Protein 2L7Q (pdb70)

Nearest PDB structures (foldseek):
  2l7q-assembly1_A  TM=8.148E-01  e=3.764E-16  Phocaeicola vulgatus ATCC 8482
  4lba-assembly1_A  TM=8.699E-01  e=5.005E-10  Bacteroides eggerthii DSM 20697
  2l3b-assembly1_A  TM=7.603E-01  e=1.896E-10  Bacteroides thetaiotaomicron
  6gvk-assembly1_A  TM=5.162E-01  e=6.278E-02  Homo sapiens
  2ha1-assembly1_A  TM=5.042E-01  e=1.496E-01  Homo sapiens

Organism: Phocaeicola vulgatus (strain ATCC 8482 / DSM 1447 / JCM 5826 / CCUG 4940 / NBRC 14291 / NCTC 11154) (NCBI:txid435590)

InterPro domains:
  IPR024355 Conjugative transposon protein TraQ, bacteroidetes [PF12988] (9-140)
  IPR038707 Conjugal transfer protein TraQ superfamily [G3DSA:2.60.40.2410] (25-152)

Solvent-accessible surface area: 9025 Å² total; per-residue (Å²): 219,149,116,192,111,152,134,144,168,116,92,71,62,55,91,41,88,121,42,55,81,101,12,81,15,113,74,69,17,76,0,82,0,27,5,71,30,76,50,131,107,172,61,15,84,17,20,4,60,3,79,35,65,83,23,116,18,41,1,69,32,87,119,32,64,68,4,125,59,111,45,124,80,111,34,115,91,69,111,15,83,0,73,0,48,1,101,75,16,173,66,43,1,34,0,18,0,52,5,57,19,103,159,29,108,69,72,104,49,76,40,89,2,34,26,105,143,120,135,120,160,159,147,210

CATH classification: 2.60.40.2410

Secondary structure (DSSP, 8-state):
--SS------SEEEEE----S---SSEEEEEEEEEEE----S----EEEEE--SS-EEEEETTSPBPPTT-EE--S-SEEEEEEEE-S--S-EEEEEEEEETTTEEEEEEEEES-----S-S--

Structure (mmCIF, N/CA/C/O backbone):
data_2L7Q
#
_entry.id   2L7Q
#
loop_
_atom_site.group_PDB
_atom_site.id
_atom_site.type_symbol
_atom_site.label_atom_id
_atom_site.label_alt_id
_atom_site.label_comp_id
_atom_site.label_asym_id
_atom_site.label_entity_id
_atom_site.label_seq_id
_atom_site.pdbx_PDB_ins_code
_atom_site.Cartn_x
_atom_site.Cartn_y
_atom_site.Cartn_z
_atom_site.occupancy
_atom_site.B_iso_or_equiv
_atom_site.auth_seq_id
_atom_site.auth_comp_id
_atom_site.auth_asym_id
_atom_site.auth_atom_id
_atom_site.pdbx_PDB_model_num
ATOM 1 N N . MET A 1 1 ? -30.109 -17.112 12.435 1.00 0.00 1 MET A N 1
ATOM 2 C CA . MET A 1 1 ? -31.029 -17.339 11.296 1.00 0.00 1 MET A CA 1
ATOM 3 C C . MET A 1 1 ? -32.004 -16.172 11.171 1.00 0.00 1 MET A C 1
ATOM 4 O O . MET A 1 1 ? -32.251 -15.662 10.077 1.00 0.00 1 MET A O 1
ATOM 20 N N . ASN A 1 2 ? -32.553 -15.749 12.303 1.00 0.00 2 ASN A N 1
ATOM 21 C CA . ASN A 1 2 ? -33.476 -14.627 12.326 1.00 0.00 2 ASN A CA 1
ATOM 22 C C . ASN A 1 2 ? -32.870 -13.458 13.096 1.00 0.00 2 ASN A C 1
ATOM 23 O O . ASN A 1 2 ? -33.180 -13.239 14.266 1.00 0.00 2 ASN A O 1
ATOM 34 N N . GLU A 1 3 ? -31.962 -12.743 12.450 1.00 0.00 3 GLU A N 1
ATOM 35 C CA . GLU A 1 3 ? -31.372 -11.547 13.027 1.00 0.00 3 GLU A CA 1
ATOM 36 C C . GLU A 1 3 ? -31.047 -10.546 11.931 1.00 0.00 3 GLU A C 1
ATOM 37 O O . GLU A 1 3 ? -31.057 -10.893 10.744 1.00 0.00 3 GLU A O 1
ATOM 49 N N . LEU A 1 4 ? -30.752 -9.316 12.324 1.00 0.00 4 LEU A N 1
ATOM 50 C CA . LEU A 1 4 ? -30.543 -8.240 11.370 1.00 0.00 4 LEU A CA 1
ATOM 51 C C . LEU A 1 4 ? -29.131 -8.265 10.805 1.00 0.00 4 LEU A C 1
ATOM 52 O O . LEU A 1 4 ? -28.251 -7.528 11.253 1.00 0.00 4 LEU A O 1
ATOM 68 N N . ASP A 1 5 ? -28.923 -9.139 9.838 1.00 0.00 5 ASP A N 1
ATOM 69 C CA . ASP A 1 5 ? -27.675 -9.194 9.096 1.00 0.00 5 ASP A CA 1
ATOM 70 C C . ASP A 1 5 ? -27.976 -9.372 7.621 1.00 0.00 5 ASP A C 1
ATOM 71 O O . ASP A 1 5 ? -28.588 -10.366 7.221 1.00 0.00 5 ASP A O 1
ATOM 80 N N . ILE A 1 6 ? -27.567 -8.403 6.822 1.00 0.00 6 ILE A N 1
ATOM 81 C CA . ILE A 1 6 ? -27.848 -8.423 5.399 1.00 0.00 6 ILE A CA 1
ATOM 82 C C . ILE A 1 6 ? -26.607 -8.823 4.604 1.00 0.00 6 ILE A C 1
ATOM 83 O O . ILE A 1 6 ? -25.552 -8.193 4.703 1.00 0.00 6 ILE A O 1
ATOM 99 N N . GLN A 1 7 ? -26.733 -9.892 3.837 1.00 0.00 7 GLN A N 1
ATOM 100 C CA . GLN A 1 7 ? -25.657 -10.341 2.971 1.00 0.00 7 GLN A CA 1
ATOM 101 C C . GLN A 1 7 ? -26.095 -10.295 1.513 1.00 0.00 7 GLN A C 1
ATOM 102 O O . GLN A 1 7 ? -27.170 -10.788 1.162 1.00 0.00 7 GLN A O 1
ATOM 116 N N . GLN A 1 8 ? -25.277 -9.669 0.676 1.00 0.00 8 GLN A N 1
ATOM 117 C CA . GLN A 1 8 ? -25.535 -9.627 -0.757 1.00 0.00 8 GLN A CA 1
ATOM 118 C C . GLN A 1 8 ? -24.266 -9.283 -1.536 1.00 0.00 8 GLN A C 1
ATOM 119 O O . GLN A 1 8 ? -23.738 -8.176 -1.420 1.00 0.00 8 GLN A O 1
ATOM 133 N N . GLU A 1 9 ? -23.786 -10.260 -2.301 1.00 0.00 9 GLU A N 1
ATOM 134 C CA . GLU A 1 9 ? -22.659 -10.095 -3.225 1.00 0.00 9 GLU A CA 1
ATOM 135 C C . GLU A 1 9 ? -21.449 -9.389 -2.612 1.00 0.00 9 GLU A C 1
ATOM 136 O O . GLU A 1 9 ? -21.332 -8.160 -2.655 1.00 0.00 9 GLU A O 1
ATOM 148 N N . TYR A 1 10 ? -20.536 -10.178 -2.069 1.00 0.00 10 TYR A N 1
ATOM 149 C CA . TYR A 1 10 ? -19.268 -9.657 -1.584 1.00 0.00 10 TYR A CA 1
ATOM 150 C C . TYR A 1 10 ? -18.136 -10.634 -1.913 1.00 0.00 10 TYR A C 1
ATOM 151 O O . TYR A 1 10 ? -17.495 -11.196 -1.029 1.00 0.00 10 TYR A O 1
ATOM 169 N N . PRO A 1 11 ? -17.875 -10.850 -3.216 1.00 0.00 11 PRO A N 1
ATOM 170 C CA . PRO A 1 11 ? -16.886 -11.828 -3.670 1.00 0.00 11 PRO A CA 1
ATOM 171 C C . PRO A 1 11 ? -15.461 -11.368 -3.400 1.00 0.00 11 PRO A C 1
ATOM 172 O O . PRO A 1 11 ? -14.595 -12.166 -3.045 1.00 0.00 11 PRO A O 1
ATOM 183 N N . PHE A 1 12 ? -15.235 -10.071 -3.557 1.00 0.00 12 PHE A N 1
ATOM 184 C CA . PHE A 1 12 ? -13.915 -9.491 -3.379 1.00 0.00 12 PHE A CA 1
ATOM 185 C C . PHE A 1 12 ? -14.027 -7.975 -3.266 1.00 0.00 12 PHE A C 1
ATOM 186 O O . PHE A 1 12 ? -14.217 -7.283 -4.268 1.00 0.00 12 PHE A O 1
ATOM 203 N N . THR A 1 13 ? -13.954 -7.466 -2.049 1.00 0.00 13 THR A N 1
ATOM 204 C CA . THR A 1 13 ? -14.004 -6.030 -1.832 1.00 0.00 13 THR A CA 1
ATOM 205 C C . THR A 1 13 ? -12.742 -5.552 -1.126 1.00 0.00 13 THR A C 1
ATOM 206 O O . THR A 1 13 ? -12.296 -6.161 -0.152 1.00 0.00 13 THR A O 1
ATOM 217 N N . VAL A 1 14 ? -12.164 -4.473 -1.625 1.00 0.00 14 VAL A N 1
ATOM 218 C CA . VAL A 1 14 ? -10.955 -3.921 -1.040 1.00 0.00 14 VAL A CA 1
ATOM 219 C C . VAL A 1 14 ? -11.290 -2.672 -0.245 1.00 0.00 14 VAL A C 1
ATOM 220 O O . VAL A 1 14 ? -11.640 -1.636 -0.813 1.00 0.00 14 VAL A O 1
ATOM 233 N N . GLU A 1 15 ? -11.195 -2.777 1.066 1.00 0.00 15 GLU A N 1
ATOM 234 C CA . GLU A 1 15 ? -11.528 -1.674 1.944 1.00 0.00 15 GLU A CA 1
ATOM 235 C C . GLU A 1 15 ? -10.251 -1.047 2.481 1.00 0.00 15 GLU A C 1
ATOM 236 O O . GLU A 1 15 ? -9.392 -1.736 3.028 1.00 0.00 15 GLU A O 1
ATOM 248 N N . SER A 1 16 ? -10.123 0.253 2.305 1.00 0.00 16 SER A N 1
ATOM 249 C CA . SER A 1 16 ? -8.928 0.957 2.720 1.00 0.00 16 SER A CA 1
ATOM 250 C C . SER A 1 16 ? -9.271 1.996 3.775 1.00 0.00 16 SER A C 1
ATOM 251 O O . SER A 1 16 ? -10.222 2.767 3.613 1.00 0.00 16 SER A O 1
ATOM 259 N N . MET A 1 17 ? -8.513 1.998 4.862 1.00 0.00 17 MET A N 1
ATOM 260 C CA . MET A 1 17 ? -8.667 3.004 5.902 1.00 0.00 17 MET A CA 1
ATOM 261 C C . MET A 1 17 ? -8.291 4.372 5.352 1.00 0.00 17 MET A C 1
ATOM 262 O O . MET A 1 17 ? -7.189 4.544 4.830 1.00 0.00 17 MET A O 1
ATOM 276 N N . PRO A 1 18 ? -9.213 5.347 5.432 1.00 0.00 18 PRO A N 1
ATOM 277 C CA . PRO A 1 18 ? -8.988 6.710 4.941 1.00 0.00 18 PRO A CA 1
ATOM 278 C C . PRO A 1 18 ? -7.677 7.308 5.440 1.00 0.00 18 PRO A C 1
ATOM 279 O O . PRO A 1 18 ? -7.541 7.651 6.616 1.00 0.00 18 PRO A O 1
ATOM 290 N N . VAL A 1 19 ? -6.708 7.401 4.542 1.00 0.00 19 VAL A N 1
ATOM 291 C CA . VAL A 1 19 ? -5.421 7.989 4.870 1.00 0.00 19 VAL A CA 1
ATOM 292 C C . VAL A 1 19 ? -5.421 9.473 4.535 1.00 0.00 19 VAL A C 1
ATOM 293 O O . VAL A 1 19 ? -6.236 9.938 3.732 1.00 0.00 19 VAL A O 1
ATOM 306 N N . ALA A 1 20 ? -4.517 10.213 5.156 1.00 0.00 20 ALA A N 1
ATOM 307 C CA . ALA A 1 20 ? -4.385 11.633 4.890 1.00 0.00 20 ALA A CA 1
ATOM 308 C C . ALA A 1 20 ? -3.904 11.857 3.464 1.00 0.00 20 ALA A C 1
ATOM 309 O O . ALA A 1 20 ? -2.897 11.281 3.047 1.00 0.00 20 ALA A O 1
ATOM 316 N N . ASP A 1 21 ? -4.631 12.679 2.719 1.00 0.00 21 ASP A N 1
ATOM 317 C CA . ASP A 1 21 ? -4.288 12.945 1.329 1.00 0.00 21 ASP A CA 1
ATOM 318 C C . ASP A 1 21 ? -2.975 13.709 1.247 1.00 0.00 21 ASP A C 1
ATOM 319 O O . ASP A 1 21 ? -2.116 13.383 0.435 1.00 0.00 21 ASP A O 1
ATOM 328 N N . GLU A 1 22 ? -2.807 14.698 2.111 1.00 0.00 22 GLU A N 1
ATOM 329 C CA . GLU A 1 22 ? -1.590 15.492 2.127 1.00 0.00 22 GLU A CA 1
ATOM 330 C C . GLU A 1 22 ? -0.632 14.992 3.200 1.00 0.00 22 GLU A C 1
ATOM 331 O O . GLU A 1 22 ? -1.037 14.688 4.324 1.00 0.00 22 GLU A O 1
ATOM 343 N N . ILE A 1 23 ? 0.638 14.902 2.846 1.00 0.00 23 ILE A N 1
ATOM 344 C CA . ILE A 1 23 ? 1.657 14.437 3.769 1.00 0.00 23 ILE A CA 1
ATOM 345 C C . ILE A 1 23 ? 2.829 15.419 3.780 1.00 0.00 23 ILE A C 1
ATOM 346 O O . ILE A 1 23 ? 3.188 15.980 2.741 1.00 0.00 23 ILE A O 1
ATOM 362 N N . ALA A 1 24 ? 3.412 15.624 4.953 1.00 0.00 24 ALA A N 1
ATOM 363 C CA . ALA A 1 24 ? 4.412 16.672 5.161 1.00 0.00 24 ALA A CA 1
ATOM 364 C C . ALA A 1 24 ? 5.831 16.223 4.803 1.00 0.00 24 ALA A C 1
ATOM 365 O O . ALA A 1 24 ? 6.801 16.698 5.395 1.00 0.00 24 ALA A O 1
ATOM 372 N N . GLY A 1 25 ? 5.960 15.346 3.818 1.00 0.00 25 GLY A N 1
ATOM 373 C CA . GLY A 1 25 ? 7.275 14.850 3.444 1.00 0.00 25 GLY A CA 1
ATOM 374 C C . GLY A 1 25 ? 7.828 13.902 4.488 1.00 0.00 25 GLY A C 1
ATOM 375 O O . GLY A 1 25 ? 7.553 12.707 4.445 1.00 0.00 25 GLY A O 1
ATOM 379 N N . ASP A 1 26 ? 8.589 14.434 5.440 1.00 0.00 26 ASP A N 1
ATOM 380 C CA . ASP A 1 26 ? 9.104 13.626 6.544 1.00 0.00 26 ASP A CA 1
ATOM 381 C C . ASP A 1 26 ? 7.979 13.318 7.521 1.00 0.00 26 ASP A C 1
ATOM 382 O O . ASP A 1 26 ? 7.803 14.007 8.529 1.00 0.00 26 ASP A O 1
ATOM 391 N N . GLU A 1 27 ? 7.204 12.300 7.201 1.00 0.00 27 GLU A N 1
ATOM 392 C CA . GLU A 1 27 ? 6.045 11.937 7.992 1.00 0.00 27 GLU A CA 1
ATOM 393 C C . GLU A 1 27 ? 5.692 10.473 7.734 1.00 0.00 27 GLU A C 1
ATOM 394 O O . GLU A 1 27 ? 6.083 9.909 6.712 1.00 0.00 27 GLU A O 1
ATOM 406 N N . THR A 1 28 ? 4.990 9.848 8.669 1.00 0.00 28 THR A N 1
ATOM 407 C CA . THR A 1 28 ? 4.617 8.449 8.527 1.00 0.00 28 THR A CA 1
ATOM 408 C C . THR A 1 28 ? 3.103 8.278 8.578 1.00 0.00 28 THR A C 1
ATOM 409 O O . THR A 1 28 ? 2.457 8.670 9.551 1.00 0.00 28 THR A O 1
ATOM 420 N N . VAL A 1 29 ? 2.547 7.698 7.524 1.00 0.00 29 VAL A N 1
ATOM 421 C CA . VAL A 1 29 ? 1.121 7.415 7.467 1.00 0.00 29 VAL A CA 1
ATOM 422 C C . VAL A 1 29 ? 0.885 5.911 7.420 1.00 0.00 29 VAL A C 1
ATOM 423 O O . VAL A 1 29 ? 1.710 5.161 6.890 1.00 0.00 29 VAL A O 1
ATOM 436 N N . GLU A 1 30 ? -0.226 5.472 7.989 1.00 0.00 30 GLU A N 1
ATOM 437 C CA . GLU A 1 30 ? -0.550 4.057 8.016 1.00 0.00 30 GLU A CA 1
ATOM 438 C C . GLU A 1 30 ? -1.685 3.735 7.053 1.00 0.00 30 GLU A C 1
ATOM 439 O O . GLU A 1 30 ? -2.808 4.220 7.199 1.00 0.00 30 GLU A O 1
ATOM 451 N N . ILE A 1 31 ? -1.370 2.927 6.058 1.00 0.00 31 ILE A N 1
ATOM 452 C CA . ILE A 1 31 ? -2.343 2.496 5.077 1.00 0.00 31 ILE A CA 1
ATOM 453 C C . ILE A 1 31 ? -2.904 1.143 5.494 1.00 0.00 31 ILE A C 1
ATOM 454 O O . ILE A 1 31 ? -2.238 0.117 5.360 1.00 0.00 31 ILE A O 1
ATOM 470 N N . ARG A 1 32 ? -4.104 1.153 6.042 1.00 0.00 32 ARG A N 1
ATOM 471 C CA . ARG A 1 32 ? -4.733 -0.067 6.525 1.00 0.00 32 ARG A CA 1
ATOM 472 C C . ARG A 1 32 ? -5.595 -0.694 5.441 1.00 0.00 32 ARG A C 1
ATOM 473 O O . ARG A 1 32 ? -6.592 -0.113 5.012 1.00 0.00 32 ARG A O 1
ATOM 494 N N . LEU A 1 33 ? -5.199 -1.879 5.003 1.00 0.00 33 LEU A N 1
ATOM 495 C CA . LEU A 1 33 ? -5.936 -2.603 3.982 1.00 0.00 33 LEU A CA 1
ATOM 496 C C . LEU A 1 33 ? -6.770 -3.703 4.611 1.00 0.00 33 LEU A C 1
ATOM 497 O O . LEU A 1 33 ? -6.273 -4.479 5.427 1.00 0.00 33 LEU A O 1
ATOM 513 N N . GLU A 1 34 ? -8.035 -3.755 4.243 1.00 0.00 34 GLU A N 1
ATOM 514 C CA . GLU A 1 34 ? -8.890 -4.862 4.621 1.00 0.00 34 GLU A CA 1
ATOM 515 C C . GLU A 1 34 ? -9.590 -5.412 3.396 1.00 0.00 34 GLU A C 1
ATOM 516 O O . GLU A 1 34 ? -10.461 -4.764 2.818 1.00 0.00 34 GLU A O 1
ATOM 528 N N . ILE A 1 35 ? -9.207 -6.606 2.998 1.00 0.00 35 ILE A N 1
ATOM 529 C CA . ILE A 1 35 ? -9.832 -7.248 1.867 1.00 0.00 35 ILE A CA 1
ATOM 530 C C . ILE A 1 35 ? -10.918 -8.187 2.355 1.00 0.00 35 ILE A C 1
ATOM 531 O O . ILE A 1 35 ? -10.646 -9.124 3.106 1.00 0.00 35 ILE A O 1
ATOM 547 N N . LYS A 1 36 ? -12.152 -7.903 1.969 1.00 0.00 36 LYS A N 1
ATOM 548 C CA . LYS A 1 36 ? -13.284 -8.724 2.368 1.00 0.00 36 LYS A CA 1
ATOM 549 C C . LYS A 1 36 ? -13.827 -9.494 1.167 1.00 0.00 36 LYS A C 1
ATOM 550 O O . LYS A 1 36 ? -14.673 -8.992 0.423 1.00 0.00 36 LYS A O 1
ATOM 569 N N . PRO A 1 37 ? -13.296 -10.700 0.923 1.00 0.00 37 PRO A N 1
ATOM 570 C CA . PRO A 1 37 ? -13.743 -11.565 -0.151 1.00 0.00 37 PRO A CA 1
ATOM 571 C C . PRO A 1 37 ? -14.700 -12.651 0.337 1.00 0.00 37 PRO A C 1
ATOM 572 O O . PRO A 1 37 ? -15.006 -12.731 1.532 1.00 0.00 37 PRO A O 1
ATOM 583 N N . SER A 1 38 ? -15.160 -13.489 -0.582 1.00 0.00 38 SER A N 1
ATOM 584 C CA . SER A 1 38 ? -16.000 -14.618 -0.220 1.00 0.00 38 SER A CA 1
ATOM 585 C C . SER A 1 38 ? -15.174 -15.601 0.606 1.00 0.00 38 SER A C 1
ATOM 586 O O . SER A 1 38 ? -15.608 -16.071 1.658 1.00 0.00 38 SER A O 1
ATOM 594 N N . GLY A 1 39 ? -13.968 -15.889 0.127 1.00 0.00 39 GLY A N 1
ATOM 595 C CA . GLY A 1 39 ? -13.017 -16.642 0.916 1.00 0.00 39 GLY A CA 1
ATOM 596 C C . GLY A 1 39 ? -13.204 -18.140 0.819 1.00 0.00 39 GLY A C 1
ATOM 597 O O . GLY A 1 39 ? -13.083 -18.849 1.818 1.00 0.00 39 GLY A O 1
ATOM 601 N N . ASN A 1 40 ? -13.496 -18.629 -0.379 1.00 0.00 40 ASN A N 1
ATOM 602 C CA . ASN A 1 40 ? -13.610 -20.069 -0.598 1.00 0.00 40 ASN A CA 1
ATOM 603 C C . ASN A 1 40 ? -12.240 -20.728 -0.534 1.00 0.00 40 ASN A C 1
ATOM 604 O O . ASN A 1 40 ? -12.109 -21.883 -0.134 1.00 0.00 40 ASN A O 1
ATOM 615 N N . PHE A 1 41 ? -11.223 -19.979 -0.923 1.00 0.00 41 PHE A N 1
ATOM 616 C CA . PHE A 1 41 ? -9.866 -20.497 -0.955 1.00 0.00 41 PHE A CA 1
ATOM 617 C C . PHE A 1 41 ? -9.190 -20.313 0.393 1.00 0.00 41 PHE A C 1
ATOM 618 O O . PHE A 1 41 ? -9.015 -19.186 0.860 1.00 0.00 41 PHE A O 1
ATOM 635 N N . ILE A 1 42 ? -8.825 -21.422 1.020 1.00 0.00 42 ILE A N 1
ATOM 636 C CA . ILE A 1 42 ? -8.121 -21.378 2.292 1.00 0.00 42 ILE A CA 1
ATOM 637 C C . ILE A 1 42 ? -6.634 -21.102 2.066 1.00 0.00 42 ILE A C 1
ATOM 638 O O . ILE A 1 42 ? -5.982 -20.434 2.869 1.00 0.00 42 ILE A O 1
ATOM 654 N N . GLY A 1 43 ? -6.108 -21.600 0.953 1.00 0.00 43 GLY A N 1
ATOM 655 C CA . GLY A 1 43 ? -4.706 -21.420 0.648 1.00 0.00 43 GLY A CA 1
ATOM 656 C C . GLY A 1 43 ? -4.481 -21.019 -0.790 1.00 0.00 43 GLY A C 1
ATOM 657 O O . GLY A 1 43 ? -4.534 -21.855 -1.692 1.00 0.00 43 GLY A O 1
ATOM 661 N N . THR A 1 44 ? -4.251 -19.738 -1.010 1.00 0.00 44 THR A N 1
ATOM 662 C CA . THR A 1 44 ? -3.965 -19.234 -2.342 1.00 0.00 44 THR A CA 1
ATOM 663 C C . THR A 1 44 ? -2.588 -18.573 -2.368 1.00 0.00 44 THR A C 1
ATOM 664 O O . THR A 1 44 ? -2.039 -18.295 -3.436 1.00 0.00 44 THR A O 1
ATOM 675 N N . VAL A 1 45 ? -2.043 -18.326 -1.172 1.00 0.00 45 VAL A N 1
ATOM 676 C CA . VAL A 1 45 ? -0.709 -17.746 -1.000 1.00 0.00 45 VAL A CA 1
ATOM 677 C C . VAL A 1 45 ? -0.700 -16.245 -1.302 1.00 0.00 45 VAL A C 1
ATOM 678 O O . VAL A 1 45 ? -0.102 -15.465 -0.560 1.00 0.00 45 VAL A O 1
ATOM 691 N N . TYR A 1 46 ? -1.356 -15.859 -2.392 1.00 0.00 46 TYR A N 1
ATOM 692 C CA . TYR A 1 46 ? -1.488 -14.454 -2.784 1.00 0.00 46 TYR A CA 1
ATOM 693 C C . TYR A 1 46 ? -0.111 -13.861 -3.103 1.00 0.00 46 TYR A C 1
ATOM 694 O O . TYR A 1 46 ? 0.905 -14.554 -3.034 1.00 0.00 46 TYR A O 1
ATOM 712 N N . THR A 1 47 ? -0.078 -12.602 -3.499 1.00 0.00 47 THR A N 1
ATOM 713 C CA . THR A 1 47 ? 1.175 -11.909 -3.747 1.00 0.00 47 THR A CA 1
ATOM 714 C C . THR A 1 47 ? 0.990 -10.400 -3.592 1.00 0.00 47 THR A C 1
ATOM 715 O O . THR A 1 47 ? 0.034 -9.825 -4.115 1.00 0.00 47 THR A O 1
ATOM 726 N N . LEU A 1 48 ? 1.896 -9.766 -2.866 1.00 0.00 48 LEU A N 1
ATOM 727 C CA . LEU A 1 48 ? 1.886 -8.319 -2.732 1.00 0.00 48 LEU A CA 1
ATOM 728 C C . LEU A 1 48 ? 3.144 -7.742 -3.360 1.00 0.00 48 LEU A C 1
ATOM 729 O O . LEU A 1 48 ? 4.252 -7.985 -2.880 1.00 0.00 48 LEU A O 1
ATOM 745 N N . ARG A 1 49 ? 2.975 -7.002 -4.445 1.00 0.00 49 ARG A N 1
ATOM 746 C CA . ARG A 1 49 ? 4.105 -6.413 -5.149 1.00 0.00 49 ARG A CA 1
ATOM 747 C C . ARG A 1 49 ? 4.038 -4.892 -5.069 1.00 0.00 49 ARG A C 1
ATOM 748 O O . ARG A 1 49 ? 3.112 -4.274 -5.583 1.00 0.00 49 ARG A O 1
ATOM 769 N N . TYR A 1 50 ? 5.023 -4.301 -4.417 1.00 0.00 50 TYR A N 1
ATOM 770 C CA . TYR A 1 50 ? 5.061 -2.859 -4.225 1.00 0.00 50 TYR A CA 1
ATOM 771 C C . TYR A 1 50 ? 6.089 -2.226 -5.150 1.00 0.00 50 TYR A C 1
ATOM 772 O O . TYR A 1 50 ? 7.178 -2.757 -5.327 1.00 0.00 50 TYR A O 1
ATOM 790 N N . PHE A 1 51 ? 5.733 -1.101 -5.753 1.00 0.00 51 PHE A N 1
ATOM 791 C CA . PHE A 1 51 ? 6.660 -0.372 -6.603 1.00 0.00 51 PHE A CA 1
ATOM 792 C C . PHE A 1 51 ? 6.696 1.102 -6.209 1.00 0.00 51 PHE A C 1
ATOM 793 O O . PHE A 1 51 ? 5.663 1.697 -5.899 1.00 0.00 51 PHE A O 1
ATOM 810 N N . GLN A 1 52 ? 7.892 1.675 -6.204 1.00 0.00 52 GLN A N 1
ATOM 811 C CA . GLN A 1 52 ? 8.072 3.079 -5.859 1.00 0.00 52 GLN A CA 1
ATOM 812 C C . GLN A 1 52 ? 8.595 3.859 -7.063 1.00 0.00 52 GLN A C 1
ATOM 813 O O . GLN A 1 52 ? 9.791 3.830 -7.362 1.00 0.00 52 GLN A O 1
ATOM 827 N N . PRO A 1 53 ? 7.690 4.526 -7.790 1.00 0.00 53 PRO A N 1
ATOM 828 C CA . PRO A 1 53 ? 8.032 5.334 -8.959 1.00 0.00 53 PRO A CA 1
ATOM 829 C C . PRO A 1 53 ? 8.634 6.687 -8.579 1.00 0.00 53 PRO A C 1
ATOM 830 O O . PRO A 1 53 ? 9.844 6.885 -8.674 1.00 0.00 53 PRO A O 1
ATOM 841 N N . ASP A 1 54 ? 7.789 7.608 -8.128 1.00 0.00 54 ASP A N 1
ATOM 842 C CA . ASP A 1 54 ? 8.248 8.941 -7.753 1.00 0.00 54 ASP A CA 1
ATOM 843 C C . ASP A 1 54 ? 8.073 9.149 -6.257 1.00 0.00 54 ASP A C 1
ATOM 844 O O . ASP A 1 54 ? 7.214 8.520 -5.638 1.00 0.00 54 ASP A O 1
ATOM 853 N N . GLY A 1 55 ? 8.875 10.034 -5.687 1.00 0.00 55 GLY A N 1
ATOM 854 C CA . GLY A 1 55 ? 8.901 10.192 -4.249 1.00 0.00 55 GLY A CA 1
ATOM 855 C C . GLY A 1 55 ? 10.038 9.400 -3.662 1.00 0.00 55 GLY A C 1
ATOM 856 O O . GLY A 1 55 ? 10.910 8.942 -4.407 1.00 0.00 55 GLY A O 1
ATOM 860 N N . LYS A 1 56 ? 10.056 9.228 -2.348 1.00 0.00 56 LYS A N 1
ATOM 861 C CA . LYS A 1 56 ? 11.078 8.398 -1.728 1.00 0.00 56 LYS A CA 1
ATOM 862 C C . LYS A 1 56 ? 10.765 8.119 -0.267 1.00 0.00 56 LYS A C 1
ATOM 863 O O . LYS A 1 56 ? 10.500 9.029 0.515 1.00 0.00 56 LYS A O 1
ATOM 882 N N . GLY A 1 57 ? 10.859 6.854 0.097 1.00 0.00 57 GLY A N 1
ATOM 883 C CA . GLY A 1 57 ? 10.603 6.446 1.455 1.00 0.00 57 GLY A CA 1
ATOM 884 C C . GLY A 1 57 ? 10.521 4.944 1.563 1.00 0.00 57 GLY A C 1
ATOM 885 O O . GLY A 1 57 ? 10.695 4.240 0.568 1.00 0.00 57 GLY A O 1
ATOM 889 N N . SER A 1 58 ? 10.255 4.445 2.754 1.00 0.00 58 SER A N 1
ATOM 890 C CA . SER A 1 58 ? 10.175 3.013 2.961 1.00 0.00 58 SER A CA 1
ATOM 891 C C . SER A 1 58 ? 8.774 2.611 3.401 1.00 0.00 58 SER A C 1
ATOM 892 O O . SER A 1 58 ? 8.222 3.170 4.352 1.00 0.00 58 SER A O 1
ATOM 900 N N . LEU A 1 59 ? 8.192 1.663 2.682 1.00 0.00 59 LEU A N 1
ATOM 901 C CA . LEU A 1 59 ? 6.898 1.116 3.050 1.00 0.00 59 LEU A CA 1
ATOM 902 C C . LEU A 1 59 ? 7.111 -0.136 3.886 1.00 0.00 59 LEU A C 1
ATOM 903 O O . LEU A 1 59 ? 7.525 -1.177 3.377 1.00 0.00 59 LEU A O 1
ATOM 919 N N . LYS A 1 60 ? 6.860 -0.017 5.173 1.00 0.00 60 LYS A N 1
ATOM 920 C CA . LYS A 1 60 ? 7.136 -1.094 6.100 1.00 0.00 60 LYS A CA 1
ATOM 921 C C . LYS A 1 60 ? 5.847 -1.790 6.510 1.00 0.00 60 LYS A C 1
ATOM 922 O O . LYS A 1 60 ? 4.815 -1.144 6.689 1.00 0.00 60 LYS A O 1
ATOM 941 N N . MET A 1 61 ? 5.914 -3.103 6.640 1.00 0.00 61 MET A N 1
ATOM 942 C CA . MET A 1 61 ? 4.778 -3.888 7.098 1.00 0.00 61 MET A CA 1
ATOM 943 C C . MET A 1 61 ? 4.508 -3.609 8.569 1.00 0.00 61 MET A C 1
ATOM 944 O O . MET A 1 61 ? 5.382 -3.112 9.282 1.00 0.00 61 MET A O 1
ATOM 958 N N . GLU A 1 62 ? 3.303 -3.942 9.016 1.00 0.00 62 GLU A N 1
ATOM 959 C CA . GLU A 1 62 ? 2.947 -3.861 10.430 1.00 0.00 62 GLU A CA 1
ATOM 960 C C . GLU A 1 62 ? 3.867 -4.769 11.247 1.00 0.00 62 GLU A C 1
ATOM 961 O O . GLU A 1 62 ? 4.087 -4.558 12.440 1.00 0.00 62 GLU A O 1
ATOM 973 N N . ASP A 1 63 ? 4.391 -5.785 10.576 1.00 0.00 63 ASP A N 1
ATOM 974 C CA . ASP A 1 63 ? 5.344 -6.715 11.164 1.00 0.00 63 ASP A CA 1
ATOM 975 C C . ASP A 1 63 ? 6.702 -6.051 11.382 1.00 0.00 63 ASP A C 1
ATOM 976 O O . ASP A 1 63 ? 7.402 -6.338 12.351 1.00 0.00 63 ASP A O 1
ATOM 985 N N . GLY A 1 64 ? 7.060 -5.146 10.487 1.00 0.00 64 GLY A N 1
ATOM 986 C CA . GLY A 1 64 ? 8.338 -4.477 10.584 1.00 0.00 64 GLY A CA 1
ATOM 987 C C . GLY A 1 64 ? 9.123 -4.582 9.296 1.00 0.00 64 GLY A C 1
ATOM 988 O O . GLY A 1 64 ? 9.798 -3.630 8.895 1.00 0.00 64 GLY A O 1
ATOM 992 N N . THR A 1 65 ? 9.017 -5.743 8.653 1.00 0.00 65 THR A N 1
ATOM 993 C CA . THR A 1 65 ? 9.690 -6.009 7.383 1.00 0.00 65 THR A CA 1
ATOM 994 C C . THR A 1 65 ? 9.362 -4.931 6.345 1.00 0.00 65 THR A C 1
ATOM 995 O O . THR A 1 65 ? 8.214 -4.500 6.226 1.00 0.00 65 THR A O 1
ATOM 1006 N N . VAL A 1 66 ? 10.372 -4.489 5.611 1.00 0.00 66 VAL A N 1
ATOM 1007 C CA . VAL A 1 66 ? 10.199 -3.441 4.614 1.00 0.00 66 VAL A CA 1
ATOM 1008 C C . VAL A 1 66 ? 9.874 -4.045 3.250 1.00 0.00 66 VAL A C 1
ATOM 1009 O O . VAL A 1 66 ? 10.470 -5.046 2.845 1.00 0.00 66 VAL A O 1
ATOM 1022 N N . LEU A 1 67 ? 8.926 -3.443 2.548 1.00 0.00 67 LEU A N 1
ATOM 1023 C CA . LEU A 1 67 ? 8.544 -3.913 1.224 1.00 0.00 67 LEU A CA 1
ATOM 1024 C C . LEU A 1 67 ? 9.520 -3.394 0.174 1.00 0.00 67 LEU A C 1
ATOM 1025 O O . LEU A 1 67 ? 9.764 -2.191 0.078 1.00 0.00 67 LEU A O 1
ATOM 1041 N N . LYS A 1 68 ? 10.079 -4.310 -0.602 1.00 0.00 68 LYS A N 1
ATOM 1042 C CA . LYS A 1 68 ? 11.058 -3.962 -1.619 1.00 0.00 68 LYS A CA 1
ATOM 1043 C C . LYS A 1 68 ? 10.375 -3.623 -2.941 1.00 0.00 68 LYS A C 1
ATOM 1044 O O . LYS A 1 68 ? 9.601 -4.422 -3.468 1.00 0.00 68 LYS A O 1
ATOM 1063 N N . PRO A 1 69 ? 10.650 -2.425 -3.487 1.00 0.00 69 PRO A N 1
ATOM 1064 C CA . PRO A 1 69 ? 10.088 -1.989 -4.769 1.00 0.00 69 PRO A CA 1
ATOM 1065 C C . PRO A 1 69 ? 10.424 -2.951 -5.904 1.00 0.00 69 PRO A C 1
ATOM 1066 O O . PRO A 1 69 ? 11.553 -3.441 -5.996 1.00 0.00 69 PRO A O 1
ATOM 1077 N N . ASN A 1 70 ? 9.416 -3.232 -6.734 1.00 0.00 70 ASN A N 1
ATOM 1078 C CA . ASN A 1 70 ? 9.531 -4.124 -7.894 1.00 0.00 70 ASN A CA 1
ATOM 1079 C C . ASN A 1 70 ? 9.464 -5.591 -7.464 1.00 0.00 70 ASN A C 1
ATOM 1080 O O . ASN A 1 70 ? 9.067 -6.456 -8.242 1.00 0.00 70 ASN A O 1
ATOM 1091 N N . ASP A 1 71 ? 9.804 -5.855 -6.209 1.00 0.00 71 ASP A N 1
ATOM 1092 C CA . ASP A 1 71 ? 9.782 -7.210 -5.682 1.00 0.00 71 ASP A CA 1
ATOM 1093 C C . ASP A 1 71 ? 8.424 -7.490 -5.037 1.00 0.00 71 ASP A C 1
ATOM 1094 O O . ASP A 1 71 ? 7.503 -6.678 -5.148 1.00 0.00 71 ASP A O 1
ATOM 1103 N N . ARG A 1 72 ? 8.300 -8.614 -4.343 1.00 0.00 72 ARG A N 1
ATOM 1104 C CA . ARG A 1 72 ? 7.008 -9.035 -3.819 1.00 0.00 72 ARG A CA 1
ATOM 1105 C C . ARG A 1 72 ? 7.140 -9.927 -2.588 1.00 0.00 72 ARG A C 1
ATOM 1106 O O . ARG A 1 72 ? 8.213 -10.452 -2.293 1.00 0.00 72 ARG A O 1
ATOM 1127 N N . TYR A 1 73 ? 6.035 -10.069 -1.867 1.00 0.00 73 TYR A N 1
ATOM 1128 C CA . TYR A 1 73 ? 5.967 -10.926 -0.687 1.00 0.00 73 TYR A CA 1
ATOM 1129 C C . TYR A 1 73 ? 4.716 -11.796 -0.740 1.00 0.00 73 TYR A C 1
ATOM 1130 O O . TYR A 1 73 ? 3.752 -11.468 -1.437 1.00 0.00 73 TYR A O 1
ATOM 1148 N N . LEU A 1 74 ? 4.735 -12.898 -0.000 1.00 0.00 74 LEU A N 1
ATOM 1149 C CA . LEU A 1 74 ? 3.596 -13.807 0.069 1.00 0.00 74 LEU A CA 1
ATOM 1150 C C . LEU A 1 74 ? 3.041 -13.820 1.495 1.00 0.00 74 LEU A C 1
ATOM 1151 O O . LEU A 1 74 ? 3.809 -13.846 2.459 1.00 0.00 74 LEU A O 1
ATOM 1167 N N . LEU A 1 75 ? 1.720 -13.820 1.633 1.00 0.00 75 LEU A N 1
ATOM 1168 C CA . LEU A 1 75 ? 1.098 -13.658 2.945 1.00 0.00 75 LEU A CA 1
ATOM 1169 C C . LEU A 1 75 ? -0.193 -14.470 3.059 1.00 0.00 75 LEU A C 1
ATOM 1170 O O . LEU A 1 75 ? -0.597 -15.150 2.120 1.00 0.00 75 LEU A O 1
ATOM 1186 N N . ASN A 1 76 ? -0.827 -14.404 4.224 1.00 0.00 76 ASN A N 1
ATOM 1187 C CA . ASN A 1 76 ? -2.067 -15.139 4.465 1.00 0.00 76 ASN A CA 1
ATOM 1188 C C . ASN A 1 76 ? -3.158 -14.179 4.935 1.00 0.00 76 ASN A C 1
ATOM 1189 O O . ASN A 1 76 ? -4.344 -14.405 4.702 1.00 0.00 76 ASN A O 1
ATOM 1200 N N . GLU A 1 77 ? -2.749 -13.097 5.583 1.00 0.00 77 GLU A N 1
ATOM 1201 C CA . GLU A 1 77 ? -3.689 -12.119 6.109 1.00 0.00 77 GLU A CA 1
ATOM 1202 C C . GLU A 1 77 ? -4.280 -11.265 4.990 1.00 0.00 77 GLU A C 1
ATOM 1203 O O . GLU A 1 77 ? -3.566 -10.790 4.109 1.00 0.00 77 GLU A O 1
ATOM 1215 N N . TRP A 1 78 ? -5.591 -11.088 5.032 1.00 0.00 78 TRP A N 1
ATOM 1216 C CA . TRP A 1 78 ? -6.292 -10.254 4.063 1.00 0.00 78 TRP A CA 1
ATOM 1217 C C . TRP A 1 78 ? -6.445 -8.840 4.615 1.00 0.00 78 TRP A C 1
ATOM 1218 O O . TRP A 1 78 ? -6.768 -7.899 3.887 1.00 0.00 78 TRP A O 1
ATOM 1239 N N . LYS A 1 79 ? -6.229 -8.708 5.915 1.00 0.00 79 LYS A N 1
ATOM 1240 C CA . LYS A 1 79 ? -6.305 -7.419 6.582 1.00 0.00 79 LYS A CA 1
ATOM 1241 C C . LYS A 1 79 ? -4.977 -7.123 7.262 1.00 0.00 79 LYS A C 1
ATOM 1242 O O . LYS A 1 79 ? -4.494 -7.929 8.059 1.00 0.00 79 LYS A O 1
ATOM 1261 N N . PHE A 1 80 ? -4.396 -5.972 6.958 1.00 0.00 80 PHE A N 1
ATOM 1262 C CA . PHE A 1 80 ? -3.088 -5.614 7.493 1.00 0.00 80 PHE A CA 1
ATOM 1263 C C . PHE A 1 80 ? -2.854 -4.112 7.403 1.00 0.00 80 PHE A C 1
ATOM 1264 O O . PHE A 1 80 ? -3.539 -3.407 6.658 1.00 0.00 80 PHE A O 1
ATOM 1281 N N . ARG A 1 81 ? -1.888 -3.628 8.167 1.00 0.00 81 ARG A N 1
ATOM 1282 C CA . ARG A 1 81 ? -1.540 -2.217 8.171 1.00 0.00 81 ARG A CA 1
ATOM 1283 C C . ARG A 1 81 ? -0.158 -2.000 7.572 1.00 0.00 81 ARG A C 1
ATOM 1284 O O . ARG A 1 81 ? 0.774 -2.753 7.856 1.00 0.00 81 ARG A O 1
ATOM 1305 N N . LEU A 1 82 ? -0.037 -0.985 6.730 1.00 0.00 82 LEU A N 1
ATOM 1306 C CA . LEU A 1 82 ? 1.246 -0.617 6.144 1.00 0.00 82 LEU A CA 1
ATOM 1307 C C . LEU A 1 82 ? 1.690 0.738 6.672 1.00 0.00 82 LEU A C 1
ATOM 1308 O O . LEU A 1 82 ? 0.884 1.654 6.795 1.00 0.00 82 LEU A O 1
ATOM 1324 N N . TYR A 1 83 ? 2.966 0.873 6.979 1.00 0.00 83 TYR A N 1
ATOM 1325 C CA . TYR A 1 83 ? 3.495 2.136 7.462 1.00 0.00 83 TYR A CA 1
ATOM 1326 C C . TYR A 1 83 ? 4.503 2.704 6.479 1.00 0.00 83 TYR A C 1
ATOM 1327 O O . TYR A 1 83 ? 5.611 2.187 6.332 1.00 0.00 83 TYR A O 1
ATOM 1345 N N . TYR A 1 84 ? 4.098 3.756 5.787 1.00 0.00 84 TYR A N 1
ATOM 1346 C CA . TYR A 1 84 ? 4.949 4.394 4.800 1.00 0.00 84 TYR A CA 1
ATOM 1347 C C . TYR A 1 84 ? 5.666 5.580 5.420 1.00 0.00 84 TYR A C 1
ATOM 1348 O O . TYR A 1 84 ? 5.034 6.559 5.829 1.00 0.00 84 TYR A O 1
ATOM 1366 N N . THR A 1 85 ? 6.980 5.477 5.521 1.00 0.00 85 THR A N 1
ATOM 1367 C CA . THR A 1 85 ? 7.781 6.582 6.002 1.00 0.00 85 THR A CA 1
ATOM 1368 C C . THR A 1 85 ? 8.437 7.287 4.828 1.00 0.00 85 THR A C 1
ATOM 1369 O O . THR A 1 85 ? 9.359 6.755 4.209 1.00 0.00 85 THR A O 1
ATOM 1380 N N . SER A 1 86 ? 7.942 8.467 4.518 1.00 0.00 86 SER A N 1
ATOM 1381 C CA . SER A 1 86 ? 8.471 9.263 3.431 1.00 0.00 86 SER A CA 1
ATOM 1382 C C . SER A 1 86 ? 9.453 10.298 3.972 1.00 0.00 86 SER A C 1
ATOM 1383 O O . SER A 1 86 ? 9.541 10.493 5.191 1.00 0.00 86 SER A O 1
ATOM 1391 N N . GLN A 1 87 ? 10.185 10.963 3.084 1.00 0.00 87 GLN A N 1
ATOM 1392 C CA . GLN A 1 87 ? 11.179 11.936 3.521 1.00 0.00 87 GLN A CA 1
ATOM 1393 C C . GLN A 1 87 ? 11.657 12.842 2.383 1.00 0.00 87 GLN A C 1
ATOM 1394 O O . GLN A 1 87 ? 11.703 14.063 2.534 1.00 0.00 87 GLN A O 1
ATOM 1408 N N . SER A 1 88 ? 12.007 12.253 1.244 1.00 0.00 88 SER A N 1
ATOM 1409 C CA . SER A 1 88 ? 12.598 13.017 0.147 1.00 0.00 88 SER A CA 1
ATOM 1410 C C . SER A 1 88 ? 11.572 13.254 -0.958 1.00 0.00 88 SER A C 1
ATOM 1411 O O . SER A 1 88 ? 11.918 13.545 -2.106 1.00 0.00 88 SER A O 1
ATOM 1419 N N . ASP A 1 89 ? 10.313 13.134 -0.595 1.00 0.00 89 ASP A N 1
ATOM 1420 C CA . ASP A 1 89 ? 9.217 13.349 -1.521 1.00 0.00 89 ASP A CA 1
ATOM 1421 C C . ASP A 1 89 ? 9.058 14.835 -1.790 1.00 0.00 89 ASP A C 1
ATOM 1422 O O . ASP A 1 89 ? 9.081 15.646 -0.861 1.00 0.00 89 ASP A O 1
ATOM 1431 N N . LYS A 1 90 ? 8.916 15.192 -3.060 1.00 0.00 90 LYS A N 1
ATOM 1432 C CA . LYS A 1 90 ? 8.848 16.593 -3.443 1.00 0.00 90 LYS A CA 1
ATOM 1433 C C . LYS A 1 90 ? 7.526 17.202 -2.992 1.00 0.00 90 LYS A C 1
ATOM 1434 O O . LYS A 1 90 ? 7.501 18.078 -2.122 1.00 0.00 90 LYS A O 1
ATOM 1453 N N . GLU A 1 91 ? 6.434 16.735 -3.575 1.00 0.00 91 GLU A N 1
ATOM 1454 C CA . GLU A 1 91 ? 5.115 17.218 -3.208 1.00 0.00 91 GLU A CA 1
ATOM 1455 C C . GLU A 1 91 ? 4.049 16.172 -3.517 1.00 0.00 91 GLU A C 1
ATOM 1456 O O . GLU A 1 91 ? 3.312 15.753 -2.638 1.00 0.00 91 GLU A O 1
ATOM 1468 N N . ALA A 1 92 ? 3.995 15.728 -4.760 1.00 0.00 92 ALA A N 1
ATOM 1469 C CA . ALA A 1 92 ? 2.984 14.782 -5.185 1.00 0.00 92 ALA A CA 1
ATOM 1470 C C . ALA A 1 92 ? 3.646 13.481 -5.587 1.00 0.00 92 ALA A C 1
ATOM 1471 O O . ALA A 1 92 ? 4.236 13.386 -6.664 1.00 0.00 92 ALA A O 1
ATOM 1478 N N . GLN A 1 93 ? 3.576 12.491 -4.721 1.00 0.00 93 GLN A N 1
ATOM 1479 C CA . GLN A 1 93 ? 4.258 11.234 -4.980 1.00 0.00 93 GLN A CA 1
ATOM 1480 C C . GLN A 1 93 ? 3.259 10.094 -5.080 1.00 0.00 93 GLN A C 1
ATOM 1481 O O . GLN A 1 93 ? 2.199 10.128 -4.454 1.00 0.00 93 GLN A O 1
ATOM 1495 N N . THR A 1 94 ? 3.597 9.099 -5.876 1.00 0.00 94 THR A N 1
ATOM 1496 C CA . THR A 1 94 ? 2.703 7.990 -6.135 1.00 0.00 94 THR A CA 1
ATOM 1497 C C . THR A 1 94 ? 3.352 6.679 -5.723 1.00 0.00 94 THR A C 1
ATOM 1498 O O . THR A 1 94 ? 4.508 6.428 -6.053 1.00 0.00 94 THR A O 1
ATOM 1509 N N . ILE A 1 95 ? 2.621 5.854 -4.995 1.00 0.00 95 ILE A N 1
ATOM 1510 C CA . ILE A 1 95 ? 3.093 4.517 -4.680 1.00 0.00 95 ILE A CA 1
ATOM 1511 C C . ILE A 1 95 ? 2.191 3.480 -5.340 1.00 0.00 95 ILE A C 1
ATOM 1512 O O . ILE A 1 95 ? 0.966 3.640 -5.384 1.00 0.00 95 ILE A O 1
ATOM 1528 N N . ASP A 1 96 ? 2.805 2.434 -5.872 1.00 0.00 96 ASP A N 1
ATOM 1529 C CA . ASP A 1 96 ? 2.081 1.416 -6.623 1.00 0.00 96 ASP A CA 1
ATOM 1530 C C . ASP A 1 96 ? 1.967 0.127 -5.823 1.00 0.00 96 ASP A C 1
ATOM 1531 O O . ASP A 1 96 ? 2.975 -0.511 -5.505 1.00 0.00 96 ASP A O 1
ATOM 1540 N N . LEU A 1 97 ? 0.740 -0.245 -5.490 1.00 0.00 97 LEU A N 1
ATOM 1541 C CA . LEU A 1 97 ? 0.480 -1.491 -4.785 1.00 0.00 97 LEU A CA 1
ATOM 1542 C C . LEU A 1 97 ? -0.190 -2.488 -5.716 1.00 0.00 97 LEU A C 1
ATOM 1543 O O . LEU A 1 97 ? -1.364 -2.342 -6.062 1.00 0.00 97 LEU A O 1
ATOM 1559 N N . TYR A 1 98 ? 0.564 -3.486 -6.138 1.00 0.00 98 TYR A N 1
ATOM 1560 C CA . TYR A 1 98 ? 0.039 -4.514 -7.018 1.00 0.00 98 TYR A CA 1
ATOM 1561 C C . TYR A 1 98 ? -0.366 -5.742 -6.218 1.00 0.00 98 TYR A C 1
ATOM 1562 O O . TYR A 1 98 ? 0.484 -6.532 -5.802 1.00 0.00 98 TYR A O 1
ATOM 1580 N N . PHE A 1 99 ? -1.658 -5.883 -5.977 1.00 0.00 99 PHE A N 1
ATOM 1581 C CA . PHE A 1 99 ? -2.175 -7.073 -5.328 1.00 0.00 99 PHE A CA 1
ATOM 1582 C C . PHE A 1 99 ? -2.370 -8.156 -6.373 1.00 0.00 99 PHE A C 1
ATOM 1583 O O . PHE A 1 99 ? -3.212 -8.032 -7.259 1.00 0.00 99 PHE A O 1
ATOM 1600 N N . GLU A 1 100 ? -1.594 -9.211 -6.268 1.00 0.00 100 GLU A N 1
ATOM 1601 C CA . GLU A 1 100 ? -1.584 -10.249 -7.280 1.00 0.00 100 GLU A CA 1
ATOM 1602 C C . GLU A 1 100 ? -2.013 -11.573 -6.663 1.00 0.00 100 GLU A C 1
ATOM 1603 O O . GLU A 1 100 ? -1.750 -11.826 -5.489 1.00 0.00 100 GLU A O 1
ATOM 1615 N N . ASP A 1 101 ? -2.695 -12.398 -7.438 1.00 0.00 101 ASP A N 1
ATOM 1616 C CA . ASP A 1 101 ? -3.193 -13.668 -6.934 1.00 0.00 101 ASP A CA 1
ATOM 1617 C C . ASP A 1 101 ? -3.397 -14.652 -8.078 1.00 0.00 101 ASP A C 1
ATOM 1618 O O . ASP A 1 101 ? -3.512 -14.250 -9.233 1.00 0.00 101 ASP A O 1
ATOM 1627 N N . ASN A 1 102 ? -3.447 -15.936 -7.752 1.00 0.00 102 ASN A N 1
ATOM 1628 C CA . ASN A 1 102 ? -3.611 -16.978 -8.759 1.00 0.00 102 ASN A CA 1
ATOM 1629 C C . ASN A 1 102 ? -5.010 -16.938 -9.356 1.00 0.00 102 ASN A C 1
ATOM 1630 O O . ASN A 1 102 ? -5.201 -17.236 -10.534 1.00 0.00 102 ASN A O 1
ATOM 1641 N N . TRP A 1 103 ? -5.985 -16.566 -8.540 1.00 0.00 103 TRP A N 1
ATOM 1642 C CA . TRP A 1 103 ? -7.371 -16.555 -8.976 1.00 0.00 103 TRP A CA 1
ATOM 1643 C C . TRP A 1 103 ? -7.867 -15.125 -9.168 1.00 0.00 103 TRP A C 1
ATOM 1644 O O . TRP A 1 103 ? -8.652 -14.843 -10.074 1.00 0.00 103 TRP A O 1
ATOM 1665 N N . GLY A 1 104 ? -7.399 -14.223 -8.315 1.00 0.00 104 GLY A N 1
ATOM 1666 C CA . GLY A 1 104 ? -7.788 -12.827 -8.406 1.00 0.00 104 GLY A CA 1
ATOM 1667 C C . GLY A 1 104 ? -6.996 -12.070 -9.454 1.00 0.00 104 GLY A C 1
ATOM 1668 O O . GLY A 1 104 ? -7.267 -10.894 -9.718 1.00 0.00 104 GLY A O 1
ATOM 1672 N N . ASN A 1 105 ? -6.015 -12.754 -10.043 1.00 0.00 105 ASN A N 1
ATOM 1673 C CA . ASN A 1 105 ? -5.175 -12.191 -11.101 1.00 0.00 105 ASN A CA 1
ATOM 1674 C C . ASN A 1 105 ? -4.345 -11.018 -10.588 1.00 0.00 105 ASN A C 1
ATOM 1675 O O . ASN A 1 105 ? -3.318 -11.219 -9.942 1.00 0.00 105 ASN A O 1
ATOM 1686 N N . LEU A 1 106 ? -4.800 -9.801 -10.848 1.00 0.00 106 LEU A N 1
ATOM 1687 C CA . LEU A 1 106 ? -4.051 -8.615 -10.461 1.00 0.00 106 LEU A CA 1
ATOM 1688 C C . LEU A 1 106 ? -4.982 -7.439 -10.194 1.00 0.00 106 LEU A C 1
ATOM 1689 O O . LEU A 1 106 ? -5.827 -7.101 -11.024 1.00 0.00 106 LEU A O 1
ATOM 1705 N N . GLN A 1 107 ? -4.822 -6.826 -9.033 1.00 0.00 107 GLN A N 1
ATOM 1706 C CA . GLN A 1 107 ? -5.547 -5.615 -8.691 1.00 0.00 107 GLN A CA 1
ATOM 1707 C C . GLN A 1 107 ? -4.544 -4.539 -8.290 1.00 0.00 107 GLN A C 1
ATOM 1708 O O . GLN A 1 107 ? -3.882 -4.652 -7.259 1.00 0.00 107 GLN A O 1
ATOM 1722 N N . GLN A 1 108 ? -4.415 -3.513 -9.113 1.00 0.00 108 GLN A N 1
ATOM 1723 C CA . GLN A 1 108 ? -3.432 -2.466 -8.870 1.00 0.00 108 GLN A CA 1
ATOM 1724 C C . GLN A 1 108 ? -4.076 -1.259 -8.196 1.00 0.00 108 GLN A C 1
ATOM 1725 O O . GLN A 1 108 ? -5.098 -0.743 -8.657 1.00 0.00 108 GLN A O 1
ATOM 1739 N N . LEU A 1 109 ? -3.485 -0.827 -7.096 1.00 0.00 109 LEU A N 1
ATOM 1740 C CA . LEU A 1 109 ? -3.965 0.339 -6.372 1.00 0.00 109 LEU A CA 1
ATOM 1741 C C . LEU A 1 109 ? -2.865 1.386 -6.286 1.00 0.00 109 LEU A C 1
ATOM 1742 O O . LEU A 1 109 ? -1.783 1.121 -5.761 1.00 0.00 109 LEU A O 1
ATOM 1758 N N . THR A 1 110 ? -3.134 2.563 -6.817 1.00 0.00 110 THR A N 1
ATOM 1759 C CA . THR A 1 110 ? -2.172 3.646 -6.774 1.00 0.00 110 THR A CA 1
ATOM 1760 C C . THR A 1 110 ? -2.599 4.703 -5.768 1.00 0.00 110 THR A C 1
ATOM 1761 O O . THR A 1 110 ? -3.697 5.255 -5.860 1.00 0.00 110 THR A O 1
ATOM 1772 N N . TYR A 1 111 ? -1.740 4.970 -4.801 1.00 0.00 111 TYR A N 1
ATOM 1773 C CA . TYR A 1 111 ? -2.011 5.998 -3.813 1.00 0.00 111 TYR A CA 1
ATOM 1774 C C . TYR A 1 111 ? -1.126 7.207 -4.059 1.00 0.00 111 TYR A C 1
ATOM 1775 O O . TYR A 1 111 ? 0.095 7.143 -3.894 1.00 0.00 111 TYR A O 1
ATOM 1793 N N . ASP A 1 112 ? -1.746 8.292 -4.493 1.00 0.00 112 ASP A N 1
ATOM 1794 C CA . ASP A 1 112 ? -1.040 9.541 -4.730 1.00 0.00 112 ASP A CA 1
ATOM 1795 C C . ASP A 1 112 ? -1.125 10.417 -3.493 1.00 0.00 112 ASP A C 1
ATOM 1796 O O . ASP A 1 112 ? -2.216 10.656 -2.967 1.00 0.00 112 ASP A O 1
ATOM 1805 N N . PHE A 1 113 ? 0.013 10.889 -3.023 1.00 0.00 113 PHE A N 1
ATOM 1806 C CA . PHE A 1 113 ? 0.041 11.748 -1.855 1.00 0.00 113 PHE A CA 1
ATOM 1807 C C . PHE A 1 113 ? 0.151 13.207 -2.268 1.00 0.00 113 PHE A C 1
ATOM 1808 O O . PHE A 1 113 ? 0.968 13.562 -3.129 1.00 0.00 113 PHE A O 1
ATOM 1825 N N . ASN A 1 114 ? -0.675 14.027 -1.615 1.00 0.00 114 ASN A N 1
ATOM 1826 C CA . ASN A 1 114 ? -0.856 15.445 -1.919 1.00 0.00 114 ASN A CA 1
ATOM 1827 C C . ASN A 1 114 ? -1.581 15.613 -3.247 1.00 0.00 114 ASN A C 1
ATOM 1828 O O . ASN A 1 114 ? -2.783 15.890 -3.271 1.00 0.00 114 ASN A O 1
ATOM 1839 N N . GLY A 1 115 ? -0.859 15.432 -4.344 1.00 0.00 115 GLY A N 1
ATOM 1840 C CA . GLY A 1 115 ? -1.474 15.470 -5.662 1.00 0.00 115 GLY A CA 1
ATOM 1841 C C . GLY A 1 115 ? -1.804 16.874 -6.134 1.00 0.00 115 GLY A C 1
ATOM 1842 O O . GLY A 1 115 ? -1.385 17.275 -7.217 1.00 0.00 115 GLY A O 1
ATOM 1846 N N . LYS A 1 116 ? -2.555 17.609 -5.317 1.00 0.00 116 LYS A N 1
ATOM 1847 C CA . LYS A 1 116 ? -2.996 18.965 -5.644 1.00 0.00 116 LYS A CA 1
ATOM 1848 C C . LYS A 1 116 ? -1.824 19.862 -6.052 1.00 0.00 116 LYS A C 1
ATOM 1849 O O . LYS A 1 116 ? -0.794 19.918 -5.379 1.00 0.00 116 LYS A O 1
ATOM 1868 N N . LEU A 1 117 ? -2.010 20.574 -7.158 1.00 0.00 117 LEU A N 1
ATOM 1869 C CA . LEU A 1 117 ? -0.921 21.282 -7.818 1.00 0.00 117 LEU A CA 1
ATOM 1870 C C . LEU A 1 117 ? -0.917 22.772 -7.486 1.00 0.00 117 LEU A C 1
ATOM 1871 O O . LEU A 1 117 ? -0.252 23.558 -8.167 1.00 0.00 117 LEU A O 1
ATOM 1887 N N . GLU A 1 118 ? -1.648 23.169 -6.453 1.00 0.00 118 GLU A N 1
ATOM 1888 C CA . GLU A 1 118 ? -1.662 24.567 -6.044 1.00 0.00 118 GLU A CA 1
ATOM 1889 C C . GLU A 1 118 ? -0.356 24.942 -5.358 1.00 0.00 118 GLU A C 1
ATOM 1890 O O . GLU A 1 118 ? -0.173 24.710 -4.163 1.00 0.00 118 GLU A O 1
ATOM 1902 N N . HIS A 1 119 ? 0.553 25.515 -6.134 1.00 0.00 119 HIS A N 1
ATOM 1903 C CA . HIS A 1 119 ? 1.851 25.936 -5.626 1.00 0.00 119 HIS A CA 1
ATOM 1904 C C . HIS A 1 119 ? 1.766 27.348 -5.078 1.00 0.00 119 HIS A C 1
ATOM 1905 O O . HIS A 1 119 ? 2.614 27.779 -4.297 1.00 0.00 119 HIS A O 1
ATOM 1920 N N . HIS A 1 120 ? 0.735 28.063 -5.495 1.00 0.00 120 HIS A N 1
ATOM 1921 C CA . HIS A 1 120 ? 0.551 29.441 -5.083 1.00 0.00 120 HIS A CA 1
ATOM 1922 C C . HIS A 1 120 ? -0.830 29.631 -4.482 1.00 0.00 120 HIS A C 1
ATOM 1923 O O . HIS A 1 120 ? -1.698 28.773 -4.619 1.00 0.00 120 HIS A O 1
ATOM 1938 N N . HIS A 1 121 ? -1.023 30.754 -3.815 1.00 0.00 121 HIS A N 1
ATOM 1939 C CA . HIS A 1 121 ? -2.333 31.125 -3.311 1.00 0.00 121 HIS A CA 1
ATOM 1940 C C . HIS A 1 121 ? -2.780 32.402 -4.002 1.00 0.00 121 HIS A C 1
ATOM 1941 O O . HIS A 1 121 ? -2.275 33.484 -3.703 1.00 0.00 121 HIS A O 1
ATOM 1956 N N . HIS A 1 122 ? -3.702 32.262 -4.950 1.00 0.00 122 HIS A N 1
ATOM 1957 C CA . HIS A 1 122 ? -4.112 33.383 -5.799 1.00 0.00 122 HIS A CA 1
ATOM 1958 C C . HIS A 1 122 ? -4.710 34.521 -4.973 1.00 0.00 122 HIS A C 1
ATOM 1959 O O . HIS A 1 122 ? -4.583 35.689 -5.336 1.00 0.00 122 HIS A O 1
ATOM 1974 N N . HIS A 1 123 ? -5.348 34.170 -3.864 1.00 0.00 123 HIS A N 1
ATOM 1975 C CA . HIS A 1 123 ? -5.905 35.155 -2.949 1.00 0.00 123 HIS A CA 1
ATOM 1976 C C . HIS A 1 123 ? -6.451 34.453 -1.717 1.00 0.00 123 HIS A C 1
ATOM 1977 O O . HIS A 1 123 ? -7.083 33.402 -1.827 1.00 0.00 123 H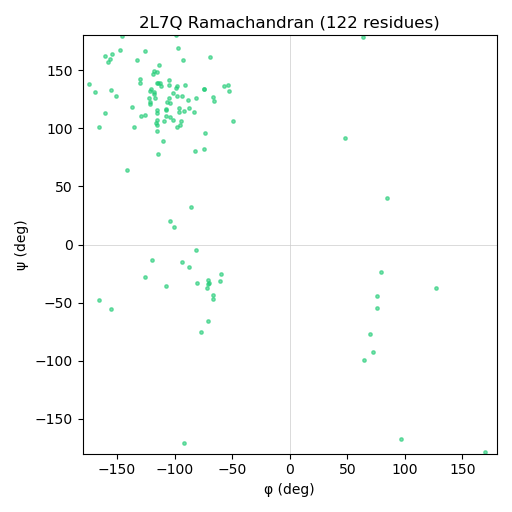IS A O 1
ATOM 1992 N N . HIS A 1 124 ? -6.198 35.025 -0.554 1.00 0.00 124 HIS A N 1
ATOM 1993 C CA . HIS A 1 124 ? -6.700 34.465 0.691 1.00 0.00 124 HIS A CA 1
ATOM 1994 C C . HIS A 1 124 ? -7.567 35.486 1.423 1.00 0.00 124 HIS A C 1
ATOM 1995 O O . HIS A 1 124 ? -8.803 35.331 1.398 1.00 0.00 124 HIS A O 1
ATOM 2011 N N . MET A 1 1 ? -6.392 -8.442 -25.274 1.00 0.00 1 MET A N 2
ATOM 2012 C CA . MET A 1 1 ? -5.988 -7.504 -24.203 1.00 0.00 1 MET A CA 2
ATOM 2013 C C . MET A 1 1 ? -7.070 -6.453 -24.002 1.00 0.00 1 MET A C 2
ATOM 2014 O O . MET A 1 1 ? -7.494 -5.796 -24.954 1.00 0.00 1 MET A O 2
ATOM 2030 N N . ASN A 1 2 ? -7.518 -6.316 -22.759 1.00 0.00 2 ASN A N 2
ATOM 2031 C CA . ASN A 1 2 ? -8.616 -5.414 -22.408 1.00 0.00 2 ASN A CA 2
ATOM 2032 C C . ASN A 1 2 ? -9.894 -5.850 -23.110 1.00 0.00 2 ASN A C 2
ATOM 2033 O O . ASN A 1 2 ? -10.414 -5.145 -23.978 1.00 0.00 2 ASN A O 2
ATOM 2044 N N . GLU A 1 3 ? -10.387 -7.028 -22.744 1.00 0.00 3 GLU A N 2
ATOM 2045 C CA . GLU A 1 3 ? -11.602 -7.578 -23.345 1.00 0.00 3 GLU A CA 2
ATOM 2046 C C . GLU A 1 3 ? -12.808 -6.736 -22.952 1.00 0.00 3 GLU A C 2
ATOM 2047 O O . GLU A 1 3 ? -13.776 -6.625 -23.708 1.00 0.00 3 GLU A O 2
ATOM 2059 N N . LEU A 1 4 ? -12.725 -6.148 -21.758 1.00 0.00 4 LEU A N 2
ATOM 2060 C CA . LEU A 1 4 ? -13.718 -5.193 -21.258 1.00 0.00 4 LEU A CA 2
ATOM 2061 C C . LEU A 1 4 ? -15.044 -5.865 -20.909 1.00 0.00 4 LEU A C 2
ATOM 2062 O O . LEU A 1 4 ? -16.088 -5.212 -20.891 1.00 0.00 4 LEU A O 2
ATOM 2078 N N . ASP A 1 5 ? -15.015 -7.159 -20.614 1.00 0.00 5 ASP A N 2
ATOM 2079 C CA . ASP A 1 5 ? -16.207 -7.832 -20.115 1.00 0.00 5 ASP A CA 2
ATOM 2080 C C . ASP A 1 5 ? -16.281 -7.679 -18.601 1.00 0.00 5 ASP A C 2
ATOM 2081 O O . ASP A 1 5 ? -15.426 -8.167 -17.862 1.00 0.00 5 ASP A O 2
ATOM 2090 N N . ILE A 1 6 ? -17.307 -6.971 -18.159 1.00 0.00 6 ILE A N 2
ATOM 2091 C CA . ILE A 1 6 ? -17.441 -6.571 -16.761 1.00 0.00 6 ILE A CA 2
ATOM 2092 C C . ILE A 1 6 ? -18.052 -7.673 -15.892 1.00 0.00 6 ILE A C 2
ATOM 2093 O O . ILE A 1 6 ? -18.840 -7.394 -14.990 1.00 0.00 6 ILE A O 2
ATOM 2109 N N . GLN A 1 7 ? -17.645 -8.912 -16.145 1.00 0.00 7 GLN A N 2
ATOM 2110 C CA . GLN A 1 7 ? -18.157 -10.072 -15.414 1.00 0.00 7 GLN A CA 2
ATOM 2111 C C . GLN A 1 7 ? -17.905 -9.940 -13.906 1.00 0.00 7 GLN A C 2
ATOM 2112 O O . GLN A 1 7 ? -16.827 -10.278 -13.414 1.00 0.00 7 GLN A O 2
ATOM 2126 N N . GLN A 1 8 ? -18.910 -9.426 -13.191 1.00 0.00 8 GLN A N 2
ATOM 2127 C CA . GLN A 1 8 ? -18.830 -9.200 -11.745 1.00 0.00 8 GLN A CA 2
ATOM 2128 C C . GLN A 1 8 ? -17.807 -8.114 -11.402 1.00 0.00 8 GLN A C 2
ATOM 2129 O O . GLN A 1 8 ? -18.181 -7.008 -10.999 1.00 0.00 8 GLN A O 2
ATOM 2143 N N . GLU A 1 9 ? -16.523 -8.451 -11.568 1.00 0.00 9 GLU A N 2
ATOM 2144 C CA . GLU A 1 9 ? -15.391 -7.577 -11.234 1.00 0.00 9 GLU A CA 2
ATOM 2145 C C . GLU A 1 9 ? -15.232 -7.406 -9.720 1.00 0.00 9 GLU A C 2
ATOM 2146 O O . GLU A 1 9 ? -14.115 -7.367 -9.206 1.00 0.00 9 GLU A O 2
ATOM 2158 N N . TYR A 1 10 ? -16.351 -7.301 -9.018 1.00 0.00 10 TYR A N 2
ATOM 2159 C CA . TYR A 1 10 ? -16.347 -7.125 -7.575 1.00 0.00 10 TYR A CA 2
ATOM 2160 C C . TYR A 1 10 ? -16.876 -8.381 -6.877 1.00 0.00 10 TYR A C 2
ATOM 2161 O O . TYR A 1 10 ? -18.085 -8.532 -6.678 1.00 0.00 10 TYR A O 2
ATOM 2179 N N . PRO A 1 11 ? -15.984 -9.332 -6.563 1.00 0.00 11 PRO A N 2
ATOM 2180 C CA . PRO A 1 11 ? -16.318 -10.512 -5.781 1.00 0.00 11 PRO A CA 2
ATOM 2181 C C . PRO A 1 11 ? -16.070 -10.289 -4.290 1.00 0.00 11 PRO A C 2
ATOM 2182 O O . PRO A 1 11 ? -16.989 -10.345 -3.472 1.00 0.00 11 PRO A O 2
ATOM 2193 N N . PHE A 1 12 ? -14.815 -10.026 -3.952 1.00 0.00 12 PHE A N 2
ATOM 2194 C CA . PHE A 1 12 ? -14.424 -9.741 -2.583 1.00 0.00 12 PHE A CA 2
ATOM 2195 C C . PHE A 1 12 ? -14.620 -8.263 -2.273 1.00 0.00 12 PHE A C 2
ATOM 2196 O O . PHE A 1 12 ? -14.742 -7.444 -3.184 1.00 0.00 12 PHE A O 2
ATOM 2213 N N . THR A 1 13 ? -14.645 -7.923 -0.995 1.00 0.00 13 THR A N 2
ATOM 2214 C CA . THR A 1 13 ? -14.856 -6.546 -0.580 1.00 0.00 13 THR A CA 2
ATOM 2215 C C . THR A 1 13 ? -13.546 -5.900 -0.148 1.00 0.00 13 THR A C 2
ATOM 2216 O O . THR A 1 13 ? -12.808 -6.446 0.671 1.00 0.00 13 THR A O 2
ATOM 2227 N N . VAL A 1 14 ? -13.262 -4.737 -0.714 1.00 0.00 14 VAL A N 2
ATOM 2228 C CA . VAL A 1 14 ? -12.056 -4.000 -0.380 1.00 0.00 14 VAL A CA 2
ATOM 2229 C C . VAL A 1 14 ? -12.396 -2.826 0.528 1.00 0.00 14 VAL A C 2
ATOM 2230 O O . VAL A 1 14 ? -13.123 -1.915 0.131 1.00 0.00 14 VAL A O 2
ATOM 2243 N N . GLU A 1 15 ? -11.887 -2.866 1.747 1.00 0.00 15 GLU A N 2
ATOM 2244 C CA . GLU A 1 15 ? -12.101 -1.788 2.699 1.00 0.00 15 GLU A CA 2
ATOM 2245 C C . GLU A 1 15 ? -10.819 -0.971 2.820 1.00 0.00 15 GLU A C 2
ATOM 2246 O O . GLU A 1 15 ? -9.741 -1.515 3.073 1.00 0.00 15 GLU A O 2
ATOM 2258 N N . SER A 1 16 ? -10.932 0.327 2.616 1.00 0.00 16 SER A N 2
ATOM 2259 C CA . SER A 1 16 ? -9.777 1.205 2.634 1.00 0.00 16 SER A CA 2
ATOM 2260 C C . SER A 1 16 ? -10.183 2.594 3.109 1.00 0.00 16 SER A C 2
ATOM 2261 O O . SER A 1 16 ? -11.170 3.155 2.631 1.00 0.00 16 SER A O 2
ATOM 2269 N N . MET A 1 17 ? -9.433 3.137 4.052 1.00 0.00 17 MET A N 2
ATOM 2270 C CA . MET A 1 17 ? -9.670 4.494 4.522 1.00 0.00 17 MET A CA 2
ATOM 2271 C C . MET A 1 17 ? -9.018 5.491 3.574 1.00 0.00 17 MET A C 2
ATOM 2272 O O . MET A 1 17 ? -7.909 5.255 3.092 1.00 0.00 17 MET A O 2
ATOM 2286 N N . PRO A 1 18 ? -9.702 6.605 3.271 1.00 0.00 18 PRO A N 2
ATOM 2287 C CA . PRO A 1 18 ? -9.133 7.669 2.445 1.00 0.00 18 PRO A CA 2
ATOM 2288 C C . PRO A 1 18 ? -7.910 8.304 3.103 1.00 0.00 18 PRO A C 2
ATOM 2289 O O . PRO A 1 18 ? -8.030 9.139 3.999 1.00 0.00 18 PRO A O 2
ATOM 2300 N N . VAL A 1 19 ? -6.734 7.887 2.660 1.00 0.00 19 VAL A N 2
ATOM 2301 C CA . VAL A 1 19 ? -5.473 8.345 3.239 1.00 0.00 19 VAL A CA 2
ATOM 2302 C C . VAL A 1 19 ? -5.009 9.663 2.623 1.00 0.00 19 VAL A C 2
ATOM 2303 O O . VAL A 1 19 ? -3.858 10.068 2.786 1.00 0.00 19 VAL A O 2
ATOM 2316 N N . ALA A 1 20 ? -5.914 10.338 1.931 1.00 0.00 20 ALA A N 2
ATOM 2317 C CA . ALA A 1 20 ? -5.589 11.594 1.276 1.00 0.00 20 ALA A CA 2
ATOM 2318 C C . ALA A 1 20 ? -6.083 12.782 2.091 1.00 0.00 20 ALA A C 2
ATOM 2319 O O . ALA A 1 20 ? -7.280 12.905 2.367 1.00 0.00 20 ALA A O 2
ATOM 2326 N N . ASP A 1 21 ? -5.150 13.633 2.492 1.00 0.00 21 ASP A N 2
ATOM 2327 C CA . ASP A 1 21 ? -5.472 14.871 3.197 1.00 0.00 21 ASP A CA 2
ATOM 2328 C C . ASP A 1 21 ? -4.293 15.827 3.110 1.00 0.00 21 ASP A C 2
ATOM 2329 O O . ASP A 1 21 ? -4.420 16.936 2.590 1.00 0.00 21 ASP A O 2
ATOM 2338 N N . GLU A 1 22 ? -3.140 15.368 3.601 1.00 0.00 22 GLU A N 2
ATOM 2339 C CA . GLU A 1 22 ? -1.883 16.108 3.494 1.00 0.00 22 GLU A CA 2
ATOM 2340 C C . GLU A 1 22 ? -0.784 15.364 4.235 1.00 0.00 22 GLU A C 2
ATOM 2341 O O . GLU A 1 22 ? -1.050 14.372 4.915 1.00 0.00 22 GLU A O 2
ATOM 2353 N N . ILE A 1 23 ? 0.444 15.843 4.099 1.00 0.00 23 ILE A N 2
ATOM 2354 C CA . ILE A 1 23 ? 1.570 15.277 4.821 1.00 0.00 23 ILE A CA 2
ATOM 2355 C C . ILE A 1 23 ? 2.673 16.326 4.953 1.00 0.00 23 ILE A C 2
ATOM 2356 O O . ILE A 1 23 ? 2.718 17.279 4.175 1.00 0.00 23 ILE A O 2
ATOM 2372 N N . ALA A 1 24 ? 3.541 16.163 5.946 1.00 0.00 24 ALA A N 2
ATOM 2373 C CA . ALA A 1 24 ? 4.622 17.115 6.183 1.00 0.00 24 ALA A CA 2
ATOM 2374 C C . ALA A 1 24 ? 5.861 16.777 5.355 1.00 0.00 24 ALA A C 2
ATOM 2375 O O . ALA A 1 24 ? 6.914 17.394 5.518 1.00 0.00 24 ALA A O 2
ATOM 2382 N N . GLY A 1 25 ? 5.727 15.796 4.475 1.00 0.00 25 GLY A N 2
ATOM 2383 C CA . GLY A 1 25 ? 6.851 15.345 3.682 1.00 0.00 25 GLY A CA 2
ATOM 2384 C C . GLY A 1 25 ? 7.484 14.113 4.286 1.00 0.00 25 GLY A C 2
ATOM 2385 O O . GLY A 1 25 ? 7.072 12.995 3.992 1.00 0.00 25 GLY A O 2
ATOM 2389 N N . ASP A 1 26 ? 8.469 14.321 5.150 1.00 0.00 26 ASP A N 2
ATOM 2390 C CA . ASP A 1 26 ? 9.091 13.222 5.877 1.00 0.00 26 ASP A CA 2
ATOM 2391 C C . ASP A 1 26 ? 8.198 12.832 7.051 1.00 0.00 26 ASP A C 2
ATOM 2392 O O . ASP A 1 26 ? 8.338 13.346 8.162 1.00 0.00 26 ASP A O 2
ATOM 2401 N N . GLU A 1 27 ? 7.238 11.965 6.777 1.00 0.00 27 GLU A N 2
ATOM 2402 C CA . GLU A 1 27 ? 6.256 11.558 7.774 1.00 0.00 27 GLU A CA 2
ATOM 2403 C C . GLU A 1 27 ? 5.779 10.136 7.488 1.00 0.00 27 GLU A C 2
ATOM 2404 O O . GLU A 1 27 ? 5.648 9.742 6.326 1.00 0.00 27 GLU A O 2
ATOM 2416 N N . THR A 1 28 ? 5.533 9.370 8.540 1.00 0.00 28 THR A N 2
ATOM 2417 C CA . THR A 1 28 ? 5.056 8.004 8.392 1.00 0.00 28 THR A CA 2
ATOM 2418 C C . THR A 1 28 ? 3.538 7.946 8.520 1.00 0.00 28 THR A C 2
ATOM 2419 O O . THR A 1 28 ? 2.974 8.368 9.531 1.00 0.00 28 THR A O 2
ATOM 2430 N N . VAL A 1 29 ? 2.884 7.438 7.489 1.00 0.00 29 VAL A N 2
ATOM 2431 C CA . VAL A 1 29 ? 1.442 7.270 7.503 1.00 0.00 29 VAL A CA 2
ATOM 2432 C C . VAL A 1 29 ? 1.085 5.791 7.624 1.00 0.00 29 VAL A C 2
ATOM 2433 O O . VAL A 1 29 ? 1.819 4.923 7.139 1.00 0.00 29 VAL A O 2
ATOM 2446 N N . GLU A 1 30 ? -0.019 5.506 8.294 1.00 0.00 30 GLU A N 2
ATOM 2447 C CA . GLU A 1 30 ? -0.454 4.134 8.508 1.00 0.00 30 GLU A CA 2
ATOM 2448 C C . GLU A 1 30 ? -1.648 3.803 7.624 1.00 0.00 30 GLU A C 2
ATOM 2449 O O . GLU A 1 30 ? -2.743 4.330 7.813 1.00 0.00 30 GLU A O 2
ATOM 2461 N N . ILE A 1 31 ? -1.426 2.929 6.658 1.00 0.00 31 ILE A N 2
ATOM 2462 C CA . ILE A 1 31 ? -2.465 2.544 5.721 1.00 0.00 31 ILE A CA 2
ATOM 2463 C C . ILE A 1 31 ? -3.267 1.372 6.273 1.00 0.00 31 ILE A C 2
ATOM 2464 O O . ILE A 1 31 ? -2.763 0.251 6.363 1.00 0.00 31 ILE A O 2
ATOM 2480 N N . ARG A 1 32 ? -4.500 1.651 6.667 1.00 0.00 32 ARG A N 2
ATOM 2481 C CA . ARG A 1 32 ? -5.413 0.620 7.134 1.00 0.00 32 ARG A CA 2
ATOM 2482 C C . ARG A 1 32 ? -6.131 -0.002 5.943 1.00 0.00 32 ARG A C 2
ATOM 2483 O O . ARG A 1 32 ? -7.027 0.611 5.355 1.00 0.00 32 ARG A O 2
ATOM 2504 N N . LEU A 1 33 ? -5.713 -1.206 5.577 1.00 0.00 33 LEU A N 2
ATOM 2505 C CA . LEU A 1 33 ? -6.227 -1.865 4.386 1.00 0.00 33 LEU A CA 2
ATOM 2506 C C . LEU A 1 33 ? -6.786 -3.242 4.720 1.00 0.00 33 LEU A C 2
ATOM 2507 O O . LEU A 1 33 ? -6.139 -4.043 5.393 1.00 0.00 33 LEU A O 2
ATOM 2523 N N . GLU A 1 34 ? -7.989 -3.511 4.249 1.00 0.00 34 GLU A N 2
ATOM 2524 C CA . GLU A 1 34 ? -8.613 -4.798 4.478 1.00 0.00 34 GLU A CA 2
ATOM 2525 C C . GLU A 1 34 ? -9.211 -5.328 3.179 1.00 0.00 34 GLU A C 2
ATOM 2526 O O . GLU A 1 34 ? -10.175 -4.773 2.653 1.00 0.00 34 GLU A O 2
ATOM 2538 N N . ILE A 1 35 ? -8.621 -6.391 2.657 1.00 0.00 35 ILE A N 2
ATOM 2539 C CA . ILE A 1 35 ? -9.143 -7.057 1.477 1.00 0.00 35 ILE A CA 2
ATOM 2540 C C . ILE A 1 35 ? -9.878 -8.312 1.911 1.00 0.00 35 ILE A C 2
ATOM 2541 O O . ILE A 1 35 ? -9.281 -9.372 2.078 1.00 0.00 35 ILE A O 2
ATOM 2557 N N . LYS A 1 36 ? -11.171 -8.175 2.130 1.00 0.00 36 LYS A N 2
ATOM 2558 C CA . LYS A 1 36 ? -11.948 -9.235 2.739 1.00 0.00 36 LYS A CA 2
ATOM 2559 C C . LYS A 1 36 ? -12.763 -9.990 1.695 1.00 0.00 36 LYS A C 2
ATOM 2560 O O . LYS A 1 36 ? -13.735 -9.469 1.143 1.00 0.00 36 LYS A O 2
ATOM 2579 N N . PRO A 1 37 ? -12.350 -11.227 1.394 1.00 0.00 37 PRO A N 2
ATOM 2580 C CA . PRO A 1 37 ? -13.029 -12.078 0.430 1.00 0.00 37 PRO A CA 2
ATOM 2581 C C . PRO A 1 37 ? -14.184 -12.842 1.065 1.00 0.00 37 PRO A C 2
ATOM 2582 O O . PRO A 1 37 ? -14.474 -12.675 2.250 1.00 0.00 37 PRO A O 2
ATOM 2593 N N . SER A 1 38 ? -14.832 -13.685 0.282 1.00 0.00 38 SER A N 2
ATOM 2594 C CA . SER A 1 38 ? -15.918 -14.506 0.791 1.00 0.00 38 SER A CA 2
ATOM 2595 C C . SER A 1 38 ? -15.413 -15.928 1.012 1.00 0.00 38 SER A C 2
ATOM 2596 O O . SER A 1 38 ? -16.190 -16.879 1.113 1.00 0.00 38 SER A O 2
ATOM 2604 N N . GLY A 1 39 ? -14.096 -16.057 1.102 1.00 0.00 39 GLY A N 2
ATOM 2605 C CA . GLY A 1 39 ? -13.484 -17.357 1.245 1.00 0.00 39 GLY A CA 2
ATOM 2606 C C . GLY A 1 39 ? -13.377 -18.054 -0.089 1.00 0.00 39 GLY A C 2
ATOM 2607 O O . GLY A 1 39 ? -13.071 -17.417 -1.097 1.00 0.00 39 GLY A O 2
ATOM 2611 N N . ASN A 1 40 ? -13.635 -19.358 -0.096 1.00 0.00 40 ASN A N 2
ATOM 2612 C CA . ASN A 1 40 ? -13.655 -20.146 -1.331 1.00 0.00 40 ASN A CA 2
ATOM 2613 C C . ASN A 1 40 ? -12.303 -20.113 -2.041 1.00 0.00 40 ASN A C 2
ATOM 2614 O O . ASN A 1 40 ? -12.226 -20.312 -3.256 1.00 0.00 40 ASN A O 2
ATOM 2625 N N . PHE A 1 41 ? -11.235 -19.878 -1.288 1.00 0.00 41 PHE A N 2
ATOM 2626 C CA . PHE A 1 41 ? -9.905 -19.852 -1.869 1.00 0.00 41 PHE A CA 2
ATOM 2627 C C . PHE A 1 41 ? -9.160 -21.144 -1.550 1.00 0.00 41 PHE A C 2
ATOM 2628 O O . PHE A 1 41 ? -8.700 -21.366 -0.428 1.00 0.00 41 PHE A O 2
ATOM 2645 N N . ILE A 1 42 ? -9.091 -22.018 -2.543 1.00 0.00 42 ILE A N 2
ATOM 2646 C CA . ILE A 1 42 ? -8.387 -23.284 -2.407 1.00 0.00 42 ILE A CA 2
ATOM 2647 C C . ILE A 1 42 ? -6.889 -23.053 -2.554 1.00 0.00 42 ILE A C 2
ATOM 2648 O O . ILE A 1 42 ? -6.153 -23.001 -1.568 1.00 0.00 42 ILE A O 2
ATOM 2664 N N . GLY A 1 43 ? -6.446 -22.888 -3.792 1.00 0.00 43 GLY A N 2
ATOM 2665 C CA . GLY A 1 43 ? -5.060 -22.574 -4.049 1.00 0.00 43 GLY A CA 2
ATOM 2666 C C . GLY A 1 43 ? -4.897 -21.111 -4.381 1.00 0.00 43 GLY A C 2
ATOM 2667 O O . GLY A 1 43 ? -5.543 -20.603 -5.296 1.00 0.00 43 GLY A O 2
ATOM 2671 N N . THR A 1 44 ? -4.072 -20.417 -3.621 1.00 0.00 44 THR A N 2
ATOM 2672 C CA . THR A 1 44 ? -3.853 -19.001 -3.847 1.00 0.00 44 THR A CA 2
ATOM 2673 C C . THR A 1 44 ? -2.464 -18.587 -3.382 1.00 0.00 44 THR A C 2
ATOM 2674 O O . THR A 1 44 ? -2.186 -18.556 -2.185 1.00 0.00 44 THR A O 2
ATOM 2685 N N . VAL A 1 45 ? -1.586 -18.311 -4.337 1.00 0.00 45 VAL A N 2
ATOM 2686 C CA . VAL A 1 45 ? -0.266 -17.786 -4.025 1.00 0.00 45 VAL A CA 2
ATOM 2687 C C . VAL A 1 45 ? -0.393 -16.359 -3.507 1.00 0.00 45 VAL A C 2
ATOM 2688 O O . VAL A 1 45 ? 0.019 -16.057 -2.390 1.00 0.00 45 VAL A O 2
ATOM 2701 N N . TYR A 1 46 ? -1.000 -15.509 -4.335 1.00 0.00 46 TYR A N 2
ATOM 2702 C CA . TYR A 1 46 ? -1.237 -14.102 -4.010 1.00 0.00 46 TYR A CA 2
ATOM 2703 C C . TYR A 1 46 ? 0.073 -13.380 -3.703 1.00 0.00 46 TYR A C 2
ATOM 2704 O O . TYR A 1 46 ? 0.553 -13.370 -2.567 1.00 0.00 46 TYR A O 2
ATOM 2722 N N . THR A 1 47 ? 0.652 -12.784 -4.725 1.00 0.00 47 THR A N 2
ATOM 2723 C CA . THR A 1 47 ? 1.935 -12.122 -4.581 1.00 0.00 47 THR A CA 2
ATOM 2724 C C . THR A 1 47 ? 1.752 -10.616 -4.432 1.00 0.00 47 THR A C 2
ATOM 2725 O O . THR A 1 47 ? 0.980 -9.993 -5.167 1.00 0.00 47 THR A O 2
ATOM 2736 N N . LEU A 1 48 ? 2.449 -10.045 -3.460 1.00 0.00 48 LEU A N 2
ATOM 2737 C CA . LEU A 1 48 ? 2.401 -8.616 -3.217 1.00 0.00 48 LEU A CA 2
ATOM 2738 C C . LEU A 1 48 ? 3.702 -7.971 -3.657 1.00 0.00 48 LEU A C 2
ATOM 2739 O O . LEU A 1 48 ? 4.778 -8.323 -3.170 1.00 0.00 48 LEU A O 2
ATOM 2755 N N . ARG A 1 49 ? 3.601 -7.047 -4.594 1.00 0.00 49 ARG A N 2
ATOM 2756 C CA . ARG A 1 49 ? 4.755 -6.302 -5.056 1.00 0.00 49 ARG A CA 2
ATOM 2757 C C . ARG A 1 49 ? 4.427 -4.816 -5.077 1.00 0.00 49 ARG A C 2
ATOM 2758 O O . ARG A 1 49 ? 3.384 -4.406 -5.585 1.00 0.00 49 ARG A O 2
ATOM 2779 N N . TYR A 1 50 ? 5.302 -4.011 -4.506 1.00 0.00 50 TYR A N 2
ATOM 2780 C CA . TYR A 1 50 ? 5.071 -2.581 -4.445 1.00 0.00 50 TYR A CA 2
ATOM 2781 C C . TYR A 1 50 ? 6.174 -1.844 -5.193 1.00 0.00 50 TYR A C 2
ATOM 2782 O O . TYR A 1 50 ? 7.355 -2.155 -5.049 1.00 0.00 50 TYR A O 2
ATOM 2800 N N . PHE A 1 51 ? 5.782 -0.889 -6.016 1.00 0.00 51 PHE A N 2
ATOM 2801 C CA . PHE A 1 51 ? 6.737 -0.107 -6.782 1.00 0.00 51 PHE A CA 2
ATOM 2802 C C . PHE A 1 51 ? 6.399 1.369 -6.673 1.00 0.00 51 PHE A C 2
ATOM 2803 O O . PHE A 1 51 ? 5.236 1.736 -6.516 1.00 0.00 51 PHE A O 2
ATOM 2820 N N . GLN A 1 52 ? 7.418 2.210 -6.728 1.00 0.00 52 GLN A N 2
ATOM 2821 C CA . GLN A 1 52 ? 7.226 3.649 -6.654 1.00 0.00 52 GLN A CA 2
ATOM 2822 C C . GLN A 1 52 ? 7.550 4.288 -7.995 1.00 0.00 52 GLN A C 2
ATOM 2823 O O . GLN A 1 52 ? 8.709 4.599 -8.274 1.00 0.00 52 GLN A O 2
ATOM 2837 N N . PRO A 1 53 ? 6.536 4.471 -8.854 1.00 0.00 53 PRO A N 2
ATOM 2838 C CA . PRO A 1 53 ? 6.714 5.102 -10.162 1.00 0.00 53 PRO A CA 2
ATOM 2839 C C . PRO A 1 53 ? 7.021 6.587 -10.020 1.00 0.00 53 PRO A C 2
ATOM 2840 O O . PRO A 1 53 ? 7.501 7.234 -10.952 1.00 0.00 53 PRO A O 2
ATOM 2851 N N . ASP A 1 54 ? 6.741 7.112 -8.837 1.00 0.00 54 ASP A N 2
ATOM 2852 C CA . ASP A 1 54 ? 6.944 8.519 -8.547 1.00 0.00 54 ASP A CA 2
ATOM 2853 C C . ASP A 1 54 ? 7.238 8.709 -7.065 1.00 0.00 54 ASP A C 2
ATOM 2854 O O . ASP A 1 54 ? 6.706 7.987 -6.224 1.00 0.00 54 ASP A O 2
ATOM 2863 N N . GLY A 1 55 ? 8.097 9.664 -6.750 1.00 0.00 55 GLY A N 2
ATOM 2864 C CA . GLY A 1 55 ? 8.404 9.965 -5.368 1.00 0.00 55 GLY A CA 2
ATOM 2865 C C . GLY A 1 55 ? 9.377 8.983 -4.746 1.00 0.00 55 GLY A C 2
ATOM 2866 O O . GLY A 1 55 ? 10.091 8.267 -5.457 1.00 0.00 55 GLY A O 2
ATOM 2870 N N . LYS A 1 56 ? 9.385 8.942 -3.418 1.00 0.00 56 LYS A N 2
ATOM 2871 C CA . LYS A 1 56 ? 10.328 8.122 -2.670 1.00 0.00 56 LYS A CA 2
ATOM 2872 C C . LYS A 1 56 ? 9.838 7.929 -1.235 1.00 0.00 56 LYS A C 2
ATOM 2873 O O . LYS A 1 56 ? 9.404 8.884 -0.591 1.00 0.00 56 LYS A O 2
ATOM 2892 N N . GLY A 1 57 ? 9.888 6.695 -0.748 1.00 0.00 57 GLY A N 2
ATOM 2893 C CA . GLY A 1 57 ? 9.487 6.415 0.615 1.00 0.00 57 GLY A CA 2
ATOM 2894 C C . GLY A 1 57 ? 9.909 5.033 1.069 1.00 0.00 57 GLY A C 2
ATOM 2895 O O . GLY A 1 57 ? 10.514 4.278 0.306 1.00 0.00 57 GLY A O 2
ATOM 2899 N N . SER A 1 58 ? 9.607 4.711 2.315 1.00 0.00 58 SER A N 2
ATOM 2900 C CA . SER A 1 58 ? 9.901 3.395 2.865 1.00 0.00 58 SER A CA 2
ATOM 2901 C C . SER A 1 58 ? 8.627 2.747 3.395 1.00 0.00 58 SER A C 2
ATOM 2902 O O . SER A 1 58 ? 7.915 3.339 4.208 1.00 0.00 58 SER A O 2
ATOM 2910 N N . LEU A 1 59 ? 8.343 1.542 2.938 1.00 0.00 59 LEU A N 2
ATOM 2911 C CA . LEU A 1 59 ? 7.141 0.834 3.343 1.00 0.00 59 LEU A CA 2
ATOM 2912 C C . LEU A 1 59 ? 7.507 -0.416 4.140 1.00 0.00 59 LEU A C 2
ATOM 2913 O O . LEU A 1 59 ? 8.429 -1.138 3.775 1.00 0.00 59 LEU A O 2
ATOM 2929 N N . LYS A 1 60 ? 6.804 -0.655 5.238 1.00 0.00 60 LYS A N 2
ATOM 2930 C CA . LYS A 1 60 ? 7.038 -1.844 6.049 1.00 0.00 60 LYS A CA 2
ATOM 2931 C C . LYS A 1 60 ? 5.717 -2.394 6.571 1.00 0.00 60 LYS A C 2
ATOM 2932 O O . LYS A 1 60 ? 4.732 -1.660 6.681 1.00 0.00 60 LYS A O 2
ATOM 2951 N N . MET A 1 61 ? 5.702 -3.678 6.898 1.00 0.00 61 MET A N 2
ATOM 2952 C CA . MET A 1 61 ? 4.486 -4.334 7.360 1.00 0.00 61 MET A CA 2
ATOM 2953 C C . MET A 1 61 ? 4.383 -4.294 8.880 1.00 0.00 61 MET A C 2
ATOM 2954 O O . MET A 1 61 ? 5.316 -3.856 9.560 1.00 0.00 61 MET A O 2
ATOM 2968 N N . GLU A 1 62 ? 3.244 -4.766 9.390 1.00 0.00 62 GLU A N 2
ATOM 2969 C CA . GLU A 1 62 ? 2.956 -4.789 10.827 1.00 0.00 62 GLU A CA 2
ATOM 2970 C C . GLU A 1 62 ? 4.126 -5.309 11.654 1.00 0.00 62 GLU A C 2
ATOM 2971 O O . GLU A 1 62 ? 4.621 -4.623 12.544 1.00 0.00 62 GLU A O 2
ATOM 2983 N N . ASP A 1 63 ? 4.552 -6.527 11.362 1.00 0.00 63 ASP A N 2
ATOM 2984 C CA . ASP A 1 63 ? 5.621 -7.167 12.124 1.00 0.00 63 ASP A CA 2
ATOM 2985 C C . ASP A 1 63 ? 6.978 -6.545 11.810 1.00 0.00 63 ASP A C 2
ATOM 2986 O O . ASP A 1 63 ? 7.869 -6.511 12.656 1.00 0.00 63 ASP A O 2
ATOM 2995 N N . GLY A 1 64 ? 7.110 -6.010 10.609 1.00 0.00 64 GLY A N 2
ATOM 2996 C CA . GLY A 1 64 ? 8.389 -5.519 10.155 1.00 0.00 64 GLY A CA 2
ATOM 2997 C C . GLY A 1 64 ? 8.572 -5.755 8.676 1.00 0.00 64 GLY A C 2
ATOM 2998 O O . GLY A 1 64 ? 7.614 -5.616 7.912 1.00 0.00 64 GLY A O 2
ATOM 3002 N N . THR A 1 65 ? 9.781 -6.143 8.284 1.00 0.00 65 THR A N 2
ATOM 3003 C CA . THR A 1 65 ? 10.117 -6.354 6.882 1.00 0.00 65 THR A CA 2
ATOM 3004 C C . THR A 1 65 ? 9.974 -5.061 6.078 1.00 0.00 65 THR A C 2
ATOM 3005 O O . THR A 1 65 ? 8.864 -4.608 5.783 1.00 0.00 65 THR A O 2
ATOM 3016 N N . VAL A 1 66 ? 11.103 -4.463 5.738 1.00 0.00 66 VAL A N 2
ATOM 3017 C CA . VAL A 1 66 ? 11.101 -3.251 4.939 1.00 0.00 66 VAL A CA 2
ATOM 3018 C C . VAL A 1 66 ? 10.961 -3.615 3.464 1.00 0.00 66 VAL A C 2
ATOM 3019 O O . VAL A 1 66 ? 11.876 -4.186 2.865 1.00 0.00 66 VAL A O 2
ATOM 3032 N N . LEU A 1 67 ? 9.810 -3.289 2.898 1.00 0.00 67 LEU A N 2
ATOM 3033 C CA . LEU A 1 67 ? 9.479 -3.689 1.541 1.00 0.00 67 LEU A CA 2
ATOM 3034 C C . LEU A 1 67 ? 10.293 -2.892 0.528 1.00 0.00 67 LEU A C 2
ATOM 3035 O O . LEU A 1 67 ? 10.411 -1.668 0.629 1.00 0.00 67 LEU A O 2
ATOM 3051 N N . LYS A 1 68 ? 10.860 -3.600 -0.435 1.00 0.00 68 LYS A N 2
ATOM 3052 C CA . LYS A 1 68 ? 11.678 -2.983 -1.469 1.00 0.00 68 LYS A CA 2
ATOM 3053 C C . LYS A 1 68 ? 10.859 -2.751 -2.735 1.00 0.00 68 LYS A C 2
ATOM 3054 O O . LYS A 1 68 ? 9.952 -3.525 -3.045 1.00 0.00 68 LYS A O 2
ATOM 3073 N N . PRO A 1 69 ? 11.148 -1.668 -3.472 1.00 0.00 69 PRO A N 2
ATOM 3074 C CA . PRO A 1 69 ? 10.476 -1.376 -4.738 1.00 0.00 69 PRO A CA 2
ATOM 3075 C C . PRO A 1 69 ? 10.654 -2.506 -5.743 1.00 0.00 69 PRO A C 2
ATOM 3076 O O . PRO A 1 69 ? 11.714 -3.127 -5.802 1.00 0.00 69 PRO A O 2
ATOM 3087 N N . ASN A 1 70 ? 9.582 -2.777 -6.493 1.00 0.00 70 ASN A N 2
ATOM 3088 C CA . ASN A 1 70 ? 9.523 -3.837 -7.516 1.00 0.00 70 ASN A CA 2
ATOM 3089 C C . ASN A 1 70 ? 9.941 -5.203 -6.966 1.00 0.00 70 ASN A C 2
ATOM 3090 O O . ASN A 1 70 ? 10.237 -6.128 -7.727 1.00 0.00 70 ASN A O 2
ATOM 3101 N N . ASP A 1 71 ? 9.916 -5.348 -5.648 1.00 0.00 71 ASP A N 2
ATOM 3102 C CA . ASP A 1 71 ? 10.195 -6.630 -5.026 1.00 0.00 71 ASP A CA 2
ATOM 3103 C C . ASP A 1 71 ? 8.879 -7.316 -4.690 1.00 0.00 71 ASP A C 2
ATOM 3104 O O . ASP A 1 71 ? 7.847 -6.656 -4.565 1.00 0.00 71 ASP A O 2
ATOM 3113 N N . ARG A 1 72 ? 8.908 -8.627 -4.548 1.00 0.00 72 ARG A N 2
ATOM 3114 C CA . ARG A 1 72 ? 7.682 -9.396 -4.391 1.00 0.00 72 ARG A CA 2
ATOM 3115 C C . ARG A 1 72 ? 7.732 -10.269 -3.148 1.00 0.00 72 ARG A C 2
ATOM 3116 O O . ARG A 1 72 ? 8.716 -10.967 -2.899 1.00 0.00 72 ARG A O 2
ATOM 3137 N N . TYR A 1 73 ? 6.667 -10.208 -2.368 1.00 0.00 73 TYR A N 2
ATOM 3138 C CA . TYR A 1 73 ? 6.575 -10.959 -1.130 1.00 0.00 73 TYR A CA 2
ATOM 3139 C C . TYR A 1 73 ? 5.336 -11.849 -1.150 1.00 0.00 73 TYR A C 2
ATOM 3140 O O . TYR A 1 73 ? 4.399 -11.611 -1.922 1.00 0.00 73 TYR A O 2
ATOM 3158 N N . LEU A 1 74 ? 5.338 -12.879 -0.320 1.00 0.00 74 LEU A N 2
ATOM 3159 C CA . LEU A 1 74 ? 4.195 -13.774 -0.217 1.00 0.00 74 LEU A CA 2
ATOM 3160 C C . LEU A 1 74 ? 3.170 -13.189 0.751 1.00 0.00 74 LEU A C 2
ATOM 3161 O O . LEU A 1 74 ? 3.411 -13.115 1.957 1.00 0.00 74 LEU A O 2
ATOM 3177 N N . LEU A 1 75 ? 2.035 -12.763 0.219 1.00 0.00 75 LEU A N 2
ATOM 3178 C CA . LEU A 1 75 ? 1.027 -12.113 1.035 1.00 0.00 75 LEU A CA 2
ATOM 3179 C C . LEU A 1 75 ? -0.050 -13.105 1.451 1.00 0.00 75 LEU A C 2
ATOM 3180 O O . LEU A 1 75 ? -0.875 -13.523 0.640 1.00 0.00 75 LEU A O 2
ATOM 3196 N N . ASN A 1 76 ? -0.012 -13.497 2.713 1.00 0.00 76 ASN A N 2
ATOM 3197 C CA . ASN A 1 76 ? -1.017 -14.391 3.272 1.00 0.00 76 ASN A CA 2
ATOM 3198 C C . ASN A 1 76 ? -2.086 -13.552 3.963 1.00 0.00 76 ASN A C 2
ATOM 3199 O O . ASN A 1 76 ? -3.231 -13.971 4.125 1.00 0.00 76 ASN A O 2
ATOM 3210 N N . GLU A 1 77 ? -1.686 -12.358 4.369 1.00 0.00 77 GLU A N 2
ATOM 3211 C CA . GLU A 1 77 ? -2.575 -11.425 5.031 1.00 0.00 77 GLU A CA 2
ATOM 3212 C C . GLU A 1 77 ? -3.552 -10.807 4.037 1.00 0.00 77 GLU A C 2
ATOM 3213 O O . GLU A 1 77 ? -3.165 -10.374 2.952 1.00 0.00 77 GLU A O 2
ATOM 3225 N N . TRP A 1 78 ? -4.814 -10.777 4.420 1.00 0.00 78 TRP A N 2
ATOM 3226 C CA . TRP A 1 78 ? -5.840 -10.108 3.635 1.00 0.00 78 TRP A CA 2
ATOM 3227 C C . TRP A 1 78 ? -6.232 -8.815 4.333 1.00 0.00 78 TRP A C 2
ATOM 3228 O O . TRP A 1 78 ? -6.553 -7.808 3.701 1.00 0.00 78 TRP A O 2
ATOM 3249 N N . LYS A 1 79 ? -6.176 -8.858 5.651 1.00 0.00 79 LYS A N 2
ATOM 3250 C CA . LYS A 1 79 ? -6.472 -7.711 6.488 1.00 0.00 79 LYS A CA 2
ATOM 3251 C C . LYS A 1 79 ? -5.208 -7.305 7.233 1.00 0.00 79 LYS A C 2
ATOM 3252 O O . LYS A 1 79 ? -4.597 -8.135 7.910 1.00 0.00 79 LYS A O 2
ATOM 3271 N N . PHE A 1 80 ? -4.811 -6.042 7.113 1.00 0.00 80 PHE A N 2
ATOM 3272 C CA . PHE A 1 80 ? -3.558 -5.592 7.718 1.00 0.00 80 PHE A CA 2
ATOM 3273 C C . PHE A 1 80 ? -3.433 -4.068 7.723 1.00 0.00 80 PHE A C 2
ATOM 3274 O O . PHE A 1 80 ? -4.357 -3.344 7.351 1.00 0.00 80 PHE A O 2
ATOM 3291 N N . ARG A 1 81 ? -2.273 -3.605 8.163 1.00 0.00 81 ARG A N 2
ATOM 3292 C CA . ARG A 1 81 ? -1.941 -2.191 8.174 1.00 0.00 81 ARG A CA 2
ATOM 3293 C C . ARG A 1 81 ? -0.499 -2.024 7.717 1.00 0.00 81 ARG A C 2
ATOM 3294 O O . ARG A 1 81 ? 0.364 -2.832 8.066 1.00 0.00 81 ARG A O 2
ATOM 3315 N N . LEU A 1 82 ? -0.239 -1.007 6.917 1.00 0.00 82 LEU A N 2
ATOM 3316 C CA . LEU A 1 82 ? 1.102 -0.777 6.408 1.00 0.00 82 LEU A CA 2
ATOM 3317 C C . LEU A 1 82 ? 1.652 0.555 6.897 1.00 0.00 82 LEU A C 2
ATOM 3318 O O . LEU A 1 82 ? 0.933 1.552 6.949 1.00 0.00 82 LEU A O 2
ATOM 3334 N N . TYR A 1 83 ? 2.926 0.560 7.255 1.00 0.00 83 TYR A N 2
ATOM 3335 C CA . TYR A 1 83 ? 3.601 1.777 7.673 1.00 0.00 83 TYR A CA 2
ATOM 3336 C C . TYR A 1 83 ? 4.400 2.349 6.514 1.00 0.00 83 TYR A C 2
ATOM 3337 O O . TYR A 1 83 ? 5.412 1.774 6.108 1.00 0.00 83 TYR A O 2
ATOM 3355 N N . TYR A 1 84 ? 3.946 3.465 5.970 1.00 0.00 84 TYR A N 2
ATOM 3356 C CA . TYR A 1 84 ? 4.648 4.101 4.870 1.00 0.00 84 TYR A CA 2
ATOM 3357 C C . TYR A 1 84 ? 5.283 5.407 5.322 1.00 0.00 84 TYR A C 2
ATOM 3358 O O . TYR A 1 84 ? 4.592 6.386 5.608 1.00 0.00 84 TYR A O 2
ATOM 3376 N N . THR A 1 85 ? 6.597 5.413 5.393 1.00 0.00 85 THR A N 2
ATOM 3377 C CA . THR A 1 85 ? 7.332 6.617 5.718 1.00 0.00 85 THR A CA 2
ATOM 3378 C C . THR A 1 85 ? 7.665 7.370 4.439 1.00 0.00 85 THR A C 2
ATOM 3379 O O . THR A 1 85 ? 8.490 6.917 3.644 1.00 0.00 85 THR A O 2
ATOM 3390 N N . SER A 1 86 ? 6.998 8.491 4.229 1.00 0.00 86 SER A N 2
ATOM 3391 C CA . SER A 1 86 ? 7.226 9.299 3.045 1.00 0.00 86 SER A CA 2
ATOM 3392 C C . SER A 1 86 ? 8.552 10.036 3.169 1.00 0.00 86 SER A C 2
ATOM 3393 O O . SER A 1 86 ? 8.882 10.551 4.237 1.00 0.00 86 SER A O 2
ATOM 3401 N N . GLN A 1 87 ? 9.323 10.058 2.092 1.00 0.00 87 GLN A N 2
ATOM 3402 C CA . GLN A 1 87 ? 10.651 10.655 2.128 1.00 0.00 87 GLN A CA 2
ATOM 3403 C C . GLN A 1 87 ? 10.809 11.692 1.025 1.00 0.00 87 GLN A C 2
ATOM 3404 O O . GLN A 1 87 ? 11.898 12.220 0.806 1.00 0.00 87 GLN A O 2
ATOM 3418 N N . SER A 1 88 ? 9.717 11.979 0.331 1.00 0.00 88 SER A N 2
ATOM 3419 C CA . SER A 1 88 ? 9.725 12.964 -0.736 1.00 0.00 88 SER A CA 2
ATOM 3420 C C . SER A 1 88 ? 8.896 14.178 -0.323 1.00 0.00 88 SER A C 2
ATOM 3421 O O . SER A 1 88 ? 7.678 14.083 -0.143 1.00 0.00 88 SER A O 2
ATOM 3429 N N . ASP A 1 89 ? 9.563 15.311 -0.160 1.00 0.00 89 ASP A N 2
ATOM 3430 C CA . ASP A 1 89 ? 8.907 16.529 0.308 1.00 0.00 89 ASP A CA 2
ATOM 3431 C C . ASP A 1 89 ? 8.268 17.278 -0.853 1.00 0.00 89 ASP A C 2
ATOM 3432 O O . ASP A 1 89 ? 7.195 17.873 -0.717 1.00 0.00 89 ASP A O 2
ATOM 3441 N N . LYS A 1 90 ? 8.922 17.224 -2.002 1.00 0.00 90 LYS A N 2
ATOM 3442 C CA . LYS A 1 90 ? 8.494 17.990 -3.160 1.00 0.00 90 LYS A CA 2
ATOM 3443 C C . LYS A 1 90 ? 8.190 17.074 -4.336 1.00 0.00 90 LYS A C 2
ATOM 3444 O O . LYS A 1 90 ? 8.844 16.045 -4.515 1.00 0.00 90 LYS A O 2
ATOM 3463 N N . GLU A 1 91 ? 7.175 17.461 -5.116 1.00 0.00 91 GLU A N 2
ATOM 3464 C CA . GLU A 1 91 ? 6.682 16.670 -6.248 1.00 0.00 91 GLU A CA 2
ATOM 3465 C C . GLU A 1 91 ? 5.944 15.426 -5.760 1.00 0.00 91 GLU A C 2
ATOM 3466 O O . GLU A 1 91 ? 5.583 14.555 -6.553 1.00 0.00 91 GLU A O 2
ATOM 3478 N N . ALA A 1 92 ? 5.716 15.370 -4.445 1.00 0.00 92 ALA A N 2
ATOM 3479 C CA . ALA A 1 92 ? 4.953 14.294 -3.813 1.00 0.00 92 ALA A CA 2
ATOM 3480 C C . ALA A 1 92 ? 5.604 12.932 -4.033 1.00 0.00 92 ALA A C 2
ATOM 3481 O O . ALA A 1 92 ? 6.764 12.838 -4.442 1.00 0.00 92 ALA A O 2
ATOM 3488 N N . GLN A 1 93 ? 4.860 11.878 -3.723 1.00 0.00 93 GLN A N 2
ATOM 3489 C CA . GLN A 1 93 ? 5.293 10.518 -4.005 1.00 0.00 93 GLN A CA 2
ATOM 3490 C C . GLN A 1 93 ? 4.089 9.645 -4.305 1.00 0.00 93 GLN A C 2
ATOM 3491 O O . GLN A 1 93 ? 3.027 9.837 -3.726 1.00 0.00 93 GLN A O 2
ATOM 3505 N N . THR A 1 94 ? 4.257 8.693 -5.208 1.00 0.00 94 THR A N 2
ATOM 3506 C CA . THR A 1 94 ? 3.162 7.827 -5.617 1.00 0.00 94 THR A CA 2
ATOM 3507 C C . THR A 1 94 ? 3.586 6.366 -5.537 1.00 0.00 94 THR A C 2
ATOM 3508 O O . THR A 1 94 ? 4.604 5.978 -6.115 1.00 0.00 94 THR A O 2
ATOM 3519 N N . ILE A 1 95 ? 2.815 5.560 -4.825 1.00 0.00 95 ILE A N 2
ATOM 3520 C CA . ILE A 1 95 ? 3.149 4.155 -4.665 1.00 0.00 95 ILE A CA 2
ATOM 3521 C C . ILE A 1 95 ? 2.112 3.265 -5.341 1.00 0.00 95 ILE A C 2
ATOM 3522 O O . ILE A 1 95 ? 0.907 3.487 -5.222 1.00 0.00 95 ILE A O 2
ATOM 3538 N N . ASP A 1 96 ? 2.598 2.268 -6.059 1.00 0.00 96 ASP A N 2
ATOM 3539 C CA . ASP A 1 96 ? 1.739 1.313 -6.740 1.00 0.00 96 ASP A CA 2
ATOM 3540 C C . ASP A 1 96 ? 1.779 -0.026 -6.023 1.00 0.00 96 ASP A C 2
ATOM 3541 O O . ASP A 1 96 ? 2.792 -0.730 -6.056 1.00 0.00 96 ASP A O 2
ATOM 3550 N N . LEU A 1 97 ? 0.689 -0.359 -5.356 1.00 0.00 97 LEU A N 2
ATOM 3551 C CA . LEU A 1 97 ? 0.573 -1.633 -4.672 1.00 0.00 97 LEU A CA 2
ATOM 3552 C C . LEU A 1 97 ? -0.070 -2.650 -5.601 1.00 0.00 97 LEU A C 2
ATOM 3553 O O . LEU A 1 97 ? -1.271 -2.586 -5.871 1.00 0.00 97 LEU A O 2
ATOM 3569 N N . TYR A 1 98 ? 0.732 -3.567 -6.113 1.00 0.00 98 TYR A N 2
ATOM 3570 C CA . TYR A 1 98 ? 0.234 -4.563 -7.041 1.00 0.00 98 TYR A CA 2
ATOM 3571 C C . TYR A 1 98 ? -0.116 -5.851 -6.317 1.00 0.00 98 TYR A C 2
ATOM 3572 O O . TYR A 1 98 ? 0.766 -6.595 -5.884 1.00 0.00 98 TYR A O 2
ATOM 3590 N N . PHE A 1 99 ? -1.405 -6.097 -6.175 1.00 0.00 99 PHE A N 2
ATOM 3591 C CA . PHE A 1 99 ? -1.885 -7.346 -5.619 1.00 0.00 99 PHE A CA 2
ATOM 3592 C C . PHE A 1 99 ? -2.218 -8.294 -6.758 1.00 0.00 99 PHE A C 2
ATOM 3593 O O . PHE A 1 99 ? -3.131 -8.032 -7.546 1.00 0.00 99 PHE A O 2
ATOM 3610 N N . GLU A 1 100 ? -1.478 -9.383 -6.858 1.00 0.00 100 GLU A N 2
ATOM 3611 C CA . GLU A 1 100 ? -1.691 -10.327 -7.939 1.00 0.00 100 GLU A CA 2
ATOM 3612 C C . GLU A 1 100 ? -2.372 -11.583 -7.417 1.00 0.00 100 GLU A C 2
ATOM 3613 O O . GLU A 1 100 ? -1.870 -12.255 -6.509 1.00 0.00 100 GLU A O 2
ATOM 3625 N N . ASP A 1 101 ? -3.520 -11.885 -8.004 1.00 0.00 101 ASP A N 2
ATOM 3626 C CA . ASP A 1 101 ? -4.337 -13.015 -7.593 1.00 0.00 101 ASP A CA 2
ATOM 3627 C C . ASP A 1 101 ? -3.855 -14.307 -8.252 1.00 0.00 101 ASP A C 2
ATOM 3628 O O . ASP A 1 101 ? -3.193 -14.280 -9.290 1.00 0.00 101 ASP A O 2
ATOM 3637 N N . ASN A 1 102 ? -4.190 -15.433 -7.636 1.00 0.00 102 ASN A N 2
ATOM 3638 C CA . ASN A 1 102 ? -3.762 -16.739 -8.112 1.00 0.00 102 ASN A CA 2
ATOM 3639 C C . ASN A 1 102 ? -4.533 -17.144 -9.360 1.00 0.00 102 ASN A C 2
ATOM 3640 O O . ASN A 1 102 ? -3.946 -17.613 -10.333 1.00 0.00 102 ASN A O 2
ATOM 3651 N N . TRP A 1 103 ? -5.845 -16.942 -9.328 1.00 0.00 103 TRP A N 2
ATOM 3652 C CA . TRP A 1 103 ? -6.721 -17.406 -10.398 1.00 0.00 103 TRP A CA 2
ATOM 3653 C C . TRP A 1 103 ? -6.415 -16.683 -11.707 1.00 0.00 103 TRP A C 2
ATOM 3654 O O . TRP A 1 103 ? -6.292 -17.309 -12.760 1.00 0.00 103 TRP A O 2
ATOM 3675 N N . GLY A 1 104 ? -6.285 -15.369 -11.639 1.00 0.00 104 GLY A N 2
ATOM 3676 C CA . GLY A 1 104 ? -5.917 -14.611 -12.819 1.00 0.00 104 GLY A CA 2
ATOM 3677 C C . GLY A 1 104 ? -6.334 -13.158 -12.760 1.00 0.00 104 GLY A C 2
ATOM 3678 O O . GLY A 1 104 ? -6.377 -12.481 -13.790 1.00 0.00 104 GLY A O 2
ATOM 3682 N N . ASN A 1 105 ? -6.643 -12.665 -11.569 1.00 0.00 105 ASN A N 2
ATOM 3683 C CA . ASN A 1 105 ? -7.020 -11.271 -11.407 1.00 0.00 105 ASN A CA 2
ATOM 3684 C C . ASN A 1 105 ? -5.814 -10.451 -10.952 1.00 0.00 105 ASN A C 2
ATOM 3685 O O . ASN A 1 105 ? -4.884 -10.979 -10.340 1.00 0.00 105 ASN A O 2
ATOM 3696 N N . LEU A 1 106 ? -5.829 -9.167 -11.267 1.00 0.00 106 LEU A N 2
ATOM 3697 C CA . LEU A 1 106 ? -4.759 -8.265 -10.872 1.00 0.00 106 LEU A CA 2
ATOM 3698 C C . LEU A 1 106 ? -5.351 -6.964 -10.350 1.00 0.00 106 LEU A C 2
ATOM 3699 O O . LEU A 1 106 ? -6.107 -6.296 -11.053 1.00 0.00 106 LEU A O 2
ATOM 3715 N N . GLN A 1 107 ? -5.004 -6.606 -9.124 1.00 0.00 107 GLN A N 2
ATOM 3716 C CA . GLN A 1 107 ? -5.521 -5.393 -8.514 1.00 0.00 107 GLN A CA 2
ATOM 3717 C C . GLN A 1 107 ? -4.376 -4.461 -8.168 1.00 0.00 107 GLN A C 2
ATOM 3718 O O . GLN A 1 107 ? -3.565 -4.752 -7.291 1.00 0.00 107 GLN A O 2
ATOM 3732 N N . GLN A 1 108 ? -4.306 -3.348 -8.873 1.00 0.00 108 GLN A N 2
ATOM 3733 C CA . GLN A 1 108 ? -3.252 -2.377 -8.649 1.00 0.00 108 GLN A CA 2
ATOM 3734 C C . GLN A 1 108 ? -3.800 -1.159 -7.920 1.00 0.00 108 GLN A C 2
ATOM 3735 O O . GLN A 1 108 ? -4.569 -0.374 -8.475 1.00 0.00 108 GLN A O 2
ATOM 3749 N N . LEU A 1 109 ? -3.426 -1.022 -6.664 1.00 0.00 109 LEU A N 2
ATOM 3750 C CA . LEU A 1 109 ? -3.865 0.107 -5.866 1.00 0.00 109 LEU A CA 2
ATOM 3751 C C . LEU A 1 109 ? -2.762 1.149 -5.805 1.00 0.00 109 LEU A C 2
ATOM 3752 O O . LEU A 1 109 ? -1.732 0.945 -5.164 1.00 0.00 109 LEU A O 2
ATOM 3768 N N . THR A 1 110 ? -2.971 2.257 -6.486 1.00 0.00 110 THR A N 2
ATOM 3769 C CA . THR A 1 110 ? -1.983 3.317 -6.508 1.00 0.00 110 THR A CA 2
ATOM 3770 C C . THR A 1 110 ? -2.410 4.453 -5.588 1.00 0.00 110 THR A C 2
ATOM 3771 O O . THR A 1 110 ? -3.562 4.891 -5.610 1.00 0.00 110 THR A O 2
ATOM 3782 N N . TYR A 1 111 ? -1.489 4.897 -4.750 1.00 0.00 111 TYR A N 2
ATOM 3783 C CA . TYR A 1 111 ? -1.772 5.957 -3.799 1.00 0.00 111 TYR A CA 2
ATOM 3784 C C . TYR A 1 111 ? -0.653 6.985 -3.797 1.00 0.00 111 TYR A C 2
ATOM 3785 O O . TYR A 1 111 ? 0.503 6.654 -3.536 1.00 0.00 111 TYR A O 2
ATOM 3803 N N . ASP A 1 112 ? -0.996 8.219 -4.109 1.00 0.00 112 ASP A N 2
ATOM 3804 C CA . ASP A 1 112 ? -0.049 9.313 -4.006 1.00 0.00 112 ASP A CA 2
ATOM 3805 C C . ASP A 1 112 ? -0.144 9.924 -2.618 1.00 0.00 112 ASP A C 2
ATOM 3806 O O . ASP A 1 112 ? -1.236 10.022 -2.046 1.00 0.00 112 ASP A O 2
ATOM 3815 N N . PHE A 1 113 ? 0.991 10.301 -2.061 1.00 0.00 113 PHE A N 2
ATOM 3816 C CA . PHE A 1 113 ? 1.010 10.934 -0.761 1.00 0.00 113 PHE A CA 2
ATOM 3817 C C . PHE A 1 113 ? 1.622 12.319 -0.828 1.00 0.00 113 PHE A C 2
ATOM 3818 O O . PHE A 1 113 ? 2.687 12.529 -1.425 1.00 0.00 113 PHE A O 2
ATOM 3835 N N . ASN A 1 114 ? 0.912 13.231 -0.183 1.00 0.00 114 ASN A N 2
ATOM 3836 C CA . ASN A 1 114 ? 1.245 14.647 -0.099 1.00 0.00 114 ASN A CA 2
ATOM 3837 C C . ASN A 1 114 ? -0.001 15.371 0.367 1.00 0.00 114 ASN A C 2
ATOM 3838 O O . ASN A 1 114 ? 0.060 16.373 1.076 1.00 0.00 114 ASN A O 2
ATOM 3849 N N . GLY A 1 115 ? -1.140 14.814 -0.029 1.00 0.00 115 GLY A N 2
ATOM 3850 C CA . GLY A 1 115 ? -2.418 15.361 0.354 1.00 0.00 115 GLY A CA 2
ATOM 3851 C C . GLY A 1 115 ? -3.210 15.822 -0.842 1.00 0.00 115 GLY A C 2
ATOM 3852 O O . GLY A 1 115 ? -4.348 16.274 -0.699 1.00 0.00 115 GLY A O 2
ATOM 3856 N N . LYS A 1 116 ? -2.602 15.688 -2.022 1.00 0.00 116 LYS A N 2
ATOM 3857 C CA . LYS A 1 116 ? -3.177 16.182 -3.268 1.00 0.00 116 LYS A CA 2
ATOM 3858 C C . LYS A 1 116 ? -3.251 17.705 -3.253 1.00 0.00 116 LYS A C 2
ATOM 3859 O O . LYS A 1 116 ? -3.323 18.332 -2.194 1.00 0.00 116 LYS A O 2
ATOM 3878 N N . LEU A 1 117 ? -3.204 18.309 -4.424 1.00 0.00 117 LEU A N 2
ATOM 3879 C CA . LEU A 1 117 ? -3.252 19.755 -4.520 1.00 0.00 117 LEU A CA 2
ATOM 3880 C C . LEU A 1 117 ? -4.697 20.239 -4.492 1.00 0.00 117 LEU A C 2
ATOM 3881 O O . LEU A 1 117 ? -5.268 20.608 -5.521 1.00 0.00 117 LEU A O 2
ATOM 3897 N N . GLU A 1 118 ? -5.284 20.192 -3.307 1.00 0.00 118 GLU A N 2
ATOM 3898 C CA . GLU A 1 118 ? -6.645 20.643 -3.087 1.00 0.00 118 GLU A CA 2
ATOM 3899 C C . GLU A 1 118 ? -6.651 21.567 -1.874 1.00 0.00 118 GLU A C 2
ATOM 3900 O O . GLU A 1 118 ? -5.741 21.509 -1.045 1.00 0.00 118 GLU A O 2
ATOM 3912 N N . HIS A 1 119 ? -7.660 22.412 -1.765 1.00 0.00 119 HIS A N 2
ATOM 3913 C CA . HIS A 1 119 ? -7.753 23.342 -0.648 1.00 0.00 119 HIS A CA 2
ATOM 3914 C C . HIS A 1 119 ? -8.136 22.606 0.631 1.00 0.00 119 HIS A C 2
ATOM 3915 O O . HIS A 1 119 ? -7.814 23.062 1.728 1.00 0.00 119 HIS A O 2
ATOM 3930 N N . HIS A 1 120 ? -8.806 21.457 0.458 1.00 0.00 120 HIS A N 2
ATOM 3931 C CA . HIS A 1 120 ? -9.370 20.660 1.555 1.00 0.00 120 HIS A CA 2
ATOM 3932 C C . HIS A 1 120 ? -9.834 21.547 2.709 1.00 0.00 120 HIS A C 2
ATOM 3933 O O . HIS A 1 120 ? -9.279 21.529 3.808 1.00 0.00 120 HIS A O 2
ATOM 3948 N N . HIS A 1 121 ? -10.850 22.356 2.412 1.00 0.00 121 HIS A N 2
ATOM 3949 C CA . HIS A 1 121 ? -11.420 23.300 3.369 1.00 0.00 121 HIS A CA 2
ATOM 3950 C C . HIS A 1 121 ? -11.884 22.557 4.616 1.00 0.00 121 HIS A C 2
ATOM 3951 O O . HIS A 1 121 ? -11.805 23.069 5.731 1.00 0.00 121 HIS A O 2
ATOM 3966 N N . HIS A 1 122 ? -12.369 21.346 4.407 1.00 0.00 122 HIS A N 2
ATOM 3967 C CA . HIS A 1 122 ? -12.692 20.444 5.496 1.00 0.00 122 HIS A CA 2
ATOM 3968 C C . HIS A 1 122 ? -12.236 19.043 5.113 1.00 0.00 122 HIS A C 2
ATOM 3969 O O . HIS A 1 122 ? -12.048 18.759 3.927 1.00 0.00 122 HIS A O 2
ATOM 3984 N N . HIS A 1 123 ? -12.037 18.180 6.096 1.00 0.00 123 HIS A N 2
ATOM 3985 C CA . HIS A 1 123 ? -11.574 16.826 5.826 1.00 0.00 123 HIS A CA 2
ATOM 3986 C C . HIS A 1 123 ? -12.624 16.054 5.033 1.00 0.00 123 HIS A C 2
ATOM 3987 O O . HIS A 1 123 ? -13.716 15.791 5.535 1.00 0.00 123 HIS A O 2
ATOM 4002 N N . HIS A 1 124 ? -12.271 15.722 3.790 1.00 0.00 124 HIS A N 2
ATOM 4003 C CA . HIS A 1 124 ? -13.162 15.024 2.864 1.00 0.00 124 HIS A CA 2
ATOM 4004 C C . HIS A 1 124 ? -14.333 15.925 2.474 1.00 0.00 124 HIS A C 2
ATOM 4005 O O . HIS A 1 124 ? -14.140 16.796 1.602 1.00 0.00 124 HIS A O 2
ATOM 4021 N N . MET A 1 1 ? -29.454 11.210 -19.688 1.00 0.00 1 MET A N 3
ATOM 4022 C CA . MET A 1 1 ? -29.881 9.800 -19.570 1.00 0.00 1 MET A CA 3
ATOM 4023 C C . MET A 1 1 ? -28.986 9.062 -18.585 1.00 0.00 1 MET A C 3
ATOM 4024 O O . MET A 1 1 ? -27.763 9.227 -18.600 1.00 0.00 1 MET A O 3
ATOM 4040 N N . ASN A 1 2 ? -29.601 8.253 -17.730 1.00 0.00 2 ASN A N 3
ATOM 4041 C CA . ASN A 1 2 ? -28.871 7.519 -16.703 1.00 0.00 2 ASN A CA 3
ATOM 4042 C C . ASN A 1 2 ? -27.983 6.451 -17.325 1.00 0.00 2 ASN A C 3
ATOM 4043 O O . ASN A 1 2 ? -28.215 6.004 -18.450 1.00 0.00 2 ASN A O 3
ATOM 4054 N N . GLU A 1 3 ? -26.963 6.055 -16.585 1.00 0.00 3 GLU A N 3
ATOM 4055 C CA . GLU A 1 3 ? -26.062 5.000 -17.015 1.00 0.00 3 GLU A CA 3
ATOM 4056 C C . GLU A 1 3 ? -26.574 3.651 -16.522 1.00 0.00 3 GLU A C 3
ATOM 4057 O O . GLU A 1 3 ? -27.419 3.595 -15.625 1.00 0.00 3 GLU A O 3
ATOM 4069 N N . LEU A 1 4 ? -26.073 2.576 -17.104 1.00 0.00 4 LEU A N 3
ATOM 4070 C CA . LEU A 1 4 ? -26.525 1.239 -16.749 1.00 0.00 4 LEU A CA 3
ATOM 4071 C C . LEU A 1 4 ? -25.552 0.577 -15.776 1.00 0.00 4 LEU A C 3
ATOM 4072 O O . LEU A 1 4 ? -24.485 0.105 -16.163 1.00 0.00 4 LEU A O 3
ATOM 4088 N N . ASP A 1 5 ? -25.944 0.536 -14.515 1.00 0.00 5 ASP A N 3
ATOM 4089 C CA . ASP A 1 5 ? -25.112 -0.027 -13.455 1.00 0.00 5 ASP A CA 3
ATOM 4090 C C . ASP A 1 5 ? -25.558 -1.447 -13.130 1.00 0.00 5 ASP A C 3
ATOM 4091 O O . ASP A 1 5 ? -25.245 -1.991 -12.071 1.00 0.00 5 ASP A O 3
ATOM 4100 N N . ILE A 1 6 ? -26.266 -2.052 -14.072 1.00 0.00 6 ILE A N 3
ATOM 4101 C CA . ILE A 1 6 ? -26.848 -3.375 -13.881 1.00 0.00 6 ILE A CA 3
ATOM 4102 C C . ILE A 1 6 ? -25.780 -4.478 -13.962 1.00 0.00 6 ILE A C 3
ATOM 4103 O O . ILE A 1 6 ? -26.070 -5.662 -13.799 1.00 0.00 6 ILE A O 3
ATOM 4119 N N . GLN A 1 7 ? -24.537 -4.084 -14.200 1.00 0.00 7 GLN A N 3
ATOM 4120 C CA . GLN A 1 7 ? -23.433 -5.033 -14.238 1.00 0.00 7 GLN A CA 3
ATOM 4121 C C . GLN A 1 7 ? -22.167 -4.388 -13.689 1.00 0.00 7 GLN A C 3
ATOM 4122 O O . GLN A 1 7 ? -21.768 -3.310 -14.133 1.00 0.00 7 GLN A O 3
ATOM 4136 N N . GLN A 1 8 ? -21.550 -5.047 -12.716 1.00 0.00 8 GLN A N 3
ATOM 4137 C CA . GLN A 1 8 ? -20.367 -4.505 -12.054 1.00 0.00 8 GLN A CA 3
ATOM 4138 C C . GLN A 1 8 ? -19.272 -5.563 -11.890 1.00 0.00 8 GLN A C 3
ATOM 4139 O O . GLN A 1 8 ? -18.107 -5.304 -12.203 1.00 0.00 8 GLN A O 3
ATOM 4153 N N . GLU A 1 9 ? -19.669 -6.750 -11.409 1.00 0.00 9 GLU A N 3
ATOM 4154 C CA . GLU A 1 9 ? -18.741 -7.846 -11.093 1.00 0.00 9 GLU A CA 3
ATOM 4155 C C . GLU A 1 9 ? -17.911 -7.516 -9.852 1.00 0.00 9 GLU A C 3
ATOM 4156 O O . GLU A 1 9 ? -17.465 -6.381 -9.672 1.00 0.00 9 GLU A O 3
ATOM 4168 N N . TYR A 1 10 ? -17.717 -8.503 -8.987 1.00 0.00 10 TYR A N 3
ATOM 4169 C CA . TYR A 1 10 ? -16.938 -8.304 -7.773 1.00 0.00 10 TYR A CA 3
ATOM 4170 C C . TYR A 1 10 ? -16.460 -9.636 -7.192 1.00 0.00 10 TYR A C 3
ATOM 4171 O O . TYR A 1 10 ? -17.251 -10.431 -6.688 1.00 0.00 10 TYR A O 3
ATOM 4189 N N . PRO A 1 11 ? -15.155 -9.914 -7.302 1.00 0.00 11 PRO A N 3
ATOM 4190 C CA . PRO A 1 11 ? -14.540 -11.083 -6.676 1.00 0.00 11 PRO A CA 3
ATOM 4191 C C . PRO A 1 11 ? -14.292 -10.850 -5.188 1.00 0.00 11 PRO A C 3
ATOM 4192 O O . PRO A 1 11 ? -14.370 -11.771 -4.371 1.00 0.00 11 PRO A O 3
ATOM 4203 N N . PHE A 1 12 ? -13.998 -9.604 -4.846 1.00 0.00 12 PHE A N 3
ATOM 4204 C CA . PHE A 1 12 ? -13.724 -9.222 -3.474 1.00 0.00 12 PHE A CA 3
ATOM 4205 C C . PHE A 1 12 ? -14.015 -7.743 -3.280 1.00 0.00 12 PHE A C 3
ATOM 4206 O O . PHE A 1 12 ? -14.115 -6.995 -4.250 1.00 0.00 12 PHE A O 3
ATOM 4223 N N . THR A 1 13 ? -14.169 -7.334 -2.035 1.00 0.00 13 THR A N 3
ATOM 4224 C CA . THR A 1 13 ? -14.404 -5.938 -1.713 1.00 0.00 13 THR A CA 3
ATOM 4225 C C . THR A 1 13 ? -13.215 -5.377 -0.940 1.00 0.00 13 THR A C 3
ATOM 4226 O O . THR A 1 13 ? -12.717 -6.011 -0.007 1.00 0.00 13 THR A O 3
ATOM 4237 N N . VAL A 1 14 ? -12.749 -4.205 -1.347 1.00 0.00 14 VAL A N 3
ATOM 4238 C CA . VAL A 1 14 ? -11.591 -3.584 -0.720 1.00 0.00 14 VAL A CA 3
ATOM 4239 C C . VAL A 1 14 ? -12.022 -2.547 0.314 1.00 0.00 14 VAL A C 3
ATOM 4240 O O . VAL A 1 14 ? -12.643 -1.535 -0.024 1.00 0.00 14 VAL A O 3
ATOM 4253 N N . GLU A 1 15 ? -11.701 -2.812 1.569 1.00 0.00 15 GLU A N 3
ATOM 4254 C CA . GLU A 1 15 ? -11.977 -1.881 2.649 1.00 0.00 15 GLU A CA 3
ATOM 4255 C C . GLU A 1 15 ? -10.673 -1.217 3.075 1.00 0.00 15 GLU A C 3
ATOM 4256 O O . GLU A 1 15 ? -9.617 -1.845 3.046 1.00 0.00 15 GLU A O 3
ATOM 4268 N N . SER A 1 16 ? -10.738 0.051 3.441 1.00 0.00 16 SER A N 3
ATOM 4269 C CA . SER A 1 16 ? -9.540 0.778 3.824 1.00 0.00 16 SER A CA 3
ATOM 4270 C C . SER A 1 16 ? -9.887 1.988 4.681 1.00 0.00 16 SER A C 3
ATOM 4271 O O . SER A 1 16 ? -10.975 2.557 4.564 1.00 0.00 16 SER A O 3
ATOM 4279 N N . MET A 1 17 ? -8.961 2.359 5.553 1.00 0.00 17 MET A N 3
ATOM 4280 C CA . MET A 1 17 ? -9.108 3.549 6.374 1.00 0.00 17 MET A CA 3
ATOM 4281 C C . MET A 1 17 ? -8.538 4.747 5.625 1.00 0.00 17 MET A C 3
ATOM 4282 O O . MET A 1 17 ? -7.373 4.724 5.229 1.00 0.00 17 MET A O 3
ATOM 4296 N N . PRO A 1 18 ? -9.363 5.793 5.409 1.00 0.00 18 PRO A N 3
ATOM 4297 C CA . PRO A 1 18 ? -8.973 6.996 4.662 1.00 0.00 18 PRO A CA 3
ATOM 4298 C C . PRO A 1 18 ? -7.567 7.481 5.001 1.00 0.00 18 PRO A C 3
ATOM 4299 O O . PRO A 1 18 ? -7.250 7.753 6.163 1.00 0.00 18 PRO A O 3
ATOM 4310 N N . VAL A 1 19 ? -6.731 7.587 3.978 1.00 0.00 19 VAL A N 3
ATOM 4311 C CA . VAL A 1 19 ? -5.337 7.954 4.168 1.00 0.00 19 VAL A CA 3
ATOM 4312 C C . VAL A 1 19 ? -5.151 9.464 4.114 1.00 0.00 19 VAL A C 3
ATOM 4313 O O . VAL A 1 19 ? -6.101 10.215 3.874 1.00 0.00 19 VAL A O 3
ATOM 4326 N N . ALA A 1 20 ? -3.923 9.903 4.340 1.00 0.00 20 ALA A N 3
ATOM 4327 C CA . ALA A 1 20 ? -3.614 11.318 4.331 1.00 0.00 20 ALA A CA 3
ATOM 4328 C C . ALA A 1 20 ? -3.146 11.762 2.953 1.00 0.00 20 ALA A C 3
ATOM 4329 O O . ALA A 1 20 ? -2.030 11.455 2.536 1.00 0.00 20 ALA A O 3
ATOM 4336 N N . ASP A 1 21 ? -4.022 12.465 2.245 1.00 0.00 21 ASP A N 3
ATOM 4337 C CA . ASP A 1 21 ? -3.685 13.057 0.949 1.00 0.00 21 ASP A CA 3
ATOM 4338 C C . ASP A 1 21 ? -2.559 14.071 1.115 1.00 0.00 21 ASP A C 3
ATOM 4339 O O . ASP A 1 21 ? -1.700 14.222 0.248 1.00 0.00 21 ASP A O 3
ATOM 4348 N N . GLU A 1 22 ? -2.567 14.732 2.262 1.00 0.00 22 GLU A N 3
ATOM 4349 C CA . GLU A 1 22 ? -1.591 15.762 2.575 1.00 0.00 22 GLU A CA 3
ATOM 4350 C C . GLU A 1 22 ? -0.344 15.169 3.241 1.00 0.00 22 GLU A C 3
ATOM 4351 O O . GLU A 1 22 ? -0.344 14.857 4.434 1.00 0.00 22 GLU A O 3
ATOM 4363 N N . ILE A 1 23 ? 0.710 14.999 2.462 1.00 0.00 23 ILE A N 3
ATOM 4364 C CA . ILE A 1 23 ? 1.980 14.529 2.998 1.00 0.00 23 ILE A CA 3
ATOM 4365 C C . ILE A 1 23 ? 3.105 15.480 2.611 1.00 0.00 23 ILE A C 3
ATOM 4366 O O . ILE A 1 23 ? 3.449 15.615 1.439 1.00 0.00 23 ILE A O 3
ATOM 4382 N N . ALA A 1 24 ? 3.670 16.136 3.616 1.00 0.00 24 ALA A N 3
ATOM 4383 C CA . ALA A 1 24 ? 4.724 17.123 3.416 1.00 0.00 24 ALA A CA 3
ATOM 4384 C C . ALA A 1 24 ? 6.105 16.474 3.385 1.00 0.00 24 ALA A C 3
ATOM 4385 O O . ALA A 1 24 ? 7.125 17.163 3.412 1.00 0.00 24 ALA A O 3
ATOM 4392 N N . GLY A 1 25 ? 6.136 15.152 3.319 1.00 0.00 25 GLY A N 3
ATOM 4393 C CA . GLY A 1 25 ? 7.395 14.440 3.390 1.00 0.00 25 GLY A CA 3
ATOM 4394 C C . GLY A 1 25 ? 7.836 14.259 4.826 1.00 0.00 25 GLY A C 3
ATOM 4395 O O . GLY A 1 25 ? 7.306 14.926 5.717 1.00 0.00 25 GLY A O 3
ATOM 4399 N N . ASP A 1 26 ? 8.792 13.354 5.048 1.00 0.00 26 ASP A N 3
ATOM 4400 C CA . ASP A 1 26 ? 9.295 13.027 6.394 1.00 0.00 26 ASP A CA 3
ATOM 4401 C C . ASP A 1 26 ? 8.255 12.260 7.211 1.00 0.00 26 ASP A C 3
ATOM 4402 O O . ASP A 1 26 ? 8.562 11.231 7.814 1.00 0.00 26 ASP A O 3
ATOM 4411 N N . GLU A 1 27 ? 7.034 12.778 7.223 1.00 0.00 27 GLU A N 3
ATOM 4412 C CA . GLU A 1 27 ? 5.923 12.201 7.966 1.00 0.00 27 GLU A CA 3
ATOM 4413 C C . GLU A 1 27 ? 5.652 10.752 7.552 1.00 0.00 27 GLU A C 3
ATOM 4414 O O . GLU A 1 27 ? 5.824 10.375 6.387 1.00 0.00 27 GLU A O 3
ATOM 4426 N N . THR A 1 28 ? 5.228 9.952 8.525 1.00 0.00 28 THR A N 3
ATOM 4427 C CA . THR A 1 28 ? 4.885 8.558 8.297 1.00 0.00 28 THR A CA 3
ATOM 4428 C C . THR A 1 28 ? 3.383 8.348 8.484 1.00 0.00 28 THR A C 3
ATOM 4429 O O . THR A 1 28 ? 2.814 8.740 9.506 1.00 0.00 28 THR A O 3
ATOM 4440 N N . VAL A 1 29 ? 2.741 7.748 7.497 1.00 0.00 29 VAL A N 3
ATOM 4441 C CA . VAL A 1 29 ? 1.319 7.459 7.584 1.00 0.00 29 VAL A CA 3
ATOM 4442 C C . VAL A 1 29 ? 1.086 5.957 7.617 1.00 0.00 29 VAL A C 3
ATOM 4443 O O . VAL A 1 29 ? 1.865 5.189 7.050 1.00 0.00 29 VAL A O 3
ATOM 4456 N N . GLU A 1 30 ? 0.026 5.540 8.291 1.00 0.00 30 GLU A N 3
ATOM 4457 C CA . GLU A 1 30 ? -0.299 4.127 8.392 1.00 0.00 30 GLU A CA 3
ATOM 4458 C C . GLU A 1 30 ? -1.546 3.806 7.576 1.00 0.00 30 GLU A C 3
ATOM 4459 O O . GLU A 1 30 ? -2.636 4.318 7.834 1.00 0.00 30 GLU A O 3
ATOM 4471 N N . ILE A 1 31 ? -1.369 2.963 6.577 1.00 0.00 31 ILE A N 3
ATOM 4472 C CA . ILE A 1 31 ? -2.448 2.600 5.681 1.00 0.00 31 ILE A CA 3
ATOM 4473 C C . ILE A 1 31 ? -3.105 1.302 6.137 1.00 0.00 31 ILE A C 3
ATOM 4474 O O . ILE A 1 31 ? -2.504 0.231 6.061 1.00 0.00 31 ILE A O 3
ATOM 4490 N N . ARG A 1 32 ? -4.325 1.408 6.640 1.00 0.00 32 ARG A N 3
ATOM 4491 C CA . ARG A 1 32 ? -5.099 0.234 7.006 1.00 0.00 32 ARG A CA 3
ATOM 4492 C C . ARG A 1 32 ? -5.839 -0.290 5.784 1.00 0.00 32 ARG A C 3
ATOM 4493 O O . ARG A 1 32 ? -6.758 0.360 5.280 1.00 0.00 32 ARG A O 3
ATOM 4514 N N . LEU A 1 33 ? -5.425 -1.450 5.305 1.00 0.00 33 LEU A N 3
ATOM 4515 C CA . LEU A 1 33 ? -6.028 -2.040 4.126 1.00 0.00 33 LEU A CA 3
ATOM 4516 C C . LEU A 1 33 ? -6.598 -3.415 4.458 1.00 0.00 33 LEU A C 3
ATOM 4517 O O . LEU A 1 33 ? -5.928 -4.245 5.077 1.00 0.00 33 LEU A O 3
ATOM 4533 N N . GLU A 1 34 ? -7.841 -3.641 4.061 1.00 0.00 34 GLU A N 3
ATOM 4534 C CA . GLU A 1 34 ? -8.526 -4.888 4.363 1.00 0.00 34 GLU A CA 3
ATOM 4535 C C . GLU A 1 34 ? -9.214 -5.423 3.114 1.00 0.00 34 GLU A C 3
ATOM 4536 O O . GLU A 1 34 ? -10.163 -4.821 2.609 1.00 0.00 34 GLU A O 3
ATOM 4548 N N . ILE A 1 35 ? -8.732 -6.540 2.603 1.00 0.00 35 ILE A N 3
ATOM 4549 C CA . ILE A 1 35 ? -9.341 -7.151 1.434 1.00 0.00 35 ILE A CA 3
ATOM 4550 C C . ILE A 1 35 ? -10.307 -8.241 1.876 1.00 0.00 35 ILE A C 3
ATOM 4551 O O . ILE A 1 35 ? -9.930 -9.160 2.602 1.00 0.00 35 ILE A O 3
ATOM 4567 N N . LYS A 1 36 ? -11.559 -8.130 1.461 1.00 0.00 36 LYS A N 3
ATOM 4568 C CA . LYS A 1 36 ? -12.568 -9.101 1.848 1.00 0.00 36 LYS A CA 3
ATOM 4569 C C . LYS A 1 36 ? -13.094 -9.847 0.625 1.00 0.00 36 LYS A C 3
ATOM 4570 O O . LYS A 1 36 ? -13.891 -9.313 -0.147 1.00 0.00 36 LYS A O 3
ATOM 4589 N N . PRO A 1 37 ? -12.621 -11.086 0.420 1.00 0.00 37 PRO A N 3
ATOM 4590 C CA . PRO A 1 37 ? -13.034 -11.922 -0.707 1.00 0.00 37 PRO A CA 3
ATOM 4591 C C . PRO A 1 37 ? -14.475 -12.402 -0.566 1.00 0.00 37 PRO A C 3
ATOM 4592 O O . PRO A 1 37 ? -14.882 -12.871 0.497 1.00 0.00 37 PRO A O 3
ATOM 4603 N N . SER A 1 38 ? -15.242 -12.294 -1.643 1.00 0.00 38 SER A N 3
ATOM 4604 C CA . SER A 1 38 ? -16.644 -12.698 -1.623 1.00 0.00 38 SER A CA 3
ATOM 4605 C C . SER A 1 38 ? -16.802 -14.138 -2.110 1.00 0.00 38 SER A C 3
ATOM 4606 O O . SER A 1 38 ? -17.916 -14.652 -2.227 1.00 0.00 38 SER A O 3
ATOM 4614 N N . GLY A 1 39 ? -15.677 -14.781 -2.385 1.00 0.00 39 GLY A N 3
ATOM 4615 C CA . GLY A 1 39 ? -15.692 -16.158 -2.833 1.00 0.00 39 GLY A CA 3
ATOM 4616 C C . GLY A 1 39 ? -14.685 -17.001 -2.081 1.00 0.00 39 GLY A C 3
ATOM 4617 O O . GLY A 1 39 ? -13.916 -16.473 -1.271 1.00 0.00 39 GLY A O 3
ATOM 4621 N N . ASN A 1 40 ? -14.691 -18.303 -2.337 1.00 0.00 40 ASN A N 3
ATOM 4622 C CA . ASN A 1 40 ? -13.742 -19.211 -1.703 1.00 0.00 40 ASN A CA 3
ATOM 4623 C C . ASN A 1 40 ? -12.391 -19.146 -2.403 1.00 0.00 40 ASN A C 3
ATOM 4624 O O . ASN A 1 40 ? -12.208 -18.381 -3.351 1.00 0.00 40 ASN A O 3
ATOM 4635 N N . PHE A 1 41 ? -11.447 -19.955 -1.945 1.00 0.00 41 PHE A N 3
ATOM 4636 C CA . PHE A 1 41 ? -10.093 -19.909 -2.472 1.00 0.00 41 PHE A CA 3
ATOM 4637 C C . PHE A 1 41 ? -9.794 -21.148 -3.310 1.00 0.00 41 PHE A C 3
ATOM 4638 O O . PHE A 1 41 ? -10.309 -22.233 -3.033 1.00 0.00 41 PHE A O 3
ATOM 4655 N N . ILE A 1 42 ? -8.963 -20.978 -4.329 1.00 0.00 42 ILE A N 3
ATOM 4656 C CA . ILE A 1 42 ? -8.597 -22.070 -5.228 1.00 0.00 42 ILE A CA 3
ATOM 4657 C C . ILE A 1 42 ? -7.087 -22.306 -5.178 1.00 0.00 42 ILE A C 3
ATOM 4658 O O . ILE A 1 42 ? -6.433 -21.920 -4.206 1.00 0.00 42 ILE A O 3
ATOM 4674 N N . GLY A 1 43 ? -6.539 -22.942 -6.214 1.00 0.00 43 GLY A N 3
ATOM 4675 C CA . GLY A 1 43 ? -5.098 -23.144 -6.300 1.00 0.00 43 GLY A CA 3
ATOM 4676 C C . GLY A 1 43 ? -4.358 -21.864 -6.652 1.00 0.00 43 GLY A C 3
ATOM 4677 O O . GLY A 1 43 ? -3.649 -21.794 -7.656 1.00 0.00 43 GLY A O 3
ATOM 4681 N N . THR A 1 44 ? -4.538 -20.852 -5.823 1.00 0.00 44 THR A N 3
ATOM 4682 C CA . THR A 1 44 ? -3.922 -19.556 -6.021 1.00 0.00 44 THR A CA 3
ATOM 4683 C C . THR A 1 44 ? -2.744 -19.358 -5.066 1.00 0.00 44 THR A C 3
ATOM 4684 O O . THR A 1 44 ? -2.665 -20.010 -4.021 1.00 0.00 44 THR A O 3
ATOM 4695 N N . VAL A 1 45 ? -1.828 -18.469 -5.427 1.00 0.00 45 VAL A N 3
ATOM 4696 C CA . VAL A 1 45 ? -0.639 -18.229 -4.617 1.00 0.00 45 VAL A CA 3
ATOM 4697 C C . VAL A 1 45 ? -0.800 -16.970 -3.774 1.00 0.00 45 VAL A C 3
ATOM 4698 O O . VAL A 1 45 ? -0.475 -16.967 -2.586 1.00 0.00 45 VAL A O 3
ATOM 4711 N N . TYR A 1 46 ? -1.328 -15.921 -4.407 1.00 0.00 46 TYR A N 3
ATOM 4712 C CA . TYR A 1 46 ? -1.516 -14.611 -3.775 1.00 0.00 46 TYR A CA 3
ATOM 4713 C C . TYR A 1 46 ? -0.175 -13.926 -3.527 1.00 0.00 46 TYR A C 3
ATOM 4714 O O . TYR A 1 46 ? 0.634 -14.365 -2.710 1.00 0.00 46 TYR A O 3
ATOM 4732 N N . THR A 1 47 ? 0.060 -12.852 -4.256 1.00 0.00 47 THR A N 3
ATOM 4733 C CA . THR A 1 47 ? 1.315 -12.132 -4.176 1.00 0.00 47 THR A CA 3
ATOM 4734 C C . THR A 1 47 ? 1.063 -10.630 -4.258 1.00 0.00 47 THR A C 3
ATOM 4735 O O . THR A 1 47 ? 0.179 -10.184 -4.988 1.00 0.00 47 THR A O 3
ATOM 4746 N N . LEU A 1 48 ? 1.809 -9.863 -3.483 1.00 0.00 48 LEU A N 3
ATOM 4747 C CA . LEU A 1 48 ? 1.710 -8.414 -3.528 1.00 0.00 48 LEU A CA 3
ATOM 4748 C C . LEU A 1 48 ? 3.087 -7.813 -3.761 1.00 0.00 48 LEU A C 3
ATOM 4749 O O . LEU A 1 48 ? 3.985 -7.953 -2.928 1.00 0.00 48 LEU A O 3
ATOM 4765 N N . ARG A 1 49 ? 3.257 -7.162 -4.902 1.00 0.00 49 ARG A N 3
ATOM 4766 C CA . ARG A 1 49 ? 4.529 -6.548 -5.232 1.00 0.00 49 ARG A CA 3
ATOM 4767 C C . ARG A 1 49 ? 4.422 -5.034 -5.114 1.00 0.00 49 ARG A C 3
ATOM 4768 O O . ARG A 1 49 ? 3.408 -4.437 -5.488 1.00 0.00 49 ARG A O 3
ATOM 4789 N N . TYR A 1 50 ? 5.465 -4.423 -4.577 1.00 0.00 50 TYR A N 3
ATOM 4790 C CA . TYR A 1 50 ? 5.465 -2.989 -4.332 1.00 0.00 50 TYR A CA 3
ATOM 4791 C C . TYR A 1 50 ? 6.399 -2.279 -5.297 1.00 0.00 50 TYR A C 3
ATOM 4792 O O . TYR A 1 50 ? 7.560 -2.662 -5.436 1.00 0.00 50 TYR A O 3
ATOM 4810 N N . PHE A 1 51 ? 5.887 -1.255 -5.958 1.00 0.00 51 PHE A N 3
ATOM 4811 C CA . PHE A 1 51 ? 6.706 -0.420 -6.819 1.00 0.00 51 PHE A CA 3
ATOM 4812 C C . PHE A 1 51 ? 6.487 1.046 -6.491 1.00 0.00 51 PHE A C 3
ATOM 4813 O O . PHE A 1 51 ? 5.351 1.504 -6.355 1.00 0.00 51 PHE A O 3
ATOM 4830 N N . GLN A 1 52 ? 7.581 1.771 -6.349 1.00 0.00 52 GLN A N 3
ATOM 4831 C CA . GLN A 1 52 ? 7.528 3.183 -6.014 1.00 0.00 52 GLN A CA 3
ATOM 4832 C C . GLN A 1 52 ? 8.280 3.991 -7.065 1.00 0.00 52 GLN A C 3
ATOM 4833 O O . GLN A 1 52 ? 9.476 4.239 -6.928 1.00 0.00 52 GLN A O 3
ATOM 4847 N N . PRO A 1 53 ? 7.597 4.372 -8.151 1.00 0.00 53 PRO A N 3
ATOM 4848 C CA . PRO A 1 53 ? 8.210 5.091 -9.264 1.00 0.00 53 PRO A CA 3
ATOM 4849 C C . PRO A 1 53 ? 8.390 6.580 -8.976 1.00 0.00 53 PRO A C 3
ATOM 4850 O O . PRO A 1 53 ? 9.514 7.087 -8.943 1.00 0.00 53 PRO A O 3
ATOM 4861 N N . ASP A 1 54 ? 7.280 7.272 -8.759 1.00 0.00 54 ASP A N 3
ATOM 4862 C CA . ASP A 1 54 ? 7.295 8.717 -8.565 1.00 0.00 54 ASP A CA 3
ATOM 4863 C C . ASP A 1 54 ? 7.705 9.075 -7.147 1.00 0.00 54 ASP A C 3
ATOM 4864 O O . ASP A 1 54 ? 8.554 9.941 -6.937 1.00 0.00 54 ASP A O 3
ATOM 4873 N N . GLY A 1 55 ? 7.105 8.408 -6.178 1.00 0.00 55 GLY A N 3
ATOM 4874 C CA . GLY A 1 55 ? 7.412 8.686 -4.794 1.00 0.00 55 GLY A CA 3
ATOM 4875 C C . GLY A 1 55 ? 8.348 7.653 -4.215 1.00 0.00 55 GLY A C 3
ATOM 4876 O O . GLY A 1 55 ? 8.368 6.512 -4.671 1.00 0.00 55 GLY A O 3
ATOM 4880 N N . LYS A 1 56 ? 9.125 8.043 -3.218 1.00 0.00 56 LYS A N 3
ATOM 4881 C CA . LYS A 1 56 ? 10.052 7.128 -2.576 1.00 0.00 56 LYS A CA 3
ATOM 4882 C C . LYS A 1 56 ? 9.829 7.147 -1.074 1.00 0.00 56 LYS A C 3
ATOM 4883 O O . LYS A 1 56 ? 9.731 8.213 -0.467 1.00 0.00 56 LYS A O 3
ATOM 4902 N N . GLY A 1 57 ? 9.746 5.978 -0.474 1.00 0.00 57 GLY A N 3
ATOM 4903 C CA . GLY A 1 57 ? 9.546 5.906 0.950 1.00 0.00 57 GLY A CA 3
ATOM 4904 C C . GLY A 1 57 ? 9.921 4.560 1.515 1.00 0.00 57 GLY A C 3
ATOM 4905 O O . GLY A 1 57 ? 10.176 3.612 0.769 1.00 0.00 57 GLY A O 3
ATOM 4909 N N . SER A 1 58 ? 9.971 4.481 2.830 1.00 0.00 58 SER A N 3
ATOM 4910 C CA . SER A 1 58 ? 10.237 3.235 3.510 1.00 0.00 58 SER A CA 3
ATOM 4911 C C . SER A 1 58 ? 8.931 2.656 4.037 1.00 0.00 58 SER A C 3
ATOM 4912 O O . SER A 1 58 ? 8.327 3.190 4.968 1.00 0.00 58 SER A O 3
ATOM 4920 N N . LEU A 1 59 ? 8.483 1.578 3.415 1.00 0.00 59 LEU A N 3
ATOM 4921 C CA . LEU A 1 59 ? 7.215 0.970 3.770 1.00 0.00 59 LEU A CA 3
ATOM 4922 C C . LEU A 1 59 ? 7.444 -0.146 4.774 1.00 0.00 59 LEU A C 3
ATOM 4923 O O . LEU A 1 59 ? 8.001 -1.188 4.445 1.00 0.00 59 LEU A O 3
ATOM 4939 N N . LYS A 1 60 ? 7.032 0.090 6.002 1.00 0.00 60 LYS A N 3
ATOM 4940 C CA . LYS A 1 60 ? 7.278 -0.847 7.079 1.00 0.00 60 LYS A CA 3
ATOM 4941 C C . LYS A 1 60 ? 6.012 -1.612 7.426 1.00 0.00 60 LYS A C 3
ATOM 4942 O O . LYS A 1 60 ? 4.909 -1.068 7.375 1.00 0.00 60 LYS A O 3
ATOM 4961 N N . MET A 1 61 ? 6.174 -2.880 7.760 1.00 0.00 61 MET A N 3
ATOM 4962 C CA . MET A 1 61 ? 5.066 -3.695 8.229 1.00 0.00 61 MET A CA 3
ATOM 4963 C C . MET A 1 61 ? 4.849 -3.451 9.715 1.00 0.00 61 MET A C 3
ATOM 4964 O O . MET A 1 61 ? 5.691 -2.837 10.371 1.00 0.00 61 MET A O 3
ATOM 4978 N N . GLU A 1 62 ? 3.743 -3.959 10.248 1.00 0.00 62 GLU A N 3
ATOM 4979 C CA . GLU A 1 62 ? 3.424 -3.810 11.670 1.00 0.00 62 GLU A CA 3
ATOM 4980 C C . GLU A 1 62 ? 4.423 -4.560 12.552 1.00 0.00 62 GLU A C 3
ATOM 4981 O O . GLU A 1 62 ? 4.381 -4.459 13.775 1.00 0.00 62 GLU A O 3
ATOM 4993 N N . ASP A 1 63 ? 5.304 -5.329 11.925 1.00 0.00 63 ASP A N 3
ATOM 4994 C CA . ASP A 1 63 ? 6.349 -6.043 12.649 1.00 0.00 63 ASP A CA 3
ATOM 4995 C C . ASP A 1 63 ? 7.653 -5.252 12.639 1.00 0.00 63 ASP A C 3
ATOM 4996 O O . ASP A 1 63 ? 8.451 -5.323 13.575 1.00 0.00 63 ASP A O 3
ATOM 5005 N N . GLY A 1 64 ? 7.855 -4.481 11.580 1.00 0.00 64 GLY A N 3
ATOM 5006 C CA . GLY A 1 64 ? 9.090 -3.739 11.424 1.00 0.00 64 GLY A CA 3
ATOM 5007 C C . GLY A 1 64 ? 9.814 -4.110 10.151 1.00 0.00 64 GLY A C 3
ATOM 5008 O O . GLY A 1 64 ? 10.762 -3.436 9.749 1.00 0.00 64 GLY A O 3
ATOM 5012 N N . THR A 1 65 ? 9.371 -5.195 9.524 1.00 0.00 65 THR A N 3
ATOM 5013 C CA . THR A 1 65 ? 9.915 -5.623 8.244 1.00 0.00 65 THR A CA 3
ATOM 5014 C C . THR A 1 65 ? 9.774 -4.511 7.204 1.00 0.00 65 THR A C 3
ATOM 5015 O O . THR A 1 65 ? 8.685 -3.955 7.024 1.00 0.00 65 THR A O 3
ATOM 5026 N N . VAL A 1 66 ? 10.875 -4.175 6.546 1.00 0.00 66 VAL A N 3
ATOM 5027 C CA . VAL A 1 66 ? 10.874 -3.116 5.549 1.00 0.00 66 VAL A CA 3
ATOM 5028 C C . VAL A 1 66 ? 10.604 -3.688 4.163 1.00 0.00 66 VAL A C 3
ATOM 5029 O O . VAL A 1 66 ? 11.340 -4.553 3.677 1.00 0.00 66 VAL A O 3
ATOM 5042 N N . LEU A 1 67 ? 9.540 -3.205 3.543 1.00 0.00 67 LEU A N 3
ATOM 5043 C CA . LEU A 1 67 ? 9.150 -3.646 2.217 1.00 0.00 67 LEU A CA 3
ATOM 5044 C C . LEU A 1 67 ? 9.843 -2.791 1.165 1.00 0.00 67 LEU A C 3
ATOM 5045 O O . LEU A 1 67 ? 9.673 -1.571 1.131 1.00 0.00 67 LEU A O 3
ATOM 5061 N N . LYS A 1 68 ? 10.624 -3.432 0.314 1.00 0.00 68 LYS A N 3
ATOM 5062 C CA . LYS A 1 68 ? 11.422 -2.716 -0.669 1.00 0.00 68 LYS A CA 3
ATOM 5063 C C . LYS A 1 68 ? 10.715 -2.679 -2.019 1.00 0.00 68 LYS A C 3
ATOM 5064 O O . LYS A 1 68 ? 10.247 -3.710 -2.510 1.00 0.00 68 LYS A O 3
ATOM 5083 N N . PRO A 1 69 ? 10.618 -1.485 -2.628 1.00 0.00 69 PRO A N 3
ATOM 5084 C CA . PRO A 1 69 ? 10.023 -1.313 -3.959 1.00 0.00 69 PRO A CA 3
ATOM 5085 C C . PRO A 1 69 ? 10.798 -2.084 -5.019 1.00 0.00 69 PRO A C 3
ATOM 5086 O O . PRO A 1 69 ? 11.782 -1.581 -5.572 1.00 0.00 69 PRO A O 3
ATOM 5097 N N . ASN A 1 70 ? 10.346 -3.311 -5.275 1.00 0.00 70 ASN A N 3
ATOM 5098 C CA . ASN A 1 70 ? 11.059 -4.275 -6.111 1.00 0.00 70 ASN A CA 3
ATOM 5099 C C . ASN A 1 70 ? 10.492 -5.662 -5.878 1.00 0.00 70 ASN A C 3
ATOM 5100 O O . ASN A 1 70 ? 10.247 -6.426 -6.816 1.00 0.00 70 ASN A O 3
ATOM 5111 N N . ASP A 1 71 ? 10.275 -5.969 -4.607 1.00 0.00 71 ASP A N 3
ATOM 5112 C CA . ASP A 1 71 ? 9.921 -7.316 -4.197 1.00 0.00 71 ASP A CA 3
ATOM 5113 C C . ASP A 1 71 ? 8.432 -7.576 -4.345 1.00 0.00 71 ASP A C 3
ATOM 5114 O O . ASP A 1 71 ? 7.627 -6.654 -4.485 1.00 0.00 71 ASP A O 3
ATOM 5123 N N . ARG A 1 72 ? 8.093 -8.852 -4.298 1.00 0.00 72 ARG A N 3
ATOM 5124 C CA . ARG A 1 72 ? 6.720 -9.311 -4.328 1.00 0.00 72 ARG A CA 3
ATOM 5125 C C . ARG A 1 72 ? 6.533 -10.336 -3.222 1.00 0.00 72 ARG A C 3
ATOM 5126 O O . ARG A 1 72 ? 6.982 -11.478 -3.332 1.00 0.00 72 ARG A O 3
ATOM 5147 N N . TYR A 1 73 ? 5.908 -9.908 -2.141 1.00 0.00 73 TYR A N 3
ATOM 5148 C CA . TYR A 1 73 ? 5.829 -10.716 -0.935 1.00 0.00 73 TYR A CA 3
ATOM 5149 C C . TYR A 1 73 ? 4.583 -11.589 -0.941 1.00 0.00 73 TYR A C 3
ATOM 5150 O O . TYR A 1 73 ? 3.530 -11.192 -1.448 1.00 0.00 73 TYR A O 3
ATOM 5168 N N . LEU A 1 74 ? 4.717 -12.783 -0.386 1.00 0.00 74 LEU A N 3
ATOM 5169 C CA . LEU A 1 74 ? 3.610 -13.717 -0.309 1.00 0.00 74 LEU A CA 3
ATOM 5170 C C . LEU A 1 74 ? 2.766 -13.410 0.918 1.00 0.00 74 LEU A C 3
ATOM 5171 O O . LEU A 1 74 ? 3.099 -13.816 2.034 1.00 0.00 74 LEU A O 3
ATOM 5187 N N . LEU A 1 75 ? 1.696 -12.664 0.716 1.00 0.00 75 LEU A N 3
ATOM 5188 C CA . LEU A 1 75 ? 0.831 -12.279 1.815 1.00 0.00 75 LEU A CA 3
ATOM 5189 C C . LEU A 1 75 ? -0.351 -13.224 1.932 1.00 0.00 75 LEU A C 3
ATOM 5190 O O . LEU A 1 75 ? -1.298 -13.162 1.154 1.00 0.00 75 LEU A O 3
ATOM 5206 N N . ASN A 1 76 ? -0.277 -14.103 2.916 1.00 0.00 76 ASN A N 3
ATOM 5207 C CA . ASN A 1 76 ? -1.353 -15.043 3.198 1.00 0.00 76 ASN A CA 3
ATOM 5208 C C . ASN A 1 76 ? -2.358 -14.422 4.158 1.00 0.00 76 ASN A C 3
ATOM 5209 O O . ASN A 1 76 ? -3.186 -15.112 4.752 1.00 0.00 76 ASN A O 3
ATOM 5220 N N . GLU A 1 77 ? -2.267 -13.116 4.302 1.00 0.00 77 GLU A N 3
ATOM 5221 C CA . GLU A 1 77 ? -3.162 -12.366 5.164 1.00 0.00 77 GLU A CA 3
ATOM 5222 C C . GLU A 1 77 ? -3.874 -11.290 4.350 1.00 0.00 77 GLU A C 3
ATOM 5223 O O . GLU A 1 77 ? -3.244 -10.587 3.562 1.00 0.00 77 GLU A O 3
ATOM 5235 N N . TRP A 1 78 ? -5.180 -11.167 4.546 1.00 0.00 78 TRP A N 3
ATOM 5236 C CA . TRP A 1 78 ? -5.996 -10.273 3.730 1.00 0.00 78 TRP A CA 3
ATOM 5237 C C . TRP A 1 78 ? -6.204 -8.917 4.406 1.00 0.00 78 TRP A C 3
ATOM 5238 O O . TRP A 1 78 ? -6.704 -7.977 3.789 1.00 0.00 78 TRP A O 3
ATOM 5259 N N . LYS A 1 79 ? -5.822 -8.822 5.668 1.00 0.00 79 LYS A N 3
ATOM 5260 C CA . LYS A 1 79 ? -5.965 -7.581 6.415 1.00 0.00 79 LYS A CA 3
ATOM 5261 C C . LYS A 1 79 ? -4.645 -7.230 7.097 1.00 0.00 79 LYS A C 3
ATOM 5262 O O . LYS A 1 79 ? -4.089 -8.045 7.832 1.00 0.00 79 LYS A O 3
ATOM 5281 N N . PHE A 1 80 ? -4.149 -6.021 6.854 1.00 0.00 80 PHE A N 3
ATOM 5282 C CA . PHE A 1 80 ? -2.872 -5.600 7.418 1.00 0.00 80 PHE A CA 3
ATOM 5283 C C . PHE A 1 80 ? -2.721 -4.080 7.322 1.00 0.00 80 PHE A C 3
ATOM 5284 O O . PHE A 1 80 ? -3.405 -3.427 6.530 1.00 0.00 80 PHE A O 3
ATOM 5301 N N . ARG A 1 81 ? -1.848 -3.516 8.147 1.00 0.00 81 ARG A N 3
ATOM 5302 C CA . ARG A 1 81 ? -1.561 -2.088 8.093 1.00 0.00 81 ARG A CA 3
ATOM 5303 C C . ARG A 1 81 ? -0.118 -1.854 7.667 1.00 0.00 81 ARG A C 3
ATOM 5304 O O . ARG A 1 81 ? 0.799 -2.508 8.162 1.00 0.00 81 ARG A O 3
ATOM 5325 N N . LEU A 1 82 ? 0.083 -0.926 6.750 1.00 0.00 82 LEU A N 3
ATOM 5326 C CA . LEU A 1 82 ? 1.422 -0.611 6.278 1.00 0.00 82 LEU A CA 3
ATOM 5327 C C . LEU A 1 82 ? 1.819 0.792 6.718 1.00 0.00 82 LEU A C 3
ATOM 5328 O O . LEU A 1 82 ? 1.011 1.717 6.670 1.00 0.00 82 LEU A O 3
ATOM 5344 N N . TYR A 1 83 ? 3.058 0.946 7.149 1.00 0.00 83 TYR A N 3
ATOM 5345 C CA . TYR A 1 83 ? 3.550 2.236 7.614 1.00 0.00 83 TYR A CA 3
ATOM 5346 C C . TYR A 1 83 ? 4.487 2.849 6.581 1.00 0.00 83 TYR A C 3
ATOM 5347 O O . TYR A 1 83 ? 5.579 2.342 6.339 1.00 0.00 83 TYR A O 3
ATOM 5365 N N . TYR A 1 84 ? 4.052 3.935 5.969 1.00 0.00 84 TYR A N 3
ATOM 5366 C CA . TYR A 1 84 ? 4.811 4.563 4.904 1.00 0.00 84 TYR A CA 3
ATOM 5367 C C . TYR A 1 84 ? 5.576 5.774 5.426 1.00 0.00 84 TYR A C 3
ATOM 5368 O O . TYR A 1 84 ? 4.992 6.831 5.671 1.00 0.00 84 TYR A O 3
ATOM 5386 N N . THR A 1 85 ? 6.875 5.603 5.619 1.00 0.00 85 THR A N 3
ATOM 5387 C CA . THR A 1 85 ? 7.739 6.708 5.991 1.00 0.00 85 THR A CA 3
ATOM 5388 C C . THR A 1 85 ? 8.263 7.390 4.735 1.00 0.00 85 THR A C 3
ATOM 5389 O O . THR A 1 85 ? 9.054 6.817 3.981 1.00 0.00 85 THR A O 3
ATOM 5400 N N . SER A 1 86 ? 7.795 8.604 4.510 1.00 0.00 86 SER A N 3
ATOM 5401 C CA . SER A 1 86 ? 8.121 9.345 3.304 1.00 0.00 86 SER A CA 3
ATOM 5402 C C . SER A 1 86 ? 9.609 9.681 3.244 1.00 0.00 86 SER A C 3
ATOM 5403 O O . SER A 1 86 ? 10.122 10.424 4.080 1.00 0.00 86 SER A O 3
ATOM 5411 N N . GLN A 1 87 ? 10.301 9.115 2.256 1.00 0.00 87 GLN A N 3
ATOM 5412 C CA . GLN A 1 87 ? 11.707 9.429 2.027 1.00 0.00 87 GLN A CA 3
ATOM 5413 C C . GLN A 1 87 ? 11.813 10.613 1.080 1.00 0.00 87 GLN A C 3
ATOM 5414 O O . GLN A 1 87 ? 12.673 11.478 1.238 1.00 0.00 87 GLN A O 3
ATOM 5428 N N . SER A 1 88 ? 10.933 10.638 0.091 1.00 0.00 88 SER A N 3
ATOM 5429 C CA . SER A 1 88 ? 10.828 11.773 -0.796 1.00 0.00 88 SER A CA 3
ATOM 5430 C C . SER A 1 88 ? 10.118 12.912 -0.072 1.00 0.00 88 SER A C 3
ATOM 5431 O O . SER A 1 88 ? 9.384 12.682 0.895 1.00 0.00 88 SER A O 3
ATOM 5439 N N . ASP A 1 89 ? 10.348 14.129 -0.523 1.00 0.00 89 ASP A N 3
ATOM 5440 C CA . ASP A 1 89 ? 9.912 15.312 0.211 1.00 0.00 89 ASP A CA 3
ATOM 5441 C C . ASP A 1 89 ? 9.032 16.218 -0.635 1.00 0.00 89 ASP A C 3
ATOM 5442 O O . ASP A 1 89 ? 8.417 17.152 -0.119 1.00 0.00 89 ASP A O 3
ATOM 5451 N N . LYS A 1 90 ? 8.974 15.952 -1.928 1.00 0.00 90 LYS A N 3
ATOM 5452 C CA . LYS A 1 90 ? 8.212 16.792 -2.837 1.00 0.00 90 LYS A CA 3
ATOM 5453 C C . LYS A 1 90 ? 6.728 16.447 -2.804 1.00 0.00 90 LYS A C 3
ATOM 5454 O O . LYS A 1 90 ? 6.290 15.596 -2.035 1.00 0.00 90 LYS A O 3
ATOM 5473 N N . GLU A 1 91 ? 5.956 17.105 -3.649 1.00 0.00 91 GLU A N 3
ATOM 5474 C CA . GLU A 1 91 ? 4.508 16.999 -3.593 1.00 0.00 91 GLU A CA 3
ATOM 5475 C C . GLU A 1 91 ? 3.978 15.971 -4.588 1.00 0.00 91 GLU A C 3
ATOM 5476 O O . GLU A 1 91 ? 2.853 16.082 -5.070 1.00 0.00 91 GLU A O 3
ATOM 5488 N N . ALA A 1 92 ? 4.780 14.950 -4.866 1.00 0.00 92 ALA A N 3
ATOM 5489 C CA . ALA A 1 92 ? 4.368 13.890 -5.776 1.00 0.00 92 ALA A CA 3
ATOM 5490 C C . ALA A 1 92 ? 4.874 12.535 -5.302 1.00 0.00 92 ALA A C 3
ATOM 5491 O O . ALA A 1 92 ? 5.976 12.112 -5.650 1.00 0.00 92 ALA A O 3
ATOM 5498 N N . GLN A 1 93 ? 4.082 11.878 -4.470 1.00 0.00 93 GLN A N 3
ATOM 5499 C CA . GLN A 1 93 ? 4.399 10.534 -4.010 1.00 0.00 93 GLN A CA 3
ATOM 5500 C C . GLN A 1 93 ? 3.398 9.539 -4.571 1.00 0.00 93 GLN A C 3
ATOM 5501 O O . GLN A 1 93 ? 2.345 9.308 -3.981 1.00 0.00 93 GLN A O 3
ATOM 5515 N N . THR A 1 94 ? 3.719 8.968 -5.717 1.00 0.00 94 THR A N 3
ATOM 5516 C CA . THR A 1 94 ? 2.847 7.998 -6.352 1.00 0.00 94 THR A CA 3
ATOM 5517 C C . THR A 1 94 ? 3.414 6.592 -6.186 1.00 0.00 94 THR A C 3
ATOM 5518 O O . THR A 1 94 ? 4.510 6.294 -6.670 1.00 0.00 94 THR A O 3
ATOM 5529 N N . ILE A 1 95 ? 2.678 5.744 -5.481 1.00 0.00 95 ILE A N 3
ATOM 5530 C CA . ILE A 1 95 ? 3.094 4.366 -5.250 1.00 0.00 95 ILE A CA 3
ATOM 5531 C C . ILE A 1 95 ? 2.061 3.399 -5.818 1.00 0.00 95 ILE A C 3
ATOM 5532 O O . ILE A 1 95 ? 0.862 3.692 -5.813 1.00 0.00 95 ILE A O 3
ATOM 5548 N N . ASP A 1 96 ? 2.522 2.257 -6.309 1.00 0.00 96 ASP A N 3
ATOM 5549 C CA . ASP A 1 96 ? 1.637 1.283 -6.935 1.00 0.00 96 ASP A CA 3
ATOM 5550 C C . ASP A 1 96 ? 1.647 -0.035 -6.178 1.00 0.00 96 ASP A C 3
ATOM 5551 O O . ASP A 1 96 ? 2.706 -0.624 -5.942 1.00 0.00 96 ASP A O 3
ATOM 5560 N N . LEU A 1 97 ? 0.461 -0.486 -5.796 1.00 0.00 97 LEU A N 3
ATOM 5561 C CA . LEU A 1 97 ? 0.296 -1.769 -5.133 1.00 0.00 97 LEU A CA 3
ATOM 5562 C C . LEU A 1 97 ? -0.344 -2.765 -6.093 1.00 0.00 97 LEU A C 3
ATOM 5563 O O . LEU A 1 97 ? -1.480 -2.569 -6.527 1.00 0.00 97 LEU A O 3
ATOM 5579 N N . TYR A 1 98 ? 0.384 -3.821 -6.432 1.00 0.00 98 TYR A N 3
ATOM 5580 C CA . TYR A 1 98 ? -0.115 -4.815 -7.378 1.00 0.00 98 TYR A CA 3
ATOM 5581 C C . TYR A 1 98 ? -0.529 -6.092 -6.658 1.00 0.00 98 TYR A C 3
ATOM 5582 O O . TYR A 1 98 ? 0.319 -6.871 -6.220 1.00 0.00 98 TYR A O 3
ATOM 5600 N N . PHE A 1 99 ? -1.834 -6.287 -6.529 1.00 0.00 99 PHE A N 3
ATOM 5601 C CA . PHE A 1 99 ? -2.384 -7.466 -5.871 1.00 0.00 99 PHE A CA 3
ATOM 5602 C C . PHE A 1 99 ? -2.602 -8.576 -6.888 1.00 0.00 99 PHE A C 3
ATOM 5603 O O . PHE A 1 99 ? -3.420 -8.438 -7.799 1.00 0.00 99 PHE A O 3
ATOM 5620 N N . GLU A 1 100 ? -1.870 -9.664 -6.730 1.00 0.00 100 GLU A N 3
ATOM 5621 C CA . GLU A 1 100 ? -1.923 -10.765 -7.675 1.00 0.00 100 GLU A CA 3
ATOM 5622 C C . GLU A 1 100 ? -2.502 -12.013 -7.032 1.00 0.00 100 GLU A C 3
ATOM 5623 O O . GLU A 1 100 ? -2.139 -12.366 -5.912 1.00 0.00 100 GLU A O 3
ATOM 5635 N N . ASP A 1 101 ? -3.390 -12.688 -7.745 1.00 0.00 101 ASP A N 3
ATOM 5636 C CA . ASP A 1 101 ? -3.755 -14.050 -7.374 1.00 0.00 101 ASP A CA 3
ATOM 5637 C C . ASP A 1 101 ? -2.595 -14.969 -7.727 1.00 0.00 101 ASP A C 3
ATOM 5638 O O . ASP A 1 101 ? -2.460 -16.071 -7.187 1.00 0.00 101 ASP A O 3
ATOM 5647 N N . ASN A 1 102 ? -1.764 -14.476 -8.657 1.00 0.00 102 ASN A N 3
ATOM 5648 C CA . ASN A 1 102 ? -0.667 -15.238 -9.259 1.00 0.00 102 ASN A CA 3
ATOM 5649 C C . ASN A 1 102 ? -1.238 -16.347 -10.140 1.00 0.00 102 ASN A C 3
ATOM 5650 O O . ASN A 1 102 ? -0.525 -17.224 -10.618 1.00 0.00 102 ASN A O 3
ATOM 5661 N N . TRP A 1 103 ? -2.540 -16.279 -10.371 1.00 0.00 103 TRP A N 3
ATOM 5662 C CA . TRP A 1 103 ? -3.229 -17.273 -11.161 1.00 0.00 103 TRP A CA 3
ATOM 5663 C C . TRP A 1 103 ? -4.244 -16.612 -12.086 1.00 0.00 103 TRP A C 3
ATOM 5664 O O . TRP A 1 103 ? -4.345 -16.966 -13.260 1.00 0.00 103 TRP A O 3
ATOM 5685 N N . GLY A 1 104 ? -4.992 -15.647 -11.559 1.00 0.00 104 GLY A N 3
ATOM 5686 C CA . GLY A 1 104 ? -6.049 -15.041 -12.343 1.00 0.00 104 GLY A CA 3
ATOM 5687 C C . GLY A 1 104 ? -5.970 -13.527 -12.428 1.00 0.00 104 GLY A C 3
ATOM 5688 O O . GLY A 1 104 ? -5.398 -12.980 -13.370 1.00 0.00 104 GLY A O 3
ATOM 5692 N N . ASN A 1 105 ? -6.532 -12.853 -11.439 1.00 0.00 105 ASN A N 3
ATOM 5693 C CA . ASN A 1 105 ? -6.742 -11.413 -11.511 1.00 0.00 105 ASN A CA 3
ATOM 5694 C C . ASN A 1 105 ? -5.591 -10.628 -10.884 1.00 0.00 105 ASN A C 3
ATOM 5695 O O . ASN A 1 105 ? -4.900 -11.114 -9.983 1.00 0.00 105 ASN A O 3
ATOM 5706 N N . LEU A 1 106 ? -5.378 -9.423 -11.402 1.00 0.00 106 LEU A N 3
ATOM 5707 C CA . LEU A 1 106 ? -4.409 -8.489 -10.854 1.00 0.00 106 LEU A CA 3
ATOM 5708 C C . LEU A 1 106 ? -5.094 -7.152 -10.575 1.00 0.00 106 LEU A C 3
ATOM 5709 O O . LEU A 1 106 ? -5.848 -6.646 -11.410 1.00 0.00 106 LEU A O 3
ATOM 5725 N N . GLN A 1 107 ? -4.845 -6.595 -9.403 1.00 0.00 107 GLN A N 3
ATOM 5726 C CA . GLN A 1 107 ? -5.412 -5.305 -9.041 1.00 0.00 107 GLN A CA 3
ATOM 5727 C C . GLN A 1 107 ? -4.306 -4.303 -8.743 1.00 0.00 107 GLN A C 3
ATOM 5728 O O . GLN A 1 107 ? -3.472 -4.528 -7.867 1.00 0.00 107 GLN A O 3
ATOM 5742 N N . GLN A 1 108 ? -4.309 -3.205 -9.479 1.00 0.00 108 GLN A N 3
ATOM 5743 C CA . GLN A 1 108 ? -3.329 -2.146 -9.292 1.00 0.00 108 GLN A CA 3
ATOM 5744 C C . GLN A 1 108 ? -3.947 -0.971 -8.545 1.00 0.00 108 GLN A C 3
ATOM 5745 O O . GLN A 1 108 ? -4.823 -0.281 -9.066 1.00 0.00 108 GLN A O 3
ATOM 5759 N N . LEU A 1 109 ? -3.505 -0.766 -7.314 1.00 0.00 109 LEU A N 3
ATOM 5760 C CA . LEU A 1 109 ? -3.945 0.376 -6.530 1.00 0.00 109 LEU A CA 3
ATOM 5761 C C . LEU A 1 109 ? -2.850 1.429 -6.497 1.00 0.00 109 LEU A C 3
ATOM 5762 O O . LEU A 1 109 ? -1.766 1.195 -5.963 1.00 0.00 109 LEU A O 3
ATOM 5778 N N . THR A 1 110 ? -3.133 2.574 -7.092 1.00 0.00 110 THR A N 3
ATOM 5779 C CA . THR A 1 110 ? -2.164 3.651 -7.178 1.00 0.00 110 THR A CA 3
ATOM 5780 C C . THR A 1 110 ? -2.521 4.764 -6.198 1.00 0.00 110 THR A C 3
ATOM 5781 O O . THR A 1 110 ? -3.605 5.346 -6.272 1.00 0.00 110 THR A O 3
ATOM 5792 N N . TYR A 1 111 ? -1.624 5.040 -5.268 1.00 0.00 111 TYR A N 3
ATOM 5793 C CA . TYR A 1 111 ? -1.861 6.060 -4.258 1.00 0.00 111 TYR A CA 3
ATOM 5794 C C . TYR A 1 111 ? -0.994 7.285 -4.516 1.00 0.00 111 TYR A C 3
ATOM 5795 O O . TYR A 1 111 ? 0.220 7.169 -4.685 1.00 0.00 111 TYR A O 3
ATOM 5813 N N . ASP A 1 112 ? -1.628 8.451 -4.556 1.00 0.00 112 ASP A N 3
ATOM 5814 C CA . ASP A 1 112 ? -0.918 9.708 -4.758 1.00 0.00 112 ASP A CA 3
ATOM 5815 C C . ASP A 1 112 ? -0.908 10.540 -3.486 1.00 0.00 112 ASP A C 3
ATOM 5816 O O . ASP A 1 112 ? -1.949 11.030 -3.045 1.00 0.00 112 ASP A O 3
ATOM 5825 N N . PHE A 1 113 ? 0.264 10.689 -2.898 1.00 0.00 113 PHE A N 3
ATOM 5826 C CA . PHE A 1 113 ? 0.431 11.528 -1.722 1.00 0.00 113 PHE A CA 3
ATOM 5827 C C . PHE A 1 113 ? 1.118 12.828 -2.122 1.00 0.00 113 PHE A C 3
ATOM 5828 O O . PHE A 1 113 ? 2.095 12.814 -2.872 1.00 0.00 113 PHE A O 3
ATOM 5845 N N . ASN A 1 114 ? 0.612 13.945 -1.632 1.00 0.00 114 ASN A N 3
ATOM 5846 C CA . ASN A 1 114 ? 1.089 15.250 -2.066 1.00 0.00 114 ASN A CA 3
ATOM 5847 C C . ASN A 1 114 ? 1.148 16.226 -0.906 1.00 0.00 114 ASN A C 3
ATOM 5848 O O . ASN A 1 114 ? 0.351 16.143 0.024 1.00 0.00 114 ASN A O 3
ATOM 5859 N N . GLY A 1 115 ? 2.107 17.138 -0.957 1.00 0.00 115 GLY A N 3
ATOM 5860 C CA . GLY A 1 115 ? 2.203 18.165 0.054 1.00 0.00 115 GLY A CA 3
ATOM 5861 C C . GLY A 1 115 ? 1.069 19.154 -0.059 1.00 0.00 115 GLY A C 3
ATOM 5862 O O . GLY A 1 115 ? 0.334 19.379 0.906 1.00 0.00 115 GLY A O 3
ATOM 5866 N N . LYS A 1 116 ? 0.933 19.742 -1.247 1.00 0.00 116 LYS A N 3
ATOM 5867 C CA . LYS A 1 116 ? -0.158 20.657 -1.545 1.00 0.00 116 LYS A CA 3
ATOM 5868 C C . LYS A 1 116 ? -0.099 21.857 -0.605 1.00 0.00 116 LYS A C 3
ATOM 5869 O O . LYS A 1 116 ? -1.100 22.269 -0.012 1.00 0.00 116 LYS A O 3
ATOM 5888 N N . LEU A 1 117 ? 1.093 22.420 -0.481 1.00 0.00 117 LEU A N 3
ATOM 5889 C CA . LEU A 1 117 ? 1.314 23.551 0.408 1.00 0.00 117 LEU A CA 3
ATOM 5890 C C . LEU A 1 117 ? 0.787 24.833 -0.221 1.00 0.00 117 LEU A C 3
ATOM 5891 O O . LEU A 1 117 ? 1.526 25.555 -0.887 1.00 0.00 117 LEU A O 3
ATOM 5907 N N . GLU A 1 118 ? -0.503 25.089 -0.045 1.00 0.00 118 GLU A N 3
ATOM 5908 C CA . GLU A 1 118 ? -1.108 26.317 -0.546 1.00 0.00 118 GLU A CA 3
ATOM 5909 C C . GLU A 1 118 ? -0.769 27.498 0.369 1.00 0.00 118 GLU A C 3
ATOM 5910 O O . GLU A 1 118 ? 0.274 28.132 0.199 1.00 0.00 118 GLU A O 3
ATOM 5922 N N . HIS A 1 119 ? -1.645 27.775 1.334 1.00 0.00 119 HIS A N 3
ATOM 5923 C CA . HIS A 1 119 ? -1.428 28.789 2.368 1.00 0.00 119 HIS A CA 3
ATOM 5924 C C . HIS A 1 119 ? -1.274 30.192 1.776 1.00 0.00 119 HIS A C 3
ATOM 5925 O O . HIS A 1 119 ? -2.224 30.974 1.771 1.00 0.00 119 HIS A O 3
ATOM 5940 N N . HIS A 1 120 ? -0.091 30.505 1.257 1.00 0.00 120 HIS A N 3
ATOM 5941 C CA . HIS A 1 120 ? 0.160 31.824 0.684 1.00 0.00 120 HIS A CA 3
ATOM 5942 C C . HIS A 1 120 ? -0.067 31.810 -0.823 1.00 0.00 120 HIS A C 3
ATOM 5943 O O . HIS A 1 120 ? 0.257 32.768 -1.522 1.00 0.00 120 HIS A O 3
ATOM 5958 N N . HIS A 1 121 ? -0.630 30.717 -1.317 1.00 0.00 121 HIS A N 3
ATOM 5959 C CA . HIS A 1 121 ? -1.020 30.608 -2.714 1.00 0.00 121 HIS A CA 3
ATOM 5960 C C . HIS A 1 121 ? -2.367 29.915 -2.822 1.00 0.00 121 HIS A C 3
ATOM 5961 O O . HIS A 1 121 ? -2.668 29.007 -2.051 1.00 0.00 121 HIS A O 3
ATOM 5976 N N . HIS A 1 122 ? -3.179 30.360 -3.761 1.00 0.00 122 HIS A N 3
ATOM 5977 C CA . HIS A 1 122 ? -4.453 29.720 -4.046 1.00 0.00 122 HIS A CA 3
ATOM 5978 C C . HIS A 1 122 ? -4.611 29.546 -5.549 1.00 0.00 122 HIS A C 3
ATOM 5979 O O . HIS A 1 122 ? -4.994 28.476 -6.018 1.00 0.00 122 HIS A O 3
ATOM 5994 N N . HIS A 1 123 ? -4.319 30.620 -6.284 1.00 0.00 123 HIS A N 3
ATOM 5995 C CA . HIS A 1 123 ? -4.284 30.621 -7.754 1.00 0.00 123 HIS A CA 3
ATOM 5996 C C . HIS A 1 123 ? -5.682 30.508 -8.375 1.00 0.00 123 HIS A C 3
ATOM 5997 O O . HIS A 1 123 ? -5.923 31.020 -9.467 1.00 0.00 123 HIS A O 3
ATOM 6012 N N . HIS A 1 124 ? -6.589 29.834 -7.690 1.00 0.00 124 HIS A N 3
ATOM 6013 C CA . HIS A 1 124 ? -7.945 29.650 -8.176 1.00 0.00 124 HIS A CA 3
ATOM 6014 C C . HIS A 1 124 ? -8.924 29.685 -7.014 1.00 0.00 124 HIS A C 3
ATOM 6015 O O . HIS A 1 124 ? -9.512 30.752 -6.761 1.00 0.00 124 HIS A O 3
ATOM 6031 N N . MET A 1 1 ? -28.844 8.148 -10.019 1.00 0.00 1 MET A N 4
ATOM 6032 C CA . MET A 1 1 ? -28.189 7.188 -10.934 1.00 0.00 1 MET A CA 4
ATOM 6033 C C . MET A 1 1 ? -27.186 6.324 -10.178 1.00 0.00 1 MET A C 4
ATOM 6034 O O . MET A 1 1 ? -26.955 6.523 -8.988 1.00 0.00 1 MET A O 4
ATOM 6050 N N . ASN A 1 2 ? -26.565 5.390 -10.891 1.00 0.00 2 ASN A N 4
ATOM 6051 C CA . ASN A 1 2 ? -25.667 4.400 -10.285 1.00 0.00 2 ASN A CA 4
ATOM 6052 C C . ASN A 1 2 ? -24.291 4.990 -9.957 1.00 0.00 2 ASN A C 4
ATOM 6053 O O . ASN A 1 2 ? -23.302 4.261 -9.857 1.00 0.00 2 ASN A O 4
ATOM 6064 N N . GLU A 1 3 ? -24.231 6.296 -9.750 1.00 0.00 3 GLU A N 4
ATOM 6065 C CA . GLU A 1 3 ? -22.959 6.970 -9.537 1.00 0.00 3 GLU A CA 4
ATOM 6066 C C . GLU A 1 3 ? -22.626 7.071 -8.052 1.00 0.00 3 GLU A C 4
ATOM 6067 O O . GLU A 1 3 ? -21.523 6.725 -7.631 1.00 0.00 3 GLU A O 4
ATOM 6079 N N . LEU A 1 4 ? -23.577 7.545 -7.259 1.00 0.00 4 LEU A N 4
ATOM 6080 C CA . LEU A 1 4 ? -23.339 7.766 -5.838 1.00 0.00 4 LEU A CA 4
ATOM 6081 C C . LEU A 1 4 ? -23.373 6.453 -5.066 1.00 0.00 4 LEU A C 4
ATOM 6082 O O . LEU A 1 4 ? -24.450 5.938 -4.765 1.00 0.00 4 LEU A O 4
ATOM 6098 N N . ASP A 1 5 ? -22.181 5.927 -4.775 1.00 0.00 5 ASP A N 4
ATOM 6099 C CA . ASP A 1 5 ? -22.010 4.701 -3.989 1.00 0.00 5 ASP A CA 4
ATOM 6100 C C . ASP A 1 5 ? -22.494 3.466 -4.754 1.00 0.00 5 ASP A C 4
ATOM 6101 O O . ASP A 1 5 ? -23.660 3.366 -5.138 1.00 0.00 5 ASP A O 4
ATOM 6110 N N . ILE A 1 6 ? -21.584 2.526 -4.975 1.00 0.00 6 ILE A N 4
ATOM 6111 C CA . ILE A 1 6 ? -21.890 1.333 -5.751 1.00 0.00 6 ILE A CA 4
ATOM 6112 C C . ILE A 1 6 ? -22.594 0.290 -4.886 1.00 0.00 6 ILE A C 4
ATOM 6113 O O . ILE A 1 6 ? -21.977 -0.345 -4.029 1.00 0.00 6 ILE A O 4
ATOM 6129 N N . GLN A 1 7 ? -23.890 0.129 -5.107 1.00 0.00 7 GLN A N 4
ATOM 6130 C CA . GLN A 1 7 ? -24.680 -0.836 -4.360 1.00 0.00 7 GLN A CA 4
ATOM 6131 C C . GLN A 1 7 ? -25.098 -2.002 -5.243 1.00 0.00 7 GLN A C 4
ATOM 6132 O O . GLN A 1 7 ? -26.103 -1.923 -5.951 1.00 0.00 7 GLN A O 4
ATOM 6146 N N . GLN A 1 8 ? -24.309 -3.071 -5.209 1.00 0.00 8 GLN A N 4
ATOM 6147 C CA . GLN A 1 8 ? -24.607 -4.280 -5.967 1.00 0.00 8 GLN A CA 4
ATOM 6148 C C . GLN A 1 8 ? -23.620 -5.388 -5.584 1.00 0.00 8 GLN A C 4
ATOM 6149 O O . GLN A 1 8 ? -22.811 -5.207 -4.672 1.00 0.00 8 GLN A O 4
ATOM 6163 N N . GLU A 1 9 ? -23.697 -6.526 -6.268 1.00 0.00 9 GLU A N 4
ATOM 6164 C CA . GLU A 1 9 ? -22.855 -7.675 -5.961 1.00 0.00 9 GLU A CA 4
ATOM 6165 C C . GLU A 1 9 ? -21.533 -7.608 -6.712 1.00 0.00 9 GLU A C 4
ATOM 6166 O O . GLU A 1 9 ? -21.506 -7.342 -7.916 1.00 0.00 9 GLU A O 4
ATOM 6178 N N . TYR A 1 10 ? -20.446 -7.851 -5.994 1.00 0.00 10 TYR A N 4
ATOM 6179 C CA . TYR A 1 10 ? -19.124 -7.931 -6.595 1.00 0.00 10 TYR A CA 4
ATOM 6180 C C . TYR A 1 10 ? -18.159 -8.661 -5.664 1.00 0.00 10 TYR A C 4
ATOM 6181 O O . TYR A 1 10 ? -17.790 -8.147 -4.605 1.00 0.00 10 TYR A O 4
ATOM 6199 N N . PRO A 1 11 ? -17.759 -9.886 -6.038 1.00 0.00 11 PRO A N 4
ATOM 6200 C CA . PRO A 1 11 ? -16.790 -10.673 -5.275 1.00 0.00 11 PRO A CA 4
ATOM 6201 C C . PRO A 1 11 ? -15.404 -10.039 -5.300 1.00 0.00 11 PRO A C 4
ATOM 6202 O O . PRO A 1 11 ? -14.999 -9.466 -6.315 1.00 0.00 11 PRO A O 4
ATOM 6213 N N . PHE A 1 12 ? -14.696 -10.154 -4.179 1.00 0.00 12 PHE A N 4
ATOM 6214 C CA . PHE A 1 12 ? -13.356 -9.592 -4.018 1.00 0.00 12 PHE A CA 4
ATOM 6215 C C . PHE A 1 12 ? -13.423 -8.072 -3.937 1.00 0.00 12 PHE A C 4
ATOM 6216 O O . PHE A 1 12 ? -13.390 -7.371 -4.947 1.00 0.00 12 PHE A O 4
ATOM 6233 N N . THR A 1 13 ? -13.537 -7.571 -2.721 1.00 0.00 13 THR A N 4
ATOM 6234 C CA . THR A 1 13 ? -13.625 -6.142 -2.492 1.00 0.00 13 THR A CA 4
ATOM 6235 C C . THR A 1 13 ? -12.405 -5.656 -1.718 1.00 0.00 13 THR A C 4
ATOM 6236 O O . THR A 1 13 ? -12.060 -6.212 -0.680 1.00 0.00 13 THR A O 4
ATOM 6247 N N . VAL A 1 14 ? -11.751 -4.628 -2.226 1.00 0.00 14 VAL A N 4
ATOM 6248 C CA . VAL A 1 14 ? -10.568 -4.091 -1.573 1.00 0.00 14 VAL A CA 4
ATOM 6249 C C . VAL A 1 14 ? -10.868 -2.714 -0.996 1.00 0.00 14 VAL A C 4
ATOM 6250 O O . VAL A 1 14 ? -11.134 -1.765 -1.738 1.00 0.00 14 VAL A O 4
ATOM 6263 N N . GLU A 1 15 ? -10.842 -2.608 0.323 1.00 0.00 15 GLU A N 4
ATOM 6264 C CA . GLU A 1 15 ? -11.127 -1.342 0.976 1.00 0.00 15 GLU A CA 4
ATOM 6265 C C . GLU A 1 15 ? -10.019 -0.993 1.962 1.00 0.00 15 GLU A C 4
ATOM 6266 O O . GLU A 1 15 ? -9.253 -1.856 2.392 1.00 0.00 15 GLU A O 4
ATOM 6278 N N . SER A 1 16 ? -9.929 0.277 2.298 1.00 0.00 16 SER A N 4
ATOM 6279 C CA . SER A 1 16 ? -8.963 0.745 3.271 1.00 0.00 16 SER A CA 4
ATOM 6280 C C . SER A 1 16 ? -9.535 1.942 4.009 1.00 0.00 16 SER A C 4
ATOM 6281 O O . SER A 1 16 ? -10.412 2.635 3.486 1.00 0.00 16 SER A O 4
ATOM 6289 N N . MET A 1 17 ? -9.062 2.177 5.225 1.00 0.00 17 MET A N 4
ATOM 6290 C CA . MET A 1 17 ? -9.495 3.339 5.988 1.00 0.00 17 MET A CA 4
ATOM 6291 C C . MET A 1 17 ? -9.032 4.605 5.281 1.00 0.00 17 MET A C 4
ATOM 6292 O O . MET A 1 17 ? -7.836 4.777 5.050 1.00 0.00 17 MET A O 4
ATOM 6306 N N . PRO A 1 18 ? -9.980 5.481 4.907 1.00 0.00 18 PRO A N 4
ATOM 6307 C CA . PRO A 1 18 ? -9.695 6.713 4.159 1.00 0.00 18 PRO A CA 4
ATOM 6308 C C . PRO A 1 18 ? -8.525 7.502 4.740 1.00 0.00 18 PRO A C 4
ATOM 6309 O O . PRO A 1 18 ? -8.590 7.996 5.869 1.00 0.00 18 PRO A O 4
ATOM 6320 N N . VAL A 1 19 ? -7.456 7.601 3.964 1.00 0.00 19 VAL A N 4
ATOM 6321 C CA . VAL A 1 19 ? -6.244 8.282 4.397 1.00 0.00 19 VAL A CA 4
ATOM 6322 C C . VAL A 1 19 ? -6.266 9.752 3.993 1.00 0.00 19 VAL A C 4
ATOM 6323 O O . VAL A 1 19 ? -7.207 10.213 3.343 1.00 0.00 19 VAL A O 4
ATOM 6336 N N . ALA A 1 20 ? -5.230 10.481 4.380 1.00 0.00 20 ALA A N 4
ATOM 6337 C CA . ALA A 1 20 ? -5.130 11.893 4.059 1.00 0.00 20 ALA A CA 4
ATOM 6338 C C . ALA A 1 20 ? -4.602 12.092 2.644 1.00 0.00 20 ALA A C 4
ATOM 6339 O O . ALA A 1 20 ? -3.869 11.254 2.120 1.00 0.00 20 ALA A O 4
ATOM 6346 N N . ASP A 1 21 ? -4.987 13.207 2.037 1.00 0.00 21 ASP A N 4
ATOM 6347 C CA . ASP A 1 21 ? -4.552 13.554 0.683 1.00 0.00 21 ASP A CA 4
ATOM 6348 C C . ASP A 1 21 ? -3.070 13.886 0.679 1.00 0.00 21 ASP A C 4
ATOM 6349 O O . ASP A 1 21 ? -2.371 13.709 -0.318 1.00 0.00 21 ASP A O 4
ATOM 6358 N N . GLU A 1 22 ? -2.604 14.376 1.813 1.00 0.00 22 GLU A N 4
ATOM 6359 C CA . GLU A 1 22 ? -1.284 14.963 1.903 1.00 0.00 22 GLU A CA 4
ATOM 6360 C C . GLU A 1 22 ? -0.421 14.268 2.944 1.00 0.00 22 GLU A C 4
ATOM 6361 O O . GLU A 1 22 ? -0.912 13.512 3.783 1.00 0.00 22 GLU A O 4
ATOM 6373 N N . ILE A 1 23 ? 0.872 14.547 2.874 1.00 0.00 23 ILE A N 4
ATOM 6374 C CA . ILE A 1 23 ? 1.840 14.017 3.814 1.00 0.00 23 ILE A CA 4
ATOM 6375 C C . ILE A 1 23 ? 2.994 15.012 3.955 1.00 0.00 23 ILE A C 4
ATOM 6376 O O . ILE A 1 23 ? 3.378 15.655 2.977 1.00 0.00 23 ILE A O 4
ATOM 6392 N N . ALA A 1 24 ? 3.516 15.161 5.166 1.00 0.00 24 ALA A N 4
ATOM 6393 C CA . ALA A 1 24 ? 4.553 16.156 5.448 1.00 0.00 24 ALA A CA 4
ATOM 6394 C C . ALA A 1 24 ? 5.771 16.013 4.534 1.00 0.00 24 ALA A C 4
ATOM 6395 O O . ALA A 1 24 ? 6.335 17.008 4.080 1.00 0.00 24 ALA A O 4
ATOM 6402 N N . GLY A 1 25 ? 6.169 14.778 4.258 1.00 0.00 25 GLY A N 4
ATOM 6403 C CA . GLY A 1 25 ? 7.346 14.541 3.439 1.00 0.00 25 GLY A CA 4
ATOM 6404 C C . GLY A 1 25 ? 8.352 13.656 4.143 1.00 0.00 25 GLY A C 4
ATOM 6405 O O . GLY A 1 25 ? 9.076 12.898 3.510 1.00 0.00 25 GLY A O 4
ATOM 6409 N N . ASP A 1 26 ? 8.398 13.772 5.462 1.00 0.00 26 ASP A N 4
ATOM 6410 C CA . ASP A 1 26 ? 9.209 12.885 6.294 1.00 0.00 26 ASP A CA 4
ATOM 6411 C C . ASP A 1 26 ? 8.292 12.107 7.227 1.00 0.00 26 ASP A C 4
ATOM 6412 O O . ASP A 1 26 ? 8.736 11.388 8.124 1.00 0.00 26 ASP A O 4
ATOM 6421 N N . GLU A 1 27 ? 7.006 12.250 6.964 1.00 0.00 27 GLU A N 4
ATOM 6422 C CA . GLU A 1 27 ? 5.956 11.721 7.821 1.00 0.00 27 GLU A CA 4
ATOM 6423 C C . GLU A 1 27 ? 5.741 10.231 7.572 1.00 0.00 27 GLU A C 4
ATOM 6424 O O . GLU A 1 27 ? 5.952 9.741 6.458 1.00 0.00 27 GLU A O 4
ATOM 6436 N N . THR A 1 28 ? 5.349 9.516 8.614 1.00 0.00 28 THR A N 4
ATOM 6437 C CA . THR A 1 28 ? 4.959 8.127 8.479 1.00 0.00 28 THR A CA 4
ATOM 6438 C C . THR A 1 28 ? 3.440 8.006 8.565 1.00 0.00 28 THR A C 4
ATOM 6439 O O . THR A 1 28 ? 2.839 8.309 9.599 1.00 0.00 28 THR A O 4
ATOM 6450 N N . VAL A 1 29 ? 2.819 7.595 7.472 1.00 0.00 29 VAL A N 4
ATOM 6451 C CA . VAL A 1 29 ? 1.382 7.379 7.450 1.00 0.00 29 VAL A CA 4
ATOM 6452 C C . VAL A 1 29 ? 1.084 5.888 7.471 1.00 0.00 29 VAL A C 4
ATOM 6453 O O . VAL A 1 29 ? 1.761 5.108 6.799 1.00 0.00 29 VAL A O 4
ATOM 6466 N N . GLU A 1 30 ? 0.098 5.481 8.254 1.00 0.00 30 GLU A N 4
ATOM 6467 C CA . GLU A 1 30 ? -0.240 4.072 8.340 1.00 0.00 30 GLU A CA 4
ATOM 6468 C C . GLU A 1 30 ? -1.538 3.783 7.595 1.00 0.00 30 GLU A C 4
ATOM 6469 O O . GLU A 1 30 ? -2.629 4.156 8.029 1.00 0.00 30 GLU A O 4
ATOM 6481 N N . ILE A 1 31 ? -1.408 3.135 6.450 1.00 0.00 31 ILE A N 4
ATOM 6482 C CA . ILE A 1 31 ? -2.557 2.767 5.645 1.00 0.00 31 ILE A CA 4
ATOM 6483 C C . ILE A 1 31 ? -3.148 1.472 6.175 1.00 0.00 31 ILE A C 4
ATOM 6484 O O . ILE A 1 31 ? -2.489 0.432 6.187 1.00 0.00 31 ILE A O 4
ATOM 6500 N N . ARG A 1 32 ? -4.382 1.546 6.644 1.00 0.00 32 ARG A N 4
ATOM 6501 C CA . ARG A 1 32 ? -5.055 0.384 7.189 1.00 0.00 32 ARG A CA 4
ATOM 6502 C C . ARG A 1 32 ? -5.843 -0.298 6.089 1.00 0.00 32 ARG A C 4
ATOM 6503 O O . ARG A 1 32 ? -6.906 0.173 5.683 1.00 0.00 32 ARG A O 4
ATOM 6524 N N . LEU A 1 33 ? -5.292 -1.388 5.596 1.00 0.00 33 LEU A N 4
ATOM 6525 C CA . LEU A 1 33 ? -5.854 -2.079 4.448 1.00 0.00 33 LEU A CA 4
ATOM 6526 C C . LEU A 1 33 ? -6.607 -3.325 4.880 1.00 0.00 33 LEU A C 4
ATOM 6527 O O . LEU A 1 33 ? -6.097 -4.136 5.656 1.00 0.00 33 LEU A O 4
ATOM 6543 N N . GLU A 1 34 ? -7.824 -3.472 4.381 1.00 0.00 34 GLU A N 4
ATOM 6544 C CA . GLU A 1 34 ? -8.636 -4.639 4.679 1.00 0.00 34 GLU A CA 4
ATOM 6545 C C . GLU A 1 34 ? -9.286 -5.160 3.401 1.00 0.00 34 GLU A C 4
ATOM 6546 O O . GLU A 1 34 ? -10.174 -4.520 2.837 1.00 0.00 34 GLU A O 4
ATOM 6558 N N . ILE A 1 35 ? -8.850 -6.319 2.947 1.00 0.00 35 ILE A N 4
ATOM 6559 C CA . ILE A 1 35 ? -9.370 -6.893 1.715 1.00 0.00 35 ILE A CA 4
ATOM 6560 C C . ILE A 1 35 ? -10.398 -7.979 2.016 1.00 0.00 35 ILE A C 4
ATOM 6561 O O . ILE A 1 35 ? -10.256 -8.735 2.978 1.00 0.00 35 ILE A O 4
ATOM 6577 N N . LYS A 1 36 ? -11.441 -8.021 1.204 1.00 0.00 36 LYS A N 4
ATOM 6578 C CA . LYS A 1 36 ? -12.444 -9.072 1.276 1.00 0.00 36 LYS A CA 4
ATOM 6579 C C . LYS A 1 36 ? -12.244 -10.040 0.116 1.00 0.00 36 LYS A C 4
ATOM 6580 O O . LYS A 1 36 ? -12.665 -9.765 -1.011 1.00 0.00 36 LYS A O 4
ATOM 6599 N N . PRO A 1 37 ? -11.566 -11.166 0.366 1.00 0.00 37 PRO A N 4
ATOM 6600 C CA . PRO A 1 37 ? -11.199 -12.120 -0.684 1.00 0.00 37 PRO A CA 4
ATOM 6601 C C . PRO A 1 37 ? -12.369 -12.959 -1.192 1.00 0.00 37 PRO A C 4
ATOM 6602 O O . PRO A 1 37 ? -13.434 -13.019 -0.572 1.00 0.00 37 PRO A O 4
ATOM 6613 N N . SER A 1 38 ? -12.149 -13.602 -2.330 1.00 0.00 38 SER A N 4
ATOM 6614 C CA . SER A 1 38 ? -13.109 -14.530 -2.902 1.00 0.00 38 SER A CA 4
ATOM 6615 C C . SER A 1 38 ? -12.367 -15.640 -3.639 1.00 0.00 38 SER A C 4
ATOM 6616 O O . SER A 1 38 ? -11.769 -15.405 -4.691 1.00 0.00 38 SER A O 4
ATOM 6624 N N . GLY A 1 39 ? -12.379 -16.831 -3.064 1.00 0.00 39 GLY A N 4
ATOM 6625 C CA . GLY A 1 39 ? -11.670 -17.956 -3.641 1.00 0.00 39 GLY A CA 4
ATOM 6626 C C . GLY A 1 39 ? -11.521 -19.061 -2.625 1.00 0.00 39 GLY A C 4
ATOM 6627 O O . GLY A 1 39 ? -11.808 -20.226 -2.909 1.00 0.00 39 GLY A O 4
ATOM 6631 N N . ASN A 1 40 ? -11.065 -18.669 -1.437 1.00 0.00 40 ASN A N 4
ATOM 6632 C CA . ASN A 1 40 ? -11.048 -19.533 -0.254 1.00 0.00 40 ASN A CA 4
ATOM 6633 C C . ASN A 1 40 ? -10.000 -20.644 -0.357 1.00 0.00 40 ASN A C 4
ATOM 6634 O O . ASN A 1 40 ? -9.674 -21.118 -1.450 1.00 0.00 40 ASN A O 4
ATOM 6645 N N . PHE A 1 41 ? -9.480 -21.046 0.802 1.00 0.00 41 PHE A N 4
ATOM 6646 C CA . PHE A 1 41 ? -8.423 -22.056 0.903 1.00 0.00 41 PHE A CA 4
ATOM 6647 C C . PHE A 1 41 ? -7.129 -21.573 0.254 1.00 0.00 41 PHE A C 4
ATOM 6648 O O . PHE A 1 41 ? -6.298 -20.932 0.902 1.00 0.00 41 PHE A O 4
ATOM 6665 N N . ILE A 1 42 ? -6.977 -21.866 -1.032 1.00 0.00 42 ILE A N 4
ATOM 6666 C CA . ILE A 1 42 ? -5.758 -21.546 -1.760 1.00 0.00 42 ILE A CA 4
ATOM 6667 C C . ILE A 1 42 ? -6.097 -20.987 -3.135 1.00 0.00 42 ILE A C 4
ATOM 6668 O O . ILE A 1 42 ? -6.919 -21.553 -3.858 1.00 0.00 42 ILE A O 4
ATOM 6684 N N . GLY A 1 43 ? -5.482 -19.872 -3.478 1.00 0.00 43 GLY A N 4
ATOM 6685 C CA . GLY A 1 43 ? -5.641 -19.316 -4.804 1.00 0.00 43 GLY A CA 4
ATOM 6686 C C . GLY A 1 43 ? -4.316 -19.243 -5.525 1.00 0.00 43 GLY A C 4
ATOM 6687 O O . GLY A 1 43 ? -3.723 -18.171 -5.629 1.00 0.00 43 GLY A O 4
ATOM 6691 N N . THR A 1 44 ? -3.850 -20.394 -5.997 1.00 0.00 44 THR A N 4
ATOM 6692 C CA . THR A 1 44 ? -2.546 -20.511 -6.633 1.00 0.00 44 THR A CA 4
ATOM 6693 C C . THR A 1 44 ? -1.449 -20.021 -5.686 1.00 0.00 44 THR A C 4
ATOM 6694 O O . THR A 1 44 ? -1.103 -20.705 -4.718 1.00 0.00 44 THR A O 4
ATOM 6705 N N . VAL A 1 45 ? -0.932 -18.828 -5.956 1.00 0.00 45 VAL A N 4
ATOM 6706 C CA . VAL A 1 45 ? 0.059 -18.189 -5.107 1.00 0.00 45 VAL A CA 4
ATOM 6707 C C . VAL A 1 45 ? -0.163 -16.688 -5.148 1.00 0.00 45 VAL A C 4
ATOM 6708 O O . VAL A 1 45 ? 0.332 -16.004 -6.051 1.00 0.00 45 VAL A O 4
ATOM 6721 N N . TYR A 1 46 ? -0.949 -16.186 -4.206 1.00 0.00 46 TYR A N 4
ATOM 6722 C CA . TYR A 1 46 ? -1.220 -14.761 -4.126 1.00 0.00 46 TYR A CA 4
ATOM 6723 C C . TYR A 1 46 ? 0.072 -14.000 -3.889 1.00 0.00 46 TYR A C 4
ATOM 6724 O O . TYR A 1 46 ? 0.680 -14.089 -2.822 1.00 0.00 46 TYR A O 4
ATOM 6742 N N . THR A 1 47 ? 0.493 -13.271 -4.899 1.00 0.00 47 THR A N 4
ATOM 6743 C CA . THR A 1 47 ? 1.733 -12.534 -4.849 1.00 0.00 47 THR A CA 4
ATOM 6744 C C . THR A 1 47 ? 1.456 -11.063 -4.565 1.00 0.00 47 THR A C 4
ATOM 6745 O O . THR A 1 47 ? 0.551 -10.464 -5.144 1.00 0.00 47 THR A O 4
ATOM 6756 N N . LEU A 1 48 ? 2.224 -10.494 -3.657 1.00 0.00 48 LEU A N 4
ATOM 6757 C CA . LEU A 1 48 ? 2.059 -9.100 -3.290 1.00 0.00 48 LEU A CA 4
ATOM 6758 C C . LEU A 1 48 ? 3.334 -8.335 -3.617 1.00 0.00 48 LEU A C 4
ATOM 6759 O O . LEU A 1 48 ? 4.368 -8.551 -2.994 1.00 0.00 48 LEU A O 4
ATOM 6775 N N . ARG A 1 49 ? 3.266 -7.446 -4.590 1.00 0.00 49 ARG A N 4
ATOM 6776 C CA . ARG A 1 49 ? 4.446 -6.698 -4.996 1.00 0.00 49 ARG A CA 4
ATOM 6777 C C . ARG A 1 49 ? 4.177 -5.205 -4.960 1.00 0.00 49 ARG A C 4
ATOM 6778 O O . ARG A 1 49 ? 3.107 -4.740 -5.358 1.00 0.00 49 ARG A O 4
ATOM 6799 N N . TYR A 1 50 ? 5.148 -4.466 -4.462 1.00 0.00 50 TYR A N 4
ATOM 6800 C CA . TYR A 1 50 ? 5.027 -3.026 -4.330 1.00 0.00 50 TYR A CA 4
ATOM 6801 C C . TYR A 1 50 ? 5.905 -2.337 -5.351 1.00 0.00 50 TYR A C 4
ATOM 6802 O O . TYR A 1 50 ? 6.930 -2.880 -5.755 1.00 0.00 50 TYR A O 4
ATOM 6820 N N . PHE A 1 51 ? 5.495 -1.158 -5.778 1.00 0.00 51 PHE A N 4
ATOM 6821 C CA . PHE A 1 51 ? 6.287 -0.373 -6.703 1.00 0.00 51 PHE A CA 4
ATOM 6822 C C . PHE A 1 51 ? 5.964 1.107 -6.542 1.00 0.00 51 PHE A C 4
ATOM 6823 O O . PHE A 1 51 ? 4.803 1.498 -6.505 1.00 0.00 51 PHE A O 4
ATOM 6840 N N . GLN A 1 52 ? 6.994 1.921 -6.399 1.00 0.00 52 GLN A N 4
ATOM 6841 C CA . GLN A 1 52 ? 6.819 3.363 -6.335 1.00 0.00 52 GLN A CA 4
ATOM 6842 C C . GLN A 1 52 ? 7.557 4.023 -7.489 1.00 0.00 52 GLN A C 4
ATOM 6843 O O . GLN A 1 52 ? 8.778 4.170 -7.445 1.00 0.00 52 GLN A O 4
ATOM 6857 N N . PRO A 1 53 ? 6.829 4.402 -8.552 1.00 0.00 53 PRO A N 4
ATOM 6858 C CA . PRO A 1 53 ? 7.418 5.078 -9.710 1.00 0.00 53 PRO A CA 4
ATOM 6859 C C . PRO A 1 53 ? 8.129 6.360 -9.298 1.00 0.00 53 PRO A C 4
ATOM 6860 O O . PRO A 1 53 ? 9.330 6.520 -9.522 1.00 0.00 53 PRO A O 4
ATOM 6871 N N . ASP A 1 54 ? 7.386 7.254 -8.664 1.00 0.00 54 ASP A N 4
ATOM 6872 C CA . ASP A 1 54 ? 7.951 8.492 -8.164 1.00 0.00 54 ASP A CA 4
ATOM 6873 C C . ASP A 1 54 ? 7.670 8.625 -6.677 1.00 0.00 54 ASP A C 4
ATOM 6874 O O . ASP A 1 54 ? 6.561 8.973 -6.271 1.00 0.00 54 ASP A O 4
ATOM 6883 N N . GLY A 1 55 ? 8.673 8.311 -5.875 1.00 0.00 55 GLY A N 4
ATOM 6884 C CA . GLY A 1 55 ? 8.531 8.351 -4.435 1.00 0.00 55 GLY A CA 4
ATOM 6885 C C . GLY A 1 55 ? 9.545 7.453 -3.768 1.00 0.00 55 GLY A C 4
ATOM 6886 O O . GLY A 1 55 ? 9.724 6.305 -4.177 1.00 0.00 55 GLY A O 4
ATOM 6890 N N . LYS A 1 56 ? 10.223 7.970 -2.756 1.00 0.00 56 LYS A N 4
ATOM 6891 C CA . LYS A 1 56 ? 11.276 7.220 -2.094 1.00 0.00 56 LYS A CA 4
ATOM 6892 C C . LYS A 1 56 ? 11.115 7.299 -0.584 1.00 0.00 56 LYS A C 4
ATOM 6893 O O . LYS A 1 56 ? 10.779 8.349 -0.039 1.00 0.00 56 LYS A O 4
ATOM 6912 N N . GLY A 1 57 ? 11.354 6.187 0.084 1.00 0.00 57 GLY A N 4
ATOM 6913 C CA . GLY A 1 57 ? 11.196 6.139 1.516 1.00 0.00 57 GLY A CA 4
ATOM 6914 C C . GLY A 1 57 ? 11.283 4.727 2.042 1.00 0.00 57 GLY A C 4
ATOM 6915 O O . GLY A 1 57 ? 12.119 3.941 1.595 1.00 0.00 57 GLY A O 4
ATOM 6919 N N . SER A 1 58 ? 10.439 4.412 3.004 1.00 0.00 58 SER A N 4
ATOM 6920 C CA . SER A 1 58 ? 10.399 3.083 3.582 1.00 0.00 58 SER A CA 4
ATOM 6921 C C . SER A 1 58 ? 8.967 2.693 3.927 1.00 0.00 58 SER A C 4
ATOM 6922 O O . SER A 1 58 ? 8.347 3.295 4.805 1.00 0.00 58 SER A O 4
ATOM 6930 N N . LEU A 1 59 ? 8.443 1.703 3.220 1.00 0.00 59 LEU A N 4
ATOM 6931 C CA . LEU A 1 59 ? 7.126 1.169 3.522 1.00 0.00 59 LEU A CA 4
ATOM 6932 C C . LEU A 1 59 ? 7.286 -0.022 4.450 1.00 0.00 59 LEU A C 4
ATOM 6933 O O . LEU A 1 59 ? 7.793 -1.067 4.053 1.00 0.00 59 LEU A O 4
ATOM 6949 N N . LYS A 1 60 ? 6.875 0.156 5.688 1.00 0.00 60 LYS A N 4
ATOM 6950 C CA . LYS A 1 60 ? 7.093 -0.837 6.718 1.00 0.00 60 LYS A CA 4
ATOM 6951 C C . LYS A 1 60 ? 5.808 -1.595 7.004 1.00 0.00 60 LYS A C 4
ATOM 6952 O O . LYS A 1 60 ? 4.714 -1.052 6.854 1.00 0.00 60 LYS A O 4
ATOM 6971 N N . MET A 1 61 ? 5.939 -2.849 7.402 1.00 0.00 61 MET A N 4
ATOM 6972 C CA . MET A 1 61 ? 4.791 -3.620 7.842 1.00 0.00 61 MET A CA 4
ATOM 6973 C C . MET A 1 61 ? 4.502 -3.323 9.308 1.00 0.00 61 MET A C 4
ATOM 6974 O O . MET A 1 61 ? 5.129 -2.446 9.904 1.00 0.00 61 MET A O 4
ATOM 6988 N N . GLU A 1 62 ? 3.576 -4.070 9.888 1.00 0.00 62 GLU A N 4
ATOM 6989 C CA . GLU A 1 62 ? 3.145 -3.843 11.264 1.00 0.00 62 GLU A CA 4
ATOM 6990 C C . GLU A 1 62 ? 4.268 -4.116 12.265 1.00 0.00 62 GLU A C 4
ATOM 6991 O O . GLU A 1 62 ? 4.188 -3.709 13.423 1.00 0.00 62 GLU A O 4
ATOM 7003 N N . ASP A 1 63 ? 5.308 -4.815 11.825 1.00 0.00 63 ASP A N 4
ATOM 7004 C CA . ASP A 1 63 ? 6.439 -5.121 12.693 1.00 0.00 63 ASP A CA 4
ATOM 7005 C C . ASP A 1 63 ? 7.628 -4.225 12.359 1.00 0.00 63 ASP A C 4
ATOM 7006 O O . ASP A 1 63 ? 8.631 -4.214 13.073 1.00 0.00 63 ASP A O 4
ATOM 7015 N N . GLY A 1 64 ? 7.511 -3.477 11.267 1.00 0.00 64 GLY A N 4
ATOM 7016 C CA . GLY A 1 64 ? 8.570 -2.568 10.877 1.00 0.00 64 GLY A CA 4
ATOM 7017 C C . GLY A 1 64 ? 9.368 -3.052 9.679 1.00 0.00 64 GLY A C 4
ATOM 7018 O O . GLY A 1 64 ? 10.269 -2.353 9.215 1.00 0.00 64 GLY A O 4
ATOM 7022 N N . THR A 1 65 ? 9.047 -4.238 9.174 1.00 0.00 65 THR A N 4
ATOM 7023 C CA . THR A 1 65 ? 9.755 -4.784 8.020 1.00 0.00 65 THR A CA 4
ATOM 7024 C C . THR A 1 65 ? 9.526 -3.926 6.777 1.00 0.00 65 THR A C 4
ATOM 7025 O O . THR A 1 65 ? 8.389 -3.739 6.339 1.00 0.00 65 THR A O 4
ATOM 7036 N N . VAL A 1 66 ? 10.617 -3.388 6.241 1.00 0.00 66 VAL A N 4
ATOM 7037 C CA . VAL A 1 66 ? 10.566 -2.530 5.066 1.00 0.00 66 VAL A CA 4
ATOM 7038 C C . VAL A 1 66 ? 10.375 -3.357 3.800 1.00 0.00 66 VAL A C 4
ATOM 7039 O O . VAL A 1 66 ? 11.068 -4.351 3.581 1.00 0.00 66 VAL A O 4
ATOM 7052 N N . LEU A 1 67 ? 9.425 -2.942 2.982 1.00 0.00 67 LEU A N 4
ATOM 7053 C CA . LEU A 1 67 ? 9.094 -3.643 1.753 1.00 0.00 67 LEU A CA 4
ATOM 7054 C C . LEU A 1 67 ? 9.808 -3.010 0.558 1.00 0.00 67 LEU A C 4
ATOM 7055 O O . LEU A 1 67 ? 9.915 -1.784 0.462 1.00 0.00 67 LEU A O 4
ATOM 7071 N N . LYS A 1 68 ? 10.297 -3.854 -0.343 1.00 0.00 68 LYS A N 4
ATOM 7072 C CA . LYS A 1 68 ? 11.034 -3.402 -1.515 1.00 0.00 68 LYS A CA 4
ATOM 7073 C C . LYS A 1 68 ? 10.099 -3.085 -2.677 1.00 0.00 68 LYS A C 4
ATOM 7074 O O . LYS A 1 68 ? 9.327 -3.943 -3.117 1.00 0.00 68 LYS A O 4
ATOM 7093 N N . PRO A 1 69 ? 10.172 -1.851 -3.199 1.00 0.00 69 PRO A N 4
ATOM 7094 C CA . PRO A 1 69 ? 9.384 -1.413 -4.353 1.00 0.00 69 PRO A CA 4
ATOM 7095 C C . PRO A 1 69 ? 9.904 -2.014 -5.656 1.00 0.00 69 PRO A C 4
ATOM 7096 O O . PRO A 1 69 ? 10.521 -1.314 -6.466 1.00 0.00 69 PRO A O 4
ATOM 7107 N N . ASN A 1 70 ? 9.636 -3.304 -5.851 1.00 0.00 70 ASN A N 4
ATOM 7108 C CA . ASN A 1 70 ? 10.184 -4.064 -6.970 1.00 0.00 70 ASN A CA 4
ATOM 7109 C C . ASN A 1 70 ? 9.947 -5.551 -6.762 1.00 0.00 70 ASN A C 4
ATOM 7110 O O . ASN A 1 70 ? 9.623 -6.281 -7.700 1.00 0.00 70 ASN A O 4
ATOM 7121 N N . ASP A 1 71 ? 10.087 -5.987 -5.513 1.00 0.00 71 ASP A N 4
ATOM 7122 C CA . ASP A 1 71 ? 10.137 -7.411 -5.194 1.00 0.00 71 ASP A CA 4
ATOM 7123 C C . ASP A 1 71 ? 8.742 -8.004 -5.012 1.00 0.00 71 ASP A C 4
ATOM 7124 O O . ASP A 1 71 ? 7.788 -7.299 -4.678 1.00 0.00 71 ASP A O 4
ATOM 7133 N N . ARG A 1 72 ? 8.638 -9.308 -5.242 1.00 0.00 72 ARG A N 4
ATOM 7134 C CA . ARG A 1 72 ? 7.371 -10.019 -5.154 1.00 0.00 72 ARG A CA 4
ATOM 7135 C C . ARG A 1 72 ? 7.268 -10.776 -3.832 1.00 0.00 72 ARG A C 4
ATOM 7136 O O . ARG A 1 72 ? 7.954 -11.779 -3.627 1.00 0.00 72 ARG A O 4
ATOM 7157 N N . TYR A 1 73 ? 6.417 -10.293 -2.942 1.00 0.00 73 TYR A N 4
ATOM 7158 C CA . TYR A 1 73 ? 6.175 -10.955 -1.668 1.00 0.00 73 TYR A CA 4
ATOM 7159 C C . TYR A 1 73 ? 4.979 -11.893 -1.796 1.00 0.00 73 TYR A C 4
ATOM 7160 O O . TYR A 1 73 ? 4.457 -12.088 -2.894 1.00 0.00 73 TYR A O 4
ATOM 7178 N N . LEU A 1 74 ? 4.543 -12.471 -0.687 1.00 0.00 74 LEU A N 4
ATOM 7179 C CA . LEU A 1 74 ? 3.420 -13.396 -0.705 1.00 0.00 74 LEU A CA 4
ATOM 7180 C C . LEU A 1 74 ? 2.273 -12.850 0.135 1.00 0.00 74 LEU A C 4
ATOM 7181 O O . LEU A 1 74 ? 2.475 -12.394 1.260 1.00 0.00 74 LEU A O 4
ATOM 7197 N N . LEU A 1 75 ? 1.073 -12.890 -0.424 1.00 0.00 75 LEU A N 4
ATOM 7198 C CA . LEU A 1 75 ? -0.105 -12.363 0.243 1.00 0.00 75 LEU A CA 4
ATOM 7199 C C . LEU A 1 75 ? -0.970 -13.502 0.775 1.00 0.00 75 LEU A C 4
ATOM 7200 O O . LEU A 1 75 ? -1.654 -14.180 0.014 1.00 0.00 75 LEU A O 4
ATOM 7216 N N . ASN A 1 76 ? -0.909 -13.728 2.079 1.00 0.00 76 ASN A N 4
ATOM 7217 C CA . ASN A 1 76 ? -1.717 -14.771 2.705 1.00 0.00 76 ASN A CA 4
ATOM 7218 C C . ASN A 1 76 ? -2.840 -14.153 3.527 1.00 0.00 76 ASN A C 4
ATOM 7219 O O . ASN A 1 76 ? -3.971 -14.637 3.522 1.00 0.00 76 ASN A O 4
ATOM 7230 N N . GLU A 1 77 ? -2.517 -13.080 4.236 1.00 0.00 77 GLU A N 4
ATOM 7231 C CA . GLU A 1 77 ? -3.496 -12.379 5.053 1.00 0.00 77 GLU A CA 4
ATOM 7232 C C . GLU A 1 77 ? -3.992 -11.145 4.315 1.00 0.00 77 GLU A C 4
ATOM 7233 O O . GLU A 1 77 ? -3.249 -10.529 3.554 1.00 0.00 77 GLU A O 4
ATOM 7245 N N . TRP A 1 78 ? -5.245 -10.784 4.548 1.00 0.00 78 TRP A N 4
ATOM 7246 C CA . TRP A 1 78 ? -5.917 -9.794 3.721 1.00 0.00 78 TRP A CA 4
ATOM 7247 C C . TRP A 1 78 ? -6.184 -8.498 4.482 1.00 0.00 78 TRP A C 4
ATOM 7248 O O . TRP A 1 78 ? -6.543 -7.483 3.887 1.00 0.00 78 TRP A O 4
ATOM 7269 N N . LYS A 1 79 ? -6.028 -8.529 5.794 1.00 0.00 79 LYS A N 4
ATOM 7270 C CA . LYS A 1 79 ? -6.187 -7.328 6.601 1.00 0.00 79 LYS A CA 4
ATOM 7271 C C . LYS A 1 79 ? -4.888 -7.037 7.345 1.00 0.00 79 LYS A C 4
ATOM 7272 O O . LYS A 1 79 ? -4.378 -7.898 8.064 1.00 0.00 79 LYS A O 4
ATOM 7291 N N . PHE A 1 80 ? -4.362 -5.826 7.174 1.00 0.00 80 PHE A N 4
ATOM 7292 C CA . PHE A 1 80 ? -3.092 -5.440 7.786 1.00 0.00 80 PHE A CA 4
ATOM 7293 C C . PHE A 1 80 ? -2.835 -3.941 7.613 1.00 0.00 80 PHE A C 4
ATOM 7294 O O . PHE A 1 80 ? -3.477 -3.279 6.795 1.00 0.00 80 PHE A O 4
ATOM 7311 N N . ARG A 1 81 ? -1.902 -3.411 8.394 1.00 0.00 81 ARG A N 4
ATOM 7312 C CA . ARG A 1 81 ? -1.552 -1.996 8.316 1.00 0.00 81 ARG A CA 4
ATOM 7313 C C . ARG A 1 81 ? -0.151 -1.811 7.741 1.00 0.00 81 ARG A C 4
ATOM 7314 O O . ARG A 1 81 ? 0.779 -2.536 8.098 1.00 0.00 81 ARG A O 4
ATOM 7335 N N . LEU A 1 82 ? -0.004 -0.847 6.844 1.00 0.00 82 LEU A N 4
ATOM 7336 C CA . LEU A 1 82 ? 1.296 -0.520 6.280 1.00 0.00 82 LEU A CA 4
ATOM 7337 C C . LEU A 1 82 ? 1.724 0.874 6.721 1.00 0.00 82 LEU A C 4
ATOM 7338 O O . LEU A 1 82 ? 0.914 1.796 6.743 1.00 0.00 82 LEU A O 4
ATOM 7354 N N . TYR A 1 83 ? 2.994 1.025 7.061 1.00 0.00 83 TYR A N 4
ATOM 7355 C CA . TYR A 1 83 ? 3.515 2.294 7.554 1.00 0.00 83 TYR A CA 4
ATOM 7356 C C . TYR A 1 83 ? 4.489 2.894 6.549 1.00 0.00 83 TYR A C 4
ATOM 7357 O O . TYR A 1 83 ? 5.606 2.411 6.396 1.00 0.00 83 TYR A O 4
ATOM 7375 N N . TYR A 1 84 ? 4.070 3.946 5.868 1.00 0.00 84 TYR A N 4
ATOM 7376 C CA . TYR A 1 84 ? 4.893 4.537 4.829 1.00 0.00 84 TYR A CA 4
ATOM 7377 C C . TYR A 1 84 ? 5.643 5.758 5.346 1.00 0.00 84 TYR A C 4
ATOM 7378 O O . TYR A 1 84 ? 5.054 6.815 5.576 1.00 0.00 84 TYR A O 4
ATOM 7396 N N . THR A 1 85 ? 6.941 5.589 5.554 1.00 0.00 85 THR A N 4
ATOM 7397 C CA . THR A 1 85 ? 7.810 6.685 5.937 1.00 0.00 85 THR A CA 4
ATOM 7398 C C . THR A 1 85 ? 8.463 7.280 4.695 1.00 0.00 85 THR A C 4
ATOM 7399 O O . THR A 1 85 ? 9.199 6.594 3.988 1.00 0.00 85 THR A O 4
ATOM 7410 N N . SER A 1 86 ? 8.181 8.541 4.421 1.00 0.00 86 SER A N 4
ATOM 7411 C CA . SER A 1 86 ? 8.718 9.196 3.239 1.00 0.00 86 SER A CA 4
ATOM 7412 C C . SER A 1 86 ? 10.101 9.783 3.520 1.00 0.00 86 SER A C 4
ATOM 7413 O O . SER A 1 86 ? 10.398 10.192 4.648 1.00 0.00 86 SER A O 4
ATOM 7421 N N . GLN A 1 87 ? 10.947 9.796 2.493 1.00 0.00 87 GLN A N 4
ATOM 7422 C CA . GLN A 1 87 ? 12.290 10.355 2.600 1.00 0.00 87 GLN A CA 4
ATOM 7423 C C . GLN A 1 87 ? 12.652 11.097 1.317 1.00 0.00 87 GLN A C 4
ATOM 7424 O O . GLN A 1 87 ? 11.827 11.209 0.408 1.00 0.00 87 GLN A O 4
ATOM 7438 N N . SER A 1 88 ? 13.879 11.617 1.266 1.00 0.00 88 SER A N 4
ATOM 7439 C CA . SER A 1 88 ? 14.405 12.280 0.073 1.00 0.00 88 SER A CA 4
ATOM 7440 C C . SER A 1 88 ? 13.600 13.544 -0.242 1.00 0.00 88 SER A C 4
ATOM 7441 O O . SER A 1 88 ? 13.625 14.049 -1.369 1.00 0.00 88 SER A O 4
ATOM 7449 N N . ASP A 1 89 ? 12.902 14.052 0.775 1.00 0.00 89 ASP A N 4
ATOM 7450 C CA . ASP A 1 89 ? 12.057 15.229 0.654 1.00 0.00 89 ASP A CA 4
ATOM 7451 C C . ASP A 1 89 ? 11.026 15.081 -0.455 1.00 0.00 89 ASP A C 4
ATOM 7452 O O . ASP A 1 89 ? 10.555 16.069 -1.014 1.00 0.00 89 ASP A O 4
ATOM 7461 N N . LYS A 1 90 ? 10.664 13.848 -0.764 1.00 0.00 90 LYS A N 4
ATOM 7462 C CA . LYS A 1 90 ? 9.639 13.607 -1.758 1.00 0.00 90 LYS A CA 4
ATOM 7463 C C . LYS A 1 90 ? 8.265 13.811 -1.148 1.00 0.00 90 LYS A C 4
ATOM 7464 O O . LYS A 1 90 ? 7.820 13.034 -0.306 1.00 0.00 90 LYS A O 4
ATOM 7483 N N . GLU A 1 91 ? 7.614 14.879 -1.561 1.00 0.00 91 GLU A N 4
ATOM 7484 C CA . GLU A 1 91 ? 6.280 15.190 -1.093 1.00 0.00 91 GLU A CA 4
ATOM 7485 C C . GLU A 1 91 ? 5.253 14.545 -2.010 1.00 0.00 91 GLU A C 4
ATOM 7486 O O . GLU A 1 91 ? 4.391 13.796 -1.554 1.00 0.00 91 GLU A O 4
ATOM 7498 N N . ALA A 1 92 ? 5.362 14.828 -3.300 1.00 0.00 92 ALA A N 4
ATOM 7499 C CA . ALA A 1 92 ? 4.474 14.231 -4.286 1.00 0.00 92 ALA A CA 4
ATOM 7500 C C . ALA A 1 92 ? 4.934 12.819 -4.607 1.00 0.00 92 ALA A C 4
ATOM 7501 O O . ALA A 1 92 ? 5.947 12.622 -5.282 1.00 0.00 92 ALA A O 4
ATOM 7508 N N . GLN A 1 93 ? 4.201 11.839 -4.109 1.00 0.00 93 GLN A N 4
ATOM 7509 C CA . GLN A 1 93 ? 4.606 10.449 -4.247 1.00 0.00 93 GLN A CA 4
ATOM 7510 C C . GLN A 1 93 ? 3.461 9.591 -4.757 1.00 0.00 93 GLN A C 4
ATOM 7511 O O . GLN A 1 93 ? 2.332 9.694 -4.278 1.00 0.00 93 GLN A O 4
ATOM 7525 N N . THR A 1 94 ? 3.766 8.744 -5.722 1.00 0.00 94 THR A N 4
ATOM 7526 C CA . THR A 1 94 ? 2.799 7.801 -6.243 1.00 0.00 94 THR A CA 4
ATOM 7527 C C . THR A 1 94 ? 3.190 6.388 -5.832 1.00 0.00 94 THR A C 4
ATOM 7528 O O . THR A 1 94 ? 4.301 5.942 -6.125 1.00 0.00 94 THR A O 4
ATOM 7539 N N . ILE A 1 95 ? 2.299 5.690 -5.146 1.00 0.00 95 ILE A N 4
ATOM 7540 C CA . ILE A 1 95 ? 2.578 4.325 -4.737 1.00 0.00 95 ILE A CA 4
ATOM 7541 C C . ILE A 1 95 ? 1.647 3.352 -5.449 1.00 0.00 95 ILE A C 4
ATOM 7542 O O . ILE A 1 95 ? 0.432 3.561 -5.515 1.00 0.00 95 ILE A O 4
ATOM 7558 N N . ASP A 1 96 ? 2.234 2.303 -6.001 1.00 0.00 96 ASP A N 4
ATOM 7559 C CA . ASP A 1 96 ? 1.485 1.279 -6.714 1.00 0.00 96 ASP A CA 4
ATOM 7560 C C . ASP A 1 96 ? 1.413 0.008 -5.879 1.00 0.00 96 ASP A C 4
ATOM 7561 O O . ASP A 1 96 ? 2.423 -0.664 -5.664 1.00 0.00 96 ASP A O 4
ATOM 7570 N N . LEU A 1 97 ? 0.223 -0.305 -5.388 1.00 0.00 97 LEU A N 4
ATOM 7571 C CA . LEU A 1 97 ? 0.013 -1.528 -4.624 1.00 0.00 97 LEU A CA 4
ATOM 7572 C C . LEU A 1 97 ? -0.589 -2.594 -5.531 1.00 0.00 97 LEU A C 4
ATOM 7573 O O . LEU A 1 97 ? -1.744 -2.478 -5.951 1.00 0.00 97 LEU A O 4
ATOM 7589 N N . TYR A 1 98 ? 0.195 -3.615 -5.851 1.00 0.00 98 TYR A N 4
ATOM 7590 C CA . TYR A 1 98 ? -0.254 -4.662 -6.759 1.00 0.00 98 TYR A CA 4
ATOM 7591 C C . TYR A 1 98 ? -0.637 -5.927 -6.001 1.00 0.00 98 TYR A C 4
ATOM 7592 O O . TYR A 1 98 ? 0.221 -6.613 -5.438 1.00 0.00 98 TYR A O 4
ATOM 7610 N N . PHE A 1 99 ? -1.928 -6.218 -5.984 1.00 0.00 99 PHE A N 4
ATOM 7611 C CA . PHE A 1 99 ? -2.420 -7.480 -5.459 1.00 0.00 99 PHE A CA 4
ATOM 7612 C C . PHE A 1 99 ? -2.623 -8.417 -6.635 1.00 0.00 99 PHE A C 4
ATOM 7613 O O . PHE A 1 99 ? -3.479 -8.177 -7.481 1.00 0.00 99 PHE A O 4
ATOM 7630 N N . GLU A 1 100 ? -1.839 -9.474 -6.701 1.00 0.00 100 GLU A N 4
ATOM 7631 C CA . GLU A 1 100 ? -1.743 -10.230 -7.933 1.00 0.00 100 GLU A CA 4
ATOM 7632 C C . GLU A 1 100 ? -1.657 -11.730 -7.701 1.00 0.00 100 GLU A C 4
ATOM 7633 O O . GLU A 1 100 ? -0.763 -12.215 -7.017 1.00 0.00 100 GLU A O 4
ATOM 7645 N N . ASP A 1 101 ? -2.595 -12.459 -8.276 1.00 0.00 101 ASP A N 4
ATOM 7646 C CA . ASP A 1 101 ? -2.435 -13.893 -8.429 1.00 0.00 101 ASP A CA 4
ATOM 7647 C C . ASP A 1 101 ? -1.985 -14.155 -9.853 1.00 0.00 101 ASP A C 4
ATOM 7648 O O . ASP A 1 101 ? -2.643 -13.731 -10.808 1.00 0.00 101 ASP A O 4
ATOM 7657 N N . ASN A 1 102 ? -0.860 -14.833 -9.989 1.00 0.00 102 ASN A N 4
ATOM 7658 C CA . ASN A 1 102 ? -0.218 -15.015 -11.284 1.00 0.00 102 ASN A CA 4
ATOM 7659 C C . ASN A 1 102 ? -1.142 -15.733 -12.260 1.00 0.00 102 ASN A C 4
ATOM 7660 O O . ASN A 1 102 ? -1.083 -15.502 -13.471 1.00 0.00 102 ASN A O 4
ATOM 7671 N N . TRP A 1 103 ? -2.007 -16.588 -11.733 1.00 0.00 103 TRP A N 4
ATOM 7672 C CA . TRP A 1 103 ? -2.973 -17.301 -12.559 1.00 0.00 103 TRP A CA 4
ATOM 7673 C C . TRP A 1 103 ? -4.392 -16.864 -12.213 1.00 0.00 103 TRP A C 4
ATOM 7674 O O . TRP A 1 103 ? -5.362 -17.524 -12.591 1.00 0.00 103 TRP A O 4
ATOM 7695 N N . GLY A 1 104 ? -4.515 -15.738 -11.521 1.00 0.00 104 GLY A N 4
ATOM 7696 C CA . GLY A 1 104 ? -5.814 -15.316 -11.038 1.00 0.00 104 GLY A CA 4
ATOM 7697 C C . GLY A 1 104 ? -6.110 -13.855 -11.294 1.00 0.00 104 GLY A C 4
ATOM 7698 O O . GLY A 1 104 ? -6.127 -13.409 -12.438 1.00 0.00 104 GLY A O 4
ATOM 7702 N N . ASN A 1 105 ? -6.344 -13.109 -10.223 1.00 0.00 105 ASN A N 4
ATOM 7703 C CA . ASN A 1 105 ? -6.785 -11.723 -10.332 1.00 0.00 105 ASN A CA 4
ATOM 7704 C C . ASN A 1 105 ? -5.654 -10.750 -10.014 1.00 0.00 105 ASN A C 4
ATOM 7705 O O . ASN A 1 105 ? -4.821 -11.008 -9.145 1.00 0.00 105 ASN A O 4
ATOM 7716 N N . LEU A 1 106 ? -5.625 -9.646 -10.750 1.00 0.00 106 LEU A N 4
ATOM 7717 C CA . LEU A 1 106 ? -4.678 -8.569 -10.510 1.00 0.00 106 LEU A CA 4
ATOM 7718 C C . LEU A 1 106 ? -5.430 -7.280 -10.195 1.00 0.00 106 LEU A C 4
ATOM 7719 O O . LEU A 1 106 ? -6.199 -6.785 -11.020 1.00 0.00 106 LEU A O 4
ATOM 7735 N N . GLN A 1 107 ? -5.217 -6.752 -9.001 1.00 0.00 107 GLN A N 4
ATOM 7736 C CA . GLN A 1 107 ? -5.878 -5.527 -8.577 1.00 0.00 107 GLN A CA 4
ATOM 7737 C C . GLN A 1 107 ? -4.827 -4.476 -8.229 1.00 0.00 107 GLN A C 4
ATOM 7738 O O . GLN A 1 107 ? -3.817 -4.785 -7.590 1.00 0.00 107 GLN A O 4
ATOM 7752 N N . GLN A 1 108 ? -5.052 -3.247 -8.670 1.00 0.00 108 GLN A N 4
ATOM 7753 C CA . GLN A 1 108 ? -4.089 -2.177 -8.469 1.00 0.00 108 GLN A CA 4
ATOM 7754 C C . GLN A 1 108 ? -4.673 -1.051 -7.624 1.00 0.00 108 GLN A C 4
ATOM 7755 O O . GLN A 1 108 ? -5.693 -0.456 -7.977 1.00 0.00 108 GLN A O 4
ATOM 7769 N N . LEU A 1 109 ? -4.023 -0.765 -6.506 1.00 0.00 109 LEU A N 4
ATOM 7770 C CA . LEU A 1 109 ? -4.357 0.404 -5.712 1.00 0.00 109 LEU A CA 4
ATOM 7771 C C . LEU A 1 109 ? -3.235 1.423 -5.798 1.00 0.00 109 LEU A C 4
ATOM 7772 O O . LEU A 1 109 ? -2.146 1.208 -5.270 1.00 0.00 109 LEU A O 4
ATOM 7788 N N . THR A 1 110 ? -3.494 2.520 -6.480 1.00 0.00 110 THR A N 4
ATOM 7789 C CA . THR A 1 110 ? -2.514 3.577 -6.609 1.00 0.00 110 THR A CA 4
ATOM 7790 C C . THR A 1 110 ? -2.880 4.771 -5.742 1.00 0.00 110 THR A C 4
ATOM 7791 O O . THR A 1 110 ? -3.943 5.375 -5.903 1.00 0.00 110 THR A O 4
ATOM 7802 N N . TYR A 1 111 ? -2.008 5.093 -4.805 1.00 0.00 111 TYR A N 4
ATOM 7803 C CA . TYR A 1 111 ? -2.219 6.233 -3.931 1.00 0.00 111 TYR A CA 4
ATOM 7804 C C . TYR A 1 111 ? -1.191 7.312 -4.234 1.00 0.00 111 TYR A C 4
ATOM 7805 O O . TYR A 1 111 ? 0.014 7.082 -4.135 1.00 0.00 111 TYR A O 4
ATOM 7823 N N . ASP A 1 112 ? -1.676 8.472 -4.631 1.00 0.00 112 ASP A N 4
ATOM 7824 C CA . ASP A 1 112 ? -0.814 9.604 -4.927 1.00 0.00 112 ASP A CA 4
ATOM 7825 C C . ASP A 1 112 ? -0.981 10.654 -3.842 1.00 0.00 112 ASP A C 4
ATOM 7826 O O . ASP A 1 112 ? -2.065 11.216 -3.674 1.00 0.00 112 ASP A O 4
ATOM 7835 N N . PHE A 1 113 ? 0.084 10.889 -3.092 1.00 0.00 113 PHE A N 4
ATOM 7836 C CA . PHE A 1 113 ? 0.035 11.806 -1.964 1.00 0.00 113 PHE A CA 4
ATOM 7837 C C . PHE A 1 113 ? 0.594 13.163 -2.354 1.00 0.00 113 PHE A C 4
ATOM 7838 O O . PHE A 1 113 ? 1.563 13.244 -3.113 1.00 0.00 113 PHE A O 4
ATOM 7855 N N . ASN A 1 114 ? -0.028 14.218 -1.823 1.00 0.00 114 ASN A N 4
ATOM 7856 C CA . ASN A 1 114 ? 0.369 15.593 -2.123 1.00 0.00 114 ASN A CA 4
ATOM 7857 C C . ASN A 1 114 ? 0.186 15.880 -3.605 1.00 0.00 114 ASN A C 4
ATOM 7858 O O . ASN A 1 114 ? 1.031 16.524 -4.230 1.00 0.00 114 ASN A O 4
ATOM 7869 N N . GLY A 1 115 ? -0.934 15.410 -4.148 1.00 0.00 115 GLY A N 4
ATOM 7870 C CA . GLY A 1 115 ? -1.231 15.584 -5.559 1.00 0.00 115 GLY A CA 4
ATOM 7871 C C . GLY A 1 115 ? -1.166 17.032 -5.998 1.00 0.00 115 GLY A C 4
ATOM 7872 O O . GLY A 1 115 ? -2.036 17.836 -5.653 1.00 0.00 115 GLY A O 4
ATOM 7876 N N . LYS A 1 116 ? -0.131 17.366 -6.752 1.00 0.00 116 LYS A N 4
ATOM 7877 C CA . LYS A 1 116 ? 0.069 18.731 -7.214 1.00 0.00 116 LYS A CA 4
ATOM 7878 C C . LYS A 1 116 ? -0.848 19.025 -8.389 1.00 0.00 116 LYS A C 4
ATOM 7879 O O . LYS A 1 116 ? -0.751 18.377 -9.436 1.00 0.00 116 LYS A O 4
ATOM 7898 N N . LEU A 1 117 ? -1.752 19.986 -8.191 1.00 0.00 117 LEU A N 4
ATOM 7899 C CA . LEU A 1 117 ? -2.754 20.361 -9.194 1.00 0.00 117 LEU A CA 4
ATOM 7900 C C . LEU A 1 117 ? -3.789 19.254 -9.360 1.00 0.00 117 LEU A C 4
ATOM 7901 O O . LEU A 1 117 ? -4.594 19.269 -10.288 1.00 0.00 117 LEU A O 4
ATOM 7917 N N . GLU A 1 118 ? -3.788 18.314 -8.427 1.00 0.00 118 GLU A N 4
ATOM 7918 C CA . GLU A 1 118 ? -4.713 17.193 -8.468 1.00 0.00 118 GLU A CA 4
ATOM 7919 C C . GLU A 1 118 ? -5.853 17.396 -7.481 1.00 0.00 118 GLU A C 4
ATOM 7920 O O . GLU A 1 118 ? -6.393 16.438 -6.931 1.00 0.00 118 GLU A O 4
ATOM 7932 N N . HIS A 1 119 ? -6.243 18.647 -7.289 1.00 0.00 119 HIS A N 4
ATOM 7933 C CA . HIS A 1 119 ? -7.367 18.976 -6.418 1.00 0.00 119 HIS A CA 4
ATOM 7934 C C . HIS A 1 119 ? -8.677 18.833 -7.195 1.00 0.00 119 HIS A C 4
ATOM 7935 O O . HIS A 1 119 ? -9.660 19.523 -6.927 1.00 0.00 119 HIS A O 4
ATOM 7950 N N . HIS A 1 120 ? -8.682 17.905 -8.145 1.00 0.00 120 HIS A N 4
ATOM 7951 C CA . HIS A 1 120 ? -9.844 17.669 -8.986 1.00 0.00 120 HIS A CA 4
ATOM 7952 C C . HIS A 1 120 ? -10.984 17.100 -8.149 1.00 0.00 120 HIS A C 4
ATOM 7953 O O . HIS A 1 120 ? -12.158 17.286 -8.467 1.00 0.00 120 HIS A O 4
ATOM 7968 N N . HIS A 1 121 ? -10.634 16.404 -7.075 1.00 0.00 121 HIS A N 4
ATOM 7969 C CA . HIS A 1 121 ? -11.606 16.107 -6.034 1.00 0.00 121 HIS A CA 4
ATOM 7970 C C . HIS A 1 121 ? -11.725 17.322 -5.130 1.00 0.00 121 HIS A C 4
ATOM 7971 O O . HIS A 1 121 ? -10.828 17.618 -4.340 1.00 0.00 121 HIS A O 4
ATOM 7986 N N . HIS A 1 122 ? -12.825 18.042 -5.280 1.00 0.00 122 HIS A N 4
ATOM 7987 C CA . HIS A 1 122 ? -12.979 19.339 -4.640 1.00 0.00 122 HIS A CA 4
ATOM 7988 C C . HIS A 1 122 ? -13.355 19.175 -3.179 1.00 0.00 122 HIS A C 4
ATOM 7989 O O . HIS A 1 122 ? -13.079 20.043 -2.356 1.00 0.00 122 HIS A O 4
ATOM 8004 N N . HIS A 1 123 ? -13.982 18.056 -2.857 1.00 0.00 123 HIS A N 4
ATOM 8005 C CA . HIS A 1 123 ? -14.377 17.786 -1.483 1.00 0.00 123 HIS A CA 4
ATOM 8006 C C . HIS A 1 123 ? -13.419 16.790 -0.854 1.00 0.00 123 HIS A C 4
ATOM 8007 O O . HIS A 1 123 ? -12.612 17.155 0.003 1.00 0.00 123 HIS A O 4
ATOM 8022 N N . HIS A 1 124 ? -13.481 15.543 -1.302 1.00 0.00 124 HIS A N 4
ATOM 8023 C CA . HIS A 1 124 ? -12.579 14.511 -0.819 1.00 0.00 124 HIS A CA 4
ATOM 8024 C C . HIS A 1 124 ? -12.788 13.222 -1.604 1.00 0.00 124 HIS A C 4
ATOM 8025 O O . HIS A 1 124 ? -13.623 12.397 -1.179 1.00 0.00 124 HIS A O 4
ATOM 8041 N N . MET A 1 1 ? -17.665 11.152 -10.786 1.00 0.00 1 MET A N 5
ATOM 8042 C CA . MET A 1 1 ? -16.744 10.092 -10.313 1.00 0.00 1 MET A CA 5
ATOM 8043 C C . MET A 1 1 ? -17.005 8.809 -11.084 1.00 0.00 1 MET A C 5
ATOM 8044 O O . MET A 1 1 ? -18.058 8.195 -10.924 1.00 0.00 1 MET A O 5
ATOM 8060 N N . ASN A 1 2 ? -16.036 8.407 -11.909 1.00 0.00 2 ASN A N 5
ATOM 8061 C CA . ASN A 1 2 ? -16.231 7.307 -12.855 1.00 0.00 2 ASN A CA 5
ATOM 8062 C C . ASN A 1 2 ? -17.331 7.687 -13.835 1.00 0.00 2 ASN A C 5
ATOM 8063 O O . ASN A 1 2 ? -18.511 7.434 -13.597 1.00 0.00 2 ASN A O 5
ATOM 8074 N N . GLU A 1 3 ? -16.935 8.311 -14.931 1.00 0.00 3 GLU A N 5
ATOM 8075 C CA . GLU A 1 3 ? -17.887 8.950 -15.833 1.00 0.00 3 GLU A CA 5
ATOM 8076 C C . GLU A 1 3 ? -18.505 7.950 -16.812 1.00 0.00 3 GLU A C 5
ATOM 8077 O O . GLU A 1 3 ? -19.296 8.326 -17.677 1.00 0.00 3 GLU A O 5
ATOM 8089 N N . LEU A 1 4 ? -18.141 6.684 -16.677 1.00 0.00 4 LEU A N 5
ATOM 8090 C CA . LEU A 1 4 ? -18.690 5.641 -17.531 1.00 0.00 4 LEU A CA 5
ATOM 8091 C C . LEU A 1 4 ? -19.621 4.740 -16.728 1.00 0.00 4 LEU A C 5
ATOM 8092 O O . LEU A 1 4 ? -19.840 4.965 -15.534 1.00 0.00 4 LEU A O 5
ATOM 8108 N N . ASP A 1 5 ? -20.183 3.731 -17.380 1.00 0.00 5 ASP A N 5
ATOM 8109 C CA . ASP A 1 5 ? -21.042 2.774 -16.697 1.00 0.00 5 ASP A CA 5
ATOM 8110 C C . ASP A 1 5 ? -20.198 1.730 -15.986 1.00 0.00 5 ASP A C 5
ATOM 8111 O O . ASP A 1 5 ? -19.568 0.886 -16.625 1.00 0.00 5 ASP A O 5
ATOM 8120 N N . ILE A 1 6 ? -20.169 1.817 -14.665 1.00 0.00 6 ILE A N 5
ATOM 8121 C CA . ILE A 1 6 ? -19.397 0.895 -13.847 1.00 0.00 6 ILE A CA 5
ATOM 8122 C C . ILE A 1 6 ? -19.943 -0.521 -13.982 1.00 0.00 6 ILE A C 5
ATOM 8123 O O . ILE A 1 6 ? -21.082 -0.793 -13.595 1.00 0.00 6 ILE A O 5
ATOM 8139 N N . GLN A 1 7 ? -19.131 -1.407 -14.547 1.00 0.00 7 GLN A N 5
ATOM 8140 C CA . GLN A 1 7 ? -19.526 -2.794 -14.734 1.00 0.00 7 GLN A CA 5
ATOM 8141 C C . GLN A 1 7 ? -19.289 -3.593 -13.454 1.00 0.00 7 GLN A C 5
ATOM 8142 O O . GLN A 1 7 ? -18.247 -3.465 -12.806 1.00 0.00 7 GLN A O 5
ATOM 8156 N N . GLN A 1 8 ? -20.276 -4.394 -13.084 1.00 0.00 8 GLN A N 5
ATOM 8157 C CA . GLN A 1 8 ? -20.244 -5.140 -11.834 1.00 0.00 8 GLN A CA 5
ATOM 8158 C C . GLN A 1 8 ? -19.364 -6.383 -11.972 1.00 0.00 8 GLN A C 5
ATOM 8159 O O . GLN A 1 8 ? -19.767 -7.383 -12.575 1.00 0.00 8 GLN A O 5
ATOM 8173 N N . GLU A 1 9 ? -18.155 -6.302 -11.428 1.00 0.00 9 GLU A N 5
ATOM 8174 C CA . GLU A 1 9 ? -17.217 -7.420 -11.451 1.00 0.00 9 GLU A CA 5
ATOM 8175 C C . GLU A 1 9 ? -16.663 -7.686 -10.056 1.00 0.00 9 GLU A C 5
ATOM 8176 O O . GLU A 1 9 ? -15.651 -8.376 -9.905 1.00 0.00 9 GLU A O 5
ATOM 8188 N N . TYR A 1 10 ? -17.329 -7.164 -9.039 1.00 0.00 10 TYR A N 5
ATOM 8189 C CA . TYR A 1 10 ? -16.808 -7.234 -7.684 1.00 0.00 10 TYR A CA 5
ATOM 8190 C C . TYR A 1 10 ? -17.771 -7.963 -6.742 1.00 0.00 10 TYR A C 5
ATOM 8191 O O . TYR A 1 10 ? -18.706 -7.380 -6.198 1.00 0.00 10 TYR A O 5
ATOM 8209 N N . PRO A 1 11 ? -17.562 -9.272 -6.556 1.00 0.00 11 PRO A N 5
ATOM 8210 C CA . PRO A 1 11 ? -18.335 -10.068 -5.615 1.00 0.00 11 PRO A CA 5
ATOM 8211 C C . PRO A 1 11 ? -17.771 -9.970 -4.198 1.00 0.00 11 PRO A C 5
ATOM 8212 O O . PRO A 1 11 ? -18.240 -10.647 -3.282 1.00 0.00 11 PRO A O 5
ATOM 8223 N N . PHE A 1 12 ? -16.765 -9.122 -4.029 1.00 0.00 12 PHE A N 5
ATOM 8224 C CA . PHE A 1 12 ? -16.107 -8.944 -2.742 1.00 0.00 12 PHE A CA 5
ATOM 8225 C C . PHE A 1 12 ? -15.894 -7.459 -2.460 1.00 0.00 12 PHE A C 5
ATOM 8226 O O . PHE A 1 12 ? -16.233 -6.613 -3.287 1.00 0.00 12 PHE A O 5
ATOM 8243 N N . THR A 1 13 ? -15.328 -7.146 -1.305 1.00 0.00 13 THR A N 5
ATOM 8244 C CA . THR A 1 13 ? -15.154 -5.760 -0.900 1.00 0.00 13 THR A CA 5
ATOM 8245 C C . THR A 1 13 ? -13.724 -5.492 -0.428 1.00 0.00 13 THR A C 5
ATOM 8246 O O . THR A 1 13 ? -13.182 -6.234 0.391 1.00 0.00 13 THR A O 5
ATOM 8257 N N . VAL A 1 14 ? -13.112 -4.442 -0.957 1.00 0.00 14 VAL A N 5
ATOM 8258 C CA . VAL A 1 14 ? -11.789 -4.025 -0.519 1.00 0.00 14 VAL A CA 5
ATOM 8259 C C . VAL A 1 14 ? -11.903 -2.778 0.353 1.00 0.00 14 VAL A C 5
ATOM 8260 O O . VAL A 1 14 ? -12.521 -1.789 -0.039 1.00 0.00 14 VAL A O 5
ATOM 8273 N N . GLU A 1 15 ? -11.314 -2.832 1.537 1.00 0.00 15 GLU A N 5
ATOM 8274 C CA . GLU A 1 15 ? -11.375 -1.721 2.474 1.00 0.00 15 GLU A CA 5
ATOM 8275 C C . GLU A 1 15 ? -10.049 -0.980 2.503 1.00 0.00 15 GLU A C 5
ATOM 8276 O O . GLU A 1 15 ? -8.983 -1.597 2.465 1.00 0.00 15 GLU A O 5
ATOM 8288 N N . SER A 1 16 ? -10.118 0.339 2.571 1.00 0.00 16 SER A N 5
ATOM 8289 C CA . SER A 1 16 ? -8.928 1.165 2.603 1.00 0.00 16 SER A CA 5
ATOM 8290 C C . SER A 1 16 ? -9.183 2.422 3.433 1.00 0.00 16 SER A C 5
ATOM 8291 O O . SER A 1 16 ? -10.076 3.215 3.123 1.00 0.00 16 SER A O 5
ATOM 8299 N N . MET A 1 17 ? -8.422 2.568 4.509 1.00 0.00 17 MET A N 5
ATOM 8300 C CA . MET A 1 17 ? -8.490 3.751 5.356 1.00 0.00 17 MET A CA 5
ATOM 8301 C C . MET A 1 17 ? -8.012 4.982 4.594 1.00 0.00 17 MET A C 5
ATOM 8302 O O . MET A 1 17 ? -7.034 4.911 3.848 1.00 0.00 17 MET A O 5
ATOM 8316 N N . PRO A 1 18 ? -8.711 6.119 4.755 1.00 0.00 18 PRO A N 5
ATOM 8317 C CA . PRO A 1 18 ? -8.324 7.380 4.124 1.00 0.00 18 PRO A CA 5
ATOM 8318 C C . PRO A 1 18 ? -6.914 7.816 4.520 1.00 0.00 18 PRO A C 5
ATOM 8319 O O . PRO A 1 18 ? -6.701 8.410 5.579 1.00 0.00 18 PRO A O 5
ATOM 8330 N N . VAL A 1 19 ? -5.951 7.489 3.670 1.00 0.00 19 VAL A N 5
ATOM 8331 C CA . VAL A 1 19 ? -4.563 7.867 3.895 1.00 0.00 19 VAL A CA 5
ATOM 8332 C C . VAL A 1 19 ? -4.321 9.310 3.476 1.00 0.00 19 VAL A C 5
ATOM 8333 O O . VAL A 1 19 ? -3.248 9.862 3.720 1.00 0.00 19 VAL A O 5
ATOM 8346 N N . ALA A 1 20 ? -5.348 9.900 2.860 1.00 0.00 20 ALA A N 5
ATOM 8347 C CA . ALA A 1 20 ? -5.324 11.286 2.401 1.00 0.00 20 ALA A CA 5
ATOM 8348 C C . ALA A 1 20 ? -4.431 11.459 1.178 1.00 0.00 20 ALA A C 5
ATOM 8349 O O . ALA A 1 20 ? -3.714 10.544 0.774 1.00 0.00 20 ALA A O 5
ATOM 8356 N N . ASP A 1 21 ? -4.504 12.637 0.585 1.00 0.00 21 ASP A N 5
ATOM 8357 C CA . ASP A 1 21 ? -3.725 12.965 -0.600 1.00 0.00 21 ASP A CA 5
ATOM 8358 C C . ASP A 1 21 ? -2.621 13.965 -0.268 1.00 0.00 21 ASP A C 5
ATOM 8359 O O . ASP A 1 21 ? -2.033 14.578 -1.156 1.00 0.00 21 ASP A O 5
ATOM 8368 N N . GLU A 1 22 ? -2.320 14.094 1.014 1.00 0.00 22 GLU A N 5
ATOM 8369 C CA . GLU A 1 22 ? -1.281 15.003 1.477 1.00 0.00 22 GLU A CA 5
ATOM 8370 C C . GLU A 1 22 ? -0.338 14.265 2.423 1.00 0.00 22 GLU A C 5
ATOM 8371 O O . GLU A 1 22 ? -0.758 13.360 3.146 1.00 0.00 22 GLU A O 5
ATOM 8383 N N . ILE A 1 23 ? 0.931 14.646 2.406 1.00 0.00 23 ILE A N 5
ATOM 8384 C CA . ILE A 1 23 ? 1.936 14.017 3.251 1.00 0.00 23 ILE A CA 5
ATOM 8385 C C . ILE A 1 23 ? 3.138 14.945 3.398 1.00 0.00 23 ILE A C 5
ATOM 8386 O O . ILE A 1 23 ? 3.466 15.693 2.473 1.00 0.00 23 ILE A O 5
ATOM 8402 N N . ALA A 1 24 ? 3.769 14.919 4.560 1.00 0.00 24 ALA A N 5
ATOM 8403 C CA . ALA A 1 24 ? 4.930 15.759 4.814 1.00 0.00 24 ALA A CA 5
ATOM 8404 C C . ALA A 1 24 ? 6.188 14.917 4.976 1.00 0.00 24 ALA A C 5
ATOM 8405 O O . ALA A 1 24 ? 6.111 13.708 5.190 1.00 0.00 24 ALA A O 5
ATOM 8412 N N . GLY A 1 25 ? 7.343 15.560 4.872 1.00 0.00 25 GLY A N 5
ATOM 8413 C CA . GLY A 1 25 ? 8.600 14.864 5.062 1.00 0.00 25 GLY A CA 5
ATOM 8414 C C . GLY A 1 25 ? 8.736 14.305 6.464 1.00 0.00 25 GLY A C 5
ATOM 8415 O O . GLY A 1 25 ? 8.272 14.926 7.425 1.00 0.00 25 GLY A O 5
ATOM 8419 N N . ASP A 1 26 ? 9.336 13.115 6.561 1.00 0.00 26 ASP A N 5
ATOM 8420 C CA . ASP A 1 26 ? 9.610 12.442 7.844 1.00 0.00 26 ASP A CA 5
ATOM 8421 C C . ASP A 1 26 ? 8.345 11.808 8.433 1.00 0.00 26 ASP A C 5
ATOM 8422 O O . ASP A 1 26 ? 8.421 10.943 9.307 1.00 0.00 26 ASP A O 5
ATOM 8431 N N . GLU A 1 27 ? 7.188 12.215 7.923 1.00 0.00 27 GLU A N 5
ATOM 8432 C CA . GLU A 1 27 ? 5.907 11.732 8.422 1.00 0.00 27 GLU A CA 5
ATOM 8433 C C . GLU A 1 27 ? 5.693 10.263 8.058 1.00 0.00 27 GLU A C 5
ATOM 8434 O O . GLU A 1 27 ? 6.246 9.762 7.079 1.00 0.00 27 GLU A O 5
ATOM 8446 N N . THR A 1 28 ? 4.915 9.572 8.874 1.00 0.00 28 THR A N 5
ATOM 8447 C CA . THR A 1 28 ? 4.573 8.186 8.619 1.00 0.00 28 THR A CA 5
ATOM 8448 C C . THR A 1 28 ? 3.061 7.997 8.693 1.00 0.00 28 THR A C 5
ATOM 8449 O O . THR A 1 28 ? 2.449 8.226 9.738 1.00 0.00 28 THR A O 5
ATOM 8460 N N . VAL A 1 29 ? 2.463 7.602 7.580 1.00 0.00 29 VAL A N 5
ATOM 8461 C CA . VAL A 1 29 ? 1.024 7.392 7.521 1.00 0.00 29 VAL A CA 5
ATOM 8462 C C . VAL A 1 29 ? 0.693 5.908 7.614 1.00 0.00 29 VAL A C 5
ATOM 8463 O O . VAL A 1 29 ? 1.463 5.061 7.150 1.00 0.00 29 VAL A O 5
ATOM 8476 N N . GLU A 1 30 ? -0.447 5.598 8.217 1.00 0.00 30 GLU A N 5
ATOM 8477 C CA . GLU A 1 30 ? -0.867 4.219 8.403 1.00 0.00 30 GLU A CA 5
ATOM 8478 C C . GLU A 1 30 ? -1.844 3.811 7.311 1.00 0.00 30 GLU A C 5
ATOM 8479 O O . GLU A 1 30 ? -2.963 4.324 7.234 1.00 0.00 30 GLU A O 5
ATOM 8491 N N . ILE A 1 31 ? -1.407 2.902 6.457 1.00 0.00 31 ILE A N 5
ATOM 8492 C CA . ILE A 1 31 ? -2.250 2.375 5.402 1.00 0.00 31 ILE A CA 5
ATOM 8493 C C . ILE A 1 31 ? -2.997 1.149 5.911 1.00 0.00 31 ILE A C 5
ATOM 8494 O O . ILE A 1 31 ? -2.437 0.057 6.014 1.00 0.00 31 ILE A O 5
ATOM 8510 N N . ARG A 1 32 ? -4.252 1.353 6.273 1.00 0.00 32 ARG A N 5
ATOM 8511 C CA . ARG A 1 32 ? -5.097 0.281 6.771 1.00 0.00 32 ARG A CA 5
ATOM 8512 C C . ARG A 1 32 ? -5.896 -0.312 5.623 1.00 0.00 32 ARG A C 5
ATOM 8513 O O . ARG A 1 32 ? -6.879 0.279 5.169 1.00 0.00 32 ARG A O 5
ATOM 8534 N N . LEU A 1 33 ? -5.465 -1.467 5.143 1.00 0.00 33 LEU A N 5
ATOM 8535 C CA . LEU A 1 33 ? -6.096 -2.087 3.994 1.00 0.00 33 LEU A CA 5
ATOM 8536 C C . LEU A 1 33 ? -6.602 -3.481 4.356 1.00 0.00 33 LEU A C 5
ATOM 8537 O O . LEU A 1 33 ? -5.872 -4.288 4.932 1.00 0.00 33 LEU A O 5
ATOM 8553 N N . GLU A 1 34 ? -7.855 -3.750 4.015 1.00 0.00 34 GLU A N 5
ATOM 8554 C CA . GLU A 1 34 ? -8.491 -5.020 4.343 1.00 0.00 34 GLU A CA 5
ATOM 8555 C C . GLU A 1 34 ? -9.211 -5.586 3.128 1.00 0.00 34 GLU A C 5
ATOM 8556 O O . GLU A 1 34 ? -10.184 -5.005 2.654 1.00 0.00 34 GLU A O 5
ATOM 8568 N N . ILE A 1 35 ? -8.734 -6.704 2.614 1.00 0.00 35 ILE A N 5
ATOM 8569 C CA . ILE A 1 35 ? -9.420 -7.374 1.525 1.00 0.00 35 ILE A CA 5
ATOM 8570 C C . ILE A 1 35 ? -10.421 -8.370 2.088 1.00 0.00 35 ILE A C 5
ATOM 8571 O O . ILE A 1 35 ? -10.057 -9.282 2.829 1.00 0.00 35 ILE A O 5
ATOM 8587 N N . LYS A 1 36 ? -11.682 -8.171 1.749 1.00 0.00 36 LYS A N 5
ATOM 8588 C CA . LYS A 1 36 ? -12.754 -9.026 2.228 1.00 0.00 36 LYS A CA 5
ATOM 8589 C C . LYS A 1 36 ? -13.348 -9.835 1.076 1.00 0.00 36 LYS A C 5
ATOM 8590 O O . LYS A 1 36 ? -14.227 -9.356 0.358 1.00 0.00 36 LYS A O 5
ATOM 8609 N N . PRO A 1 37 ? -12.838 -11.056 0.860 1.00 0.00 37 PRO A N 5
ATOM 8610 C CA . PRO A 1 37 ? -13.317 -11.943 -0.188 1.00 0.00 37 PRO A CA 5
ATOM 8611 C C . PRO A 1 37 ? -14.498 -12.790 0.269 1.00 0.00 37 PRO A C 5
ATOM 8612 O O . PRO A 1 37 ? -14.473 -13.383 1.347 1.00 0.00 37 PRO A O 5
ATOM 8623 N N . SER A 1 38 ? -15.532 -12.842 -0.551 1.00 0.00 38 SER A N 5
ATOM 8624 C CA . SER A 1 38 ? -16.707 -13.639 -0.245 1.00 0.00 38 SER A CA 5
ATOM 8625 C C . SER A 1 38 ? -16.417 -15.127 -0.447 1.00 0.00 38 SER A C 5
ATOM 8626 O O . SER A 1 38 ? -16.827 -15.967 0.353 1.00 0.00 38 SER A O 5
ATOM 8634 N N . GLY A 1 39 ? -15.706 -15.441 -1.521 1.00 0.00 39 GLY A N 5
ATOM 8635 C CA . GLY A 1 39 ? -15.318 -16.807 -1.781 1.00 0.00 39 GLY A CA 5
ATOM 8636 C C . GLY A 1 39 ? -14.758 -16.978 -3.175 1.00 0.00 39 GLY A C 5
ATOM 8637 O O . GLY A 1 39 ? -15.277 -16.399 -4.131 1.00 0.00 39 GLY A O 5
ATOM 8641 N N . ASN A 1 40 ? -13.690 -17.754 -3.288 1.00 0.00 40 ASN A N 5
ATOM 8642 C CA . ASN A 1 40 ? -13.075 -18.039 -4.576 1.00 0.00 40 ASN A CA 5
ATOM 8643 C C . ASN A 1 40 ? -12.204 -19.282 -4.446 1.00 0.00 40 ASN A C 5
ATOM 8644 O O . ASN A 1 40 ? -11.893 -19.709 -3.333 1.00 0.00 40 ASN A O 5
ATOM 8655 N N . PHE A 1 41 ? -11.824 -19.865 -5.575 1.00 0.00 41 PHE A N 5
ATOM 8656 C CA . PHE A 1 41 ? -10.984 -21.053 -5.570 1.00 0.00 41 PHE A CA 5
ATOM 8657 C C . PHE A 1 41 ? -9.563 -20.696 -5.145 1.00 0.00 41 PHE A C 5
ATOM 8658 O O . PHE A 1 41 ? -8.822 -20.055 -5.887 1.00 0.00 41 PHE A O 5
ATOM 8675 N N . ILE A 1 42 ? -9.192 -21.121 -3.944 1.00 0.00 42 ILE A N 5
ATOM 8676 C CA . ILE A 1 42 ? -7.880 -20.817 -3.376 1.00 0.00 42 ILE A CA 5
ATOM 8677 C C . ILE A 1 42 ? -6.796 -21.734 -3.938 1.00 0.00 42 ILE A C 5
ATOM 8678 O O . ILE A 1 42 ? -5.763 -21.956 -3.312 1.00 0.00 42 ILE A O 5
ATOM 8694 N N . GLY A 1 43 ? -7.033 -22.245 -5.134 1.00 0.00 43 GLY A N 5
ATOM 8695 C CA . GLY A 1 43 ? -6.074 -23.123 -5.773 1.00 0.00 43 GLY A CA 5
ATOM 8696 C C . GLY A 1 43 ? -4.870 -22.368 -6.304 1.00 0.00 43 GLY A C 5
ATOM 8697 O O . GLY A 1 43 ? -3.814 -22.953 -6.537 1.00 0.00 43 GLY A O 5
ATOM 8701 N N . THR A 1 44 ? -5.030 -21.069 -6.494 1.00 0.00 44 THR A N 5
ATOM 8702 C CA . THR A 1 44 ? -3.953 -20.231 -6.990 1.00 0.00 44 THR A CA 5
ATOM 8703 C C . THR A 1 44 ? -3.254 -19.527 -5.824 1.00 0.00 44 THR A C 5
ATOM 8704 O O . THR A 1 44 ? -3.692 -19.628 -4.677 1.00 0.00 44 THR A O 5
ATOM 8715 N N . VAL A 1 45 ? -2.172 -18.822 -6.120 1.00 0.00 45 VAL A N 5
ATOM 8716 C CA . VAL A 1 45 ? -1.384 -18.151 -5.098 1.00 0.00 45 VAL A CA 5
ATOM 8717 C C . VAL A 1 45 ? -1.472 -16.638 -5.266 1.00 0.00 45 VAL A C 5
ATOM 8718 O O . VAL A 1 45 ? -1.416 -16.129 -6.385 1.00 0.00 45 VAL A O 5
ATOM 8731 N N . TYR A 1 46 ? -1.623 -15.927 -4.157 1.00 0.00 46 TYR A N 5
ATOM 8732 C CA . TYR A 1 46 ? -1.684 -14.474 -4.182 1.00 0.00 46 TYR A CA 5
ATOM 8733 C C . TYR A 1 46 ? -0.473 -13.876 -3.477 1.00 0.00 46 TYR A C 5
ATOM 8734 O O . TYR A 1 46 ? -0.212 -14.172 -2.309 1.00 0.00 46 TYR A O 5
ATOM 8752 N N . THR A 1 47 ? 0.271 -13.047 -4.192 1.00 0.00 47 THR A N 5
ATOM 8753 C CA . THR A 1 47 ? 1.451 -12.410 -3.637 1.00 0.00 47 THR A CA 5
ATOM 8754 C C . THR A 1 47 ? 1.351 -10.892 -3.736 1.00 0.00 47 THR A C 5
ATOM 8755 O O . THR A 1 47 ? 0.790 -10.355 -4.694 1.00 0.00 47 THR A O 5
ATOM 8766 N N . LEU A 1 48 ? 1.889 -10.203 -2.740 1.00 0.00 48 LEU A N 5
ATOM 8767 C CA . LEU A 1 48 ? 1.843 -8.751 -2.708 1.00 0.00 48 LEU A CA 5
ATOM 8768 C C . LEU A 1 48 ? 3.218 -8.161 -2.996 1.00 0.00 48 LEU A C 5
ATOM 8769 O O . LEU A 1 48 ? 4.222 -8.588 -2.425 1.00 0.00 48 LEU A O 5
ATOM 8785 N N . ARG A 1 49 ? 3.247 -7.199 -3.907 1.00 0.00 49 ARG A N 5
ATOM 8786 C CA . ARG A 1 49 ? 4.455 -6.451 -4.221 1.00 0.00 49 ARG A CA 5
ATOM 8787 C C . ARG A 1 49 ? 4.072 -5.050 -4.684 1.00 0.00 49 ARG A C 5
ATOM 8788 O O . ARG A 1 49 ? 2.961 -4.843 -5.160 1.00 0.00 49 ARG A O 5
ATOM 8809 N N . TYR A 1 50 ? 4.970 -4.086 -4.539 1.00 0.00 50 TYR A N 5
ATOM 8810 C CA . TYR A 1 50 ? 4.663 -2.725 -4.954 1.00 0.00 50 TYR A CA 5
ATOM 8811 C C . TYR A 1 50 ? 5.820 -2.106 -5.723 1.00 0.00 50 TYR A C 5
ATOM 8812 O O . TYR A 1 50 ? 6.919 -2.665 -5.775 1.00 0.00 50 TYR A O 5
ATOM 8830 N N . PHE A 1 51 ? 5.550 -0.957 -6.323 1.00 0.00 51 PHE A N 5
ATOM 8831 C CA . PHE A 1 51 ? 6.546 -0.212 -7.077 1.00 0.00 51 PHE A CA 5
ATOM 8832 C C . PHE A 1 51 ? 6.558 1.249 -6.654 1.00 0.00 51 PHE A C 5
ATOM 8833 O O . PHE A 1 51 ? 5.528 1.792 -6.229 1.00 0.00 51 PHE A O 5
ATOM 8850 N N . GLN A 1 52 ? 7.731 1.867 -6.764 1.00 0.00 52 GLN A N 5
ATOM 8851 C CA . GLN A 1 52 ? 7.912 3.280 -6.444 1.00 0.00 52 GLN A CA 5
ATOM 8852 C C . GLN A 1 52 ? 8.203 4.079 -7.714 1.00 0.00 52 GLN A C 5
ATOM 8853 O O . GLN A 1 52 ? 9.364 4.326 -8.049 1.00 0.00 52 GLN A O 5
ATOM 8867 N N . PRO A 1 53 ? 7.153 4.472 -8.453 1.00 0.00 53 PRO A N 5
ATOM 8868 C CA . PRO A 1 53 ? 7.294 5.226 -9.696 1.00 0.00 53 PRO A CA 5
ATOM 8869 C C . PRO A 1 53 ? 7.642 6.688 -9.451 1.00 0.00 53 PRO A C 5
ATOM 8870 O O . PRO A 1 53 ? 8.657 7.186 -9.945 1.00 0.00 53 PRO A O 5
ATOM 8881 N N . ASP A 1 54 ? 6.807 7.372 -8.675 1.00 0.00 54 ASP A N 5
ATOM 8882 C CA . ASP A 1 54 ? 6.998 8.794 -8.421 1.00 0.00 54 ASP A CA 5
ATOM 8883 C C . ASP A 1 54 ? 7.315 9.040 -6.953 1.00 0.00 54 ASP A C 5
ATOM 8884 O O . ASP A 1 54 ? 6.428 8.993 -6.103 1.00 0.00 54 ASP A O 5
ATOM 8893 N N . GLY A 1 55 ? 8.579 9.285 -6.653 1.00 0.00 55 GLY A N 5
ATOM 8894 C CA . GLY A 1 55 ? 8.963 9.574 -5.286 1.00 0.00 55 GLY A CA 5
ATOM 8895 C C . GLY A 1 55 ? 9.793 8.467 -4.674 1.00 0.00 55 GLY A C 5
ATOM 8896 O O . GLY A 1 55 ? 10.285 7.588 -5.384 1.00 0.00 55 GLY A O 5
ATOM 8900 N N . LYS A 1 56 ? 9.943 8.509 -3.356 1.00 0.00 56 LYS A N 5
ATOM 8901 C CA . LYS A 1 56 ? 10.744 7.525 -2.645 1.00 0.00 56 LYS A CA 5
ATOM 8902 C C . LYS A 1 56 ? 10.426 7.553 -1.152 1.00 0.00 56 LYS A C 5
ATOM 8903 O O . LYS A 1 56 ? 10.375 8.617 -0.530 1.00 0.00 56 LYS A O 5
ATOM 8922 N N . GLY A 1 57 ? 10.216 6.375 -0.587 1.00 0.00 57 GLY A N 5
ATOM 8923 C CA . GLY A 1 57 ? 9.908 6.259 0.819 1.00 0.00 57 GLY A CA 5
ATOM 8924 C C . GLY A 1 57 ? 9.963 4.818 1.270 1.00 0.00 57 GLY A C 5
ATOM 8925 O O . GLY A 1 57 ? 10.001 3.913 0.437 1.00 0.00 57 GLY A O 5
ATOM 8929 N N . SER A 1 58 ? 9.962 4.598 2.573 1.00 0.00 58 SER A N 5
ATOM 8930 C CA . SER A 1 58 ? 10.070 3.252 3.112 1.00 0.00 58 SER A CA 5
ATOM 8931 C C . SER A 1 58 ? 8.705 2.733 3.556 1.00 0.00 58 SER A C 5
ATOM 8932 O O . SER A 1 58 ? 8.092 3.275 4.478 1.00 0.00 58 SER A O 5
ATOM 8940 N N . LEU A 1 59 ? 8.225 1.698 2.878 1.00 0.00 59 LEU A N 5
ATOM 8941 C CA . LEU A 1 59 ? 6.961 1.071 3.233 1.00 0.00 59 LEU A CA 5
ATOM 8942 C C . LEU A 1 59 ? 7.212 -0.150 4.109 1.00 0.00 59 LEU A C 5
ATOM 8943 O O . LEU A 1 59 ? 7.703 -1.178 3.642 1.00 0.00 59 LEU A O 5
ATOM 8959 N N . LYS A 1 60 ? 6.889 -0.024 5.380 1.00 0.00 60 LYS A N 5
ATOM 8960 C CA . LYS A 1 60 ? 7.136 -1.082 6.341 1.00 0.00 60 LYS A CA 5
ATOM 8961 C C . LYS A 1 60 ? 5.813 -1.622 6.880 1.00 0.00 60 LYS A C 5
ATOM 8962 O O . LYS A 1 60 ? 4.818 -0.912 6.889 1.00 0.00 60 LYS A O 5
ATOM 8981 N N . MET A 1 61 ? 5.794 -2.881 7.295 1.00 0.00 61 MET A N 5
ATOM 8982 C CA . MET A 1 61 ? 4.617 -3.448 7.949 1.00 0.00 61 MET A CA 5
ATOM 8983 C C . MET A 1 61 ? 4.600 -3.022 9.412 1.00 0.00 61 MET A C 5
ATOM 8984 O O . MET A 1 61 ? 5.418 -2.194 9.814 1.00 0.00 61 MET A O 5
ATOM 8998 N N . GLU A 1 62 ? 3.690 -3.592 10.206 1.00 0.00 62 GLU A N 5
ATOM 8999 C CA . GLU A 1 62 ? 3.504 -3.177 11.600 1.00 0.00 62 GLU A CA 5
ATOM 9000 C C . GLU A 1 62 ? 4.822 -3.170 12.373 1.00 0.00 62 GLU A C 5
ATOM 9001 O O . GLU A 1 62 ? 5.263 -4.205 12.874 1.00 0.00 62 GLU A O 5
ATOM 9013 N N . ASP A 1 63 ? 5.452 -1.993 12.417 1.00 0.00 63 ASP A N 5
ATOM 9014 C CA . ASP A 1 63 ? 6.704 -1.756 13.149 1.00 0.00 63 ASP A CA 5
ATOM 9015 C C . ASP A 1 63 ? 7.900 -2.505 12.540 1.00 0.00 63 ASP A C 5
ATOM 9016 O O . ASP A 1 63 ? 9.050 -2.199 12.855 1.00 0.00 63 ASP A O 5
ATOM 9025 N N . GLY A 1 64 ? 7.645 -3.431 11.628 1.00 0.00 64 GLY A N 5
ATOM 9026 C CA . GLY A 1 64 ? 8.711 -4.288 11.139 1.00 0.00 64 GLY A CA 5
ATOM 9027 C C . GLY A 1 64 ? 8.453 -4.800 9.744 1.00 0.00 64 GLY A C 5
ATOM 9028 O O . GLY A 1 64 ? 7.337 -4.698 9.243 1.00 0.00 64 GLY A O 5
ATOM 9032 N N . THR A 1 65 ? 9.492 -5.352 9.120 1.00 0.00 65 THR A N 5
ATOM 9033 C CA . THR A 1 65 ? 9.406 -5.873 7.760 1.00 0.00 65 THR A CA 5
ATOM 9034 C C . THR A 1 65 ? 9.205 -4.749 6.743 1.00 0.00 65 THR A C 5
ATOM 9035 O O . THR A 1 65 ? 8.083 -4.296 6.501 1.00 0.00 65 THR A O 5
ATOM 9046 N N . VAL A 1 66 ? 10.303 -4.281 6.166 1.00 0.00 66 VAL A N 5
ATOM 9047 C CA . VAL A 1 66 ? 10.240 -3.270 5.125 1.00 0.00 66 VAL A CA 5
ATOM 9048 C C . VAL A 1 66 ? 10.068 -3.938 3.768 1.00 0.00 66 VAL A C 5
ATOM 9049 O O . VAL A 1 66 ? 10.908 -4.737 3.346 1.00 0.00 66 VAL A O 5
ATOM 9062 N N . LEU A 1 67 ? 8.976 -3.622 3.093 1.00 0.00 67 LEU A N 5
ATOM 9063 C CA . LEU A 1 67 ? 8.680 -4.220 1.802 1.00 0.00 67 LEU A CA 5
ATOM 9064 C C . LEU A 1 67 ? 9.561 -3.599 0.723 1.00 0.00 67 LEU A C 5
ATOM 9065 O O . LEU A 1 67 ? 9.888 -2.411 0.781 1.00 0.00 67 LEU A O 5
ATOM 9081 N N . LYS A 1 68 ? 9.948 -4.402 -0.252 1.00 0.00 68 LYS A N 5
ATOM 9082 C CA . LYS A 1 68 ? 10.876 -3.954 -1.277 1.00 0.00 68 LYS A CA 5
ATOM 9083 C C . LYS A 1 68 ? 10.197 -3.937 -2.640 1.00 0.00 68 LYS A C 5
ATOM 9084 O O . LYS A 1 68 ? 9.209 -4.641 -2.857 1.00 0.00 68 LYS A O 5
ATOM 9103 N N . PRO A 1 69 ? 10.705 -3.112 -3.569 1.00 0.00 69 PRO A N 5
ATOM 9104 C CA . PRO A 1 69 ? 10.197 -3.063 -4.939 1.00 0.00 69 PRO A CA 5
ATOM 9105 C C . PRO A 1 69 ? 10.055 -4.460 -5.536 1.00 0.00 69 PRO A C 5
ATOM 9106 O O . PRO A 1 69 ? 11.039 -5.182 -5.663 1.00 0.00 69 PRO A O 5
ATOM 9117 N N . ASN A 1 70 ? 8.811 -4.813 -5.867 1.00 0.00 70 ASN A N 5
ATOM 9118 C CA . ASN A 1 70 ? 8.417 -6.132 -6.402 1.00 0.00 70 ASN A CA 5
ATOM 9119 C C . ASN A 1 70 ? 9.256 -7.306 -5.870 1.00 0.00 70 ASN A C 5
ATOM 9120 O O . ASN A 1 70 ? 9.732 -8.143 -6.634 1.00 0.00 70 ASN A O 5
ATOM 9131 N N . ASP A 1 71 ? 9.400 -7.391 -4.548 1.00 0.00 71 ASP A N 5
ATOM 9132 C CA . ASP A 1 71 ? 10.117 -8.515 -3.946 1.00 0.00 71 ASP A CA 5
ATOM 9133 C C . ASP A 1 71 ? 9.175 -9.693 -3.699 1.00 0.00 71 ASP A C 5
ATOM 9134 O O . ASP A 1 71 ? 9.616 -10.838 -3.581 1.00 0.00 71 ASP A O 5
ATOM 9143 N N . ARG A 1 72 ? 7.880 -9.388 -3.637 1.00 0.00 72 ARG A N 5
ATOM 9144 C CA . ARG A 1 72 ? 6.811 -10.391 -3.525 1.00 0.00 72 ARG A CA 5
ATOM 9145 C C . ARG A 1 72 ? 6.770 -11.070 -2.155 1.00 0.00 72 ARG A C 5
ATOM 9146 O O . ARG A 1 72 ? 7.687 -11.798 -1.771 1.00 0.00 72 ARG A O 5
ATOM 9167 N N . TYR A 1 73 ? 5.691 -10.834 -1.429 1.00 0.00 73 TYR A N 5
ATOM 9168 C CA . TYR A 1 73 ? 5.422 -11.562 -0.196 1.00 0.00 73 TYR A CA 5
ATOM 9169 C C . TYR A 1 73 ? 4.158 -12.392 -0.337 1.00 0.00 73 TYR A C 5
ATOM 9170 O O . TYR A 1 73 ? 3.131 -11.898 -0.806 1.00 0.00 73 TYR A O 5
ATOM 9188 N N . LEU A 1 74 ? 4.245 -13.656 0.054 1.00 0.00 74 LEU A N 5
ATOM 9189 C CA . LEU A 1 74 ? 3.095 -14.544 0.028 1.00 0.00 74 LEU A CA 5
ATOM 9190 C C . LEU A 1 74 ? 2.296 -14.339 1.307 1.00 0.00 74 LEU A C 5
ATOM 9191 O O . LEU A 1 74 ? 2.729 -14.734 2.394 1.00 0.00 74 LEU A O 5
ATOM 9207 N N . LEU A 1 75 ? 1.145 -13.700 1.182 1.00 0.00 75 LEU A N 5
ATOM 9208 C CA . LEU A 1 75 ? 0.339 -13.365 2.344 1.00 0.00 75 LEU A CA 5
ATOM 9209 C C . LEU A 1 75 ? -0.908 -14.228 2.420 1.00 0.00 75 LEU A C 5
ATOM 9210 O O . LEU A 1 75 ? -1.739 -14.222 1.514 1.00 0.00 75 LEU A O 5
ATOM 9226 N N . ASN A 1 76 ? -1.022 -14.982 3.507 1.00 0.00 76 ASN A N 5
ATOM 9227 C CA . ASN A 1 76 ? -2.219 -15.768 3.780 1.00 0.00 76 ASN A CA 5
ATOM 9228 C C . ASN A 1 76 ? -3.265 -14.895 4.460 1.00 0.00 76 ASN A C 5
ATOM 9229 O O . ASN A 1 76 ? -4.432 -15.268 4.584 1.00 0.00 76 ASN A O 5
ATOM 9240 N N . GLU A 1 77 ? -2.829 -13.722 4.892 1.00 0.00 77 GLU A N 5
ATOM 9241 C CA . GLU A 1 77 ? -3.712 -12.747 5.507 1.00 0.00 77 GLU A CA 5
ATOM 9242 C C . GLU A 1 77 ? -4.127 -11.714 4.462 1.00 0.00 77 GLU A C 5
ATOM 9243 O O . GLU A 1 77 ? -3.293 -11.234 3.696 1.00 0.00 77 GLU A O 5
ATOM 9255 N N . TRP A 1 78 ? -5.410 -11.380 4.434 1.00 0.00 78 TRP A N 5
ATOM 9256 C CA . TRP A 1 78 ? -5.953 -10.516 3.393 1.00 0.00 78 TRP A CA 5
ATOM 9257 C C . TRP A 1 78 ? -6.036 -9.065 3.850 1.00 0.00 78 TRP A C 5
ATOM 9258 O O . TRP A 1 78 ? -6.424 -8.183 3.087 1.00 0.00 78 TRP A O 5
ATOM 9279 N N . LYS A 1 79 ? -5.673 -8.821 5.096 1.00 0.00 79 LYS A N 5
ATOM 9280 C CA . LYS A 1 79 ? -5.670 -7.469 5.629 1.00 0.00 79 LYS A CA 5
ATOM 9281 C C . LYS A 1 79 ? -4.351 -7.193 6.330 1.00 0.00 79 LYS A C 5
ATOM 9282 O O . LYS A 1 79 ? -3.752 -8.088 6.920 1.00 0.00 79 LYS A O 5
ATOM 9301 N N . PHE A 1 80 ? -3.903 -5.958 6.260 1.00 0.00 80 PHE A N 5
ATOM 9302 C CA . PHE A 1 80 ? -2.606 -5.593 6.799 1.00 0.00 80 PHE A CA 5
ATOM 9303 C C . PHE A 1 80 ? -2.533 -4.102 7.092 1.00 0.00 80 PHE A C 5
ATOM 9304 O O . PHE A 1 80 ? -3.327 -3.311 6.574 1.00 0.00 80 PHE A O 5
ATOM 9321 N N . ARG A 1 81 ? -1.586 -3.733 7.940 1.00 0.00 81 ARG A N 5
ATOM 9322 C CA . ARG A 1 81 ? -1.347 -2.343 8.273 1.00 0.00 81 ARG A CA 5
ATOM 9323 C C . ARG A 1 81 ? 0.013 -1.944 7.732 1.00 0.00 81 ARG A C 5
ATOM 9324 O O . ARG A 1 81 ? 1.012 -2.613 7.998 1.00 0.00 81 ARG A O 5
ATOM 9345 N N . LEU A 1 82 ? 0.059 -0.864 6.975 1.00 0.00 82 LEU A N 5
ATOM 9346 C CA . LEU A 1 82 ? 1.309 -0.416 6.391 1.00 0.00 82 LEU A CA 5
ATOM 9347 C C . LEU A 1 82 ? 1.742 0.907 6.986 1.00 0.00 82 LEU A C 5
ATOM 9348 O O . LEU A 1 82 ? 0.927 1.798 7.213 1.00 0.00 82 LEU A O 5
ATOM 9364 N N . TYR A 1 83 ? 3.025 1.020 7.237 1.00 0.00 83 TYR A N 5
ATOM 9365 C CA . TYR A 1 83 ? 3.609 2.243 7.732 1.00 0.00 83 TYR A CA 5
ATOM 9366 C C . TYR A 1 83 ? 4.532 2.824 6.681 1.00 0.00 83 TYR A C 5
ATOM 9367 O O . TYR A 1 83 ? 5.617 2.297 6.430 1.00 0.00 83 TYR A O 5
ATOM 9385 N N . TYR A 1 84 ? 4.082 3.892 6.050 1.00 0.00 84 TYR A N 5
ATOM 9386 C CA . TYR A 1 84 ? 4.843 4.517 4.987 1.00 0.00 84 TYR A CA 5
ATOM 9387 C C . TYR A 1 84 ? 5.547 5.759 5.504 1.00 0.00 84 TYR A C 5
ATOM 9388 O O . TYR A 1 84 ? 4.909 6.773 5.796 1.00 0.00 84 TYR A O 5
ATOM 9406 N N . THR A 1 85 ? 6.857 5.663 5.639 1.00 0.00 85 THR A N 5
ATOM 9407 C CA . THR A 1 85 ? 7.656 6.779 6.103 1.00 0.00 85 THR A CA 5
ATOM 9408 C C . THR A 1 85 ? 8.274 7.521 4.921 1.00 0.00 85 THR A C 5
ATOM 9409 O O . THR A 1 85 ? 9.067 6.956 4.162 1.00 0.00 85 THR A O 5
ATOM 9420 N N . SER A 1 86 ? 7.888 8.774 4.750 1.00 0.00 86 SER A N 5
ATOM 9421 C CA . SER A 1 86 ? 8.425 9.598 3.688 1.00 0.00 86 SER A CA 5
ATOM 9422 C C . SER A 1 86 ? 9.810 10.111 4.061 1.00 0.00 86 SER A C 5
ATOM 9423 O O . SER A 1 86 ? 9.957 11.045 4.841 1.00 0.00 86 SER A O 5
ATOM 9431 N N . GLN A 1 87 ? 10.817 9.457 3.516 1.00 0.00 87 GLN A N 5
ATOM 9432 C CA . GLN A 1 87 ? 12.202 9.797 3.802 1.00 0.00 87 GLN A CA 5
ATOM 9433 C C . GLN A 1 87 ? 12.783 10.682 2.706 1.00 0.00 87 GLN A C 5
ATOM 9434 O O . GLN A 1 87 ? 13.754 11.403 2.927 1.00 0.00 87 GLN A O 5
ATOM 9448 N N . SER A 1 88 ? 12.185 10.619 1.525 1.00 0.00 88 SER A N 5
ATOM 9449 C CA . SER A 1 88 ? 12.654 11.394 0.388 1.00 0.00 88 SER A CA 5
ATOM 9450 C C . SER A 1 88 ? 11.514 12.250 -0.161 1.00 0.00 88 SER A C 5
ATOM 9451 O O . SER A 1 88 ? 11.371 12.424 -1.374 1.00 0.00 88 SER A O 5
ATOM 9459 N N . ASP A 1 89 ? 10.714 12.789 0.751 1.00 0.00 89 ASP A N 5
ATOM 9460 C CA . ASP A 1 89 ? 9.558 13.594 0.382 1.00 0.00 89 ASP A CA 5
ATOM 9461 C C . ASP A 1 89 ? 9.993 14.987 -0.052 1.00 0.00 89 ASP A C 5
ATOM 9462 O O . ASP A 1 89 ? 10.420 15.803 0.765 1.00 0.00 89 ASP A O 5
ATOM 9471 N N . LYS A 1 90 ? 9.932 15.227 -1.348 1.00 0.00 90 LYS A N 5
ATOM 9472 C CA . LYS A 1 90 ? 10.183 16.546 -1.902 1.00 0.00 90 LYS A CA 5
ATOM 9473 C C . LYS A 1 90 ? 9.043 16.910 -2.835 1.00 0.00 90 LYS A C 5
ATOM 9474 O O . LYS A 1 90 ? 8.436 17.973 -2.724 1.00 0.00 90 LYS A O 5
ATOM 9493 N N . GLU A 1 91 ? 8.760 16.000 -3.753 1.00 0.00 91 GLU A N 5
ATOM 9494 C CA . GLU A 1 91 ? 7.690 16.181 -4.716 1.00 0.00 91 GLU A CA 5
ATOM 9495 C C . GLU A 1 91 ? 6.531 15.246 -4.393 1.00 0.00 91 GLU A C 5
ATOM 9496 O O . GLU A 1 91 ? 6.500 14.631 -3.325 1.00 0.00 91 GLU A O 5
ATOM 9508 N N . ALA A 1 92 ? 5.592 15.136 -5.321 1.00 0.00 92 ALA A N 5
ATOM 9509 C CA . ALA A 1 92 ? 4.443 14.261 -5.150 1.00 0.00 92 ALA A CA 5
ATOM 9510 C C . ALA A 1 92 ? 4.876 12.802 -5.066 1.00 0.00 92 ALA A C 5
ATOM 9511 O O . ALA A 1 92 ? 5.668 12.329 -5.882 1.00 0.00 92 ALA A O 5
ATOM 9518 N N . GLN A 1 93 ? 4.374 12.105 -4.064 1.00 0.00 93 GLN A N 5
ATOM 9519 C CA . GLN A 1 93 ? 4.674 10.693 -3.895 1.00 0.00 93 GLN A CA 5
ATOM 9520 C C . GLN A 1 93 ? 3.522 9.851 -4.416 1.00 0.00 93 GLN A C 5
ATOM 9521 O O . GLN A 1 93 ? 2.371 10.046 -4.035 1.00 0.00 93 GLN A O 5
ATOM 9535 N N . THR A 1 94 ? 3.834 8.936 -5.307 1.00 0.00 94 THR A N 5
ATOM 9536 C CA . THR A 1 94 ? 2.835 8.071 -5.895 1.00 0.00 94 THR A CA 5
ATOM 9537 C C . THR A 1 94 ? 3.286 6.626 -5.807 1.00 0.00 94 THR A C 5
ATOM 9538 O O . THR A 1 94 ? 4.283 6.244 -6.416 1.00 0.00 94 THR A O 5
ATOM 9549 N N . ILE A 1 95 ? 2.560 5.836 -5.034 1.00 0.00 95 ILE A N 5
ATOM 9550 C CA . ILE A 1 95 ? 2.909 4.439 -4.841 1.00 0.00 95 ILE A CA 5
ATOM 9551 C C . ILE A 1 95 ? 1.842 3.536 -5.437 1.00 0.00 95 ILE A C 5
ATOM 9552 O O . ILE A 1 95 ? 0.646 3.844 -5.377 1.00 0.00 95 ILE A O 5
ATOM 9568 N N . ASP A 1 96 ? 2.270 2.431 -6.027 1.00 0.00 96 ASP A N 5
ATOM 9569 C CA . ASP A 1 96 ? 1.337 1.489 -6.623 1.00 0.00 96 ASP A CA 5
ATOM 9570 C C . ASP A 1 96 ? 1.426 0.134 -5.935 1.00 0.00 96 ASP A C 5
ATOM 9571 O O . ASP A 1 96 ? 2.460 -0.536 -5.987 1.00 0.00 96 ASP A O 5
ATOM 9580 N N . LEU A 1 97 ? 0.343 -0.254 -5.274 1.00 0.00 97 LEU A N 5
ATOM 9581 C CA . LEU A 1 97 ? 0.273 -1.547 -4.604 1.00 0.00 97 LEU A CA 5
ATOM 9582 C C . LEU A 1 97 ? -0.306 -2.592 -5.549 1.00 0.00 97 LEU A C 5
ATOM 9583 O O . LEU A 1 97 ? -1.460 -2.492 -5.961 1.00 0.00 97 LEU A O 5
ATOM 9599 N N . TYR A 1 98 ? 0.497 -3.587 -5.893 1.00 0.00 98 TYR A N 5
ATOM 9600 C CA . TYR A 1 98 ? 0.079 -4.614 -6.835 1.00 0.00 98 TYR A CA 5
ATOM 9601 C C . TYR A 1 98 ? -0.307 -5.897 -6.110 1.00 0.00 98 TYR A C 5
ATOM 9602 O O . TYR A 1 98 ? 0.555 -6.611 -5.589 1.00 0.00 98 TYR A O 5
ATOM 9620 N N . PHE A 1 99 ? -1.600 -6.175 -6.064 1.00 0.00 99 PHE A N 5
ATOM 9621 C CA . PHE A 1 99 ? -2.076 -7.456 -5.573 1.00 0.00 99 PHE A CA 5
ATOM 9622 C C . PHE A 1 99 ? -2.076 -8.429 -6.735 1.00 0.00 99 PHE A C 5
ATOM 9623 O O . PHE A 1 99 ? -2.841 -8.273 -7.693 1.00 0.00 99 PHE A O 5
ATOM 9640 N N . GLU A 1 100 ? -1.222 -9.430 -6.655 1.00 0.00 100 GLU A N 5
ATOM 9641 C CA . GLU A 1 100 ? -0.917 -10.249 -7.808 1.00 0.00 100 GLU A CA 5
ATOM 9642 C C . GLU A 1 100 ? -1.334 -11.698 -7.610 1.00 0.00 100 GLU A C 5
ATOM 9643 O O . GLU A 1 100 ? -0.975 -12.335 -6.618 1.00 0.00 100 GLU A O 5
ATOM 9655 N N . ASP A 1 101 ? -2.109 -12.196 -8.560 1.00 0.00 101 ASP A N 5
ATOM 9656 C CA . ASP A 1 101 ? -2.424 -13.609 -8.639 1.00 0.00 101 ASP A CA 5
ATOM 9657 C C . ASP A 1 101 ? -1.310 -14.305 -9.408 1.00 0.00 101 ASP A C 5
ATOM 9658 O O . ASP A 1 101 ? -0.687 -13.692 -10.278 1.00 0.00 101 ASP A O 5
ATOM 9667 N N . ASN A 1 102 ? -1.062 -15.566 -9.083 1.00 0.00 102 ASN A N 5
ATOM 9668 C CA . ASN A 1 102 ? -0.012 -16.351 -9.730 1.00 0.00 102 ASN A CA 5
ATOM 9669 C C . ASN A 1 102 ? -0.124 -16.286 -11.253 1.00 0.00 102 ASN A C 5
ATOM 9670 O O . ASN A 1 102 ? 0.886 -16.205 -11.955 1.00 0.00 102 ASN A O 5
ATOM 9681 N N . TRP A 1 103 ? -1.354 -16.324 -11.760 1.00 0.00 103 TRP A N 5
ATOM 9682 C CA . TRP A 1 103 ? -1.575 -16.305 -13.205 1.00 0.00 103 TRP A CA 5
ATOM 9683 C C . TRP A 1 103 ? -2.893 -15.628 -13.593 1.00 0.00 103 TRP A C 5
ATOM 9684 O O . TRP A 1 103 ? -3.093 -15.291 -14.758 1.00 0.00 103 TRP A O 5
ATOM 9705 N N . GLY A 1 104 ? -3.787 -15.433 -12.633 1.00 0.00 104 GLY A N 5
ATOM 9706 C CA . GLY A 1 104 ? -5.110 -14.926 -12.943 1.00 0.00 104 GLY A CA 5
ATOM 9707 C C . GLY A 1 104 ? -5.153 -13.424 -13.153 1.00 0.00 104 GLY A C 5
ATOM 9708 O O . GLY A 1 104 ? -4.830 -12.926 -14.235 1.00 0.00 104 GLY A O 5
ATOM 9712 N N . ASN A 1 105 ? -5.550 -12.697 -12.118 1.00 0.00 105 ASN A N 5
ATOM 9713 C CA . ASN A 1 105 ? -5.805 -11.266 -12.245 1.00 0.00 105 ASN A CA 5
ATOM 9714 C C . ASN A 1 105 ? -4.822 -10.433 -11.435 1.00 0.00 105 ASN A C 5
ATOM 9715 O O . ASN A 1 105 ? -4.331 -10.862 -10.389 1.00 0.00 105 ASN A O 5
ATOM 9726 N N . LEU A 1 106 ? -4.538 -9.240 -11.933 1.00 0.00 106 LEU A N 5
ATOM 9727 C CA . LEU A 1 106 ? -3.699 -8.287 -11.228 1.00 0.00 106 LEU A CA 5
ATOM 9728 C C . LEU A 1 106 ? -4.539 -7.081 -10.815 1.00 0.00 106 LEU A C 5
ATOM 9729 O O . LEU A 1 106 ? -5.122 -6.404 -11.662 1.00 0.00 106 LEU A O 5
ATOM 9745 N N . GLN A 1 107 ? -4.600 -6.814 -9.520 1.00 0.00 107 GLN A N 5
ATOM 9746 C CA . GLN A 1 107 ? -5.400 -5.709 -9.012 1.00 0.00 107 GLN A CA 5
ATOM 9747 C C . GLN A 1 107 ? -4.482 -4.727 -8.307 1.00 0.00 107 GLN A C 5
ATOM 9748 O O . GLN A 1 107 ? -3.910 -5.034 -7.261 1.00 0.00 107 GLN A O 5
ATOM 9762 N N . GLN A 1 108 ? -4.332 -3.554 -8.890 1.00 0.00 108 GLN A N 5
ATOM 9763 C CA . GLN A 1 108 ? -3.374 -2.587 -8.401 1.00 0.00 108 GLN A CA 5
ATOM 9764 C C . GLN A 1 108 ? -4.075 -1.354 -7.840 1.00 0.00 108 GLN A C 5
ATOM 9765 O O . GLN A 1 108 ? -5.008 -0.821 -8.441 1.00 0.00 108 GLN A O 5
ATOM 9779 N N . LEU A 1 109 ? -3.630 -0.920 -6.675 1.00 0.00 109 LEU A N 5
ATOM 9780 C CA . LEU A 1 109 ? -4.180 0.264 -6.038 1.00 0.00 109 LEU A CA 5
ATOM 9781 C C . LEU A 1 109 ? -3.123 1.351 -5.961 1.00 0.00 109 LEU A C 5
ATOM 9782 O O . LEU A 1 109 ? -2.116 1.202 -5.268 1.00 0.00 109 LEU A O 5
ATOM 9798 N N . THR A 1 110 ? -3.342 2.429 -6.696 1.00 0.00 110 THR A N 5
ATOM 9799 C CA . THR A 1 110 ? -2.422 3.549 -6.685 1.00 0.00 110 THR A CA 5
ATOM 9800 C C . THR A 1 110 ? -2.848 4.558 -5.623 1.00 0.00 110 THR A C 5
ATOM 9801 O O . THR A 1 110 ? -4.040 4.801 -5.424 1.00 0.00 110 THR A O 5
ATOM 9812 N N . TYR A 1 111 ? -1.877 5.108 -4.913 1.00 0.00 111 TYR A N 5
ATOM 9813 C CA . TYR A 1 111 ? -2.157 6.097 -3.885 1.00 0.00 111 TYR A CA 5
ATOM 9814 C C . TYR A 1 111 ? -1.329 7.349 -4.107 1.00 0.00 111 TYR A C 5
ATOM 9815 O O . TYR A 1 111 ? -0.097 7.297 -4.151 1.00 0.00 111 TYR A O 5
ATOM 9833 N N . ASP A 1 112 ? -2.022 8.470 -4.260 1.00 0.00 112 ASP A N 5
ATOM 9834 C CA . ASP A 1 112 ? -1.378 9.751 -4.502 1.00 0.00 112 ASP A CA 5
ATOM 9835 C C . ASP A 1 112 ? -1.191 10.513 -3.204 1.00 0.00 112 ASP A C 5
ATOM 9836 O O . ASP A 1 112 ? -2.151 10.752 -2.470 1.00 0.00 112 ASP A O 5
ATOM 9845 N N . PHE A 1 113 ? 0.044 10.885 -2.928 1.00 0.00 113 PHE A N 5
ATOM 9846 C CA . PHE A 1 113 ? 0.356 11.697 -1.770 1.00 0.00 113 PHE A CA 5
ATOM 9847 C C . PHE A 1 113 ? 1.045 12.981 -2.206 1.00 0.00 113 PHE A C 5
ATOM 9848 O O . PHE A 1 113 ? 1.933 12.952 -3.057 1.00 0.00 113 PHE A O 5
ATOM 9865 N N . ASN A 1 114 ? 0.600 14.102 -1.639 1.00 0.00 114 ASN A N 5
ATOM 9866 C CA . ASN A 1 114 ? 1.263 15.402 -1.797 1.00 0.00 114 ASN A CA 5
ATOM 9867 C C . ASN A 1 114 ? 0.981 16.042 -3.164 1.00 0.00 114 ASN A C 5
ATOM 9868 O O . ASN A 1 114 ? 1.145 17.250 -3.336 1.00 0.00 114 ASN A O 5
ATOM 9879 N N . GLY A 1 115 ? 0.533 15.246 -4.125 1.00 0.00 115 GLY A N 5
ATOM 9880 C CA . GLY A 1 115 ? 0.310 15.756 -5.466 1.00 0.00 115 GLY A CA 5
ATOM 9881 C C . GLY A 1 115 ? -1.152 15.748 -5.858 1.00 0.00 115 GLY A C 5
ATOM 9882 O O . GLY A 1 115 ? -1.946 15.004 -5.278 1.00 0.00 115 GLY A O 5
ATOM 9886 N N . LYS A 1 116 ? -1.496 16.573 -6.853 1.00 0.00 116 LYS A N 5
ATOM 9887 C CA . LYS A 1 116 ? -2.871 16.704 -7.339 1.00 0.00 116 LYS A CA 5
ATOM 9888 C C . LYS A 1 116 ? -3.827 17.061 -6.206 1.00 0.00 116 LYS A C 5
ATOM 9889 O O . LYS A 1 116 ? -4.584 16.221 -5.713 1.00 0.00 116 LYS A O 5
ATOM 9908 N N . LEU A 1 117 ? -3.773 18.318 -5.792 1.00 0.00 117 LEU A N 5
ATOM 9909 C CA . LEU A 1 117 ? -4.536 18.769 -4.643 1.00 0.00 117 LEU A CA 5
ATOM 9910 C C . LEU A 1 117 ? -5.470 19.917 -4.986 1.00 0.00 117 LEU A C 5
ATOM 9911 O O . LEU A 1 117 ? -5.062 21.081 -5.034 1.00 0.00 117 LEU A O 5
ATOM 9927 N N . GLU A 1 118 ? -6.722 19.575 -5.249 1.00 0.00 118 GLU A N 5
ATOM 9928 C CA . GLU A 1 118 ? -7.790 20.556 -5.334 1.00 0.00 118 GLU A CA 5
ATOM 9929 C C . GLU A 1 118 ? -8.839 20.196 -4.291 1.00 0.00 118 GLU A C 5
ATOM 9930 O O . GLU A 1 118 ? -8.771 19.119 -3.701 1.00 0.00 118 GLU A O 5
ATOM 9942 N N . HIS A 1 119 ? -9.796 21.079 -4.056 1.00 0.00 119 HIS A N 5
ATOM 9943 C CA . HIS A 1 119 ? -10.749 20.887 -2.964 1.00 0.00 119 HIS A CA 5
ATOM 9944 C C . HIS A 1 119 ? -11.775 19.809 -3.294 1.00 0.00 119 HIS A C 5
ATOM 9945 O O . HIS A 1 119 ? -12.826 20.089 -3.875 1.00 0.00 119 HIS A O 5
ATOM 9960 N N . HIS A 1 120 ? -11.433 18.567 -2.937 1.00 0.00 120 HIS A N 5
ATOM 9961 C CA . HIS A 1 120 ? -12.310 17.403 -3.109 1.00 0.00 120 HIS A CA 5
ATOM 9962 C C . HIS A 1 120 ? -12.637 17.179 -4.584 1.00 0.00 120 HIS A C 5
ATOM 9963 O O . HIS A 1 120 ? -13.635 16.545 -4.929 1.00 0.00 120 HIS A O 5
ATOM 9978 N N . HIS A 1 121 ? -11.779 17.692 -5.451 1.00 0.00 121 HIS A N 5
ATOM 9979 C CA . HIS A 1 121 ? -11.965 17.578 -6.890 1.00 0.00 121 HIS A CA 5
ATOM 9980 C C . HIS A 1 121 ? -10.616 17.628 -7.589 1.00 0.00 121 HIS A C 5
ATOM 9981 O O . HIS A 1 121 ? -9.589 17.849 -6.954 1.00 0.00 121 HIS A O 5
ATOM 9996 N N . HIS A 1 122 ? -10.635 17.405 -8.891 1.00 0.00 122 HIS A N 5
ATOM 9997 C CA . HIS A 1 122 ? -9.491 17.686 -9.742 1.00 0.00 122 HIS A CA 5
ATOM 9998 C C . HIS A 1 122 ? -9.989 17.936 -11.159 1.00 0.00 122 HIS A C 5
ATOM 9999 O O . HIS A 1 122 ? -10.821 17.185 -11.671 1.00 0.00 122 HIS A O 5
ATOM 10014 N N . HIS A 1 123 ? -9.526 19.008 -11.772 1.00 0.00 123 HIS A N 5
ATOM 10015 C CA . HIS A 1 123 ? -9.983 19.363 -13.108 1.00 0.00 123 HIS A CA 5
ATOM 10016 C C . HIS A 1 123 ? -8.794 19.551 -14.042 1.00 0.00 123 HIS A C 5
ATOM 10017 O O . HIS A 1 123 ? -7.644 19.405 -13.629 1.00 0.00 123 HIS A O 5
ATOM 10032 N N . HIS A 1 124 ? -9.070 19.866 -15.298 1.00 0.00 124 HIS A N 5
ATOM 10033 C CA . HIS A 1 124 ? -8.017 20.068 -16.279 1.00 0.00 124 HIS A CA 5
ATOM 10034 C C . HIS A 1 124 ? -8.007 21.519 -16.729 1.00 0.00 124 HIS A C 5
ATOM 10035 O O . HIS A 1 124 ? -7.307 22.333 -16.096 1.00 0.00 124 HIS A O 5
ATOM 10051 N N . MET A 1 1 ? -12.892 -18.992 17.581 1.00 0.00 1 MET A N 6
ATOM 10052 C CA . MET A 1 1 ? -12.054 -19.762 16.632 1.00 0.00 1 MET A CA 6
ATOM 10053 C C . MET A 1 1 ? -11.526 -18.838 15.538 1.00 0.00 1 MET A C 6
ATOM 10054 O O . MET A 1 1 ? -12.062 -17.749 15.331 1.00 0.00 1 MET A O 6
ATOM 10070 N N . ASN A 1 2 ? -10.479 -19.268 14.843 1.00 0.00 2 ASN A N 6
ATOM 10071 C CA . ASN A 1 2 ? -9.848 -18.437 13.820 1.00 0.00 2 ASN A CA 6
ATOM 10072 C C . ASN A 1 2 ? -10.671 -18.437 12.532 1.00 0.00 2 ASN A C 6
ATOM 10073 O O . ASN A 1 2 ? -11.410 -19.381 12.257 1.00 0.00 2 ASN A O 6
ATOM 10084 N N . GLU A 1 3 ? -10.532 -17.373 11.755 1.00 0.00 3 GLU A N 6
ATOM 10085 C CA . GLU A 1 3 ? -11.245 -17.238 10.493 1.00 0.00 3 GLU A CA 6
ATOM 10086 C C . GLU A 1 3 ? -10.251 -17.108 9.344 1.00 0.00 3 GLU A C 6
ATOM 10087 O O . GLU A 1 3 ? -9.045 -17.244 9.548 1.00 0.00 3 GLU A O 6
ATOM 10099 N N . LEU A 1 4 ? -10.768 -16.835 8.145 1.00 0.00 4 LEU A N 6
ATOM 10100 C CA . LEU A 1 4 ? -9.937 -16.635 6.954 1.00 0.00 4 LEU A CA 6
ATOM 10101 C C . LEU A 1 4 ? -9.073 -17.859 6.646 1.00 0.00 4 LEU A C 6
ATOM 10102 O O . LEU A 1 4 ? -7.959 -17.733 6.145 1.00 0.00 4 LEU A O 6
ATOM 10118 N N . ASP A 1 5 ? -9.600 -19.044 6.931 1.00 0.00 5 ASP A N 6
ATOM 10119 C CA . ASP A 1 5 ? -8.893 -20.279 6.615 1.00 0.00 5 ASP A CA 6
ATOM 10120 C C . ASP A 1 5 ? -9.127 -20.669 5.159 1.00 0.00 5 ASP A C 6
ATOM 10121 O O . ASP A 1 5 ? -8.253 -21.242 4.504 1.00 0.00 5 ASP A O 6
ATOM 10130 N N . ILE A 1 6 ? -10.310 -20.342 4.655 1.00 0.00 6 ILE A N 6
ATOM 10131 C CA . ILE A 1 6 ? -10.651 -20.605 3.262 1.00 0.00 6 ILE A CA 6
ATOM 10132 C C . ILE A 1 6 ? -10.032 -19.558 2.339 1.00 0.00 6 ILE A C 6
ATOM 10133 O O . ILE A 1 6 ? -9.473 -18.564 2.806 1.00 0.00 6 ILE A O 6
ATOM 10149 N N . GLN A 1 7 ? -10.145 -19.772 1.037 1.00 0.00 7 GLN A N 6
ATOM 10150 C CA . GLN A 1 7 ? -9.553 -18.858 0.073 1.00 0.00 7 GLN A CA 6
ATOM 10151 C C . GLN A 1 7 ? -10.632 -18.132 -0.716 1.00 0.00 7 GLN A C 6
ATOM 10152 O O . GLN A 1 7 ? -11.805 -18.512 -0.695 1.00 0.00 7 GLN A O 6
ATOM 10166 N N . GLN A 1 8 ? -10.224 -17.088 -1.411 1.00 0.00 8 GLN A N 6
ATOM 10167 C CA . GLN A 1 8 ? -11.142 -16.241 -2.145 1.00 0.00 8 GLN A CA 6
ATOM 10168 C C . GLN A 1 8 ? -11.031 -16.501 -3.641 1.00 0.00 8 GLN A C 6
ATOM 10169 O O . GLN A 1 8 ? -9.931 -16.522 -4.197 1.00 0.00 8 GLN A O 6
ATOM 10183 N N . GLU A 1 9 ? -12.172 -16.717 -4.276 1.00 0.00 9 GLU A N 6
ATOM 10184 C CA . GLU A 1 9 ? -12.227 -16.891 -5.721 1.00 0.00 9 GLU A CA 6
ATOM 10185 C C . GLU A 1 9 ? -13.340 -16.021 -6.304 1.00 0.00 9 GLU A C 6
ATOM 10186 O O . GLU A 1 9 ? -13.325 -15.663 -7.481 1.00 0.00 9 GLU A O 6
ATOM 10198 N N . TYR A 1 10 ? -14.293 -15.672 -5.450 1.00 0.00 10 TYR A N 6
ATOM 10199 C CA . TYR A 1 10 ? -15.426 -14.847 -5.841 1.00 0.00 10 TYR A CA 6
ATOM 10200 C C . TYR A 1 10 ? -15.267 -13.434 -5.272 1.00 0.00 10 TYR A C 6
ATOM 10201 O O . TYR A 1 10 ? -14.355 -13.204 -4.477 1.00 0.00 10 TYR A O 6
ATOM 10219 N N . PRO A 1 11 ? -16.131 -12.475 -5.700 1.00 0.00 11 PRO A N 6
ATOM 10220 C CA . PRO A 1 11 ? -16.134 -11.086 -5.234 1.00 0.00 11 PRO A CA 6
ATOM 10221 C C . PRO A 1 11 ? -15.597 -10.875 -3.817 1.00 0.00 11 PRO A C 6
ATOM 10222 O O . PRO A 1 11 ? -15.974 -11.571 -2.866 1.00 0.00 11 PRO A O 6
ATOM 10233 N N . PHE A 1 12 ? -14.717 -9.899 -3.692 1.00 0.00 12 PHE A N 6
ATOM 10234 C CA . PHE A 1 12 ? -14.092 -9.575 -2.426 1.00 0.00 12 PHE A CA 6
ATOM 10235 C C . PHE A 1 12 ? -14.118 -8.072 -2.211 1.00 0.00 12 PHE A C 6
ATOM 10236 O O . PHE A 1 12 ? -13.998 -7.297 -3.162 1.00 0.00 12 PHE A O 6
ATOM 10253 N N . THR A 1 13 ? -14.288 -7.660 -0.971 1.00 0.00 13 THR A N 6
ATOM 10254 C CA . THR A 1 13 ? -14.341 -6.249 -0.651 1.00 0.00 13 THR A CA 6
ATOM 10255 C C . THR A 1 13 ? -12.965 -5.745 -0.246 1.00 0.00 13 THR A C 6
ATOM 10256 O O . THR A 1 13 ? -12.310 -6.323 0.619 1.00 0.00 13 THR A O 6
ATOM 10267 N N . VAL A 1 14 ? -12.534 -4.674 -0.885 1.00 0.00 14 VAL A N 6
ATOM 10268 C CA . VAL A 1 14 ? -11.274 -4.041 -0.552 1.00 0.00 14 VAL A CA 6
ATOM 10269 C C . VAL A 1 14 ? -11.541 -2.732 0.165 1.00 0.00 14 VAL A C 6
ATOM 10270 O O . VAL A 1 14 ? -12.123 -1.813 -0.408 1.00 0.00 14 VAL A O 6
ATOM 10283 N N . GLU A 1 15 ? -11.120 -2.651 1.414 1.00 0.00 15 GLU A N 6
ATOM 10284 C CA . GLU A 1 15 ? -11.340 -1.460 2.205 1.00 0.00 15 GLU A CA 6
ATOM 10285 C C . GLU A 1 15 ? -10.052 -0.660 2.300 1.00 0.00 15 GLU A C 6
ATOM 10286 O O . GLU A 1 15 ? -9.011 -1.183 2.699 1.00 0.00 15 GLU A O 6
ATOM 10298 N N . SER A 1 16 ? -10.130 0.601 1.911 1.00 0.00 16 SER A N 6
ATOM 10299 C CA . SER A 1 16 ? -8.976 1.480 1.923 1.00 0.00 16 SER A CA 6
ATOM 10300 C C . SER A 1 16 ? -9.275 2.738 2.724 1.00 0.00 16 SER A C 6
ATOM 10301 O O . SER A 1 16 ? -10.250 3.444 2.457 1.00 0.00 16 SER A O 6
ATOM 10309 N N . MET A 1 17 ? -8.446 2.997 3.720 1.00 0.00 17 MET A N 6
ATOM 10310 C CA . MET A 1 17 ? -8.609 4.168 4.568 1.00 0.00 17 MET A CA 6
ATOM 10311 C C . MET A 1 17 ? -7.915 5.377 3.956 1.00 0.00 17 MET A C 6
ATOM 10312 O O . MET A 1 17 ? -6.874 5.234 3.315 1.00 0.00 17 MET A O 6
ATOM 10326 N N . PRO A 1 18 ? -8.500 6.577 4.115 1.00 0.00 18 PRO A N 6
ATOM 10327 C CA . PRO A 1 18 ? -7.848 7.828 3.726 1.00 0.00 18 PRO A CA 6
ATOM 10328 C C . PRO A 1 18 ? -6.614 8.069 4.586 1.00 0.00 18 PRO A C 6
ATOM 10329 O O . PRO A 1 18 ? -6.708 8.549 5.714 1.00 0.00 18 PRO A O 6
ATOM 10340 N N . VAL A 1 19 ? -5.464 7.698 4.051 1.00 0.00 19 VAL A N 6
ATOM 10341 C CA . VAL A 1 19 ? -4.238 7.663 4.826 1.00 0.00 19 VAL A CA 6
ATOM 10342 C C . VAL A 1 19 ? -3.604 9.042 4.966 1.00 0.00 19 VAL A C 6
ATOM 10343 O O . VAL A 1 19 ? -3.088 9.386 6.030 1.00 0.00 19 VAL A O 6
ATOM 10356 N N . ALA A 1 20 ? -3.651 9.829 3.899 1.00 0.00 20 ALA A N 6
ATOM 10357 C CA . ALA A 1 20 ? -3.038 11.147 3.899 1.00 0.00 20 ALA A CA 6
ATOM 10358 C C . ALA A 1 20 ? -3.422 11.932 2.659 1.00 0.00 20 ALA A C 6
ATOM 10359 O O . ALA A 1 20 ? -3.118 11.524 1.538 1.00 0.00 20 ALA A O 6
ATOM 10366 N N . ASP A 1 21 ? -4.096 13.053 2.861 1.00 0.00 21 ASP A N 6
ATOM 10367 C CA . ASP A 1 21 ? -4.378 13.973 1.771 1.00 0.00 21 ASP A CA 6
ATOM 10368 C C . ASP A 1 21 ? -3.099 14.722 1.414 1.00 0.00 21 ASP A C 6
ATOM 10369 O O . ASP A 1 21 ? -2.906 15.145 0.274 1.00 0.00 21 ASP A O 6
ATOM 10378 N N . GLU A 1 22 ? -2.230 14.861 2.407 1.00 0.00 22 GLU A N 6
ATOM 10379 C CA . GLU A 1 22 ? -0.870 15.332 2.203 1.00 0.00 22 GLU A CA 6
ATOM 10380 C C . GLU A 1 22 ? -0.007 14.779 3.325 1.00 0.00 22 GLU A C 6
ATOM 10381 O O . GLU A 1 22 ? -0.530 14.393 4.376 1.00 0.00 22 GLU A O 6
ATOM 10393 N N . ILE A 1 23 ? 1.295 14.713 3.108 1.00 0.00 23 ILE A N 6
ATOM 10394 C CA . ILE A 1 23 ? 2.197 14.156 4.097 1.00 0.00 23 ILE A CA 6
ATOM 10395 C C . ILE A 1 23 ? 3.344 15.125 4.390 1.00 0.00 23 ILE A C 6
ATOM 10396 O O . ILE A 1 23 ? 3.933 15.708 3.480 1.00 0.00 23 ILE A O 6
ATOM 10412 N N . ALA A 1 24 ? 3.651 15.291 5.672 1.00 0.00 24 ALA A N 6
ATOM 10413 C CA . ALA A 1 24 ? 4.640 16.271 6.117 1.00 0.00 24 ALA A CA 6
ATOM 10414 C C . ALA A 1 24 ? 6.065 15.727 6.040 1.00 0.00 24 ALA A C 6
ATOM 10415 O O . ALA A 1 24 ? 6.923 16.111 6.835 1.00 0.00 24 ALA A O 6
ATOM 10422 N N . GLY A 1 25 ? 6.319 14.855 5.075 1.00 0.00 25 GLY A N 6
ATOM 10423 C CA . GLY A 1 25 ? 7.641 14.282 4.917 1.00 0.00 25 GLY A CA 6
ATOM 10424 C C . GLY A 1 25 ? 7.965 13.269 5.997 1.00 0.00 25 GLY A C 6
ATOM 10425 O O . GLY A 1 25 ? 7.833 12.067 5.781 1.00 0.00 25 GLY A O 6
ATOM 10429 N N . ASP A 1 26 ? 8.351 13.763 7.171 1.00 0.00 26 ASP A N 6
ATOM 10430 C CA . ASP A 1 26 ? 8.747 12.903 8.291 1.00 0.00 26 ASP A CA 6
ATOM 10431 C C . ASP A 1 26 ? 7.573 12.082 8.806 1.00 0.00 26 ASP A C 6
ATOM 10432 O O . ASP A 1 26 ? 7.753 11.146 9.588 1.00 0.00 26 ASP A O 6
ATOM 10441 N N . GLU A 1 27 ? 6.374 12.449 8.380 1.00 0.00 27 GLU A N 6
ATOM 10442 C CA . GLU A 1 27 ? 5.172 11.760 8.808 1.00 0.00 27 GLU A CA 6
ATOM 10443 C C . GLU A 1 27 ? 5.153 10.309 8.359 1.00 0.00 27 GLU A C 6
ATOM 10444 O O . GLU A 1 27 ? 5.748 9.933 7.345 1.00 0.00 27 GLU A O 6
ATOM 10456 N N . THR A 1 28 ? 4.464 9.507 9.139 1.00 0.00 28 THR A N 6
ATOM 10457 C CA . THR A 1 28 ? 4.269 8.109 8.832 1.00 0.00 28 THR A CA 6
ATOM 10458 C C . THR A 1 28 ? 2.783 7.796 8.853 1.00 0.00 28 THR A C 6
ATOM 10459 O O . THR A 1 28 ? 2.127 7.889 9.894 1.00 0.00 28 THR A O 6
ATOM 10470 N N . VAL A 1 29 ? 2.258 7.440 7.700 1.00 0.00 29 VAL A N 6
ATOM 10471 C CA . VAL A 1 29 ? 0.830 7.247 7.552 1.00 0.00 29 VAL A CA 6
ATOM 10472 C C . VAL A 1 29 ? 0.463 5.774 7.597 1.00 0.00 29 VAL A C 6
ATOM 10473 O O . VAL A 1 29 ? 1.151 4.926 7.020 1.00 0.00 29 VAL A O 6
ATOM 10486 N N . GLU A 1 30 ? -0.613 5.484 8.316 1.00 0.00 30 GLU A N 6
ATOM 10487 C CA . GLU A 1 30 ? -1.092 4.125 8.472 1.00 0.00 30 GLU A CA 6
ATOM 10488 C C . GLU A 1 30 ? -1.899 3.710 7.254 1.00 0.00 30 GLU A C 6
ATOM 10489 O O . GLU A 1 30 ? -3.078 4.050 7.133 1.00 0.00 30 GLU A O 6
ATOM 10501 N N . ILE A 1 31 ? -1.261 2.994 6.349 1.00 0.00 31 ILE A N 6
ATOM 10502 C CA . ILE A 1 31 ? -1.949 2.464 5.193 1.00 0.00 31 ILE A CA 6
ATOM 10503 C C . ILE A 1 31 ? -2.651 1.190 5.605 1.00 0.00 31 ILE A C 6
ATOM 10504 O O . ILE A 1 31 ? -2.038 0.130 5.716 1.00 0.00 31 ILE A O 6
ATOM 10520 N N . ARG A 1 32 ? -3.933 1.314 5.872 1.00 0.00 32 ARG A N 6
ATOM 10521 C CA . ARG A 1 32 ? -4.701 0.211 6.403 1.00 0.00 32 ARG A CA 6
ATOM 10522 C C . ARG A 1 32 ? -5.555 -0.415 5.319 1.00 0.00 32 ARG A C 6
ATOM 10523 O O . ARG A 1 32 ? -6.484 0.216 4.807 1.00 0.00 32 ARG A O 6
ATOM 10544 N N . LEU A 1 33 ? -5.226 -1.642 4.963 1.00 0.00 33 LEU A N 6
ATOM 10545 C CA . LEU A 1 33 ? -6.022 -2.384 4.012 1.00 0.00 33 LEU A CA 6
ATOM 10546 C C . LEU A 1 33 ? -6.708 -3.535 4.706 1.00 0.00 33 LEU A C 6
ATOM 10547 O O . LEU A 1 33 ? -6.081 -4.303 5.440 1.00 0.00 33 LEU A O 6
ATOM 10563 N N . GLU A 1 34 ? -7.996 -3.646 4.474 1.00 0.00 34 GLU A N 6
ATOM 10564 C CA . GLU A 1 34 ? -8.767 -4.750 4.998 1.00 0.00 34 GLU A CA 6
ATOM 10565 C C . GLU A 1 34 ? -9.624 -5.326 3.891 1.00 0.00 34 GLU A C 6
ATOM 10566 O O . GLU A 1 34 ? -10.517 -4.670 3.365 1.00 0.00 34 GLU A O 6
ATOM 10578 N N . ILE A 1 35 ? -9.303 -6.539 3.503 1.00 0.00 35 ILE A N 6
ATOM 10579 C CA . ILE A 1 35 ? -9.977 -7.193 2.404 1.00 0.00 35 ILE A CA 6
ATOM 10580 C C . ILE A 1 35 ? -10.861 -8.322 2.915 1.00 0.00 35 ILE A C 6
ATOM 10581 O O . ILE A 1 35 ? -10.375 -9.313 3.461 1.00 0.00 35 ILE A O 6
ATOM 10597 N N . LYS A 1 36 ? -12.163 -8.145 2.766 1.00 0.00 36 LYS A N 6
ATOM 10598 C CA . LYS A 1 36 ? -13.127 -9.136 3.207 1.00 0.00 36 LYS A CA 6
ATOM 10599 C C . LYS A 1 36 ? -13.697 -9.884 2.006 1.00 0.00 36 LYS A C 6
ATOM 10600 O O . LYS A 1 36 ? -14.463 -9.321 1.223 1.00 0.00 36 LYS A O 6
ATOM 10619 N N . PRO A 1 37 ? -13.307 -11.154 1.827 1.00 0.00 37 PRO A N 6
ATOM 10620 C CA . PRO A 1 37 ? -13.815 -11.988 0.737 1.00 0.00 37 PRO A CA 6
ATOM 10621 C C . PRO A 1 37 ? -15.269 -12.402 0.960 1.00 0.00 37 PRO A C 6
ATOM 10622 O O . PRO A 1 37 ? -15.618 -12.941 2.011 1.00 0.00 37 PRO A O 6
ATOM 10633 N N . SER A 1 38 ? -16.114 -12.140 -0.028 1.00 0.00 38 SER A N 6
ATOM 10634 C CA . SER A 1 38 ? -17.524 -12.480 0.069 1.00 0.00 38 SER A CA 6
ATOM 10635 C C . SER A 1 38 ? -17.766 -13.908 -0.414 1.00 0.00 38 SER A C 6
ATOM 10636 O O . SER A 1 38 ? -18.689 -14.585 0.049 1.00 0.00 38 SER A O 6
ATOM 10644 N N . GLY A 1 39 ? -16.932 -14.361 -1.342 1.00 0.00 39 GLY A N 6
ATOM 10645 C CA . GLY A 1 39 ? -17.027 -15.725 -1.826 1.00 0.00 39 GLY A CA 6
ATOM 10646 C C . GLY A 1 39 ? -15.869 -16.573 -1.342 1.00 0.00 39 GLY A C 6
ATOM 10647 O O . GLY A 1 39 ? -14.730 -16.102 -1.290 1.00 0.00 39 GLY A O 6
ATOM 10651 N N . ASN A 1 40 ? -16.148 -17.824 -1.003 1.00 0.00 40 ASN A N 6
ATOM 10652 C CA . ASN A 1 40 ? -15.127 -18.709 -0.453 1.00 0.00 40 ASN A CA 6
ATOM 10653 C C . ASN A 1 40 ? -14.991 -19.979 -1.290 1.00 0.00 40 ASN A C 6
ATOM 10654 O O . ASN A 1 40 ? -15.939 -20.751 -1.443 1.00 0.00 40 ASN A O 6
ATOM 10665 N N . PHE A 1 41 ? -13.798 -20.175 -1.842 1.00 0.00 41 PHE A N 6
ATOM 10666 C CA . PHE A 1 41 ? -13.504 -21.310 -2.714 1.00 0.00 41 PHE A CA 6
ATOM 10667 C C . PHE A 1 41 ? -12.030 -21.694 -2.579 1.00 0.00 41 PHE A C 6
ATOM 10668 O O . PHE A 1 41 ? -11.381 -21.334 -1.594 1.00 0.00 41 PHE A O 6
ATOM 10685 N N . ILE A 1 42 ? -11.511 -22.435 -3.555 1.00 0.00 42 ILE A N 6
ATOM 10686 C CA . ILE A 1 42 ? -10.095 -22.771 -3.589 1.00 0.00 42 ILE A CA 6
ATOM 10687 C C . ILE A 1 42 ? -9.287 -21.559 -4.041 1.00 0.00 42 ILE A C 6
ATOM 10688 O O . ILE A 1 42 ? -8.245 -21.243 -3.473 1.00 0.00 42 ILE A O 6
ATOM 10704 N N . GLY A 1 43 ? -9.786 -20.876 -5.060 1.00 0.00 43 GLY A N 6
ATOM 10705 C CA . GLY A 1 43 ? -9.173 -19.641 -5.493 1.00 0.00 43 GLY A CA 6
ATOM 10706 C C . GLY A 1 43 ? -7.860 -19.846 -6.219 1.00 0.00 43 GLY A C 6
ATOM 10707 O O . GLY A 1 43 ? -7.781 -20.626 -7.169 1.00 0.00 43 GLY A O 6
ATOM 10711 N N . THR A 1 44 ? -6.835 -19.149 -5.755 1.00 0.00 44 THR A N 6
ATOM 10712 C CA . THR A 1 44 ? -5.549 -19.106 -6.429 1.00 0.00 44 THR A CA 6
ATOM 10713 C C . THR A 1 44 ? -4.538 -18.382 -5.538 1.00 0.00 44 THR A C 6
ATOM 10714 O O . THR A 1 44 ? -4.924 -17.753 -4.551 1.00 0.00 44 THR A O 6
ATOM 10725 N N . VAL A 1 45 ? -3.255 -18.473 -5.870 1.00 0.00 45 VAL A N 6
ATOM 10726 C CA . VAL A 1 45 ? -2.215 -17.873 -5.041 1.00 0.00 45 VAL A CA 6
ATOM 10727 C C . VAL A 1 45 ? -2.088 -16.380 -5.322 1.00 0.00 45 VAL A C 6
ATOM 10728 O O . VAL A 1 45 ? -1.582 -15.975 -6.374 1.00 0.00 45 VAL A O 6
ATOM 10741 N N . TYR A 1 46 ? -2.546 -15.570 -4.380 1.00 0.00 46 TYR A N 6
ATOM 10742 C CA . TYR A 1 46 ? -2.467 -14.124 -4.510 1.00 0.00 46 TYR A CA 6
ATOM 10743 C C . TYR A 1 46 ? -1.154 -13.610 -3.934 1.00 0.00 46 TYR A C 6
ATOM 10744 O O . TYR A 1 46 ? -0.816 -13.883 -2.782 1.00 0.00 46 TYR A O 6
ATOM 10762 N N . THR A 1 47 ? -0.415 -12.877 -4.748 1.00 0.00 47 THR A N 6
ATOM 10763 C CA . THR A 1 47 ? 0.862 -12.320 -4.344 1.00 0.00 47 THR A CA 6
ATOM 10764 C C . THR A 1 47 ? 0.794 -10.795 -4.384 1.00 0.00 47 THR A C 6
ATOM 10765 O O . THR A 1 47 ? 0.049 -10.225 -5.182 1.00 0.00 47 THR A O 6
ATOM 10776 N N . LEU A 1 48 ? 1.551 -10.144 -3.515 1.00 0.00 48 LEU A N 6
ATOM 10777 C CA . LEU A 1 48 ? 1.525 -8.693 -3.422 1.00 0.00 48 LEU A CA 6
ATOM 10778 C C . LEU A 1 48 ? 2.858 -8.099 -3.860 1.00 0.00 48 LEU A C 6
ATOM 10779 O O . LEU A 1 48 ? 3.893 -8.341 -3.243 1.00 0.00 48 LEU A O 6
ATOM 10795 N N . ARG A 1 49 ? 2.824 -7.326 -4.931 1.00 0.00 49 ARG A N 6
ATOM 10796 C CA . ARG A 1 49 ? 4.024 -6.693 -5.454 1.00 0.00 49 ARG A CA 6
ATOM 10797 C C . ARG A 1 49 ? 3.991 -5.198 -5.158 1.00 0.00 49 ARG A C 6
ATOM 10798 O O . ARG A 1 49 ? 2.975 -4.538 -5.376 1.00 0.00 49 ARG A O 6
ATOM 10819 N N . TYR A 1 50 ? 5.093 -4.672 -4.640 1.00 0.00 50 TYR A N 6
ATOM 10820 C CA . TYR A 1 50 ? 5.171 -3.263 -4.276 1.00 0.00 50 TYR A CA 6
ATOM 10821 C C . TYR A 1 50 ? 6.006 -2.510 -5.297 1.00 0.00 50 TYR A C 6
ATOM 10822 O O . TYR A 1 50 ? 6.993 -3.043 -5.788 1.00 0.00 50 TYR A O 6
ATOM 10840 N N . PHE A 1 51 ? 5.610 -1.288 -5.616 1.00 0.00 51 PHE A N 6
ATOM 10841 C CA . PHE A 1 51 ? 6.398 -0.437 -6.501 1.00 0.00 51 PHE A CA 6
ATOM 10842 C C . PHE A 1 51 ? 6.106 1.033 -6.221 1.00 0.00 51 PHE A C 6
ATOM 10843 O O . PHE A 1 51 ? 4.973 1.399 -5.910 1.00 0.00 51 PHE A O 6
ATOM 10860 N N . GLN A 1 52 ? 7.135 1.868 -6.308 1.00 0.00 52 GLN A N 6
ATOM 10861 C CA . GLN A 1 52 ? 6.974 3.304 -6.123 1.00 0.00 52 GLN A CA 6
ATOM 10862 C C . GLN A 1 52 ? 7.533 4.053 -7.333 1.00 0.00 52 GLN A C 6
ATOM 10863 O O . GLN A 1 52 ? 8.738 4.291 -7.423 1.00 0.00 52 GLN A O 6
ATOM 10877 N N . PRO A 1 53 ? 6.659 4.390 -8.297 1.00 0.00 53 PRO A N 6
ATOM 10878 C CA . PRO A 1 53 ? 7.054 5.095 -9.526 1.00 0.00 53 PRO A CA 6
ATOM 10879 C C . PRO A 1 53 ? 7.655 6.472 -9.252 1.00 0.00 53 PRO A C 6
ATOM 10880 O O . PRO A 1 53 ? 8.706 6.819 -9.792 1.00 0.00 53 PRO A O 6
ATOM 10891 N N . ASP A 1 54 ? 6.994 7.241 -8.403 1.00 0.00 54 ASP A N 6
ATOM 10892 C CA . ASP A 1 54 ? 7.419 8.605 -8.118 1.00 0.00 54 ASP A CA 6
ATOM 10893 C C . ASP A 1 54 ? 7.473 8.854 -6.623 1.00 0.00 54 ASP A C 6
ATOM 10894 O O . ASP A 1 54 ? 6.707 8.266 -5.861 1.00 0.00 54 ASP A O 6
ATOM 10903 N N . GLY A 1 55 ? 8.375 9.729 -6.212 1.00 0.00 55 GLY A N 6
ATOM 10904 C CA . GLY A 1 55 ? 8.507 10.058 -4.807 1.00 0.00 55 GLY A CA 6
ATOM 10905 C C . GLY A 1 55 ? 9.579 9.237 -4.124 1.00 0.00 55 GLY A C 6
ATOM 10906 O O . GLY A 1 55 ? 10.357 8.544 -4.783 1.00 0.00 55 GLY A O 6
ATOM 10910 N N . LYS A 1 56 ? 9.626 9.315 -2.803 1.00 0.00 56 LYS A N 6
ATOM 10911 C CA . LYS A 1 56 ? 10.602 8.567 -2.029 1.00 0.00 56 LYS A CA 6
ATOM 10912 C C . LYS A 1 56 ? 10.079 8.332 -0.618 1.00 0.00 56 LYS A C 6
ATOM 10913 O O . LYS A 1 56 ? 9.549 9.248 0.016 1.00 0.00 56 LYS A O 6
ATOM 10932 N N . GLY A 1 57 ? 10.213 7.110 -0.133 1.00 0.00 57 GLY A N 6
ATOM 10933 C CA . GLY A 1 57 ? 9.761 6.798 1.200 1.00 0.00 57 GLY A CA 6
ATOM 10934 C C . GLY A 1 57 ? 10.068 5.370 1.581 1.00 0.00 57 GLY A C 6
ATOM 10935 O O . GLY A 1 57 ? 10.700 4.640 0.817 1.00 0.00 57 GLY A O 6
ATOM 10939 N N . SER A 1 58 ? 9.624 4.975 2.757 1.00 0.00 58 SER A N 6
ATOM 10940 C CA . SER A 1 58 ? 9.813 3.617 3.224 1.00 0.00 58 SER A CA 6
ATOM 10941 C C . SER A 1 58 ? 8.475 2.992 3.598 1.00 0.00 58 SER A C 6
ATOM 10942 O O . SER A 1 58 ? 7.798 3.450 4.521 1.00 0.00 58 SER A O 6
ATOM 10950 N N . LEU A 1 59 ? 8.087 1.966 2.855 1.00 0.00 59 LEU A N 6
ATOM 10951 C CA . LEU A 1 59 ? 6.865 1.236 3.146 1.00 0.00 59 LEU A CA 6
ATOM 10952 C C . LEU A 1 59 ? 7.199 0.040 4.019 1.00 0.00 59 LEU A C 6
ATOM 10953 O O . LEU A 1 59 ? 7.980 -0.829 3.628 1.00 0.00 59 LEU A O 6
ATOM 10969 N N . LYS A 1 60 ? 6.636 0.016 5.210 1.00 0.00 60 LYS A N 6
ATOM 10970 C CA . LYS A 1 60 ? 6.993 -0.985 6.192 1.00 0.00 60 LYS A CA 6
ATOM 10971 C C . LYS A 1 60 ? 5.806 -1.864 6.550 1.00 0.00 60 LYS A C 6
ATOM 10972 O O . LYS A 1 60 ? 4.686 -1.373 6.714 1.00 0.00 60 LYS A O 6
ATOM 10991 N N . MET A 1 61 ? 6.064 -3.158 6.682 1.00 0.00 61 MET A N 6
ATOM 10992 C CA . MET A 1 61 ? 5.071 -4.101 7.184 1.00 0.00 61 MET A CA 6
ATOM 10993 C C . MET A 1 61 ? 4.849 -3.855 8.674 1.00 0.00 61 MET A C 6
ATOM 10994 O O . MET A 1 61 ? 5.603 -4.359 9.505 1.00 0.00 61 MET A O 6
ATOM 11008 N N . GLU A 1 62 ? 3.842 -3.038 8.994 1.00 0.00 62 GLU A N 6
ATOM 11009 C CA . GLU A 1 62 ? 3.572 -2.610 10.371 1.00 0.00 62 GLU A CA 6
ATOM 11010 C C . GLU A 1 62 ? 4.838 -2.079 11.053 1.00 0.00 62 GLU A C 6
ATOM 11011 O O . GLU A 1 62 ? 5.028 -2.253 12.257 1.00 0.00 62 GLU A O 6
ATOM 11023 N N . ASP A 1 63 ? 5.687 -1.412 10.258 1.00 0.00 63 ASP A N 6
ATOM 11024 C CA . ASP A 1 63 ? 6.936 -0.798 10.742 1.00 0.00 63 ASP A CA 6
ATOM 11025 C C . ASP A 1 63 ? 7.896 -1.860 11.290 1.00 0.00 63 ASP A C 6
ATOM 11026 O O . ASP A 1 63 ? 8.810 -1.565 12.054 1.00 0.00 63 ASP A O 6
ATOM 11035 N N . GLY A 1 64 ? 7.694 -3.105 10.873 1.00 0.00 64 GLY A N 6
ATOM 11036 C CA . GLY A 1 64 ? 8.549 -4.179 11.334 1.00 0.00 64 GLY A CA 6
ATOM 11037 C C . GLY A 1 64 ? 9.382 -4.798 10.228 1.00 0.00 64 GLY A C 6
ATOM 11038 O O . GLY A 1 64 ? 10.204 -5.678 10.486 1.00 0.00 64 GLY A O 6
ATOM 11042 N N . THR A 1 65 ? 9.164 -4.354 8.997 1.00 0.00 65 THR A N 6
ATOM 11043 C CA . THR A 1 65 ? 9.899 -4.875 7.848 1.00 0.00 65 THR A CA 6
ATOM 11044 C C . THR A 1 65 ? 9.875 -3.865 6.703 1.00 0.00 65 THR A C 6
ATOM 11045 O O . THR A 1 65 ? 8.813 -3.356 6.348 1.00 0.00 65 THR A O 6
ATOM 11056 N N . VAL A 1 66 ? 11.044 -3.566 6.147 1.00 0.00 66 VAL A N 6
ATOM 11057 C CA . VAL A 1 66 ? 11.145 -2.646 5.022 1.00 0.00 66 VAL A CA 6
ATOM 11058 C C . VAL A 1 66 ? 10.975 -3.404 3.709 1.00 0.00 66 VAL A C 6
ATOM 11059 O O . VAL A 1 66 ? 11.600 -4.442 3.495 1.00 0.00 66 VAL A O 6
ATOM 11072 N N . LEU A 1 67 ? 10.120 -2.891 2.841 1.00 0.00 67 LEU A N 6
ATOM 11073 C CA . LEU A 1 67 ? 9.784 -3.569 1.595 1.00 0.00 67 LEU A CA 6
ATOM 11074 C C . LEU A 1 67 ? 10.561 -2.996 0.413 1.00 0.00 67 LEU A C 6
ATOM 11075 O O . LEU A 1 67 ? 10.843 -1.796 0.363 1.00 0.00 67 LEU A O 6
ATOM 11091 N N . LYS A 1 68 ? 10.913 -3.865 -0.529 1.00 0.00 68 LYS A N 6
ATOM 11092 C CA . LYS A 1 68 ? 11.640 -3.457 -1.724 1.00 0.00 68 LYS A CA 6
ATOM 11093 C C . LYS A 1 68 ? 10.674 -3.253 -2.896 1.00 0.00 68 LYS A C 6
ATOM 11094 O O . LYS A 1 68 ? 9.992 -4.189 -3.320 1.00 0.00 68 LYS A O 6
ATOM 11113 N N . PRO A 1 69 ? 10.604 -2.023 -3.431 1.00 0.00 69 PRO A N 6
ATOM 11114 C CA . PRO A 1 69 ? 9.669 -1.664 -4.500 1.00 0.00 69 PRO A CA 6
ATOM 11115 C C . PRO A 1 69 ? 10.059 -2.233 -5.865 1.00 0.00 69 PRO A C 6
ATOM 11116 O O . PRO A 1 69 ? 10.741 -1.571 -6.650 1.00 0.00 69 PRO A O 6
ATOM 11127 N N . ASN A 1 70 ? 9.619 -3.471 -6.111 1.00 0.00 70 ASN A N 6
ATOM 11128 C CA . ASN A 1 70 ? 9.793 -4.179 -7.389 1.00 0.00 70 ASN A CA 6
ATOM 11129 C C . ASN A 1 70 ? 9.558 -5.673 -7.187 1.00 0.00 70 ASN A C 6
ATOM 11130 O O . ASN A 1 70 ? 9.221 -6.391 -8.125 1.00 0.00 70 ASN A O 6
ATOM 11141 N N . ASP A 1 71 ? 9.740 -6.130 -5.951 1.00 0.00 71 ASP A N 6
ATOM 11142 C CA . ASP A 1 71 ? 9.690 -7.556 -5.648 1.00 0.00 71 ASP A CA 6
ATOM 11143 C C . ASP A 1 71 ? 8.267 -8.001 -5.320 1.00 0.00 71 ASP A C 6
ATOM 11144 O O . ASP A 1 71 ? 7.456 -7.212 -4.825 1.00 0.00 71 ASP A O 6
ATOM 11153 N N . ARG A 1 72 ? 7.965 -9.259 -5.619 1.00 0.00 72 ARG A N 6
ATOM 11154 C CA . ARG A 1 72 ? 6.652 -9.825 -5.335 1.00 0.00 72 ARG A CA 6
ATOM 11155 C C . ARG A 1 72 ? 6.681 -10.577 -4.010 1.00 0.00 72 ARG A C 6
ATOM 11156 O O . ARG A 1 72 ? 7.321 -11.623 -3.894 1.00 0.00 72 ARG A O 6
ATOM 11177 N N . TYR A 1 73 ? 5.976 -10.056 -3.019 1.00 0.00 73 TYR A N 6
ATOM 11178 C CA . TYR A 1 73 ? 5.994 -10.629 -1.682 1.00 0.00 73 TYR A CA 6
ATOM 11179 C C . TYR A 1 73 ? 4.760 -11.490 -1.426 1.00 0.00 73 TYR A C 6
ATOM 11180 O O . TYR A 1 73 ? 3.627 -11.056 -1.638 1.00 0.00 73 TYR A O 6
ATOM 11198 N N . LEU A 1 74 ? 4.993 -12.721 -0.986 1.00 0.00 74 LEU A N 6
ATOM 11199 C CA . LEU A 1 74 ? 3.917 -13.601 -0.546 1.00 0.00 74 LEU A CA 6
ATOM 11200 C C . LEU A 1 74 ? 3.849 -13.573 0.980 1.00 0.00 74 LEU A C 6
ATOM 11201 O O . LEU A 1 74 ? 4.483 -14.384 1.659 1.00 0.00 74 LEU A O 6
ATOM 11217 N N . LEU A 1 75 ? 3.101 -12.618 1.512 1.00 0.00 75 LEU A N 6
ATOM 11218 C CA . LEU A 1 75 ? 3.095 -12.359 2.949 1.00 0.00 75 LEU A CA 6
ATOM 11219 C C . LEU A 1 75 ? 1.694 -12.500 3.532 1.00 0.00 75 LEU A C 6
ATOM 11220 O O . LEU A 1 75 ? 0.790 -13.001 2.865 1.00 0.00 75 LEU A O 6
ATOM 11236 N N . ASN A 1 76 ? 1.534 -12.075 4.786 1.00 0.00 76 ASN A N 6
ATOM 11237 C CA . ASN A 1 76 ? 0.230 -12.063 5.441 1.00 0.00 76 ASN A CA 6
ATOM 11238 C C . ASN A 1 76 ? -0.755 -11.251 4.613 1.00 0.00 76 ASN A C 6
ATOM 11239 O O . ASN A 1 76 ? -0.508 -10.086 4.302 1.00 0.00 76 ASN A O 6
ATOM 11250 N N . GLU A 1 77 ? -1.865 -11.873 4.263 1.00 0.00 77 GLU A N 6
ATOM 11251 C CA . GLU A 1 77 ? -2.772 -11.319 3.272 1.00 0.00 77 GLU A CA 6
ATOM 11252 C C . GLU A 1 77 ? -4.133 -10.960 3.869 1.00 0.00 77 GLU A C 6
ATOM 11253 O O . GLU A 1 77 ? -4.388 -11.194 5.054 1.00 0.00 77 GLU A O 6
ATOM 11265 N N . TRP A 1 78 ? -4.981 -10.370 3.021 1.00 0.00 78 TRP A N 6
ATOM 11266 C CA . TRP A 1 78 ? -6.354 -9.978 3.358 1.00 0.00 78 TRP A CA 6
ATOM 11267 C C . TRP A 1 78 ? -6.400 -8.767 4.295 1.00 0.00 78 TRP A C 6
ATOM 11268 O O . TRP A 1 78 ? -6.908 -7.712 3.925 1.00 0.00 78 TRP A O 6
ATOM 11289 N N . LYS A 1 79 ? -5.864 -8.913 5.496 1.00 0.00 79 LYS A N 6
ATOM 11290 C CA . LYS A 1 79 ? -5.913 -7.841 6.486 1.00 0.00 79 LYS A CA 6
ATOM 11291 C C . LYS A 1 79 ? -4.512 -7.532 7.001 1.00 0.00 79 LYS A C 6
ATOM 11292 O O . LYS A 1 79 ? -3.817 -8.429 7.489 1.00 0.00 79 LYS A O 6
ATOM 11311 N N . PHE A 1 80 ? -4.104 -6.266 6.912 1.00 0.00 80 PHE A N 6
ATOM 11312 C CA . PHE A 1 80 ? -2.782 -5.856 7.373 1.00 0.00 80 PHE A CA 6
ATOM 11313 C C . PHE A 1 80 ? -2.663 -4.329 7.389 1.00 0.00 80 PHE A C 6
ATOM 11314 O O . PHE A 1 80 ? -3.431 -3.630 6.729 1.00 0.00 80 PHE A O 6
ATOM 11331 N N . ARG A 1 81 ? -1.704 -3.815 8.156 1.00 0.00 81 ARG A N 6
ATOM 11332 C CA . ARG A 1 81 ? -1.476 -2.377 8.236 1.00 0.00 81 ARG A CA 6
ATOM 11333 C C . ARG A 1 81 ? -0.066 -2.051 7.764 1.00 0.00 81 ARG A C 6
ATOM 11334 O O . ARG A 1 81 ? 0.899 -2.690 8.172 1.00 0.00 81 ARG A O 6
ATOM 11355 N N . LEU A 1 82 ? 0.055 -1.055 6.918 1.00 0.00 82 LEU A N 6
ATOM 11356 C CA . LEU A 1 82 ? 1.355 -0.659 6.406 1.00 0.00 82 LEU A CA 6
ATOM 11357 C C . LEU A 1 82 ? 1.739 0.702 6.959 1.00 0.00 82 LEU A C 6
ATOM 11358 O O . LEU A 1 82 ? 0.905 1.593 7.070 1.00 0.00 82 LEU A O 6
ATOM 11374 N N . TYR A 1 83 ? 2.993 0.855 7.325 1.00 0.00 83 TYR A N 6
ATOM 11375 C CA . TYR A 1 83 ? 3.474 2.122 7.842 1.00 0.00 83 TYR A CA 6
ATOM 11376 C C . TYR A 1 83 ? 4.394 2.774 6.833 1.00 0.00 83 TYR A C 6
ATOM 11377 O O . TYR A 1 83 ? 5.506 2.305 6.597 1.00 0.00 83 TYR A O 6
ATOM 11395 N N . TYR A 1 84 ? 3.908 3.834 6.212 1.00 0.00 84 TYR A N 6
ATOM 11396 C CA . TYR A 1 84 ? 4.685 4.542 5.218 1.00 0.00 84 TYR A CA 6
ATOM 11397 C C . TYR A 1 84 ? 5.363 5.757 5.831 1.00 0.00 84 TYR A C 6
ATOM 11398 O O . TYR A 1 84 ? 4.727 6.787 6.067 1.00 0.00 84 TYR A O 6
ATOM 11416 N N . THR A 1 85 ? 6.644 5.614 6.123 1.00 0.00 85 THR A N 6
ATOM 11417 C CA . THR A 1 85 ? 7.456 6.735 6.552 1.00 0.00 85 THR A CA 6
ATOM 11418 C C . THR A 1 85 ? 8.066 7.382 5.321 1.00 0.00 85 THR A C 6
ATOM 11419 O O . THR A 1 85 ? 8.928 6.793 4.665 1.00 0.00 85 THR A O 6
ATOM 11430 N N . SER A 1 86 ? 7.596 8.569 4.978 1.00 0.00 86 SER A N 6
ATOM 11431 C CA . SER A 1 86 ? 8.012 9.200 3.741 1.00 0.00 86 SER A CA 6
ATOM 11432 C C . SER A 1 86 ? 9.392 9.828 3.893 1.00 0.00 86 SER A C 6
ATOM 11433 O O . SER A 1 86 ? 9.784 10.240 4.984 1.00 0.00 86 SER A O 6
ATOM 11441 N N . GLN A 1 87 ? 10.131 9.871 2.796 1.00 0.00 87 GLN A N 6
ATOM 11442 C CA . GLN A 1 87 ? 11.446 10.489 2.777 1.00 0.00 87 GLN A CA 6
ATOM 11443 C C . GLN A 1 87 ? 11.435 11.671 1.823 1.00 0.00 87 GLN A C 6
ATOM 11444 O O . GLN A 1 87 ? 12.469 12.282 1.550 1.00 0.00 87 GLN A O 6
ATOM 11458 N N . SER A 1 88 ? 10.248 11.993 1.329 1.00 0.00 88 SER A N 6
ATOM 11459 C CA . SER A 1 88 ? 10.093 13.031 0.329 1.00 0.00 88 SER A CA 6
ATOM 11460 C C . SER A 1 88 ? 8.829 13.844 0.586 1.00 0.00 88 SER A C 6
ATOM 11461 O O . SER A 1 88 ? 7.805 13.305 1.017 1.00 0.00 88 SER A O 6
ATOM 11469 N N . ASP A 1 89 ? 8.922 15.142 0.343 1.00 0.00 89 ASP A N 6
ATOM 11470 C CA . ASP A 1 89 ? 7.773 16.035 0.420 1.00 0.00 89 ASP A CA 6
ATOM 11471 C C . ASP A 1 89 ? 7.476 16.607 -0.965 1.00 0.00 89 ASP A C 6
ATOM 11472 O O . ASP A 1 89 ? 6.438 16.299 -1.548 1.00 0.00 89 ASP A O 6
ATOM 11481 N N . LYS A 1 90 ? 8.395 17.437 -1.462 1.00 0.00 90 LYS A N 6
ATOM 11482 C CA . LYS A 1 90 ? 8.409 17.923 -2.846 1.00 0.00 90 LYS A CA 6
ATOM 11483 C C . LYS A 1 90 ? 7.013 18.248 -3.388 1.00 0.00 90 LYS A C 6
ATOM 11484 O O . LYS A 1 90 ? 6.439 19.282 -3.044 1.00 0.00 90 LYS A O 6
ATOM 11503 N N . GLU A 1 91 ? 6.469 17.376 -4.230 1.00 0.00 91 GLU A N 6
ATOM 11504 C CA . GLU A 1 91 ? 5.150 17.611 -4.798 1.00 0.00 91 GLU A CA 6
ATOM 11505 C C . GLU A 1 91 ? 4.318 16.334 -4.886 1.00 0.00 91 GLU A C 6
ATOM 11506 O O . GLU A 1 91 ? 3.094 16.396 -4.788 1.00 0.00 91 GLU A O 6
ATOM 11518 N N . ALA A 1 92 ? 4.954 15.181 -5.087 1.00 0.00 92 ALA A N 6
ATOM 11519 C CA . ALA A 1 92 ? 4.200 13.947 -5.269 1.00 0.00 92 ALA A CA 6
ATOM 11520 C C . ALA A 1 92 ? 4.964 12.705 -4.815 1.00 0.00 92 ALA A C 6
ATOM 11521 O O . ALA A 1 92 ? 6.161 12.563 -5.068 1.00 0.00 92 ALA A O 6
ATOM 11528 N N . GLN A 1 93 ? 4.253 11.815 -4.131 1.00 0.00 93 GLN A N 6
ATOM 11529 C CA . GLN A 1 93 ? 4.770 10.496 -3.786 1.00 0.00 93 GLN A CA 6
ATOM 11530 C C . GLN A 1 93 ? 3.763 9.445 -4.227 1.00 0.00 93 GLN A C 6
ATOM 11531 O O . GLN A 1 93 ? 2.693 9.323 -3.640 1.00 0.00 93 GLN A O 6
ATOM 11545 N N . THR A 1 94 ? 4.089 8.700 -5.261 1.00 0.00 94 THR A N 6
ATOM 11546 C CA . THR A 1 94 ? 3.148 7.746 -5.822 1.00 0.00 94 THR A CA 6
ATOM 11547 C C . THR A 1 94 ? 3.586 6.314 -5.539 1.00 0.00 94 THR A C 6
ATOM 11548 O O . THR A 1 94 ? 4.689 5.915 -5.907 1.00 0.00 94 THR A O 6
ATOM 11559 N N . ILE A 1 95 ? 2.724 5.548 -4.888 1.00 0.00 95 ILE A N 6
ATOM 11560 C CA . ILE A 1 95 ? 2.983 4.134 -4.660 1.00 0.00 95 ILE A CA 6
ATOM 11561 C C . ILE A 1 95 ? 1.905 3.295 -5.333 1.00 0.00 95 ILE A C 6
ATOM 11562 O O . ILE A 1 95 ? 0.741 3.698 -5.383 1.00 0.00 95 ILE A O 6
ATOM 11578 N N . ASP A 1 96 ? 2.290 2.141 -5.853 1.00 0.00 96 ASP A N 6
ATOM 11579 C CA . ASP A 1 96 ? 1.364 1.290 -6.586 1.00 0.00 96 ASP A CA 6
ATOM 11580 C C . ASP A 1 96 ? 1.443 -0.139 -6.053 1.00 0.00 96 ASP A C 6
ATOM 11581 O O . ASP A 1 96 ? 2.496 -0.781 -6.123 1.00 0.00 96 ASP A O 6
ATOM 11590 N N . LEU A 1 97 ? 0.344 -0.617 -5.484 1.00 0.00 97 LEU A N 6
ATOM 11591 C CA . LEU A 1 97 ? 0.300 -1.946 -4.877 1.00 0.00 97 LEU A CA 6
ATOM 11592 C C . LEU A 1 97 ? -0.367 -2.945 -5.813 1.00 0.00 97 LEU A C 6
ATOM 11593 O O . LEU A 1 97 ? -1.527 -2.779 -6.180 1.00 0.00 97 LEU A O 6
ATOM 11609 N N . TYR A 1 98 ? 0.361 -3.986 -6.190 1.00 0.00 98 TYR A N 6
ATOM 11610 C CA . TYR A 1 98 ? -0.144 -4.957 -7.148 1.00 0.00 98 TYR A CA 6
ATOM 11611 C C . TYR A 1 98 ? -0.539 -6.258 -6.465 1.00 0.00 98 TYR A C 6
ATOM 11612 O O . TYR A 1 98 ? 0.317 -7.007 -5.997 1.00 0.00 98 TYR A O 6
ATOM 11630 N N . PHE A 1 99 ? -1.836 -6.514 -6.398 1.00 0.00 99 PHE A N 6
ATOM 11631 C CA . PHE A 1 99 ? -2.338 -7.801 -5.939 1.00 0.00 99 PHE A CA 6
ATOM 11632 C C . PHE A 1 99 ? -2.605 -8.689 -7.146 1.00 0.00 99 PHE A C 6
ATOM 11633 O O . PHE A 1 99 ? -3.488 -8.396 -7.948 1.00 0.00 99 PHE A O 6
ATOM 11650 N N . GLU A 1 100 ? -1.855 -9.768 -7.274 1.00 0.00 100 GLU A N 6
ATOM 11651 C CA . GLU A 1 100 ? -1.940 -10.604 -8.464 1.00 0.00 100 GLU A CA 6
ATOM 11652 C C . GLU A 1 100 ? -2.188 -12.068 -8.116 1.00 0.00 100 GLU A C 6
ATOM 11653 O O . GLU A 1 100 ? -1.798 -12.545 -7.052 1.00 0.00 100 GLU A O 6
ATOM 11665 N N . ASP A 1 101 ? -2.847 -12.766 -9.029 1.00 0.00 101 ASP A N 6
ATOM 11666 C CA . ASP A 1 101 ? -3.042 -14.203 -8.930 1.00 0.00 101 ASP A CA 6
ATOM 11667 C C . ASP A 1 101 ? -2.142 -14.897 -9.954 1.00 0.00 101 ASP A C 6
ATOM 11668 O O . ASP A 1 101 ? -1.371 -14.234 -10.649 1.00 0.00 101 ASP A O 6
ATOM 11677 N N . ASN A 1 102 ? -2.234 -16.214 -10.049 1.00 0.00 102 ASN A N 6
ATOM 11678 C CA . ASN A 1 102 ? -1.362 -16.986 -10.922 1.00 0.00 102 ASN A CA 6
ATOM 11679 C C . ASN A 1 102 ? -1.553 -16.666 -12.410 1.00 0.00 102 ASN A C 6
ATOM 11680 O O . ASN A 1 102 ? -0.567 -16.570 -13.142 1.00 0.00 102 ASN A O 6
ATOM 11691 N N . TRP A 1 103 ? -2.791 -16.486 -12.877 1.00 0.00 103 TRP A N 6
ATOM 11692 C CA . TRP A 1 103 ? -3.011 -16.427 -14.324 1.00 0.00 103 TRP A CA 6
ATOM 11693 C C . TRP A 1 103 ? -3.668 -15.139 -14.846 1.00 0.00 103 TRP A C 6
ATOM 11694 O O . TRP A 1 103 ? -3.355 -14.712 -15.959 1.00 0.00 103 TRP A O 6
ATOM 11715 N N . GLY A 1 104 ? -4.553 -14.508 -14.090 1.00 0.00 104 GLY A N 6
ATOM 11716 C CA . GLY A 1 104 ? -5.339 -13.437 -14.680 1.00 0.00 104 GLY A CA 6
ATOM 11717 C C . GLY A 1 104 ? -5.532 -12.226 -13.788 1.00 0.00 104 GLY A C 6
ATOM 11718 O O . GLY A 1 104 ? -5.455 -11.091 -14.253 1.00 0.00 104 GLY A O 6
ATOM 11722 N N . ASN A 1 105 ? -5.783 -12.457 -12.514 1.00 0.00 105 ASN A N 6
ATOM 11723 C CA . ASN A 1 105 ? -6.136 -11.380 -11.602 1.00 0.00 105 ASN A CA 6
ATOM 11724 C C . ASN A 1 105 ? -4.902 -10.559 -11.242 1.00 0.00 105 ASN A C 6
ATOM 11725 O O . ASN A 1 105 ? -3.889 -11.101 -10.817 1.00 0.00 105 ASN A O 6
ATOM 11736 N N . LEU A 1 106 ? -4.975 -9.265 -11.479 1.00 0.00 106 LEU A N 6
ATOM 11737 C CA . LEU A 1 106 ? -3.948 -8.337 -11.031 1.00 0.00 106 LEU A CA 6
ATOM 11738 C C . LEU A 1 106 ? -4.576 -6.967 -10.804 1.00 0.00 106 LEU A C 6
ATOM 11739 O O . LEU A 1 106 ? -5.063 -6.330 -11.742 1.00 0.00 106 LEU A O 6
ATOM 11755 N N . GLN A 1 107 ? -4.570 -6.527 -9.562 1.00 0.00 107 GLN A N 6
ATOM 11756 C CA . GLN A 1 107 ? -5.204 -5.275 -9.185 1.00 0.00 107 GLN A CA 6
ATOM 11757 C C . GLN A 1 107 ? -4.179 -4.322 -8.599 1.00 0.00 107 GLN A C 6
ATOM 11758 O O . GLN A 1 107 ? -3.543 -4.624 -7.589 1.00 0.00 107 GLN A O 6
ATOM 11772 N N . GLN A 1 108 ? -4.012 -3.184 -9.252 1.00 0.00 108 GLN A N 6
ATOM 11773 C CA . GLN A 1 108 ? -3.065 -2.176 -8.808 1.00 0.00 108 GLN A CA 6
ATOM 11774 C C . GLN A 1 108 ? -3.771 -1.063 -8.042 1.00 0.00 108 GLN A C 6
ATOM 11775 O O . GLN A 1 108 ? -4.624 -0.358 -8.583 1.00 0.00 108 GLN A O 6
ATOM 11789 N N . LEU A 1 109 ? -3.432 -0.935 -6.772 1.00 0.00 109 LEU A N 6
ATOM 11790 C CA . LEU A 1 109 ? -3.946 0.146 -5.953 1.00 0.00 109 LEU A CA 6
ATOM 11791 C C . LEU A 1 109 ? -2.934 1.279 -5.919 1.00 0.00 109 LEU A C 6
ATOM 11792 O O . LEU A 1 109 ? -1.872 1.158 -5.304 1.00 0.00 109 LEU A O 6
ATOM 11808 N N . THR A 1 110 ? -3.263 2.371 -6.582 1.00 0.00 110 THR A N 6
ATOM 11809 C CA . THR A 1 110 ? -2.345 3.487 -6.710 1.00 0.00 110 THR A CA 6
ATOM 11810 C C . THR A 1 110 ? -2.676 4.594 -5.715 1.00 0.00 110 THR A C 6
ATOM 11811 O O . THR A 1 110 ? -3.755 5.188 -5.763 1.00 0.00 110 THR A O 6
ATOM 11822 N N . TYR A 1 111 ? -1.746 4.858 -4.812 1.00 0.00 111 TYR A N 6
ATOM 11823 C CA . TYR A 1 111 ? -1.904 5.924 -3.835 1.00 0.00 111 TYR A CA 6
ATOM 11824 C C . TYR A 1 111 ? -0.919 7.043 -4.142 1.00 0.00 111 TYR A C 6
ATOM 11825 O O . TYR A 1 111 ? 0.283 6.807 -4.255 1.00 0.00 111 TYR A O 6
ATOM 11843 N N . ASP A 1 112 ? -1.435 8.251 -4.289 1.00 0.00 112 ASP A N 6
ATOM 11844 C CA . ASP A 1 112 ? -0.611 9.393 -4.675 1.00 0.00 112 ASP A CA 6
ATOM 11845 C C . ASP A 1 112 ? -0.650 10.473 -3.598 1.00 0.00 112 ASP A C 6
ATOM 11846 O O . ASP A 1 112 ? -1.698 11.071 -3.339 1.00 0.00 112 ASP A O 6
ATOM 11855 N N . PHE A 1 113 ? 0.491 10.704 -2.969 1.00 0.00 113 PHE A N 6
ATOM 11856 C CA . PHE A 1 113 ? 0.597 11.670 -1.886 1.00 0.00 113 PHE A CA 6
ATOM 11857 C C . PHE A 1 113 ? 1.223 12.969 -2.381 1.00 0.00 113 PHE A C 6
ATOM 11858 O O . PHE A 1 113 ? 1.659 13.064 -3.529 1.00 0.00 113 PHE A O 6
ATOM 11875 N N . ASN A 1 114 ? 1.265 13.960 -1.503 1.00 0.00 114 ASN A N 6
ATOM 11876 C CA . ASN A 1 114 ? 1.957 15.215 -1.769 1.00 0.00 114 ASN A CA 6
ATOM 11877 C C . ASN A 1 114 ? 2.330 15.846 -0.439 1.00 0.00 114 ASN A C 6
ATOM 11878 O O . ASN A 1 114 ? 1.832 15.420 0.597 1.00 0.00 114 ASN A O 6
ATOM 11889 N N . GLY A 1 115 ? 3.197 16.843 -0.457 1.00 0.00 115 GLY A N 6
ATOM 11890 C CA . GLY A 1 115 ? 3.573 17.499 0.779 1.00 0.00 115 GLY A CA 6
ATOM 11891 C C . GLY A 1 115 ? 3.790 18.981 0.596 1.00 0.00 115 GLY A C 6
ATOM 11892 O O . GLY A 1 115 ? 4.710 19.557 1.180 1.00 0.00 115 GLY A O 6
ATOM 11896 N N . LYS A 1 116 ? 2.947 19.606 -0.215 1.00 0.00 116 LYS A N 6
ATOM 11897 C CA . LYS A 1 116 ? 3.111 21.021 -0.519 1.00 0.00 116 LYS A CA 6
ATOM 11898 C C . LYS A 1 116 ? 1.773 21.762 -0.539 1.00 0.00 116 LYS A C 6
ATOM 11899 O O . LYS A 1 116 ? 1.728 22.964 -0.277 1.00 0.00 116 LYS A O 6
ATOM 11918 N N . LEU A 1 117 ? 0.693 21.055 -0.859 1.00 0.00 117 LEU A N 6
ATOM 11919 C CA . LEU A 1 117 ? -0.620 21.680 -0.985 1.00 0.00 117 LEU A CA 6
ATOM 11920 C C . LEU A 1 117 ? -1.119 22.180 0.368 1.00 0.00 117 LEU A C 6
ATOM 11921 O O . LEU A 1 117 ? -1.604 21.397 1.186 1.00 0.00 117 LEU A O 6
ATOM 11937 N N . GLU A 1 118 ? -0.974 23.490 0.583 1.00 0.00 118 GLU A N 6
ATOM 11938 C CA . GLU A 1 118 ? -1.312 24.147 1.849 1.00 0.00 118 GLU A CA 6
ATOM 11939 C C . GLU A 1 118 ? -0.352 23.714 2.961 1.00 0.00 118 GLU A C 6
ATOM 11940 O O . GLU A 1 118 ? 0.401 24.532 3.499 1.00 0.00 118 GLU A O 6
ATOM 11952 N N . HIS A 1 119 ? -0.388 22.423 3.281 1.00 0.00 119 HIS A N 6
ATOM 11953 C CA . HIS A 1 119 ? 0.462 21.820 4.303 1.00 0.00 119 HIS A CA 6
ATOM 11954 C C . HIS A 1 119 ? 0.109 22.328 5.703 1.00 0.00 119 HIS A C 6
ATOM 11955 O O . HIS A 1 119 ? -0.761 21.760 6.363 1.00 0.00 119 HIS A O 6
ATOM 11970 N N . HIS A 1 120 ? 0.753 23.419 6.125 1.00 0.00 120 HIS A N 6
ATOM 11971 C CA . HIS A 1 120 ? 0.640 23.923 7.497 1.00 0.00 120 HIS A CA 6
ATOM 11972 C C . HIS A 1 120 ? 0.825 22.771 8.492 1.00 0.00 120 HIS A C 6
ATOM 11973 O O . HIS A 1 120 ? 1.915 22.215 8.596 1.00 0.00 120 HIS A O 6
ATOM 11988 N N . HIS A 1 121 ? -0.243 22.406 9.195 1.00 0.00 121 HIS A N 6
ATOM 11989 C CA . HIS A 1 121 ? -0.241 21.262 10.101 1.00 0.00 121 HIS A CA 6
ATOM 11990 C C . HIS A 1 121 ? -1.664 20.755 10.268 1.00 0.00 121 HIS A C 6
ATOM 11991 O O . HIS A 1 121 ? -2.456 21.359 10.992 1.00 0.00 121 HIS A O 6
ATOM 12006 N N . HIS A 1 122 ? -2.000 19.674 9.588 1.00 0.00 122 HIS A N 6
ATOM 12007 C CA . HIS A 1 122 ? -3.346 19.125 9.692 1.00 0.00 122 HIS A CA 6
ATOM 12008 C C . HIS A 1 122 ? -3.399 18.046 10.762 1.00 0.00 122 HIS A C 6
ATOM 12009 O O . HIS A 1 122 ? -2.739 17.015 10.660 1.00 0.00 122 HIS A O 6
ATOM 12024 N N . HIS A 1 123 ? -4.190 18.302 11.793 1.00 0.00 123 HIS A N 6
ATOM 12025 C CA . HIS A 1 123 ? -4.345 17.364 12.901 1.00 0.00 123 HIS A CA 6
ATOM 12026 C C . HIS A 1 123 ? -5.396 16.320 12.527 1.00 0.00 123 HIS A C 6
ATOM 12027 O O . HIS A 1 123 ? -6.292 15.996 13.308 1.00 0.00 123 HIS A O 6
ATOM 12042 N N . HIS A 1 124 ? -5.260 15.797 11.322 1.00 0.00 124 HIS A N 6
ATOM 12043 C CA . HIS A 1 124 ? -6.234 14.894 10.742 1.00 0.00 124 HIS A CA 6
ATOM 12044 C C . HIS A 1 124 ? -5.535 13.967 9.760 1.00 0.00 124 HIS A C 6
ATOM 12045 O O . HIS A 1 124 ? -4.720 14.473 8.964 1.00 0.00 124 HIS A O 6
ATOM 12061 N N . MET A 1 1 ? -15.708 -6.659 -15.149 1.00 0.00 1 MET A N 7
ATOM 12062 C CA . MET A 1 1 ? -15.363 -7.286 -16.446 1.00 0.00 1 MET A CA 7
ATOM 12063 C C . MET A 1 1 ? -16.619 -7.723 -17.191 1.00 0.00 1 MET A C 7
ATOM 12064 O O . MET A 1 1 ? -16.703 -7.561 -18.410 1.00 0.00 1 MET A O 7
ATOM 12080 N N . ASN A 1 2 ? -17.586 -8.267 -16.450 1.00 0.00 2 ASN A N 7
ATOM 12081 C CA . ASN A 1 2 ? -18.802 -8.838 -17.033 1.00 0.00 2 ASN A CA 7
ATOM 12082 C C . ASN A 1 2 ? -18.430 -9.984 -17.966 1.00 0.00 2 ASN A C 7
ATOM 12083 O O . ASN A 1 2 ? -18.252 -9.801 -19.172 1.00 0.00 2 ASN A O 7
ATOM 12094 N N . GLU A 1 3 ? -18.280 -11.159 -17.390 1.00 0.00 3 GLU A N 7
ATOM 12095 C CA . GLU A 1 3 ? -17.845 -12.322 -18.139 1.00 0.00 3 GLU A CA 7
ATOM 12096 C C . GLU A 1 3 ? -18.969 -13.350 -18.215 1.00 0.00 3 GLU A C 7
ATOM 12097 O O . GLU A 1 3 ? -18.958 -14.355 -17.503 1.00 0.00 3 GLU A O 7
ATOM 12109 N N . LEU A 1 4 ? -19.955 -13.048 -19.061 1.00 0.00 4 LEU A N 7
ATOM 12110 C CA . LEU A 1 4 ? -21.117 -13.909 -19.294 1.00 0.00 4 LEU A CA 7
ATOM 12111 C C . LEU A 1 4 ? -22.089 -13.880 -18.117 1.00 0.00 4 LEU A C 7
ATOM 12112 O O . LEU A 1 4 ? -23.167 -13.295 -18.217 1.00 0.00 4 LEU A O 7
ATOM 12128 N N . ASP A 1 5 ? -21.711 -14.495 -17.003 1.00 0.00 5 ASP A N 7
ATOM 12129 C CA . ASP A 1 5 ? -22.587 -14.557 -15.841 1.00 0.00 5 ASP A CA 7
ATOM 12130 C C . ASP A 1 5 ? -22.404 -13.319 -14.971 1.00 0.00 5 ASP A C 7
ATOM 12131 O O . ASP A 1 5 ? -21.304 -12.780 -14.855 1.00 0.00 5 ASP A O 7
ATOM 12140 N N . ILE A 1 6 ? -23.497 -12.868 -14.375 1.00 0.00 6 ILE A N 7
ATOM 12141 C CA . ILE A 1 6 ? -23.519 -11.605 -13.653 1.00 0.00 6 ILE A CA 7
ATOM 12142 C C . ILE A 1 6 ? -24.013 -11.806 -12.221 1.00 0.00 6 ILE A C 7
ATOM 12143 O O . ILE A 1 6 ? -23.982 -12.928 -11.713 1.00 0.00 6 ILE A O 7
ATOM 12159 N N . GLN A 1 7 ? -24.448 -10.717 -11.579 1.00 0.00 7 GLN A N 7
ATOM 12160 C CA . GLN A 1 7 ? -24.928 -10.749 -10.196 1.00 0.00 7 GLN A CA 7
ATOM 12161 C C . GLN A 1 7 ? -23.790 -11.058 -9.228 1.00 0.00 7 GLN A C 7
ATOM 12162 O O . GLN A 1 7 ? -23.479 -12.222 -8.973 1.00 0.00 7 GLN A O 7
ATOM 12176 N N . GLN A 1 8 ? -23.179 -9.993 -8.709 1.00 0.00 8 GLN A N 7
ATOM 12177 C CA . GLN A 1 8 ? -22.019 -10.091 -7.820 1.00 0.00 8 GLN A CA 7
ATOM 12178 C C . GLN A 1 8 ? -20.798 -10.619 -8.565 1.00 0.00 8 GLN A C 7
ATOM 12179 O O . GLN A 1 8 ? -20.595 -11.828 -8.690 1.00 0.00 8 GLN A O 7
ATOM 12193 N N . GLU A 1 9 ? -20.005 -9.695 -9.082 1.00 0.00 9 GLU A N 7
ATOM 12194 C CA . GLU A 1 9 ? -18.768 -10.033 -9.764 1.00 0.00 9 GLU A CA 7
ATOM 12195 C C . GLU A 1 9 ? -17.616 -10.075 -8.766 1.00 0.00 9 GLU A C 7
ATOM 12196 O O . GLU A 1 9 ? -16.658 -10.829 -8.930 1.00 0.00 9 GLU A O 7
ATOM 12208 N N . TYR A 1 10 ? -17.732 -9.270 -7.719 1.00 0.00 10 TYR A N 7
ATOM 12209 C CA . TYR A 1 10 ? -16.675 -9.146 -6.729 1.00 0.00 10 TYR A CA 7
ATOM 12210 C C . TYR A 1 10 ? -16.699 -10.311 -5.749 1.00 0.00 10 TYR A C 7
ATOM 12211 O O . TYR A 1 10 ? -17.659 -10.481 -4.998 1.00 0.00 10 TYR A O 7
ATOM 12229 N N . PRO A 1 11 ? -15.638 -11.135 -5.743 1.00 0.00 11 PRO A N 7
ATOM 12230 C CA . PRO A 1 11 ? -15.472 -12.195 -4.760 1.00 0.00 11 PRO A CA 7
ATOM 12231 C C . PRO A 1 11 ? -14.821 -11.668 -3.483 1.00 0.00 11 PRO A C 7
ATOM 12232 O O . PRO A 1 11 ? -14.544 -12.418 -2.546 1.00 0.00 11 PRO A O 7
ATOM 12243 N N . PHE A 1 12 ? -14.588 -10.360 -3.463 1.00 0.00 12 PHE A N 7
ATOM 12244 C CA . PHE A 1 12 ? -13.972 -9.697 -2.328 1.00 0.00 12 PHE A CA 7
ATOM 12245 C C . PHE A 1 12 ? -14.399 -8.233 -2.279 1.00 0.00 12 PHE A C 7
ATOM 12246 O O . PHE A 1 12 ? -14.936 -7.702 -3.253 1.00 0.00 12 PHE A O 7
ATOM 12263 N N . THR A 1 13 ? -14.169 -7.597 -1.145 1.00 0.00 13 THR A N 7
ATOM 12264 C CA . THR A 1 13 ? -14.432 -6.177 -0.986 1.00 0.00 13 THR A CA 7
ATOM 12265 C C . THR A 1 13 ? -13.158 -5.458 -0.557 1.00 0.00 13 THR A C 7
ATOM 12266 O O . THR A 1 13 ? -12.504 -5.865 0.403 1.00 0.00 13 THR A O 7
ATOM 12277 N N . VAL A 1 14 ? -12.804 -4.395 -1.268 1.00 0.00 14 VAL A N 7
ATOM 12278 C CA . VAL A 1 14 ? -11.605 -3.635 -0.942 1.00 0.00 14 VAL A CA 7
ATOM 12279 C C . VAL A 1 14 ? -11.940 -2.495 0.007 1.00 0.00 14 VAL A C 7
ATOM 12280 O O . VAL A 1 14 ? -12.465 -1.458 -0.402 1.00 0.00 14 VAL A O 7
ATOM 12293 N N . GLU A 1 15 ? -11.655 -2.705 1.277 1.00 0.00 15 GLU A N 7
ATOM 12294 C CA . GLU A 1 15 ? -11.891 -1.695 2.291 1.00 0.00 15 GLU A CA 7
ATOM 12295 C C . GLU A 1 15 ? -10.568 -1.164 2.819 1.00 0.00 15 GLU A C 7
ATOM 12296 O O . GLU A 1 15 ? -9.706 -1.928 3.249 1.00 0.00 15 GLU A O 7
ATOM 12308 N N . SER A 1 16 ? -10.403 0.141 2.773 1.00 0.00 16 SER A N 7
ATOM 12309 C CA . SER A 1 16 ? -9.165 0.760 3.201 1.00 0.00 16 SER A CA 7
ATOM 12310 C C . SER A 1 16 ? -9.410 2.201 3.613 1.00 0.00 16 SER A C 7
ATOM 12311 O O . SER A 1 16 ? -10.472 2.762 3.339 1.00 0.00 16 SER A O 7
ATOM 12319 N N . MET A 1 17 ? -8.438 2.789 4.287 1.00 0.00 17 MET A N 7
ATOM 12320 C CA . MET A 1 17 ? -8.527 4.184 4.663 1.00 0.00 17 MET A CA 7
ATOM 12321 C C . MET A 1 17 ? -7.970 5.048 3.548 1.00 0.00 17 MET A C 7
ATOM 12322 O O . MET A 1 17 ? -6.870 4.791 3.057 1.00 0.00 17 MET A O 7
ATOM 12336 N N . PRO A 1 18 ? -8.734 6.053 3.104 1.00 0.00 18 PRO A N 7
ATOM 12337 C CA . PRO A 1 18 ? -8.265 7.007 2.105 1.00 0.00 18 PRO A CA 7
ATOM 12338 C C . PRO A 1 18 ? -7.072 7.798 2.627 1.00 0.00 18 PRO A C 7
ATOM 12339 O O . PRO A 1 18 ? -7.230 8.775 3.361 1.00 0.00 18 PRO A O 7
ATOM 12350 N N . VAL A 1 19 ? -5.879 7.341 2.274 1.00 0.00 19 VAL A N 7
ATOM 12351 C CA . VAL A 1 19 ? -4.652 7.958 2.755 1.00 0.00 19 VAL A CA 7
ATOM 12352 C C . VAL A 1 19 ? -4.158 9.038 1.807 1.00 0.00 19 VAL A C 7
ATOM 12353 O O . VAL A 1 19 ? -3.073 9.582 1.990 1.00 0.00 19 VAL A O 7
ATOM 12366 N N . ALA A 1 20 ? -4.957 9.349 0.795 1.00 0.00 20 ALA A N 7
ATOM 12367 C CA . ALA A 1 20 ? -4.644 10.457 -0.090 1.00 0.00 20 ALA A CA 7
ATOM 12368 C C . ALA A 1 20 ? -4.896 11.769 0.641 1.00 0.00 20 ALA A C 7
ATOM 12369 O O . ALA A 1 20 ? -5.951 12.395 0.491 1.00 0.00 20 ALA A O 7
ATOM 12376 N N . ASP A 1 21 ? -3.932 12.148 1.465 1.00 0.00 21 ASP A N 7
ATOM 12377 C CA . ASP A 1 21 ? -4.069 13.291 2.350 1.00 0.00 21 ASP A CA 7
ATOM 12378 C C . ASP A 1 21 ? -2.765 14.081 2.369 1.00 0.00 21 ASP A C 7
ATOM 12379 O O . ASP A 1 21 ? -1.924 13.924 1.480 1.00 0.00 21 ASP A O 7
ATOM 12388 N N . GLU A 1 22 ? -2.595 14.908 3.383 1.00 0.00 22 GLU A N 7
ATOM 12389 C CA . GLU A 1 22 ? -1.422 15.757 3.497 1.00 0.00 22 GLU A CA 7
ATOM 12390 C C . GLU A 1 22 ? -0.306 15.028 4.234 1.00 0.00 22 GLU A C 7
ATOM 12391 O O . GLU A 1 22 ? -0.559 14.265 5.169 1.00 0.00 22 GLU A O 7
ATOM 12403 N N . ILE A 1 23 ? 0.922 15.268 3.812 1.00 0.00 23 ILE A N 7
ATOM 12404 C CA . ILE A 1 23 ? 2.079 14.638 4.421 1.00 0.00 23 ILE A CA 7
ATOM 12405 C C . ILE A 1 23 ? 3.311 15.511 4.195 1.00 0.00 23 ILE A C 7
ATOM 12406 O O . ILE A 1 23 ? 3.298 16.395 3.338 1.00 0.00 23 ILE A O 7
ATOM 12422 N N . ALA A 1 24 ? 4.360 15.277 4.966 1.00 0.00 24 ALA A N 7
ATOM 12423 C CA . ALA A 1 24 ? 5.582 16.049 4.835 1.00 0.00 24 ALA A CA 7
ATOM 12424 C C . ALA A 1 24 ? 6.790 15.129 4.749 1.00 0.00 24 ALA A C 7
ATOM 12425 O O . ALA A 1 24 ? 6.665 13.908 4.899 1.00 0.00 24 ALA A O 7
ATOM 12432 N N . GLY A 1 25 ? 7.953 15.713 4.501 1.00 0.00 25 GLY A N 7
ATOM 12433 C CA . GLY A 1 25 ? 9.173 14.938 4.426 1.00 0.00 25 GLY A CA 7
ATOM 12434 C C . GLY A 1 25 ? 9.476 14.217 5.728 1.00 0.00 25 GLY A C 7
ATOM 12435 O O . GLY A 1 25 ? 9.438 14.828 6.799 1.00 0.00 25 GLY A O 7
ATOM 12439 N N . ASP A 1 26 ? 9.735 12.913 5.620 1.00 0.00 26 ASP A N 7
ATOM 12440 C CA . ASP A 1 26 ? 10.108 12.063 6.758 1.00 0.00 26 ASP A CA 7
ATOM 12441 C C . ASP A 1 26 ? 8.904 11.749 7.653 1.00 0.00 26 ASP A C 7
ATOM 12442 O O . ASP A 1 26 ? 9.040 11.124 8.706 1.00 0.00 26 ASP A O 7
ATOM 12451 N N . GLU A 1 27 ? 7.717 12.151 7.223 1.00 0.00 27 GLU A N 7
ATOM 12452 C CA . GLU A 1 27 ? 6.506 11.861 7.978 1.00 0.00 27 GLU A CA 7
ATOM 12453 C C . GLU A 1 27 ? 6.018 10.451 7.643 1.00 0.00 27 GLU A C 7
ATOM 12454 O O . GLU A 1 27 ? 6.283 9.936 6.554 1.00 0.00 27 GLU A O 7
ATOM 12466 N N . THR A 1 28 ? 5.331 9.829 8.588 1.00 0.00 28 THR A N 7
ATOM 12467 C CA . THR A 1 28 ? 4.864 8.464 8.429 1.00 0.00 28 THR A CA 7
ATOM 12468 C C . THR A 1 28 ? 3.339 8.393 8.521 1.00 0.00 28 THR A C 7
ATOM 12469 O O . THR A 1 28 ? 2.728 9.014 9.397 1.00 0.00 28 THR A O 7
ATOM 12480 N N . VAL A 1 29 ? 2.732 7.651 7.607 1.00 0.00 29 VAL A N 7
ATOM 12481 C CA . VAL A 1 29 ? 1.292 7.452 7.610 1.00 0.00 29 VAL A CA 7
ATOM 12482 C C . VAL A 1 29 ? 0.966 5.963 7.663 1.00 0.00 29 VAL A C 7
ATOM 12483 O O . VAL A 1 29 ? 1.588 5.159 6.963 1.00 0.00 29 VAL A O 7
ATOM 12496 N N . GLU A 1 30 ? 0.012 5.597 8.510 1.00 0.00 30 GLU A N 7
ATOM 12497 C CA . GLU A 1 30 ? -0.433 4.216 8.602 1.00 0.00 30 GLU A CA 7
ATOM 12498 C C . GLU A 1 30 ? -1.537 3.963 7.584 1.00 0.00 30 GLU A C 7
ATOM 12499 O O . GLU A 1 30 ? -2.602 4.575 7.644 1.00 0.00 30 GLU A O 7
ATOM 12511 N N . ILE A 1 31 ? -1.269 3.073 6.648 1.00 0.00 31 ILE A N 7
ATOM 12512 C CA . ILE A 1 31 ? -2.223 2.733 5.610 1.00 0.00 31 ILE A CA 7
ATOM 12513 C C . ILE A 1 31 ? -2.782 1.338 5.861 1.00 0.00 31 ILE A C 7
ATOM 12514 O O . ILE A 1 31 ? -2.089 0.344 5.655 1.00 0.00 31 ILE A O 7
ATOM 12530 N N . ARG A 1 32 ? -4.015 1.252 6.335 1.00 0.00 32 ARG A N 7
ATOM 12531 C CA . ARG A 1 32 ? -4.619 -0.050 6.583 1.00 0.00 32 ARG A CA 7
ATOM 12532 C C . ARG A 1 32 ? -5.318 -0.566 5.333 1.00 0.00 32 ARG A C 7
ATOM 12533 O O . ARG A 1 32 ? -6.049 0.168 4.661 1.00 0.00 32 ARG A O 7
ATOM 12554 N N . LEU A 1 33 ? -5.063 -1.821 5.018 1.00 0.00 33 LEU A N 7
ATOM 12555 C CA . LEU A 1 33 ? -5.681 -2.476 3.880 1.00 0.00 33 LEU A CA 7
ATOM 12556 C C . LEU A 1 33 ? -6.463 -3.685 4.354 1.00 0.00 33 LEU A C 7
ATOM 12557 O O . LEU A 1 33 ? -5.955 -4.500 5.127 1.00 0.00 33 LEU A O 7
ATOM 12573 N N . GLU A 1 34 ? -7.696 -3.797 3.907 1.00 0.00 34 GLU A N 7
ATOM 12574 C CA . GLU A 1 34 ? -8.498 -4.961 4.218 1.00 0.00 34 GLU A CA 7
ATOM 12575 C C . GLU A 1 34 ? -9.233 -5.428 2.976 1.00 0.00 34 GLU A C 7
ATOM 12576 O O . GLU A 1 34 ? -10.121 -4.741 2.467 1.00 0.00 34 GLU A O 7
ATOM 12588 N N . ILE A 1 35 ? -8.862 -6.590 2.481 1.00 0.00 35 ILE A N 7
ATOM 12589 C CA . ILE A 1 35 ? -9.549 -7.167 1.348 1.00 0.00 35 ILE A CA 7
ATOM 12590 C C . ILE A 1 35 ? -10.491 -8.247 1.847 1.00 0.00 35 ILE A C 7
ATOM 12591 O O . ILE A 1 35 ? -10.132 -9.416 1.902 1.00 0.00 35 ILE A O 7
ATOM 12607 N N . LYS A 1 36 ? -11.675 -7.826 2.261 1.00 0.00 36 LYS A N 7
ATOM 12608 C CA . LYS A 1 36 ? -12.650 -8.729 2.858 1.00 0.00 36 LYS A CA 7
ATOM 12609 C C . LYS A 1 36 ? -13.125 -9.752 1.829 1.00 0.00 36 LYS A C 7
ATOM 12610 O O . LYS A 1 36 ? -13.829 -9.407 0.879 1.00 0.00 36 LYS A O 7
ATOM 12629 N N . PRO A 1 37 ? -12.734 -11.021 2.001 1.00 0.00 37 PRO A N 7
ATOM 12630 C CA . PRO A 1 37 ? -13.054 -12.075 1.048 1.00 0.00 37 PRO A CA 7
ATOM 12631 C C . PRO A 1 37 ? -14.467 -12.622 1.220 1.00 0.00 37 PRO A C 7
ATOM 12632 O O . PRO A 1 37 ? -14.866 -13.023 2.315 1.00 0.00 37 PRO A O 7
ATOM 12643 N N . SER A 1 38 ? -15.221 -12.623 0.135 1.00 0.00 38 SER A N 7
ATOM 12644 C CA . SER A 1 38 ? -16.544 -13.220 0.128 1.00 0.00 38 SER A CA 7
ATOM 12645 C C . SER A 1 38 ? -16.397 -14.729 -0.035 1.00 0.00 38 SER A C 7
ATOM 12646 O O . SER A 1 38 ? -17.134 -15.515 0.565 1.00 0.00 38 SER A O 7
ATOM 12654 N N . GLY A 1 39 ? -15.409 -15.120 -0.828 1.00 0.00 39 GLY A N 7
ATOM 12655 C CA . GLY A 1 39 ? -15.101 -16.521 -1.013 1.00 0.00 39 GLY A CA 7
ATOM 12656 C C . GLY A 1 39 ? -13.609 -16.753 -1.097 1.00 0.00 39 GLY A C 7
ATOM 12657 O O . GLY A 1 39 ? -12.975 -16.379 -2.082 1.00 0.00 39 GLY A O 7
ATOM 12661 N N . ASN A 1 40 ? -13.042 -17.348 -0.058 1.00 0.00 40 ASN A N 7
ATOM 12662 C CA . ASN A 1 40 ? -11.611 -17.616 -0.018 1.00 0.00 40 ASN A CA 7
ATOM 12663 C C . ASN A 1 40 ? -11.354 -19.097 -0.282 1.00 0.00 40 ASN A C 7
ATOM 12664 O O . ASN A 1 40 ? -11.661 -19.950 0.553 1.00 0.00 40 ASN A O 7
ATOM 12675 N N . PHE A 1 41 ? -10.805 -19.396 -1.448 1.00 0.00 41 PHE A N 7
ATOM 12676 C CA . PHE A 1 41 ? -10.607 -20.777 -1.868 1.00 0.00 41 PHE A CA 7
ATOM 12677 C C . PHE A 1 41 ? -9.165 -21.216 -1.644 1.00 0.00 41 PHE A C 7
ATOM 12678 O O . PHE A 1 41 ? -8.305 -20.411 -1.282 1.00 0.00 41 PHE A O 7
ATOM 12695 N N . ILE A 1 42 ? -8.906 -22.501 -1.850 1.00 0.00 42 ILE A N 7
ATOM 12696 C CA . ILE A 1 42 ? -7.557 -23.030 -1.733 1.00 0.00 42 ILE A CA 7
ATOM 12697 C C . ILE A 1 42 ? -6.765 -22.693 -2.995 1.00 0.00 42 ILE A C 7
ATOM 12698 O O . ILE A 1 42 ? -7.263 -22.840 -4.111 1.00 0.00 42 ILE A O 7
ATOM 12714 N N . GLY A 1 43 ? -5.546 -22.212 -2.810 1.00 0.00 43 GLY A N 7
ATOM 12715 C CA . GLY A 1 43 ? -4.756 -21.748 -3.933 1.00 0.00 43 GLY A CA 7
ATOM 12716 C C . GLY A 1 43 ? -4.767 -20.239 -4.017 1.00 0.00 43 GLY A C 7
ATOM 12717 O O . GLY A 1 43 ? -3.891 -19.626 -4.631 1.00 0.00 43 GLY A O 7
ATOM 12721 N N . THR A 1 44 ? -5.778 -19.648 -3.394 1.00 0.00 44 THR A N 7
ATOM 12722 C CA . THR A 1 44 ? -5.897 -18.207 -3.300 1.00 0.00 44 THR A CA 7
ATOM 12723 C C . THR A 1 44 ? -5.026 -17.707 -2.152 1.00 0.00 44 THR A C 7
ATOM 12724 O O . THR A 1 44 ? -5.472 -17.613 -1.010 1.00 0.00 44 THR A O 7
ATOM 12735 N N . VAL A 1 45 ? -3.766 -17.433 -2.452 1.00 0.00 45 VAL A N 7
ATOM 12736 C CA . VAL A 1 45 ? -2.805 -17.073 -1.421 1.00 0.00 45 VAL A CA 7
ATOM 12737 C C . VAL A 1 45 ? -2.524 -15.574 -1.432 1.00 0.00 45 VAL A C 7
ATOM 12738 O O . VAL A 1 45 ? -2.217 -14.995 -0.394 1.00 0.00 45 VAL A O 7
ATOM 12751 N N . TYR A 1 46 ? -2.649 -14.968 -2.615 1.00 0.00 46 TYR A N 7
ATOM 12752 C CA . TYR A 1 46 ? -2.416 -13.536 -2.811 1.00 0.00 46 TYR A CA 7
ATOM 12753 C C . TYR A 1 46 ? -0.947 -13.154 -2.634 1.00 0.00 46 TYR A C 7
ATOM 12754 O O . TYR A 1 46 ? -0.220 -13.719 -1.816 1.00 0.00 46 TYR A O 7
ATOM 12772 N N . THR A 1 47 ? -0.510 -12.207 -3.436 1.00 0.00 47 THR A N 7
ATOM 12773 C CA . THR A 1 47 ? 0.854 -11.729 -3.386 1.00 0.00 47 THR A CA 7
ATOM 12774 C C . THR A 1 47 ? 0.887 -10.217 -3.571 1.00 0.00 47 THR A C 7
ATOM 12775 O O . THR A 1 47 ? 0.226 -9.675 -4.457 1.00 0.00 47 THR A O 7
ATOM 12786 N N . LEU A 1 48 ? 1.643 -9.544 -2.722 1.00 0.00 48 LEU A N 7
ATOM 12787 C CA . LEU A 1 48 ? 1.741 -8.097 -2.753 1.00 0.00 48 LEU A CA 7
ATOM 12788 C C . LEU A 1 48 ? 3.096 -7.682 -3.303 1.00 0.00 48 LEU A C 7
ATOM 12789 O O . LEU A 1 48 ? 4.136 -8.040 -2.755 1.00 0.00 48 LEU A O 7
ATOM 12805 N N . ARG A 1 49 ? 3.084 -6.945 -4.396 1.00 0.00 49 ARG A N 7
ATOM 12806 C CA . ARG A 1 49 ? 4.311 -6.389 -4.937 1.00 0.00 49 ARG A CA 7
ATOM 12807 C C . ARG A 1 49 ? 4.270 -4.876 -4.826 1.00 0.00 49 ARG A C 7
ATOM 12808 O O . ARG A 1 49 ? 3.295 -4.240 -5.230 1.00 0.00 49 ARG A O 7
ATOM 12829 N N . TYR A 1 50 ? 5.319 -4.307 -4.264 1.00 0.00 50 TYR A N 7
ATOM 12830 C CA . TYR A 1 50 ? 5.380 -2.873 -4.057 1.00 0.00 50 TYR A CA 7
ATOM 12831 C C . TYR A 1 50 ? 6.304 -2.230 -5.082 1.00 0.00 50 TYR A C 7
ATOM 12832 O O . TYR A 1 50 ? 7.374 -2.759 -5.384 1.00 0.00 50 TYR A O 7
ATOM 12850 N N . PHE A 1 51 ? 5.869 -1.097 -5.618 1.00 0.00 51 PHE A N 7
ATOM 12851 C CA . PHE A 1 51 ? 6.650 -0.340 -6.579 1.00 0.00 51 PHE A CA 7
ATOM 12852 C C . PHE A 1 51 ? 6.508 1.152 -6.293 1.00 0.00 51 PHE A C 7
ATOM 12853 O O . PHE A 1 51 ? 5.441 1.608 -5.876 1.00 0.00 51 PHE A O 7
ATOM 12870 N N . GLN A 1 52 ? 7.579 1.904 -6.491 1.00 0.00 52 GLN A N 7
ATOM 12871 C CA . GLN A 1 52 ? 7.548 3.340 -6.248 1.00 0.00 52 GLN A CA 7
ATOM 12872 C C . GLN A 1 52 ? 8.201 4.099 -7.406 1.00 0.00 52 GLN A C 7
ATOM 12873 O O . GLN A 1 52 ? 9.421 4.073 -7.579 1.00 0.00 52 GLN A O 7
ATOM 12887 N N . PRO A 1 53 ? 7.387 4.745 -8.250 1.00 0.00 53 PRO A N 7
ATOM 12888 C CA . PRO A 1 53 ? 7.879 5.572 -9.343 1.00 0.00 53 PRO A CA 7
ATOM 12889 C C . PRO A 1 53 ? 8.261 6.967 -8.854 1.00 0.00 53 PRO A C 7
ATOM 12890 O O . PRO A 1 53 ? 9.423 7.229 -8.531 1.00 0.00 53 PRO A O 7
ATOM 12901 N N . ASP A 1 54 ? 7.279 7.855 -8.774 1.00 0.00 54 ASP A N 7
ATOM 12902 C CA . ASP A 1 54 ? 7.500 9.183 -8.224 1.00 0.00 54 ASP A CA 7
ATOM 12903 C C . ASP A 1 54 ? 6.915 9.255 -6.824 1.00 0.00 54 ASP A C 7
ATOM 12904 O O . ASP A 1 54 ? 5.739 9.575 -6.637 1.00 0.00 54 ASP A O 7
ATOM 12913 N N . GLY A 1 55 ? 7.746 8.917 -5.855 1.00 0.00 55 GLY A N 7
ATOM 12914 C CA . GLY A 1 55 ? 7.323 8.856 -4.477 1.00 0.00 55 GLY A CA 7
ATOM 12915 C C . GLY A 1 55 ? 8.194 7.895 -3.705 1.00 0.00 55 GLY A C 7
ATOM 12916 O O . GLY A 1 55 ? 7.960 6.690 -3.713 1.00 0.00 55 GLY A O 7
ATOM 12920 N N . LYS A 1 56 ? 9.217 8.427 -3.061 1.00 0.00 56 LYS A N 7
ATOM 12921 C CA . LYS A 1 56 ? 10.192 7.595 -2.384 1.00 0.00 56 LYS A CA 7
ATOM 12922 C C . LYS A 1 56 ? 9.902 7.548 -0.894 1.00 0.00 56 LYS A C 7
ATOM 12923 O O . LYS A 1 56 ? 9.672 8.583 -0.258 1.00 0.00 56 LYS A O 7
ATOM 12942 N N . GLY A 1 57 ? 9.923 6.354 -0.338 1.00 0.00 57 GLY A N 7
ATOM 12943 C CA . GLY A 1 57 ? 9.684 6.195 1.071 1.00 0.00 57 GLY A CA 7
ATOM 12944 C C . GLY A 1 57 ? 9.864 4.766 1.512 1.00 0.00 57 GLY A C 7
ATOM 12945 O O . GLY A 1 57 ? 9.980 3.864 0.681 1.00 0.00 57 GLY A O 7
ATOM 12949 N N . SER A 1 58 ? 9.885 4.558 2.815 1.00 0.00 58 SER A N 7
ATOM 12950 C CA . SER A 1 58 ? 10.033 3.227 3.369 1.00 0.00 58 SER A CA 7
ATOM 12951 C C . SER A 1 58 ? 8.676 2.698 3.817 1.00 0.00 58 SER A C 7
ATOM 12952 O O . SER A 1 58 ? 8.092 3.196 4.778 1.00 0.00 58 SER A O 7
ATOM 12960 N N . LEU A 1 59 ? 8.168 1.720 3.085 1.00 0.00 59 LEU A N 7
ATOM 12961 C CA . LEU A 1 59 ? 6.883 1.116 3.398 1.00 0.00 59 LEU A CA 7
ATOM 12962 C C . LEU A 1 59 ? 7.099 -0.207 4.123 1.00 0.00 59 LEU A C 7
ATOM 12963 O O . LEU A 1 59 ? 7.504 -1.198 3.520 1.00 0.00 59 LEU A O 7
ATOM 12979 N N . LYS A 1 60 ? 6.861 -0.211 5.423 1.00 0.00 60 LYS A N 7
ATOM 12980 C CA . LYS A 1 60 ? 7.085 -1.399 6.233 1.00 0.00 60 LYS A CA 7
ATOM 12981 C C . LYS A 1 60 ? 5.767 -1.948 6.767 1.00 0.00 60 LYS A C 7
ATOM 12982 O O . LYS A 1 60 ? 4.822 -1.198 7.004 1.00 0.00 60 LYS A O 7
ATOM 13001 N N . MET A 1 61 ? 5.705 -3.260 6.935 1.00 0.00 61 MET A N 7
ATOM 13002 C CA . MET A 1 61 ? 4.519 -3.903 7.488 1.00 0.00 61 MET A CA 7
ATOM 13003 C C . MET A 1 61 ? 4.656 -4.072 9.000 1.00 0.00 61 MET A C 7
ATOM 13004 O O . MET A 1 61 ? 5.679 -3.703 9.584 1.00 0.00 61 MET A O 7
ATOM 13018 N N . GLU A 1 62 ? 3.638 -4.650 9.629 1.00 0.00 62 GLU A N 7
ATOM 13019 C CA . GLU A 1 62 ? 3.631 -4.827 11.080 1.00 0.00 62 GLU A CA 7
ATOM 13020 C C . GLU A 1 62 ? 4.658 -5.870 11.505 1.00 0.00 62 GLU A C 7
ATOM 13021 O O . GLU A 1 62 ? 5.110 -5.880 12.650 1.00 0.00 62 GLU A O 7
ATOM 13033 N N . ASP A 1 63 ? 5.026 -6.745 10.574 1.00 0.00 63 ASP A N 7
ATOM 13034 C CA . ASP A 1 63 ? 6.088 -7.725 10.811 1.00 0.00 63 ASP A CA 7
ATOM 13035 C C . ASP A 1 63 ? 7.440 -7.038 10.952 1.00 0.00 63 ASP A C 7
ATOM 13036 O O . ASP A 1 63 ? 8.413 -7.641 11.401 1.00 0.00 63 ASP A O 7
ATOM 13045 N N . GLY A 1 64 ? 7.495 -5.779 10.548 1.00 0.00 64 GLY A N 7
ATOM 13046 C CA . GLY A 1 64 ? 8.745 -5.047 10.546 1.00 0.00 64 GLY A CA 7
ATOM 13047 C C . GLY A 1 64 ? 9.441 -5.167 9.210 1.00 0.00 64 GLY A C 7
ATOM 13048 O O . GLY A 1 64 ? 10.423 -4.478 8.938 1.00 0.00 64 GLY A O 7
ATOM 13052 N N . THR A 1 65 ? 8.912 -6.050 8.378 1.00 0.00 65 THR A N 7
ATOM 13053 C CA . THR A 1 65 ? 9.444 -6.298 7.054 1.00 0.00 65 THR A CA 7
ATOM 13054 C C . THR A 1 65 ? 9.194 -5.099 6.143 1.00 0.00 65 THR A C 7
ATOM 13055 O O . THR A 1 65 ? 8.044 -4.774 5.833 1.00 0.00 65 THR A O 7
ATOM 13066 N N . VAL A 1 66 ? 10.264 -4.425 5.744 1.00 0.00 66 VAL A N 7
ATOM 13067 C CA . VAL A 1 66 ? 10.154 -3.308 4.820 1.00 0.00 66 VAL A CA 7
ATOM 13068 C C . VAL A 1 66 ? 9.993 -3.831 3.397 1.00 0.00 66 VAL A C 7
ATOM 13069 O O . VAL A 1 66 ? 10.747 -4.705 2.955 1.00 0.00 66 VAL A O 7
ATOM 13082 N N . LEU A 1 67 ? 8.997 -3.313 2.695 1.00 0.00 67 LEU A N 7
ATOM 13083 C CA . LEU A 1 67 ? 8.688 -3.760 1.349 1.00 0.00 67 LEU A CA 7
ATOM 13084 C C . LEU A 1 67 ? 9.705 -3.221 0.351 1.00 0.00 67 LEU A C 7
ATOM 13085 O O . LEU A 1 67 ? 10.227 -2.117 0.510 1.00 0.00 67 LEU A O 7
ATOM 13101 N N . LYS A 1 68 ? 9.979 -4.011 -0.668 1.00 0.00 68 LYS A N 7
ATOM 13102 C CA . LYS A 1 68 ? 10.971 -3.666 -1.670 1.00 0.00 68 LYS A CA 7
ATOM 13103 C C . LYS A 1 68 ? 10.280 -3.322 -2.986 1.00 0.00 68 LYS A C 7
ATOM 13104 O O . LYS A 1 68 ? 9.459 -4.100 -3.470 1.00 0.00 68 LYS A O 7
ATOM 13123 N N . PRO A 1 69 ? 10.582 -2.139 -3.560 1.00 0.00 69 PRO A N 7
ATOM 13124 C CA . PRO A 1 69 ? 9.977 -1.677 -4.822 1.00 0.00 69 PRO A CA 7
ATOM 13125 C C . PRO A 1 69 ? 10.390 -2.506 -6.042 1.00 0.00 69 PRO A C 7
ATOM 13126 O O . PRO A 1 69 ? 11.067 -2.004 -6.940 1.00 0.00 69 PRO A O 7
ATOM 13137 N N . ASN A 1 70 ? 9.940 -3.763 -6.061 1.00 0.00 70 ASN A N 7
ATOM 13138 C CA . ASN A 1 70 ? 10.233 -4.725 -7.136 1.00 0.00 70 ASN A CA 7
ATOM 13139 C C . ASN A 1 70 ? 9.976 -6.150 -6.655 1.00 0.00 70 ASN A C 7
ATOM 13140 O O . ASN A 1 70 ? 9.748 -7.058 -7.458 1.00 0.00 70 ASN A O 7
ATOM 13151 N N . ASP A 1 71 ? 10.012 -6.342 -5.340 1.00 0.00 71 ASP A N 7
ATOM 13152 C CA . ASP A 1 71 ? 9.938 -7.680 -4.760 1.00 0.00 71 ASP A CA 7
ATOM 13153 C C . ASP A 1 71 ? 8.494 -8.052 -4.443 1.00 0.00 71 ASP A C 7
ATOM 13154 O O . ASP A 1 71 ? 7.643 -7.179 -4.260 1.00 0.00 71 ASP A O 7
ATOM 13163 N N . ARG A 1 72 ? 8.223 -9.347 -4.381 1.00 0.00 72 ARG A N 7
ATOM 13164 C CA . ARG A 1 72 ? 6.873 -9.837 -4.159 1.00 0.00 72 ARG A CA 7
ATOM 13165 C C . ARG A 1 72 ? 6.753 -10.463 -2.773 1.00 0.00 72 ARG A C 7
ATOM 13166 O O . ARG A 1 72 ? 7.580 -11.284 -2.373 1.00 0.00 72 ARG A O 7
ATOM 13187 N N . TYR A 1 73 ? 5.724 -10.067 -2.049 1.00 0.00 73 TYR A N 7
ATOM 13188 C CA . TYR A 1 73 ? 5.469 -10.570 -0.705 1.00 0.00 73 TYR A CA 7
ATOM 13189 C C . TYR A 1 73 ? 4.103 -11.240 -0.645 1.00 0.00 73 TYR A C 7
ATOM 13190 O O . TYR A 1 73 ? 3.082 -10.565 -0.739 1.00 0.00 73 TYR A O 7
ATOM 13208 N N . LEU A 1 74 ? 4.070 -12.556 -0.505 1.00 0.00 74 LEU A N 7
ATOM 13209 C CA . LEU A 1 74 ? 2.792 -13.248 -0.447 1.00 0.00 74 LEU A CA 7
ATOM 13210 C C . LEU A 1 74 ? 2.143 -13.051 0.921 1.00 0.00 74 LEU A C 7
ATOM 13211 O O . LEU A 1 74 ? 2.782 -13.223 1.964 1.00 0.00 74 LEU A O 7
ATOM 13227 N N . LEU A 1 75 ? 0.876 -12.671 0.904 1.00 0.00 75 LEU A N 7
ATOM 13228 C CA . LEU A 1 75 ? 0.143 -12.371 2.123 1.00 0.00 75 LEU A CA 7
ATOM 13229 C C . LEU A 1 75 ? -1.140 -13.187 2.162 1.00 0.00 75 LEU A C 7
ATOM 13230 O O . LEU A 1 75 ? -2.107 -12.866 1.476 1.00 0.00 75 LEU A O 7
ATOM 13246 N N . ASN A 1 76 ? -1.140 -14.241 2.967 1.00 0.00 76 ASN A N 7
ATOM 13247 C CA . ASN A 1 76 ? -2.266 -15.166 3.008 1.00 0.00 76 ASN A CA 7
ATOM 13248 C C . ASN A 1 76 ? -3.431 -14.563 3.785 1.00 0.00 76 ASN A C 7
ATOM 13249 O O . ASN A 1 76 ? -4.592 -14.900 3.544 1.00 0.00 76 ASN A O 7
ATOM 13260 N N . GLU A 1 77 ? -3.120 -13.677 4.721 1.00 0.00 77 GLU A N 7
ATOM 13261 C CA . GLU A 1 77 ? -4.153 -12.987 5.476 1.00 0.00 77 GLU A CA 7
ATOM 13262 C C . GLU A 1 77 ? -4.619 -11.763 4.696 1.00 0.00 77 GLU A C 7
ATOM 13263 O O . GLU A 1 77 ? -3.805 -10.985 4.201 1.00 0.00 77 GLU A O 7
ATOM 13275 N N . TRP A 1 78 ? -5.931 -11.598 4.605 1.00 0.00 78 TRP A N 7
ATOM 13276 C CA . TRP A 1 78 ? -6.526 -10.572 3.755 1.00 0.00 78 TRP A CA 7
ATOM 13277 C C . TRP A 1 78 ? -6.586 -9.216 4.461 1.00 0.00 78 TRP A C 7
ATOM 13278 O O . TRP A 1 78 ? -7.074 -8.233 3.899 1.00 0.00 78 TRP A O 7
ATOM 13299 N N . LYS A 1 79 ? -6.085 -9.163 5.688 1.00 0.00 79 LYS A N 7
ATOM 13300 C CA . LYS A 1 79 ? -6.071 -7.923 6.456 1.00 0.00 79 LYS A CA 7
ATOM 13301 C C . LYS A 1 79 ? -4.641 -7.584 6.856 1.00 0.00 79 LYS A C 7
ATOM 13302 O O . LYS A 1 79 ? -3.919 -8.453 7.341 1.00 0.00 79 LYS A O 7
ATOM 13321 N N . PHE A 1 80 ? -4.223 -6.337 6.655 1.00 0.00 80 PHE A N 7
ATOM 13322 C CA . PHE A 1 80 ? -2.871 -5.928 7.041 1.00 0.00 80 PHE A CA 7
ATOM 13323 C C . PHE A 1 80 ? -2.721 -4.408 7.098 1.00 0.00 80 PHE A C 7
ATOM 13324 O O . PHE A 1 80 ? -3.530 -3.662 6.544 1.00 0.00 80 PHE A O 7
ATOM 13341 N N . ARG A 1 81 ? -1.675 -3.965 7.788 1.00 0.00 81 ARG A N 7
ATOM 13342 C CA . ARG A 1 81 ? -1.342 -2.547 7.882 1.00 0.00 81 ARG A CA 7
ATOM 13343 C C . ARG A 1 81 ? -0.027 -2.264 7.173 1.00 0.00 81 ARG A C 7
ATOM 13344 O O . ARG A 1 81 ? 0.880 -3.098 7.172 1.00 0.00 81 ARG A O 7
ATOM 13365 N N . LEU A 1 82 ? 0.067 -1.090 6.575 1.00 0.00 82 LEU A N 7
ATOM 13366 C CA . LEU A 1 82 ? 1.305 -0.631 5.965 1.00 0.00 82 LEU A CA 7
ATOM 13367 C C . LEU A 1 82 ? 1.737 0.681 6.610 1.00 0.00 82 LEU A C 7
ATOM 13368 O O . LEU A 1 82 ? 0.905 1.535 6.902 1.00 0.00 82 LEU A O 7
ATOM 13384 N N . TYR A 1 83 ? 3.025 0.835 6.851 1.00 0.00 83 TYR A N 7
ATOM 13385 C CA . TYR A 1 83 ? 3.551 2.066 7.424 1.00 0.00 83 TYR A CA 7
ATOM 13386 C C . TYR A 1 83 ? 4.483 2.742 6.433 1.00 0.00 83 TYR A C 7
ATOM 13387 O O . TYR A 1 83 ? 5.556 2.222 6.132 1.00 0.00 83 TYR A O 7
ATOM 13405 N N . TYR A 1 84 ? 4.064 3.889 5.916 1.00 0.00 84 TYR A N 7
ATOM 13406 C CA . TYR A 1 84 ? 4.818 4.580 4.881 1.00 0.00 84 TYR A CA 7
ATOM 13407 C C . TYR A 1 84 ? 5.516 5.820 5.427 1.00 0.00 84 TYR A C 7
ATOM 13408 O O . TYR A 1 84 ? 4.865 6.783 5.832 1.00 0.00 84 TYR A O 7
ATOM 13426 N N . THR A 1 85 ? 6.839 5.779 5.451 1.00 0.00 85 THR A N 7
ATOM 13427 C CA . THR A 1 85 ? 7.639 6.930 5.837 1.00 0.00 85 THR A CA 7
ATOM 13428 C C . THR A 1 85 ? 8.263 7.568 4.597 1.00 0.00 85 THR A C 7
ATOM 13429 O O . THR A 1 85 ? 9.166 6.997 3.989 1.00 0.00 85 THR A O 7
ATOM 13440 N N . SER A 1 86 ? 7.767 8.739 4.217 1.00 0.00 86 SER A N 7
ATOM 13441 C CA . SER A 1 86 ? 8.256 9.429 3.029 1.00 0.00 86 SER A CA 7
ATOM 13442 C C . SER A 1 86 ? 9.719 9.837 3.181 1.00 0.00 86 SER A C 7
ATOM 13443 O O . SER A 1 86 ? 10.101 10.475 4.161 1.00 0.00 86 SER A O 7
ATOM 13451 N N . GLN A 1 87 ? 10.531 9.451 2.212 1.00 0.00 87 GLN A N 7
ATOM 13452 C CA . GLN A 1 87 ? 11.932 9.837 2.189 1.00 0.00 87 GLN A CA 7
ATOM 13453 C C . GLN A 1 87 ? 12.149 10.958 1.180 1.00 0.00 87 GLN A C 7
ATOM 13454 O O . GLN A 1 87 ? 13.091 11.739 1.291 1.00 0.00 87 GLN A O 7
ATOM 13468 N N . SER A 1 88 ? 11.271 11.034 0.186 1.00 0.00 88 SER A N 7
ATOM 13469 C CA . SER A 1 88 ? 11.331 12.105 -0.795 1.00 0.00 88 SER A CA 7
ATOM 13470 C C . SER A 1 88 ? 10.518 13.301 -0.315 1.00 0.00 88 SER A C 7
ATOM 13471 O O . SER A 1 88 ? 9.310 13.190 -0.084 1.00 0.00 88 SER A O 7
ATOM 13479 N N . ASP A 1 89 ? 11.190 14.436 -0.157 1.00 0.00 89 ASP A N 7
ATOM 13480 C CA . ASP A 1 89 ? 10.548 15.673 0.286 1.00 0.00 89 ASP A CA 7
ATOM 13481 C C . ASP A 1 89 ? 9.685 16.249 -0.828 1.00 0.00 89 ASP A C 7
ATOM 13482 O O . ASP A 1 89 ? 8.815 17.089 -0.589 1.00 0.00 89 ASP A O 7
ATOM 13491 N N . LYS A 1 90 ? 9.962 15.799 -2.046 1.00 0.00 90 LYS A N 7
ATOM 13492 C CA . LYS A 1 90 ? 9.220 16.205 -3.230 1.00 0.00 90 LYS A CA 7
ATOM 13493 C C . LYS A 1 90 ? 7.729 15.957 -3.030 1.00 0.00 90 LYS A C 7
ATOM 13494 O O . LYS A 1 90 ? 7.310 14.818 -2.823 1.00 0.00 90 LYS A O 7
ATOM 13513 N N . GLU A 1 91 ? 6.945 17.030 -3.081 1.00 0.00 91 GLU A N 7
ATOM 13514 C CA . GLU A 1 91 ? 5.517 16.960 -2.786 1.00 0.00 91 GLU A CA 7
ATOM 13515 C C . GLU A 1 91 ? 4.737 16.233 -3.878 1.00 0.00 91 GLU A C 7
ATOM 13516 O O . GLU A 1 91 ? 4.116 16.866 -4.740 1.00 0.00 91 GLU A O 7
ATOM 13528 N N . ALA A 1 92 ? 4.810 14.905 -3.834 1.00 0.00 92 ALA A N 7
ATOM 13529 C CA . ALA A 1 92 ? 4.069 14.024 -4.732 1.00 0.00 92 ALA A CA 7
ATOM 13530 C C . ALA A 1 92 ? 4.505 12.583 -4.516 1.00 0.00 92 ALA A C 7
ATOM 13531 O O . ALA A 1 92 ? 5.385 12.084 -5.217 1.00 0.00 92 ALA A O 7
ATOM 13538 N N . GLN A 1 93 ? 3.927 11.925 -3.524 1.00 0.00 93 GLN A N 7
ATOM 13539 C CA . GLN A 1 93 ? 4.258 10.530 -3.262 1.00 0.00 93 GLN A CA 7
ATOM 13540 C C . GLN A 1 93 ? 3.196 9.619 -3.856 1.00 0.00 93 GLN A C 7
ATOM 13541 O O . GLN A 1 93 ? 2.126 9.446 -3.280 1.00 0.00 93 GLN A O 7
ATOM 13555 N N . THR A 1 94 ? 3.483 9.064 -5.017 1.00 0.00 94 THR A N 7
ATOM 13556 C CA . THR A 1 94 ? 2.584 8.113 -5.644 1.00 0.00 94 THR A CA 7
ATOM 13557 C C . THR A 1 94 ? 3.187 6.715 -5.581 1.00 0.00 94 THR A C 7
ATOM 13558 O O . THR A 1 94 ? 4.264 6.470 -6.128 1.00 0.00 94 THR A O 7
ATOM 13569 N N . ILE A 1 95 ? 2.507 5.812 -4.892 1.00 0.00 95 ILE A N 7
ATOM 13570 C CA . ILE A 1 95 ? 3.001 4.455 -4.727 1.00 0.00 95 ILE A CA 7
ATOM 13571 C C . ILE A 1 95 ? 2.090 3.455 -5.427 1.00 0.00 95 ILE A C 7
ATOM 13572 O O . ILE A 1 95 ? 0.866 3.622 -5.453 1.00 0.00 95 ILE A O 7
ATOM 13588 N N . ASP A 1 96 ? 2.696 2.418 -5.988 1.00 0.00 96 ASP A N 7
ATOM 13589 C CA . ASP A 1 96 ? 1.963 1.394 -6.717 1.00 0.00 96 ASP A CA 7
ATOM 13590 C C . ASP A 1 96 ? 1.905 0.105 -5.913 1.00 0.00 96 ASP A C 7
ATOM 13591 O O . ASP A 1 96 ? 2.933 -0.532 -5.665 1.00 0.00 96 ASP A O 7
ATOM 13600 N N . LEU A 1 97 ? 0.709 -0.259 -5.479 1.00 0.00 97 LEU A N 7
ATOM 13601 C CA . LEU A 1 97 ? 0.501 -1.519 -4.786 1.00 0.00 97 LEU A CA 7
ATOM 13602 C C . LEU A 1 97 ? -0.110 -2.532 -5.738 1.00 0.00 97 LEU A C 7
ATOM 13603 O O . LEU A 1 97 ? -1.264 -2.391 -6.151 1.00 0.00 97 LEU A O 7
ATOM 13619 N N . TYR A 1 98 ? 0.671 -3.529 -6.108 1.00 0.00 98 TYR A N 7
ATOM 13620 C CA . TYR A 1 98 ? 0.205 -4.554 -7.027 1.00 0.00 98 TYR A CA 7
ATOM 13621 C C . TYR A 1 98 ? -0.213 -5.802 -6.267 1.00 0.00 98 TYR A C 7
ATOM 13622 O O . TYR A 1 98 ? 0.623 -6.495 -5.685 1.00 0.00 98 TYR A O 7
ATOM 13640 N N . PHE A 1 99 ? -1.507 -6.073 -6.261 1.00 0.00 99 PHE A N 7
ATOM 13641 C CA . PHE A 1 99 ? -2.030 -7.266 -5.622 1.00 0.00 99 PHE A CA 7
ATOM 13642 C C . PHE A 1 99 ? -2.270 -8.339 -6.668 1.00 0.00 99 PHE A C 7
ATOM 13643 O O . PHE A 1 99 ? -3.134 -8.196 -7.533 1.00 0.00 99 PHE A O 7
ATOM 13660 N N . GLU A 1 100 ? -1.504 -9.407 -6.584 1.00 0.00 100 GLU A N 7
ATOM 13661 C CA . GLU A 1 100 ? -1.632 -10.515 -7.513 1.00 0.00 100 GLU A CA 7
ATOM 13662 C C . GLU A 1 100 ? -2.133 -11.733 -6.768 1.00 0.00 100 GLU A C 7
ATOM 13663 O O . GLU A 1 100 ? -2.095 -11.764 -5.542 1.00 0.00 100 GLU A O 7
ATOM 13675 N N . ASP A 1 101 ? -2.619 -12.723 -7.489 1.00 0.00 101 ASP A N 7
ATOM 13676 C CA . ASP A 1 101 ? -2.910 -14.009 -6.879 1.00 0.00 101 ASP A CA 7
ATOM 13677 C C . ASP A 1 101 ? -2.644 -15.142 -7.858 1.00 0.00 101 ASP A C 7
ATOM 13678 O O . ASP A 1 101 ? -2.730 -14.963 -9.072 1.00 0.00 101 ASP A O 7
ATOM 13687 N N . ASN A 1 102 ? -2.321 -16.304 -7.315 1.00 0.00 102 ASN A N 7
ATOM 13688 C CA . ASN A 1 102 ? -1.993 -17.475 -8.116 1.00 0.00 102 ASN A CA 7
ATOM 13689 C C . ASN A 1 102 ? -3.268 -18.127 -8.648 1.00 0.00 102 ASN A C 7
ATOM 13690 O O . ASN A 1 102 ? -3.251 -18.832 -9.660 1.00 0.00 102 ASN A O 7
ATOM 13701 N N . TRP A 1 103 ? -4.371 -17.877 -7.959 1.00 0.00 103 TRP A N 7
ATOM 13702 C CA . TRP A 1 103 ? -5.648 -18.486 -8.294 1.00 0.00 103 TRP A CA 7
ATOM 13703 C C . TRP A 1 103 ? -6.570 -17.486 -8.995 1.00 0.00 103 TRP A C 7
ATOM 13704 O O . TRP A 1 103 ? -7.182 -17.799 -10.019 1.00 0.00 103 TRP A O 7
ATOM 13725 N N . GLY A 1 104 ? -6.662 -16.286 -8.438 1.00 0.00 104 GLY A N 7
ATOM 13726 C CA . GLY A 1 104 ? -7.602 -15.301 -8.938 1.00 0.00 104 GLY A CA 7
ATOM 13727 C C . GLY A 1 104 ? -7.036 -14.378 -10.001 1.00 0.00 104 GLY A C 7
ATOM 13728 O O . GLY A 1 104 ? -6.745 -14.807 -11.123 1.00 0.00 104 GLY A O 7
ATOM 13732 N N . ASN A 1 105 ? -6.876 -13.107 -9.649 1.00 0.00 105 ASN A N 7
ATOM 13733 C CA . ASN A 1 105 ? -6.590 -12.072 -10.636 1.00 0.00 105 ASN A CA 7
ATOM 13734 C C . ASN A 1 105 ? -5.463 -11.135 -10.190 1.00 0.00 105 ASN A C 7
ATOM 13735 O O . ASN A 1 105 ? -4.681 -11.457 -9.289 1.00 0.00 105 ASN A O 7
ATOM 13746 N N . LEU A 1 106 ? -5.378 -9.989 -10.867 1.00 0.00 106 LEU A N 7
ATOM 13747 C CA . LEU A 1 106 ? -4.413 -8.945 -10.544 1.00 0.00 106 LEU A CA 7
ATOM 13748 C C . LEU A 1 106 ? -5.126 -7.603 -10.375 1.00 0.00 106 LEU A C 7
ATOM 13749 O O . LEU A 1 106 ? -5.907 -7.193 -11.236 1.00 0.00 106 LEU A O 7
ATOM 13765 N N . GLN A 1 107 ? -4.867 -6.932 -9.262 1.00 0.00 107 GLN A N 7
ATOM 13766 C CA . GLN A 1 107 ? -5.423 -5.608 -9.021 1.00 0.00 107 GLN A CA 7
ATOM 13767 C C . GLN A 1 107 ? -4.332 -4.645 -8.558 1.00 0.00 107 GLN A C 7
ATOM 13768 O O . GLN A 1 107 ? -3.582 -4.939 -7.632 1.00 0.00 107 GLN A O 7
ATOM 13782 N N . GLN A 1 108 ? -4.235 -3.508 -9.222 1.00 0.00 108 GLN A N 7
ATOM 13783 C CA . GLN A 1 108 ? -3.254 -2.496 -8.864 1.00 0.00 108 GLN A CA 7
ATOM 13784 C C . GLN A 1 108 ? -3.939 -1.281 -8.241 1.00 0.00 108 GLN A C 7
ATOM 13785 O O . GLN A 1 108 ? -4.962 -0.808 -8.743 1.00 0.00 108 GLN A O 7
ATOM 13799 N N . LEU A 1 109 ? -3.385 -0.798 -7.138 1.00 0.00 109 LEU A N 7
ATOM 13800 C CA . LEU A 1 109 ? -3.913 0.380 -6.463 1.00 0.00 109 LEU A CA 7
ATOM 13801 C C . LEU A 1 109 ? -2.807 1.404 -6.241 1.00 0.00 109 LEU A C 7
ATOM 13802 O O . LEU A 1 109 ? -1.826 1.133 -5.550 1.00 0.00 109 LEU A O 7
ATOM 13818 N N . THR A 1 110 ? -2.962 2.568 -6.847 1.00 0.00 110 THR A N 7
ATOM 13819 C CA . THR A 1 110 ? -2.004 3.650 -6.683 1.00 0.00 110 THR A CA 7
ATOM 13820 C C . THR A 1 110 ? -2.510 4.676 -5.676 1.00 0.00 110 THR A C 7
ATOM 13821 O O . THR A 1 110 ? -3.612 5.210 -5.823 1.00 0.00 110 THR A O 7
ATOM 13832 N N . TYR A 1 111 ? -1.712 4.946 -4.657 1.00 0.00 111 TYR A N 7
ATOM 13833 C CA . TYR A 1 111 ? -2.077 5.937 -3.653 1.00 0.00 111 TYR A CA 7
ATOM 13834 C C . TYR A 1 111 ? -1.177 7.164 -3.751 1.00 0.00 111 TYR A C 7
ATOM 13835 O O . TYR A 1 111 ? 0.038 7.040 -3.916 1.00 0.00 111 TYR A O 7
ATOM 13853 N N . ASP A 1 112 ? -1.788 8.340 -3.669 1.00 0.00 112 ASP A N 7
ATOM 13854 C CA . ASP A 1 112 ? -1.063 9.603 -3.788 1.00 0.00 112 ASP A CA 7
ATOM 13855 C C . ASP A 1 112 ? -1.022 10.316 -2.443 1.00 0.00 112 ASP A C 7
ATOM 13856 O O . ASP A 1 112 ? -1.987 10.272 -1.682 1.00 0.00 112 ASP A O 7
ATOM 13865 N N . PHE A 1 113 ? 0.097 10.962 -2.154 1.00 0.00 113 PHE A N 7
ATOM 13866 C CA . PHE A 1 113 ? 0.253 11.723 -0.922 1.00 0.00 113 PHE A CA 7
ATOM 13867 C C . PHE A 1 113 ? 0.663 13.162 -1.208 1.00 0.00 113 PHE A C 7
ATOM 13868 O O . PHE A 1 113 ? 1.320 13.442 -2.219 1.00 0.00 113 PHE A O 7
ATOM 13885 N N . ASN A 1 114 ? 0.247 14.062 -0.307 1.00 0.00 114 ASN A N 7
ATOM 13886 C CA . ASN A 1 114 ? 0.641 15.478 -0.316 1.00 0.00 114 ASN A CA 7
ATOM 13887 C C . ASN A 1 114 ? -0.105 16.258 -1.391 1.00 0.00 114 ASN A C 7
ATOM 13888 O O . ASN A 1 114 ? -0.902 17.142 -1.079 1.00 0.00 114 ASN A O 7
ATOM 13899 N N . GLY A 1 115 ? 0.155 15.939 -2.644 1.00 0.00 115 GLY A N 7
ATOM 13900 C CA . GLY A 1 115 ? -0.464 16.666 -3.734 1.00 0.00 115 GLY A CA 7
ATOM 13901 C C . GLY A 1 115 ? 0.355 17.873 -4.153 1.00 0.00 115 GLY A C 7
ATOM 13902 O O . GLY A 1 115 ? 0.892 18.596 -3.308 1.00 0.00 115 GLY A O 7
ATOM 13906 N N . LYS A 1 116 ? 0.456 18.091 -5.456 1.00 0.00 116 LYS A N 7
ATOM 13907 C CA . LYS A 1 116 ? 1.247 19.189 -5.990 1.00 0.00 116 LYS A CA 7
ATOM 13908 C C . LYS A 1 116 ? 0.487 20.508 -5.886 1.00 0.00 116 LYS A C 7
ATOM 13909 O O . LYS A 1 116 ? -0.175 20.924 -6.835 1.00 0.00 116 LYS A O 7
ATOM 13928 N N . LEU A 1 117 ? 0.564 21.137 -4.715 1.00 0.00 117 LEU A N 7
ATOM 13929 C CA . LEU A 1 117 ? -0.035 22.456 -4.495 1.00 0.00 117 LEU A CA 7
ATOM 13930 C C . LEU A 1 117 ? -1.535 22.443 -4.787 1.00 0.00 117 LEU A C 7
ATOM 13931 O O . LEU A 1 117 ? -2.081 23.403 -5.333 1.00 0.00 117 LEU A O 7
ATOM 13947 N N . GLU A 1 118 ? -2.198 21.364 -4.406 1.00 0.00 118 GLU A N 7
ATOM 13948 C CA . GLU A 1 118 ? -3.630 21.229 -4.621 1.00 0.00 118 GLU A CA 7
ATOM 13949 C C . GLU A 1 118 ? -4.319 20.893 -3.302 1.00 0.00 118 GLU A C 7
ATOM 13950 O O . GLU A 1 118 ? -3.741 20.205 -2.462 1.00 0.00 118 GLU A O 7
ATOM 13962 N N . HIS A 1 119 ? -5.538 21.408 -3.125 1.00 0.00 119 HIS A N 7
ATOM 13963 C CA . HIS A 1 119 ? -6.313 21.202 -1.896 1.00 0.00 119 HIS A CA 7
ATOM 13964 C C . HIS A 1 119 ? -5.631 21.862 -0.704 1.00 0.00 119 HIS A C 7
ATOM 13965 O O . HIS A 1 119 ? -5.747 21.391 0.428 1.00 0.00 119 HIS A O 7
ATOM 13980 N N . HIS A 1 120 ? -4.950 22.974 -0.945 1.00 0.00 120 HIS A N 7
ATOM 13981 C CA . HIS A 1 120 ? -4.216 23.640 0.121 1.00 0.00 120 HIS A CA 7
ATOM 13982 C C . HIS A 1 120 ? -4.725 25.065 0.339 1.00 0.00 120 HIS A C 7
ATOM 13983 O O . HIS A 1 120 ? -4.418 25.986 -0.418 1.00 0.00 120 HIS A O 7
ATOM 13998 N N . HIS A 1 121 ? -5.547 25.228 1.361 1.00 0.00 121 HIS A N 7
ATOM 13999 C CA . HIS A 1 121 ? -6.033 26.541 1.756 1.00 0.00 121 HIS A CA 7
ATOM 14000 C C . HIS A 1 121 ? -5.515 26.868 3.148 1.00 0.00 121 HIS A C 7
ATOM 14001 O O . HIS A 1 121 ? -4.940 27.934 3.372 1.00 0.00 121 HIS A O 7
ATOM 14016 N N . HIS A 1 122 ? -5.721 25.927 4.071 1.00 0.00 122 HIS A N 7
ATOM 14017 C CA . HIS A 1 122 ? -5.175 26.015 5.426 1.00 0.00 122 HIS A CA 7
ATOM 14018 C C . HIS A 1 122 ? -5.668 27.250 6.184 1.00 0.00 122 HIS A C 7
ATOM 14019 O O . HIS A 1 122 ? -6.560 27.977 5.732 1.00 0.00 122 HIS A O 7
ATOM 14034 N N . HIS A 1 123 ? -5.099 27.438 7.364 1.00 0.00 123 HIS A N 7
ATOM 14035 C CA . HIS A 1 123 ? -5.314 28.624 8.177 1.00 0.00 123 HIS A CA 7
ATOM 14036 C C . HIS A 1 123 ? -4.106 28.821 9.081 1.00 0.00 123 HIS A C 7
ATOM 14037 O O . HIS A 1 123 ? -3.177 28.011 9.056 1.00 0.00 123 HIS A O 7
ATOM 14052 N N . HIS A 1 124 ? -4.105 29.888 9.861 1.00 0.00 124 HIS A N 7
ATOM 14053 C CA . HIS A 1 124 ? -3.014 30.147 10.785 1.00 0.00 124 HIS A CA 7
ATOM 14054 C C . HIS A 1 124 ? -3.467 31.132 11.854 1.00 0.00 124 HIS A C 7
ATOM 14055 O O . HIS A 1 124 ? -3.493 32.350 11.572 1.00 0.00 124 HIS A O 7
ATOM 14071 N N . MET A 1 1 ? -33.506 -14.197 11.445 1.00 0.00 1 MET A N 8
ATOM 14072 C CA . MET A 1 1 ? -32.404 -13.330 11.910 1.00 0.00 1 MET A CA 8
ATOM 14073 C C . MET A 1 1 ? -31.102 -14.117 11.942 1.00 0.00 1 MET A C 8
ATOM 14074 O O . MET A 1 1 ? -31.060 -15.219 12.493 1.00 0.00 1 MET A O 8
ATOM 14090 N N . ASN A 1 2 ? -30.053 -13.553 11.337 1.00 0.00 2 ASN A N 8
ATOM 14091 C CA . ASN A 1 2 ? -28.728 -14.176 11.309 1.00 0.00 2 ASN A CA 8
ATOM 14092 C C . ASN A 1 2 ? -28.746 -15.437 10.434 1.00 0.00 2 ASN A C 8
ATOM 14093 O O . ASN A 1 2 ? -29.764 -15.739 9.802 1.00 0.00 2 ASN A O 8
ATOM 14104 N N . GLU A 1 3 ? -27.608 -16.137 10.367 1.00 0.00 3 GLU A N 8
ATOM 14105 C CA . GLU A 1 3 ? -27.461 -17.360 9.563 1.00 0.00 3 GLU A CA 8
ATOM 14106 C C . GLU A 1 3 ? -27.526 -17.061 8.066 1.00 0.00 3 GLU A C 8
ATOM 14107 O O . GLU A 1 3 ? -27.507 -17.974 7.240 1.00 0.00 3 GLU A O 8
ATOM 14119 N N . LEU A 1 4 ? -27.570 -15.785 7.716 1.00 0.00 4 LEU A N 8
ATOM 14120 C CA . LEU A 1 4 ? -27.676 -15.384 6.324 1.00 0.00 4 LEU A CA 8
ATOM 14121 C C . LEU A 1 4 ? -26.302 -15.286 5.680 1.00 0.00 4 LEU A C 8
ATOM 14122 O O . LEU A 1 4 ? -25.984 -14.308 5.000 1.00 0.00 4 LEU A O 8
ATOM 14138 N N . ASP A 1 5 ? -25.491 -16.312 5.893 1.00 0.00 5 ASP A N 8
ATOM 14139 C CA . ASP A 1 5 ? -24.195 -16.405 5.241 1.00 0.00 5 ASP A CA 8
ATOM 14140 C C . ASP A 1 5 ? -24.384 -17.025 3.866 1.00 0.00 5 ASP A C 8
ATOM 14141 O O . ASP A 1 5 ? -24.167 -18.221 3.661 1.00 0.00 5 ASP A O 8
ATOM 14150 N N . ILE A 1 6 ? -24.855 -16.209 2.942 1.00 0.00 6 ILE A N 8
ATOM 14151 C CA . ILE A 1 6 ? -25.192 -16.671 1.611 1.00 0.00 6 ILE A CA 8
ATOM 14152 C C . ILE A 1 6 ? -24.699 -15.692 0.561 1.00 0.00 6 ILE A C 8
ATOM 14153 O O . ILE A 1 6 ? -24.381 -14.543 0.868 1.00 0.00 6 ILE A O 8
ATOM 14169 N N . GLN A 1 7 ? -24.634 -16.147 -0.673 1.00 0.00 7 GLN A N 8
ATOM 14170 C CA . GLN A 1 7 ? -24.171 -15.312 -1.760 1.00 0.00 7 GLN A CA 8
ATOM 14171 C C . GLN A 1 7 ? -25.130 -15.373 -2.943 1.00 0.00 7 GLN A C 8
ATOM 14172 O O . GLN A 1 7 ? -25.370 -16.437 -3.515 1.00 0.00 7 GLN A O 8
ATOM 14186 N N . GLN A 1 8 ? -25.706 -14.229 -3.274 1.00 0.00 8 GLN A N 8
ATOM 14187 C CA . GLN A 1 8 ? -26.496 -14.093 -4.489 1.00 0.00 8 GLN A CA 8
ATOM 14188 C C . GLN A 1 8 ? -25.542 -13.780 -5.629 1.00 0.00 8 GLN A C 8
ATOM 14189 O O . GLN A 1 8 ? -25.487 -14.482 -6.637 1.00 0.00 8 GLN A O 8
ATOM 14203 N N . GLU A 1 9 ? -24.793 -12.709 -5.437 1.00 0.00 9 GLU A N 8
ATOM 14204 C CA . GLU A 1 9 ? -23.641 -12.387 -6.262 1.00 0.00 9 GLU A CA 8
ATOM 14205 C C . GLU A 1 9 ? -22.468 -12.112 -5.336 1.00 0.00 9 GLU A C 8
ATOM 14206 O O . GLU A 1 9 ? -21.332 -12.492 -5.614 1.00 0.00 9 GLU A O 8
ATOM 14218 N N . TYR A 1 10 ? -22.794 -11.462 -4.217 1.00 0.00 10 TYR A N 8
ATOM 14219 C CA . TYR A 1 10 ? -21.837 -11.088 -3.179 1.00 0.00 10 TYR A CA 8
ATOM 14220 C C . TYR A 1 10 ? -20.746 -10.173 -3.729 1.00 0.00 10 TYR A C 8
ATOM 14221 O O . TYR A 1 10 ? -19.771 -10.631 -4.323 1.00 0.00 10 TYR A O 8
ATOM 14239 N N . PRO A 1 11 ? -20.904 -8.860 -3.541 1.00 0.00 11 PRO A N 8
ATOM 14240 C CA . PRO A 1 11 ? -19.909 -7.890 -3.977 1.00 0.00 11 PRO A CA 8
ATOM 14241 C C . PRO A 1 11 ? -18.665 -7.912 -3.093 1.00 0.00 11 PRO A C 8
ATOM 14242 O O . PRO A 1 11 ? -18.754 -8.099 -1.875 1.00 0.00 11 PRO A O 8
ATOM 14253 N N . PHE A 1 12 ? -17.508 -7.731 -3.707 1.00 0.00 12 PHE A N 8
ATOM 14254 C CA . PHE A 1 12 ? -16.266 -7.669 -2.961 1.00 0.00 12 PHE A CA 8
ATOM 14255 C C . PHE A 1 12 ? -16.006 -6.228 -2.554 1.00 0.00 12 PHE A C 8
ATOM 14256 O O . PHE A 1 12 ? -16.645 -5.308 -3.072 1.00 0.00 12 PHE A O 8
ATOM 14273 N N . THR A 1 13 ? -15.099 -6.024 -1.619 1.00 0.00 13 THR A N 8
ATOM 14274 C CA . THR A 1 13 ? -14.789 -4.680 -1.165 1.00 0.00 13 THR A CA 8
ATOM 14275 C C . THR A 1 13 ? -13.325 -4.555 -0.755 1.00 0.00 13 THR A C 8
ATOM 14276 O O . THR A 1 13 ? -12.812 -5.360 0.027 1.00 0.00 13 THR A O 8
ATOM 14287 N N . VAL A 1 14 ? -12.656 -3.552 -1.302 1.00 0.00 14 VAL A N 8
ATOM 14288 C CA . VAL A 1 14 ? -11.329 -3.187 -0.845 1.00 0.00 14 VAL A CA 8
ATOM 14289 C C . VAL A 1 14 ? -11.463 -2.151 0.262 1.00 0.00 14 VAL A C 8
ATOM 14290 O O . VAL A 1 14 ? -11.914 -1.028 0.024 1.00 0.00 14 VAL A O 8
ATOM 14303 N N . GLU A 1 15 ? -11.097 -2.534 1.467 1.00 0.00 15 GLU A N 8
ATOM 14304 C CA . GLU A 1 15 ? -11.300 -1.689 2.626 1.00 0.00 15 GLU A CA 8
ATOM 14305 C C . GLU A 1 15 ? -9.984 -1.056 3.049 1.00 0.00 15 GLU A C 8
ATOM 14306 O O . GLU A 1 15 ? -8.987 -1.748 3.260 1.00 0.00 15 GLU A O 8
ATOM 14318 N N . SER A 1 16 ? -9.985 0.260 3.154 1.00 0.00 16 SER A N 8
ATOM 14319 C CA . SER A 1 16 ? -8.798 1.004 3.519 1.00 0.00 16 SER A CA 8
ATOM 14320 C C . SER A 1 16 ? -9.209 2.333 4.142 1.00 0.00 16 SER A C 8
ATOM 14321 O O . SER A 1 16 ? -10.386 2.698 4.115 1.00 0.00 16 SER A O 8
ATOM 14329 N N . MET A 1 17 ? -8.249 3.042 4.706 1.00 0.00 17 MET A N 8
ATOM 14330 C CA . MET A 1 17 ? -8.525 4.319 5.345 1.00 0.00 17 MET A CA 8
ATOM 14331 C C . MET A 1 17 ? -8.150 5.468 4.422 1.00 0.00 17 MET A C 8
ATOM 14332 O O . MET A 1 17 ? -7.195 5.363 3.653 1.00 0.00 17 MET A O 8
ATOM 14346 N N . PRO A 1 18 ? -8.912 6.571 4.469 1.00 0.00 18 PRO A N 8
ATOM 14347 C CA . PRO A 1 18 ? -8.624 7.766 3.674 1.00 0.00 18 PRO A CA 8
ATOM 14348 C C . PRO A 1 18 ? -7.259 8.353 4.021 1.00 0.00 18 PRO A C 8
ATOM 14349 O O . PRO A 1 18 ? -7.068 8.923 5.098 1.00 0.00 18 PRO A O 8
ATOM 14360 N N . VAL A 1 19 ? -6.304 8.171 3.120 1.00 0.00 19 VAL A N 8
ATOM 14361 C CA . VAL A 1 19 ? -4.944 8.655 3.326 1.00 0.00 19 VAL A CA 8
ATOM 14362 C C . VAL A 1 19 ? -4.487 9.523 2.158 1.00 0.00 19 VAL A C 8
ATOM 14363 O O . VAL A 1 19 ? -3.343 9.977 2.115 1.00 0.00 19 VAL A O 8
ATOM 14376 N N . ALA A 1 20 ? -5.390 9.764 1.219 1.00 0.00 20 ALA A N 8
ATOM 14377 C CA . ALA A 1 20 ? -5.036 10.466 -0.003 1.00 0.00 20 ALA A CA 8
ATOM 14378 C C . ALA A 1 20 ? -5.451 11.932 0.045 1.00 0.00 20 ALA A C 8
ATOM 14379 O O . ALA A 1 20 ? -6.553 12.294 -0.373 1.00 0.00 20 ALA A O 8
ATOM 14386 N N . ASP A 1 21 ? -4.576 12.765 0.592 1.00 0.00 21 ASP A N 8
ATOM 14387 C CA . ASP A 1 21 ? -4.752 14.210 0.546 1.00 0.00 21 ASP A CA 8
ATOM 14388 C C . ASP A 1 21 ? -3.394 14.909 0.469 1.00 0.00 21 ASP A C 8
ATOM 14389 O O . ASP A 1 21 ? -2.961 15.302 -0.614 1.00 0.00 21 ASP A O 8
ATOM 14398 N N . GLU A 1 22 ? -2.716 15.041 1.598 1.00 0.00 22 GLU A N 8
ATOM 14399 C CA . GLU A 1 22 ? -1.392 15.645 1.636 1.00 0.00 22 GLU A CA 8
ATOM 14400 C C . GLU A 1 22 ? -0.521 14.950 2.671 1.00 0.00 22 GLU A C 8
ATOM 14401 O O . GLU A 1 22 ? -1.029 14.334 3.609 1.00 0.00 22 GLU A O 8
ATOM 14413 N N . ILE A 1 23 ? 0.788 15.046 2.497 1.00 0.00 23 ILE A N 8
ATOM 14414 C CA . ILE A 1 23 ? 1.730 14.442 3.426 1.00 0.00 23 ILE A CA 8
ATOM 14415 C C . ILE A 1 23 ? 2.994 15.291 3.513 1.00 0.00 23 ILE A C 8
ATOM 14416 O O . ILE A 1 23 ? 3.440 15.862 2.512 1.00 0.00 23 ILE A O 8
ATOM 14432 N N . ALA A 1 24 ? 3.548 15.398 4.712 1.00 0.00 24 ALA A N 8
ATOM 14433 C CA . ALA A 1 24 ? 4.749 16.192 4.933 1.00 0.00 24 ALA A CA 8
ATOM 14434 C C . ALA A 1 24 ? 5.997 15.325 4.823 1.00 0.00 24 ALA A C 8
ATOM 14435 O O . ALA A 1 24 ? 5.904 14.112 4.642 1.00 0.00 24 ALA A O 8
ATOM 14442 N N . GLY A 1 25 ? 7.164 15.949 4.930 1.00 0.00 25 GLY A N 8
ATOM 14443 C CA . GLY A 1 25 ? 8.409 15.210 4.855 1.00 0.00 25 GLY A CA 8
ATOM 14444 C C . GLY A 1 25 ? 8.727 14.499 6.153 1.00 0.00 25 GLY A C 8
ATOM 14445 O O . GLY A 1 25 ? 8.603 15.085 7.234 1.00 0.00 25 GLY A O 8
ATOM 14449 N N . ASP A 1 26 ? 9.133 13.235 6.043 1.00 0.00 26 ASP A N 8
ATOM 14450 C CA . ASP A 1 26 ? 9.444 12.406 7.206 1.00 0.00 26 ASP A CA 8
ATOM 14451 C C . ASP A 1 26 ? 8.195 12.225 8.069 1.00 0.00 26 ASP A C 8
ATOM 14452 O O . ASP A 1 26 ? 8.214 12.387 9.291 1.00 0.00 26 ASP A O 8
ATOM 14461 N N . GLU A 1 27 ? 7.096 11.900 7.410 1.00 0.00 27 GLU A N 8
ATOM 14462 C CA . GLU A 1 27 ? 5.838 11.642 8.084 1.00 0.00 27 GLU A CA 8
ATOM 14463 C C . GLU A 1 27 ? 5.385 10.214 7.804 1.00 0.00 27 GLU A C 8
ATOM 14464 O O . GLU A 1 27 ? 5.316 9.786 6.653 1.00 0.00 27 GLU A O 8
ATOM 14476 N N . THR A 1 28 ? 5.110 9.476 8.865 1.00 0.00 28 THR A N 8
ATOM 14477 C CA . THR A 1 28 ? 4.672 8.099 8.742 1.00 0.00 28 THR A CA 8
ATOM 14478 C C . THR A 1 28 ? 3.148 8.017 8.773 1.00 0.00 28 THR A C 8
ATOM 14479 O O . THR A 1 28 ? 2.515 8.360 9.773 1.00 0.00 28 THR A O 8
ATOM 14490 N N . VAL A 1 29 ? 2.568 7.590 7.664 1.00 0.00 29 VAL A N 8
ATOM 14491 C CA . VAL A 1 29 ? 1.125 7.453 7.552 1.00 0.00 29 VAL A CA 8
ATOM 14492 C C . VAL A 1 29 ? 0.718 5.988 7.683 1.00 0.00 29 VAL A C 8
ATOM 14493 O O . VAL A 1 29 ? 1.377 5.104 7.135 1.00 0.00 29 VAL A O 8
ATOM 14506 N N . GLU A 1 30 ? -0.353 5.738 8.423 1.00 0.00 30 GLU A N 8
ATOM 14507 C CA . GLU A 1 30 ? -0.870 4.388 8.589 1.00 0.00 30 GLU A CA 8
ATOM 14508 C C . GLU A 1 30 ? -1.839 4.046 7.463 1.00 0.00 30 GLU A C 8
ATOM 14509 O O . GLU A 1 30 ? -2.808 4.766 7.223 1.00 0.00 30 GLU A O 8
ATOM 14521 N N . ILE A 1 31 ? -1.568 2.952 6.773 1.00 0.00 31 ILE A N 8
ATOM 14522 C CA . ILE A 1 31 ? -2.480 2.436 5.771 1.00 0.00 31 ILE A CA 8
ATOM 14523 C C . ILE A 1 31 ? -3.117 1.148 6.284 1.00 0.00 31 ILE A C 8
ATOM 14524 O O . ILE A 1 31 ? -2.490 0.087 6.299 1.00 0.00 31 ILE A O 8
ATOM 14540 N N . ARG A 1 32 ? -4.348 1.263 6.749 1.00 0.00 32 ARG A N 8
ATOM 14541 C CA . ARG A 1 32 ? -5.098 0.113 7.219 1.00 0.00 32 ARG A CA 8
ATOM 14542 C C . ARG A 1 32 ? -5.789 -0.556 6.040 1.00 0.00 32 ARG A C 8
ATOM 14543 O O . ARG A 1 32 ? -6.806 -0.064 5.555 1.00 0.00 32 ARG A O 8
ATOM 14564 N N . LEU A 1 33 ? -5.232 -1.662 5.574 1.00 0.00 33 LEU A N 8
ATOM 14565 C CA . LEU A 1 33 ? -5.740 -2.320 4.381 1.00 0.00 33 LEU A CA 8
ATOM 14566 C C . LEU A 1 33 ? -6.351 -3.672 4.736 1.00 0.00 33 LEU A C 8
ATOM 14567 O O . LEU A 1 33 ? -5.740 -4.480 5.437 1.00 0.00 33 LEU A O 8
ATOM 14583 N N . GLU A 1 34 ? -7.561 -3.906 4.255 1.00 0.00 34 GLU A N 8
ATOM 14584 C CA . GLU A 1 34 ? -8.232 -5.179 4.444 1.00 0.00 34 GLU A CA 8
ATOM 14585 C C . GLU A 1 34 ? -9.114 -5.475 3.233 1.00 0.00 34 GLU A C 8
ATOM 14586 O O . GLU A 1 34 ? -9.973 -4.673 2.869 1.00 0.00 34 GLU A O 8
ATOM 14598 N N . ILE A 1 35 ? -8.902 -6.611 2.600 1.00 0.00 35 ILE A N 8
ATOM 14599 C CA . ILE A 1 35 ? -9.674 -6.976 1.427 1.00 0.00 35 ILE A CA 8
ATOM 14600 C C . ILE A 1 35 ? -10.664 -8.081 1.763 1.00 0.00 35 ILE A C 8
ATOM 14601 O O . ILE A 1 35 ? -10.283 -9.144 2.248 1.00 0.00 35 ILE A O 8
ATOM 14617 N N . LYS A 1 36 ? -11.936 -7.817 1.525 1.00 0.00 36 LYS A N 8
ATOM 14618 C CA . LYS A 1 36 ? -12.967 -8.827 1.705 1.00 0.00 36 LYS A CA 8
ATOM 14619 C C . LYS A 1 36 ? -13.431 -9.336 0.343 1.00 0.00 36 LYS A C 8
ATOM 14620 O O . LYS A 1 36 ? -14.145 -8.641 -0.386 1.00 0.00 36 LYS A O 8
ATOM 14639 N N . PRO A 1 37 ? -12.988 -10.551 -0.027 1.00 0.00 37 PRO A N 8
ATOM 14640 C CA . PRO A 1 37 ? -13.257 -11.132 -1.340 1.00 0.00 37 PRO A CA 8
ATOM 14641 C C . PRO A 1 37 ? -14.631 -11.792 -1.440 1.00 0.00 37 PRO A C 8
ATOM 14642 O O . PRO A 1 37 ? -15.277 -12.076 -0.428 1.00 0.00 37 PRO A O 8
ATOM 14653 N N . SER A 1 38 ? -15.057 -12.048 -2.668 1.00 0.00 38 SER A N 8
ATOM 14654 C CA . SER A 1 38 ? -16.353 -12.655 -2.924 1.00 0.00 38 SER A CA 8
ATOM 14655 C C . SER A 1 38 ? -16.256 -14.177 -2.838 1.00 0.00 38 SER A C 8
ATOM 14656 O O . SER A 1 38 ? -17.137 -14.834 -2.283 1.00 0.00 38 SER A O 8
ATOM 14664 N N . GLY A 1 39 ? -15.161 -14.725 -3.363 1.00 0.00 39 GLY A N 8
ATOM 14665 C CA . GLY A 1 39 ? -14.985 -16.167 -3.407 1.00 0.00 39 GLY A CA 8
ATOM 14666 C C . GLY A 1 39 ? -14.568 -16.767 -2.077 1.00 0.00 39 GLY A C 8
ATOM 14667 O O . GLY A 1 39 ? -13.528 -17.422 -1.989 1.00 0.00 39 GLY A O 8
ATOM 14671 N N . ASN A 1 40 ? -15.384 -16.532 -1.051 1.00 0.00 40 ASN A N 8
ATOM 14672 C CA . ASN A 1 40 ? -15.197 -17.112 0.283 1.00 0.00 40 ASN A CA 8
ATOM 14673 C C . ASN A 1 40 ? -13.961 -16.551 0.986 1.00 0.00 40 ASN A C 8
ATOM 14674 O O . ASN A 1 40 ? -14.077 -15.741 1.909 1.00 0.00 40 ASN A O 8
ATOM 14685 N N . PHE A 1 41 ? -12.784 -16.968 0.532 1.00 0.00 41 PHE A N 8
ATOM 14686 C CA . PHE A 1 41 ? -11.533 -16.660 1.214 1.00 0.00 41 PHE A CA 8
ATOM 14687 C C . PHE A 1 41 ? -10.346 -17.212 0.429 1.00 0.00 41 PHE A C 8
ATOM 14688 O O . PHE A 1 41 ? -9.270 -16.614 0.399 1.00 0.00 41 PHE A O 8
ATOM 14705 N N . ILE A 1 42 ? -10.558 -18.352 -0.209 1.00 0.00 42 ILE A N 8
ATOM 14706 C CA . ILE A 1 42 ? -9.490 -19.055 -0.905 1.00 0.00 42 ILE A CA 8
ATOM 14707 C C . ILE A 1 42 ? -9.155 -18.404 -2.250 1.00 0.00 42 ILE A C 8
ATOM 14708 O O . ILE A 1 42 ? -10.009 -18.271 -3.126 1.00 0.00 42 ILE A O 8
ATOM 14724 N N . GLY A 1 43 ? -7.908 -17.976 -2.380 1.00 0.00 43 GLY A N 8
ATOM 14725 C CA . GLY A 1 43 ? -7.393 -17.529 -3.659 1.00 0.00 43 GLY A CA 8
ATOM 14726 C C . GLY A 1 43 ? -6.368 -18.512 -4.179 1.00 0.00 43 GLY A C 8
ATOM 14727 O O . GLY A 1 43 ? -6.284 -19.634 -3.675 1.00 0.00 43 GLY A O 8
ATOM 14731 N N . THR A 1 44 ? -5.570 -18.118 -5.157 1.00 0.00 44 THR A N 8
ATOM 14732 C CA . THR A 1 44 ? -4.534 -19.008 -5.651 1.00 0.00 44 THR A CA 8
ATOM 14733 C C . THR A 1 44 ? -3.227 -18.760 -4.907 1.00 0.00 44 THR A C 8
ATOM 14734 O O . THR A 1 44 ? -2.966 -19.374 -3.868 1.00 0.00 44 THR A O 8
ATOM 14745 N N . VAL A 1 45 ? -2.431 -17.839 -5.417 1.00 0.00 45 VAL A N 8
ATOM 14746 C CA . VAL A 1 45 ? -1.196 -17.436 -4.767 1.00 0.00 45 VAL A CA 8
ATOM 14747 C C . VAL A 1 45 ? -1.128 -15.918 -4.751 1.00 0.00 45 VAL A C 8
ATOM 14748 O O . VAL A 1 45 ? -0.657 -15.295 -5.700 1.00 0.00 45 VAL A O 8
ATOM 14761 N N . TYR A 1 46 ? -1.646 -15.333 -3.687 1.00 0.00 46 TYR A N 8
ATOM 14762 C CA . TYR A 1 46 ? -1.754 -13.890 -3.591 1.00 0.00 46 TYR A CA 8
ATOM 14763 C C . TYR A 1 46 ? -0.423 -13.283 -3.170 1.00 0.00 46 TYR A C 8
ATOM 14764 O O . TYR A 1 46 ? -0.041 -13.331 -1.999 1.00 0.00 46 TYR A O 8
ATOM 14782 N N . THR A 1 47 ? 0.294 -12.744 -4.138 1.00 0.00 47 THR A N 8
ATOM 14783 C CA . THR A 1 47 ? 1.574 -12.123 -3.870 1.00 0.00 47 THR A CA 8
ATOM 14784 C C . THR A 1 47 ? 1.482 -10.617 -4.055 1.00 0.00 47 THR A C 8
ATOM 14785 O O . THR A 1 47 ? 0.786 -10.136 -4.952 1.00 0.00 47 THR A O 8
ATOM 14796 N N . LEU A 1 48 ? 2.160 -9.881 -3.191 1.00 0.00 48 LEU A N 8
ATOM 14797 C CA . LEU A 1 48 ? 2.137 -8.429 -3.244 1.00 0.00 48 LEU A CA 8
ATOM 14798 C C . LEU A 1 48 ? 3.461 -7.882 -3.761 1.00 0.00 48 LEU A C 8
ATOM 14799 O O . LEU A 1 48 ? 4.532 -8.282 -3.294 1.00 0.00 48 LEU A O 8
ATOM 14815 N N . ARG A 1 49 ? 3.373 -6.991 -4.739 1.00 0.00 49 ARG A N 8
ATOM 14816 C CA . ARG A 1 49 ? 4.529 -6.252 -5.220 1.00 0.00 49 ARG A CA 8
ATOM 14817 C C . ARG A 1 49 ? 4.396 -4.784 -4.863 1.00 0.00 49 ARG A C 8
ATOM 14818 O O . ARG A 1 49 ? 3.345 -4.175 -5.074 1.00 0.00 49 ARG A O 8
ATOM 14839 N N . TYR A 1 50 ? 5.461 -4.225 -4.320 1.00 0.00 50 TYR A N 8
ATOM 14840 C CA . TYR A 1 50 ? 5.498 -2.814 -3.990 1.00 0.00 50 TYR A CA 8
ATOM 14841 C C . TYR A 1 50 ? 6.350 -2.076 -5.016 1.00 0.00 50 TYR A C 8
ATOM 14842 O O . TYR A 1 50 ? 7.506 -2.426 -5.231 1.00 0.00 50 TYR A O 8
ATOM 14860 N N . PHE A 1 51 ? 5.774 -1.080 -5.663 1.00 0.00 51 PHE A N 8
ATOM 14861 C CA . PHE A 1 51 ? 6.471 -0.357 -6.716 1.00 0.00 51 PHE A CA 8
ATOM 14862 C C . PHE A 1 51 ? 6.309 1.146 -6.521 1.00 0.00 51 PHE A C 8
ATOM 14863 O O . PHE A 1 51 ? 5.246 1.613 -6.116 1.00 0.00 51 PHE A O 8
ATOM 14880 N N . GLN A 1 52 ? 7.367 1.898 -6.792 1.00 0.00 52 GLN A N 8
ATOM 14881 C CA . GLN A 1 52 ? 7.316 3.348 -6.678 1.00 0.00 52 GLN A CA 8
ATOM 14882 C C . GLN A 1 52 ? 7.768 4.002 -7.977 1.00 0.00 52 GLN A C 8
ATOM 14883 O O . GLN A 1 52 ? 8.963 4.171 -8.216 1.00 0.00 52 GLN A O 8
ATOM 14897 N N . PRO A 1 53 ? 6.814 4.355 -8.848 1.00 0.00 53 PRO A N 8
ATOM 14898 C CA . PRO A 1 53 ? 7.112 5.004 -10.122 1.00 0.00 53 PRO A CA 8
ATOM 14899 C C . PRO A 1 53 ? 7.288 6.512 -9.985 1.00 0.00 53 PRO A C 8
ATOM 14900 O O . PRO A 1 53 ? 7.566 7.206 -10.964 1.00 0.00 53 PRO A O 8
ATOM 14911 N N . ASP A 1 54 ? 7.122 7.017 -8.767 1.00 0.00 54 ASP A N 8
ATOM 14912 C CA . ASP A 1 54 ? 7.218 8.447 -8.513 1.00 0.00 54 ASP A CA 8
ATOM 14913 C C . ASP A 1 54 ? 7.420 8.726 -7.030 1.00 0.00 54 ASP A C 8
ATOM 14914 O O . ASP A 1 54 ? 6.658 8.242 -6.197 1.00 0.00 54 ASP A O 8
ATOM 14923 N N . GLY A 1 55 ? 8.459 9.487 -6.709 1.00 0.00 55 GLY A N 8
ATOM 14924 C CA . GLY A 1 55 ? 8.698 9.868 -5.333 1.00 0.00 55 GLY A CA 8
ATOM 14925 C C . GLY A 1 55 ? 9.625 8.909 -4.618 1.00 0.00 55 GLY A C 8
ATOM 14926 O O . GLY A 1 55 ? 10.113 7.942 -5.207 1.00 0.00 55 GLY A O 8
ATOM 14930 N N . LYS A 1 56 ? 9.874 9.183 -3.346 1.00 0.00 56 LYS A N 8
ATOM 14931 C CA . LYS A 1 56 ? 10.737 8.341 -2.535 1.00 0.00 56 LYS A CA 8
ATOM 14932 C C . LYS A 1 56 ? 10.098 8.099 -1.173 1.00 0.00 56 LYS A C 8
ATOM 14933 O O . LYS A 1 56 ? 9.644 9.042 -0.521 1.00 0.00 56 LYS A O 8
ATOM 14952 N N . GLY A 1 57 ? 10.079 6.852 -0.735 1.00 0.00 57 GLY A N 8
ATOM 14953 C CA . GLY A 1 57 ? 9.486 6.527 0.542 1.00 0.00 57 GLY A CA 8
ATOM 14954 C C . GLY A 1 57 ? 9.666 5.072 0.901 1.00 0.00 57 GLY A C 8
ATOM 14955 O O . GLY A 1 57 ? 10.158 4.280 0.093 1.00 0.00 57 GLY A O 8
ATOM 14959 N N . SER A 1 58 ? 9.268 4.718 2.109 1.00 0.00 58 SER A N 8
ATOM 14960 C CA . SER A 1 58 ? 9.396 3.353 2.581 1.00 0.00 58 SER A CA 8
ATOM 14961 C C . SER A 1 58 ? 8.081 2.869 3.183 1.00 0.00 58 SER A C 8
ATOM 14962 O O . SER A 1 58 ? 7.614 3.399 4.195 1.00 0.00 58 SER A O 8
ATOM 14970 N N . LEU A 1 59 ? 7.468 1.884 2.539 1.00 0.00 59 LEU A N 8
ATOM 14971 C CA . LEU A 1 59 ? 6.257 1.269 3.060 1.00 0.00 59 LEU A CA 8
ATOM 14972 C C . LEU A 1 59 ? 6.626 0.038 3.868 1.00 0.00 59 LEU A C 8
ATOM 14973 O O . LEU A 1 59 ? 7.145 -0.944 3.330 1.00 0.00 59 LEU A O 8
ATOM 14989 N N . LYS A 1 60 ? 6.375 0.099 5.161 1.00 0.00 60 LYS A N 8
ATOM 14990 C CA . LYS A 1 60 ? 6.801 -0.953 6.064 1.00 0.00 60 LYS A CA 8
ATOM 14991 C C . LYS A 1 60 ? 5.616 -1.791 6.520 1.00 0.00 60 LYS A C 8
ATOM 14992 O O . LYS A 1 60 ? 4.572 -1.254 6.889 1.00 0.00 60 LYS A O 8
ATOM 15011 N N . MET A 1 61 ? 5.783 -3.106 6.473 1.00 0.00 61 MET A N 8
ATOM 15012 C CA . MET A 1 61 ? 4.805 -4.026 7.031 1.00 0.00 61 MET A CA 8
ATOM 15013 C C . MET A 1 61 ? 4.828 -3.892 8.544 1.00 0.00 61 MET A C 8
ATOM 15014 O O . MET A 1 61 ? 5.698 -4.467 9.204 1.00 0.00 61 MET A O 8
ATOM 15028 N N . GLU A 1 62 ? 3.891 -3.111 9.072 1.00 0.00 62 GLU A N 8
ATOM 15029 C CA . GLU A 1 62 ? 3.915 -2.699 10.466 1.00 0.00 62 GLU A CA 8
ATOM 15030 C C . GLU A 1 62 ? 5.264 -2.059 10.794 1.00 0.00 62 GLU A C 8
ATOM 15031 O O . GLU A 1 62 ? 5.545 -0.926 10.394 1.00 0.00 62 GLU A O 8
ATOM 15043 N N . ASP A 1 63 ? 6.115 -2.808 11.461 1.00 0.00 63 ASP A N 8
ATOM 15044 C CA . ASP A 1 63 ? 7.449 -2.338 11.802 1.00 0.00 63 ASP A CA 8
ATOM 15045 C C . ASP A 1 63 ? 8.434 -3.494 11.681 1.00 0.00 63 ASP A C 8
ATOM 15046 O O . ASP A 1 63 ? 9.537 -3.463 12.223 1.00 0.00 63 ASP A O 8
ATOM 15055 N N . GLY A 1 64 ? 8.033 -4.513 10.930 1.00 0.00 64 GLY A N 8
ATOM 15056 C CA . GLY A 1 64 ? 8.841 -5.709 10.816 1.00 0.00 64 GLY A CA 8
ATOM 15057 C C . GLY A 1 64 ? 9.618 -5.792 9.518 1.00 0.00 64 GLY A C 8
ATOM 15058 O O . GLY A 1 64 ? 10.805 -6.104 9.524 1.00 0.00 64 GLY A O 8
ATOM 15062 N N . THR A 1 65 ? 8.956 -5.513 8.400 1.00 0.00 65 THR A N 8
ATOM 15063 C CA . THR A 1 65 ? 9.588 -5.672 7.097 1.00 0.00 65 THR A CA 8
ATOM 15064 C C . THR A 1 65 ? 9.270 -4.500 6.171 1.00 0.00 65 THR A C 8
ATOM 15065 O O . THR A 1 65 ? 8.106 -4.211 5.901 1.00 0.00 65 THR A O 8
ATOM 15076 N N . VAL A 1 66 ? 10.303 -3.821 5.692 1.00 0.00 66 VAL A N 8
ATOM 15077 C CA . VAL A 1 66 ? 10.127 -2.745 4.726 1.00 0.00 66 VAL A CA 8
ATOM 15078 C C . VAL A 1 66 ? 10.039 -3.328 3.320 1.00 0.00 66 VAL A C 8
ATOM 15079 O O . VAL A 1 66 ? 10.911 -4.094 2.903 1.00 0.00 66 VAL A O 8
ATOM 15092 N N . LEU A 1 67 ? 8.983 -2.975 2.601 1.00 0.00 67 LEU A N 8
ATOM 15093 C CA . LEU A 1 67 ? 8.759 -3.507 1.265 1.00 0.00 67 LEU A CA 8
ATOM 15094 C C . LEU A 1 67 ? 9.708 -2.872 0.254 1.00 0.00 67 LEU A C 8
ATOM 15095 O O . LEU A 1 67 ? 9.986 -1.671 0.307 1.00 0.00 67 LEU A O 8
ATOM 15111 N N . LYS A 1 68 ? 10.196 -3.692 -0.665 1.00 0.00 68 LYS A N 8
ATOM 15112 C CA . LYS A 1 68 ? 11.133 -3.238 -1.680 1.00 0.00 68 LYS A CA 8
ATOM 15113 C C . LYS A 1 68 ? 10.474 -3.232 -3.054 1.00 0.00 68 LYS A C 8
ATOM 15114 O O . LYS A 1 68 ? 9.513 -3.970 -3.290 1.00 0.00 68 LYS A O 8
ATOM 15133 N N . PRO A 1 69 ? 10.978 -2.390 -3.971 1.00 0.00 69 PRO A N 8
ATOM 15134 C CA . PRO A 1 69 ? 10.468 -2.303 -5.344 1.00 0.00 69 PRO A CA 8
ATOM 15135 C C . PRO A 1 69 ? 10.462 -3.653 -6.056 1.00 0.00 69 PRO A C 8
ATOM 15136 O O . PRO A 1 69 ? 11.513 -4.273 -6.247 1.00 0.00 69 PRO A O 8
ATOM 15147 N N . ASN A 1 70 ? 9.259 -4.103 -6.416 1.00 0.00 70 ASN A N 8
ATOM 15148 C CA . ASN A 1 70 ? 9.055 -5.345 -7.169 1.00 0.00 70 ASN A CA 8
ATOM 15149 C C . ASN A 1 70 ? 9.455 -6.581 -6.373 1.00 0.00 70 ASN A C 8
ATOM 15150 O O . ASN A 1 70 ? 9.651 -7.657 -6.941 1.00 0.00 70 ASN A O 8
ATOM 15161 N N . ASP A 1 71 ? 9.547 -6.443 -5.061 1.00 0.00 71 ASP A N 8
ATOM 15162 C CA . ASP A 1 71 ? 9.832 -7.583 -4.207 1.00 0.00 71 ASP A CA 8
ATOM 15163 C C . ASP A 1 71 ? 8.517 -8.200 -3.751 1.00 0.00 71 ASP A C 8
ATOM 15164 O O . ASP A 1 71 ? 7.628 -7.495 -3.271 1.00 0.00 71 ASP A O 8
ATOM 15173 N N . ARG A 1 72 ? 8.380 -9.507 -3.924 1.00 0.00 72 ARG A N 8
ATOM 15174 C CA . ARG A 1 72 ? 7.109 -10.170 -3.671 1.00 0.00 72 ARG A CA 8
ATOM 15175 C C . ARG A 1 72 ? 7.077 -10.855 -2.318 1.00 0.00 72 ARG A C 8
ATOM 15176 O O . ARG A 1 72 ? 8.009 -11.568 -1.940 1.00 0.00 72 ARG A O 8
ATOM 15197 N N . TYR A 1 73 ? 5.988 -10.642 -1.603 1.00 0.00 73 TYR A N 8
ATOM 15198 C CA . TYR A 1 73 ? 5.718 -11.384 -0.384 1.00 0.00 73 TYR A CA 8
ATOM 15199 C C . TYR A 1 73 ? 4.380 -12.099 -0.500 1.00 0.00 73 TYR A C 8
ATOM 15200 O O . TYR A 1 73 ? 3.405 -11.535 -1.002 1.00 0.00 73 TYR A O 8
ATOM 15218 N N . LEU A 1 74 ? 4.352 -13.353 -0.074 1.00 0.00 74 LEU A N 8
ATOM 15219 C CA . LEU A 1 74 ? 3.147 -14.166 -0.147 1.00 0.00 74 LEU A CA 8
ATOM 15220 C C . LEU A 1 74 ? 2.207 -13.830 1.002 1.00 0.00 74 LEU A C 8
ATOM 15221 O O . LEU A 1 74 ? 2.574 -13.945 2.174 1.00 0.00 74 LEU A O 8
ATOM 15237 N N . LEU A 1 75 ? 0.997 -13.417 0.666 1.00 0.00 75 LEU A N 8
ATOM 15238 C CA . LEU A 1 75 ? 0.018 -13.049 1.668 1.00 0.00 75 LEU A CA 8
ATOM 15239 C C . LEU A 1 75 ? -1.242 -13.893 1.530 1.00 0.00 75 LEU A C 8
ATOM 15240 O O . LEU A 1 75 ? -2.055 -13.675 0.636 1.00 0.00 75 LEU A O 8
ATOM 15256 N N . ASN A 1 76 ? -1.378 -14.875 2.408 1.00 0.00 76 ASN A N 8
ATOM 15257 C CA . ASN A 1 76 ? -2.599 -15.668 2.489 1.00 0.00 76 ASN A CA 8
ATOM 15258 C C . ASN A 1 76 ? -3.587 -14.967 3.404 1.00 0.00 76 ASN A C 8
ATOM 15259 O O . ASN A 1 76 ? -4.688 -15.457 3.665 1.00 0.00 76 ASN A O 8
ATOM 15270 N N . GLU A 1 77 ? -3.165 -13.813 3.893 1.00 0.00 77 GLU A N 8
ATOM 15271 C CA . GLU A 1 77 ? -3.982 -12.980 4.746 1.00 0.00 77 GLU A CA 8
ATOM 15272 C C . GLU A 1 77 ? -4.489 -11.793 3.939 1.00 0.00 77 GLU A C 8
ATOM 15273 O O . GLU A 1 77 ? -3.718 -11.142 3.236 1.00 0.00 77 GLU A O 8
ATOM 15285 N N . TRP A 1 78 ? -5.778 -11.514 4.041 1.00 0.00 78 TRP A N 8
ATOM 15286 C CA . TRP A 1 78 ? -6.386 -10.427 3.287 1.00 0.00 78 TRP A CA 8
ATOM 15287 C C . TRP A 1 78 ? -6.446 -9.156 4.129 1.00 0.00 78 TRP A C 8
ATOM 15288 O O . TRP A 1 78 ? -7.090 -8.180 3.755 1.00 0.00 78 TRP A O 8
ATOM 15309 N N . LYS A 1 79 ? -5.761 -9.173 5.260 1.00 0.00 79 LYS A N 8
ATOM 15310 C CA . LYS A 1 79 ? -5.795 -8.062 6.199 1.00 0.00 79 LYS A CA 8
ATOM 15311 C C . LYS A 1 79 ? -4.390 -7.760 6.697 1.00 0.00 79 LYS A C 8
ATOM 15312 O O . LYS A 1 79 ? -3.681 -8.664 7.135 1.00 0.00 79 LYS A O 8
ATOM 15331 N N . PHE A 1 80 ? -3.985 -6.498 6.632 1.00 0.00 80 PHE A N 8
ATOM 15332 C CA . PHE A 1 80 ? -2.670 -6.116 7.138 1.00 0.00 80 PHE A CA 8
ATOM 15333 C C . PHE A 1 80 ? -2.574 -4.611 7.376 1.00 0.00 80 PHE A C 8
ATOM 15334 O O . PHE A 1 80 ? -3.294 -3.822 6.762 1.00 0.00 80 PHE A O 8
ATOM 15351 N N . ARG A 1 81 ? -1.685 -4.224 8.282 1.00 0.00 81 ARG A N 8
ATOM 15352 C CA . ARG A 1 81 ? -1.451 -2.820 8.577 1.00 0.00 81 ARG A CA 8
ATOM 15353 C C . ARG A 1 81 ? -0.085 -2.395 8.052 1.00 0.00 81 ARG A C 8
ATOM 15354 O O . ARG A 1 81 ? 0.926 -3.045 8.318 1.00 0.00 81 ARG A O 8
ATOM 15375 N N . LEU A 1 82 ? -0.061 -1.309 7.300 1.00 0.00 82 LEU A N 8
ATOM 15376 C CA . LEU A 1 82 ? 1.175 -0.828 6.702 1.00 0.00 82 LEU A CA 8
ATOM 15377 C C . LEU A 1 82 ? 1.481 0.595 7.157 1.00 0.00 82 LEU A C 8
ATOM 15378 O O . LEU A 1 82 ? 0.582 1.422 7.284 1.00 0.00 82 LEU A O 8
ATOM 15394 N N . TYR A 1 83 ? 2.749 0.872 7.410 1.00 0.00 83 TYR A N 8
ATOM 15395 C CA . TYR A 1 83 ? 3.185 2.221 7.747 1.00 0.00 83 TYR A CA 8
ATOM 15396 C C . TYR A 1 83 ? 4.070 2.774 6.640 1.00 0.00 83 TYR A C 8
ATOM 15397 O O . TYR A 1 83 ? 5.116 2.204 6.332 1.00 0.00 83 TYR A O 8
ATOM 15415 N N . TYR A 1 84 ? 3.647 3.872 6.037 1.00 0.00 84 TYR A N 8
ATOM 15416 C CA . TYR A 1 84 ? 4.418 4.492 4.972 1.00 0.00 84 TYR A CA 8
ATOM 15417 C C . TYR A 1 84 ? 5.088 5.764 5.466 1.00 0.00 84 TYR A C 8
ATOM 15418 O O . TYR A 1 84 ? 4.419 6.754 5.760 1.00 0.00 84 TYR A O 8
ATOM 15436 N N . THR A 1 85 ? 6.401 5.727 5.570 1.00 0.00 85 THR A N 8
ATOM 15437 C CA . THR A 1 85 ? 7.162 6.903 5.940 1.00 0.00 85 THR A CA 8
ATOM 15438 C C . THR A 1 85 ? 7.611 7.646 4.689 1.00 0.00 85 THR A C 8
ATOM 15439 O O . THR A 1 85 ? 8.255 7.064 3.807 1.00 0.00 85 THR A O 8
ATOM 15450 N N . SER A 1 86 ? 7.249 8.914 4.603 1.00 0.00 86 SER A N 8
ATOM 15451 C CA . SER A 1 86 ? 7.636 9.741 3.476 1.00 0.00 86 SER A CA 8
ATOM 15452 C C . SER A 1 86 ? 9.114 10.097 3.551 1.00 0.00 86 SER A C 8
ATOM 15453 O O . SER A 1 86 ? 9.574 10.691 4.527 1.00 0.00 86 SER A O 8
ATOM 15461 N N . GLN A 1 87 ? 9.859 9.728 2.524 1.00 0.00 87 GLN A N 8
ATOM 15462 C CA . GLN A 1 87 ? 11.272 10.058 2.461 1.00 0.00 87 GLN A CA 8
ATOM 15463 C C . GLN A 1 87 ? 11.493 11.217 1.501 1.00 0.00 87 GLN A C 8
ATOM 15464 O O . GLN A 1 87 ? 12.629 11.605 1.217 1.00 0.00 87 GLN A O 8
ATOM 15478 N N . SER A 1 88 ? 10.390 11.762 1.007 1.00 0.00 88 SER A N 8
ATOM 15479 C CA . SER A 1 88 ? 10.417 12.979 0.217 1.00 0.00 88 SER A CA 8
ATOM 15480 C C . SER A 1 88 ? 9.909 14.132 1.080 1.00 0.00 88 SER A C 8
ATOM 15481 O O . SER A 1 88 ? 8.927 13.983 1.809 1.00 0.00 88 SER A O 8
ATOM 15489 N N . ASP A 1 89 ? 10.586 15.265 1.013 1.00 0.00 89 ASP A N 8
ATOM 15490 C CA . ASP A 1 89 ? 10.296 16.380 1.910 1.00 0.00 89 ASP A CA 8
ATOM 15491 C C . ASP A 1 89 ? 9.275 17.345 1.316 1.00 0.00 89 ASP A C 8
ATOM 15492 O O . ASP A 1 89 ? 8.523 17.983 2.054 1.00 0.00 89 ASP A O 8
ATOM 15501 N N . LYS A 1 90 ? 9.246 17.456 -0.007 1.00 0.00 90 LYS A N 8
ATOM 15502 C CA . LYS A 1 90 ? 8.333 18.390 -0.661 1.00 0.00 90 LYS A CA 8
ATOM 15503 C C . LYS A 1 90 ? 7.850 17.854 -2.003 1.00 0.00 90 LYS A C 8
ATOM 15504 O O . LYS A 1 90 ? 7.130 18.540 -2.729 1.00 0.00 90 LYS A O 8
ATOM 15523 N N . GLU A 1 91 ? 8.238 16.633 -2.326 1.00 0.00 91 GLU A N 8
ATOM 15524 C CA . GLU A 1 91 ? 7.946 16.074 -3.632 1.00 0.00 91 GLU A CA 8
ATOM 15525 C C . GLU A 1 91 ? 6.882 14.987 -3.522 1.00 0.00 91 GLU A C 8
ATOM 15526 O O . GLU A 1 91 ? 6.759 14.333 -2.484 1.00 0.00 91 GLU A O 8
ATOM 15538 N N . ALA A 1 92 ? 6.109 14.819 -4.592 1.00 0.00 92 ALA A N 8
ATOM 15539 C CA . ALA A 1 92 ? 5.009 13.863 -4.621 1.00 0.00 92 ALA A CA 8
ATOM 15540 C C . ALA A 1 92 ? 5.507 12.432 -4.472 1.00 0.00 92 ALA A C 8
ATOM 15541 O O . ALA A 1 92 ? 6.635 12.112 -4.850 1.00 0.00 92 ALA A O 8
ATOM 15548 N N . GLN A 1 93 ? 4.658 11.579 -3.916 1.00 0.00 93 GLN A N 8
ATOM 15549 C CA . GLN A 1 93 ? 5.006 10.188 -3.681 1.00 0.00 93 GLN A CA 8
ATOM 15550 C C . GLN A 1 93 ? 3.892 9.270 -4.163 1.00 0.00 93 GLN A C 8
ATOM 15551 O O . GLN A 1 93 ? 2.879 9.098 -3.485 1.00 0.00 93 GLN A O 8
ATOM 15565 N N . THR A 1 94 ? 4.075 8.684 -5.328 1.00 0.00 94 THR A N 8
ATOM 15566 C CA . THR A 1 94 ? 3.076 7.800 -5.899 1.00 0.00 94 THR A CA 8
ATOM 15567 C C . THR A 1 94 ? 3.534 6.348 -5.783 1.00 0.00 94 THR A C 8
ATOM 15568 O O . THR A 1 94 ? 4.530 5.956 -6.389 1.00 0.00 94 THR A O 8
ATOM 15579 N N . ILE A 1 95 ? 2.823 5.558 -4.988 1.00 0.00 95 ILE A N 8
ATOM 15580 C CA . ILE A 1 95 ? 3.200 4.165 -4.780 1.00 0.00 95 ILE A CA 8
ATOM 15581 C C . ILE A 1 95 ? 2.128 3.224 -5.328 1.00 0.00 95 ILE A C 8
ATOM 15582 O O . ILE A 1 95 ? 0.932 3.500 -5.220 1.00 0.00 95 ILE A O 8
ATOM 15598 N N . ASP A 1 96 ? 2.563 2.125 -5.924 1.00 0.00 96 ASP A N 8
ATOM 15599 C CA . ASP A 1 96 ? 1.646 1.133 -6.470 1.00 0.00 96 ASP A CA 8
ATOM 15600 C C . ASP A 1 96 ? 1.744 -0.176 -5.705 1.00 0.00 96 ASP A C 8
ATOM 15601 O O . ASP A 1 96 ? 2.839 -0.701 -5.488 1.00 0.00 96 ASP A O 8
ATOM 15610 N N . LEU A 1 97 ? 0.599 -0.687 -5.285 1.00 0.00 97 LEU A N 8
ATOM 15611 C CA . LEU A 1 97 ? 0.526 -1.990 -4.644 1.00 0.00 97 LEU A CA 8
ATOM 15612 C C . LEU A 1 97 ? -0.102 -2.998 -5.595 1.00 0.00 97 LEU A C 8
ATOM 15613 O O . LEU A 1 97 ? -1.293 -2.915 -5.897 1.00 0.00 97 LEU A O 8
ATOM 15629 N N . TYR A 1 98 ? 0.700 -3.929 -6.082 1.00 0.00 98 TYR A N 8
ATOM 15630 C CA . TYR A 1 98 ? 0.212 -4.932 -7.014 1.00 0.00 98 TYR A CA 8
ATOM 15631 C C . TYR A 1 98 ? -0.145 -6.223 -6.290 1.00 0.00 98 TYR A C 8
ATOM 15632 O O . TYR A 1 98 ? 0.732 -6.929 -5.793 1.00 0.00 98 TYR A O 8
ATOM 15650 N N . PHE A 1 99 ? -1.432 -6.508 -6.222 1.00 0.00 99 PHE A N 8
ATOM 15651 C CA . PHE A 1 99 ? -1.910 -7.771 -5.689 1.00 0.00 99 PHE A CA 8
ATOM 15652 C C . PHE A 1 99 ? -2.227 -8.702 -6.848 1.00 0.00 99 PHE A C 8
ATOM 15653 O O . PHE A 1 99 ? -3.129 -8.426 -7.644 1.00 0.00 99 PHE A O 8
ATOM 15670 N N . GLU A 1 100 ? -1.486 -9.791 -6.953 1.00 0.00 100 GLU A N 8
ATOM 15671 C CA . GLU A 1 100 ? -1.601 -10.662 -8.112 1.00 0.00 100 GLU A CA 8
ATOM 15672 C C . GLU A 1 100 ? -1.888 -12.104 -7.719 1.00 0.00 100 GLU A C 8
ATOM 15673 O O . GLU A 1 100 ? -1.229 -12.666 -6.842 1.00 0.00 100 GLU A O 8
ATOM 15685 N N . ASP A 1 101 ? -2.887 -12.681 -8.374 1.00 0.00 101 ASP A N 8
ATOM 15686 C CA . ASP A 1 101 ? -3.179 -14.105 -8.259 1.00 0.00 101 ASP A CA 8
ATOM 15687 C C . ASP A 1 101 ? -2.471 -14.861 -9.371 1.00 0.00 101 ASP A C 8
ATOM 15688 O O . ASP A 1 101 ? -2.253 -14.316 -10.455 1.00 0.00 101 ASP A O 8
ATOM 15697 N N . ASN A 1 102 ? -2.143 -16.116 -9.119 1.00 0.00 102 ASN A N 8
ATOM 15698 C CA . ASN A 1 102 ? -1.625 -16.988 -10.166 1.00 0.00 102 ASN A CA 8
ATOM 15699 C C . ASN A 1 102 ? -2.737 -17.311 -11.153 1.00 0.00 102 ASN A C 8
ATOM 15700 O O . ASN A 1 102 ? -2.483 -17.646 -12.311 1.00 0.00 102 ASN A O 8
ATOM 15711 N N . TRP A 1 103 ? -3.975 -17.185 -10.677 1.00 0.00 103 TRP A N 8
ATOM 15712 C CA . TRP A 1 103 ? -5.162 -17.352 -11.507 1.00 0.00 103 TRP A CA 8
ATOM 15713 C C . TRP A 1 103 ? -5.168 -16.338 -12.651 1.00 0.00 103 TRP A C 8
ATOM 15714 O O . TRP A 1 103 ? -5.652 -16.621 -13.746 1.00 0.00 103 TRP A O 8
ATOM 15735 N N . GLY A 1 104 ? -4.614 -15.160 -12.387 1.00 0.00 104 GLY A N 8
ATOM 15736 C CA . GLY A 1 104 ? -4.621 -14.100 -13.375 1.00 0.00 104 GLY A CA 8
ATOM 15737 C C . GLY A 1 104 ? -5.327 -12.854 -12.878 1.00 0.00 104 GLY A C 8
ATOM 15738 O O . GLY A 1 104 ? -5.701 -11.990 -13.667 1.00 0.00 104 GLY A O 8
ATOM 15742 N N . ASN A 1 105 ? -5.513 -12.762 -11.567 1.00 0.00 105 ASN A N 8
ATOM 15743 C CA . ASN A 1 105 ? -6.150 -11.592 -10.965 1.00 0.00 105 ASN A CA 8
ATOM 15744 C C . ASN A 1 105 ? -5.119 -10.516 -10.679 1.00 0.00 105 ASN A C 8
ATOM 15745 O O . ASN A 1 105 ? -4.210 -10.720 -9.875 1.00 0.00 105 ASN A O 8
ATOM 15756 N N . LEU A 1 106 ? -5.252 -9.382 -11.344 1.00 0.00 106 LEU A N 8
ATOM 15757 C CA . LEU A 1 106 ? -4.373 -8.250 -11.110 1.00 0.00 106 LEU A CA 8
ATOM 15758 C C . LEU A 1 106 ? -5.144 -7.119 -10.446 1.00 0.00 106 LEU A C 8
ATOM 15759 O O . LEU A 1 106 ? -6.085 -6.572 -11.024 1.00 0.00 106 LEU A O 8
ATOM 15775 N N . GLN A 1 107 ? -4.761 -6.797 -9.221 1.00 0.00 107 GLN A N 8
ATOM 15776 C CA . GLN A 1 107 ? -5.339 -5.673 -8.506 1.00 0.00 107 GLN A CA 8
ATOM 15777 C C . GLN A 1 107 ? -4.239 -4.682 -8.157 1.00 0.00 107 GLN A C 8
ATOM 15778 O O . GLN A 1 107 ? -3.361 -4.980 -7.353 1.00 0.00 107 GLN A O 8
ATOM 15792 N N . GLN A 1 108 ? -4.281 -3.514 -8.771 1.00 0.00 108 GLN A N 8
ATOM 15793 C CA . GLN A 1 108 ? -3.245 -2.517 -8.564 1.00 0.00 108 GLN A CA 8
ATOM 15794 C C . GLN A 1 108 ? -3.805 -1.305 -7.834 1.00 0.00 108 GLN A C 8
ATOM 15795 O O . GLN A 1 108 ? -4.641 -0.570 -8.362 1.00 0.00 108 GLN A O 8
ATOM 15809 N N . LEU A 1 109 ? -3.367 -1.123 -6.602 1.00 0.00 109 LEU A N 8
ATOM 15810 C CA . LEU A 1 109 ? -3.803 0.007 -5.804 1.00 0.00 109 LEU A CA 8
ATOM 15811 C C . LEU A 1 109 ? -2.765 1.117 -5.865 1.00 0.00 109 LEU A C 8
ATOM 15812 O O . LEU A 1 109 ? -1.675 0.993 -5.305 1.00 0.00 109 LEU A O 8
ATOM 15828 N N . THR A 1 110 ? -3.105 2.189 -6.558 1.00 0.00 110 THR A N 8
ATOM 15829 C CA . THR A 1 110 ? -2.216 3.328 -6.678 1.00 0.00 110 THR A CA 8
ATOM 15830 C C . THR A 1 110 ? -2.507 4.348 -5.583 1.00 0.00 110 THR A C 8
ATOM 15831 O O . THR A 1 110 ? -3.576 4.959 -5.554 1.00 0.00 110 THR A O 8
ATOM 15842 N N . TYR A 1 111 ? -1.562 4.515 -4.674 1.00 0.00 111 TYR A N 8
ATOM 15843 C CA . TYR A 1 111 ? -1.692 5.489 -3.604 1.00 0.00 111 TYR A CA 8
ATOM 15844 C C . TYR A 1 111 ? -0.757 6.665 -3.848 1.00 0.00 111 TYR A C 8
ATOM 15845 O O . TYR A 1 111 ? 0.461 6.540 -3.718 1.00 0.00 111 TYR A O 8
ATOM 15863 N N . ASP A 1 112 ? -1.327 7.795 -4.227 1.00 0.00 112 ASP A N 8
ATOM 15864 C CA . ASP A 1 112 ? -0.541 8.989 -4.484 1.00 0.00 112 ASP A CA 8
ATOM 15865 C C . ASP A 1 112 ? -0.608 9.941 -3.297 1.00 0.00 112 ASP A C 8
ATOM 15866 O O . ASP A 1 112 ? -1.669 10.458 -2.938 1.00 0.00 112 ASP A O 8
ATOM 15875 N N . PHE A 1 113 ? 0.536 10.138 -2.670 1.00 0.00 113 PHE A N 8
ATOM 15876 C CA . PHE A 1 113 ? 0.649 11.009 -1.517 1.00 0.00 113 PHE A CA 8
ATOM 15877 C C . PHE A 1 113 ? 1.349 12.301 -1.903 1.00 0.00 113 PHE A C 8
ATOM 15878 O O . PHE A 1 113 ? 2.231 12.294 -2.762 1.00 0.00 113 PHE A O 8
ATOM 15895 N N . ASN A 1 114 ? 0.947 13.392 -1.255 1.00 0.00 114 ASN A N 8
ATOM 15896 C CA . ASN A 1 114 ? 1.520 14.717 -1.492 1.00 0.00 114 ASN A CA 8
ATOM 15897 C C . ASN A 1 114 ? 1.116 15.254 -2.856 1.00 0.00 114 ASN A C 8
ATOM 15898 O O . ASN A 1 114 ? 1.564 14.773 -3.894 1.00 0.00 114 ASN A O 8
ATOM 15909 N N . GLY A 1 115 ? 0.251 16.247 -2.840 1.00 0.00 115 GLY A N 8
ATOM 15910 C CA . GLY A 1 115 ? -0.134 16.897 -4.065 1.00 0.00 115 GLY A CA 8
ATOM 15911 C C . GLY A 1 115 ? 0.777 18.064 -4.361 1.00 0.00 115 GLY A C 8
ATOM 15912 O O . GLY A 1 115 ? 1.140 18.302 -5.515 1.00 0.00 115 GLY A O 8
ATOM 15916 N N . LYS A 1 116 ? 1.142 18.784 -3.303 1.00 0.00 116 LYS A N 8
ATOM 15917 C CA . LYS A 1 116 ? 2.033 19.934 -3.398 1.00 0.00 116 LYS A CA 8
ATOM 15918 C C . LYS A 1 116 ? 2.234 20.576 -2.024 1.00 0.00 116 LYS A C 8
ATOM 15919 O O . LYS A 1 116 ? 3.278 21.181 -1.766 1.00 0.00 116 LYS A O 8
ATOM 15938 N N . LEU A 1 117 ? 1.223 20.430 -1.154 1.00 0.00 117 LEU A N 8
ATOM 15939 C CA . LEU A 1 117 ? 1.192 21.060 0.171 1.00 0.00 117 LEU A CA 8
ATOM 15940 C C . LEU A 1 117 ? 0.831 22.537 0.056 1.00 0.00 117 LEU A C 8
ATOM 15941 O O . LEU A 1 117 ? 1.116 23.189 -0.951 1.00 0.00 117 LEU A O 8
ATOM 15957 N N . GLU A 1 118 ? 0.177 23.051 1.082 1.00 0.00 118 GLU A N 8
ATOM 15958 C CA . GLU A 1 118 ? -0.219 24.449 1.115 1.00 0.00 118 GLU A CA 8
ATOM 15959 C C . GLU A 1 118 ? 0.830 25.265 1.860 1.00 0.00 118 GLU A C 8
ATOM 15960 O O . GLU A 1 118 ? 1.488 24.760 2.771 1.00 0.00 118 GLU A O 8
ATOM 15972 N N . HIS A 1 119 ? 0.984 26.522 1.466 1.00 0.00 119 HIS A N 8
ATOM 15973 C CA . HIS A 1 119 ? 1.951 27.410 2.098 1.00 0.00 119 HIS A CA 8
ATOM 15974 C C . HIS A 1 119 ? 1.472 27.784 3.495 1.00 0.00 119 HIS A C 8
ATOM 15975 O O . HIS A 1 119 ? 2.233 27.732 4.460 1.00 0.00 119 HIS A O 8
ATOM 15990 N N . HIS A 1 120 ? 0.209 28.172 3.581 1.00 0.00 120 HIS A N 8
ATOM 15991 C CA . HIS A 1 120 ? -0.438 28.467 4.849 1.00 0.00 120 HIS A CA 8
ATOM 15992 C C . HIS A 1 120 ? -1.945 28.260 4.710 1.00 0.00 120 HIS A C 8
ATOM 15993 O O . HIS A 1 120 ? -2.593 28.904 3.890 1.00 0.00 120 HIS A O 8
ATOM 16008 N N . HIS A 1 121 ? -2.499 27.354 5.500 1.00 0.00 121 HIS A N 8
ATOM 16009 C CA . HIS A 1 121 ? -3.901 26.992 5.351 1.00 0.00 121 HIS A CA 8
ATOM 16010 C C . HIS A 1 121 ? -4.703 27.318 6.603 1.00 0.00 121 HIS A C 8
ATOM 16011 O O . HIS A 1 121 ? -4.796 26.519 7.533 1.00 0.00 121 HIS A O 8
ATOM 16026 N N . HIS A 1 122 ? -5.258 28.518 6.623 1.00 0.00 122 HIS A N 8
ATOM 16027 C CA . HIS A 1 122 ? -6.163 28.936 7.686 1.00 0.00 122 HIS A CA 8
ATOM 16028 C C . HIS A 1 122 ? -7.540 29.210 7.098 1.00 0.00 122 HIS A C 8
ATOM 16029 O O . HIS A 1 122 ? -8.330 29.982 7.642 1.00 0.00 122 HIS A O 8
ATOM 16044 N N . HIS A 1 123 ? -7.810 28.561 5.973 1.00 0.00 123 HIS A N 8
ATOM 16045 C CA . HIS A 1 123 ? -9.084 28.680 5.285 1.00 0.00 123 HIS A CA 8
ATOM 16046 C C . HIS A 1 123 ? -9.696 27.294 5.116 1.00 0.00 123 HIS A C 8
ATOM 16047 O O . HIS A 1 123 ? -9.041 26.387 4.605 1.00 0.00 123 HIS A O 8
ATOM 16062 N N . HIS A 1 124 ? -10.935 27.134 5.546 1.00 0.00 124 HIS A N 8
ATOM 16063 C CA . HIS A 1 124 ? -11.606 25.847 5.452 1.00 0.00 124 HIS A CA 8
ATOM 16064 C C . HIS A 1 124 ? -12.587 25.866 4.288 1.00 0.00 124 HIS A C 8
ATOM 16065 O O . HIS A 1 124 ? -13.712 26.374 4.470 1.00 0.00 124 HIS A O 8
ATOM 16081 N N . MET A 1 1 ? -28.318 12.738 -11.283 1.00 0.00 1 MET A N 9
ATOM 16082 C CA . MET A 1 1 ? -26.841 12.663 -11.195 1.00 0.00 1 MET A CA 9
ATOM 16083 C C . MET A 1 1 ? -26.439 11.804 -10.007 1.00 0.00 1 MET A C 9
ATOM 16084 O O . MET A 1 1 ? -27.269 11.522 -9.142 1.00 0.00 1 MET A O 9
ATOM 16100 N N . ASN A 1 2 ? -25.170 11.396 -9.970 1.00 0.00 2 ASN A N 9
ATOM 16101 C CA . ASN A 1 2 ? -24.668 10.505 -8.923 1.00 0.00 2 ASN A CA 9
ATOM 16102 C C . ASN A 1 2 ? -25.433 9.191 -8.967 1.00 0.00 2 ASN A C 9
ATOM 16103 O O . ASN A 1 2 ? -26.421 9.000 -8.253 1.00 0.00 2 ASN A O 9
ATOM 16114 N N . GLU A 1 3 ? -24.989 8.301 -9.832 1.00 0.00 3 GLU A N 9
ATOM 16115 C CA . GLU A 1 3 ? -25.718 7.076 -10.093 1.00 0.00 3 GLU A CA 9
ATOM 16116 C C . GLU A 1 3 ? -25.344 6.002 -9.085 1.00 0.00 3 GLU A C 9
ATOM 16117 O O . GLU A 1 3 ? -24.202 5.933 -8.628 1.00 0.00 3 GLU A O 9
ATOM 16129 N N . LEU A 1 4 ? -26.311 5.169 -8.736 1.00 0.00 4 LEU A N 9
ATOM 16130 C CA . LEU A 1 4 ? -26.101 4.150 -7.728 1.00 0.00 4 LEU A CA 9
ATOM 16131 C C . LEU A 1 4 ? -25.629 2.842 -8.351 1.00 0.00 4 LEU A C 9
ATOM 16132 O O . LEU A 1 4 ? -26.436 2.020 -8.791 1.00 0.00 4 LEU A O 9
ATOM 16148 N N . ASP A 1 5 ? -24.318 2.672 -8.412 1.00 0.00 5 ASP A N 9
ATOM 16149 C CA . ASP A 1 5 ? -23.726 1.421 -8.855 1.00 0.00 5 ASP A CA 9
ATOM 16150 C C . ASP A 1 5 ? -23.436 0.546 -7.648 1.00 0.00 5 ASP A C 9
ATOM 16151 O O . ASP A 1 5 ? -22.285 0.396 -7.235 1.00 0.00 5 ASP A O 9
ATOM 16160 N N . ILE A 1 6 ? -24.489 0.008 -7.054 1.00 0.00 6 ILE A N 9
ATOM 16161 C CA . ILE A 1 6 ? -24.356 -0.789 -5.850 1.00 0.00 6 ILE A CA 9
ATOM 16162 C C . ILE A 1 6 ? -24.693 -2.253 -6.111 1.00 0.00 6 ILE A C 9
ATOM 16163 O O . ILE A 1 6 ? -25.845 -2.611 -6.362 1.00 0.00 6 ILE A O 9
ATOM 16179 N N . GLN A 1 7 ? -23.671 -3.093 -6.085 1.00 0.00 7 GLN A N 9
ATOM 16180 C CA . GLN A 1 7 ? -23.862 -4.525 -6.221 1.00 0.00 7 GLN A CA 9
ATOM 16181 C C . GLN A 1 7 ? -24.530 -5.077 -4.966 1.00 0.00 7 GLN A C 9
ATOM 16182 O O . GLN A 1 7 ? -24.013 -4.915 -3.860 1.00 0.00 7 GLN A O 9
ATOM 16196 N N . GLN A 1 8 ? -25.679 -5.716 -5.152 1.00 0.00 8 GLN A N 9
ATOM 16197 C CA . GLN A 1 8 ? -26.500 -6.212 -4.047 1.00 0.00 8 GLN A CA 9
ATOM 16198 C C . GLN A 1 8 ? -25.690 -7.107 -3.114 1.00 0.00 8 GLN A C 9
ATOM 16199 O O . GLN A 1 8 ? -25.744 -6.962 -1.891 1.00 0.00 8 GLN A O 9
ATOM 16213 N N . GLU A 1 9 ? -24.950 -8.029 -3.698 1.00 0.00 9 GLU A N 9
ATOM 16214 C CA . GLU A 1 9 ? -24.110 -8.934 -2.936 1.00 0.00 9 GLU A CA 9
ATOM 16215 C C . GLU A 1 9 ? -22.647 -8.724 -3.298 1.00 0.00 9 GLU A C 9
ATOM 16216 O O . GLU A 1 9 ? -22.250 -8.919 -4.442 1.00 0.00 9 GLU A O 9
ATOM 16228 N N . TYR A 1 10 ? -21.846 -8.314 -2.332 1.00 0.00 10 TYR A N 9
ATOM 16229 C CA . TYR A 1 10 ? -20.424 -8.146 -2.571 1.00 0.00 10 TYR A CA 9
ATOM 16230 C C . TYR A 1 10 ? -19.648 -9.303 -1.946 1.00 0.00 10 TYR A C 9
ATOM 16231 O O . TYR A 1 10 ? -19.521 -9.400 -0.727 1.00 0.00 10 TYR A O 9
ATOM 16249 N N . PRO A 1 11 ? -19.152 -10.225 -2.789 1.00 0.00 11 PRO A N 9
ATOM 16250 C CA . PRO A 1 11 ? -18.416 -11.401 -2.340 1.00 0.00 11 PRO A CA 9
ATOM 16251 C C . PRO A 1 11 ? -16.911 -11.152 -2.250 1.00 0.00 11 PRO A C 9
ATOM 16252 O O . PRO A 1 11 ? -16.148 -12.018 -1.819 1.00 0.00 11 PRO A O 9
ATOM 16263 N N . PHE A 1 12 ? -16.495 -9.965 -2.665 1.00 0.00 12 PHE A N 9
ATOM 16264 C CA . PHE A 1 12 ? -15.099 -9.579 -2.614 1.00 0.00 12 PHE A CA 9
ATOM 16265 C C . PHE A 1 12 ? -15.007 -8.095 -2.288 1.00 0.00 12 PHE A C 9
ATOM 16266 O O . PHE A 1 12 ? -15.239 -7.242 -3.147 1.00 0.00 12 PHE A O 9
ATOM 16283 N N . THR A 1 13 ? -14.697 -7.798 -1.039 1.00 0.00 13 THR A N 9
ATOM 16284 C CA . THR A 1 13 ? -14.686 -6.428 -0.562 1.00 0.00 13 THR A CA 9
ATOM 16285 C C . THR A 1 13 ? -13.262 -5.888 -0.469 1.00 0.00 13 THR A C 9
ATOM 16286 O O . THR A 1 13 ? -12.363 -6.570 0.015 1.00 0.00 13 THR A O 9
ATOM 16297 N N . VAL A 1 14 ? -13.060 -4.673 -0.954 1.00 0.00 14 VAL A N 9
ATOM 16298 C CA . VAL A 1 14 ? -11.780 -3.992 -0.816 1.00 0.00 14 VAL A CA 9
ATOM 16299 C C . VAL A 1 14 ? -12.000 -2.631 -0.171 1.00 0.00 14 VAL A C 9
ATOM 16300 O O . VAL A 1 14 ? -12.517 -1.712 -0.809 1.00 0.00 14 VAL A O 9
ATOM 16313 N N . GLU A 1 15 ? -11.642 -2.510 1.097 1.00 0.00 15 GLU A N 9
ATOM 16314 C CA . GLU A 1 15 ? -11.833 -1.264 1.821 1.00 0.00 15 GLU A CA 9
ATOM 16315 C C . GLU A 1 15 ? -10.496 -0.682 2.240 1.00 0.00 15 GLU A C 9
ATOM 16316 O O . GLU A 1 15 ? -9.542 -1.419 2.496 1.00 0.00 15 GLU A O 9
ATOM 16328 N N . SER A 1 16 ? -10.430 0.636 2.306 1.00 0.00 16 SER A N 9
ATOM 16329 C CA . SER A 1 16 ? -9.207 1.321 2.675 1.00 0.00 16 SER A CA 9
ATOM 16330 C C . SER A 1 16 ? -9.532 2.526 3.546 1.00 0.00 16 SER A C 9
ATOM 16331 O O . SER A 1 16 ? -10.549 3.191 3.345 1.00 0.00 16 SER A O 9
ATOM 16339 N N . MET A 1 17 ? -8.686 2.783 4.533 1.00 0.00 17 MET A N 9
ATOM 16340 C CA . MET A 1 17 ? -8.835 3.963 5.371 1.00 0.00 17 MET A CA 9
ATOM 16341 C C . MET A 1 17 ? -8.391 5.200 4.598 1.00 0.00 17 MET A C 9
ATOM 16342 O O . MET A 1 17 ? -7.408 5.151 3.858 1.00 0.00 17 MET A O 9
ATOM 16356 N N . PRO A 1 18 ? -9.124 6.315 4.729 1.00 0.00 18 PRO A N 9
ATOM 16357 C CA . PRO A 1 18 ? -8.802 7.558 4.025 1.00 0.00 18 PRO A CA 9
ATOM 16358 C C . PRO A 1 18 ? -7.427 8.095 4.412 1.00 0.00 18 PRO A C 9
ATOM 16359 O O . PRO A 1 18 ? -7.232 8.610 5.517 1.00 0.00 18 PRO A O 9
ATOM 16370 N N . VAL A 1 19 ? -6.466 7.945 3.508 1.00 0.00 19 VAL A N 9
ATOM 16371 C CA . VAL A 1 19 ? -5.114 8.421 3.751 1.00 0.00 19 VAL A CA 9
ATOM 16372 C C . VAL A 1 19 ? -5.030 9.920 3.498 1.00 0.00 19 VAL A C 9
ATOM 16373 O O . VAL A 1 19 ? -5.922 10.500 2.879 1.00 0.00 19 VAL A O 9
ATOM 16386 N N . ALA A 1 20 ? -3.958 10.534 3.977 1.00 0.00 20 ALA A N 9
ATOM 16387 C CA . ALA A 1 20 ? -3.782 11.977 3.870 1.00 0.00 20 ALA A CA 9
ATOM 16388 C C . ALA A 1 20 ? -3.612 12.414 2.418 1.00 0.00 20 ALA A C 9
ATOM 16389 O O . ALA A 1 20 ? -2.795 11.852 1.686 1.00 0.00 20 ALA A O 9
ATOM 16396 N N . ASP A 1 21 ? -4.399 13.408 2.013 1.00 0.00 21 ASP A N 9
ATOM 16397 C CA . ASP A 1 21 ? -4.278 14.002 0.684 1.00 0.00 21 ASP A CA 9
ATOM 16398 C C . ASP A 1 21 ? -2.866 14.515 0.464 1.00 0.00 21 ASP A C 9
ATOM 16399 O O . ASP A 1 21 ? -2.250 14.262 -0.570 1.00 0.00 21 ASP A O 9
ATOM 16408 N N . GLU A 1 22 ? -2.352 15.241 1.445 1.00 0.00 22 GLU A N 9
ATOM 16409 C CA . GLU A 1 22 ? -0.993 15.744 1.393 1.00 0.00 22 GLU A CA 9
ATOM 16410 C C . GLU A 1 22 ? -0.182 15.235 2.575 1.00 0.00 22 GLU A C 9
ATOM 16411 O O . GLU A 1 22 ? -0.639 15.246 3.715 1.00 0.00 22 GLU A O 9
ATOM 16423 N N . ILE A 1 23 ? 1.022 14.783 2.281 1.00 0.00 23 ILE A N 9
ATOM 16424 C CA . ILE A 1 23 ? 1.907 14.231 3.290 1.00 0.00 23 ILE A CA 9
ATOM 16425 C C . ILE A 1 23 ? 3.165 15.085 3.392 1.00 0.00 23 ILE A C 9
ATOM 16426 O O . ILE A 1 23 ? 3.611 15.667 2.399 1.00 0.00 23 ILE A O 9
ATOM 16442 N N . ALA A 1 24 ? 3.715 15.185 4.587 1.00 0.00 24 ALA A N 9
ATOM 16443 C CA . ALA A 1 24 ? 4.934 15.946 4.794 1.00 0.00 24 ALA A CA 9
ATOM 16444 C C . ALA A 1 24 ? 6.143 15.022 4.753 1.00 0.00 24 ALA A C 9
ATOM 16445 O O . ALA A 1 24 ? 5.996 13.799 4.777 1.00 0.00 24 ALA A O 9
ATOM 16452 N N . GLY A 1 25 ? 7.333 15.600 4.667 1.00 0.00 25 GLY A N 9
ATOM 16453 C CA . GLY A 1 25 ? 8.548 14.811 4.721 1.00 0.00 25 GLY A CA 9
ATOM 16454 C C . GLY A 1 25 ? 8.840 14.351 6.134 1.00 0.00 25 GLY A C 9
ATOM 16455 O O . GLY A 1 25 ? 8.484 15.044 7.091 1.00 0.00 25 GLY A O 9
ATOM 16459 N N . ASP A 1 26 ? 9.474 13.184 6.267 1.00 0.00 26 ASP A N 9
ATOM 16460 C CA . ASP A 1 26 ? 9.782 12.602 7.580 1.00 0.00 26 ASP A CA 9
ATOM 16461 C C . ASP A 1 26 ? 8.501 12.223 8.307 1.00 0.00 26 ASP A C 9
ATOM 16462 O O . ASP A 1 26 ? 8.465 12.135 9.535 1.00 0.00 26 ASP A O 9
ATOM 16471 N N . GLU A 1 27 ? 7.458 11.970 7.539 1.00 0.00 27 GLU A N 9
ATOM 16472 C CA . GLU A 1 27 ? 6.156 11.675 8.097 1.00 0.00 27 GLU A CA 9
ATOM 16473 C C . GLU A 1 27 ? 5.764 10.241 7.769 1.00 0.00 27 GLU A C 9
ATOM 16474 O O . GLU A 1 27 ? 6.045 9.746 6.676 1.00 0.00 27 GLU A O 9
ATOM 16486 N N . THR A 1 28 ? 5.148 9.575 8.726 1.00 0.00 28 THR A N 9
ATOM 16487 C CA . THR A 1 28 ? 4.739 8.197 8.550 1.00 0.00 28 THR A CA 9
ATOM 16488 C C . THR A 1 28 ? 3.227 8.072 8.664 1.00 0.00 28 THR A C 9
ATOM 16489 O O . THR A 1 28 ? 2.635 8.454 9.676 1.00 0.00 28 THR A O 9
ATOM 16500 N N . VAL A 1 29 ? 2.608 7.558 7.616 1.00 0.00 29 VAL A N 9
ATOM 16501 C CA . VAL A 1 29 ? 1.179 7.322 7.618 1.00 0.00 29 VAL A CA 9
ATOM 16502 C C . VAL A 1 29 ? 0.904 5.826 7.590 1.00 0.00 29 VAL A C 9
ATOM 16503 O O . VAL A 1 29 ? 1.614 5.070 6.924 1.00 0.00 29 VAL A O 9
ATOM 16516 N N . GLU A 1 30 ? -0.099 5.395 8.337 1.00 0.00 30 GLU A N 9
ATOM 16517 C CA . GLU A 1 30 ? -0.460 3.992 8.363 1.00 0.00 30 GLU A CA 9
ATOM 16518 C C . GLU A 1 30 ? -1.578 3.717 7.365 1.00 0.00 30 GLU A C 9
ATOM 16519 O O . GLU A 1 30 ? -2.663 4.293 7.446 1.00 0.00 30 GLU A O 9
ATOM 16531 N N . ILE A 1 31 ? -1.295 2.858 6.408 1.00 0.00 31 ILE A N 9
ATOM 16532 C CA . ILE A 1 31 ? -2.280 2.471 5.423 1.00 0.00 31 ILE A CA 9
ATOM 16533 C C . ILE A 1 31 ? -2.943 1.174 5.855 1.00 0.00 31 ILE A C 9
ATOM 16534 O O . ILE A 1 31 ? -2.345 0.099 5.772 1.00 0.00 31 ILE A O 9
ATOM 16550 N N . ARG A 1 32 ? -4.151 1.282 6.377 1.00 0.00 32 ARG A N 9
ATOM 16551 C CA . ARG A 1 32 ? -4.903 0.107 6.773 1.00 0.00 32 ARG A CA 9
ATOM 16552 C C . ARG A 1 32 ? -5.762 -0.359 5.613 1.00 0.00 32 ARG A C 9
ATOM 16553 O O . ARG A 1 32 ? -6.757 0.282 5.259 1.00 0.00 32 ARG A O 9
ATOM 16574 N N . LEU A 1 33 ? -5.355 -1.462 5.012 1.00 0.00 33 LEU A N 9
ATOM 16575 C CA . LEU A 1 33 ? -6.041 -1.997 3.853 1.00 0.00 33 LEU A CA 9
ATOM 16576 C C . LEU A 1 33 ? -6.750 -3.282 4.260 1.00 0.00 33 LEU A C 9
ATOM 16577 O O . LEU A 1 33 ? -6.147 -4.164 4.875 1.00 0.00 33 LEU A O 9
ATOM 16593 N N . GLU A 1 34 ? -8.026 -3.379 3.927 1.00 0.00 34 GLU A N 9
ATOM 16594 C CA . GLU A 1 34 ? -8.816 -4.532 4.313 1.00 0.00 34 GLU A CA 9
ATOM 16595 C C . GLU A 1 34 ? -9.459 -5.190 3.102 1.00 0.00 34 GLU 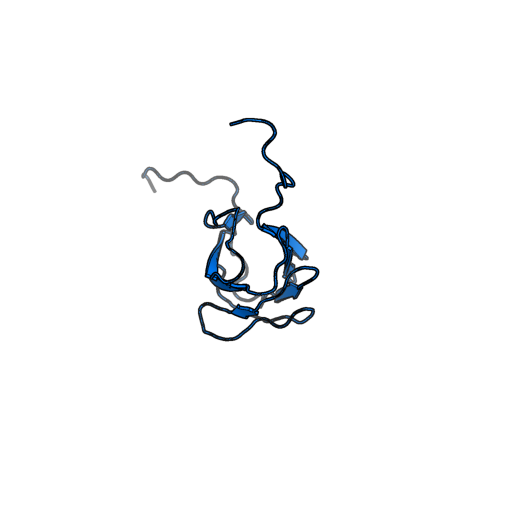A C 9
ATOM 16596 O O . GLU A 1 34 ? -10.346 -4.619 2.465 1.00 0.00 34 GLU A O 9
ATOM 16608 N N . ILE A 1 35 ? -9.004 -6.388 2.786 1.00 0.00 35 ILE A N 9
ATOM 16609 C CA . ILE A 1 35 ? -9.637 -7.188 1.756 1.00 0.00 35 ILE A CA 9
ATOM 16610 C C . ILE A 1 35 ? -10.529 -8.231 2.413 1.00 0.00 35 ILE A C 9
ATOM 16611 O O . ILE A 1 35 ? -10.069 -9.033 3.226 1.00 0.00 35 ILE A O 9
ATOM 16627 N N . LYS A 1 36 ? -11.803 -8.198 2.080 1.00 0.00 36 LYS A N 9
ATOM 16628 C CA . LYS A 1 36 ? -12.772 -9.105 2.671 1.00 0.00 36 LYS A CA 9
ATOM 16629 C C . LYS A 1 36 ? -13.387 -9.975 1.581 1.00 0.00 36 LYS A C 9
ATOM 16630 O O . LYS A 1 36 ? -14.413 -9.619 1.005 1.00 0.00 36 LYS A O 9
ATOM 16649 N N . PRO A 1 37 ? -12.732 -11.093 1.236 1.00 0.00 37 PRO A N 9
ATOM 16650 C CA . PRO A 1 37 ? -13.213 -12.008 0.215 1.00 0.00 37 PRO A CA 9
ATOM 16651 C C . PRO A 1 37 ? -14.026 -13.166 0.792 1.00 0.00 37 PRO A C 9
ATOM 16652 O O . PRO A 1 37 ? -13.939 -13.470 1.985 1.00 0.00 37 PRO A O 9
ATOM 16663 N N . SER A 1 38 ? -14.809 -13.808 -0.062 1.00 0.00 38 SER A N 9
ATOM 16664 C CA . SER A 1 38 ? -15.561 -14.987 0.332 1.00 0.00 38 SER A CA 9
ATOM 16665 C C . SER A 1 38 ? -14.667 -16.215 0.273 1.00 0.00 38 SER A C 9
ATOM 16666 O O . SER A 1 38 ? -14.871 -17.186 1.005 1.00 0.00 38 SER A O 9
ATOM 16674 N N . GLY A 1 39 ? -13.667 -16.159 -0.598 1.00 0.00 39 GLY A N 9
ATOM 16675 C CA . GLY A 1 39 ? -12.712 -17.240 -0.712 1.00 0.00 39 GLY A CA 9
ATOM 16676 C C . GLY A 1 39 ? -11.683 -17.197 0.393 1.00 0.00 39 GLY A C 9
ATOM 16677 O O . GLY A 1 39 ? -10.496 -16.996 0.140 1.00 0.00 39 GLY A O 9
ATOM 16681 N N . ASN A 1 40 ? -12.147 -17.380 1.624 1.00 0.00 40 ASN A N 9
ATOM 16682 C CA . ASN A 1 40 ? -11.266 -17.370 2.788 1.00 0.00 40 ASN A CA 9
ATOM 16683 C C . ASN A 1 40 ? -10.428 -18.642 2.823 1.00 0.00 40 ASN A C 9
ATOM 16684 O O . ASN A 1 40 ? -9.407 -18.704 3.504 1.00 0.00 40 ASN A O 9
ATOM 16695 N N . PHE A 1 41 ? -10.872 -19.651 2.085 1.00 0.00 41 PHE A N 9
ATOM 16696 C CA . PHE A 1 41 ? -10.085 -20.855 1.885 1.00 0.00 41 PHE A CA 9
ATOM 16697 C C . PHE A 1 41 ? -9.060 -20.586 0.795 1.00 0.00 41 PHE A C 9
ATOM 16698 O O . PHE A 1 41 ? -9.380 -20.631 -0.394 1.00 0.00 41 PHE A O 9
ATOM 16715 N N . ILE A 1 42 ? -7.839 -20.277 1.194 1.00 0.00 42 ILE A N 9
ATOM 16716 C CA . ILE A 1 42 ? -6.845 -19.813 0.245 1.00 0.00 42 ILE A CA 9
ATOM 16717 C C . ILE A 1 42 ? -6.100 -20.963 -0.416 1.00 0.00 42 ILE A C 9
ATOM 16718 O O . ILE A 1 42 ? -5.537 -21.834 0.247 1.00 0.00 42 ILE A O 9
ATOM 16734 N N . GLY A 1 43 ? -6.154 -20.970 -1.734 1.00 0.00 43 GLY A N 9
ATOM 16735 C CA . GLY A 1 43 ? -5.373 -21.890 -2.526 1.00 0.00 43 GLY A CA 9
ATOM 16736 C C . GLY A 1 43 ? -4.710 -21.150 -3.662 1.00 0.00 43 GLY A C 9
ATOM 16737 O O . GLY A 1 43 ? -4.913 -21.469 -4.831 1.00 0.00 43 GLY A O 9
ATOM 16741 N N . THR A 1 44 ? -3.938 -20.137 -3.301 1.00 0.00 44 THR A N 9
ATOM 16742 C CA . THR A 1 44 ? -3.356 -19.224 -4.269 1.00 0.00 44 THR A CA 9
ATOM 16743 C C . THR A 1 44 ? -2.097 -18.584 -3.689 1.00 0.00 44 THR A C 9
ATOM 16744 O O . THR A 1 44 ? -1.959 -18.470 -2.468 1.00 0.00 44 THR A O 9
ATOM 16755 N N . VAL A 1 45 ? -1.171 -18.195 -4.557 1.00 0.00 45 VAL A N 9
ATOM 16756 C CA . VAL A 1 45 ? 0.046 -17.521 -4.125 1.00 0.00 45 VAL A CA 9
ATOM 16757 C C . VAL A 1 45 ? -0.135 -16.015 -4.256 1.00 0.00 45 VAL A C 9
ATOM 16758 O O . VAL A 1 45 ? 0.226 -15.414 -5.271 1.00 0.00 45 VAL A O 9
ATOM 16771 N N . TYR A 1 46 ? -0.738 -15.421 -3.242 1.00 0.00 46 TYR A N 9
ATOM 16772 C CA . TYR A 1 46 ? -1.040 -14.002 -3.266 1.00 0.00 46 TYR A CA 9
ATOM 16773 C C . TYR A 1 46 ? 0.244 -13.195 -3.092 1.00 0.00 46 TYR A C 9
ATOM 16774 O O . TYR A 1 46 ? 0.806 -13.117 -1.995 1.00 0.00 46 TYR A O 9
ATOM 16792 N N . THR A 1 47 ? 0.698 -12.608 -4.186 1.00 0.00 47 THR A N 9
ATOM 16793 C CA . THR A 1 47 ? 1.982 -11.934 -4.226 1.00 0.00 47 THR A CA 9
ATOM 16794 C C . THR A 1 47 ? 1.815 -10.434 -4.002 1.00 0.00 47 THR A C 9
ATOM 16795 O O . THR A 1 47 ? 0.945 -9.804 -4.606 1.00 0.00 47 THR A O 9
ATOM 16806 N N . LEU A 1 48 ? 2.647 -9.874 -3.133 1.00 0.00 48 LEU A N 9
ATOM 16807 C CA . LEU A 1 48 ? 2.594 -8.455 -2.816 1.00 0.00 48 LEU A CA 9
ATOM 16808 C C . LEU A 1 48 ? 3.877 -7.747 -3.236 1.00 0.00 48 LEU A C 9
ATOM 16809 O O . LEU A 1 48 ? 4.980 -8.183 -2.899 1.00 0.00 48 LEU A O 9
ATOM 16825 N N . ARG A 1 49 ? 3.723 -6.664 -3.984 1.00 0.00 49 ARG A N 9
ATOM 16826 C CA . ARG A 1 49 ? 4.834 -5.788 -4.322 1.00 0.00 49 ARG A CA 9
ATOM 16827 C C . ARG A 1 49 ? 4.317 -4.369 -4.489 1.00 0.00 49 ARG A C 9
ATOM 16828 O O . ARG A 1 49 ? 3.135 -4.163 -4.769 1.00 0.00 49 ARG A O 9
ATOM 16849 N N . TYR A 1 50 ? 5.185 -3.391 -4.314 1.00 0.00 50 TYR A N 9
ATOM 16850 C CA . TYR A 1 50 ? 4.826 -2.019 -4.618 1.00 0.00 50 TYR A CA 9
ATOM 16851 C C . TYR A 1 50 ? 5.926 -1.366 -5.435 1.00 0.00 50 TYR A C 9
ATOM 16852 O O . TYR A 1 50 ? 7.096 -1.719 -5.305 1.00 0.00 50 TYR A O 9
ATOM 16870 N N . PHE A 1 51 ? 5.542 -0.448 -6.298 1.00 0.00 51 PHE A N 9
ATOM 16871 C CA . PHE A 1 51 ? 6.493 0.259 -7.134 1.00 0.00 51 PHE A CA 9
ATOM 16872 C C . PHE A 1 51 ? 6.238 1.755 -7.036 1.00 0.00 51 PHE A C 9
ATOM 16873 O O . PHE A 1 51 ? 5.090 2.184 -6.971 1.00 0.00 51 PHE A O 9
ATOM 16890 N N . GLN A 1 52 ? 7.301 2.541 -7.002 1.00 0.00 52 GLN A N 9
ATOM 16891 C CA . GLN A 1 52 ? 7.162 3.983 -6.902 1.00 0.00 52 GLN A CA 9
ATOM 16892 C C . GLN A 1 52 ? 7.718 4.658 -8.151 1.00 0.00 52 GLN A C 9
ATOM 16893 O O . GLN A 1 52 ? 8.932 4.711 -8.347 1.00 0.00 52 GLN A O 9
ATOM 16907 N N . PRO A 1 53 ? 6.830 5.137 -9.035 1.00 0.00 53 PRO A N 9
ATOM 16908 C CA . PRO A 1 53 ? 7.229 5.868 -10.241 1.00 0.00 53 PRO A CA 9
ATOM 16909 C C . PRO A 1 53 ? 7.932 7.180 -9.904 1.00 0.00 53 PRO A C 9
ATOM 16910 O O . PRO A 1 53 ? 8.885 7.577 -10.580 1.00 0.00 53 PRO A O 9
ATOM 16921 N N . ASP A 1 54 ? 7.460 7.841 -8.854 1.00 0.00 54 ASP A N 9
ATOM 16922 C CA . ASP A 1 54 ? 8.047 9.099 -8.406 1.00 0.00 54 ASP A CA 9
ATOM 16923 C C . ASP A 1 54 ? 7.831 9.280 -6.911 1.00 0.00 54 ASP A C 9
ATOM 16924 O O . ASP A 1 54 ? 6.703 9.179 -6.419 1.00 0.00 54 ASP A O 9
ATOM 16933 N N . GLY A 1 55 ? 8.917 9.526 -6.197 1.00 0.00 55 GLY A N 9
ATOM 16934 C CA . GLY A 1 55 ? 8.856 9.684 -4.757 1.00 0.00 55 GLY A CA 9
ATOM 16935 C C . GLY A 1 55 ? 9.750 8.679 -4.061 1.00 0.00 55 GLY A C 9
ATOM 16936 O O . GLY A 1 55 ? 10.169 7.698 -4.679 1.00 0.00 55 GLY A O 9
ATOM 16940 N N . LYS A 1 56 ? 10.063 8.909 -2.794 1.00 0.00 56 LYS A N 9
ATOM 16941 C CA . LYS A 1 56 ? 10.915 7.985 -2.062 1.00 0.00 56 LYS A CA 9
ATOM 16942 C C . LYS A 1 56 ? 10.400 7.760 -0.649 1.00 0.00 56 LYS A C 9
ATOM 16943 O O . LYS A 1 56 ? 10.073 8.710 0.070 1.00 0.00 56 LYS A O 9
ATOM 16962 N N . GLY A 1 57 ? 10.349 6.501 -0.262 1.00 0.00 57 GLY A N 9
ATOM 16963 C CA . GLY A 1 57 ? 9.952 6.132 1.073 1.00 0.00 57 GLY A CA 9
ATOM 16964 C C . GLY A 1 57 ? 10.243 4.676 1.329 1.00 0.00 57 GLY A C 9
ATOM 16965 O O . GLY A 1 57 ? 11.009 4.059 0.591 1.00 0.00 57 GLY A O 9
ATOM 16969 N N . SER A 1 58 ? 9.659 4.129 2.376 1.00 0.00 58 SER A N 9
ATOM 16970 C CA . SER A 1 58 ? 9.775 2.706 2.645 1.00 0.00 58 SER A CA 9
ATOM 16971 C C . SER A 1 58 ? 8.525 2.194 3.338 1.00 0.00 58 SER A C 9
ATOM 16972 O O . SER A 1 58 ? 8.040 2.793 4.305 1.00 0.00 58 SER A O 9
ATOM 16980 N N . LEU A 1 59 ? 7.998 1.098 2.818 1.00 0.00 59 LEU A N 9
ATOM 16981 C CA . LEU A 1 59 ? 6.786 0.499 3.347 1.00 0.00 59 LEU A CA 9
ATOM 16982 C C . LEU A 1 59 ? 7.135 -0.677 4.255 1.00 0.00 59 LEU A C 9
ATOM 16983 O O . LEU A 1 59 ? 7.849 -1.596 3.848 1.00 0.00 59 LEU A O 9
ATOM 16999 N N . LYS A 1 60 ? 6.658 -0.636 5.490 1.00 0.00 60 LYS A N 9
ATOM 17000 C CA . LYS A 1 60 ? 6.914 -1.709 6.441 1.00 0.00 60 LYS A CA 9
ATOM 17001 C C . LYS A 1 60 ? 5.607 -2.254 6.994 1.00 0.00 60 LYS A C 9
ATOM 17002 O O . LYS A 1 60 ? 4.551 -1.643 6.825 1.00 0.00 60 LYS A O 9
ATOM 17021 N N . MET A 1 61 ? 5.683 -3.396 7.654 1.00 0.00 61 MET A N 9
ATOM 17022 C CA . MET A 1 61 ? 4.512 -4.010 8.268 1.00 0.00 61 MET A CA 9
ATOM 17023 C C . MET A 1 61 ? 4.611 -3.923 9.790 1.00 0.00 61 MET A C 9
ATOM 17024 O O . MET A 1 61 ? 5.475 -3.220 10.327 1.00 0.00 61 MET A O 9
ATOM 17038 N N . GLU A 1 62 ? 3.735 -4.647 10.482 1.00 0.00 62 GLU A N 9
ATOM 17039 C CA . GLU A 1 62 ? 3.718 -4.645 11.945 1.00 0.00 62 GLU A CA 9
ATOM 17040 C C . GLU A 1 62 ? 4.879 -5.469 12.500 1.00 0.00 62 GLU A C 9
ATOM 17041 O O . GLU A 1 62 ? 5.219 -5.375 13.678 1.00 0.00 62 GLU A O 9
ATOM 17053 N N . ASP A 1 63 ? 5.478 -6.287 11.643 1.00 0.00 63 ASP A N 9
ATOM 17054 C CA . ASP A 1 63 ? 6.656 -7.069 12.013 1.00 0.00 63 ASP A CA 9
ATOM 17055 C C . ASP A 1 63 ? 7.904 -6.446 11.417 1.00 0.00 63 ASP A C 9
ATOM 17056 O O . ASP A 1 63 ? 8.942 -7.097 11.295 1.00 0.00 63 ASP A O 9
ATOM 17065 N N . GLY A 1 64 ? 7.803 -5.178 11.056 1.00 0.00 64 GLY A N 9
ATOM 17066 C CA . GLY A 1 64 ? 8.881 -4.532 10.348 1.00 0.00 64 GLY A CA 9
ATOM 17067 C C . GLY A 1 64 ? 8.927 -5.003 8.914 1.00 0.00 64 GLY A C 9
ATOM 17068 O O . GLY A 1 64 ? 7.965 -4.812 8.176 1.00 0.00 64 GLY A O 9
ATOM 17072 N N . THR A 1 65 ? 10.028 -5.644 8.538 1.00 0.00 65 THR A N 9
ATOM 17073 C CA . THR A 1 65 ? 10.183 -6.220 7.208 1.00 0.00 65 THR A CA 9
ATOM 17074 C C . THR A 1 65 ? 10.041 -5.156 6.121 1.00 0.00 65 THR A C 9
ATOM 17075 O O . THR A 1 65 ? 8.938 -4.853 5.661 1.00 0.00 65 THR A O 9
ATOM 17086 N N . VAL A 1 66 ? 11.164 -4.578 5.732 1.00 0.00 66 VAL A N 9
ATOM 17087 C CA . VAL A 1 66 ? 11.171 -3.542 4.715 1.00 0.00 66 VAL A CA 9
ATOM 17088 C C . VAL A 1 66 ? 10.812 -4.127 3.356 1.00 0.00 66 VAL A C 9
ATOM 17089 O O . VAL A 1 66 ? 11.577 -4.900 2.771 1.00 0.00 66 VAL A O 9
ATOM 17102 N N . LEU A 1 67 ? 9.631 -3.783 2.872 1.00 0.00 67 LEU A N 9
ATOM 17103 C CA . LEU A 1 67 ? 9.196 -4.212 1.558 1.00 0.00 67 LEU A CA 9
ATOM 17104 C C . LEU A 1 67 ? 9.960 -3.414 0.505 1.00 0.00 67 LEU A C 9
ATOM 17105 O O . LEU A 1 67 ? 10.204 -2.222 0.684 1.00 0.00 67 LEU A O 9
ATOM 17121 N N . LYS A 1 68 ? 10.351 -4.060 -0.579 1.00 0.00 68 LYS A N 9
ATOM 17122 C CA . LYS A 1 68 ? 11.165 -3.398 -1.585 1.00 0.00 68 LYS A CA 9
ATOM 17123 C C . LYS A 1 68 ? 10.379 -3.227 -2.881 1.00 0.00 68 LYS A C 9
ATOM 17124 O O . LYS A 1 68 ? 9.491 -4.025 -3.185 1.00 0.00 68 LYS A O 9
ATOM 17143 N N . PRO A 1 69 ? 10.677 -2.164 -3.644 1.00 0.00 69 PRO A N 9
ATOM 17144 C CA . PRO A 1 69 ? 10.015 -1.893 -4.924 1.00 0.00 69 PRO A CA 9
ATOM 17145 C C . PRO A 1 69 ? 10.149 -3.051 -5.912 1.00 0.00 69 PRO A C 9
ATOM 17146 O O . PRO A 1 69 ? 11.256 -3.525 -6.173 1.00 0.00 69 PRO A O 9
ATOM 17157 N N . ASN A 1 70 ? 9.002 -3.510 -6.425 1.00 0.00 70 ASN A N 9
ATOM 17158 C CA . ASN A 1 70 ? 8.932 -4.590 -7.425 1.00 0.00 70 ASN A CA 9
ATOM 17159 C C . ASN A 1 70 ? 9.250 -5.961 -6.809 1.00 0.00 70 ASN A C 9
ATOM 17160 O O . ASN A 1 70 ? 8.984 -7.005 -7.410 1.00 0.00 70 ASN A O 9
ATOM 17171 N N . ASP A 1 71 ? 9.781 -5.949 -5.597 1.00 0.00 71 ASP A N 9
ATOM 17172 C CA . ASP A 1 71 ? 10.163 -7.174 -4.910 1.00 0.00 71 ASP A CA 9
ATOM 17173 C C . ASP A 1 71 ? 8.927 -7.947 -4.470 1.00 0.00 71 ASP A C 9
ATOM 17174 O O . ASP A 1 71 ? 7.944 -7.362 -4.021 1.00 0.00 71 ASP A O 9
ATOM 17183 N N . ARG A 1 72 ? 8.984 -9.262 -4.609 1.00 0.00 72 ARG A N 9
ATOM 17184 C CA . ARG A 1 72 ? 7.825 -10.110 -4.379 1.00 0.00 72 ARG A CA 9
ATOM 17185 C C . ARG A 1 72 ? 7.813 -10.694 -2.976 1.00 0.00 72 ARG A C 9
ATOM 17186 O O . ARG A 1 72 ? 8.645 -11.537 -2.629 1.00 0.00 72 ARG A O 9
ATOM 17207 N N . TYR A 1 73 ? 6.868 -10.229 -2.173 1.00 0.00 73 TYR A N 9
ATOM 17208 C CA . TYR A 1 73 ? 6.621 -10.798 -0.859 1.00 0.00 73 TYR A CA 9
ATOM 17209 C C . TYR A 1 73 ? 5.320 -11.585 -0.875 1.00 0.00 73 TYR A C 9
ATOM 17210 O O . TYR A 1 73 ? 4.463 -11.362 -1.730 1.00 0.00 73 TYR A O 9
ATOM 17228 N N . LEU A 1 74 ? 5.181 -12.508 0.059 1.00 0.00 74 LEU A N 9
ATOM 17229 C CA . LEU A 1 74 ? 3.947 -13.265 0.201 1.00 0.00 74 LEU A CA 9
ATOM 17230 C C . LEU A 1 74 ? 3.077 -12.623 1.275 1.00 0.00 74 LEU A C 9
ATOM 17231 O O . LEU A 1 74 ? 3.540 -12.384 2.391 1.00 0.00 74 LEU A O 9
ATOM 17247 N N . LEU A 1 75 ? 1.830 -12.329 0.936 1.00 0.00 75 LEU A N 9
ATOM 17248 C CA . LEU A 1 75 ? 0.924 -11.690 1.880 1.00 0.00 75 LEU A CA 9
ATOM 17249 C C . LEU A 1 75 ? 0.368 -12.723 2.855 1.00 0.00 75 LEU A C 9
ATOM 17250 O O . LEU A 1 75 ? 0.043 -13.843 2.463 1.00 0.00 75 LEU A O 9
ATOM 17266 N N . ASN A 1 76 ? 0.268 -12.347 4.124 1.00 0.00 76 ASN A N 9
ATOM 17267 C CA . ASN A 1 76 ? -0.181 -13.270 5.158 1.00 0.00 76 ASN A CA 9
ATOM 17268 C C . ASN A 1 76 ? -1.701 -13.234 5.290 1.00 0.00 76 ASN A C 9
ATOM 17269 O O . ASN A 1 76 ? -2.377 -14.244 5.097 1.00 0.00 76 ASN A O 9
ATOM 17280 N N . GLU A 1 77 ? -2.227 -12.062 5.619 1.00 0.00 77 GLU A N 9
ATOM 17281 C CA . GLU A 1 77 ? -3.660 -11.894 5.807 1.00 0.00 77 GLU A CA 9
ATOM 17282 C C . GLU A 1 77 ? -4.215 -10.862 4.836 1.00 0.00 77 GLU A C 9
ATOM 17283 O O . GLU A 1 77 ? -3.470 -10.046 4.292 1.00 0.00 77 GLU A O 9
ATOM 17295 N N . TRP A 1 78 ? -5.527 -10.895 4.649 1.00 0.00 78 TRP A N 9
ATOM 17296 C CA . TRP A 1 78 ? -6.198 -10.012 3.706 1.00 0.00 78 TRP A CA 9
ATOM 17297 C C . TRP A 1 78 ? -6.539 -8.685 4.371 1.00 0.00 78 TRP A C 9
ATOM 17298 O O . TRP A 1 78 ? -6.683 -7.658 3.710 1.00 0.00 78 TRP A O 9
ATOM 17319 N N . LYS A 1 79 ? -6.685 -8.724 5.687 1.00 0.00 79 LYS A N 9
ATOM 17320 C CA . LYS A 1 79 ? -6.840 -7.513 6.481 1.00 0.00 79 LYS A CA 9
ATOM 17321 C C . LYS A 1 79 ? -5.495 -7.202 7.124 1.00 0.00 79 LYS A C 9
ATOM 17322 O O . LYS A 1 79 ? -4.949 -8.047 7.836 1.00 0.00 79 LYS A O 9
ATOM 17341 N N . PHE A 1 80 ? -4.958 -6.008 6.899 1.00 0.00 80 PHE A N 9
ATOM 17342 C CA . PHE A 1 80 ? -3.609 -5.702 7.375 1.00 0.00 80 PHE A CA 9
ATOM 17343 C C . PHE A 1 80 ? -3.352 -4.203 7.513 1.00 0.00 80 PHE A C 9
ATOM 17344 O O . PHE A 1 80 ? -4.188 -3.367 7.163 1.00 0.00 80 PHE A O 9
ATOM 17361 N N . ARG A 1 81 ? -2.166 -3.886 8.021 1.00 0.00 81 ARG A N 9
ATOM 17362 C CA . ARG A 1 81 ? -1.757 -2.516 8.289 1.00 0.00 81 ARG A CA 9
ATOM 17363 C C . ARG A 1 81 ? -0.343 -2.296 7.765 1.00 0.00 81 ARG A C 9
ATOM 17364 O O . ARG A 1 81 ? 0.537 -3.127 7.987 1.00 0.00 81 ARG A O 9
ATOM 17385 N N . LEU A 1 82 ? -0.125 -1.193 7.065 1.00 0.00 82 LEU A N 9
ATOM 17386 C CA . LEU A 1 82 ? 1.180 -0.903 6.489 1.00 0.00 82 LEU A CA 9
ATOM 17387 C C . LEU A 1 82 ? 1.691 0.462 6.939 1.00 0.00 82 LEU A C 9
ATOM 17388 O O . LEU A 1 82 ? 0.930 1.424 7.018 1.00 0.00 82 LEU A O 9
ATOM 17404 N N . TYR A 1 83 ? 2.981 0.536 7.232 1.00 0.00 83 TYR A N 9
ATOM 17405 C CA . TYR A 1 83 ? 3.621 1.790 7.618 1.00 0.00 83 TYR A CA 9
ATOM 17406 C C . TYR A 1 83 ? 4.374 2.399 6.445 1.00 0.00 83 TYR A C 9
ATOM 17407 O O . TYR A 1 83 ? 5.390 1.858 6.007 1.00 0.00 83 TYR A O 9
ATOM 17425 N N . TYR A 1 84 ? 3.883 3.521 5.938 1.00 0.00 84 TYR A N 9
ATOM 17426 C CA . TYR A 1 84 ? 4.558 4.215 4.853 1.00 0.00 84 TYR A CA 9
ATOM 17427 C C . TYR A 1 84 ? 5.217 5.490 5.368 1.00 0.00 84 TYR A C 9
ATOM 17428 O O . TYR A 1 84 ? 4.541 6.401 5.849 1.00 0.00 84 TYR A O 9
ATOM 17446 N N . THR A 1 85 ? 6.536 5.544 5.266 1.00 0.00 85 THR A N 9
ATOM 17447 C CA . THR A 1 85 ? 7.294 6.706 5.705 1.00 0.00 85 THR A CA 9
ATOM 17448 C C . THR A 1 85 ? 7.873 7.452 4.509 1.00 0.00 85 THR A C 9
ATOM 17449 O O . THR A 1 85 ? 8.451 6.839 3.607 1.00 0.00 85 THR A O 9
ATOM 17460 N N . SER A 1 86 ? 7.698 8.768 4.499 1.00 0.00 86 SER A N 9
ATOM 17461 C CA . SER A 1 86 ? 8.243 9.607 3.446 1.00 0.00 86 SER A CA 9
ATOM 17462 C C . SER A 1 86 ? 9.705 9.933 3.730 1.00 0.00 86 SER A C 9
ATOM 17463 O O . SER A 1 86 ? 10.050 10.385 4.824 1.00 0.00 86 SER A O 9
ATOM 17471 N N . GLN A 1 87 ? 10.558 9.686 2.749 1.00 0.00 87 GLN A N 9
ATOM 17472 C CA . GLN A 1 87 ? 11.985 9.940 2.903 1.00 0.00 87 GLN A CA 9
ATOM 17473 C C . GLN A 1 87 ? 12.448 11.032 1.949 1.00 0.00 87 GLN A C 9
ATOM 17474 O O . GLN A 1 87 ? 13.463 11.687 2.181 1.00 0.00 87 GLN A O 9
ATOM 17488 N N . SER A 1 88 ? 11.709 11.216 0.865 1.00 0.00 88 SER A N 9
ATOM 17489 C CA . SER A 1 88 ? 11.974 12.297 -0.070 1.00 0.00 88 SER A CA 9
ATOM 17490 C C . SER A 1 88 ? 10.689 12.699 -0.783 1.00 0.00 88 SER A C 9
ATOM 17491 O O . SER A 1 88 ? 10.229 12.015 -1.702 1.00 0.00 88 SER A O 9
ATOM 17499 N N . ASP A 1 89 ? 10.103 13.796 -0.329 1.00 0.00 89 ASP A N 9
ATOM 17500 C CA . ASP A 1 89 ? 8.879 14.310 -0.918 1.00 0.00 89 ASP A CA 9
ATOM 17501 C C . ASP A 1 89 ? 9.196 15.343 -1.985 1.00 0.00 89 ASP A C 9
ATOM 17502 O O . ASP A 1 89 ? 10.004 16.248 -1.774 1.00 0.00 89 ASP A O 9
ATOM 17511 N N . LYS A 1 90 ? 8.570 15.188 -3.136 1.00 0.00 90 LYS A N 9
ATOM 17512 C CA . LYS A 1 90 ? 8.760 16.113 -4.240 1.00 0.00 90 LYS A CA 9
ATOM 17513 C C . LYS A 1 90 ? 7.471 16.883 -4.475 1.00 0.00 90 LYS A C 9
ATOM 17514 O O . LYS A 1 90 ? 7.165 17.272 -5.603 1.00 0.00 90 LYS A O 9
ATOM 17533 N N . GLU A 1 91 ? 6.730 17.094 -3.387 1.00 0.00 91 GLU A N 9
ATOM 17534 C CA . GLU A 1 91 ? 5.376 17.635 -3.441 1.00 0.00 91 GLU A CA 9
ATOM 17535 C C . GLU A 1 91 ? 4.470 16.666 -4.193 1.00 0.00 91 GLU A C 9
ATOM 17536 O O . GLU A 1 91 ? 3.426 17.047 -4.723 1.00 0.00 91 GLU A O 9
ATOM 17548 N N . ALA A 1 92 ? 4.884 15.402 -4.198 1.00 0.00 92 ALA A N 9
ATOM 17549 C CA . ALA A 1 92 ? 4.179 14.333 -4.890 1.00 0.00 92 ALA A CA 9
ATOM 17550 C C . ALA A 1 92 ? 4.878 12.999 -4.646 1.00 0.00 92 ALA A C 9
ATOM 17551 O O . ALA A 1 92 ? 6.086 12.875 -4.858 1.00 0.00 92 ALA A O 9
ATOM 17558 N N . GLN A 1 93 ? 4.120 12.022 -4.175 1.00 0.00 93 GLN A N 9
ATOM 17559 C CA . GLN A 1 93 ? 4.625 10.671 -3.977 1.00 0.00 93 GLN A CA 9
ATOM 17560 C C . GLN A 1 93 ? 3.608 9.661 -4.485 1.00 0.00 93 GLN A C 9
ATOM 17561 O O . GLN A 1 93 ? 2.502 9.565 -3.952 1.00 0.00 93 GLN A O 9
ATOM 17575 N N . THR A 1 94 ? 3.974 8.922 -5.519 1.00 0.00 94 THR A N 9
ATOM 17576 C CA . THR A 1 94 ? 3.087 7.923 -6.090 1.00 0.00 94 THR A CA 9
ATOM 17577 C C . THR A 1 94 ? 3.566 6.517 -5.754 1.00 0.00 94 THR A C 9
ATOM 17578 O O . THR A 1 94 ? 4.686 6.137 -6.098 1.00 0.00 94 THR A O 9
ATOM 17589 N N . ILE A 1 95 ? 2.728 5.754 -5.067 1.00 0.00 95 ILE A N 9
ATOM 17590 C CA . ILE A 1 95 ? 3.047 4.369 -4.761 1.00 0.00 95 ILE A CA 9
ATOM 17591 C C . ILE A 1 95 ? 2.012 3.432 -5.376 1.00 0.00 95 ILE A C 9
ATOM 17592 O O . ILE A 1 95 ? 0.805 3.612 -5.201 1.00 0.00 95 ILE A O 9
ATOM 17608 N N . ASP A 1 96 ? 2.494 2.450 -6.112 1.00 0.00 96 ASP A N 9
ATOM 17609 C CA . ASP A 1 96 ? 1.631 1.489 -6.782 1.00 0.00 96 ASP A CA 9
ATOM 17610 C C . ASP A 1 96 ? 1.690 0.136 -6.093 1.00 0.00 96 ASP A C 9
ATOM 17611 O O . ASP A 1 96 ? 2.700 -0.564 -6.169 1.00 0.00 96 ASP A O 9
ATOM 17620 N N . LEU A 1 97 ? 0.613 -0.218 -5.412 1.00 0.00 97 LEU A N 9
ATOM 17621 C CA . LEU A 1 97 ? 0.507 -1.514 -4.757 1.00 0.00 97 LEU A CA 9
ATOM 17622 C C . LEU A 1 97 ? -0.020 -2.552 -5.740 1.00 0.00 97 LEU A C 9
ATOM 17623 O O . LEU A 1 97 ? -1.150 -2.445 -6.219 1.00 0.00 97 LEU A O 9
ATOM 17639 N N . TYR A 1 98 ? 0.800 -3.545 -6.046 1.00 0.00 98 TYR A N 9
ATOM 17640 C CA . TYR A 1 98 ? 0.414 -4.585 -6.989 1.00 0.00 98 TYR A CA 9
ATOM 17641 C C . TYR A 1 98 ? 0.161 -5.901 -6.268 1.00 0.00 98 TYR A C 9
ATOM 17642 O O . TYR A 1 98 ? 1.081 -6.501 -5.706 1.00 0.00 98 TYR A O 9
ATOM 17660 N N . PHE A 1 99 ? -1.086 -6.335 -6.282 1.00 0.00 99 PHE A N 9
ATOM 17661 C CA . PHE A 1 99 ? -1.467 -7.607 -5.695 1.00 0.00 99 PHE A CA 9
ATOM 17662 C C . PHE A 1 99 ? -1.701 -8.635 -6.795 1.00 0.00 99 PHE A C 9
ATOM 17663 O O . PHE A 1 99 ? -2.562 -8.446 -7.660 1.00 0.00 99 PHE A O 9
ATOM 17680 N N . GLU A 1 100 ? -0.930 -9.711 -6.766 1.00 0.00 100 GLU A N 9
ATOM 17681 C CA . GLU A 1 100 ? -1.076 -10.774 -7.750 1.00 0.00 100 GLU A CA 9
ATOM 17682 C C . GLU A 1 100 ? -1.746 -11.994 -7.139 1.00 0.00 100 GLU A C 9
ATOM 17683 O O . GLU A 1 100 ? -1.325 -12.486 -6.093 1.00 0.00 100 GLU A O 9
ATOM 17695 N N . ASP A 1 101 ? -2.789 -12.470 -7.798 1.00 0.00 101 ASP A N 9
ATOM 17696 C CA . ASP A 1 101 ? -3.481 -13.677 -7.380 1.00 0.00 101 ASP A CA 9
ATOM 17697 C C . ASP A 1 101 ? -3.396 -14.743 -8.468 1.00 0.00 101 ASP A C 9
ATOM 17698 O O . ASP A 1 101 ? -3.515 -14.435 -9.657 1.00 0.00 101 ASP A O 9
ATOM 17707 N N . ASN A 1 102 ? -3.197 -15.992 -8.059 1.00 0.00 102 ASN A N 9
ATOM 17708 C CA . ASN A 1 102 ? -2.997 -17.094 -8.995 1.00 0.00 102 ASN A CA 9
ATOM 17709 C C . ASN A 1 102 ? -4.305 -17.589 -9.601 1.00 0.00 102 ASN A C 9
ATOM 17710 O O . ASN A 1 102 ? -4.289 -18.298 -10.608 1.00 0.00 102 ASN A O 9
ATOM 17721 N N . TRP A 1 103 ? -5.437 -17.227 -9.003 1.00 0.00 103 TRP A N 9
ATOM 17722 C CA . TRP A 1 103 ? -6.733 -17.607 -9.557 1.00 0.00 103 TRP A CA 9
ATOM 17723 C C . TRP A 1 103 ? -7.015 -16.817 -10.829 1.00 0.00 103 TRP A C 9
ATOM 17724 O O . TRP A 1 103 ? -7.843 -17.213 -11.649 1.00 0.00 103 TRP A O 9
ATOM 17745 N N . GLY A 1 104 ? -6.325 -15.696 -10.983 1.00 0.00 104 GLY A N 9
ATOM 17746 C CA . GLY A 1 104 ? -6.443 -14.912 -12.195 1.00 0.00 104 GLY A CA 9
ATOM 17747 C C . GLY A 1 104 ? -6.910 -13.496 -11.940 1.00 0.00 104 GLY A C 9
ATOM 17748 O O . GLY A 1 104 ? -7.515 -12.870 -12.809 1.00 0.00 104 GLY A O 9
ATOM 17752 N N . ASN A 1 105 ? -6.634 -12.986 -10.750 1.00 0.00 105 ASN A N 9
ATOM 17753 C CA . ASN A 1 105 ? -7.032 -11.632 -10.394 1.00 0.00 105 ASN A CA 9
ATOM 17754 C C . ASN A 1 105 ? -5.808 -10.737 -10.220 1.00 0.00 105 ASN A C 9
ATOM 17755 O O . ASN A 1 105 ? -4.776 -11.174 -9.704 1.00 0.00 105 ASN A O 9
ATOM 17766 N N . LEU A 1 106 ? -5.927 -9.494 -10.663 1.00 0.00 106 LEU A N 9
ATOM 17767 C CA . LEU A 1 106 ? -4.857 -8.521 -10.526 1.00 0.00 106 LEU A CA 9
ATOM 17768 C C . LEU A 1 106 ? -5.395 -7.251 -9.881 1.00 0.00 106 LEU A C 9
ATOM 17769 O O . LEU A 1 106 ? -6.332 -6.637 -10.391 1.00 0.00 106 LEU A O 9
ATOM 17785 N N . GLN A 1 107 ? -4.801 -6.854 -8.770 1.00 0.00 107 GLN A N 9
ATOM 17786 C CA . GLN A 1 107 ? -5.264 -5.681 -8.046 1.00 0.00 107 GLN A CA 9
ATOM 17787 C C . GLN A 1 107 ? -4.156 -4.649 -7.959 1.00 0.00 107 GLN A C 9
ATOM 17788 O O . GLN A 1 107 ? -3.144 -4.869 -7.297 1.00 0.00 107 GLN A O 9
ATOM 17802 N N . GLN A 1 108 ? -4.342 -3.536 -8.643 1.00 0.00 108 GLN A N 9
ATOM 17803 C CA . GLN A 1 108 ? -3.367 -2.459 -8.618 1.00 0.00 108 GLN A CA 9
ATOM 17804 C C . GLN A 1 108 ? -3.946 -1.227 -7.932 1.00 0.00 108 GLN A C 9
ATOM 17805 O O . GLN A 1 108 ? -4.869 -0.586 -8.435 1.00 0.00 108 GLN A O 9
ATOM 17819 N N . LEU A 1 109 ? -3.423 -0.932 -6.754 1.00 0.00 109 LEU A N 9
ATOM 17820 C CA . LEU A 1 109 ? -3.877 0.211 -5.982 1.00 0.00 109 LEU A CA 9
ATOM 17821 C C . LEU A 1 109 ? -2.796 1.276 -5.945 1.00 0.00 109 LEU A C 9
ATOM 17822 O O . LEU A 1 109 ? -1.766 1.104 -5.297 1.00 0.00 109 LEU A O 9
ATOM 17838 N N . THR A 1 110 ? -3.025 2.370 -6.645 1.00 0.00 110 THR A N 9
ATOM 17839 C CA . THR A 1 110 ? -2.060 3.446 -6.685 1.00 0.00 110 THR A CA 9
ATOM 17840 C C . THR A 1 110 ? -2.488 4.566 -5.742 1.00 0.00 110 THR A C 9
ATOM 17841 O O . THR A 1 110 ? -3.633 5.028 -5.771 1.00 0.00 110 THR A O 9
ATOM 17852 N N . TYR A 1 111 ? -1.582 4.967 -4.871 1.00 0.00 111 TYR A N 9
ATOM 17853 C CA . TYR A 1 111 ? -1.865 6.018 -3.915 1.00 0.00 111 TYR A CA 9
ATOM 17854 C C . TYR A 1 111 ? -1.013 7.244 -4.201 1.00 0.00 111 TYR A C 9
ATOM 17855 O O . TYR A 1 111 ? 0.218 7.184 -4.178 1.00 0.00 111 TYR A O 9
ATOM 17873 N N . ASP A 1 112 ? -1.685 8.347 -4.485 1.00 0.00 112 ASP A N 9
ATOM 17874 C CA . ASP A 1 112 ? -1.021 9.604 -4.792 1.00 0.00 112 ASP A CA 9
ATOM 17875 C C . ASP A 1 112 ? -1.012 10.494 -3.556 1.00 0.00 112 ASP A C 9
ATOM 17876 O O . ASP A 1 112 ? -2.063 10.947 -3.098 1.00 0.00 112 ASP A O 9
ATOM 17885 N N . PHE A 1 113 ? 0.167 10.718 -2.999 1.00 0.00 113 PHE A N 9
ATOM 17886 C CA . PHE A 1 113 ? 0.292 11.546 -1.808 1.00 0.00 113 PHE A CA 9
ATOM 17887 C C . PHE A 1 113 ? 0.878 12.907 -2.142 1.00 0.00 113 PHE A C 9
ATOM 17888 O O . PHE A 1 113 ? 1.862 13.006 -2.878 1.00 0.00 113 PHE A O 9
ATOM 17905 N N . ASN A 1 114 ? 0.251 13.948 -1.600 1.00 0.00 114 ASN A N 9
ATOM 17906 C CA . ASN A 1 114 ? 0.760 15.324 -1.650 1.00 0.00 114 ASN A CA 9
ATOM 17907 C C . ASN A 1 114 ? 0.643 15.936 -3.052 1.00 0.00 114 ASN A C 9
ATOM 17908 O O . ASN A 1 114 ? 0.630 17.159 -3.202 1.00 0.00 114 ASN A O 9
ATOM 17919 N N . GLY A 1 115 ? 0.546 15.095 -4.072 1.00 0.00 115 GLY A N 9
ATOM 17920 C CA . GLY A 1 115 ? 0.396 15.586 -5.426 1.00 0.00 115 GLY A CA 9
ATOM 17921 C C . GLY A 1 115 ? -0.983 16.166 -5.662 1.00 0.00 115 GLY A C 9
ATOM 17922 O O . GLY A 1 115 ? -1.989 15.489 -5.469 1.00 0.00 115 GLY A O 9
ATOM 17926 N N . LYS A 1 116 ? -1.037 17.427 -6.055 1.00 0.00 116 LYS A N 9
ATOM 17927 C CA . LYS A 1 116 ? -2.308 18.088 -6.287 1.00 0.00 116 LYS A CA 9
ATOM 17928 C C . LYS A 1 116 ? -2.168 19.123 -7.390 1.00 0.00 116 LYS A C 9
ATOM 17929 O O . LYS A 1 116 ? -1.136 19.786 -7.500 1.00 0.00 116 LYS A O 9
ATOM 17948 N N . LEU A 1 117 ? -3.197 19.236 -8.220 1.00 0.00 117 LEU A N 9
ATOM 17949 C CA . LEU A 1 117 ? -3.222 20.243 -9.270 1.00 0.00 117 LEU A CA 9
ATOM 17950 C C . LEU A 1 117 ? -3.256 21.637 -8.656 1.00 0.00 117 LEU A C 9
ATOM 17951 O O . LEU A 1 117 ? -3.698 21.819 -7.517 1.00 0.00 117 LEU A O 9
ATOM 17967 N N . GLU A 1 118 ? -2.789 22.613 -9.408 1.00 0.00 118 GLU A N 9
ATOM 17968 C CA . GLU A 1 118 ? -2.720 23.978 -8.918 1.00 0.00 118 GLU A CA 9
ATOM 17969 C C . GLU A 1 118 ? -3.602 24.885 -9.758 1.00 0.00 118 GLU A C 9
ATOM 17970 O O . GLU A 1 118 ? -4.191 24.455 -10.751 1.00 0.00 118 GLU A O 9
ATOM 17982 N N . HIS A 1 119 ? -3.682 26.143 -9.359 1.00 0.00 119 HIS A N 9
ATOM 17983 C CA . HIS A 1 119 ? -4.244 27.175 -10.215 1.00 0.00 119 HIS A CA 9
ATOM 17984 C C . HIS A 1 119 ? -3.106 28.079 -10.673 1.00 0.00 119 HIS A C 9
ATOM 17985 O O . HIS A 1 119 ? -3.321 29.147 -11.236 1.00 0.00 119 HIS A O 9
ATOM 18000 N N . HIS A 1 120 ? -1.888 27.601 -10.432 1.00 0.00 120 HIS A N 9
ATOM 18001 C CA . HIS A 1 120 ? -0.668 28.325 -10.775 1.00 0.00 120 HIS A CA 9
ATOM 18002 C C . HIS A 1 120 ? -0.489 28.406 -12.291 1.00 0.00 120 HIS A C 9
ATOM 18003 O O . HIS A 1 120 ? -0.734 29.442 -12.901 1.00 0.00 120 HIS A O 9
ATOM 18018 N N . HIS A 1 121 ? -0.066 27.303 -12.901 1.00 0.00 121 HIS A N 9
ATOM 18019 C CA . HIS A 1 121 ? 0.124 27.268 -14.348 1.00 0.00 121 HIS A CA 9
ATOM 18020 C C . HIS A 1 121 ? -1.030 26.525 -15.003 1.00 0.00 121 HIS A C 9
ATOM 18021 O O . HIS A 1 121 ? -0.914 26.003 -16.108 1.00 0.00 121 HIS A O 9
ATOM 18036 N N . HIS A 1 122 ? -2.154 26.506 -14.306 1.00 0.00 122 HIS A N 9
ATOM 18037 C CA . HIS A 1 122 ? -3.337 25.822 -14.789 1.00 0.00 122 HIS A CA 9
ATOM 18038 C C . HIS A 1 122 ? -4.459 26.826 -15.052 1.00 0.00 122 HIS A C 9
ATOM 18039 O O . HIS A 1 122 ? -5.523 26.778 -14.439 1.00 0.00 122 HIS A O 9
ATOM 18054 N N . HIS A 1 123 ? -4.186 27.767 -15.944 1.00 0.00 123 HIS A N 9
ATOM 18055 C CA . HIS A 1 123 ? -5.213 28.684 -16.420 1.00 0.00 123 HIS A CA 9
ATOM 18056 C C . HIS A 1 123 ? -5.647 28.261 -17.815 1.00 0.00 123 HIS A C 9
ATOM 18057 O O . HIS A 1 123 ? -6.566 28.830 -18.406 1.00 0.00 123 HIS A O 9
ATOM 18072 N N . HIS A 1 124 ? -4.963 27.248 -18.327 1.00 0.00 124 HIS A N 9
ATOM 18073 C CA . HIS A 1 124 ? -5.318 26.627 -19.592 1.00 0.00 124 HIS A CA 9
ATOM 18074 C C . HIS A 1 124 ? -5.753 25.194 -19.348 1.00 0.00 124 HIS A C 9
ATOM 18075 O O . HIS A 1 124 ? -4.871 24.324 -19.190 1.00 0.00 124 HIS A O 9
ATOM 18091 N N . MET A 1 1 ? -14.493 -16.387 21.211 1.00 0.00 1 MET A N 10
ATOM 18092 C CA . MET A 1 1 ? -14.782 -16.335 19.761 1.00 0.00 1 MET A CA 10
ATOM 18093 C C . MET A 1 1 ? -14.471 -14.954 19.209 1.00 0.00 1 MET A C 10
ATOM 18094 O O . MET A 1 1 ? -14.967 -13.945 19.710 1.00 0.00 1 MET A O 10
ATOM 18110 N N . ASN A 1 2 ? -13.655 -14.916 18.168 1.00 0.00 2 ASN A N 10
ATOM 18111 C CA . ASN A 1 2 ? -13.286 -13.659 17.530 1.00 0.00 2 ASN A CA 10
ATOM 18112 C C . ASN A 1 2 ? -13.582 -13.719 16.038 1.00 0.00 2 ASN A C 10
ATOM 18113 O O . ASN A 1 2 ? -13.353 -12.758 15.305 1.00 0.00 2 ASN A O 10
ATOM 18124 N N . GLU A 1 3 ? -14.089 -14.863 15.604 1.00 0.00 3 GLU A N 10
ATOM 18125 C CA . GLU A 1 3 ? -14.436 -15.070 14.208 1.00 0.00 3 GLU A CA 10
ATOM 18126 C C . GLU A 1 3 ? -15.727 -14.325 13.893 1.00 0.00 3 GLU A C 10
ATOM 18127 O O . GLU A 1 3 ? -15.724 -13.350 13.139 1.00 0.00 3 GLU A O 10
ATOM 18139 N N . LEU A 1 4 ? -16.826 -14.802 14.484 1.00 0.00 4 LEU A N 10
ATOM 18140 C CA . LEU A 1 4 ? -18.129 -14.141 14.395 1.00 0.00 4 LEU A CA 10
ATOM 18141 C C . LEU A 1 4 ? -18.620 -14.040 12.954 1.00 0.00 4 LEU A C 10
ATOM 18142 O O . LEU A 1 4 ? -19.417 -13.158 12.618 1.00 0.00 4 LEU A O 10
ATOM 18158 N N . ASP A 1 5 ? -18.159 -14.949 12.105 1.00 0.00 5 ASP A N 10
ATOM 18159 C CA . ASP A 1 5 ? -18.600 -14.986 10.719 1.00 0.00 5 ASP A CA 10
ATOM 18160 C C . ASP A 1 5 ? -19.944 -15.699 10.607 1.00 0.00 5 ASP A C 10
ATOM 18161 O O . ASP A 1 5 ? -20.030 -16.879 10.266 1.00 0.00 5 ASP A O 10
ATOM 18170 N N . ILE A 1 6 ? -20.997 -14.965 10.932 1.00 0.00 6 ILE A N 10
ATOM 18171 C CA . ILE A 1 6 ? -22.349 -15.502 10.907 1.00 0.00 6 ILE A CA 10
ATOM 18172 C C . ILE A 1 6 ? -22.932 -15.377 9.506 1.00 0.00 6 ILE A C 10
ATOM 18173 O O . ILE A 1 6 ? -23.726 -16.211 9.070 1.00 0.00 6 ILE A O 10
ATOM 18189 N N . GLN A 1 7 ? -22.523 -14.324 8.810 1.00 0.00 7 GLN A N 10
ATOM 18190 C CA . GLN A 1 7 ? -22.927 -14.105 7.429 1.00 0.00 7 GLN A CA 10
ATOM 18191 C C . GLN A 1 7 ? -22.509 -15.293 6.569 1.00 0.00 7 GLN A C 10
ATOM 18192 O O . GLN A 1 7 ? -21.352 -15.714 6.595 1.00 0.00 7 GLN A O 10
ATOM 18206 N N . GLN A 1 8 ? -23.459 -15.837 5.825 1.00 0.00 8 GLN A N 10
ATOM 18207 C CA . GLN A 1 8 ? -23.219 -17.042 5.044 1.00 0.00 8 GLN A CA 10
ATOM 18208 C C . GLN A 1 8 ? -22.482 -16.716 3.754 1.00 0.00 8 GLN A C 10
ATOM 18209 O O . GLN A 1 8 ? -21.748 -17.545 3.216 1.00 0.00 8 GLN A O 10
ATOM 18223 N N . GLU A 1 9 ? -22.679 -15.507 3.259 1.00 0.00 9 GLU A N 10
ATOM 18224 C CA . GLU A 1 9 ? -21.999 -15.064 2.055 1.00 0.00 9 GLU A CA 10
ATOM 18225 C C . GLU A 1 9 ? -20.658 -14.436 2.402 1.00 0.00 9 GLU A C 10
ATOM 18226 O O . GLU A 1 9 ? -20.548 -13.682 3.368 1.00 0.00 9 GLU A O 10
ATOM 18238 N N . TYR A 1 10 ? -19.645 -14.749 1.615 1.00 0.00 10 TYR A N 10
ATOM 18239 C CA . TYR A 1 10 ? -18.336 -14.145 1.792 1.00 0.00 10 TYR A CA 10
ATOM 18240 C C . TYR A 1 10 ? -17.771 -13.772 0.427 1.00 0.00 10 TYR A C 10
ATOM 18241 O O . TYR A 1 10 ? -17.071 -14.563 -0.209 1.00 0.00 10 TYR A O 10
ATOM 18259 N N . PRO A 1 11 ? -18.118 -12.578 -0.064 1.00 0.00 11 PRO A N 10
ATOM 18260 C CA . PRO A 1 11 ? -17.731 -12.114 -1.384 1.00 0.00 11 PRO A CA 10
ATOM 18261 C C . PRO A 1 11 ? -16.453 -11.277 -1.372 1.00 0.00 11 PRO A C 10
ATOM 18262 O O . PRO A 1 11 ? -15.645 -11.365 -0.445 1.00 0.00 11 PRO A O 10
ATOM 18273 N N . PHE A 1 12 ? -16.278 -10.478 -2.415 1.00 0.00 12 PHE A N 10
ATOM 18274 C CA . PHE A 1 12 ? -15.118 -9.606 -2.535 1.00 0.00 12 PHE A CA 10
ATOM 18275 C C . PHE A 1 12 ? -15.398 -8.266 -1.859 1.00 0.00 12 PHE A C 10
ATOM 18276 O O . PHE A 1 12 ? -16.461 -7.675 -2.051 1.00 0.00 12 PHE A O 10
ATOM 18293 N N . THR A 1 13 ? -14.464 -7.807 -1.040 1.00 0.00 13 THR A N 10
ATOM 18294 C CA . THR A 1 13 ? -14.608 -6.528 -0.359 1.00 0.00 13 THR A CA 10
ATOM 18295 C C . THR A 1 13 ? -13.250 -5.866 -0.135 1.00 0.00 13 THR A C 10
ATOM 18296 O O . THR A 1 13 ? -12.298 -6.510 0.312 1.00 0.00 13 THR A O 10
ATOM 18307 N N . VAL A 1 14 ? -13.167 -4.582 -0.460 1.00 0.00 14 VAL A N 10
ATOM 18308 C CA . VAL A 1 14 ? -11.969 -3.800 -0.214 1.00 0.00 14 VAL A CA 10
ATOM 18309 C C . VAL A 1 14 ? -12.277 -2.679 0.773 1.00 0.00 14 VAL A C 10
ATOM 18310 O O . VAL A 1 14 ? -12.991 -1.724 0.457 1.00 0.00 14 VAL A O 10
ATOM 18323 N N . GLU A 1 15 ? -11.751 -2.819 1.975 1.00 0.00 15 GLU A N 10
ATOM 18324 C CA . GLU A 1 15 ? -11.920 -1.825 3.017 1.00 0.00 15 GLU A CA 10
ATOM 18325 C C . GLU A 1 15 ? -10.623 -1.048 3.177 1.00 0.00 15 GLU A C 10
ATOM 18326 O O . GLU A 1 15 ? -9.547 -1.638 3.261 1.00 0.00 15 GLU A O 10
ATOM 18338 N N . SER A 1 16 ? -10.721 0.266 3.210 1.00 0.00 16 SER A N 10
ATOM 18339 C CA . SER A 1 16 ? -9.542 1.103 3.276 1.00 0.00 16 SER A CA 10
ATOM 18340 C C . SER A 1 16 ? -9.826 2.373 4.071 1.00 0.00 16 SER A C 10
ATOM 18341 O O . SER A 1 16 ? -10.854 3.026 3.882 1.00 0.00 16 SER A O 10
ATOM 18349 N N . MET A 1 17 ? -8.916 2.701 4.974 1.00 0.00 17 MET A N 10
ATOM 18350 C CA . MET A 1 17 ? -9.026 3.912 5.774 1.00 0.00 17 MET A CA 10
ATOM 18351 C C . MET A 1 17 ? -8.429 5.084 5.000 1.00 0.00 17 MET A C 10
ATOM 18352 O O . MET A 1 17 ? -7.278 5.017 4.569 1.00 0.00 17 MET A O 10
ATOM 18366 N N . PRO A 1 18 ? -9.217 6.154 4.791 1.00 0.00 18 PRO A N 10
ATOM 18367 C CA . PRO A 1 18 ? -8.783 7.340 4.038 1.00 0.00 18 PRO A CA 10
ATOM 18368 C C . PRO A 1 18 ? -7.519 7.978 4.613 1.00 0.00 18 PRO A C 10
ATOM 18369 O O . PRO A 1 18 ? -7.547 8.613 5.668 1.00 0.00 18 PRO A O 10
ATOM 18380 N N . VAL A 1 19 ? -6.413 7.800 3.908 1.00 0.00 19 VAL A N 10
ATOM 18381 C CA . VAL A 1 19 ? -5.127 8.318 4.353 1.00 0.00 19 VAL A CA 10
ATOM 18382 C C . VAL A 1 19 ? -4.943 9.773 3.931 1.00 0.00 19 VAL A C 10
ATOM 18383 O O . VAL A 1 19 ? -5.668 10.276 3.070 1.00 0.00 19 VAL A O 10
ATOM 18396 N N . ALA A 1 20 ? -3.978 10.439 4.546 1.00 0.00 20 ALA A N 10
ATOM 18397 C CA . ALA A 1 20 ? -3.678 11.825 4.216 1.00 0.00 20 ALA A CA 10
ATOM 18398 C C . ALA A 1 20 ? -2.800 11.897 2.973 1.00 0.00 20 ALA A C 10
ATOM 18399 O O . ALA A 1 20 ? -1.715 11.320 2.936 1.00 0.00 20 ALA A O 10
ATOM 18406 N N . ASP A 1 21 ? -3.279 12.605 1.960 1.00 0.00 21 ASP A N 10
ATOM 18407 C CA . ASP A 1 21 ? -2.552 12.731 0.700 1.00 0.00 21 ASP A CA 10
ATOM 18408 C C . ASP A 1 21 ? -1.360 13.675 0.848 1.00 0.00 21 ASP A C 10
ATOM 18409 O O . ASP A 1 21 ? -0.339 13.515 0.175 1.00 0.00 21 ASP A O 10
ATOM 18418 N N . GLU A 1 22 ? -1.486 14.653 1.726 1.00 0.00 22 GLU A N 10
ATOM 18419 C CA . GLU A 1 22 ? -0.405 15.592 1.962 1.00 0.00 22 GLU A CA 10
ATOM 18420 C C . GLU A 1 22 ? 0.455 15.137 3.133 1.00 0.00 22 GLU A C 10
ATOM 18421 O O . GLU A 1 22 ? 0.184 15.462 4.289 1.00 0.00 22 GLU A O 10
ATOM 18433 N N . ILE A 1 23 ? 1.468 14.349 2.821 1.00 0.00 23 ILE A N 10
ATOM 18434 C CA . ILE A 1 23 ? 2.402 13.863 3.827 1.00 0.00 23 ILE A CA 10
ATOM 18435 C C . ILE A 1 23 ? 3.744 14.582 3.678 1.00 0.00 23 ILE A C 10
ATOM 18436 O O . ILE A 1 23 ? 4.171 14.890 2.563 1.00 0.00 23 ILE A O 10
ATOM 18452 N N . ALA A 1 24 ? 4.387 14.873 4.801 1.00 0.00 24 ALA A N 10
ATOM 18453 C CA . ALA A 1 24 ? 5.631 15.629 4.794 1.00 0.00 24 ALA A CA 10
ATOM 18454 C C . ALA A 1 24 ? 6.842 14.712 4.933 1.00 0.00 24 ALA A C 10
ATOM 18455 O O . ALA A 1 24 ? 6.706 13.490 4.995 1.00 0.00 24 ALA A O 10
ATOM 18462 N N . GLY A 1 25 ? 8.024 15.312 4.975 1.00 0.00 25 GLY A N 10
ATOM 18463 C CA . GLY A 1 25 ? 9.235 14.546 5.174 1.00 0.00 25 GLY A CA 10
ATOM 18464 C C . GLY A 1 25 ? 9.354 14.070 6.607 1.00 0.00 25 GLY A C 10
ATOM 18465 O O . GLY A 1 25 ? 8.723 14.640 7.500 1.00 0.00 25 GLY A O 10
ATOM 18469 N N . ASP A 1 26 ? 10.154 13.017 6.811 1.00 0.00 26 ASP A N 10
ATOM 18470 C CA . ASP A 1 26 ? 10.363 12.383 8.125 1.00 0.00 26 ASP A CA 10
ATOM 18471 C C . ASP A 1 26 ? 9.046 12.159 8.877 1.00 0.00 26 ASP A C 10
ATOM 18472 O O . ASP A 1 26 ? 8.997 12.210 10.107 1.00 0.00 26 ASP A O 10
ATOM 18481 N N . GLU A 1 27 ? 7.998 11.848 8.120 1.00 0.00 27 GLU A N 10
ATOM 18482 C CA . GLU A 1 27 ? 6.671 11.617 8.676 1.00 0.00 27 GLU A CA 10
ATOM 18483 C C . GLU A 1 27 ? 6.142 10.249 8.231 1.00 0.00 27 GLU A C 10
ATOM 18484 O O . GLU A 1 27 ? 6.432 9.797 7.122 1.00 0.00 27 GLU A O 10
ATOM 18496 N N . THR A 1 28 ? 5.398 9.579 9.109 1.00 0.00 28 THR A N 10
ATOM 18497 C CA . THR A 1 28 ? 4.860 8.260 8.811 1.00 0.00 28 THR A CA 10
ATOM 18498 C C . THR A 1 28 ? 3.337 8.236 8.957 1.00 0.00 28 THR A C 10
ATOM 18499 O O . THR A 1 28 ? 2.787 8.735 9.940 1.00 0.00 28 THR A O 10
ATOM 18510 N N . VAL A 1 29 ? 2.666 7.665 7.967 1.00 0.00 29 VAL A N 10
ATOM 18511 C CA . VAL A 1 29 ? 1.223 7.479 8.022 1.00 0.00 29 VAL A CA 10
ATOM 18512 C C . VAL A 1 29 ? 0.881 5.992 8.017 1.00 0.00 29 VAL A C 10
ATOM 18513 O O . VAL A 1 29 ? 1.664 5.173 7.523 1.00 0.00 29 VAL A O 10
ATOM 18526 N N . GLU A 1 30 ? -0.274 5.636 8.569 1.00 0.00 30 GLU A N 10
ATOM 18527 C CA . GLU A 1 30 ? -0.689 4.242 8.611 1.00 0.00 30 GLU A CA 10
ATOM 18528 C C . GLU A 1 30 ? -1.866 3.991 7.670 1.00 0.00 30 GLU A C 10
ATOM 18529 O O . GLU A 1 30 ? -2.919 4.626 7.769 1.00 0.00 30 GLU A O 10
ATOM 18541 N N . ILE A 1 31 ? -1.670 3.069 6.746 1.00 0.00 31 ILE A N 10
ATOM 18542 C CA . ILE A 1 31 ? -2.706 2.693 5.801 1.00 0.00 31 ILE A CA 10
ATOM 18543 C C . ILE A 1 31 ? -3.453 1.469 6.314 1.00 0.00 31 ILE A C 10
ATOM 18544 O O . ILE A 1 31 ? -2.959 0.347 6.221 1.00 0.00 31 ILE A O 10
ATOM 18560 N N . ARG A 1 32 ? -4.622 1.692 6.892 1.00 0.00 32 ARG A N 10
ATOM 18561 C CA . ARG A 1 32 ? -5.446 0.598 7.390 1.00 0.00 32 ARG A CA 10
ATOM 18562 C C . ARG A 1 32 ? -6.194 -0.045 6.229 1.00 0.00 32 ARG A C 10
ATOM 18563 O O . ARG A 1 32 ? -6.995 0.615 5.559 1.00 0.00 32 ARG A O 10
ATOM 18584 N N . LEU A 1 33 ? -5.925 -1.321 5.988 1.00 0.00 33 LEU A N 10
ATOM 18585 C CA . LEU A 1 33 ? -6.437 -1.994 4.805 1.00 0.00 33 LEU A CA 10
ATOM 18586 C C . LEU A 1 33 ? -7.024 -3.368 5.137 1.00 0.00 33 LEU A C 10
ATOM 18587 O O . LEU A 1 33 ? -6.439 -4.148 5.893 1.00 0.00 33 LEU A O 10
ATOM 18603 N N . GLU A 1 34 ? -8.192 -3.645 4.575 1.00 0.00 34 GLU A N 10
ATOM 18604 C CA . GLU A 1 34 ? -8.789 -4.971 4.635 1.00 0.00 34 GLU A CA 10
ATOM 18605 C C . GLU A 1 34 ? -9.216 -5.408 3.248 1.00 0.00 34 GLU A C 10
ATOM 18606 O O . GLU A 1 34 ? -10.144 -4.844 2.674 1.00 0.00 34 GLU A O 10
ATOM 18618 N N . ILE A 1 35 ? -8.554 -6.402 2.704 1.00 0.00 35 ILE A N 10
ATOM 18619 C CA . ILE A 1 35 ? -8.964 -6.950 1.427 1.00 0.00 35 ILE A CA 10
ATOM 18620 C C . ILE A 1 35 ? -9.477 -8.362 1.619 1.00 0.00 35 ILE A C 10
ATOM 18621 O O . ILE A 1 35 ? -8.739 -9.250 2.026 1.00 0.00 35 ILE A O 10
ATOM 18637 N N . LYS A 1 36 ? -10.753 -8.557 1.356 1.00 0.00 36 LYS A N 10
ATOM 18638 C CA . LYS A 1 36 ? -11.358 -9.864 1.502 1.00 0.00 36 LYS A CA 10
ATOM 18639 C C . LYS A 1 36 ? -11.729 -10.414 0.129 1.00 0.00 36 LYS A C 10
ATOM 18640 O O . LYS A 1 36 ? -12.813 -10.149 -0.385 1.00 0.00 36 LYS A O 10
ATOM 18659 N N . PRO A 1 37 ? -10.805 -11.158 -0.498 1.00 0.00 37 PRO A N 10
ATOM 18660 C CA . PRO A 1 37 ? -10.984 -11.695 -1.837 1.00 0.00 37 PRO A CA 10
ATOM 18661 C C . PRO A 1 37 ? -11.532 -13.114 -1.813 1.00 0.00 37 PRO A C 10
ATOM 18662 O O . PRO A 1 37 ? -11.095 -13.971 -2.583 1.00 0.00 37 PRO A O 10
ATOM 18673 N N . SER A 1 38 ? -12.513 -13.335 -0.940 1.00 0.00 38 SER A N 10
ATOM 18674 C CA . SER A 1 38 ? -13.064 -14.662 -0.701 1.00 0.00 38 SER A CA 10
ATOM 18675 C C . SER A 1 38 ? -11.998 -15.562 -0.073 1.00 0.00 38 SER A C 10
ATOM 18676 O O . SER A 1 38 ? -11.377 -16.386 -0.742 1.00 0.00 38 SER A O 10
ATOM 18684 N N . GLY A 1 39 ? -11.791 -15.387 1.231 1.00 0.00 39 GLY A N 10
ATOM 18685 C CA . GLY A 1 39 ? -10.746 -16.108 1.935 1.00 0.00 39 GLY A CA 10
ATOM 18686 C C . GLY A 1 39 ? -11.119 -17.546 2.231 1.00 0.00 39 GLY A C 10
ATOM 18687 O O . GLY A 1 39 ? -10.388 -18.252 2.925 1.00 0.00 39 GLY A O 10
ATOM 18691 N N . ASN A 1 40 ? -12.258 -17.985 1.713 1.00 0.00 40 ASN A N 10
ATOM 18692 C CA . ASN A 1 40 ? -12.689 -19.368 1.879 1.00 0.00 40 ASN A CA 10
ATOM 18693 C C . ASN A 1 40 ? -12.089 -20.243 0.789 1.00 0.00 40 ASN A C 10
ATOM 18694 O O . ASN A 1 40 ? -12.168 -21.472 0.843 1.00 0.00 40 ASN A O 10
ATOM 18705 N N . PHE A 1 41 ? -11.495 -19.600 -0.207 1.00 0.00 41 PHE A N 10
ATOM 18706 C CA . PHE A 1 41 ? -10.877 -20.304 -1.320 1.00 0.00 41 PHE A CA 10
ATOM 18707 C C . PHE A 1 41 ? -9.449 -19.813 -1.523 1.00 0.00 41 PHE A C 10
ATOM 18708 O O . PHE A 1 41 ? -9.177 -18.616 -1.434 1.00 0.00 41 PHE A O 10
ATOM 18725 N N . ILE A 1 42 ? -8.537 -20.740 -1.766 1.00 0.00 42 ILE A N 10
ATOM 18726 C CA . ILE A 1 42 ? -7.149 -20.391 -2.026 1.00 0.00 42 ILE A CA 10
ATOM 18727 C C . ILE A 1 42 ? -6.887 -20.384 -3.527 1.00 0.00 42 ILE A C 10
ATOM 18728 O O . ILE A 1 42 ? -6.786 -21.441 -4.153 1.00 0.00 42 ILE A O 10
ATOM 18744 N N . GLY A 1 43 ? -6.806 -19.186 -4.097 1.00 0.00 43 GLY A N 10
ATOM 18745 C CA . GLY A 1 43 ? -6.603 -19.039 -5.525 1.00 0.00 43 GLY A CA 10
ATOM 18746 C C . GLY A 1 43 ? -5.315 -19.673 -6.013 1.00 0.00 43 GLY A C 10
ATOM 18747 O O . GLY A 1 43 ? -5.342 -20.673 -6.734 1.00 0.00 43 GLY A O 10
ATOM 18751 N N . THR A 1 44 ? -4.187 -19.085 -5.653 1.00 0.00 44 THR A N 10
ATOM 18752 C CA . THR A 1 44 ? -2.902 -19.610 -6.077 1.00 0.00 44 THR A CA 10
ATOM 18753 C C . THR A 1 44 ? -1.838 -19.466 -4.984 1.00 0.00 44 THR A C 10
ATOM 18754 O O . THR A 1 44 ? -1.404 -20.458 -4.398 1.00 0.00 44 THR A O 10
ATOM 18765 N N . VAL A 1 45 ? -1.437 -18.237 -4.690 1.00 0.00 45 VAL A N 10
ATOM 18766 C CA . VAL A 1 45 ? -0.365 -18.014 -3.726 1.00 0.00 45 VAL A CA 10
ATOM 18767 C C . VAL A 1 45 ? -0.503 -16.655 -3.038 1.00 0.00 45 VAL A C 10
ATOM 18768 O O . VAL A 1 45 ? -0.042 -16.481 -1.909 1.00 0.00 45 VAL A O 10
ATOM 18781 N N . TYR A 1 46 ? -1.162 -15.714 -3.717 1.00 0.00 46 TYR A N 10
ATOM 18782 C CA . TYR A 1 46 ? -1.358 -14.357 -3.209 1.00 0.00 46 TYR A CA 10
ATOM 18783 C C . TYR A 1 46 ? -0.024 -13.625 -3.032 1.00 0.00 46 TYR A C 10
ATOM 18784 O O . TYR A 1 46 ? 0.649 -13.747 -2.006 1.00 0.00 46 TYR A O 10
ATOM 18802 N N . THR A 1 47 ? 0.346 -12.868 -4.051 1.00 0.00 47 THR A N 10
ATOM 18803 C CA . THR A 1 47 ? 1.599 -12.142 -4.060 1.00 0.00 47 THR A CA 10
ATOM 18804 C C . THR A 1 47 ? 1.348 -10.635 -4.050 1.00 0.00 47 THR A C 10
ATOM 18805 O O . THR A 1 47 ? 0.411 -10.144 -4.679 1.00 0.00 47 THR A O 10
ATOM 18816 N N . LEU A 1 48 ? 2.176 -9.913 -3.318 1.00 0.00 48 LEU A N 10
ATOM 18817 C CA . LEU A 1 48 ? 2.126 -8.464 -3.308 1.00 0.00 48 LEU A CA 10
ATOM 18818 C C . LEU A 1 48 ? 3.380 -7.910 -3.970 1.00 0.00 48 LEU A C 10
ATOM 18819 O O . LEU A 1 48 ? 4.496 -8.120 -3.486 1.00 0.00 48 LEU A O 10
ATOM 18835 N N . ARG A 1 49 ? 3.200 -7.228 -5.087 1.00 0.00 49 ARG A N 10
ATOM 18836 C CA . ARG A 1 49 ? 4.315 -6.651 -5.817 1.00 0.00 49 ARG A CA 10
ATOM 18837 C C . ARG A 1 49 ? 4.297 -5.135 -5.653 1.00 0.00 49 ARG A C 10
ATOM 18838 O O . ARG A 1 49 ? 3.296 -4.482 -5.944 1.00 0.00 49 ARG A O 10
ATOM 18859 N N . TYR A 1 50 ? 5.398 -4.588 -5.169 1.00 0.00 50 TYR A N 10
ATOM 18860 C CA . TYR A 1 50 ? 5.462 -3.170 -4.840 1.00 0.00 50 TYR A CA 10
ATOM 18861 C C . TYR A 1 50 ? 6.300 -2.410 -5.862 1.00 0.00 50 TYR A C 10
ATOM 18862 O O . TYR A 1 50 ? 7.326 -2.903 -6.327 1.00 0.00 50 TYR A O 10
ATOM 18880 N N . PHE A 1 51 ? 5.850 -1.216 -6.220 1.00 0.00 51 PHE A N 10
ATOM 18881 C CA . PHE A 1 51 ? 6.585 -0.371 -7.146 1.00 0.00 51 PHE A CA 10
ATOM 18882 C C . PHE A 1 51 ? 6.504 1.086 -6.704 1.00 0.00 51 PHE A C 10
ATOM 18883 O O . PHE A 1 51 ? 5.515 1.504 -6.098 1.00 0.00 51 PHE A O 10
ATOM 18900 N N . GLN A 1 52 ? 7.548 1.851 -6.989 1.00 0.00 52 GLN A N 10
ATOM 18901 C CA . GLN A 1 52 ? 7.606 3.249 -6.583 1.00 0.00 52 GLN A CA 10
ATOM 18902 C C . GLN A 1 52 ? 8.454 4.051 -7.569 1.00 0.00 52 GLN A C 10
ATOM 18903 O O . GLN A 1 52 ? 9.683 4.033 -7.502 1.00 0.00 52 GLN A O 10
ATOM 18917 N N . PRO A 1 53 ? 7.805 4.740 -8.518 1.00 0.00 53 PRO A N 10
ATOM 18918 C CA . PRO A 1 53 ? 8.491 5.525 -9.542 1.00 0.00 53 PRO A CA 10
ATOM 18919 C C . PRO A 1 53 ? 8.904 6.910 -9.045 1.00 0.00 53 PRO A C 10
ATOM 18920 O O . PRO A 1 53 ? 10.094 7.230 -8.977 1.00 0.00 53 PRO A O 10
ATOM 18931 N N . ASP A 1 54 ? 7.919 7.725 -8.695 1.00 0.00 54 ASP A N 10
ATOM 18932 C CA . ASP A 1 54 ? 8.175 9.089 -8.257 1.00 0.00 54 ASP A CA 10
ATOM 18933 C C . ASP A 1 54 ? 8.078 9.188 -6.746 1.00 0.00 54 ASP A C 10
ATOM 18934 O O . ASP A 1 54 ? 7.389 8.394 -6.107 1.00 0.00 54 ASP A O 10
ATOM 18943 N N . GLY A 1 55 ? 8.762 10.174 -6.182 1.00 0.00 55 GLY A N 10
ATOM 18944 C CA . GLY A 1 55 ? 8.844 10.290 -4.740 1.00 0.00 55 GLY A CA 10
ATOM 18945 C C . GLY A 1 55 ? 9.823 9.288 -4.173 1.00 0.00 55 GLY A C 10
ATOM 18946 O O . GLY A 1 55 ? 10.605 8.698 -4.925 1.00 0.00 55 GLY A O 10
ATOM 18950 N N . LYS A 1 56 ? 9.805 9.100 -2.863 1.00 0.00 56 LYS A N 10
ATOM 18951 C CA . LYS A 1 56 ? 10.633 8.082 -2.235 1.00 0.00 56 LYS A CA 10
ATOM 18952 C C . LYS A 1 56 ? 10.273 7.952 -0.764 1.00 0.00 56 LYS A C 10
ATOM 18953 O O . LYS A 1 56 ? 10.234 8.944 -0.034 1.00 0.00 56 LYS A O 10
ATOM 18972 N N . GLY A 1 57 ? 10.057 6.728 -0.327 1.00 0.00 57 GLY A N 10
ATOM 18973 C CA . GLY A 1 57 ? 9.726 6.476 1.052 1.00 0.00 57 GLY A CA 10
ATOM 18974 C C . GLY A 1 57 ? 9.843 5.008 1.385 1.00 0.00 57 GLY A C 10
ATOM 18975 O O . GLY A 1 57 ? 10.172 4.196 0.515 1.00 0.00 57 GLY A O 10
ATOM 18979 N N . SER A 1 58 ? 9.579 4.664 2.632 1.00 0.00 58 SER A N 10
ATOM 18980 C CA . SER A 1 58 ? 9.675 3.288 3.081 1.00 0.00 58 SER A CA 10
ATOM 18981 C C . SER A 1 58 ? 8.316 2.780 3.558 1.00 0.00 58 SER A C 10
ATOM 18982 O O . SER A 1 58 ? 7.724 3.335 4.484 1.00 0.00 58 SER A O 10
ATOM 18990 N N . LEU A 1 59 ? 7.821 1.741 2.902 1.00 0.00 59 LEU A N 10
ATOM 18991 C CA . LEU A 1 59 ? 6.539 1.157 3.258 1.00 0.00 59 LEU A CA 10
ATOM 18992 C C . LEU A 1 59 ? 6.742 -0.151 4.013 1.00 0.00 59 LEU A C 10
ATOM 18993 O O . LEU A 1 59 ? 7.178 -1.153 3.441 1.00 0.00 59 LEU A O 10
ATOM 19009 N N . LYS A 1 60 ? 6.444 -0.129 5.304 1.00 0.00 60 LYS A N 10
ATOM 19010 C CA . LYS A 1 60 ? 6.588 -1.313 6.135 1.00 0.00 60 LYS A CA 10
ATOM 19011 C C . LYS A 1 60 ? 5.220 -1.890 6.454 1.00 0.00 60 LYS A C 10
ATOM 19012 O O . LYS A 1 60 ? 4.245 -1.155 6.588 1.00 0.00 60 LYS A O 10
ATOM 19031 N N . MET A 1 61 ? 5.148 -3.199 6.575 1.00 0.00 61 MET A N 10
ATOM 19032 C CA . MET A 1 61 ? 3.935 -3.843 7.053 1.00 0.00 61 MET A CA 10
ATOM 19033 C C . MET A 1 61 ? 4.118 -4.252 8.511 1.00 0.00 61 MET A C 10
ATOM 19034 O O . MET A 1 61 ? 5.249 -4.375 8.979 1.00 0.00 61 MET A O 10
ATOM 19048 N N . GLU A 1 62 ? 3.002 -4.452 9.217 1.00 0.00 62 GLU A N 10
ATOM 19049 C CA . GLU A 1 62 ? 3.000 -4.592 10.682 1.00 0.00 62 GLU A CA 10
ATOM 19050 C C . GLU A 1 62 ? 3.961 -5.657 11.205 1.00 0.00 62 GLU A C 10
ATOM 19051 O O . GLU A 1 62 ? 4.553 -5.480 12.271 1.00 0.00 62 GLU A O 10
ATOM 19063 N N . ASP A 1 63 ? 4.125 -6.748 10.469 1.00 0.00 63 ASP A N 10
ATOM 19064 C CA . ASP A 1 63 ? 4.997 -7.833 10.914 1.00 0.00 63 ASP A CA 10
ATOM 19065 C C . ASP A 1 63 ? 6.443 -7.353 10.983 1.00 0.00 63 ASP A C 10
ATOM 19066 O O . ASP A 1 63 ? 7.235 -7.832 11.801 1.00 0.00 63 ASP A O 10
ATOM 19075 N N . GLY A 1 64 ? 6.776 -6.394 10.129 1.00 0.00 64 GLY A N 10
ATOM 19076 C CA . GLY A 1 64 ? 8.118 -5.863 10.090 1.00 0.00 64 GLY A CA 10
ATOM 19077 C C . GLY A 1 64 ? 8.773 -6.024 8.732 1.00 0.00 64 GLY A C 10
ATOM 19078 O O . GLY A 1 64 ? 9.937 -5.670 8.561 1.00 0.00 64 GLY A O 10
ATOM 19082 N N . THR A 1 65 ? 8.038 -6.570 7.770 1.00 0.00 65 THR A N 10
ATOM 19083 C CA . THR A 1 65 ? 8.555 -6.721 6.419 1.00 0.00 65 THR A CA 10
ATOM 19084 C C . THR A 1 65 ? 8.570 -5.376 5.693 1.00 0.00 65 THR A C 10
ATOM 19085 O O . THR A 1 65 ? 7.576 -4.642 5.691 1.00 0.00 65 THR A O 10
ATOM 19096 N N . VAL A 1 66 ? 9.705 -5.042 5.098 1.00 0.00 66 VAL A N 10
ATOM 19097 C CA . VAL A 1 66 ? 9.818 -3.831 4.311 1.00 0.00 66 VAL A CA 10
ATOM 19098 C C . VAL A 1 66 ? 9.524 -4.134 2.850 1.00 0.00 66 VAL A C 10
ATOM 19099 O O . VAL A 1 66 ? 10.244 -4.901 2.203 1.00 0.00 66 VAL A O 10
ATOM 19112 N N . LEU A 1 67 ? 8.458 -3.544 2.339 1.00 0.00 67 LEU A N 10
ATOM 19113 C CA . LEU A 1 67 ? 8.054 -3.755 0.963 1.00 0.00 67 LEU A CA 10
ATOM 19114 C C . LEU A 1 67 ? 9.003 -3.020 0.023 1.00 0.00 67 LEU A C 10
ATOM 19115 O O . LEU A 1 67 ? 9.305 -1.842 0.219 1.00 0.00 67 LEU A O 10
ATOM 19131 N N . LYS A 1 68 ? 9.468 -3.723 -0.999 1.00 0.00 68 LYS A N 10
ATOM 19132 C CA . LYS A 1 68 ? 10.566 -3.246 -1.819 1.00 0.00 68 LYS A CA 10
ATOM 19133 C C . LYS A 1 68 ? 10.149 -3.150 -3.285 1.00 0.00 68 LYS A C 10
ATOM 19134 O O . LYS A 1 68 ? 9.624 -4.112 -3.860 1.00 0.00 68 LYS A O 10
ATOM 19153 N N . PRO A 1 69 ? 10.371 -1.979 -3.902 1.00 0.00 69 PRO A N 10
ATOM 19154 C CA . PRO A 1 69 ? 10.001 -1.733 -5.296 1.00 0.00 69 PRO A CA 10
ATOM 19155 C C . PRO A 1 69 ? 10.678 -2.702 -6.259 1.00 0.00 69 PRO A C 10
ATOM 19156 O O . PRO A 1 69 ? 11.866 -3.004 -6.118 1.00 0.00 69 PRO A O 10
ATOM 19167 N N . ASN A 1 70 ? 9.890 -3.193 -7.217 1.00 0.00 70 ASN A N 10
ATOM 19168 C CA . ASN A 1 70 ? 10.365 -4.094 -8.275 1.00 0.00 70 ASN A CA 10
ATOM 19169 C C . ASN A 1 70 ? 10.527 -5.517 -7.756 1.00 0.00 70 ASN A C 10
ATOM 19170 O O . ASN A 1 70 ? 11.062 -6.376 -8.456 1.00 0.00 70 ASN A O 10
ATOM 19181 N N . ASP A 1 71 ? 10.055 -5.776 -6.542 1.00 0.00 71 ASP A N 10
ATOM 19182 C CA . ASP A 1 71 ? 10.119 -7.124 -5.990 1.00 0.00 71 ASP A CA 10
ATOM 19183 C C . ASP A 1 71 ? 8.741 -7.572 -5.504 1.00 0.00 71 ASP A C 10
ATOM 19184 O O . ASP A 1 71 ? 7.764 -6.823 -5.609 1.00 0.00 71 ASP A O 10
ATOM 19193 N N . ARG A 1 72 ? 8.665 -8.782 -4.964 1.00 0.00 72 ARG A N 10
ATOM 19194 C CA . ARG A 1 72 ? 7.390 -9.397 -4.620 1.00 0.00 72 ARG A CA 10
ATOM 19195 C C . ARG A 1 72 ? 7.460 -10.099 -3.269 1.00 0.00 72 ARG A C 10
ATOM 19196 O O . ARG A 1 72 ? 8.486 -10.676 -2.913 1.00 0.00 72 ARG A O 10
ATOM 19217 N N . TYR A 1 73 ? 6.367 -10.041 -2.520 1.00 0.00 73 TYR A N 10
ATOM 19218 C CA . TYR A 1 73 ? 6.261 -10.744 -1.245 1.00 0.00 73 TYR A CA 10
ATOM 19219 C C . TYR A 1 73 ? 4.959 -11.536 -1.194 1.00 0.00 73 TYR A C 10
ATOM 19220 O O . TYR A 1 73 ? 4.027 -11.250 -1.946 1.00 0.00 73 TYR A O 10
ATOM 19238 N N . LEU A 1 74 ? 4.893 -12.526 -0.317 1.00 0.00 74 LEU A N 10
ATOM 19239 C CA . LEU A 1 74 ? 3.699 -13.354 -0.200 1.00 0.00 74 LEU A CA 10
ATOM 19240 C C . LEU A 1 74 ? 2.899 -12.954 1.035 1.00 0.00 74 LEU A C 10
ATOM 19241 O O . LEU A 1 74 ? 3.473 -12.642 2.082 1.00 0.00 74 LEU A O 10
ATOM 19257 N N . LEU A 1 75 ? 1.579 -12.950 0.916 1.00 0.00 75 LEU A N 10
ATOM 19258 C CA . LEU A 1 75 ? 0.722 -12.609 2.043 1.00 0.00 75 LEU A CA 10
ATOM 19259 C C . LEU A 1 75 ? -0.407 -13.624 2.185 1.00 0.00 75 LEU A C 10
ATOM 19260 O O . LEU A 1 75 ? -1.220 -13.803 1.282 1.00 0.00 75 LEU A O 10
ATOM 19276 N N . ASN A 1 76 ? -0.427 -14.302 3.321 1.00 0.00 76 ASN A N 10
ATOM 19277 C CA . ASN A 1 76 ? -1.445 -15.308 3.596 1.00 0.00 76 ASN A CA 10
ATOM 19278 C C . ASN A 1 76 ? -2.709 -14.647 4.133 1.00 0.00 76 ASN A C 10
ATOM 19279 O O . ASN A 1 76 ? -3.824 -14.986 3.733 1.00 0.00 76 ASN A O 10
ATOM 19290 N N . GLU A 1 77 ? -2.524 -13.698 5.040 1.00 0.00 77 GLU A N 10
ATOM 19291 C CA . GLU A 1 77 ? -3.635 -12.956 5.609 1.00 0.00 77 GLU A CA 10
ATOM 19292 C C . GLU A 1 77 ? -3.674 -11.548 5.033 1.00 0.00 77 GLU A C 10
ATOM 19293 O O . GLU A 1 77 ? -2.644 -10.878 4.933 1.00 0.00 77 GLU A O 10
ATOM 19305 N N . TRP A 1 78 ? -4.866 -11.111 4.662 1.00 0.00 78 TRP A N 10
ATOM 19306 C CA . TRP A 1 78 ? -5.040 -9.871 3.918 1.00 0.00 78 TRP A CA 10
ATOM 19307 C C . TRP A 1 78 ? -5.575 -8.739 4.790 1.00 0.00 78 TRP A C 10
ATOM 19308 O O . TRP A 1 78 ? -6.044 -7.719 4.278 1.00 0.00 78 TRP A O 10
ATOM 19329 N N . LYS A 1 79 ? -5.512 -8.910 6.100 1.00 0.00 79 LYS A N 10
ATOM 19330 C CA . LYS A 1 79 ? -5.879 -7.836 7.010 1.00 0.00 79 LYS A CA 10
ATOM 19331 C C . LYS A 1 79 ? -4.627 -7.321 7.706 1.00 0.00 79 LYS A C 10
ATOM 19332 O O . LYS A 1 79 ? -3.905 -8.092 8.339 1.00 0.00 79 LYS A O 10
ATOM 19351 N N . PHE A 1 80 ? -4.385 -6.020 7.595 1.00 0.00 80 PHE A N 10
ATOM 19352 C CA . PHE A 1 80 ? -3.195 -5.405 8.174 1.00 0.00 80 PHE A CA 10
ATOM 19353 C C . PHE A 1 80 ? -3.222 -3.898 7.976 1.00 0.00 80 PHE A C 10
ATOM 19354 O O . PHE A 1 80 ? -4.147 -3.353 7.370 1.00 0.00 80 PHE A O 10
ATOM 19371 N N . ARG A 1 81 ? -2.211 -3.227 8.502 1.00 0.00 81 ARG A N 10
ATOM 19372 C CA . ARG A 1 81 ? -2.017 -1.814 8.234 1.00 0.00 81 ARG A CA 10
ATOM 19373 C C . ARG A 1 81 ? -0.595 -1.592 7.730 1.00 0.00 81 ARG A C 10
ATOM 19374 O O . ARG A 1 81 ? 0.313 -2.367 8.041 1.00 0.00 81 ARG A O 10
ATOM 19395 N N . LEU A 1 82 ? -0.403 -0.553 6.940 1.00 0.00 82 LEU A N 10
ATOM 19396 C CA . LEU A 1 82 ? 0.902 -0.270 6.366 1.00 0.00 82 LEU A CA 10
ATOM 19397 C C . LEU A 1 82 ? 1.477 1.012 6.944 1.00 0.00 82 LEU A C 10
ATOM 19398 O O . LEU A 1 82 ? 0.759 1.987 7.145 1.00 0.00 82 LEU A O 10
ATOM 19414 N N . TYR A 1 83 ? 2.766 1.001 7.218 1.00 0.00 83 TYR A N 10
ATOM 19415 C CA . TYR A 1 83 ? 3.456 2.177 7.719 1.00 0.00 83 TYR A CA 10
ATOM 19416 C C . TYR A 1 83 ? 4.295 2.790 6.610 1.00 0.00 83 TYR A C 10
ATOM 19417 O O . TYR A 1 83 ? 5.321 2.233 6.223 1.00 0.00 83 TYR A O 10
ATOM 19435 N N . TYR A 1 84 ? 3.853 3.921 6.085 1.00 0.00 84 TYR A N 10
ATOM 19436 C CA . TYR A 1 84 ? 4.588 4.584 5.020 1.00 0.00 84 TYR A CA 10
ATOM 19437 C C . TYR A 1 84 ? 5.349 5.777 5.572 1.00 0.00 84 TYR A C 10
ATOM 19438 O O . TYR A 1 84 ? 4.753 6.789 5.950 1.00 0.00 84 TYR A O 10
ATOM 19456 N N . THR A 1 85 ? 6.659 5.640 5.643 1.00 0.00 85 THR A N 10
ATOM 19457 C CA . THR A 1 85 ? 7.510 6.706 6.123 1.00 0.00 85 THR A CA 10
ATOM 19458 C C . THR A 1 85 ? 8.124 7.465 4.951 1.00 0.00 85 THR A C 10
ATOM 19459 O O . THR A 1 85 ? 9.000 6.948 4.254 1.00 0.00 85 THR A O 10
ATOM 19470 N N . SER A 1 86 ? 7.647 8.678 4.726 1.00 0.00 86 SER A N 10
ATOM 19471 C CA . SER A 1 86 ? 8.232 9.551 3.726 1.00 0.00 86 SER A CA 10
ATOM 19472 C C . SER A 1 86 ? 9.459 10.227 4.313 1.00 0.00 86 SER A C 10
ATOM 19473 O O . SER A 1 86 ? 9.349 11.031 5.232 1.00 0.00 86 SER A O 10
ATOM 19481 N N . GLN A 1 87 ? 10.627 9.869 3.811 1.00 0.00 87 GLN A N 10
ATOM 19482 C CA . GLN A 1 87 ? 11.872 10.390 4.352 1.00 0.00 87 GLN A CA 10
ATOM 19483 C C . GLN A 1 87 ? 12.599 11.227 3.310 1.00 0.00 87 GLN A C 10
ATOM 19484 O O . GLN A 1 87 ? 13.781 11.536 3.455 1.00 0.00 87 GLN A O 10
ATOM 19498 N N . SER A 1 88 ? 11.879 11.604 2.270 1.00 0.00 88 SER A N 10
ATOM 19499 C CA . SER A 1 88 ? 12.474 12.313 1.156 1.00 0.00 88 SER A CA 10
ATOM 19500 C C . SER A 1 88 ? 11.750 13.629 0.903 1.00 0.00 88 SER A C 10
ATOM 19501 O O . SER A 1 88 ? 10.876 14.028 1.677 1.00 0.00 88 SER A O 10
ATOM 19509 N N . ASP A 1 89 ? 12.133 14.300 -0.171 1.00 0.00 89 ASP A N 10
ATOM 19510 C CA . ASP A 1 89 ? 11.508 15.552 -0.563 1.00 0.00 89 ASP A CA 10
ATOM 19511 C C . ASP A 1 89 ? 10.654 15.312 -1.815 1.00 0.00 89 ASP A C 10
ATOM 19512 O O . ASP A 1 89 ? 10.103 14.220 -1.980 1.00 0.00 89 ASP A O 10
ATOM 19521 N N . LYS A 1 90 ? 10.574 16.316 -2.693 1.00 0.00 90 LYS A N 10
ATOM 19522 C CA . LYS A 1 90 ? 9.752 16.281 -3.892 1.00 0.00 90 LYS A CA 10
ATOM 19523 C C . LYS A 1 90 ? 8.261 16.358 -3.558 1.00 0.00 90 LYS A C 10
ATOM 19524 O O . LYS A 1 90 ? 7.777 15.735 -2.616 1.00 0.00 90 LYS A O 10
ATOM 19543 N N . GLU A 1 91 ? 7.541 17.138 -4.354 1.00 0.00 91 GLU A N 10
ATOM 19544 C CA . GLU A 1 91 ? 6.156 17.504 -4.057 1.00 0.00 91 GLU A CA 10
ATOM 19545 C C . GLU A 1 91 ? 5.166 16.409 -4.453 1.00 0.00 91 GLU A C 10
ATOM 19546 O O . GLU A 1 91 ? 3.963 16.651 -4.515 1.00 0.00 91 GLU A O 10
ATOM 19558 N N . ALA A 1 92 ? 5.665 15.210 -4.692 1.00 0.00 92 ALA A N 10
ATOM 19559 C CA . ALA A 1 92 ? 4.819 14.107 -5.120 1.00 0.00 92 ALA A CA 10
ATOM 19560 C C . ALA A 1 92 ? 5.497 12.773 -4.856 1.00 0.00 92 ALA A C 10
ATOM 19561 O O . ALA A 1 92 ? 6.680 12.598 -5.158 1.00 0.00 92 ALA A O 10
ATOM 19568 N N . GLN A 1 93 ? 4.744 11.850 -4.281 1.00 0.00 93 GLN A N 10
ATOM 19569 C CA . GLN A 1 93 ? 5.228 10.511 -3.987 1.00 0.00 93 GLN A CA 10
ATOM 19570 C C . GLN A 1 93 ? 4.223 9.486 -4.501 1.00 0.00 93 GLN A C 10
ATOM 19571 O O . GLN A 1 93 ? 3.072 9.464 -4.069 1.00 0.00 93 GLN A O 10
ATOM 19585 N N . THR A 1 94 ? 4.650 8.653 -5.431 1.00 0.00 94 THR A N 10
ATOM 19586 C CA . THR A 1 94 ? 3.755 7.697 -6.059 1.00 0.00 94 THR A CA 10
ATOM 19587 C C . THR A 1 94 ? 4.118 6.272 -5.669 1.00 0.00 94 THR A C 10
ATOM 19588 O O . THR A 1 94 ? 5.209 5.794 -5.984 1.00 0.00 94 THR A O 10
ATOM 19599 N N . ILE A 1 95 ? 3.213 5.596 -4.980 1.00 0.00 95 ILE A N 10
ATOM 19600 C CA . ILE A 1 95 ? 3.421 4.193 -4.659 1.00 0.00 95 ILE A CA 10
ATOM 19601 C C . ILE A 1 95 ? 2.381 3.337 -5.373 1.00 0.00 95 ILE A C 10
ATOM 19602 O O . ILE A 1 95 ? 1.196 3.680 -5.406 1.00 0.00 95 ILE A O 10
ATOM 19618 N N . ASP A 1 96 ? 2.831 2.244 -5.968 1.00 0.00 96 ASP A N 10
ATOM 19619 C CA . ASP A 1 96 ? 1.948 1.367 -6.724 1.00 0.00 96 ASP A CA 10
ATOM 19620 C C . ASP A 1 96 ? 1.888 -0.004 -6.063 1.00 0.00 96 ASP A C 10
ATOM 19621 O O . ASP A 1 96 ? 2.921 -0.654 -5.867 1.00 0.00 96 ASP A O 10
ATOM 19630 N N . LEU A 1 97 ? 0.688 -0.427 -5.702 1.00 0.00 97 LEU A N 10
ATOM 19631 C CA . LEU A 1 97 ? 0.488 -1.718 -5.068 1.00 0.00 97 LEU A CA 10
ATOM 19632 C C . LEU A 1 97 ? -0.147 -2.694 -6.046 1.00 0.00 97 LEU A C 10
ATOM 19633 O O . LEU A 1 97 ? -1.325 -2.563 -6.391 1.00 0.00 97 LEU A O 10
ATOM 19649 N N . TYR A 1 98 ? 0.634 -3.657 -6.502 1.00 0.00 98 TYR A N 10
ATOM 19650 C CA . TYR A 1 98 ? 0.129 -4.685 -7.392 1.00 0.00 98 TYR A CA 10
ATOM 19651 C C . TYR A 1 98 ? -0.232 -5.931 -6.599 1.00 0.00 98 TYR A C 10
ATOM 19652 O O . TYR A 1 98 ? 0.647 -6.690 -6.183 1.00 0.00 98 TYR A O 10
ATOM 19670 N N . PHE A 1 99 ? -1.517 -6.128 -6.363 1.00 0.00 99 PHE A N 10
ATOM 19671 C CA . PHE A 1 99 ? -1.984 -7.353 -5.741 1.00 0.00 99 PHE A CA 10
ATOM 19672 C C . PHE A 1 99 ? -2.146 -8.413 -6.820 1.00 0.00 99 PHE A C 10
ATOM 19673 O O . PHE A 1 99 ? -2.986 -8.280 -7.707 1.00 0.00 99 PHE A O 10
ATOM 19690 N N . GLU A 1 100 ? -1.335 -9.454 -6.742 1.00 0.00 100 GLU A N 10
ATOM 19691 C CA . GLU A 1 100 ? -1.202 -10.395 -7.841 1.00 0.00 100 GLU A CA 10
ATOM 19692 C C . GLU A 1 100 ? -1.416 -11.832 -7.374 1.00 0.00 100 GLU A C 10
ATOM 19693 O O . GLU A 1 100 ? -0.856 -12.256 -6.367 1.00 0.00 100 GLU A O 10
ATOM 19705 N N . ASP A 1 101 ? -2.238 -12.571 -8.104 1.00 0.00 101 ASP A N 10
ATOM 19706 C CA . ASP A 1 101 ? -2.488 -13.978 -7.811 1.00 0.00 101 ASP A CA 10
ATOM 19707 C C . ASP A 1 101 ? -3.004 -14.669 -9.062 1.00 0.00 101 ASP A C 10
ATOM 19708 O O . ASP A 1 101 ? -3.469 -14.002 -9.985 1.00 0.00 101 ASP A O 10
ATOM 19717 N N . ASN A 1 102 ? -2.907 -15.995 -9.098 1.00 0.00 102 ASN A N 10
ATOM 19718 C CA . ASN A 1 102 ? -3.384 -16.773 -10.230 1.00 0.00 102 ASN A CA 10
ATOM 19719 C C . ASN A 1 102 ? -2.604 -16.403 -11.490 1.00 0.00 102 ASN A C 10
ATOM 19720 O O . ASN A 1 102 ? -1.635 -15.648 -11.440 1.00 0.00 102 ASN A O 10
ATOM 19731 N N . TRP A 1 103 ? -3.011 -16.954 -12.607 1.00 0.00 103 TRP A N 10
ATOM 19732 C CA . TRP A 1 103 ? -2.398 -16.635 -13.881 1.00 0.00 103 TRP A CA 10
ATOM 19733 C C . TRP A 1 103 ? -3.173 -15.522 -14.582 1.00 0.00 103 TRP A C 10
ATOM 19734 O O . TRP A 1 103 ? -3.039 -15.327 -15.790 1.00 0.00 103 TRP A O 10
ATOM 19755 N N . GLY A 1 104 ? -3.981 -14.787 -13.816 1.00 0.00 104 GLY A N 10
ATOM 19756 C CA . GLY A 1 104 ? -4.755 -13.708 -14.399 1.00 0.00 104 GLY A CA 10
ATOM 19757 C C . GLY A 1 104 ? -5.527 -12.889 -13.379 1.00 0.00 104 GLY A C 10
ATOM 19758 O O . GLY A 1 104 ? -6.638 -12.433 -13.662 1.00 0.00 104 GLY A O 10
ATOM 19762 N N . ASN A 1 105 ? -4.961 -12.692 -12.194 1.00 0.00 105 ASN A N 10
ATOM 19763 C CA . ASN A 1 105 ? -5.579 -11.823 -11.192 1.00 0.00 105 ASN A CA 10
ATOM 19764 C C . ASN A 1 105 ? -4.604 -10.754 -10.742 1.00 0.00 105 ASN A C 10
ATOM 19765 O O . ASN A 1 105 ? -3.589 -11.049 -10.112 1.00 0.00 105 ASN A O 10
ATOM 19776 N N . LEU A 1 106 ? -4.909 -9.512 -11.076 1.00 0.00 106 LEU A N 10
ATOM 19777 C CA . LEU A 1 106 ? -4.063 -8.395 -10.697 1.00 0.00 106 LEU A CA 10
ATOM 19778 C C . LEU A 1 106 ? -4.909 -7.196 -10.291 1.00 0.00 106 LEU A C 10
ATOM 19779 O O . LEU A 1 106 ? -5.843 -6.811 -10.993 1.00 0.00 106 LEU A O 10
ATOM 19795 N N . GLN A 1 107 ? -4.571 -6.613 -9.155 1.00 0.00 107 GLN A N 10
ATOM 19796 C CA . GLN A 1 107 ? -5.220 -5.401 -8.687 1.00 0.00 107 GLN A CA 10
ATOM 19797 C C . GLN A 1 107 ? -4.189 -4.297 -8.556 1.00 0.00 107 GLN A C 10
ATOM 19798 O O . GLN A 1 107 ? -3.299 -4.357 -7.708 1.00 0.00 107 GLN A O 10
ATOM 19812 N N . GLN A 1 108 ? -4.310 -3.306 -9.420 1.00 0.00 108 GLN A N 10
ATOM 19813 C CA . GLN A 1 108 ? -3.356 -2.213 -9.492 1.00 0.00 108 GLN A CA 10
ATOM 19814 C C . GLN A 1 108 ? -3.899 -1.013 -8.724 1.00 0.00 108 GLN A C 10
ATOM 19815 O O . GLN A 1 108 ? -4.849 -0.363 -9.164 1.00 0.00 108 GLN A O 10
ATOM 19829 N N . LEU A 1 109 ? -3.310 -0.731 -7.571 1.00 0.00 109 LEU A N 10
ATOM 19830 C CA . LEU A 1 109 ? -3.753 0.382 -6.744 1.00 0.00 109 LEU A CA 10
ATOM 19831 C C . LEU A 1 109 ? -2.618 1.364 -6.503 1.00 0.00 109 LEU A C 10
ATOM 19832 O O . LEU A 1 109 ? -1.667 1.065 -5.781 1.00 0.00 109 LEU A O 10
ATOM 19848 N N . THR A 1 110 ? -2.717 2.528 -7.122 1.00 0.00 110 THR A N 10
ATOM 19849 C CA . THR A 1 110 ? -1.747 3.584 -6.906 1.00 0.00 110 THR A CA 10
ATOM 19850 C C . THR A 1 110 ? -2.227 4.534 -5.823 1.00 0.00 110 THR A C 10
ATOM 19851 O O . THR A 1 110 ? -3.375 4.988 -5.840 1.00 0.00 110 THR A O 10
ATOM 19862 N N . TYR A 1 111 ? -1.360 4.814 -4.875 1.00 0.00 111 TYR A N 10
ATOM 19863 C CA . TYR A 1 111 ? -1.649 5.800 -3.855 1.00 0.00 111 TYR A CA 10
ATOM 19864 C C . TYR A 1 111 ? -0.820 7.045 -4.108 1.00 0.00 111 TYR A C 10
ATOM 19865 O O . TYR A 1 111 ? 0.409 7.027 -3.993 1.00 0.00 111 TYR A O 10
ATOM 19883 N N . ASP A 1 112 ? -1.503 8.109 -4.499 1.00 0.00 112 ASP A N 10
ATOM 19884 C CA . ASP A 1 112 ? -0.849 9.355 -4.856 1.00 0.00 112 ASP A CA 10
ATOM 19885 C C . ASP A 1 112 ? -0.663 10.239 -3.630 1.00 0.00 112 ASP A C 10
ATOM 19886 O O . ASP A 1 112 ? -1.633 10.742 -3.057 1.00 0.00 112 ASP A O 10
ATOM 19895 N N . PHE A 1 113 ? 0.580 10.406 -3.228 1.00 0.00 113 PHE A N 10
ATOM 19896 C CA . PHE A 1 113 ? 0.914 11.271 -2.116 1.00 0.00 113 PHE A CA 10
ATOM 19897 C C . PHE A 1 113 ? 1.682 12.479 -2.619 1.00 0.00 113 PHE A C 10
ATOM 19898 O O . PHE A 1 113 ? 2.172 12.489 -3.749 1.00 0.00 113 PHE A O 10
ATOM 19915 N N . ASN A 1 114 ? 1.783 13.493 -1.789 1.00 0.00 114 ASN A N 10
ATOM 19916 C CA . ASN A 1 114 ? 2.549 14.677 -2.133 1.00 0.00 114 ASN A CA 10
ATOM 19917 C C . ASN A 1 114 ? 3.784 14.748 -1.252 1.00 0.00 114 ASN A C 10
ATOM 19918 O O . ASN A 1 114 ? 4.144 13.767 -0.604 1.00 0.00 114 ASN A O 10
ATOM 19929 N N . GLY A 1 115 ? 4.428 15.901 -1.230 1.00 0.00 115 GLY A N 10
ATOM 19930 C CA . GLY A 1 115 ? 5.596 16.080 -0.398 1.00 0.00 115 GLY A CA 10
ATOM 19931 C C . GLY A 1 115 ? 5.477 17.311 0.469 1.00 0.00 115 GLY A C 10
ATOM 19932 O O . GLY A 1 115 ? 4.370 17.744 0.790 1.00 0.00 115 GLY A O 10
ATOM 19936 N N . LYS A 1 116 ? 6.607 17.890 0.837 1.00 0.00 116 LYS A N 10
ATOM 19937 C CA . LYS A 1 116 ? 6.599 19.094 1.651 1.00 0.00 116 LYS A CA 10
ATOM 19938 C C . LYS A 1 116 ? 6.753 20.330 0.775 1.00 0.00 116 LYS A C 10
ATOM 19939 O O . LYS A 1 116 ? 7.456 20.308 -0.236 1.00 0.00 116 LYS A O 10
ATOM 19958 N N . LEU A 1 117 ? 6.080 21.401 1.174 1.00 0.00 117 LEU A N 10
ATOM 19959 C CA . LEU A 1 117 ? 5.919 22.579 0.330 1.00 0.00 117 LEU A CA 10
ATOM 19960 C C . LEU A 1 117 ? 7.202 23.398 0.244 1.00 0.00 117 LEU A C 10
ATOM 19961 O O . LEU A 1 117 ? 7.875 23.624 1.254 1.00 0.00 117 LEU A O 10
ATOM 19977 N N . GLU A 1 118 ? 7.521 23.836 -0.976 1.00 0.00 118 GLU A N 10
ATOM 19978 C CA . GLU A 1 118 ? 8.665 24.707 -1.243 1.00 0.00 118 GLU A CA 10
ATOM 19979 C C . GLU A 1 118 ? 9.991 24.010 -0.944 1.00 0.00 118 GLU A C 10
ATOM 19980 O O . GLU A 1 118 ? 10.435 23.932 0.204 1.00 0.00 118 GLU A O 10
ATOM 19992 N N . HIS A 1 119 ? 10.614 23.502 -1.994 1.00 0.00 119 HIS A N 10
ATOM 19993 C CA . HIS A 1 119 ? 11.911 22.847 -1.884 1.00 0.00 119 HIS A CA 10
ATOM 19994 C C . HIS A 1 119 ? 12.989 23.861 -1.512 1.00 0.00 119 HIS A C 10
ATOM 19995 O O . HIS A 1 119 ? 13.261 24.791 -2.270 1.00 0.00 119 HIS A O 10
ATOM 20010 N N . HIS A 1 120 ? 13.578 23.688 -0.340 1.00 0.00 120 HIS A N 10
ATOM 20011 C CA . HIS A 1 120 ? 14.682 24.537 0.094 1.00 0.00 120 HIS A CA 10
ATOM 20012 C C . HIS A 1 120 ? 16.010 23.891 -0.276 1.00 0.00 120 HIS A C 10
ATOM 20013 O O . HIS A 1 120 ? 16.036 22.857 -0.949 1.00 0.00 120 HIS A O 10
ATOM 20028 N N . HIS A 1 121 ? 17.107 24.486 0.170 1.00 0.00 121 HIS A N 10
ATOM 20029 C CA . HIS A 1 121 ? 18.431 23.989 -0.174 1.00 0.00 121 HIS A CA 10
ATOM 20030 C C . HIS A 1 121 ? 18.760 22.748 0.651 1.00 0.00 121 HIS A C 10
ATOM 20031 O O . HIS A 1 121 ? 18.079 22.442 1.629 1.00 0.00 121 HIS A O 10
ATOM 20046 N N . HIS A 1 122 ? 19.789 22.024 0.247 1.00 0.00 122 HIS A N 10
ATOM 20047 C CA . HIS A 1 122 ? 20.153 20.792 0.926 1.00 0.00 122 HIS A CA 10
ATOM 20048 C C . HIS A 1 122 ? 21.006 21.052 2.155 1.00 0.00 122 HIS A C 10
ATOM 20049 O O . HIS A 1 122 ? 22.145 21.513 2.056 1.00 0.00 122 HIS A O 10
ATOM 20064 N N . HIS A 1 123 ? 20.421 20.788 3.308 1.00 0.00 123 HIS A N 10
ATOM 20065 C CA . HIS A 1 123 ? 21.148 20.753 4.568 1.00 0.00 123 HIS A CA 10
ATOM 20066 C C . HIS A 1 123 ? 20.339 19.941 5.562 1.00 0.00 123 HIS A C 10
ATOM 20067 O O . HIS A 1 123 ? 20.355 20.186 6.767 1.00 0.00 123 HIS A O 10
ATOM 20082 N N . HIS A 1 124 ? 19.634 18.956 5.028 1.00 0.00 124 HIS A N 10
ATOM 20083 C CA . HIS A 1 124 ? 18.752 18.112 5.811 1.00 0.00 124 HIS A CA 10
ATOM 20084 C C . HIS A 1 124 ? 19.087 16.648 5.567 1.00 0.00 124 HIS A C 10
ATOM 20085 O O . HIS A 1 124 ? 19.742 16.035 6.432 1.00 0.00 124 HIS A O 10
ATOM 20101 N N . MET A 1 1 ? -7.812 3.594 -19.943 1.00 0.00 1 MET A N 11
ATOM 20102 C CA . MET A 1 1 ? -8.965 4.284 -20.573 1.00 0.00 1 MET A CA 11
ATOM 20103 C C . MET A 1 1 ? -10.261 3.563 -20.226 1.00 0.00 1 MET A C 11
ATOM 20104 O O . MET A 1 1 ? -10.466 2.415 -20.628 1.00 0.00 1 MET A O 11
ATOM 20120 N N . ASN A 1 2 ? -11.126 4.254 -19.485 1.00 0.00 2 ASN A N 11
ATOM 20121 C CA . ASN A 1 2 ? -12.360 3.675 -18.961 1.00 0.00 2 ASN A CA 11
ATOM 20122 C C . ASN A 1 2 ? -12.025 2.518 -18.030 1.00 0.00 2 ASN A C 11
ATOM 20123 O O . ASN A 1 2 ? -12.024 1.350 -18.431 1.00 0.00 2 ASN A O 11
ATOM 20134 N N . GLU A 1 3 ? -11.702 2.857 -16.796 1.00 0.00 3 GLU A N 11
ATOM 20135 C CA . GLU A 1 3 ? -11.254 1.873 -15.830 1.00 0.00 3 GLU A CA 11
ATOM 20136 C C . GLU A 1 3 ? -12.446 1.262 -15.108 1.00 0.00 3 GLU A C 11
ATOM 20137 O O . GLU A 1 3 ? -13.185 1.965 -14.416 1.00 0.00 3 GLU A O 11
ATOM 20149 N N . LEU A 1 4 ? -12.628 -0.045 -15.300 1.00 0.00 4 LEU A N 11
ATOM 20150 C CA . LEU A 1 4 ? -13.710 -0.809 -14.675 1.00 0.00 4 LEU A CA 11
ATOM 20151 C C . LEU A 1 4 ? -15.068 -0.490 -15.305 1.00 0.00 4 LEU A C 11
ATOM 20152 O O . LEU A 1 4 ? -15.301 0.607 -15.815 1.00 0.00 4 LEU A O 11
ATOM 20168 N N . ASP A 1 5 ? -15.954 -1.471 -15.274 1.00 0.00 5 ASP A N 11
ATOM 20169 C CA . ASP A 1 5 ? -17.280 -1.325 -15.857 1.00 0.00 5 ASP A CA 11
ATOM 20170 C C . ASP A 1 5 ? -18.296 -0.945 -14.788 1.00 0.00 5 ASP A C 11
ATOM 20171 O O . ASP A 1 5 ? -18.950 0.090 -14.876 1.00 0.00 5 ASP A O 11
ATOM 20180 N N . ILE A 1 6 ? -18.406 -1.780 -13.762 1.00 0.00 6 ILE A N 11
ATOM 20181 C CA . ILE A 1 6 ? -19.393 -1.567 -12.709 1.00 0.00 6 ILE A CA 11
ATOM 20182 C C . ILE A 1 6 ? -18.724 -1.010 -11.455 1.00 0.00 6 ILE A C 11
ATOM 20183 O O . ILE A 1 6 ? -19.344 -0.928 -10.395 1.00 0.00 6 ILE A O 11
ATOM 20199 N N . GLN A 1 7 ? -17.452 -0.619 -11.593 1.00 0.00 7 GLN A N 11
ATOM 20200 C CA . GLN A 1 7 ? -16.642 -0.176 -10.453 1.00 0.00 7 GLN A CA 11
ATOM 20201 C C . GLN A 1 7 ? -16.419 -1.363 -9.508 1.00 0.00 7 GLN A C 11
ATOM 20202 O O . GLN A 1 7 ? -16.104 -1.200 -8.327 1.00 0.00 7 GLN A O 11
ATOM 20216 N N . GLN A 1 8 ? -16.563 -2.564 -10.076 1.00 0.00 8 GLN A N 11
ATOM 20217 C CA . GLN A 1 8 ? -16.449 -3.825 -9.343 1.00 0.00 8 GLN A CA 11
ATOM 20218 C C . GLN A 1 8 ? -17.607 -4.009 -8.366 1.00 0.00 8 GLN A C 11
ATOM 20219 O O . GLN A 1 8 ? -17.582 -3.502 -7.246 1.00 0.00 8 GLN A O 11
ATOM 20233 N N . GLU A 1 9 ? -18.623 -4.736 -8.809 1.00 0.00 9 GLU A N 11
ATOM 20234 C CA . GLU A 1 9 ? -19.778 -5.020 -7.972 1.00 0.00 9 GLU A CA 11
ATOM 20235 C C . GLU A 1 9 ? -19.891 -6.523 -7.735 1.00 0.00 9 GLU A C 11
ATOM 20236 O O . GLU A 1 9 ? -20.430 -7.259 -8.561 1.00 0.00 9 GLU A O 11
ATOM 20248 N N . TYR A 1 10 ? -19.345 -6.963 -6.613 1.00 0.00 10 TYR A N 11
ATOM 20249 C CA . TYR A 1 10 ? -19.344 -8.369 -6.235 1.00 0.00 10 TYR A CA 11
ATOM 20250 C C . TYR A 1 10 ? -19.391 -8.476 -4.713 1.00 0.00 10 TYR A C 11
ATOM 20251 O O . TYR A 1 10 ? -19.206 -7.471 -4.026 1.00 0.00 10 TYR A O 11
ATOM 20269 N N . PRO A 1 11 ? -19.664 -9.677 -4.166 1.00 0.00 11 PRO A N 11
ATOM 20270 C CA . PRO A 1 11 ? -19.648 -9.907 -2.714 1.00 0.00 11 PRO A CA 11
ATOM 20271 C C . PRO A 1 11 ? -18.309 -9.539 -2.068 1.00 0.00 11 PRO A C 11
ATOM 20272 O O . PRO A 1 11 ? -18.257 -9.209 -0.882 1.00 0.00 11 PRO A O 11
ATOM 20283 N N . PHE A 1 12 ? -17.226 -9.601 -2.841 1.00 0.00 12 PHE A N 11
ATOM 20284 C CA . PHE A 1 12 ? -15.925 -9.216 -2.319 1.00 0.00 12 PHE A CA 11
ATOM 20285 C C . PHE A 1 12 ? -15.805 -7.697 -2.266 1.00 0.00 12 PHE A C 11
ATOM 20286 O O . PHE A 1 12 ? -16.301 -6.988 -3.140 1.00 0.00 12 PHE A O 11
ATOM 20303 N N . THR A 1 13 ? -15.172 -7.198 -1.219 1.00 0.00 13 THR A N 11
ATOM 20304 C CA . THR A 1 13 ? -15.068 -5.762 -1.012 1.00 0.00 13 THR A CA 11
ATOM 20305 C C . THR A 1 13 ? -13.649 -5.372 -0.617 1.00 0.00 13 THR A C 11
ATOM 20306 O O . THR A 1 13 ? -13.069 -5.956 0.297 1.00 0.00 13 THR A O 11
ATOM 20317 N N . VAL A 1 14 ? -13.095 -4.391 -1.315 1.00 0.00 14 VAL A N 11
ATOM 20318 C CA . VAL A 1 14 ? -11.765 -3.889 -1.006 1.00 0.00 14 VAL A CA 11
ATOM 20319 C C . VAL A 1 14 ? -11.868 -2.543 -0.298 1.00 0.00 14 VAL A C 11
ATOM 20320 O O . VAL A 1 14 ? -12.295 -1.553 -0.892 1.00 0.00 14 VAL A O 11
ATOM 20333 N N . GLU A 1 15 ? -11.490 -2.518 0.971 1.00 0.00 15 GLU A N 11
ATOM 20334 C CA . GLU A 1 15 ? -11.567 -1.302 1.769 1.00 0.00 15 GLU A CA 11
ATOM 20335 C C . GLU A 1 15 ? -10.207 -0.915 2.327 1.00 0.00 15 GLU A C 11
ATOM 20336 O O . GLU A 1 15 ? -9.330 -1.760 2.504 1.00 0.00 15 GLU A O 11
ATOM 20348 N N . SER A 1 16 ? -10.043 0.366 2.591 1.00 0.00 16 SER A N 11
ATOM 20349 C CA . SER A 1 16 ? -8.820 0.880 3.175 1.00 0.00 16 SER A CA 11
ATOM 20350 C C . SER A 1 16 ? -9.146 2.055 4.079 1.00 0.00 16 SER A C 11
ATOM 20351 O O . SER A 1 16 ? -10.101 2.790 3.817 1.00 0.00 16 SER A O 11
ATOM 20359 N N . MET A 1 17 ? -8.380 2.216 5.146 1.00 0.00 17 MET A N 11
ATOM 20360 C CA . MET A 1 17 ? -8.552 3.359 6.029 1.00 0.00 17 MET A CA 11
ATOM 20361 C C . MET A 1 17 ? -8.122 4.630 5.312 1.00 0.00 17 MET A C 11
ATOM 20362 O O . MET A 1 17 ? -7.024 4.691 4.759 1.00 0.00 17 MET A O 11
ATOM 20376 N N . PRO A 1 18 ? -9.002 5.643 5.292 1.00 0.00 18 PRO A N 11
ATOM 20377 C CA . PRO A 1 18 ? -8.762 6.902 4.576 1.00 0.00 18 PRO A CA 11
ATOM 20378 C C . PRO A 1 18 ? -7.471 7.590 5.005 1.00 0.00 18 PRO A C 11
ATOM 20379 O O . PRO A 1 18 ? -7.340 8.050 6.142 1.00 0.00 18 PRO A O 11
ATOM 20390 N N . VAL A 1 19 ? -6.519 7.638 4.088 1.00 0.00 19 VAL A N 11
ATOM 20391 C CA . VAL A 1 19 ? -5.257 8.315 4.329 1.00 0.00 19 VAL A CA 11
ATOM 20392 C C . VAL A 1 19 ? -5.192 9.611 3.532 1.00 0.00 19 VAL A C 11
ATOM 20393 O O . VAL A 1 19 ? -5.738 9.705 2.430 1.00 0.00 19 VAL A O 11
ATOM 20406 N N . ALA A 1 20 ? -4.546 10.615 4.103 1.00 0.00 20 ALA A N 11
ATOM 20407 C CA . ALA A 1 20 ? -4.406 11.904 3.447 1.00 0.00 20 ALA A CA 11
ATOM 20408 C C . ALA A 1 20 ? -3.283 11.857 2.422 1.00 0.00 20 ALA A C 11
ATOM 20409 O O . ALA A 1 20 ? -2.146 11.529 2.759 1.00 0.00 20 ALA A O 11
ATOM 20416 N N . ASP A 1 21 ? -3.608 12.174 1.175 1.00 0.00 21 ASP A N 11
ATOM 20417 C CA . ASP A 1 21 ? -2.614 12.195 0.108 1.00 0.00 21 ASP A CA 11
ATOM 20418 C C . ASP A 1 21 ? -1.726 13.423 0.246 1.00 0.00 21 ASP A C 11
ATOM 20419 O O . ASP A 1 21 ? -0.569 13.420 -0.167 1.00 0.00 21 ASP A O 11
ATOM 20428 N N . GLU A 1 22 ? -2.277 14.464 0.849 1.00 0.00 22 GLU A N 11
ATOM 20429 C CA . GLU A 1 22 ? -1.518 15.662 1.156 1.00 0.00 22 GLU A CA 11
ATOM 20430 C C . GLU A 1 22 ? -0.722 15.422 2.436 1.00 0.00 22 GLU A C 11
ATOM 20431 O O . GLU A 1 22 ? -1.272 15.446 3.540 1.00 0.00 22 GLU A O 11
ATOM 20443 N N . ILE A 1 23 ? 0.565 15.154 2.276 1.00 0.00 23 ILE A N 11
ATOM 20444 C CA . ILE A 1 23 ? 1.410 14.739 3.388 1.00 0.00 23 ILE A CA 11
ATOM 20445 C C . ILE A 1 23 ? 2.790 15.395 3.292 1.00 0.00 23 ILE A C 11
ATOM 20446 O O . ILE A 1 23 ? 3.244 15.754 2.206 1.00 0.00 23 ILE A O 11
ATOM 20462 N N . ALA A 1 24 ? 3.452 15.562 4.432 1.00 0.00 24 ALA A N 11
ATOM 20463 C CA . ALA A 1 24 ? 4.790 16.136 4.457 1.00 0.00 24 ALA A CA 11
ATOM 20464 C C . ALA A 1 24 ? 5.818 15.130 3.955 1.00 0.00 24 ALA A C 11
ATOM 20465 O O . ALA A 1 24 ? 5.535 13.936 3.859 1.00 0.00 24 ALA A O 11
ATOM 20472 N N . GLY A 1 25 ? 7.020 15.607 3.661 1.00 0.00 25 GLY A N 11
ATOM 20473 C CA . GLY A 1 25 ? 8.048 14.744 3.105 1.00 0.00 25 GLY A CA 11
ATOM 20474 C C . GLY A 1 25 ? 8.795 13.971 4.174 1.00 0.00 25 GLY A C 11
ATOM 20475 O O . GLY A 1 25 ? 9.723 13.223 3.873 1.00 0.00 25 GLY A O 11
ATOM 20479 N N . ASP A 1 26 ? 8.383 14.150 5.422 1.00 0.00 26 ASP A N 11
ATOM 20480 C CA . ASP A 1 26 ? 8.999 13.457 6.551 1.00 0.00 26 ASP A CA 11
ATOM 20481 C C . ASP A 1 26 ? 7.926 12.868 7.463 1.00 0.00 26 ASP A C 11
ATOM 20482 O O . ASP A 1 26 ? 8.211 12.426 8.576 1.00 0.00 26 ASP A O 11
ATOM 20491 N N . GLU A 1 27 ? 6.692 12.841 6.976 1.00 0.00 27 GLU A N 11
ATOM 20492 C CA . GLU A 1 27 ? 5.565 12.397 7.783 1.00 0.00 27 GLU A CA 11
ATOM 20493 C C . GLU A 1 27 ? 5.207 10.948 7.447 1.00 0.00 27 GLU A C 11
ATOM 20494 O O . GLU A 1 27 ? 5.459 10.476 6.334 1.00 0.00 27 GLU A O 11
ATOM 20506 N N . THR A 1 28 ? 4.651 10.240 8.421 1.00 0.00 28 THR A N 11
ATOM 20507 C CA . THR A 1 28 ? 4.307 8.834 8.259 1.00 0.00 28 THR A CA 11
ATOM 20508 C C . THR A 1 28 ? 2.799 8.622 8.389 1.00 0.00 28 THR A C 11
ATOM 20509 O O . THR A 1 28 ? 2.156 9.213 9.258 1.00 0.00 28 THR A O 11
ATOM 20520 N N . VAL A 1 29 ? 2.243 7.787 7.516 1.00 0.00 29 VAL A N 11
ATOM 20521 C CA . VAL A 1 29 ? 0.824 7.461 7.565 1.00 0.00 29 VAL A CA 11
ATOM 20522 C C . VAL A 1 29 ? 0.609 5.953 7.669 1.00 0.00 29 VAL A C 11
ATOM 20523 O O . VAL A 1 29 ? 1.392 5.165 7.131 1.00 0.00 29 VAL A O 11
ATOM 20536 N N . GLU A 1 30 ? -0.450 5.559 8.370 1.00 0.00 30 GLU A N 11
ATOM 20537 C CA . GLU A 1 30 ? -0.795 4.152 8.515 1.00 0.00 30 GLU A CA 11
ATOM 20538 C C . GLU A 1 30 ? -1.844 3.758 7.489 1.00 0.00 30 GLU A C 11
ATOM 20539 O O . GLU A 1 30 ? -2.982 4.224 7.546 1.00 0.00 30 GLU A O 11
ATOM 20551 N N . ILE A 1 31 ? -1.466 2.902 6.559 1.00 0.00 31 ILE A N 11
ATOM 20552 C CA . ILE A 1 31 ? -2.384 2.436 5.536 1.00 0.00 31 ILE A CA 11
ATOM 20553 C C . ILE A 1 31 ? -2.906 1.047 5.891 1.00 0.00 31 ILE A C 11
ATOM 20554 O O . ILE A 1 31 ? -2.218 0.047 5.704 1.00 0.00 31 ILE A O 11
ATOM 20570 N N . ARG A 1 32 ? -4.110 0.994 6.434 1.00 0.00 32 ARG A N 11
ATOM 20571 C CA . ARG A 1 32 ? -4.729 -0.274 6.779 1.00 0.00 32 ARG A CA 11
ATOM 20572 C C . ARG A 1 32 ? -5.595 -0.760 5.626 1.00 0.00 32 ARG A C 11
ATOM 20573 O O . ARG A 1 32 ? -6.589 -0.124 5.271 1.00 0.00 32 ARG A O 11
ATOM 20594 N N . LEU A 1 33 ? -5.192 -1.876 5.040 1.00 0.00 33 LEU A N 11
ATOM 20595 C CA . LEU A 1 33 ? -5.871 -2.430 3.881 1.00 0.00 33 LEU A CA 11
ATOM 20596 C C . LEU A 1 33 ? -6.674 -3.662 4.300 1.00 0.00 33 LEU A C 11
ATOM 20597 O O . LEU A 1 33 ? -6.154 -4.547 4.983 1.00 0.00 33 LEU A O 11
ATOM 20613 N N . GLU A 1 34 ? -7.939 -3.703 3.898 1.00 0.00 34 GLU A N 11
ATOM 20614 C CA . GLU A 1 34 ? -8.828 -4.805 4.248 1.00 0.00 34 GLU A CA 11
ATOM 20615 C C . GLU A 1 34 ? -9.629 -5.267 3.039 1.00 0.00 34 GLU A C 11
ATOM 20616 O O . GLU A 1 34 ? -10.437 -4.513 2.495 1.00 0.00 34 GLU A O 11
ATOM 20628 N N . ILE A 1 35 ? -9.411 -6.497 2.613 1.00 0.00 35 ILE A N 11
ATOM 20629 C CA . ILE A 1 35 ? -10.204 -7.066 1.538 1.00 0.00 35 ILE A CA 11
ATOM 20630 C C . ILE A 1 35 ? -11.079 -8.192 2.073 1.00 0.00 35 ILE A C 11
ATOM 20631 O O . ILE A 1 35 ? -10.601 -9.074 2.786 1.00 0.00 35 ILE A O 11
ATOM 20647 N N . LYS A 1 36 ? -12.362 -8.131 1.763 1.00 0.00 36 LYS A N 11
ATOM 20648 C CA . LYS A 1 36 ? -13.289 -9.195 2.110 1.00 0.00 36 LYS A CA 11
ATOM 20649 C C . LYS A 1 36 ? -13.508 -10.095 0.901 1.00 0.00 36 LYS A C 11
ATOM 20650 O O . LYS A 1 36 ? -14.196 -9.713 -0.041 1.00 0.00 36 LYS A O 11
ATOM 20669 N N . PRO A 1 37 ? -12.887 -11.280 0.888 1.00 0.00 37 PRO A N 11
ATOM 20670 C CA . PRO A 1 37 ? -13.049 -12.238 -0.196 1.00 0.00 37 PRO A CA 11
ATOM 20671 C C . PRO A 1 37 ? -14.274 -13.129 0.003 1.00 0.00 37 PRO A C 11
ATOM 20672 O O . PRO A 1 37 ? -14.447 -13.748 1.058 1.00 0.00 37 PRO A O 11
ATOM 20683 N N . SER A 1 38 ? -15.137 -13.172 -0.996 1.00 0.00 38 SER A N 11
ATOM 20684 C CA . SER A 1 38 ? -16.339 -13.986 -0.929 1.00 0.00 38 SER A CA 11
ATOM 20685 C C . SER A 1 38 ? -16.795 -14.370 -2.334 1.00 0.00 38 SER A C 11
ATOM 20686 O O . SER A 1 38 ? -17.273 -13.524 -3.093 1.00 0.00 38 SER A O 11
ATOM 20694 N N . GLY A 1 39 ? -16.614 -15.637 -2.683 1.00 0.00 39 GLY A N 11
ATOM 20695 C CA . GLY A 1 39 ? -17.025 -16.113 -3.985 1.00 0.00 39 GLY A CA 11
ATOM 20696 C C . GLY A 1 39 ? -16.090 -17.168 -4.542 1.00 0.00 39 GLY A C 11
ATOM 20697 O O . GLY A 1 39 ? -15.398 -17.855 -3.791 1.00 0.00 39 GLY A O 11
ATOM 20701 N N . ASN A 1 40 ? -16.080 -17.293 -5.864 1.00 0.00 40 ASN A N 11
ATOM 20702 C CA . ASN A 1 40 ? -15.233 -18.259 -6.558 1.00 0.00 40 ASN A CA 11
ATOM 20703 C C . ASN A 1 40 ? -13.758 -17.915 -6.360 1.00 0.00 40 ASN A C 11
ATOM 20704 O O . ASN A 1 40 ? -13.372 -16.752 -6.453 1.00 0.00 40 ASN A O 11
ATOM 20715 N N . PHE A 1 41 ? -12.941 -18.936 -6.116 1.00 0.00 41 PHE A N 11
ATOM 20716 C CA . PHE A 1 41 ? -11.557 -18.732 -5.688 1.00 0.00 41 PHE A CA 11
ATOM 20717 C C . PHE A 1 41 ? -10.538 -19.140 -6.755 1.00 0.00 41 PHE A C 11
ATOM 20718 O O . PHE A 1 41 ? -9.398 -19.470 -6.431 1.00 0.00 41 PHE A O 11
ATOM 20735 N N . ILE A 1 42 ? -10.928 -19.096 -8.022 1.00 0.00 42 ILE A N 11
ATOM 20736 C CA . ILE A 1 42 ? -10.008 -19.459 -9.097 1.00 0.00 42 ILE A CA 11
ATOM 20737 C C . ILE A 1 42 ? -9.010 -18.329 -9.364 1.00 0.00 42 ILE A C 11
ATOM 20738 O O . ILE A 1 42 ? -9.283 -17.421 -10.151 1.00 0.00 42 ILE A O 11
ATOM 20754 N N . GLY A 1 43 ? -7.875 -18.385 -8.675 1.00 0.00 43 GLY A N 11
ATOM 20755 C CA . GLY A 1 43 ? -6.831 -17.390 -8.848 1.00 0.00 43 GLY A CA 11
ATOM 20756 C C . GLY A 1 43 ? -6.295 -16.891 -7.520 1.00 0.00 43 GLY A C 11
ATOM 20757 O O . GLY A 1 43 ? -6.610 -15.783 -7.090 1.00 0.00 43 GLY A O 11
ATOM 20761 N N . THR A 1 44 ? -5.475 -17.706 -6.865 1.00 0.00 44 THR A N 11
ATOM 20762 C CA . THR A 1 44 ? -4.994 -17.379 -5.532 1.00 0.00 44 THR A CA 11
ATOM 20763 C C . THR A 1 44 ? -3.561 -16.839 -5.556 1.00 0.00 44 THR A C 11
ATOM 20764 O O . THR A 1 44 ? -3.334 -15.689 -5.949 1.00 0.00 44 THR A O 11
ATOM 20775 N N . VAL A 1 45 ? -2.604 -17.688 -5.170 1.00 0.00 45 VAL A N 11
ATOM 20776 C CA . VAL A 1 45 ? -1.195 -17.307 -5.017 1.00 0.00 45 VAL A CA 11
ATOM 20777 C C . VAL A 1 45 ? -0.992 -16.366 -3.829 1.00 0.00 45 VAL A C 11
ATOM 20778 O O . VAL A 1 45 ? -0.209 -16.663 -2.931 1.00 0.00 45 VAL A O 11
ATOM 20791 N N . TYR A 1 46 ? -1.720 -15.249 -3.835 1.00 0.00 46 TYR A N 11
ATOM 20792 C CA . TYR A 1 46 ? -1.637 -14.231 -2.786 1.00 0.00 46 TYR A CA 11
ATOM 20793 C C . TYR A 1 46 ? -0.272 -13.557 -2.792 1.00 0.00 46 TYR A C 11
ATOM 20794 O O . TYR A 1 46 ? 0.588 -13.855 -1.961 1.00 0.00 46 TYR A O 11
ATOM 20812 N N . THR A 1 47 ? -0.071 -12.653 -3.734 1.00 0.00 47 THR A N 11
ATOM 20813 C CA . THR A 1 47 ? 1.199 -11.956 -3.839 1.00 0.00 47 THR A CA 11
ATOM 20814 C C . THR A 1 47 ? 0.997 -10.460 -3.987 1.00 0.00 47 THR A C 11
ATOM 20815 O O . THR A 1 47 ? 0.201 -10.010 -4.808 1.00 0.00 47 THR A O 11
ATOM 20826 N N . LEU A 1 48 ? 1.732 -9.697 -3.201 1.00 0.00 48 LEU A N 11
ATOM 20827 C CA . LEU A 1 48 ? 1.658 -8.252 -3.263 1.00 0.00 48 LEU A CA 11
ATOM 20828 C C . LEU A 1 48 ? 3.012 -7.682 -3.649 1.00 0.00 48 LEU A C 11
ATOM 20829 O O . LEU A 1 48 ? 4.006 -7.889 -2.953 1.00 0.00 48 LEU A O 11
ATOM 20845 N N . ARG A 1 49 ? 3.047 -6.976 -4.767 1.00 0.00 49 ARG A N 11
ATOM 20846 C CA . ARG A 1 49 ? 4.274 -6.359 -5.230 1.00 0.00 49 ARG A CA 11
ATOM 20847 C C . ARG A 1 49 ? 4.208 -4.860 -5.003 1.00 0.00 49 ARG A C 11
ATOM 20848 O O . ARG A 1 49 ? 3.210 -4.213 -5.333 1.00 0.00 49 ARG A O 11
ATOM 20869 N N . TYR A 1 50 ? 5.264 -4.317 -4.432 1.00 0.00 50 TYR A N 11
ATOM 20870 C CA . TYR A 1 50 ? 5.332 -2.898 -4.139 1.00 0.00 50 TYR A CA 11
ATOM 20871 C C . TYR A 1 50 ? 6.232 -2.235 -5.157 1.00 0.00 50 TYR A C 11
ATOM 20872 O O . TYR A 1 50 ? 7.353 -2.681 -5.364 1.00 0.00 50 TYR A O 11
ATOM 20890 N N . PHE A 1 51 ? 5.747 -1.202 -5.818 1.00 0.00 51 PHE A N 11
ATOM 20891 C CA . PHE A 1 51 ? 6.552 -0.512 -6.802 1.00 0.00 51 PHE A CA 11
ATOM 20892 C C . PHE A 1 51 ? 6.350 0.991 -6.699 1.00 0.00 51 PHE A C 11
ATOM 20893 O O . PHE A 1 51 ? 5.228 1.471 -6.550 1.00 0.00 51 PHE A O 11
ATOM 20910 N N . GLN A 1 52 ? 7.443 1.731 -6.757 1.00 0.00 52 GLN A N 11
ATOM 20911 C CA . GLN A 1 52 ? 7.385 3.179 -6.691 1.00 0.00 52 GLN A CA 11
ATOM 20912 C C . GLN A 1 52 ? 8.197 3.795 -7.820 1.00 0.00 52 GLN A C 11
ATOM 20913 O O . GLN A 1 52 ? 9.419 3.916 -7.735 1.00 0.00 52 GLN A O 11
ATOM 20927 N N . PRO A 1 53 ? 7.521 4.150 -8.917 1.00 0.00 53 PRO A N 11
ATOM 20928 C CA . PRO A 1 53 ? 8.143 4.807 -10.055 1.00 0.00 53 PRO A CA 11
ATOM 20929 C C . PRO A 1 53 ? 8.048 6.325 -9.970 1.00 0.00 53 PRO A C 11
ATOM 20930 O O . PRO A 1 53 ? 8.543 7.040 -10.841 1.00 0.00 53 PRO A O 11
ATOM 20941 N N . ASP A 1 54 ? 7.405 6.808 -8.916 1.00 0.00 54 ASP A N 11
ATOM 20942 C CA . ASP A 1 54 ? 7.116 8.227 -8.781 1.00 0.00 54 ASP A CA 11
ATOM 20943 C C . ASP A 1 54 ? 7.329 8.672 -7.340 1.00 0.00 54 ASP A C 11
ATOM 20944 O O . ASP A 1 54 ? 6.631 8.220 -6.431 1.00 0.00 54 ASP A O 11
ATOM 20953 N N . GLY A 1 55 ? 8.314 9.538 -7.137 1.00 0.00 55 GLY A N 11
ATOM 20954 C CA . GLY A 1 55 ? 8.645 9.987 -5.801 1.00 0.00 55 GLY A CA 11
ATOM 20955 C C . GLY A 1 55 ? 9.681 9.104 -5.136 1.00 0.00 55 GLY A C 11
ATOM 20956 O O . GLY A 1 55 ? 10.385 8.348 -5.811 1.00 0.00 55 GLY A O 11
ATOM 20960 N N . LYS A 1 56 ? 9.781 9.205 -3.817 1.00 0.00 56 LYS A N 11
ATOM 20961 C CA . LYS A 1 56 ? 10.746 8.428 -3.051 1.00 0.00 56 LYS A CA 11
ATOM 20962 C C . LYS A 1 56 ? 10.242 8.249 -1.619 1.00 0.00 56 LYS A C 11
ATOM 20963 O O . LYS A 1 56 ? 9.579 9.137 -1.074 1.00 0.00 56 LYS A O 11
ATOM 20982 N N . GLY A 1 57 ? 10.552 7.114 -1.005 1.00 0.00 57 GLY A N 11
ATOM 20983 C CA . GLY A 1 57 ? 10.067 6.838 0.332 1.00 0.00 57 GLY A CA 11
ATOM 20984 C C . GLY A 1 57 ? 10.319 5.403 0.750 1.00 0.00 57 GLY A C 11
ATOM 20985 O O . GLY A 1 57 ? 10.998 4.655 0.044 1.00 0.00 57 GLY A O 11
ATOM 20989 N N . SER A 1 58 ? 9.800 5.015 1.907 1.00 0.00 58 SER A N 11
ATOM 20990 C CA . SER A 1 58 ? 9.946 3.645 2.375 1.00 0.00 58 SER A CA 11
ATOM 20991 C C . SER A 1 58 ? 8.675 3.155 3.063 1.00 0.00 58 SER A C 11
ATOM 20992 O O . SER A 1 58 ? 8.238 3.715 4.071 1.00 0.00 58 SER A O 11
ATOM 21000 N N . LEU A 1 59 ? 8.083 2.111 2.502 1.00 0.00 59 LEU A N 11
ATOM 21001 C CA . LEU A 1 59 ? 6.903 1.484 3.080 1.00 0.00 59 LEU A CA 11
ATOM 21002 C C . LEU A 1 59 ? 7.331 0.301 3.942 1.00 0.00 59 LEU A C 11
ATOM 21003 O O . LEU A 1 59 ? 8.182 -0.489 3.535 1.00 0.00 59 LEU A O 11
ATOM 21019 N N . LYS A 1 60 ? 6.772 0.191 5.136 1.00 0.00 60 LYS A N 11
ATOM 21020 C CA . LYS A 1 60 ? 7.135 -0.890 6.040 1.00 0.00 60 LYS A CA 11
ATOM 21021 C C . LYS A 1 60 ? 5.899 -1.596 6.585 1.00 0.00 60 LYS A C 11
ATOM 21022 O O . LYS A 1 60 ? 4.775 -1.101 6.461 1.00 0.00 60 LYS A O 11
ATOM 21041 N N . MET A 1 61 ? 6.121 -2.758 7.185 1.00 0.00 61 MET A N 11
ATOM 21042 C CA . MET A 1 61 ? 5.055 -3.524 7.817 1.00 0.00 61 MET A CA 11
ATOM 21043 C C . MET A 1 61 ? 4.925 -3.123 9.284 1.00 0.00 61 MET A C 11
ATOM 21044 O O . MET A 1 61 ? 5.754 -2.365 9.797 1.00 0.00 61 MET A O 11
ATOM 21058 N N . GLU A 1 62 ? 3.897 -3.630 9.956 1.00 0.00 62 GLU A N 11
ATOM 21059 C CA . GLU A 1 62 ? 3.640 -3.289 11.354 1.00 0.00 62 GLU A CA 11
ATOM 21060 C C . GLU A 1 62 ? 4.818 -3.655 12.251 1.00 0.00 62 GLU A C 11
ATOM 21061 O O . GLU A 1 62 ? 5.166 -2.910 13.163 1.00 0.00 62 GLU A O 11
ATOM 21073 N N . ASP A 1 63 ? 5.419 -4.805 11.992 1.00 0.00 63 ASP A N 11
ATOM 21074 C CA . ASP A 1 63 ? 6.549 -5.281 12.787 1.00 0.00 63 ASP A CA 11
ATOM 21075 C C . ASP A 1 63 ? 7.813 -4.475 12.490 1.00 0.00 63 ASP A C 11
ATOM 21076 O O . ASP A 1 63 ? 8.717 -4.396 13.321 1.00 0.00 63 ASP A O 11
ATOM 21085 N N . GLY A 1 64 ? 7.869 -3.872 11.308 1.00 0.00 64 GLY A N 11
ATOM 21086 C CA . GLY A 1 64 ? 9.007 -3.043 10.965 1.00 0.00 64 GLY A CA 11
ATOM 21087 C C . GLY A 1 64 ? 9.701 -3.460 9.686 1.00 0.00 64 GLY A C 11
ATOM 21088 O O . GLY A 1 64 ? 10.543 -2.722 9.177 1.00 0.00 64 GLY A O 11
ATOM 21092 N N . THR A 1 65 ? 9.364 -4.634 9.167 1.00 0.00 65 THR A N 11
ATOM 21093 C CA . THR A 1 65 ? 9.968 -5.123 7.934 1.00 0.00 65 THR A CA 11
ATOM 21094 C C . THR A 1 65 ? 9.780 -4.134 6.783 1.00 0.00 65 THR A C 11
ATOM 21095 O O . THR A 1 65 ? 8.662 -3.699 6.495 1.00 0.00 65 THR A O 11
ATOM 21106 N N . VAL A 1 66 ? 10.889 -3.773 6.148 1.00 0.00 66 VAL A N 11
ATOM 21107 C CA . VAL A 1 66 ? 10.881 -2.804 5.064 1.00 0.00 66 VAL A CA 11
ATOM 21108 C C . VAL A 1 66 ? 10.478 -3.463 3.747 1.00 0.00 66 VAL A C 11
ATOM 21109 O O . VAL A 1 66 ? 10.928 -4.564 3.426 1.00 0.00 66 VAL A O 11
ATOM 21122 N N . LEU A 1 67 ? 9.625 -2.786 3.000 1.00 0.00 67 LEU A N 11
ATOM 21123 C CA . LEU A 1 67 ? 9.140 -3.297 1.732 1.00 0.00 67 LEU A CA 11
ATOM 21124 C C . LEU A 1 67 ? 9.826 -2.567 0.579 1.00 0.00 67 LEU A C 11
ATOM 21125 O O . LEU A 1 67 ? 9.703 -1.348 0.443 1.00 0.00 67 LEU A O 11
ATOM 21141 N N . LYS A 1 68 ? 10.562 -3.314 -0.231 1.00 0.00 68 LYS A N 11
ATOM 21142 C CA . LYS A 1 68 ? 11.337 -2.731 -1.318 1.00 0.00 68 LYS A CA 11
ATOM 21143 C C . LYS A 1 68 ? 10.482 -2.549 -2.570 1.00 0.00 68 LYS A C 11
ATOM 21144 O O . LYS A 1 68 ? 9.811 -3.489 -3.008 1.00 0.00 68 LYS A O 11
ATOM 21163 N N . PRO A 1 69 ? 10.495 -1.339 -3.157 1.00 0.00 69 PRO A N 11
ATOM 21164 C CA . PRO A 1 69 ? 9.763 -1.039 -4.393 1.00 0.00 69 PRO A CA 11
ATOM 21165 C C . PRO A 1 69 ? 10.335 -1.781 -5.604 1.00 0.00 69 PRO A C 11
ATOM 21166 O O . PRO A 1 69 ? 11.071 -1.207 -6.410 1.00 0.00 69 PRO A O 11
ATOM 21177 N N . ASN A 1 70 ? 9.994 -3.064 -5.701 1.00 0.00 70 ASN A N 11
ATOM 21178 C CA . ASN A 1 70 ? 10.429 -3.937 -6.788 1.00 0.00 70 ASN A CA 11
ATOM 21179 C C . ASN A 1 70 ? 9.992 -5.365 -6.497 1.00 0.00 70 ASN A C 11
ATOM 21180 O O . ASN A 1 70 ? 9.531 -6.084 -7.382 1.00 0.00 70 ASN A O 11
ATOM 21191 N N . ASP A 1 71 ? 10.118 -5.746 -5.233 1.00 0.00 71 ASP A N 11
ATOM 21192 C CA . ASP A 1 71 ? 9.921 -7.128 -4.815 1.00 0.00 71 ASP A CA 11
ATOM 21193 C C . ASP A 1 71 ? 8.460 -7.406 -4.475 1.00 0.00 71 ASP A C 11
ATOM 21194 O O . ASP A 1 71 ? 7.720 -6.503 -4.076 1.00 0.00 71 ASP A O 11
ATOM 21203 N N . ARG A 1 72 ? 8.049 -8.654 -4.656 1.00 0.00 72 ARG A N 11
ATOM 21204 C CA . ARG A 1 72 ? 6.708 -9.079 -4.288 1.00 0.00 72 ARG A CA 11
ATOM 21205 C C . ARG A 1 72 ? 6.772 -10.039 -3.109 1.00 0.00 72 ARG A C 11
ATOM 21206 O O . ARG A 1 72 ? 7.485 -11.045 -3.145 1.00 0.00 72 ARG A O 11
ATOM 21227 N N . TYR A 1 73 ? 6.036 -9.723 -2.061 1.00 0.00 73 TYR A N 11
ATOM 21228 C CA . TYR A 1 73 ? 6.020 -10.551 -0.869 1.00 0.00 73 TYR A CA 11
ATOM 21229 C C . TYR A 1 73 ? 4.841 -11.512 -0.899 1.00 0.00 73 TYR A C 11
ATOM 21230 O O . TYR A 1 73 ? 3.742 -11.152 -1.330 1.00 0.00 73 TYR A O 11
ATOM 21248 N N . LEU A 1 74 ? 5.085 -12.737 -0.461 1.00 0.00 74 LEU A N 11
ATOM 21249 C CA . LEU A 1 74 ? 4.047 -13.753 -0.395 1.00 0.00 74 LEU A CA 11
ATOM 21250 C C . LEU A 1 74 ? 3.336 -13.675 0.952 1.00 0.00 74 LEU A C 11
ATOM 21251 O O . LEU A 1 74 ? 3.980 -13.687 1.999 1.00 0.00 74 LEU A O 11
ATOM 21267 N N . LEU A 1 75 ? 2.013 -13.581 0.917 1.00 0.00 75 LEU A N 11
ATOM 21268 C CA . LEU A 1 75 ? 1.226 -13.455 2.137 1.00 0.00 75 LEU A CA 11
ATOM 21269 C C . LEU A 1 75 ? 0.081 -14.462 2.138 1.00 0.00 75 LEU A C 11
ATOM 21270 O O . LEU A 1 75 ? -0.031 -15.279 1.226 1.00 0.00 75 LEU A O 11
ATOM 21286 N N . ASN A 1 76 ? -0.764 -14.413 3.163 1.00 0.00 76 ASN A N 11
ATOM 21287 C CA . ASN A 1 76 ? -1.851 -15.379 3.287 1.00 0.00 76 ASN A CA 11
ATOM 21288 C C . ASN A 1 76 ? -3.175 -14.711 3.655 1.00 0.00 76 ASN A C 11
ATOM 21289 O O . ASN A 1 76 ? -4.239 -15.189 3.270 1.00 0.00 76 ASN A O 11
ATOM 21300 N N . GLU A 1 77 ? -3.117 -13.607 4.393 1.00 0.00 77 GLU A N 11
ATOM 21301 C CA . GLU A 1 77 ? -4.332 -12.948 4.851 1.00 0.00 77 GLU A CA 11
ATOM 21302 C C . GLU A 1 77 ? -4.647 -11.728 3.988 1.00 0.00 77 GLU A C 11
ATOM 21303 O O . GLU A 1 77 ? -3.750 -11.128 3.400 1.00 0.00 77 GLU A O 11
ATOM 21315 N N . TRP A 1 78 ? -5.923 -11.368 3.933 1.00 0.00 78 TRP A N 11
ATOM 21316 C CA . TRP A 1 78 ? -6.398 -10.290 3.070 1.00 0.00 78 TRP A CA 11
ATOM 21317 C C . TRP A 1 78 ? -6.485 -8.968 3.832 1.00 0.00 78 TRP A C 11
ATOM 21318 O O . TRP A 1 78 ? -7.137 -8.022 3.382 1.00 0.00 78 TRP A O 11
ATOM 21339 N N . LYS A 1 79 ? -5.831 -8.902 4.982 1.00 0.00 79 LYS A N 11
ATOM 21340 C CA . LYS A 1 79 ? -5.852 -7.701 5.805 1.00 0.00 79 LYS A CA 11
ATOM 21341 C C . LYS A 1 79 ? -4.487 -7.442 6.417 1.00 0.00 79 LYS A C 11
ATOM 21342 O O . LYS A 1 79 ? -3.855 -8.362 6.937 1.00 0.00 79 LYS A O 11
ATOM 21361 N N . PHE A 1 80 ? -4.033 -6.195 6.355 1.00 0.00 80 PHE A N 11
ATOM 21362 C CA . PHE A 1 80 ? -2.780 -5.815 6.987 1.00 0.00 80 PHE A CA 11
ATOM 21363 C C . PHE A 1 80 ? -2.667 -4.294 7.097 1.00 0.00 80 PHE A C 11
ATOM 21364 O O . PHE A 1 80 ? -3.294 -3.554 6.336 1.00 0.00 80 PHE A O 11
ATOM 21381 N N . ARG A 1 81 ? -1.869 -3.844 8.053 1.00 0.00 81 ARG A N 11
ATOM 21382 C CA . ARG A 1 81 ? -1.661 -2.422 8.291 1.00 0.00 81 ARG A CA 11
ATOM 21383 C C . ARG A 1 81 ? -0.240 -2.046 7.872 1.00 0.00 81 ARG A C 11
ATOM 21384 O O . ARG A 1 81 ? 0.726 -2.670 8.305 1.00 0.00 81 ARG A O 11
ATOM 21405 N N . LEU A 1 82 ? -0.114 -1.037 7.028 1.00 0.00 82 LEU A N 11
ATOM 21406 C CA . LEU A 1 82 ? 1.185 -0.657 6.487 1.00 0.00 82 LEU A CA 11
ATOM 21407 C C . LEU A 1 82 ? 1.616 0.709 6.996 1.00 0.00 82 LEU A C 11
ATOM 21408 O O . LEU A 1 82 ? 0.785 1.572 7.270 1.00 0.00 82 LEU A O 11
ATOM 21424 N N . TYR A 1 83 ? 2.920 0.897 7.126 1.00 0.00 83 TYR A N 11
ATOM 21425 C CA . TYR A 1 83 ? 3.474 2.150 7.614 1.00 0.00 83 TYR A CA 11
ATOM 21426 C C . TYR A 1 83 ? 4.352 2.793 6.555 1.00 0.00 83 TYR A C 11
ATOM 21427 O O . TYR A 1 83 ? 5.451 2.313 6.273 1.00 0.00 83 TYR A O 11
ATOM 21445 N N . TYR A 1 84 ? 3.866 3.869 5.957 1.00 0.00 84 TYR A N 11
ATOM 21446 C CA . TYR A 1 84 ? 4.635 4.573 4.945 1.00 0.00 84 TYR A CA 11
ATOM 21447 C C . TYR A 1 84 ? 5.338 5.771 5.560 1.00 0.00 84 TYR A C 11
ATOM 21448 O O . TYR A 1 84 ? 4.709 6.790 5.854 1.00 0.00 84 TYR A O 11
ATOM 21466 N N . THR A 1 85 ? 6.636 5.633 5.776 1.00 0.00 85 THR A N 11
ATOM 21467 C CA . THR A 1 85 ? 7.434 6.707 6.327 1.00 0.00 85 THR A CA 11
ATOM 21468 C C . THR A 1 85 ? 8.095 7.501 5.207 1.00 0.00 85 THR A C 11
ATOM 21469 O O . THR A 1 85 ? 8.746 6.931 4.324 1.00 0.00 85 THR A O 11
ATOM 21480 N N . SER A 1 86 ? 7.903 8.811 5.232 1.00 0.00 86 SER A N 11
ATOM 21481 C CA . SER A 1 86 ? 8.512 9.689 4.253 1.00 0.00 86 SER A CA 11
ATOM 21482 C C . SER A 1 86 ? 9.836 10.238 4.781 1.00 0.00 86 SER A C 11
ATOM 21483 O O . SER A 1 86 ? 9.977 10.530 5.972 1.00 0.00 86 SER A O 11
ATOM 21491 N N . GLN A 1 87 ? 10.810 10.345 3.892 1.00 0.00 87 GLN A N 11
ATOM 21492 C CA . GLN A 1 87 ? 12.128 10.859 4.239 1.00 0.00 87 GLN A CA 11
ATOM 21493 C C . GLN A 1 87 ? 12.742 11.558 3.037 1.00 0.00 87 GLN A C 11
ATOM 21494 O O . GLN A 1 87 ? 13.958 11.737 2.954 1.00 0.00 87 GLN A O 11
ATOM 21508 N N . SER A 1 88 ? 11.887 11.980 2.127 1.00 0.00 88 SER A N 11
ATOM 21509 C CA . SER A 1 88 ? 12.332 12.498 0.849 1.00 0.00 88 SER A CA 11
ATOM 21510 C C . SER A 1 88 ? 11.877 13.939 0.661 1.00 0.00 88 SER A C 11
ATOM 21511 O O . SER A 1 88 ? 11.433 14.595 1.606 1.00 0.00 88 SER A O 11
ATOM 21519 N N . ASP A 1 89 ? 11.999 14.424 -0.562 1.00 0.00 89 ASP A N 11
ATOM 21520 C CA . ASP A 1 89 ? 11.575 15.770 -0.901 1.00 0.00 89 ASP A CA 11
ATOM 21521 C C . ASP A 1 89 ? 10.074 15.805 -1.160 1.00 0.00 89 ASP A C 11
ATOM 21522 O O . ASP A 1 89 ? 9.450 14.768 -1.403 1.00 0.00 89 ASP A O 11
ATOM 21531 N N . LYS A 1 90 ? 9.495 16.995 -1.105 1.00 0.00 90 LYS A N 11
ATOM 21532 C CA . LYS A 1 90 ? 8.061 17.154 -1.297 1.00 0.00 90 LYS A CA 11
ATOM 21533 C C . LYS A 1 90 ? 7.734 17.248 -2.780 1.00 0.00 90 LYS A C 11
ATOM 21534 O O . LYS A 1 90 ? 7.738 18.332 -3.366 1.00 0.00 90 LYS A O 11
ATOM 21553 N N . GLU A 1 91 ? 7.484 16.101 -3.386 1.00 0.00 91 GLU A N 11
ATOM 21554 C CA . GLU A 1 91 ? 7.156 16.043 -4.798 1.00 0.00 91 GLU A CA 11
ATOM 21555 C C . GLU A 1 91 ? 5.895 15.220 -5.002 1.00 0.00 91 GLU A C 11
ATOM 21556 O O . GLU A 1 91 ? 4.828 15.756 -5.296 1.00 0.00 91 GLU A O 11
ATOM 21568 N N . ALA A 1 92 ? 6.027 13.918 -4.812 1.00 0.00 92 ALA A N 11
ATOM 21569 C CA . ALA A 1 92 ? 4.920 12.996 -4.978 1.00 0.00 92 ALA A CA 11
ATOM 21570 C C . ALA A 1 92 ? 5.306 11.621 -4.462 1.00 0.00 92 ALA A C 11
ATOM 21571 O O . ALA A 1 92 ? 5.966 10.861 -5.155 1.00 0.00 92 ALA A O 11
ATOM 21578 N N . GLN A 1 93 ? 4.921 11.316 -3.237 1.00 0.00 93 GLN A N 11
ATOM 21579 C CA . GLN A 1 93 ? 5.220 10.017 -2.663 1.00 0.00 93 GLN A CA 11
ATOM 21580 C C . GLN A 1 93 ? 4.193 9.005 -3.151 1.00 0.00 93 GLN A C 11
ATOM 21581 O O . GLN A 1 93 ? 3.215 8.719 -2.471 1.00 0.00 93 GLN A O 11
ATOM 21595 N N . THR A 1 94 ? 4.404 8.489 -4.348 1.00 0.00 94 THR A N 11
ATOM 21596 C CA . THR A 1 94 ? 3.428 7.623 -4.980 1.00 0.00 94 THR A CA 11
ATOM 21597 C C . THR A 1 94 ? 3.874 6.167 -4.952 1.00 0.00 94 THR A C 11
ATOM 21598 O O . THR A 1 94 ? 4.961 5.829 -5.417 1.00 0.00 94 THR A O 11
ATOM 21609 N N . ILE A 1 95 ? 3.034 5.309 -4.400 1.00 0.00 95 ILE A N 11
ATOM 21610 C CA . ILE A 1 95 ? 3.307 3.882 -4.387 1.00 0.00 95 ILE A CA 11
ATOM 21611 C C . ILE A 1 95 ? 2.212 3.133 -5.130 1.00 0.00 95 ILE A C 11
ATOM 21612 O O . ILE A 1 95 ? 1.024 3.365 -4.905 1.00 0.00 95 ILE A O 11
ATOM 21628 N N . ASP A 1 96 ? 2.614 2.256 -6.029 1.00 0.00 96 ASP A N 11
ATOM 21629 C CA . ASP A 1 96 ? 1.667 1.469 -6.799 1.00 0.00 96 ASP A CA 11
ATOM 21630 C C . ASP A 1 96 ? 1.701 0.034 -6.298 1.00 0.00 96 ASP A C 11
ATOM 21631 O O . ASP A 1 96 ? 2.708 -0.666 -6.449 1.00 0.00 96 ASP A O 11
ATOM 21640 N N . LEU A 1 97 ? 0.624 -0.385 -5.661 1.00 0.00 97 LEU A N 11
ATOM 21641 C CA . LEU A 1 97 ? 0.572 -1.689 -5.027 1.00 0.00 97 LEU A CA 11
ATOM 21642 C C . LEU A 1 97 ? -0.118 -2.697 -5.930 1.00 0.00 97 LEU A C 11
ATOM 21643 O O . LEU A 1 97 ? -1.314 -2.593 -6.204 1.00 0.00 97 LEU A O 11
ATOM 21659 N N . TYR A 1 98 ? 0.646 -3.673 -6.390 1.00 0.00 98 TYR A N 11
ATOM 21660 C CA . TYR A 1 98 ? 0.124 -4.697 -7.277 1.00 0.00 98 TYR A CA 11
ATOM 21661 C C . TYR A 1 98 ? -0.277 -5.941 -6.491 1.00 0.00 98 TYR A C 11
ATOM 21662 O O . TYR A 1 98 ? 0.555 -6.806 -6.209 1.00 0.00 98 TYR A O 11
ATOM 21680 N N . PHE A 1 99 ? -1.545 -6.005 -6.116 1.00 0.00 99 PHE A N 11
ATOM 21681 C CA . PHE A 1 99 ? -2.090 -7.170 -5.432 1.00 0.00 99 PHE A CA 11
ATOM 21682 C C . PHE A 1 99 ? -2.499 -8.210 -6.456 1.00 0.00 99 PHE A C 11
ATOM 21683 O O . PHE A 1 99 ? -3.408 -7.969 -7.246 1.00 0.00 99 PHE A O 11
ATOM 21700 N N . GLU A 1 100 ? -1.847 -9.355 -6.472 1.00 0.00 100 GLU A N 11
ATOM 21701 C CA . GLU A 1 100 ? -2.298 -10.412 -7.347 1.00 0.00 100 GLU A CA 11
ATOM 21702 C C . GLU A 1 100 ? -2.960 -11.488 -6.509 1.00 0.00 100 GLU A C 11
ATOM 21703 O O . GLU A 1 100 ? -2.295 -12.189 -5.733 1.00 0.00 100 GLU A O 11
ATOM 21715 N N . ASP A 1 101 ? -4.258 -11.643 -6.736 1.00 0.00 101 ASP A N 11
ATOM 21716 C CA . ASP A 1 101 ? -5.109 -12.520 -5.944 1.00 0.00 101 ASP A CA 11
ATOM 21717 C C . ASP A 1 101 ? -6.576 -12.293 -6.328 1.00 0.00 101 ASP A C 11
ATOM 21718 O O . ASP A 1 101 ? -6.988 -12.664 -7.430 1.00 0.00 101 ASP A O 11
ATOM 21727 N N . ASN A 1 102 ? -7.348 -11.668 -5.432 1.00 0.00 102 ASN A N 11
ATOM 21728 C CA . ASN A 1 102 ? -8.778 -11.379 -5.635 1.00 0.00 102 ASN A CA 11
ATOM 21729 C C . ASN A 1 102 ? -9.559 -12.645 -5.994 1.00 0.00 102 ASN A C 11
ATOM 21730 O O . ASN A 1 102 ? -10.719 -12.582 -6.390 1.00 0.00 102 ASN A O 11
ATOM 21741 N N . TRP A 1 103 ? -8.911 -13.797 -5.828 1.00 0.00 103 TRP A N 11
ATOM 21742 C CA . TRP A 1 103 ? -9.472 -15.078 -6.233 1.00 0.00 103 TRP A CA 11
ATOM 21743 C C . TRP A 1 103 ? -9.847 -15.071 -7.712 1.00 0.00 103 TRP A C 11
ATOM 21744 O O . TRP A 1 103 ? -10.713 -15.830 -8.138 1.00 0.00 103 TRP A O 11
ATOM 21765 N N . GLY A 1 104 ? -9.173 -14.242 -8.507 1.00 0.00 104 GLY A N 11
ATOM 21766 C CA . GLY A 1 104 ? -9.535 -14.146 -9.903 1.00 0.00 104 GLY A CA 11
ATOM 21767 C C . GLY A 1 104 ? -8.567 -13.347 -10.760 1.00 0.00 104 GLY A C 11
ATOM 21768 O O . GLY A 1 104 ? -8.284 -13.739 -11.891 1.00 0.00 104 GLY A O 11
ATOM 21772 N N . ASN A 1 105 ? -8.059 -12.229 -10.251 1.00 0.00 105 ASN A N 11
ATOM 21773 C CA . ASN A 1 105 ? -7.275 -11.325 -11.096 1.00 0.00 105 ASN A CA 11
ATOM 21774 C C . ASN A 1 105 ? -6.304 -10.459 -10.300 1.00 0.00 105 ASN A C 11
ATOM 21775 O O . ASN A 1 105 ? -6.203 -10.560 -9.077 1.00 0.00 105 ASN A O 11
ATOM 21786 N N . LEU A 1 106 ? -5.591 -9.609 -11.028 1.00 0.00 106 LEU A N 11
ATOM 21787 C CA . LEU A 1 106 ? -4.653 -8.660 -10.446 1.00 0.00 106 LEU A CA 11
ATOM 21788 C C . LEU A 1 106 ? -5.365 -7.348 -10.129 1.00 0.00 106 LEU A C 11
ATOM 21789 O O . LEU A 1 106 ? -6.203 -6.887 -10.905 1.00 0.00 106 LEU A O 11
ATOM 21805 N N . GLN A 1 107 ? -5.040 -6.763 -8.988 1.00 0.00 107 GLN A N 11
ATOM 21806 C CA . GLN A 1 107 ? -5.570 -5.462 -8.609 1.00 0.00 107 GLN A CA 11
ATOM 21807 C C . GLN A 1 107 ? -4.421 -4.488 -8.396 1.00 0.00 107 GLN A C 11
ATOM 21808 O O . GLN A 1 107 ? -3.643 -4.637 -7.454 1.00 0.00 107 GLN A O 11
ATOM 21822 N N . GLN A 1 108 ? -4.304 -3.502 -9.267 1.00 0.00 108 GLN A N 11
ATOM 21823 C CA . GLN A 1 108 ? -3.257 -2.507 -9.121 1.00 0.00 108 GLN A CA 11
ATOM 21824 C C . GLN A 1 108 ? -3.812 -1.267 -8.423 1.00 0.00 108 GLN A C 11
ATOM 21825 O O . GLN A 1 108 ? -4.641 -0.540 -8.971 1.00 0.00 108 GLN A O 11
ATOM 21839 N N . LEU A 1 109 ? -3.384 -1.063 -7.188 1.00 0.00 109 LEU A N 11
ATOM 21840 C CA . LEU A 1 109 ? -3.880 0.044 -6.388 1.00 0.00 109 LEU A CA 11
ATOM 21841 C C . LEU A 1 109 ? -2.832 1.139 -6.278 1.00 0.00 109 LEU A C 11
ATOM 21842 O O . LEU A 1 109 ? -1.789 0.960 -5.647 1.00 0.00 109 LEU A O 11
ATOM 21858 N N . THR A 1 110 ? -3.117 2.270 -6.894 1.00 0.00 110 THR A N 11
ATOM 21859 C CA . THR A 1 110 ? -2.198 3.390 -6.887 1.00 0.00 110 THR A CA 11
ATOM 21860 C C . THR A 1 110 ? -2.482 4.310 -5.704 1.00 0.00 110 THR A C 11
ATOM 21861 O O . THR A 1 110 ? -3.566 4.885 -5.596 1.00 0.00 110 THR A O 11
ATOM 21872 N N . TYR A 1 111 ? -1.511 4.437 -4.818 1.00 0.00 111 TYR A N 11
ATOM 21873 C CA . TYR A 1 111 ? -1.618 5.356 -3.700 1.00 0.00 111 TYR A CA 11
ATOM 21874 C C . TYR A 1 111 ? -0.732 6.563 -3.950 1.00 0.00 111 TYR A C 11
ATOM 21875 O O . TYR A 1 111 ? 0.492 6.502 -3.806 1.00 0.00 111 TYR A O 11
ATOM 21893 N N . ASP A 1 112 ? -1.371 7.647 -4.356 1.00 0.00 112 ASP A N 11
ATOM 21894 C CA . ASP A 1 112 ? -0.673 8.854 -4.773 1.00 0.00 112 ASP A CA 11
ATOM 21895 C C . ASP A 1 112 ? -0.637 9.868 -3.636 1.00 0.00 112 ASP A C 11
ATOM 21896 O O . ASP A 1 112 ? -1.671 10.403 -3.245 1.00 0.00 112 ASP A O 11
ATOM 21905 N N . PHE A 1 113 ? 0.546 10.109 -3.094 1.00 0.00 113 PHE A N 11
ATOM 21906 C CA . PHE A 1 113 ? 0.722 11.110 -2.049 1.00 0.00 113 PHE A CA 11
ATOM 21907 C C . PHE A 1 113 ? 1.559 12.265 -2.582 1.00 0.00 113 PHE A C 11
ATOM 21908 O O . PHE A 1 113 ? 2.265 12.115 -3.578 1.00 0.00 113 PHE A O 11
ATOM 21925 N N . ASN A 1 114 ? 1.486 13.412 -1.928 1.00 0.00 114 ASN A N 11
ATOM 21926 C CA . ASN A 1 114 ? 2.229 14.587 -2.368 1.00 0.00 114 ASN A CA 11
ATOM 21927 C C . ASN A 1 114 ? 2.443 15.557 -1.217 1.00 0.00 114 ASN A C 11
ATOM 21928 O O . ASN A 1 114 ? 1.714 15.529 -0.226 1.00 0.00 114 ASN A O 11
ATOM 21939 N N . GLY A 1 115 ? 3.446 16.407 -1.359 1.00 0.00 115 GLY A N 11
ATOM 21940 C CA . GLY A 1 115 ? 3.720 17.411 -0.358 1.00 0.00 115 GLY A CA 11
ATOM 21941 C C . GLY A 1 115 ? 3.365 18.790 -0.856 1.00 0.00 115 GLY A C 11
ATOM 21942 O O . GLY A 1 115 ? 4.171 19.440 -1.529 1.00 0.00 115 GLY A O 11
ATOM 21946 N N . LYS A 1 116 ? 2.153 19.230 -0.547 1.00 0.00 116 LYS A N 11
ATOM 21947 C CA . LYS A 1 116 ? 1.654 20.505 -1.037 1.00 0.00 116 LYS A CA 11
ATOM 21948 C C . LYS A 1 116 ? 2.429 21.668 -0.417 1.00 0.00 116 LYS A C 11
ATOM 21949 O O . LYS A 1 116 ? 3.071 21.516 0.622 1.00 0.00 116 LYS A O 11
ATOM 21968 N N . LEU A 1 117 ? 2.351 22.830 -1.057 1.00 0.00 117 LEU A N 11
ATOM 21969 C CA . LEU A 1 117 ? 3.089 24.010 -0.618 1.00 0.00 117 LEU A CA 11
ATOM 21970 C C . LEU A 1 117 ? 2.430 24.655 0.599 1.00 0.00 117 LEU A C 11
ATOM 21971 O O . LEU A 1 117 ? 2.987 25.580 1.199 1.00 0.00 117 LEU A O 11
ATOM 21987 N N . GLU A 1 118 ? 1.243 24.174 0.956 1.00 0.00 118 GLU A N 11
ATOM 21988 C CA . GLU A 1 118 ? 0.543 24.685 2.128 1.00 0.00 118 GLU A CA 11
ATOM 21989 C C . GLU A 1 118 ? 1.239 24.235 3.405 1.00 0.00 118 GLU A C 11
ATOM 21990 O O . GLU A 1 118 ? 1.801 23.140 3.476 1.00 0.00 118 GLU A O 11
ATOM 22002 N N . HIS A 1 119 ? 1.197 25.089 4.410 1.00 0.00 119 HIS A N 11
ATOM 22003 C CA . HIS A 1 119 ? 1.897 24.839 5.656 1.00 0.00 119 HIS A CA 11
ATOM 22004 C C . HIS A 1 119 ? 0.983 24.167 6.667 1.00 0.00 119 HIS A C 11
ATOM 22005 O O . HIS A 1 119 ? -0.090 24.679 6.985 1.00 0.00 119 HIS A O 11
ATOM 22020 N N . HIS A 1 120 ? 1.407 23.012 7.159 1.00 0.00 120 HIS A N 11
ATOM 22021 C CA . HIS A 1 120 ? 0.701 22.354 8.251 1.00 0.00 120 HIS A CA 11
ATOM 22022 C C . HIS A 1 120 ? 0.837 23.215 9.498 1.00 0.00 120 HIS A C 11
ATOM 22023 O O . HIS A 1 120 ? 1.927 23.716 9.781 1.00 0.00 120 HIS A O 11
ATOM 22038 N N . HIS A 1 121 ? -0.258 23.402 10.226 1.00 0.00 121 HIS A N 11
ATOM 22039 C CA . HIS A 1 121 ? -0.276 24.328 11.354 1.00 0.00 121 HIS A CA 11
ATOM 22040 C C . HIS A 1 121 ? 0.787 23.943 12.380 1.00 0.00 121 HIS A C 11
ATOM 22041 O O . HIS A 1 121 ? 1.628 24.764 12.747 1.00 0.00 121 HIS A O 11
ATOM 22056 N N . HIS A 1 122 ? 0.749 22.691 12.831 1.00 0.00 122 HIS A N 11
ATOM 22057 C CA . HIS A 1 122 ? 1.807 22.153 13.681 1.00 0.00 122 HIS A CA 11
ATOM 22058 C C . HIS A 1 122 ? 1.681 20.638 13.822 1.00 0.00 122 HIS A C 11
ATOM 22059 O O . HIS A 1 122 ? 0.751 20.128 14.448 1.00 0.00 122 HIS A O 11
ATOM 22074 N N . HIS A 1 123 ? 2.626 19.919 13.228 1.00 0.00 123 HIS A N 11
ATOM 22075 C CA . HIS A 1 123 ? 2.712 18.470 13.394 1.00 0.00 123 HIS A CA 11
ATOM 22076 C C . HIS A 1 123 ? 3.493 18.183 14.674 1.00 0.00 123 HIS A C 11
ATOM 22077 O O . HIS A 1 123 ? 4.368 17.321 14.724 1.00 0.00 123 HIS A O 11
ATOM 22092 N N . HIS A 1 124 ? 3.144 18.927 15.709 1.00 0.00 124 HIS A N 11
ATOM 22093 C CA . HIS A 1 124 ? 3.859 18.914 16.966 1.00 0.00 124 HIS A CA 11
ATOM 22094 C C . HIS A 1 124 ? 2.872 19.103 18.106 1.00 0.00 124 HIS A C 11
ATOM 22095 O O . HIS A 1 124 ? 2.523 18.105 18.766 1.00 0.00 124 HIS A O 11
ATOM 22111 N N . MET A 1 1 ? -23.182 -6.132 13.463 1.00 0.00 1 MET A N 12
ATOM 22112 C CA . MET A 1 1 ? -22.564 -6.679 12.232 1.00 0.00 1 MET A CA 12
ATOM 22113 C C . MET A 1 1 ? -23.626 -7.051 11.200 1.00 0.00 1 MET A C 12
ATOM 22114 O O . MET A 1 1 ? -23.313 -7.267 10.029 1.00 0.00 1 MET A O 12
ATOM 22130 N N . ASN A 1 2 ? -24.891 -7.100 11.624 1.00 0.00 2 ASN A N 12
ATOM 22131 C CA . ASN A 1 2 ? -25.987 -7.455 10.720 1.00 0.00 2 ASN A CA 12
ATOM 22132 C C . ASN A 1 2 ? -26.422 -6.254 9.879 1.00 0.00 2 ASN A C 12
ATOM 22133 O O . ASN A 1 2 ? -27.441 -6.300 9.187 1.00 0.00 2 ASN A O 12
ATOM 22144 N N . GLU A 1 3 ? -25.642 -5.177 9.952 1.00 0.00 3 GLU A N 12
ATOM 22145 C CA . GLU A 1 3 ? -25.876 -3.998 9.125 1.00 0.00 3 GLU A CA 12
ATOM 22146 C C . GLU A 1 3 ? -25.717 -4.364 7.657 1.00 0.00 3 GLU A C 12
ATOM 22147 O O . GLU A 1 3 ? -26.407 -3.830 6.789 1.00 0.00 3 GLU A O 12
ATOM 22159 N N . LEU A 1 4 ? -24.791 -5.271 7.391 1.00 0.00 4 LEU A N 12
ATOM 22160 C CA . LEU A 1 4 ? -24.604 -5.807 6.055 1.00 0.00 4 LEU A CA 12
ATOM 22161 C C . LEU A 1 4 ? -25.383 -7.108 5.919 1.00 0.00 4 LEU A C 12
ATOM 22162 O O . LEU A 1 4 ? -26.537 -7.097 5.487 1.00 0.00 4 LEU A O 12
ATOM 22178 N N . ASP A 1 5 ? -24.738 -8.211 6.309 1.00 0.00 5 ASP A N 12
ATOM 22179 C CA . ASP A 1 5 ? -25.363 -9.538 6.415 1.00 0.00 5 ASP A CA 12
ATOM 22180 C C . ASP A 1 5 ? -25.702 -10.143 5.048 1.00 0.00 5 ASP A C 12
ATOM 22181 O O . ASP A 1 5 ? -25.368 -11.300 4.778 1.00 0.00 5 ASP A O 12
ATOM 22190 N N . ILE A 1 6 ? -26.371 -9.368 4.201 1.00 0.00 6 ILE A N 12
ATOM 22191 C CA . ILE A 1 6 ? -26.724 -9.815 2.859 1.00 0.00 6 ILE A CA 12
ATOM 22192 C C . ILE A 1 6 ? -25.466 -10.193 2.084 1.00 0.00 6 ILE A C 12
ATOM 22193 O O . ILE A 1 6 ? -24.600 -9.355 1.818 1.00 0.00 6 ILE A O 12
ATOM 22209 N N . GLN A 1 7 ? -25.374 -11.466 1.739 1.00 0.00 7 GLN A N 12
ATOM 22210 C CA . GLN A 1 7 ? -24.175 -12.013 1.128 1.00 0.00 7 GLN A CA 12
ATOM 22211 C C . GLN A 1 7 ? -24.464 -12.557 -0.265 1.00 0.00 7 GLN A C 12
ATOM 22212 O O . GLN A 1 7 ? -23.616 -13.209 -0.872 1.00 0.00 7 GLN A O 12
ATOM 22226 N N . GLN A 1 8 ? -25.667 -12.287 -0.762 1.00 0.00 8 GLN A N 12
ATOM 22227 C CA . GLN A 1 8 ? -26.028 -12.652 -2.129 1.00 0.00 8 GLN A CA 12
ATOM 22228 C C . GLN A 1 8 ? -25.191 -11.842 -3.104 1.00 0.00 8 GLN A C 12
ATOM 22229 O O . GLN A 1 8 ? -24.354 -12.377 -3.828 1.00 0.00 8 GLN A O 12
ATOM 22243 N N . GLU A 1 9 ? -25.423 -10.543 -3.112 1.00 0.00 9 GLU A N 12
ATOM 22244 C CA . GLU A 1 9 ? -24.619 -9.630 -3.896 1.00 0.00 9 GLU A CA 12
ATOM 22245 C C . GLU A 1 9 ? -23.530 -9.036 -3.012 1.00 0.00 9 GLU A C 12
ATOM 22246 O O . GLU A 1 9 ? -23.700 -7.969 -2.420 1.00 0.00 9 GLU A O 12
ATOM 22258 N N . TYR A 1 10 ? -22.435 -9.768 -2.887 1.00 0.00 10 TYR A N 12
ATOM 22259 C CA . TYR A 1 10 ? -21.336 -9.363 -2.027 1.00 0.00 10 TYR A CA 12
ATOM 22260 C C . TYR A 1 10 ? -20.032 -9.957 -2.546 1.00 0.00 10 TYR A C 12
ATOM 22261 O O . TYR A 1 10 ? -19.744 -11.132 -2.319 1.00 0.00 10 TYR A O 12
ATOM 22279 N N . PRO A 1 11 ? -19.249 -9.169 -3.292 1.00 0.00 11 PRO A N 12
ATOM 22280 C CA . PRO A 1 11 ? -17.954 -9.598 -3.800 1.00 0.00 11 PRO A CA 12
ATOM 22281 C C . PRO A 1 11 ? -16.826 -9.295 -2.818 1.00 0.00 11 PRO A C 12
ATOM 22282 O O . PRO A 1 11 ? -17.074 -8.853 -1.693 1.00 0.00 11 PRO A O 12
ATOM 22293 N N . PHE A 1 12 ? -15.589 -9.530 -3.241 1.00 0.00 12 PHE A N 12
ATOM 22294 C CA . PHE A 1 12 ? -14.441 -9.187 -2.418 1.00 0.00 12 PHE A CA 12
ATOM 22295 C C . PHE A 1 12 ? -14.355 -7.670 -2.290 1.00 0.00 12 PHE A C 12
ATOM 22296 O O . PHE A 1 12 ? -14.184 -6.954 -3.278 1.00 0.00 12 PHE A O 12
ATOM 22313 N N . THR A 1 13 ? -14.517 -7.178 -1.077 1.00 0.00 13 THR A N 12
ATOM 22314 C CA . THR A 1 13 ? -14.576 -5.750 -0.853 1.00 0.00 13 THR A CA 12
ATOM 22315 C C . THR A 1 13 ? -13.233 -5.213 -0.380 1.00 0.00 13 THR A C 12
ATOM 22316 O O . THR A 1 13 ? -12.648 -5.722 0.575 1.00 0.00 13 THR A O 12
ATOM 22327 N N . VAL A 1 14 ? -12.746 -4.185 -1.059 1.00 0.00 14 VAL A N 12
ATOM 22328 C CA . VAL A 1 14 ? -11.513 -3.534 -0.663 1.00 0.00 14 VAL A CA 12
ATOM 22329 C C . VAL A 1 14 ? -11.818 -2.462 0.375 1.00 0.00 14 VAL A C 12
ATOM 22330 O O . VAL A 1 14 ? -12.288 -1.374 0.042 1.00 0.00 14 VAL A O 12
ATOM 22343 N N . GLU A 1 15 ? -11.572 -2.789 1.630 1.00 0.00 15 GLU A N 12
ATOM 22344 C CA . GLU A 1 15 ? -11.871 -1.893 2.731 1.00 0.00 15 GLU A CA 12
ATOM 22345 C C . GLU A 1 15 ? -10.569 -1.269 3.217 1.00 0.00 15 GLU A C 12
ATOM 22346 O O . GLU A 1 15 ? -9.620 -1.977 3.552 1.00 0.00 15 GLU A O 12
ATOM 22358 N N . SER A 1 16 ? -10.515 0.053 3.250 1.00 0.00 16 SER A N 12
ATOM 22359 C CA . SER A 1 16 ? -9.261 0.738 3.502 1.00 0.00 16 SER A CA 12
ATOM 22360 C C . SER A 1 16 ? -9.466 2.028 4.292 1.00 0.00 16 SER A C 12
ATOM 22361 O O . SER A 1 16 ? -10.529 2.649 4.241 1.00 0.00 16 SER A O 12
ATOM 22369 N N . MET A 1 17 ? -8.429 2.403 5.027 1.00 0.00 17 MET A N 12
ATOM 22370 C CA . MET A 1 17 ? -8.401 3.641 5.789 1.00 0.00 17 MET A CA 12
ATOM 22371 C C . MET A 1 17 ? -8.067 4.818 4.878 1.00 0.00 17 MET A C 12
ATOM 22372 O O . MET A 1 17 ? -7.079 4.773 4.143 1.00 0.00 17 MET A O 12
ATOM 22386 N N . PRO A 1 18 ? -8.900 5.873 4.889 1.00 0.00 18 PRO A N 12
ATOM 22387 C CA . PRO A 1 18 ? -8.635 7.100 4.132 1.00 0.00 18 PRO A CA 12
ATOM 22388 C C . PRO A 1 18 ? -7.283 7.702 4.495 1.00 0.00 18 PRO A C 12
ATOM 22389 O O . PRO A 1 18 ? -7.048 8.085 5.646 1.00 0.00 18 PRO A O 12
ATOM 22400 N N . VAL A 1 19 ? -6.395 7.775 3.517 1.00 0.00 19 VAL A N 12
ATOM 22401 C CA . VAL A 1 19 ? -5.046 8.261 3.749 1.00 0.00 19 VAL A CA 12
ATOM 22402 C C . VAL A 1 19 ? -4.988 9.780 3.610 1.00 0.00 19 VAL A C 12
ATOM 22403 O O . VAL A 1 19 ? -5.939 10.405 3.136 1.00 0.00 19 VAL A O 12
ATOM 22416 N N . ALA A 1 20 ? -3.875 10.365 4.025 1.00 0.00 20 ALA A N 12
ATOM 22417 C CA . ALA A 1 20 ? -3.727 11.812 4.027 1.00 0.00 20 ALA A CA 12
ATOM 22418 C C . ALA A 1 20 ? -3.019 12.300 2.768 1.00 0.00 20 ALA A C 12
ATOM 22419 O O . ALA A 1 20 ? -1.876 11.932 2.505 1.00 0.00 20 ALA A O 12
ATOM 22426 N N . ASP A 1 21 ? -3.718 13.121 1.996 1.00 0.00 21 ASP A N 12
ATOM 22427 C CA . ASP A 1 21 ? -3.158 13.731 0.793 1.00 0.00 21 ASP A CA 12
ATOM 22428 C C . ASP A 1 21 ? -1.971 14.627 1.134 1.00 0.00 21 ASP A C 12
ATOM 22429 O O . ASP A 1 21 ? -0.926 14.580 0.480 1.00 0.00 21 ASP A O 12
ATOM 22438 N N . GLU A 1 22 ? -2.148 15.425 2.178 1.00 0.00 22 GLU A N 12
ATOM 22439 C CA . GLU A 1 22 ? -1.154 16.410 2.577 1.00 0.00 22 GLU A CA 12
ATOM 22440 C C . GLU A 1 22 ? -0.029 15.757 3.366 1.00 0.00 22 GLU A C 12
ATOM 22441 O O . GLU A 1 22 ? -0.214 15.352 4.515 1.00 0.00 22 GLU A O 12
ATOM 22453 N N . ILE A 1 23 ? 1.131 15.647 2.746 1.00 0.00 23 ILE A N 12
ATOM 22454 C CA . ILE A 1 23 ? 2.293 15.104 3.417 1.00 0.00 23 ILE A CA 12
ATOM 22455 C C . ILE A 1 23 ? 3.213 16.222 3.876 1.00 0.00 23 ILE A C 12
ATOM 22456 O O . ILE A 1 23 ? 3.842 16.905 3.068 1.00 0.00 23 ILE A O 12
ATOM 22472 N N . ALA A 1 24 ? 3.265 16.410 5.183 1.00 0.00 24 ALA A N 12
ATOM 22473 C CA . ALA A 1 24 ? 4.078 17.454 5.779 1.00 0.00 24 ALA A CA 12
ATOM 22474 C C . ALA A 1 24 ? 5.526 17.010 5.905 1.00 0.00 24 ALA A C 12
ATOM 22475 O O . ALA A 1 24 ? 5.914 16.425 6.919 1.00 0.00 24 ALA A O 12
ATOM 22482 N N . GLY A 1 25 ? 6.310 17.264 4.862 1.00 0.00 25 GLY A N 12
ATOM 22483 C CA . GLY A 1 25 ? 7.715 16.897 4.872 1.00 0.00 25 GLY A CA 12
ATOM 22484 C C . GLY A 1 25 ? 7.908 15.403 4.992 1.00 0.00 25 GLY A C 12
ATOM 22485 O O . GLY A 1 25 ? 7.681 14.660 4.036 1.00 0.00 25 GLY A O 12
ATOM 22489 N N . ASP A 1 26 ? 8.323 14.965 6.172 1.00 0.00 26 ASP A N 12
ATOM 22490 C CA . ASP A 1 26 ? 8.422 13.548 6.474 1.00 0.00 26 ASP A CA 12
ATOM 22491 C C . ASP A 1 26 ? 7.216 13.126 7.299 1.00 0.00 26 ASP A C 12
ATOM 22492 O O . ASP A 1 26 ? 7.217 13.217 8.527 1.00 0.00 26 ASP A O 12
ATOM 22501 N N . GLU A 1 27 ? 6.163 12.726 6.611 1.00 0.00 27 GLU A N 12
ATOM 22502 C CA . GLU A 1 27 ? 4.932 12.313 7.264 1.00 0.00 27 GLU A CA 12
ATOM 22503 C C . GLU A 1 27 ? 4.768 10.800 7.166 1.00 0.00 27 GLU A C 12
ATOM 22504 O O . GLU A 1 27 ? 4.988 10.207 6.106 1.00 0.00 27 GLU A O 12
ATOM 22516 N N . THR A 1 28 ? 4.390 10.179 8.268 1.00 0.00 28 THR A N 12
ATOM 22517 C CA . THR A 1 28 ? 4.222 8.739 8.307 1.00 0.00 28 THR A CA 12
ATOM 22518 C C . THR A 1 28 ? 2.752 8.383 8.483 1.00 0.00 28 THR A C 12
ATOM 22519 O O . THR A 1 28 ? 2.152 8.678 9.518 1.00 0.00 28 THR A O 12
ATOM 22530 N N . VAL A 1 29 ? 2.176 7.754 7.471 1.00 0.00 29 VAL A N 12
ATOM 22531 C CA . VAL A 1 29 ? 0.777 7.373 7.514 1.00 0.00 29 VAL A CA 12
ATOM 22532 C C . VAL A 1 29 ? 0.634 5.863 7.400 1.00 0.00 29 VAL A C 12
ATOM 22533 O O . VAL A 1 29 ? 1.371 5.212 6.650 1.00 0.00 29 VAL A O 12
ATOM 22546 N N . GLU A 1 30 ? -0.285 5.306 8.167 1.00 0.00 30 GLU A N 12
ATOM 22547 C CA . GLU A 1 30 ? -0.554 3.885 8.099 1.00 0.00 30 GLU A CA 12
ATOM 22548 C C . GLU A 1 30 ? -1.669 3.605 7.103 1.00 0.00 30 GLU A C 12
ATOM 22549 O O . GLU A 1 30 ? -2.750 4.194 7.167 1.00 0.00 30 GLU A O 12
ATOM 22561 N N . ILE A 1 31 ? -1.391 2.725 6.165 1.00 0.00 31 ILE A N 12
ATOM 22562 C CA . ILE A 1 31 ? -2.390 2.291 5.222 1.00 0.00 31 ILE A CA 12
ATOM 22563 C C . ILE A 1 31 ? -3.066 1.038 5.758 1.00 0.00 31 ILE A C 12
ATOM 22564 O O . ILE A 1 31 ? -2.528 -0.067 5.672 1.00 0.00 31 ILE A O 12
ATOM 22580 N N . ARG A 1 32 ? -4.224 1.237 6.356 1.00 0.00 32 ARG A N 12
ATOM 22581 C CA . ARG A 1 32 ? -5.034 0.142 6.849 1.00 0.00 32 ARG A CA 12
ATOM 22582 C C . ARG A 1 32 ? -5.839 -0.426 5.692 1.00 0.00 32 ARG A C 12
ATOM 22583 O O . ARG A 1 32 ? -6.707 0.252 5.139 1.00 0.00 32 ARG A O 12
ATOM 22604 N N . LEU A 1 33 ? -5.524 -1.645 5.298 1.00 0.00 33 LEU A N 12
ATOM 22605 C CA . LEU A 1 33 ? -6.129 -2.229 4.118 1.00 0.00 33 LEU A CA 12
ATOM 22606 C C . LEU A 1 33 ? -6.573 -3.655 4.388 1.00 0.00 33 LEU A C 12
ATOM 22607 O O . LEU A 1 33 ? -5.831 -4.454 4.960 1.00 0.00 33 LEU A O 12
ATOM 22623 N N . GLU A 1 34 ? -7.797 -3.961 3.991 1.00 0.00 34 GLU A N 12
ATOM 22624 C CA . GLU A 1 34 ? -8.321 -5.304 4.121 1.00 0.00 34 GLU A CA 12
ATOM 22625 C C . GLU A 1 34 ? -9.219 -5.638 2.937 1.00 0.00 34 GLU A C 12
ATOM 22626 O O . GLU A 1 34 ? -10.274 -5.026 2.750 1.00 0.00 34 GLU A O 12
ATOM 22638 N N . ILE A 1 35 ? -8.792 -6.585 2.123 1.00 0.00 35 ILE A N 12
ATOM 22639 C CA . ILE A 1 35 ? -9.646 -7.109 1.073 1.00 0.00 35 ILE A CA 12
ATOM 22640 C C . ILE A 1 35 ? -10.506 -8.220 1.662 1.00 0.00 35 ILE A C 12
ATOM 22641 O O . ILE A 1 35 ? -10.040 -9.338 1.869 1.00 0.00 35 ILE A O 12
ATOM 22657 N N . LYS A 1 36 ? -11.745 -7.882 1.977 1.00 0.00 36 LYS A N 12
ATOM 22658 C CA . LYS A 1 36 ? -12.643 -8.796 2.661 1.00 0.00 36 LYS A CA 12
ATOM 22659 C C . LYS A 1 36 ? -13.312 -9.730 1.656 1.00 0.00 36 LYS A C 12
ATOM 22660 O O . LYS A 1 36 ? -14.111 -9.292 0.827 1.00 0.00 36 LYS A O 12
ATOM 22679 N N . PRO A 1 37 ? -12.977 -11.027 1.705 1.00 0.00 37 PRO A N 12
ATOM 22680 C CA . PRO A 1 37 ? -13.494 -12.012 0.774 1.00 0.00 37 PRO A CA 12
ATOM 22681 C C . PRO A 1 37 ? -14.783 -12.675 1.254 1.00 0.00 37 PRO A C 12
ATOM 22682 O O . PRO A 1 37 ? -14.895 -13.095 2.409 1.00 0.00 37 PRO A O 12
ATOM 22693 N N . SER A 1 38 ? -15.746 -12.788 0.352 1.00 0.00 38 SER A N 12
ATOM 22694 C CA . SER A 1 38 ? -17.011 -13.441 0.651 1.00 0.00 38 SER A CA 12
ATOM 22695 C C . SER A 1 38 ? -16.910 -14.953 0.441 1.00 0.00 38 SER A C 12
ATOM 22696 O O . SER A 1 38 ? -17.918 -15.666 0.437 1.00 0.00 38 SER A O 12
ATOM 22704 N N . GLY A 1 39 ? -15.686 -15.432 0.276 1.00 0.00 39 GLY A N 12
ATOM 22705 C CA . GLY A 1 39 ? -15.452 -16.845 0.087 1.00 0.00 39 GLY A CA 12
ATOM 22706 C C . GLY A 1 39 ? -14.479 -17.392 1.108 1.00 0.00 39 GLY A C 12
ATOM 22707 O O . GLY A 1 39 ? -13.638 -16.655 1.626 1.00 0.00 39 GLY A O 12
ATOM 22711 N N . ASN A 1 40 ? -14.590 -18.677 1.404 1.00 0.00 40 ASN A N 12
ATOM 22712 C CA . ASN A 1 40 ? -13.722 -19.311 2.386 1.00 0.00 40 ASN A CA 12
ATOM 22713 C C . ASN A 1 40 ? -13.121 -20.594 1.823 1.00 0.00 40 ASN A C 12
ATOM 22714 O O . ASN A 1 40 ? -13.842 -21.545 1.523 1.00 0.00 40 ASN A O 12
ATOM 22725 N N . PHE A 1 41 ? -11.804 -20.607 1.670 1.00 0.00 41 PHE A N 12
ATOM 22726 C CA . PHE A 1 41 ? -11.106 -21.776 1.156 1.00 0.00 41 PHE A CA 12
ATOM 22727 C C . PHE A 1 41 ? -10.115 -22.302 2.194 1.00 0.00 41 PHE A C 12
ATOM 22728 O O . PHE A 1 41 ? -10.480 -23.104 3.053 1.00 0.00 41 PHE A O 12
ATOM 22745 N N . ILE A 1 42 ? -8.871 -21.837 2.125 1.00 0.00 42 ILE A N 12
ATOM 22746 C CA . ILE A 1 42 ? -7.847 -22.231 3.088 1.00 0.00 42 ILE A CA 12
ATOM 22747 C C . ILE A 1 42 ? -6.997 -21.021 3.471 1.00 0.00 42 ILE A C 12
ATOM 22748 O O . ILE A 1 42 ? -7.034 -20.557 4.613 1.00 0.00 42 ILE A O 12
ATOM 22764 N N . GLY A 1 43 ? -6.248 -20.504 2.505 1.00 0.00 43 GLY A N 12
ATOM 22765 C CA . GLY A 1 43 ? -5.395 -19.356 2.743 1.00 0.00 43 GLY A CA 12
ATOM 22766 C C . GLY A 1 43 ? -5.079 -18.622 1.457 1.00 0.00 43 GLY A C 12
ATOM 22767 O O . GLY A 1 43 ? -3.928 -18.568 1.022 1.00 0.00 43 GLY A O 12
ATOM 22771 N N . THR A 1 44 ? -6.109 -18.069 0.837 1.00 0.00 44 THR A N 12
ATOM 22772 C CA . THR A 1 44 ? -5.951 -17.344 -0.412 1.00 0.00 44 THR A CA 12
ATOM 22773 C C . THR A 1 44 ? -5.365 -15.954 -0.165 1.00 0.00 44 THR A C 12
ATOM 22774 O O . THR A 1 44 ? -5.982 -15.118 0.492 1.00 0.00 44 THR A O 12
ATOM 22785 N N . VAL A 1 45 ? -4.163 -15.730 -0.681 1.00 0.00 45 VAL A N 12
ATOM 22786 C CA . VAL A 1 45 ? -3.488 -14.447 -0.532 1.00 0.00 45 VAL A CA 12
ATOM 22787 C C . VAL A 1 45 ? -2.466 -14.240 -1.647 1.00 0.00 45 VAL A C 12
ATOM 22788 O O . VAL A 1 45 ? -2.229 -13.115 -2.080 1.00 0.00 45 VAL A O 12
ATOM 22801 N N . TYR A 1 46 ? -1.871 -15.348 -2.098 1.00 0.00 46 TYR A N 12
ATOM 22802 C CA . TYR A 1 46 ? -0.836 -15.327 -3.123 1.00 0.00 46 TYR A CA 12
ATOM 22803 C C . TYR A 1 46 ? 0.279 -14.341 -2.747 1.00 0.00 46 TYR A C 12
ATOM 22804 O O . TYR A 1 46 ? 1.036 -14.609 -1.817 1.00 0.00 46 TYR A O 12
ATOM 22822 N N . THR A 1 47 ? 0.364 -13.197 -3.427 1.00 0.00 47 THR A N 12
ATOM 22823 C CA . THR A 1 47 ? 1.453 -12.255 -3.184 1.00 0.00 47 THR A CA 12
ATOM 22824 C C . THR A 1 47 ? 1.068 -10.828 -3.548 1.00 0.00 47 THR A C 12
ATOM 22825 O O . THR A 1 47 ? 0.423 -10.584 -4.565 1.00 0.00 47 THR A O 12
ATOM 22836 N N . LEU A 1 48 ? 1.498 -9.883 -2.727 1.00 0.00 48 LEU A N 12
ATOM 22837 C CA . LEU A 1 48 ? 1.363 -8.478 -3.057 1.00 0.00 48 LEU A CA 12
ATOM 22838 C C . LEU A 1 48 ? 2.740 -7.940 -3.421 1.00 0.00 48 LEU A C 12
ATOM 22839 O O . LEU A 1 48 ? 3.727 -8.235 -2.747 1.00 0.00 48 LEU A O 12
ATOM 22855 N N . ARG A 1 49 ? 2.825 -7.205 -4.511 1.00 0.00 49 ARG A N 12
ATOM 22856 C CA . ARG A 1 49 ? 4.103 -6.692 -4.967 1.00 0.00 49 ARG A CA 12
ATOM 22857 C C . ARG A 1 49 ? 4.106 -5.171 -4.951 1.00 0.00 49 ARG A C 12
ATOM 22858 O O . ARG A 1 49 ? 3.201 -4.530 -5.481 1.00 0.00 49 ARG A O 12
ATOM 22879 N N . TYR A 1 50 ? 5.130 -4.605 -4.346 1.00 0.00 50 TYR A N 12
ATOM 22880 C CA . TYR A 1 50 ? 5.224 -3.163 -4.204 1.00 0.00 50 TYR A CA 12
ATOM 22881 C C . TYR A 1 50 ? 6.238 -2.596 -5.183 1.00 0.00 50 TYR A C 12
ATOM 22882 O O . TYR A 1 50 ? 7.290 -3.198 -5.417 1.00 0.00 50 TYR A O 12
ATOM 22900 N N . PHE A 1 51 ? 5.907 -1.451 -5.766 1.00 0.00 51 PHE A N 12
ATOM 22901 C CA . PHE A 1 51 ? 6.821 -0.746 -6.646 1.00 0.00 51 PHE A CA 12
ATOM 22902 C C . PHE A 1 51 ? 6.775 0.749 -6.341 1.00 0.00 51 PHE A C 12
ATOM 22903 O O . PHE A 1 51 ? 5.711 1.301 -6.051 1.00 0.00 51 PHE A O 12
ATOM 22920 N N . GLN A 1 52 ? 7.930 1.395 -6.394 1.00 0.00 52 GLN A N 12
ATOM 22921 C CA . GLN A 1 52 ? 8.040 2.809 -6.075 1.00 0.00 52 GLN A CA 12
ATOM 22922 C C . GLN A 1 52 ? 8.688 3.546 -7.241 1.00 0.00 52 GLN A C 12
ATOM 22923 O O . GLN A 1 52 ? 9.913 3.606 -7.342 1.00 0.00 52 GLN A O 12
ATOM 22937 N N . PRO A 1 53 ? 7.873 4.068 -8.165 1.00 0.00 53 PRO A N 12
ATOM 22938 C CA . PRO A 1 53 ? 8.359 4.753 -9.354 1.00 0.00 53 PRO A CA 12
ATOM 22939 C C . PRO A 1 53 ? 8.621 6.238 -9.116 1.00 0.00 53 PRO A C 12
ATOM 22940 O O . PRO A 1 53 ? 9.740 6.719 -9.297 1.00 0.00 53 PRO A O 12
ATOM 22951 N N . ASP A 1 54 ? 7.583 6.951 -8.704 1.00 0.00 54 ASP A N 12
ATOM 22952 C CA . ASP A 1 54 ? 7.643 8.398 -8.566 1.00 0.00 54 ASP A CA 12
ATOM 22953 C C . ASP A 1 54 ? 7.705 8.792 -7.097 1.00 0.00 54 ASP A C 12
ATOM 22954 O O . ASP A 1 54 ? 6.742 8.605 -6.361 1.00 0.00 54 ASP A O 12
ATOM 22963 N N . GLY A 1 55 ? 8.847 9.304 -6.667 1.00 0.00 55 GLY A N 12
ATOM 22964 C CA . GLY A 1 55 ? 8.973 9.760 -5.297 1.00 0.00 55 GLY A CA 12
ATOM 22965 C C . GLY A 1 55 ? 9.947 8.923 -4.492 1.00 0.00 55 GLY A C 12
ATOM 22966 O O . GLY A 1 55 ? 10.658 8.083 -5.047 1.00 0.00 55 GLY A O 12
ATOM 22970 N N . LYS A 1 56 ? 9.978 9.148 -3.183 1.00 0.00 56 LYS A N 12
ATOM 22971 C CA . LYS A 1 56 ? 10.902 8.452 -2.301 1.00 0.00 56 LYS A CA 12
ATOM 22972 C C . LYS A 1 56 ? 10.238 8.179 -0.950 1.00 0.00 56 LYS A C 12
ATOM 22973 O O . LYS A 1 56 ? 9.345 8.917 -0.525 1.00 0.00 56 LYS A O 12
ATOM 22992 N N . GLY A 1 57 ? 10.655 7.107 -0.289 1.00 0.00 57 GLY A N 12
ATOM 22993 C CA . GLY A 1 57 ? 10.100 6.776 1.006 1.00 0.00 57 GLY A CA 12
ATOM 22994 C C . GLY A 1 57 ? 10.264 5.308 1.335 1.00 0.00 57 GLY A C 12
ATOM 22995 O O . GLY A 1 57 ? 10.872 4.565 0.565 1.00 0.00 57 GLY A O 12
ATOM 22999 N N . SER A 1 58 ? 9.723 4.889 2.469 1.00 0.00 58 SER A N 12
ATOM 23000 C CA . SER A 1 58 ? 9.819 3.499 2.893 1.00 0.00 58 SER A CA 12
ATOM 23001 C C . SER A 1 58 ? 8.450 2.956 3.284 1.00 0.00 58 SER A C 12
ATOM 23002 O O . SER A 1 58 ? 7.658 3.653 3.919 1.00 0.00 58 SER A O 12
ATOM 23010 N N . LEU A 1 59 ? 8.171 1.722 2.886 1.00 0.00 59 LEU A N 12
ATOM 23011 C CA . LEU A 1 59 ? 6.910 1.071 3.219 1.00 0.00 59 LEU A CA 12
ATOM 23012 C C . LEU A 1 59 ? 7.170 -0.179 4.052 1.00 0.00 59 LEU A C 12
ATOM 23013 O O . LEU A 1 59 ? 7.829 -1.115 3.595 1.00 0.00 59 LEU A O 12
ATOM 23029 N N . LYS A 1 60 ? 6.659 -0.181 5.271 1.00 0.00 60 LYS A N 12
ATOM 23030 C CA . LYS A 1 60 ? 6.885 -1.280 6.200 1.00 0.00 60 LYS A CA 12
ATOM 23031 C C . LYS A 1 60 ? 5.593 -2.032 6.486 1.00 0.00 60 LYS A C 12
ATOM 23032 O O . LYS A 1 60 ? 4.508 -1.452 6.467 1.00 0.00 60 LYS A O 12
ATOM 23051 N N . MET A 1 61 ? 5.721 -3.325 6.736 1.00 0.00 61 MET A N 12
ATOM 23052 C CA . MET A 1 61 ? 4.594 -4.150 7.148 1.00 0.00 61 MET A CA 12
ATOM 23053 C C . MET A 1 61 ? 4.405 -4.053 8.661 1.00 0.00 61 MET A C 12
ATOM 23054 O O . MET A 1 61 ? 5.154 -3.353 9.341 1.00 0.00 61 MET A O 12
ATOM 23068 N N . GLU A 1 62 ? 3.422 -4.780 9.179 1.00 0.00 62 GLU A N 12
ATOM 23069 C CA . GLU A 1 62 ? 3.133 -4.797 10.615 1.00 0.00 62 GLU A CA 12
ATOM 23070 C C . GLU A 1 62 ? 4.330 -5.297 11.423 1.00 0.00 62 GLU A C 12
ATOM 23071 O O . GLU A 1 62 ? 4.542 -4.887 12.563 1.00 0.00 62 GLU A O 12
ATOM 23083 N N . ASP A 1 63 ? 5.116 -6.181 10.819 1.00 0.00 63 ASP A N 12
ATOM 23084 C CA . ASP A 1 63 ? 6.279 -6.753 11.489 1.00 0.00 63 ASP A CA 12
ATOM 23085 C C . ASP A 1 63 ? 7.523 -5.904 11.252 1.00 0.00 63 ASP A C 12
ATOM 23086 O O . ASP A 1 63 ? 8.617 -6.256 11.693 1.00 0.00 63 ASP A O 12
ATOM 23095 N N . GLY A 1 64 ? 7.350 -4.788 10.555 1.00 0.00 64 GLY A N 12
ATOM 23096 C CA . GLY A 1 64 ? 8.468 -3.901 10.281 1.00 0.00 64 GLY A CA 12
ATOM 23097 C C . GLY A 1 64 ? 9.191 -4.255 8.998 1.00 0.00 64 GLY A C 12
ATOM 23098 O O . GLY A 1 64 ? 10.100 -3.540 8.575 1.00 0.00 64 GLY A O 12
ATOM 23102 N N . THR A 1 65 ? 8.788 -5.361 8.387 1.00 0.00 65 THR A N 12
ATOM 23103 C CA . THR A 1 65 ? 9.369 -5.802 7.127 1.00 0.00 65 THR A CA 12
ATOM 23104 C C . THR A 1 65 ? 9.205 -4.733 6.049 1.00 0.00 65 THR A C 12
ATOM 23105 O O . THR A 1 65 ? 8.090 -4.299 5.755 1.00 0.00 65 THR A O 12
ATOM 23116 N N . VAL A 1 66 ? 10.321 -4.306 5.481 1.00 0.00 66 VAL A N 12
ATOM 23117 C CA . VAL A 1 66 ? 10.313 -3.281 4.449 1.00 0.00 66 VAL A CA 12
ATOM 23118 C C . VAL A 1 66 ? 9.995 -3.893 3.088 1.00 0.00 66 VAL A C 12
ATOM 23119 O O . VAL A 1 66 ? 10.619 -4.869 2.666 1.00 0.00 66 VAL A O 12
ATOM 23132 N N . LEU A 1 67 ? 9.013 -3.323 2.413 1.00 0.00 67 LEU A N 12
ATOM 23133 C CA . LEU A 1 67 ? 8.627 -3.785 1.094 1.00 0.00 67 LEU A CA 12
ATOM 23134 C C . LEU A 1 67 ? 9.512 -3.134 0.041 1.00 0.00 67 LEU A C 12
ATOM 23135 O O . LEU A 1 67 ? 9.465 -1.921 -0.154 1.00 0.00 67 LEU A O 12
ATOM 23151 N N . LYS A 1 68 ? 10.335 -3.938 -0.614 1.00 0.00 68 LYS A N 12
ATOM 23152 C CA . LYS A 1 68 ? 11.259 -3.428 -1.615 1.00 0.00 68 LYS A CA 12
ATOM 23153 C C . LYS A 1 68 ? 10.590 -3.390 -2.983 1.00 0.00 68 LYS A C 12
ATOM 23154 O O . LYS A 1 68 ? 10.064 -4.401 -3.451 1.00 0.00 68 LYS A O 12
ATOM 23173 N N . PRO A 1 69 ? 10.601 -2.212 -3.629 1.00 0.00 69 PRO A N 12
ATOM 23174 C CA . PRO A 1 69 ? 9.919 -1.986 -4.911 1.00 0.00 69 PRO A CA 12
ATOM 23175 C C . PRO A 1 69 ? 10.479 -2.821 -6.063 1.00 0.00 69 PRO A C 12
ATOM 23176 O O . PRO A 1 69 ? 11.306 -2.337 -6.836 1.00 0.00 69 PRO A O 12
ATOM 23187 N N . ASN A 1 70 ? 10.003 -4.063 -6.163 1.00 0.00 70 ASN A N 12
ATOM 23188 C CA . ASN A 1 70 ? 10.428 -5.006 -7.205 1.00 0.00 70 ASN A CA 12
ATOM 23189 C C . ASN A 1 70 ? 9.949 -6.412 -6.857 1.00 0.00 70 ASN A C 12
ATOM 23190 O O . ASN A 1 70 ? 9.412 -7.130 -7.702 1.00 0.00 70 ASN A O 12
ATOM 23201 N N . ASP A 1 71 ? 10.121 -6.790 -5.599 1.00 0.00 71 ASP A N 12
ATOM 23202 C CA . ASP A 1 71 ? 9.868 -8.163 -5.172 1.00 0.00 71 ASP A CA 12
ATOM 23203 C C . ASP A 1 71 ? 8.435 -8.343 -4.679 1.00 0.00 71 ASP A C 12
ATOM 23204 O O . ASP A 1 71 ? 7.772 -7.381 -4.291 1.00 0.00 71 ASP A O 12
ATOM 23213 N N . ARG A 1 72 ? 7.963 -9.582 -4.706 1.00 0.00 72 ARG A N 12
ATOM 23214 C CA . ARG A 1 72 ? 6.610 -9.909 -4.280 1.00 0.00 72 ARG A CA 12
ATOM 23215 C C . ARG A 1 72 ? 6.633 -10.388 -2.830 1.00 0.00 72 ARG A C 12
ATOM 23216 O O . ARG A 1 72 ? 7.604 -11.000 -2.397 1.00 0.00 72 ARG A O 12
ATOM 23237 N N . TYR A 1 73 ? 5.583 -10.106 -2.078 1.00 0.00 73 TYR A N 12
ATOM 23238 C CA . TYR A 1 73 ? 5.530 -10.511 -0.680 1.00 0.00 73 TYR A CA 12
ATOM 23239 C C . TYR A 1 73 ? 4.276 -11.317 -0.367 1.00 0.00 73 TYR A C 12
ATOM 23240 O O . TYR A 1 73 ? 3.159 -10.887 -0.654 1.00 0.00 73 TYR A O 12
ATOM 23258 N N . LEU A 1 74 ? 4.482 -12.495 0.204 1.00 0.00 74 LEU A N 12
ATOM 23259 C CA . LEU A 1 74 ? 3.390 -13.325 0.692 1.00 0.00 74 LEU A CA 12
ATOM 23260 C C . LEU A 1 74 ? 3.266 -13.148 2.202 1.00 0.00 74 LEU A C 12
ATOM 23261 O O . LEU A 1 74 ? 4.268 -12.978 2.897 1.00 0.00 74 LEU A O 12
ATOM 23277 N N . LEU A 1 75 ? 2.043 -13.176 2.708 1.00 0.00 75 LEU A N 12
ATOM 23278 C CA . LEU A 1 75 ? 1.817 -13.017 4.138 1.00 0.00 75 LEU A CA 12
ATOM 23279 C C . LEU A 1 75 ? 0.860 -14.082 4.663 1.00 0.00 75 LEU A C 12
ATOM 23280 O O . LEU A 1 75 ? 1.298 -15.104 5.191 1.00 0.00 75 LEU A O 12
ATOM 23296 N N . ASN A 1 76 ? -0.432 -13.858 4.500 1.00 0.00 76 ASN A N 12
ATOM 23297 C CA . ASN A 1 76 ? -1.444 -14.825 4.928 1.00 0.00 76 ASN A CA 12
ATOM 23298 C C . ASN A 1 76 ? -2.820 -14.397 4.438 1.00 0.00 76 ASN A C 12
ATOM 23299 O O . ASN A 1 76 ? -3.531 -15.176 3.804 1.00 0.00 76 ASN A O 12
ATOM 23310 N N . GLU A 1 77 ? -3.198 -13.168 4.750 1.00 0.00 77 GLU A N 12
ATOM 23311 C CA . GLU A 1 77 ? -4.506 -12.652 4.374 1.00 0.00 77 GLU A CA 12
ATOM 23312 C C . GLU A 1 77 ? -4.358 -11.322 3.664 1.00 0.00 77 GLU A C 12
ATOM 23313 O O . GLU A 1 77 ? -3.260 -10.775 3.586 1.00 0.00 77 GLU A O 12
ATOM 23325 N N . TRP A 1 78 ? -5.464 -10.793 3.166 1.00 0.00 78 TRP A N 12
ATOM 23326 C CA . TRP A 1 78 ? -5.467 -9.469 2.565 1.00 0.00 78 TRP A CA 12
ATOM 23327 C C . TRP A 1 78 ? -5.753 -8.415 3.626 1.00 0.00 78 TRP A C 12
ATOM 23328 O O . TRP A 1 78 ? -6.046 -7.263 3.312 1.00 0.00 78 TRP A O 12
ATOM 23349 N N . LYS A 1 79 ? -5.684 -8.829 4.884 1.00 0.00 79 LYS A N 12
ATOM 23350 C CA . LYS A 1 79 ? -5.895 -7.930 6.006 1.00 0.00 79 LYS A CA 12
ATOM 23351 C C . LYS A 1 79 ? -4.556 -7.578 6.637 1.00 0.00 79 LYS A C 12
ATOM 23352 O O . LYS A 1 79 ? -3.812 -8.475 7.050 1.00 0.00 79 LYS A O 12
ATOM 23371 N N . PHE A 1 80 ? -4.260 -6.284 6.731 1.00 0.00 80 PHE A N 12
ATOM 23372 C CA . PHE A 1 80 ? -2.980 -5.831 7.269 1.00 0.00 80 PHE A CA 12
ATOM 23373 C C . PHE A 1 80 ? -2.926 -4.310 7.406 1.00 0.00 80 PHE A C 12
ATOM 23374 O O . PHE A 1 80 ? -3.799 -3.589 6.911 1.00 0.00 80 PHE A O 12
ATOM 23391 N N . ARG A 1 81 ? -1.896 -3.839 8.095 1.00 0.00 81 ARG A N 12
ATOM 23392 C CA . ARG A 1 81 ? -1.604 -2.417 8.197 1.00 0.00 81 ARG A CA 12
ATOM 23393 C C . ARG A 1 81 ? -0.187 -2.151 7.702 1.00 0.00 81 ARG A C 12
ATOM 23394 O O . ARG A 1 81 ? 0.757 -2.824 8.118 1.00 0.00 81 ARG A O 12
ATOM 23415 N N . LEU A 1 82 ? -0.040 -1.192 6.804 1.00 0.00 82 LEU A N 12
ATOM 23416 C CA . LEU A 1 82 ? 1.271 -0.848 6.276 1.00 0.00 82 LEU A CA 12
ATOM 23417 C C . LEU A 1 82 ? 1.681 0.546 6.733 1.00 0.00 82 LEU A C 12
ATOM 23418 O O . LEU A 1 82 ? 0.867 1.458 6.760 1.00 0.00 82 LEU A O 12
ATOM 23434 N N . TYR A 1 83 ? 2.937 0.706 7.089 1.00 0.00 83 TYR A N 12
ATOM 23435 C CA . TYR A 1 83 ? 3.448 2.001 7.502 1.00 0.00 83 TYR A CA 12
ATOM 23436 C C . TYR A 1 83 ? 4.311 2.606 6.411 1.00 0.00 83 TYR A C 12
ATOM 23437 O O . TYR A 1 83 ? 5.414 2.127 6.148 1.00 0.00 83 TYR A O 12
ATOM 23455 N N . TYR A 1 84 ? 3.812 3.648 5.764 1.00 0.00 84 TYR A N 12
ATOM 23456 C CA . TYR A 1 84 ? 4.575 4.308 4.720 1.00 0.00 84 TYR A CA 12
ATOM 23457 C C . TYR A 1 84 ? 5.114 5.640 5.213 1.00 0.00 84 TYR A C 12
ATOM 23458 O O . TYR A 1 84 ? 4.358 6.521 5.628 1.00 0.00 84 TYR A O 12
ATOM 23476 N N . THR A 1 85 ? 6.425 5.775 5.169 1.00 0.00 85 THR A N 12
ATOM 23477 C CA . THR A 1 85 ? 7.073 7.021 5.523 1.00 0.00 85 THR A CA 12
ATOM 23478 C C . THR A 1 85 ? 7.296 7.861 4.268 1.00 0.00 85 THR A C 12
ATOM 23479 O O . THR A 1 85 ? 8.122 7.520 3.417 1.00 0.00 85 THR A O 12
ATOM 23490 N N . SER A 1 86 ? 6.531 8.935 4.145 1.00 0.00 86 SER A N 12
ATOM 23491 C CA . SER A 1 86 ? 6.620 9.814 2.992 1.00 0.00 86 SER A CA 12
ATOM 23492 C C . SER A 1 86 ? 7.597 10.941 3.284 1.00 0.00 86 SER A C 12
ATOM 23493 O O . SER A 1 86 ? 7.329 11.792 4.130 1.00 0.00 86 SER A O 12
ATOM 23501 N N . GLN A 1 87 ? 8.730 10.944 2.596 1.00 0.00 87 GLN A N 12
ATOM 23502 C CA . GLN A 1 87 ? 9.773 11.918 2.882 1.00 0.00 87 GLN A CA 12
ATOM 23503 C C . GLN A 1 87 ? 10.340 12.536 1.610 1.00 0.00 87 GLN A C 12
ATOM 23504 O O . GLN A 1 87 ? 11.485 12.990 1.588 1.00 0.00 87 GLN A O 12
ATOM 23518 N N . SER A 1 88 ? 9.540 12.564 0.553 1.00 0.00 88 SER A N 12
ATOM 23519 C CA . SER A 1 88 ? 9.924 13.290 -0.650 1.00 0.00 88 SER A CA 12
ATOM 23520 C C . SER A 1 88 ? 9.715 14.782 -0.416 1.00 0.00 88 SER A C 12
ATOM 23521 O O . SER A 1 88 ? 10.350 15.622 -1.062 1.00 0.00 88 SER A O 12
ATOM 23529 N N . ASP A 1 89 ? 8.801 15.086 0.515 1.00 0.00 89 ASP A N 12
ATOM 23530 C CA . ASP A 1 89 ? 8.530 16.452 0.981 1.00 0.00 89 ASP A CA 12
ATOM 23531 C C . ASP A 1 89 ? 7.876 17.325 -0.091 1.00 0.00 89 ASP A C 12
ATOM 23532 O O . ASP A 1 89 ? 6.716 17.715 0.037 1.00 0.00 89 ASP A O 12
ATOM 23541 N N . LYS A 1 90 ? 8.623 17.621 -1.138 1.00 0.00 90 LYS A N 12
ATOM 23542 C CA . LYS A 1 90 ? 8.186 18.564 -2.154 1.00 0.00 90 LYS A CA 12
ATOM 23543 C C . LYS A 1 90 ? 7.463 17.875 -3.309 1.00 0.00 90 LYS A C 12
ATOM 23544 O O . LYS A 1 90 ? 6.244 17.968 -3.436 1.00 0.00 90 LYS A O 12
ATOM 23563 N N . GLU A 1 91 ? 8.215 17.152 -4.124 1.00 0.00 91 GLU A N 12
ATOM 23564 C CA . GLU A 1 91 ? 7.719 16.660 -5.408 1.00 0.00 91 GLU A CA 12
ATOM 23565 C C . GLU A 1 91 ? 6.869 15.396 -5.273 1.00 0.00 91 GLU A C 12
ATOM 23566 O O . GLU A 1 91 ? 6.765 14.610 -6.214 1.00 0.00 91 GLU A O 12
ATOM 23578 N N . ALA A 1 92 ? 6.255 15.224 -4.102 1.00 0.00 92 ALA A N 12
ATOM 23579 C CA . ALA A 1 92 ? 5.262 14.174 -3.871 1.00 0.00 92 ALA A CA 12
ATOM 23580 C C . ALA A 1 92 ? 5.854 12.767 -3.930 1.00 0.00 92 ALA A C 12
ATOM 23581 O O . ALA A 1 92 ? 7.048 12.581 -4.168 1.00 0.00 92 ALA A O 12
ATOM 23588 N N . GLN A 1 93 ? 5.001 11.782 -3.681 1.00 0.00 93 GLN A N 12
ATOM 23589 C CA . GLN A 1 93 ? 5.377 10.382 -3.765 1.00 0.00 93 GLN A CA 12
ATOM 23590 C C . GLN A 1 93 ? 4.175 9.550 -4.199 1.00 0.00 93 GLN A C 12
ATOM 23591 O O . GLN A 1 93 ? 3.093 9.643 -3.612 1.00 0.00 93 GLN A O 12
ATOM 23605 N N . THR A 1 94 ? 4.371 8.758 -5.237 1.00 0.00 94 THR A N 12
ATOM 23606 C CA . THR A 1 94 ? 3.323 7.923 -5.790 1.00 0.00 94 THR A CA 12
ATOM 23607 C C . THR A 1 94 ? 3.726 6.455 -5.689 1.00 0.00 94 THR A C 12
ATOM 23608 O O . THR A 1 94 ? 4.749 6.048 -6.242 1.00 0.00 94 THR A O 12
ATOM 23619 N N . ILE A 1 95 ? 2.940 5.667 -4.974 1.00 0.00 95 ILE A N 12
ATOM 23620 C CA . ILE A 1 95 ? 3.275 4.266 -4.758 1.00 0.00 95 ILE A CA 12
ATOM 23621 C C . ILE A 1 95 ? 2.256 3.341 -5.417 1.00 0.00 95 ILE A C 12
ATOM 23622 O O . ILE A 1 95 ? 1.054 3.611 -5.400 1.00 0.00 95 ILE A O 12
ATOM 23638 N N . ASP A 1 96 ? 2.747 2.256 -6.001 1.00 0.00 96 ASP A N 12
ATOM 23639 C CA . ASP A 1 96 ? 1.885 1.279 -6.657 1.00 0.00 96 ASP A CA 12
ATOM 23640 C C . ASP A 1 96 ? 1.893 -0.037 -5.903 1.00 0.00 96 ASP A C 12
ATOM 23641 O O . ASP A 1 96 ? 2.947 -0.654 -5.712 1.00 0.00 96 ASP A O 12
ATOM 23650 N N . LEU A 1 97 ? 0.720 -0.456 -5.465 1.00 0.00 97 LEU A N 12
ATOM 23651 C CA . LEU A 1 97 ? 0.555 -1.757 -4.845 1.00 0.00 97 LEU A CA 12
ATOM 23652 C C . LEU A 1 97 ? -0.041 -2.737 -5.844 1.00 0.00 97 LEU A C 12
ATOM 23653 O O . LEU A 1 97 ? -1.224 -2.653 -6.178 1.00 0.00 97 LEU A O 12
ATOM 23669 N N . TYR A 1 98 ? 0.787 -3.644 -6.338 1.00 0.00 98 TYR A N 12
ATOM 23670 C CA . TYR A 1 98 ? 0.340 -4.662 -7.277 1.00 0.00 98 TYR A CA 12
ATOM 23671 C C . TYR A 1 98 ? -0.147 -5.893 -6.533 1.00 0.00 98 TYR A C 12
ATOM 23672 O O . TYR A 1 98 ? 0.657 -6.702 -6.067 1.00 0.00 98 TYR A O 12
ATOM 23690 N N . PHE A 1 99 ? -1.447 -6.026 -6.400 1.00 0.00 99 PHE A N 12
ATOM 23691 C CA . PHE A 1 99 ? -2.020 -7.209 -5.794 1.00 0.00 99 PHE A CA 12
ATOM 23692 C C . PHE A 1 99 ? -2.221 -8.276 -6.850 1.00 0.00 99 PHE A C 12
ATOM 23693 O O . PHE A 1 99 ? -2.998 -8.100 -7.791 1.00 0.00 99 PHE A O 12
ATOM 23710 N N . GLU A 1 100 ? -1.492 -9.364 -6.700 1.00 0.00 100 GLU A N 12
ATOM 23711 C CA . GLU A 1 100 ? -1.585 -10.480 -7.616 1.00 0.00 100 GLU A CA 12
ATOM 23712 C C . GLU A 1 100 ? -2.121 -11.675 -6.850 1.00 0.00 100 GLU A C 12
ATOM 23713 O O . GLU A 1 100 ? -1.523 -12.104 -5.863 1.00 0.00 100 GLU A O 12
ATOM 23725 N N . ASP A 1 101 ? -3.246 -12.212 -7.293 1.00 0.00 101 ASP A N 12
ATOM 23726 C CA . ASP A 1 101 ? -3.908 -13.272 -6.547 1.00 0.00 101 ASP A CA 12
ATOM 23727 C C . ASP A 1 101 ? -4.085 -14.525 -7.376 1.00 0.00 101 ASP A C 12
ATOM 23728 O O . ASP A 1 101 ? -3.731 -14.567 -8.558 1.00 0.00 101 ASP A O 12
ATOM 23737 N N . ASN A 1 102 ? -4.645 -15.538 -6.736 1.00 0.00 102 ASN A N 12
ATOM 23738 C CA . ASN A 1 102 ? -4.903 -16.814 -7.367 1.00 0.00 102 ASN A CA 12
ATOM 23739 C C . ASN A 1 102 ? -5.995 -16.671 -8.412 1.00 0.00 102 ASN A C 12
ATOM 23740 O O . ASN A 1 102 ? -6.752 -15.696 -8.404 1.00 0.00 102 ASN A O 12
ATOM 23751 N N . TRP A 1 103 ? -6.048 -17.646 -9.305 1.00 0.00 103 TRP A N 12
ATOM 23752 C CA . TRP A 1 103 ? -7.041 -17.709 -10.380 1.00 0.00 103 TRP A CA 12
ATOM 23753 C C . TRP A 1 103 ? -6.751 -16.667 -11.454 1.00 0.00 103 TRP A C 12
ATOM 23754 O O . TRP A 1 103 ? -6.408 -17.011 -12.587 1.00 0.00 103 TRP A O 12
ATOM 23775 N N . GLY A 1 104 ? -6.877 -15.398 -11.099 1.00 0.00 104 GLY A N 12
ATOM 23776 C CA . GLY A 1 104 ? -6.626 -14.338 -12.049 1.00 0.00 104 GLY A CA 12
ATOM 23777 C C . GLY A 1 104 ? -7.036 -12.980 -11.529 1.00 0.00 104 GLY A C 12
ATOM 23778 O O . GLY A 1 104 ? -7.985 -12.373 -12.033 1.00 0.00 104 GLY A O 12
ATOM 23782 N N . ASN A 1 105 ? -6.335 -12.496 -10.520 1.00 0.00 105 ASN A N 12
ATOM 23783 C CA . ASN A 1 105 ? -6.619 -11.180 -9.977 1.00 0.00 105 ASN A CA 12
ATOM 23784 C C . ASN A 1 105 ? -5.385 -10.299 -10.045 1.00 0.00 105 ASN A C 12
ATOM 23785 O O . ASN A 1 105 ? -4.307 -10.691 -9.595 1.00 0.00 105 ASN A O 12
ATOM 23796 N N . LEU A 1 106 ? -5.549 -9.122 -10.627 1.00 0.00 106 LEU A N 12
ATOM 23797 C CA . LEU A 1 106 ? -4.501 -8.121 -10.642 1.00 0.00 106 LEU A CA 12
ATOM 23798 C C . LEU A 1 106 ? -5.096 -6.780 -10.240 1.00 0.00 106 LEU A C 12
ATOM 23799 O O . LEU A 1 106 ? -5.874 -6.183 -10.988 1.00 0.00 106 LEU A O 12
ATOM 23815 N N . GLN A 1 107 ? -4.760 -6.328 -9.046 1.00 0.00 107 GLN A N 12
ATOM 23816 C CA . GLN A 1 107 ? -5.306 -5.090 -8.521 1.00 0.00 107 GLN A CA 12
ATOM 23817 C C . GLN A 1 107 ? -4.183 -4.109 -8.224 1.00 0.00 107 GLN A C 12
ATOM 23818 O O . GLN A 1 107 ? -3.372 -4.331 -7.329 1.00 0.00 107 GLN A O 12
ATOM 23832 N N . GLN A 1 108 ? -4.129 -3.034 -8.987 1.00 0.00 108 GLN A N 12
ATOM 23833 C CA . GLN A 1 108 ? -3.122 -2.011 -8.780 1.00 0.00 108 GLN A CA 12
ATOM 23834 C C . GLN A 1 108 ? -3.712 -0.854 -7.996 1.00 0.00 108 GLN A C 12
ATOM 23835 O O . GLN A 1 108 ? -4.552 -0.107 -8.506 1.00 0.00 108 GLN A O 12
ATOM 23849 N N . LEU A 1 109 ? -3.297 -0.725 -6.751 1.00 0.00 109 LEU A N 12
ATOM 23850 C CA . LEU A 1 109 ? -3.720 0.393 -5.930 1.00 0.00 109 LEU A CA 12
ATOM 23851 C C . LEU A 1 109 ? -2.611 1.430 -5.871 1.00 0.00 109 LEU A C 12
ATOM 23852 O O . LEU A 1 109 ? -1.570 1.210 -5.251 1.00 0.00 109 LEU A O 12
ATOM 23868 N N . THR A 1 110 ? -2.835 2.551 -6.533 1.00 0.00 110 THR A N 12
ATOM 23869 C CA . THR A 1 110 ? -1.857 3.620 -6.575 1.00 0.00 110 THR A CA 12
ATOM 23870 C C . THR A 1 110 ? -2.257 4.729 -5.611 1.00 0.00 110 THR A C 12
ATOM 23871 O O . THR A 1 110 ? -3.341 5.303 -5.728 1.00 0.00 110 THR A O 12
ATOM 23882 N N . TYR A 1 111 ? -1.395 5.014 -4.650 1.00 0.00 111 TYR A N 12
ATOM 23883 C CA . TYR A 1 111 ? -1.676 6.043 -3.665 1.00 0.00 111 TYR A CA 12
ATOM 23884 C C . TYR A 1 111 ? -0.824 7.276 -3.927 1.00 0.00 111 TYR A C 12
ATOM 23885 O O . TYR A 1 111 ? 0.406 7.216 -3.890 1.00 0.00 111 TYR A O 12
ATOM 23903 N N . ASP A 1 112 ? -1.493 8.384 -4.211 1.00 0.00 112 ASP A N 12
ATOM 23904 C CA . ASP A 1 112 ? -0.817 9.638 -4.506 1.00 0.00 112 ASP A CA 12
ATOM 23905 C C . ASP A 1 112 ? -0.731 10.504 -3.254 1.00 0.00 112 ASP A C 12
ATOM 23906 O O . ASP A 1 112 ? -1.749 10.970 -2.739 1.00 0.00 112 ASP A O 12
ATOM 23915 N N . PHE A 1 113 ? 0.478 10.702 -2.756 1.00 0.00 113 PHE A N 12
ATOM 23916 C CA . PHE A 1 113 ? 0.702 11.596 -1.629 1.00 0.00 113 PHE A CA 12
ATOM 23917 C C . PHE A 1 113 ? 1.534 12.778 -2.100 1.00 0.00 113 PHE A C 12
ATOM 23918 O O . PHE A 1 113 ? 2.467 12.596 -2.877 1.00 0.00 113 PHE A O 12
ATOM 23935 N N . ASN A 1 114 ? 1.226 13.978 -1.630 1.00 0.00 114 ASN A N 12
ATOM 23936 C CA . ASN A 1 114 ? 1.938 15.159 -2.111 1.00 0.00 114 ASN A CA 12
ATOM 23937 C C . ASN A 1 114 ? 2.144 16.193 -1.010 1.00 0.00 114 ASN A C 12
ATOM 23938 O O . ASN A 1 114 ? 1.510 16.133 0.043 1.00 0.00 114 ASN A O 12
ATOM 23949 N N . GLY A 1 115 ? 3.052 17.123 -1.268 1.00 0.00 115 GLY A N 12
ATOM 23950 C CA . GLY A 1 115 ? 3.321 18.207 -0.344 1.00 0.00 115 GLY A CA 12
ATOM 23951 C C . GLY A 1 115 ? 3.666 19.474 -1.095 1.00 0.00 115 GLY A C 12
ATOM 23952 O O . GLY A 1 115 ? 2.865 19.948 -1.902 1.00 0.00 115 GLY A O 12
ATOM 23956 N N . LYS A 1 116 ? 4.868 19.998 -0.851 1.00 0.00 116 LYS A N 12
ATOM 23957 C CA . LYS A 1 116 ? 5.374 21.185 -1.545 1.00 0.00 116 LYS A CA 12
ATOM 23958 C C . LYS A 1 116 ? 4.432 22.373 -1.377 1.00 0.00 116 LYS A C 12
ATOM 23959 O O . LYS A 1 116 ? 3.599 22.648 -2.245 1.00 0.00 116 LYS A O 12
ATOM 23978 N N . LEU A 1 117 ? 4.563 23.061 -0.243 1.00 0.00 117 LEU A N 12
ATOM 23979 C CA . LEU A 1 117 ? 3.715 24.205 0.075 1.00 0.00 117 LEU A CA 12
ATOM 23980 C C . LEU A 1 117 ? 2.247 23.796 0.088 1.00 0.00 117 LEU A C 12
ATOM 23981 O O . LEU A 1 117 ? 1.369 24.604 -0.228 1.00 0.00 117 LEU A O 12
ATOM 23997 N N . GLU A 1 118 ? 1.990 22.543 0.460 1.00 0.00 118 GLU A N 12
ATOM 23998 C CA . GLU A 1 118 ? 0.639 22.010 0.486 1.00 0.00 118 GLU A CA 12
ATOM 23999 C C . GLU A 1 118 ? -0.252 22.885 1.360 1.00 0.00 118 GLU A C 12
ATOM 24000 O O . GLU A 1 118 ? 0.029 23.107 2.541 1.00 0.00 118 GLU A O 12
ATOM 24012 N N . HIS A 1 119 ? -1.305 23.415 0.759 1.00 0.00 119 HIS A N 12
ATOM 24013 C CA . HIS A 1 119 ? -2.143 24.386 1.430 1.00 0.00 119 HIS A CA 12
ATOM 24014 C C . HIS A 1 119 ? -3.137 23.685 2.335 1.00 0.00 119 HIS A C 12
ATOM 24015 O O . HIS A 1 119 ? -4.056 23.018 1.864 1.00 0.00 119 HIS A O 12
ATOM 24030 N N . HIS A 1 120 ? -2.950 23.847 3.629 1.00 0.00 120 HIS A N 12
ATOM 24031 C CA . HIS A 1 120 ? -3.788 23.180 4.610 1.00 0.00 120 HIS A CA 12
ATOM 24032 C C . HIS A 1 120 ? -5.050 23.992 4.855 1.00 0.00 120 HIS A C 12
ATOM 24033 O O . HIS A 1 120 ? -4.998 25.217 4.979 1.00 0.00 120 HIS A O 12
ATOM 24048 N N . HIS A 1 121 ? -6.182 23.307 4.900 1.00 0.00 121 HIS A N 12
ATOM 24049 C CA . HIS A 1 121 ? -7.470 23.955 5.090 1.00 0.00 121 HIS A CA 12
ATOM 24050 C C . HIS A 1 121 ? -8.138 23.403 6.337 1.00 0.00 121 HIS A C 12
ATOM 24051 O O . HIS A 1 121 ? -8.058 23.987 7.417 1.00 0.00 121 HIS A O 12
ATOM 24066 N N . HIS A 1 122 ? -8.772 22.252 6.166 1.00 0.00 122 HIS A N 12
ATOM 24067 C CA . HIS A 1 122 ? -9.433 21.546 7.248 1.00 0.00 122 HIS A CA 12
ATOM 24068 C C . HIS A 1 122 ? -9.730 20.131 6.790 1.00 0.00 122 HIS A C 12
ATOM 24069 O O . HIS A 1 122 ? -10.524 19.934 5.867 1.00 0.00 122 HIS A O 12
ATOM 24084 N N . HIS A 1 123 ? -9.070 19.158 7.392 1.00 0.00 123 HIS A N 12
ATOM 24085 C CA . HIS A 1 123 ? -9.357 17.767 7.082 1.00 0.00 123 HIS A CA 12
ATOM 24086 C C . HIS A 1 123 ? -10.800 17.464 7.437 1.00 0.00 123 HIS A C 12
ATOM 24087 O O . HIS A 1 123 ? -11.252 17.801 8.530 1.00 0.00 123 HIS A O 12
ATOM 24102 N N . HIS A 1 124 ? -11.502 16.838 6.494 1.00 0.00 124 HIS A N 12
ATOM 24103 C CA . HIS A 1 124 ? -12.958 16.683 6.543 1.00 0.00 124 HIS A CA 12
ATOM 24104 C C . HIS A 1 124 ? -13.621 18.023 6.233 1.00 0.00 124 HIS A C 12
ATOM 24105 O O . HIS A 1 124 ? -13.968 18.254 5.052 1.00 0.00 124 HIS A O 12
ATOM 24121 N N . MET A 1 1 ? -13.455 -36.034 -11.599 1.00 0.00 1 MET A N 13
ATOM 24122 C CA . MET A 1 1 ? -12.539 -35.036 -11.004 1.00 0.00 1 MET A CA 13
ATOM 24123 C C . MET A 1 1 ? -13.248 -33.703 -10.837 1.00 0.00 1 MET A C 13
ATOM 24124 O O . MET A 1 1 ? -13.678 -33.093 -11.818 1.00 0.00 1 MET A O 13
ATOM 24140 N N . ASN A 1 2 ? -13.376 -33.271 -9.585 1.00 0.00 2 ASN A N 13
ATOM 24141 C CA . ASN A 1 2 ? -14.011 -31.998 -9.242 1.00 0.00 2 ASN A CA 13
ATOM 24142 C C . ASN A 1 2 ? -15.483 -31.978 -9.645 1.00 0.00 2 ASN A C 13
ATOM 24143 O O . ASN A 1 2 ? -15.832 -31.564 -10.754 1.00 0.00 2 ASN A O 13
ATOM 24154 N N . GLU A 1 3 ? -16.346 -32.434 -8.745 1.00 0.00 3 GLU A N 13
ATOM 24155 C CA . GLU A 1 3 ? -17.788 -32.372 -8.965 1.00 0.00 3 GLU A CA 13
ATOM 24156 C C . GLU A 1 3 ? -18.301 -30.970 -8.655 1.00 0.00 3 GLU A C 13
ATOM 24157 O O . GLU A 1 3 ? -19.140 -30.782 -7.769 1.00 0.00 3 GLU A O 13
ATOM 24169 N N . LEU A 1 4 ? -17.785 -29.997 -9.404 1.00 0.00 4 LEU A N 13
ATOM 24170 C CA . LEU A 1 4 ? -18.054 -28.582 -9.167 1.00 0.00 4 LEU A CA 13
ATOM 24171 C C . LEU A 1 4 ? -17.644 -28.183 -7.755 1.00 0.00 4 LEU A C 13
ATOM 24172 O O . LEU A 1 4 ? -18.480 -28.022 -6.866 1.00 0.00 4 LEU A O 13
ATOM 24188 N N . ASP A 1 5 ? -16.342 -28.062 -7.549 1.00 0.00 5 ASP A N 13
ATOM 24189 C CA . ASP A 1 5 ? -15.810 -27.663 -6.253 1.00 0.00 5 ASP A CA 13
ATOM 24190 C C . ASP A 1 5 ? -15.614 -26.162 -6.209 1.00 0.00 5 ASP A C 13
ATOM 24191 O O . ASP A 1 5 ? -15.414 -25.575 -5.148 1.00 0.00 5 ASP A O 13
ATOM 24200 N N . ILE A 1 6 ? -15.675 -25.546 -7.375 1.00 0.00 6 ILE A N 13
ATOM 24201 C CA . ILE A 1 6 ? -15.517 -24.110 -7.483 1.00 0.00 6 ILE A CA 13
ATOM 24202 C C . ILE A 1 6 ? -16.855 -23.403 -7.297 1.00 0.00 6 ILE A C 13
ATOM 24203 O O . ILE A 1 6 ? -17.850 -23.744 -7.939 1.00 0.00 6 ILE A O 13
ATOM 24219 N N . GLN A 1 7 ? -16.881 -22.446 -6.387 1.00 0.00 7 GLN A N 13
ATOM 24220 C CA . GLN A 1 7 ? -18.058 -21.626 -6.184 1.00 0.00 7 GLN A CA 13
ATOM 24221 C C . GLN A 1 7 ? -17.797 -20.238 -6.737 1.00 0.00 7 GLN A C 13
ATOM 24222 O O . GLN A 1 7 ? -16.695 -19.708 -6.592 1.00 0.00 7 GLN A O 13
ATOM 24236 N N . GLN A 1 8 ? -18.794 -19.652 -7.375 1.00 0.00 8 GLN A N 13
ATOM 24237 C CA . GLN A 1 8 ? -18.631 -18.335 -7.961 1.00 0.00 8 GLN A CA 13
ATOM 24238 C C . GLN A 1 8 ? -18.822 -17.257 -6.902 1.00 0.00 8 GLN A C 13
ATOM 24239 O O . GLN A 1 8 ? -19.872 -16.617 -6.822 1.00 0.00 8 GLN A O 13
ATOM 24253 N N . GLU A 1 9 ? -17.815 -17.100 -6.056 1.00 0.00 9 GLU A N 13
ATOM 24254 C CA . GLU A 1 9 ? -17.842 -16.089 -5.015 1.00 0.00 9 GLU A CA 13
ATOM 24255 C C . GLU A 1 9 ? -16.969 -14.910 -5.426 1.00 0.00 9 GLU A C 13
ATOM 24256 O O . GLU A 1 9 ? -15.764 -14.894 -5.190 1.00 0.00 9 GLU A O 13
ATOM 24268 N N . TYR A 1 10 ? -17.593 -13.944 -6.082 1.00 0.00 10 TYR A N 13
ATOM 24269 C CA . TYR A 1 10 ? -16.893 -12.789 -6.630 1.00 0.00 10 TYR A CA 13
ATOM 24270 C C . TYR A 1 10 ? -16.796 -11.593 -5.669 1.00 0.00 10 TYR A C 13
ATOM 24271 O O . TYR A 1 10 ? -15.789 -10.894 -5.700 1.00 0.00 10 TYR A O 13
ATOM 24289 N N . PRO A 1 11 ? -17.824 -11.297 -4.831 1.00 0.00 11 PRO A N 13
ATOM 24290 C CA . PRO A 1 11 ? -17.804 -10.102 -3.973 1.00 0.00 11 PRO A CA 13
ATOM 24291 C C . PRO A 1 11 ? -16.675 -10.089 -2.938 1.00 0.00 11 PRO A C 13
ATOM 24292 O O . PRO A 1 11 ? -16.872 -10.451 -1.775 1.00 0.00 11 PRO A O 13
ATOM 24303 N N . PHE A 1 12 ? -15.490 -9.693 -3.373 1.00 0.00 12 PHE A N 13
ATOM 24304 C CA . PHE A 1 12 ? -14.412 -9.389 -2.452 1.00 0.00 12 PHE A CA 13
ATOM 24305 C C . PHE A 1 12 ? -14.290 -7.873 -2.343 1.00 0.00 12 PHE A C 13
ATOM 24306 O O . PHE A 1 12 ? -14.088 -7.173 -3.339 1.00 0.00 12 PHE A O 13
ATOM 24323 N N . THR A 1 13 ? -14.470 -7.364 -1.143 1.00 0.00 13 THR A N 13
ATOM 24324 C CA . THR A 1 13 ? -14.484 -5.935 -0.930 1.00 0.00 13 THR A CA 13
ATOM 24325 C C . THR A 1 13 ? -13.131 -5.458 -0.430 1.00 0.00 13 THR A C 13
ATOM 24326 O O . THR A 1 13 ? -12.586 -5.990 0.539 1.00 0.00 13 THR A O 13
ATOM 24337 N N . VAL A 1 14 ? -12.593 -4.458 -1.102 1.00 0.00 14 VAL A N 13
ATOM 24338 C CA . VAL A 1 14 ? -11.347 -3.851 -0.685 1.00 0.00 14 VAL A CA 13
ATOM 24339 C C . VAL A 1 14 ? -11.643 -2.736 0.301 1.00 0.00 14 VAL A C 13
ATOM 24340 O O . VAL A 1 14 ? -12.298 -1.748 -0.039 1.00 0.00 14 VAL A O 13
ATOM 24353 N N . GLU A 1 15 ? -11.166 -2.906 1.519 1.00 0.00 15 GLU A N 13
ATOM 24354 C CA . GLU A 1 15 ? -11.419 -1.957 2.588 1.00 0.00 15 GLU A CA 13
ATOM 24355 C C . GLU A 1 15 ? -10.176 -1.122 2.809 1.00 0.00 15 GLU A C 13
ATOM 24356 O O . GLU A 1 15 ? -9.090 -1.659 3.010 1.00 0.00 15 GLU A O 13
ATOM 24368 N N . SER A 1 16 ? -10.328 0.183 2.757 1.00 0.00 16 SER A N 13
ATOM 24369 C CA . SER A 1 16 ? -9.198 1.072 2.901 1.00 0.00 16 SER A CA 13
ATOM 24370 C C . SER A 1 16 ? -9.582 2.315 3.685 1.00 0.00 16 SER A C 13
ATOM 24371 O O . SER A 1 16 ? -10.411 3.116 3.242 1.00 0.00 16 SER A O 13
ATOM 24379 N N . MET A 1 17 ? -8.998 2.458 4.861 1.00 0.00 17 MET A N 13
ATOM 24380 C CA . MET A 1 17 ? -9.197 3.649 5.662 1.00 0.00 17 MET A CA 13
ATOM 24381 C C . MET A 1 17 ? -8.370 4.781 5.075 1.00 0.00 17 MET A C 13
ATOM 24382 O O . MET A 1 17 ? -7.170 4.623 4.845 1.00 0.00 17 MET A O 13
ATOM 24396 N N . PRO A 1 18 ? -9.016 5.925 4.803 1.00 0.00 18 PRO A N 13
ATOM 24397 C CA . PRO A 1 18 ? -8.400 7.047 4.083 1.00 0.00 18 PRO A CA 13
ATOM 24398 C C . PRO A 1 18 ? -7.063 7.479 4.668 1.00 0.00 18 PRO A C 13
ATOM 24399 O O . PRO A 1 18 ? -6.985 7.932 5.810 1.00 0.00 18 PRO A O 13
ATOM 24410 N N . VAL A 1 19 ? -6.013 7.316 3.879 1.00 0.00 19 VAL A N 13
ATOM 24411 C CA . VAL A 1 19 ? -4.702 7.808 4.253 1.00 0.00 19 VAL A CA 13
ATOM 24412 C C . VAL A 1 19 ? -4.674 9.331 4.152 1.00 0.00 19 VAL A C 13
ATOM 24413 O O . VAL A 1 19 ? -4.809 10.017 5.167 1.00 0.00 19 VAL A O 13
ATOM 24426 N N . ALA A 1 20 ? -4.528 9.845 2.925 1.00 0.00 20 ALA A N 13
ATOM 24427 C CA . ALA A 1 20 ? -4.651 11.275 2.648 1.00 0.00 20 ALA A CA 13
ATOM 24428 C C . ALA A 1 20 ? -3.763 12.104 3.573 1.00 0.00 20 ALA A C 13
ATOM 24429 O O . ALA A 1 20 ? -2.666 11.673 3.936 1.00 0.00 20 ALA A O 13
ATOM 24436 N N . ASP A 1 21 ? -4.225 13.316 3.894 1.00 0.00 21 ASP A N 13
ATOM 24437 C CA . ASP A 1 21 ? -3.596 14.169 4.908 1.00 0.00 21 ASP A CA 13
ATOM 24438 C C . ASP A 1 21 ? -2.315 14.825 4.389 1.00 0.00 21 ASP A C 13
ATOM 24439 O O . ASP A 1 21 ? -1.767 15.717 5.035 1.00 0.00 21 ASP A O 13
ATOM 24448 N N . GLU A 1 22 ? -1.876 14.408 3.201 1.00 0.00 22 GLU A N 13
ATOM 24449 C CA . GLU A 1 22 ? -0.641 14.907 2.588 1.00 0.00 22 GLU A CA 13
ATOM 24450 C C . GLU A 1 22 ? 0.563 14.616 3.476 1.00 0.00 22 GLU A C 13
ATOM 24451 O O . GLU A 1 22 ? 0.853 15.352 4.422 1.00 0.00 22 GLU A O 13
ATOM 24463 N N . ILE A 1 23 ? 1.265 13.540 3.163 1.00 0.00 23 ILE A N 13
ATOM 24464 C CA . ILE A 1 23 ? 2.394 13.108 3.960 1.00 0.00 23 ILE A CA 13
ATOM 24465 C C . ILE A 1 23 ? 3.640 13.930 3.629 1.00 0.00 23 ILE A C 13
ATOM 24466 O O . ILE A 1 23 ? 3.937 14.200 2.464 1.00 0.00 23 ILE A O 13
ATOM 24482 N N . ALA A 1 24 ? 4.344 14.354 4.663 1.00 0.00 24 ALA A N 13
ATOM 24483 C CA . ALA A 1 24 ? 5.529 15.177 4.494 1.00 0.00 24 ALA A CA 13
ATOM 24484 C C . ALA A 1 24 ? 6.794 14.336 4.621 1.00 0.00 24 ALA A C 13
ATOM 24485 O O . ALA A 1 24 ? 6.724 13.138 4.899 1.00 0.00 24 ALA A O 13
ATOM 24492 N N . GLY A 1 25 ? 7.942 14.960 4.406 1.00 0.00 25 GLY A N 13
ATOM 24493 C CA . GLY A 1 25 ? 9.205 14.266 4.568 1.00 0.00 25 GLY A CA 13
ATOM 24494 C C . GLY A 1 25 ? 9.431 13.843 6.007 1.00 0.00 25 GLY A C 13
ATOM 24495 O O . GLY A 1 25 ? 9.145 14.610 6.932 1.00 0.00 25 GLY A O 13
ATOM 24499 N N . ASP A 1 26 ? 9.920 12.615 6.196 1.00 0.00 26 ASP A N 13
ATOM 24500 C CA . ASP A 1 26 ? 10.185 12.063 7.530 1.00 0.00 26 ASP A CA 13
ATOM 24501 C C . ASP A 1 26 ? 8.878 11.917 8.320 1.00 0.00 26 ASP A C 13
ATOM 24502 O O . ASP A 1 26 ? 8.845 12.012 9.547 1.00 0.00 26 ASP A O 13
ATOM 24511 N N . GLU A 1 27 ? 7.797 11.679 7.595 1.00 0.00 27 GLU A N 13
ATOM 24512 C CA . GLU A 1 27 ? 6.497 11.440 8.201 1.00 0.00 27 GLU A CA 13
ATOM 24513 C C . GLU A 1 27 ? 6.023 10.032 7.841 1.00 0.00 27 GLU A C 13
ATOM 24514 O O . GLU A 1 27 ? 6.453 9.473 6.832 1.00 0.00 27 GLU A O 13
ATOM 24526 N N . THR A 1 28 ? 5.157 9.462 8.667 1.00 0.00 28 THR A N 13
ATOM 24527 C CA . THR A 1 28 ? 4.669 8.109 8.445 1.00 0.00 28 THR A CA 13
ATOM 24528 C C . THR A 1 28 ? 3.146 8.057 8.534 1.00 0.00 28 THR A C 13
ATOM 24529 O O . THR A 1 28 ? 2.566 8.385 9.569 1.00 0.00 28 THR A O 13
ATOM 24540 N N . VAL A 1 29 ? 2.502 7.650 7.450 1.00 0.00 29 VAL A N 13
ATOM 24541 C CA . VAL A 1 29 ? 1.050 7.500 7.443 1.00 0.00 29 VAL A CA 13
ATOM 24542 C C . VAL A 1 29 ? 0.657 6.033 7.564 1.00 0.00 29 VAL A C 13
ATOM 24543 O O . VAL A 1 29 ? 1.382 5.145 7.098 1.00 0.00 29 VAL A O 13
ATOM 24556 N N . GLU A 1 30 ? -0.484 5.780 8.193 1.00 0.00 30 GLU A N 13
ATOM 24557 C CA . GLU A 1 30 ? -0.978 4.423 8.360 1.00 0.00 30 GLU A CA 13
ATOM 24558 C C . GLU A 1 30 ? -1.858 4.022 7.189 1.00 0.00 30 GLU A C 13
ATOM 24559 O O . GLU A 1 30 ? -2.989 4.498 7.057 1.00 0.00 30 GLU A O 13
ATOM 24571 N N . ILE A 1 31 ? -1.346 3.150 6.347 1.00 0.00 31 ILE A N 13
ATOM 24572 C CA . ILE A 1 31 ? -2.147 2.583 5.286 1.00 0.00 31 ILE A CA 13
ATOM 24573 C C . ILE A 1 31 ? -2.955 1.426 5.850 1.00 0.00 31 ILE A C 13
ATOM 24574 O O . ILE A 1 31 ? -2.442 0.326 6.049 1.00 0.00 31 ILE A O 13
ATOM 24590 N N . ARG A 1 32 ? -4.208 1.702 6.148 1.00 0.00 32 ARG A N 13
ATOM 24591 C CA . ARG A 1 32 ? -5.094 0.716 6.740 1.00 0.00 32 ARG A CA 13
ATOM 24592 C C . ARG A 1 32 ? -5.875 0.007 5.645 1.00 0.00 32 ARG A C 13
ATOM 24593 O O . ARG A 1 32 ? -6.819 0.569 5.083 1.00 0.00 32 ARG A O 13
ATOM 24614 N N . LEU A 1 33 ? -5.468 -1.214 5.329 1.00 0.00 33 LEU A N 13
ATOM 24615 C CA . LEU A 1 33 ? -6.008 -1.926 4.182 1.00 0.00 33 LEU A CA 13
ATOM 24616 C C . LEU A 1 33 ? -6.474 -3.328 4.566 1.00 0.00 33 LEU A C 13
ATOM 24617 O O . LEU A 1 33 ? -5.756 -4.080 5.227 1.00 0.00 33 LEU A O 13
ATOM 24633 N N . GLU A 1 34 ? -7.685 -3.662 4.147 1.00 0.00 34 GLU A N 13
ATOM 24634 C CA . GLU A 1 34 ? -8.260 -4.974 4.384 1.00 0.00 34 GLU A CA 13
ATOM 24635 C C . GLU A 1 34 ? -8.835 -5.527 3.093 1.00 0.00 34 GLU A C 13
ATOM 24636 O O . GLU A 1 34 ? -9.402 -4.788 2.291 1.00 0.00 34 GLU A O 13
ATOM 24648 N N . ILE A 1 35 ? -8.695 -6.818 2.887 1.00 0.00 35 ILE A N 13
ATOM 24649 C CA . ILE A 1 35 ? -9.347 -7.476 1.770 1.00 0.00 35 ILE A CA 13
ATOM 24650 C C . ILE A 1 35 ? -10.383 -8.453 2.306 1.00 0.00 35 ILE A C 13
ATOM 24651 O O . ILE A 1 35 ? -10.038 -9.506 2.836 1.00 0.00 35 ILE A O 13
ATOM 24667 N N . LYS A 1 36 ? -11.651 -8.079 2.203 1.00 0.00 36 LYS A N 13
ATOM 24668 C CA . LYS A 1 36 ? -12.737 -8.899 2.723 1.00 0.00 36 LYS A CA 13
ATOM 24669 C C . LYS A 1 36 ? -13.374 -9.722 1.611 1.00 0.00 36 LYS A C 13
ATOM 24670 O O . LYS A 1 36 ? -14.140 -9.198 0.806 1.00 0.00 36 LYS A O 13
ATOM 24689 N N . PRO A 1 37 ? -13.078 -11.028 1.559 1.00 0.00 37 PRO A N 13
ATOM 24690 C CA . PRO A 1 37 ? -13.570 -11.913 0.506 1.00 0.00 37 PRO A CA 13
ATOM 24691 C C . PRO A 1 37 ? -14.907 -12.572 0.851 1.00 0.00 37 PRO A C 13
ATOM 24692 O O . PRO A 1 37 ? -15.260 -13.600 0.270 1.00 0.00 37 PRO A O 13
ATOM 24703 N N . SER A 1 38 ? -15.632 -11.971 1.799 1.00 0.00 38 SER A N 13
ATOM 24704 C CA . SER A 1 38 ? -16.912 -12.499 2.295 1.00 0.00 38 SER A CA 13
ATOM 24705 C C . SER A 1 38 ? -16.694 -13.755 3.145 1.00 0.00 38 SER A C 13
ATOM 24706 O O . SER A 1 38 ? -17.108 -13.812 4.303 1.00 0.00 38 SER A O 13
ATOM 24714 N N . GLY A 1 39 ? -16.043 -14.747 2.565 1.00 0.00 39 GLY A N 13
ATOM 24715 C CA . GLY A 1 39 ? -15.704 -15.953 3.285 1.00 0.00 39 GLY A CA 13
ATOM 24716 C C . GLY A 1 39 ? -14.417 -16.549 2.762 1.00 0.00 39 GLY A C 13
ATOM 24717 O O . GLY A 1 39 ? -14.401 -17.150 1.689 1.00 0.00 39 GLY A O 13
ATOM 24721 N N . ASN A 1 40 ? -13.331 -16.367 3.502 1.00 0.00 40 ASN A N 13
ATOM 24722 C CA . ASN A 1 40 ? -12.023 -16.815 3.046 1.00 0.00 40 ASN A CA 13
ATOM 24723 C C . ASN A 1 40 ? -11.919 -18.333 3.080 1.00 0.00 40 ASN A C 13
ATOM 24724 O O . ASN A 1 40 ? -11.851 -18.942 4.151 1.00 0.00 40 ASN A O 13
ATOM 24735 N N . PHE A 1 41 ? -11.935 -18.932 1.905 1.00 0.00 41 PHE A N 13
ATOM 24736 C CA . PHE A 1 41 ? -11.720 -20.360 1.766 1.00 0.00 41 PHE A CA 13
ATOM 24737 C C . PHE A 1 41 ? -10.238 -20.623 1.550 1.00 0.00 41 PHE A C 13
ATOM 24738 O O . PHE A 1 41 ? -9.448 -19.686 1.445 1.00 0.00 41 PHE A O 13
ATOM 24755 N N . ILE A 1 42 ? -9.854 -21.886 1.487 1.00 0.00 42 ILE A N 13
ATOM 24756 C CA . ILE A 1 42 ? -8.460 -22.226 1.250 1.00 0.00 42 ILE A CA 13
ATOM 24757 C C . ILE A 1 42 ? -8.144 -22.172 -0.241 1.00 0.00 42 ILE A C 13
ATOM 24758 O O . ILE A 1 42 ? -8.388 -23.128 -0.985 1.00 0.00 42 ILE A O 13
ATOM 24774 N N . GLY A 1 43 ? -7.636 -21.025 -0.666 1.00 0.00 43 GLY A N 13
ATOM 24775 C CA . GLY A 1 43 ? -7.289 -20.807 -2.054 1.00 0.00 43 GLY A CA 13
ATOM 24776 C C . GLY A 1 43 ? -7.124 -19.329 -2.342 1.00 0.00 43 GLY A C 13
ATOM 24777 O O . GLY A 1 43 ? -7.773 -18.507 -1.697 1.00 0.00 43 GLY A O 13
ATOM 24781 N N . THR A 1 44 ? -6.260 -18.994 -3.299 1.00 0.00 44 THR A N 13
ATOM 24782 C CA . THR A 1 44 ? -5.959 -17.602 -3.633 1.00 0.00 44 THR A CA 13
ATOM 24783 C C . THR A 1 44 ? -5.183 -16.937 -2.496 1.00 0.00 44 THR A C 13
ATOM 24784 O O . THR A 1 44 ? -5.754 -16.524 -1.489 1.00 0.00 44 THR A O 13
ATOM 24795 N N . VAL A 1 45 ? -3.870 -16.858 -2.661 1.00 0.00 45 VAL A N 13
ATOM 24796 C CA . VAL A 1 45 ? -3.003 -16.320 -1.618 1.00 0.00 45 VAL A CA 13
ATOM 24797 C C . VAL A 1 45 ? -2.530 -14.906 -1.969 1.00 0.00 45 VAL A C 13
ATOM 24798 O O . VAL A 1 45 ? -2.106 -14.150 -1.093 1.00 0.00 45 VAL A O 13
ATOM 24811 N N . TYR A 1 46 ? -2.628 -14.557 -3.256 1.00 0.00 46 TYR A N 13
ATOM 24812 C CA . TYR A 1 46 ? -2.205 -13.247 -3.758 1.00 0.00 46 TYR A CA 13
ATOM 24813 C C . TYR A 1 46 ? -0.692 -13.057 -3.666 1.00 0.00 46 TYR A C 13
ATOM 24814 O O . TYR A 1 46 ? 0.025 -13.847 -3.055 1.00 0.00 46 TYR A O 13
ATOM 24832 N N . THR A 1 47 ? -0.220 -12.012 -4.318 1.00 0.00 47 THR A N 13
ATOM 24833 C CA . THR A 1 47 ? 1.151 -11.564 -4.183 1.00 0.00 47 THR A CA 13
ATOM 24834 C C . THR A 1 47 ? 1.190 -10.052 -4.352 1.00 0.00 47 THR A C 13
ATOM 24835 O O . THR A 1 47 ? 0.570 -9.514 -5.265 1.00 0.00 47 THR A O 13
ATOM 24846 N N . LEU A 1 48 ? 1.886 -9.368 -3.461 1.00 0.00 48 LEU A N 13
ATOM 24847 C CA . LEU A 1 48 ? 1.957 -7.919 -3.514 1.00 0.00 48 LEU A CA 13
ATOM 24848 C C . LEU A 1 48 ? 3.350 -7.464 -3.928 1.00 0.00 48 LEU A C 13
ATOM 24849 O O . LEU A 1 48 ? 4.341 -7.757 -3.259 1.00 0.00 48 LEU A O 13
ATOM 24865 N N . ARG A 1 49 ? 3.415 -6.784 -5.059 1.00 0.00 49 ARG A N 13
ATOM 24866 C CA . ARG A 1 49 ? 4.666 -6.244 -5.566 1.00 0.00 49 ARG A CA 13
ATOM 24867 C C . ARG A 1 49 ? 4.669 -4.731 -5.426 1.00 0.00 49 ARG A C 13
ATOM 24868 O O . ARG A 1 49 ? 3.689 -4.062 -5.759 1.00 0.00 49 ARG A O 13
ATOM 24889 N N . TYR A 1 50 ? 5.772 -4.196 -4.929 1.00 0.00 50 TYR A N 13
ATOM 24890 C CA . TYR A 1 50 ? 5.840 -2.789 -4.567 1.00 0.00 50 TYR A CA 13
ATOM 24891 C C . TYR A 1 50 ? 6.717 -2.017 -5.536 1.00 0.00 50 TYR A C 13
ATOM 24892 O O . TYR A 1 50 ? 7.831 -2.445 -5.841 1.00 0.00 50 TYR A O 13
ATOM 24910 N N . PHE A 1 51 ? 6.210 -0.888 -6.020 1.00 0.00 51 PHE A N 13
ATOM 24911 C CA . PHE A 1 51 ? 6.990 0.019 -6.854 1.00 0.00 51 PHE A CA 13
ATOM 24912 C C . PHE A 1 51 ? 6.642 1.467 -6.531 1.00 0.00 51 PHE A C 13
ATOM 24913 O O . PHE A 1 51 ? 5.480 1.796 -6.284 1.00 0.00 51 PHE A O 13
ATOM 24930 N N . GLN A 1 52 ? 7.655 2.322 -6.522 1.00 0.00 52 GLN A N 13
ATOM 24931 C CA . GLN A 1 52 ? 7.470 3.735 -6.217 1.00 0.00 52 GLN A CA 13
ATOM 24932 C C . GLN A 1 52 ? 7.978 4.595 -7.373 1.00 0.00 52 GLN A C 13
ATOM 24933 O O . GLN A 1 52 ? 9.174 4.857 -7.473 1.00 0.00 52 GLN A O 13
ATOM 24947 N N . PRO A 1 53 ? 7.086 5.010 -8.282 1.00 0.00 53 PRO A N 13
ATOM 24948 C CA . PRO A 1 53 ? 7.462 5.849 -9.427 1.00 0.00 53 PRO A CA 13
ATOM 24949 C C . PRO A 1 53 ? 7.906 7.257 -9.018 1.00 0.00 53 PRO A C 13
ATOM 24950 O O . PRO A 1 53 ? 9.028 7.675 -9.311 1.00 0.00 53 PRO A O 13
ATOM 24961 N N . ASP A 1 54 ? 7.033 7.974 -8.321 1.00 0.00 54 ASP A N 13
ATOM 24962 C CA . ASP A 1 54 ? 7.291 9.370 -7.975 1.00 0.00 54 ASP A CA 13
ATOM 24963 C C . ASP A 1 54 ? 8.023 9.500 -6.648 1.00 0.00 54 ASP A C 13
ATOM 24964 O O . ASP A 1 54 ? 9.140 10.020 -6.590 1.00 0.00 54 ASP A O 13
ATOM 24973 N N . GLY A 1 55 ? 7.387 9.035 -5.581 1.00 0.00 55 GLY A N 13
ATOM 24974 C CA . GLY A 1 55 ? 7.940 9.221 -4.257 1.00 0.00 55 GLY A CA 13
ATOM 24975 C C . GLY A 1 55 ? 8.852 8.086 -3.859 1.00 0.00 55 GLY A C 13
ATOM 24976 O O . GLY A 1 55 ? 8.889 7.051 -4.524 1.00 0.00 55 GLY A O 13
ATOM 24980 N N . LYS A 1 56 ? 9.602 8.282 -2.788 1.00 0.00 56 LYS A N 13
ATOM 24981 C CA . LYS A 1 56 ? 10.462 7.238 -2.264 1.00 0.00 56 LYS A CA 13
ATOM 24982 C C . LYS A 1 56 ? 10.390 7.242 -0.744 1.00 0.00 56 LYS A C 13
ATOM 24983 O O . LYS A 1 56 ? 10.537 8.286 -0.105 1.00 0.00 56 LYS A O 13
ATOM 25002 N N . GLY A 1 57 ? 10.175 6.074 -0.169 1.00 0.00 57 GLY A N 13
ATOM 25003 C CA . GLY A 1 57 ? 10.093 5.965 1.265 1.00 0.00 57 GLY A CA 13
ATOM 25004 C C . GLY A 1 57 ? 10.181 4.532 1.722 1.00 0.00 57 GLY A C 13
ATOM 25005 O O . GLY A 1 57 ? 10.345 3.624 0.905 1.00 0.00 57 GLY A O 13
ATOM 25009 N N . SER A 1 58 ? 10.093 4.328 3.021 1.00 0.00 58 SER A N 13
ATOM 25010 C CA . SER A 1 58 ? 10.171 3.001 3.592 1.00 0.00 58 SER A CA 13
ATOM 25011 C C . SER A 1 58 ? 8.781 2.491 3.948 1.00 0.00 58 SER A C 13
ATOM 25012 O O . SER A 1 58 ? 8.098 3.057 4.801 1.00 0.00 58 SER A O 13
ATOM 25020 N N . LEU A 1 59 ? 8.359 1.436 3.265 1.00 0.00 59 LEU A N 13
ATOM 25021 C CA . LEU A 1 59 ? 7.068 0.825 3.523 1.00 0.00 59 LEU A CA 13
ATOM 25022 C C . LEU A 1 59 ? 7.255 -0.421 4.380 1.00 0.00 59 LEU A C 13
ATOM 25023 O O . LEU A 1 59 ? 7.809 -1.420 3.930 1.00 0.00 59 LEU A O 13
ATOM 25039 N N . LYS A 1 60 ? 6.817 -0.349 5.624 1.00 0.00 60 LYS A N 13
ATOM 25040 C CA . LYS A 1 60 ? 7.002 -1.450 6.558 1.00 0.00 60 LYS A CA 13
ATOM 25041 C C . LYS A 1 60 ? 5.676 -1.859 7.180 1.00 0.00 60 LYS A C 13
ATOM 25042 O O . LYS A 1 60 ? 4.731 -1.078 7.208 1.00 0.00 60 LYS A O 13
ATOM 25061 N N . MET A 1 61 ? 5.605 -3.086 7.667 1.00 0.00 61 MET A N 13
ATOM 25062 C CA . MET A 1 61 ? 4.406 -3.565 8.341 1.00 0.00 61 MET A CA 13
ATOM 25063 C C . MET A 1 61 ? 4.551 -3.387 9.845 1.00 0.00 61 MET A C 13
ATOM 25064 O O . MET A 1 61 ? 5.613 -2.972 10.325 1.00 0.00 61 MET A O 13
ATOM 25078 N N . GLU A 1 62 ? 3.495 -3.708 10.587 1.00 0.00 62 GLU A N 13
ATOM 25079 C CA . GLU A 1 62 ? 3.525 -3.610 12.042 1.00 0.00 62 GLU A CA 13
ATOM 25080 C C . GLU A 1 62 ? 4.487 -4.644 12.612 1.00 0.00 62 GLU A C 13
ATOM 25081 O O . GLU A 1 62 ? 5.150 -4.406 13.619 1.00 0.00 62 GLU A O 13
ATOM 25093 N N . ASP A 1 63 ? 4.562 -5.789 11.939 1.00 0.00 63 ASP A N 13
ATOM 25094 C CA . ASP A 1 63 ? 5.462 -6.871 12.332 1.00 0.00 63 ASP A CA 13
ATOM 25095 C C . ASP A 1 63 ? 6.921 -6.408 12.339 1.00 0.00 63 ASP A C 13
ATOM 25096 O O . ASP A 1 63 ? 7.758 -6.965 13.048 1.00 0.00 63 ASP A O 13
ATOM 25105 N N . GLY A 1 64 ? 7.220 -5.380 11.555 1.00 0.00 64 GLY A N 13
ATOM 25106 C CA . GLY A 1 64 ? 8.559 -4.824 11.550 1.00 0.00 64 GLY A CA 13
ATOM 25107 C C . GLY A 1 64 ? 9.257 -5.001 10.219 1.00 0.00 64 GLY A C 13
ATOM 25108 O O . GLY A 1 64 ? 10.099 -4.185 9.846 1.00 0.00 64 GLY A O 13
ATOM 25112 N N . THR A 1 65 ? 8.907 -6.064 9.512 1.00 0.00 65 THR A N 13
ATOM 25113 C CA . THR A 1 65 ? 9.497 -6.356 8.213 1.00 0.00 65 THR A CA 13
ATOM 25114 C C . THR A 1 65 ? 9.259 -5.210 7.232 1.00 0.00 65 THR A C 13
ATOM 25115 O O . THR A 1 65 ? 8.126 -4.742 7.064 1.00 0.00 65 THR A O 13
ATOM 25126 N N . VAL A 1 66 ? 10.335 -4.748 6.610 1.00 0.00 66 VAL A N 13
ATOM 25127 C CA . VAL A 1 66 ? 10.245 -3.706 5.603 1.00 0.00 66 VAL A CA 13
ATOM 25128 C C . VAL A 1 66 ? 10.008 -4.328 4.233 1.00 0.00 66 VAL A C 13
ATOM 25129 O O . VAL A 1 66 ? 10.707 -5.267 3.830 1.00 0.00 66 VAL A O 13
ATOM 25142 N N . LEU A 1 67 ? 9.022 -3.806 3.530 1.00 0.00 67 LEU A N 13
ATOM 25143 C CA . LEU A 1 67 ? 8.638 -4.327 2.231 1.00 0.00 67 LEU A CA 13
ATOM 25144 C C . LEU A 1 67 ? 9.562 -3.773 1.154 1.00 0.00 67 LEU A C 13
ATOM 25145 O O . LEU A 1 67 ? 10.051 -2.649 1.270 1.00 0.00 67 LEU A O 13
ATOM 25161 N N . LYS A 1 68 ? 9.796 -4.554 0.114 1.00 0.00 68 LYS A N 13
ATOM 25162 C CA . LYS A 1 68 ? 10.791 -4.203 -0.888 1.00 0.00 68 LYS A CA 13
ATOM 25163 C C . LYS A 1 68 ? 10.144 -3.657 -2.153 1.00 0.00 68 LYS A C 13
ATOM 25164 O O . LYS A 1 68 ? 9.506 -4.400 -2.903 1.00 0.00 68 LYS A O 13
ATOM 25183 N N . PRO A 1 69 ? 10.298 -2.348 -2.403 1.00 0.00 69 PRO A N 13
ATOM 25184 C CA . PRO A 1 69 ? 9.797 -1.702 -3.613 1.00 0.00 69 PRO A CA 13
ATOM 25185 C C . PRO A 1 69 ? 10.662 -2.049 -4.817 1.00 0.00 69 PRO A C 13
ATOM 25186 O O . PRO A 1 69 ? 11.521 -1.262 -5.226 1.00 0.00 69 PRO A O 13
ATOM 25197 N N . ASN A 1 70 ? 10.416 -3.240 -5.355 1.00 0.00 70 ASN A N 13
ATOM 25198 C CA . ASN A 1 70 ? 11.219 -3.827 -6.430 1.00 0.00 70 ASN A CA 13
ATOM 25199 C C . ASN A 1 70 ? 10.926 -5.319 -6.498 1.00 0.00 70 ASN A C 13
ATOM 25200 O O . ASN A 1 70 ? 10.903 -5.920 -7.572 1.00 0.00 70 ASN A O 13
ATOM 25211 N N . ASP A 1 71 ? 10.678 -5.904 -5.332 1.00 0.00 71 ASP A N 13
ATOM 25212 C CA . ASP A 1 71 ? 10.468 -7.341 -5.219 1.00 0.00 71 ASP A CA 13
ATOM 25213 C C . ASP A 1 71 ? 9.001 -7.637 -4.897 1.00 0.00 71 ASP A C 13
ATOM 25214 O O . ASP A 1 71 ? 8.133 -6.790 -5.116 1.00 0.00 71 ASP A O 13
ATOM 25223 N N . ARG A 1 72 ? 8.728 -8.827 -4.373 1.00 0.00 72 ARG A N 13
ATOM 25224 C CA . ARG A 1 72 ? 7.361 -9.269 -4.140 1.00 0.00 72 ARG A CA 13
ATOM 25225 C C . ARG A 1 72 ? 7.205 -9.848 -2.737 1.00 0.00 72 ARG A C 13
ATOM 25226 O O . ARG A 1 72 ? 8.133 -10.443 -2.191 1.00 0.00 72 ARG A O 13
ATOM 25247 N N . TYR A 1 73 ? 6.033 -9.657 -2.158 1.00 0.00 73 TYR A N 13
ATOM 25248 C CA . TYR A 1 73 ? 5.701 -10.264 -0.879 1.00 0.00 73 TYR A CA 13
ATOM 25249 C C . TYR A 1 73 ? 4.293 -10.847 -0.917 1.00 0.00 73 TYR A C 13
ATOM 25250 O O . TYR A 1 73 ? 3.325 -10.142 -1.191 1.00 0.00 73 TYR A O 13
ATOM 25268 N N . LEU A 1 74 ? 4.188 -12.143 -0.667 1.00 0.00 74 LEU A N 13
ATOM 25269 C CA . LEU A 1 74 ? 2.887 -12.781 -0.533 1.00 0.00 74 LEU A CA 13
ATOM 25270 C C . LEU A 1 74 ? 2.520 -12.847 0.944 1.00 0.00 74 LEU A C 13
ATOM 25271 O O . LEU A 1 74 ? 3.319 -13.287 1.777 1.00 0.00 74 LEU A O 13
ATOM 25287 N N . LEU A 1 75 ? 1.323 -12.393 1.267 1.00 0.00 75 LEU A N 13
ATOM 25288 C CA . LEU A 1 75 ? 0.928 -12.232 2.657 1.00 0.00 75 LEU A CA 13
ATOM 25289 C C . LEU A 1 75 ? -0.010 -13.341 3.105 1.00 0.00 75 LEU A C 13
ATOM 25290 O O . LEU A 1 75 ? -0.710 -13.945 2.297 1.00 0.00 75 LEU A O 13
ATOM 25306 N N . ASN A 1 76 ? -0.002 -13.600 4.403 1.00 0.00 76 ASN A N 13
ATOM 25307 C CA . ASN A 1 76 ? -0.914 -14.562 5.007 1.00 0.00 76 ASN A CA 13
ATOM 25308 C C . ASN A 1 76 ? -2.129 -13.831 5.548 1.00 0.00 76 ASN A C 13
ATOM 25309 O O . ASN A 1 76 ? -3.202 -14.411 5.720 1.00 0.00 76 ASN A O 13
ATOM 25320 N N . GLU A 1 77 ? -1.938 -12.551 5.821 1.00 0.00 77 GLU A N 13
ATOM 25321 C CA . GLU A 1 77 ? -2.972 -11.723 6.415 1.00 0.00 77 GLU A CA 13
ATOM 25322 C C . GLU A 1 77 ? -3.762 -10.991 5.343 1.00 0.00 77 GLU A C 13
ATOM 25323 O O . GLU A 1 77 ? -3.194 -10.470 4.387 1.00 0.00 77 GLU A O 13
ATOM 25335 N N . TRP A 1 78 ? -5.074 -10.959 5.515 1.00 0.00 78 TRP A N 13
ATOM 25336 C CA . TRP A 1 78 ? -5.954 -10.244 4.600 1.00 0.00 78 TRP A CA 13
ATOM 25337 C C . TRP A 1 78 ? -6.342 -8.905 5.212 1.00 0.00 78 TRP A C 13
ATOM 25338 O O . TRP A 1 78 ? -6.953 -8.054 4.565 1.00 0.00 78 TRP A O 13
ATOM 25359 N N . LYS A 1 79 ? -5.988 -8.739 6.480 1.00 0.00 79 LYS A N 13
ATOM 25360 C CA . LYS A 1 79 ? -6.164 -7.479 7.190 1.00 0.00 79 LYS A CA 13
ATOM 25361 C C . LYS A 1 79 ? -4.820 -7.051 7.764 1.00 0.00 79 LYS A C 13
ATOM 25362 O O . LYS A 1 79 ? -4.176 -7.832 8.471 1.00 0.00 79 LYS A O 13
ATOM 25381 N N . PHE A 1 80 ? -4.387 -5.833 7.464 1.00 0.00 80 PHE A N 13
ATOM 25382 C CA . PHE A 1 80 ? -3.072 -5.380 7.896 1.00 0.00 80 PHE A CA 13
ATOM 25383 C C . PHE A 1 80 ? -2.931 -3.867 7.790 1.00 0.00 80 PHE A C 13
ATOM 25384 O O . PHE A 1 80 ? -3.748 -3.192 7.163 1.00 0.00 80 PHE A O 13
ATOM 25401 N N . ARG A 1 81 ? -1.890 -3.342 8.422 1.00 0.00 81 ARG A N 13
ATOM 25402 C CA . ARG A 1 81 ? -1.546 -1.937 8.294 1.00 0.00 81 ARG A CA 13
ATOM 25403 C C . ARG A 1 81 ? -0.182 -1.807 7.642 1.00 0.00 81 ARG A C 13
ATOM 25404 O O . ARG A 1 81 ? 0.733 -2.576 7.944 1.00 0.00 81 ARG A O 13
ATOM 25425 N N . LEU A 1 82 ? -0.045 -0.844 6.753 1.00 0.00 82 LEU A N 13
ATOM 25426 C CA . LEU A 1 82 ? 1.241 -0.547 6.159 1.00 0.00 82 LEU A CA 13
ATOM 25427 C C . LEU A 1 82 ? 1.704 0.820 6.629 1.00 0.00 82 LEU A C 13
ATOM 25428 O O . LEU A 1 82 ? 0.912 1.753 6.720 1.00 0.00 82 LEU A O 13
ATOM 25444 N N . TYR A 1 83 ? 2.976 0.935 6.944 1.00 0.00 83 TYR A N 13
ATOM 25445 C CA . TYR A 1 83 ? 3.536 2.195 7.384 1.00 0.00 83 TYR A CA 13
ATOM 25446 C C . TYR A 1 83 ? 4.482 2.743 6.339 1.00 0.00 83 TYR A C 13
ATOM 25447 O O . TYR A 1 83 ? 5.524 2.148 6.060 1.00 0.00 83 TYR A O 13
ATOM 25465 N N . TYR A 1 84 ? 4.098 3.860 5.750 1.00 0.00 84 TYR A N 13
ATOM 25466 C CA . TYR A 1 84 ? 4.895 4.494 4.715 1.00 0.00 84 TYR A CA 13
ATOM 25467 C C . TYR A 1 84 ? 5.585 5.731 5.269 1.00 0.00 84 TYR A C 13
ATOM 25468 O O . TYR A 1 84 ? 4.935 6.734 5.570 1.00 0.00 84 TYR A O 13
ATOM 25486 N N . THR A 1 85 ? 6.894 5.631 5.439 1.00 0.00 85 THR A N 13
ATOM 25487 C CA . THR A 1 85 ? 7.698 6.762 5.873 1.00 0.00 85 THR A CA 13
ATOM 25488 C C . THR A 1 85 ? 8.370 7.413 4.667 1.00 0.00 85 THR A C 13
ATOM 25489 O O . THR A 1 85 ? 9.276 6.834 4.066 1.00 0.00 85 THR A O 13
ATOM 25500 N N . SER A 1 86 ? 7.910 8.604 4.304 1.00 0.00 86 SER A N 13
ATOM 25501 C CA . SER A 1 86 ? 8.443 9.317 3.152 1.00 0.00 86 SER A CA 13
ATOM 25502 C C . SER A 1 86 ? 9.882 9.767 3.392 1.00 0.00 86 SER A C 13
ATOM 25503 O O . SER A 1 86 ? 10.148 10.625 4.237 1.00 0.00 86 SER A O 13
ATOM 25511 N N . GLN A 1 87 ? 10.804 9.180 2.642 1.00 0.00 87 GLN A N 13
ATOM 25512 C CA . GLN A 1 87 ? 12.212 9.533 2.743 1.00 0.00 87 GLN A CA 13
ATOM 25513 C C . GLN A 1 87 ? 12.533 10.684 1.802 1.00 0.00 87 GLN A C 13
ATOM 25514 O O . GLN A 1 87 ? 13.326 11.566 2.128 1.00 0.00 87 GLN A O 13
ATOM 25528 N N . SER A 1 88 ? 11.913 10.673 0.635 1.00 0.00 88 SER A N 13
ATOM 25529 C CA . SER A 1 88 ? 12.156 11.699 -0.364 1.00 0.00 88 SER A CA 13
ATOM 25530 C C . SER A 1 88 ? 10.843 12.206 -0.955 1.00 0.00 88 SER A C 13
ATOM 25531 O O . SER A 1 88 ? 10.052 11.432 -1.500 1.00 0.00 88 SER A O 13
ATOM 25539 N N . ASP A 1 89 ? 10.618 13.506 -0.833 1.00 0.00 89 ASP A N 13
ATOM 25540 C CA . ASP A 1 89 ? 9.405 14.133 -1.346 1.00 0.00 89 ASP A CA 13
ATOM 25541 C C . ASP A 1 89 ? 9.719 14.987 -2.567 1.00 0.00 89 ASP A C 13
ATOM 25542 O O . ASP A 1 89 ? 10.740 15.675 -2.605 1.00 0.00 89 ASP A O 13
ATOM 25551 N N . LYS A 1 90 ? 8.850 14.929 -3.564 1.00 0.00 90 LYS A N 13
ATOM 25552 C CA . LYS A 1 90 ? 9.044 15.686 -4.794 1.00 0.00 90 LYS A CA 13
ATOM 25553 C C . LYS A 1 90 ? 7.968 16.758 -4.943 1.00 0.00 90 LYS A C 13
ATOM 25554 O O . LYS A 1 90 ? 8.272 17.933 -5.179 1.00 0.00 90 LYS A O 13
ATOM 25573 N N . GLU A 1 91 ? 6.717 16.339 -4.796 1.00 0.00 91 GLU A N 13
ATOM 25574 C CA . GLU A 1 91 ? 5.564 17.224 -4.939 1.00 0.00 91 GLU A CA 13
ATOM 25575 C C . GLU A 1 91 ? 4.299 16.416 -4.694 1.00 0.00 91 GLU A C 13
ATOM 25576 O O . GLU A 1 91 ? 3.471 16.755 -3.850 1.00 0.00 91 GLU A O 13
ATOM 25588 N N . ALA A 1 92 ? 4.166 15.342 -5.456 1.00 0.00 92 ALA A N 13
ATOM 25589 C CA . ALA A 1 92 ? 3.098 14.380 -5.270 1.00 0.00 92 ALA A CA 13
ATOM 25590 C C . ALA A 1 92 ? 3.699 12.986 -5.216 1.00 0.00 92 ALA A C 13
ATOM 25591 O O . ALA A 1 92 ? 4.384 12.563 -6.150 1.00 0.00 92 ALA A O 13
ATOM 25598 N N . GLN A 1 93 ? 3.470 12.288 -4.123 1.00 0.00 93 GLN A N 13
ATOM 25599 C CA . GLN A 1 93 ? 4.112 11.005 -3.901 1.00 0.00 93 GLN A CA 13
ATOM 25600 C C . GLN A 1 93 ? 3.206 9.866 -4.336 1.00 0.00 93 GLN A C 13
ATOM 25601 O O . GLN A 1 93 ? 2.240 9.530 -3.660 1.00 0.00 93 GLN A O 13
ATOM 25615 N N . THR A 1 94 ? 3.525 9.280 -5.471 1.00 0.00 94 THR A N 13
ATOM 25616 C CA . THR A 1 94 ? 2.718 8.209 -6.035 1.00 0.00 94 THR A CA 13
ATOM 25617 C C . THR A 1 94 ? 3.403 6.862 -5.833 1.00 0.00 94 THR A C 13
ATOM 25618 O O . THR A 1 94 ? 4.584 6.707 -6.155 1.00 0.00 94 THR A O 13
ATOM 25629 N N . ILE A 1 95 ? 2.666 5.905 -5.286 1.00 0.00 95 ILE A N 13
ATOM 25630 C CA . ILE A 1 95 ? 3.155 4.542 -5.144 1.00 0.00 95 ILE A CA 13
ATOM 25631 C C . ILE A 1 95 ? 2.163 3.567 -5.770 1.00 0.00 95 ILE A C 13
ATOM 25632 O O . ILE A 1 95 ? 0.947 3.761 -5.677 1.00 0.00 95 ILE A O 13
ATOM 25648 N N . ASP A 1 96 ? 2.677 2.530 -6.414 1.00 0.00 96 ASP A N 13
ATOM 25649 C CA . ASP A 1 96 ? 1.825 1.547 -7.070 1.00 0.00 96 ASP A CA 13
ATOM 25650 C C . ASP A 1 96 ? 1.921 0.205 -6.365 1.00 0.00 96 ASP A C 13
ATOM 25651 O O . ASP A 1 96 ? 2.997 -0.394 -6.286 1.00 0.00 96 ASP A O 13
ATOM 25660 N N . LEU A 1 97 ? 0.796 -0.256 -5.838 1.00 0.00 97 LEU A N 13
ATOM 25661 C CA . LEU A 1 97 ? 0.738 -1.548 -5.177 1.00 0.00 97 LEU A CA 13
ATOM 25662 C C . LEU A 1 97 ? 0.138 -2.588 -6.111 1.00 0.00 97 LEU A C 13
ATOM 25663 O O . LEU A 1 97 ? -1.061 -2.558 -6.410 1.00 0.00 97 LEU A O 13
ATOM 25679 N N . TYR A 1 98 ? 0.979 -3.490 -6.585 1.00 0.00 98 TYR A N 13
ATOM 25680 C CA . TYR A 1 98 ? 0.543 -4.540 -7.492 1.00 0.00 98 TYR A CA 13
ATOM 25681 C C . TYR A 1 98 ? 0.095 -5.776 -6.730 1.00 0.00 98 TYR A C 13
ATOM 25682 O O . TYR A 1 98 ? 0.922 -6.566 -6.278 1.00 0.00 98 TYR A O 13
ATOM 25700 N N . PHE A 1 99 ? -1.208 -5.925 -6.567 1.00 0.00 99 PHE A N 13
ATOM 25701 C CA . PHE A 1 99 ? -1.759 -7.156 -6.034 1.00 0.00 99 PHE A CA 13
ATOM 25702 C C . PHE A 1 99 ? -2.004 -8.115 -7.183 1.00 0.00 99 PHE A C 13
ATOM 25703 O O . PHE A 1 99 ? -2.787 -7.826 -8.084 1.00 0.00 99 PHE A O 13
ATOM 25720 N N . GLU A 1 100 ? -1.338 -9.245 -7.164 1.00 0.00 100 GLU A N 13
ATOM 25721 C CA . GLU A 1 100 ? -1.472 -10.199 -8.244 1.00 0.00 100 GLU A CA 13
ATOM 25722 C C . GLU A 1 100 ? -2.353 -11.354 -7.795 1.00 0.00 100 GLU A C 13
ATOM 25723 O O . GLU A 1 100 ? -2.087 -12.011 -6.787 1.00 0.00 100 GLU A O 13
ATOM 25735 N N . ASP A 1 101 ? -3.415 -11.566 -8.554 1.00 0.00 101 ASP A N 13
ATOM 25736 C CA . ASP A 1 101 ? -4.484 -12.478 -8.180 1.00 0.00 101 ASP A CA 13
ATOM 25737 C C . ASP A 1 101 ? -4.304 -13.812 -8.900 1.00 0.00 101 ASP A C 13
ATOM 25738 O O . ASP A 1 101 ? -3.577 -13.895 -9.892 1.00 0.00 101 ASP A O 13
ATOM 25747 N N . ASN A 1 102 ? -4.966 -14.849 -8.407 1.00 0.00 102 ASN A N 13
ATOM 25748 C CA . ASN A 1 102 ? -4.858 -16.182 -8.987 1.00 0.00 102 ASN A CA 13
ATOM 25749 C C . ASN A 1 102 ? -5.893 -16.385 -10.092 1.00 0.00 102 ASN A C 13
ATOM 25750 O O . ASN A 1 102 ? -5.671 -17.157 -11.025 1.00 0.00 102 ASN A O 13
ATOM 25761 N N . TRP A 1 103 ? -7.016 -15.689 -9.988 1.00 0.00 103 TRP A N 13
ATOM 25762 C CA . TRP A 1 103 ? -8.078 -15.795 -10.983 1.00 0.00 103 TRP A CA 13
ATOM 25763 C C . TRP A 1 103 ? -8.443 -14.425 -11.548 1.00 0.00 103 TRP A C 13
ATOM 25764 O O . TRP A 1 103 ? -8.837 -14.310 -12.710 1.00 0.00 103 TRP A O 13
ATOM 25785 N N . GLY A 1 104 ? -8.303 -13.390 -10.729 1.00 0.00 104 GLY A N 13
ATOM 25786 C CA . GLY A 1 104 ? -8.558 -12.036 -11.186 1.00 0.00 104 GLY A CA 13
ATOM 25787 C C . GLY A 1 104 ? -7.352 -11.440 -11.883 1.00 0.00 104 GLY A C 13
ATOM 25788 O O . GLY A 1 104 ? -7.414 -10.327 -12.406 1.00 0.00 104 GLY A O 13
ATOM 25792 N N . ASN A 1 105 ? -6.251 -12.196 -11.864 1.00 0.00 105 ASN A N 13
ATOM 25793 C CA . ASN A 1 105 ? -5.001 -11.828 -12.540 1.00 0.00 105 ASN A CA 13
ATOM 25794 C C . ASN A 1 105 ? -4.295 -10.665 -11.844 1.00 0.00 105 ASN A C 13
ATOM 25795 O O . ASN A 1 105 ? -3.228 -10.847 -11.258 1.00 0.00 105 ASN A O 13
ATOM 25806 N N . LEU A 1 106 ? -4.886 -9.479 -11.891 1.00 0.00 106 LEU A N 13
ATOM 25807 C CA . LEU A 1 106 ? -4.242 -8.294 -11.339 1.00 0.00 106 LEU A CA 13
ATOM 25808 C C . LEU A 1 106 ? -5.247 -7.367 -10.672 1.00 0.00 106 LEU A C 13
ATOM 25809 O O . LEU A 1 106 ? -6.304 -7.073 -11.227 1.00 0.00 106 LEU A O 13
ATOM 25825 N N . GLN A 1 107 ? -4.906 -6.931 -9.469 1.00 0.00 107 GLN A N 13
ATOM 25826 C CA . GLN A 1 107 ? -5.634 -5.879 -8.780 1.00 0.00 107 GLN A CA 13
ATOM 25827 C C . GLN A 1 107 ? -4.648 -4.780 -8.403 1.00 0.00 107 GLN A C 13
ATOM 25828 O O . GLN A 1 107 ? -3.777 -4.984 -7.562 1.00 0.00 107 GLN A O 13
ATOM 25842 N N . GLN A 1 108 ? -4.762 -3.623 -9.027 1.00 0.00 108 GLN A N 13
ATOM 25843 C CA . GLN A 1 108 ? -3.800 -2.562 -8.786 1.00 0.00 108 GLN A CA 13
ATOM 25844 C C . GLN A 1 108 ? -4.412 -1.443 -7.960 1.00 0.00 108 GLN A C 13
ATOM 25845 O O . GLN A 1 108 ? -5.439 -0.872 -8.326 1.00 0.00 108 GLN A O 13
ATOM 25859 N N . LEU A 1 109 ? -3.782 -1.144 -6.837 1.00 0.00 109 LEU A N 13
ATOM 25860 C CA . LEU A 1 109 ? -4.181 -0.016 -6.018 1.00 0.00 109 LEU A CA 13
ATOM 25861 C C . LEU A 1 109 ? -3.088 1.037 -6.062 1.00 0.00 109 LEU A C 13
ATOM 25862 O O . LEU A 1 109 ? -1.993 0.832 -5.535 1.00 0.00 109 LEU A O 13
ATOM 25878 N N . THR A 1 110 ? -3.369 2.151 -6.714 1.00 0.00 110 THR A N 13
ATOM 25879 C CA . THR A 1 110 ? -2.382 3.202 -6.841 1.00 0.00 110 THR A CA 13
ATOM 25880 C C . THR A 1 110 ? -2.681 4.323 -5.845 1.00 0.00 110 THR A C 13
ATOM 25881 O O . THR A 1 110 ? -3.788 4.868 -5.805 1.00 0.00 110 THR A O 13
ATOM 25892 N N . TYR A 1 111 ? -1.705 4.630 -5.012 1.00 0.00 111 TYR A N 13
ATOM 25893 C CA . TYR A 1 111 ? -1.882 5.632 -3.978 1.00 0.00 111 TYR A CA 13
ATOM 25894 C C . TYR A 1 111 ? -1.029 6.852 -4.264 1.00 0.00 111 TYR A C 13
ATOM 25895 O O . TYR A 1 111 ? 0.201 6.790 -4.225 1.00 0.00 111 TYR A O 13
ATOM 25913 N N . ASP A 1 112 ? -1.684 7.954 -4.577 1.00 0.00 112 ASP A N 13
ATOM 25914 C CA . ASP A 1 112 ? -0.994 9.207 -4.793 1.00 0.00 112 ASP A CA 13
ATOM 25915 C C . ASP A 1 112 ? -1.238 10.141 -3.615 1.00 0.00 112 ASP A C 13
ATOM 25916 O O . ASP A 1 112 ? -2.370 10.540 -3.336 1.00 0.00 112 ASP A O 13
ATOM 25925 N N . PHE A 1 113 ? -0.171 10.458 -2.906 1.00 0.00 113 PHE A N 13
ATOM 25926 C CA . PHE A 1 113 ? -0.246 11.316 -1.739 1.00 0.00 113 PHE A CA 13
ATOM 25927 C C . PHE A 1 113 ? 0.145 12.728 -2.124 1.00 0.00 113 PHE A C 13
ATOM 25928 O O . PHE A 1 113 ? 0.925 12.924 -3.062 1.00 0.00 113 PHE A O 13
ATOM 25945 N N . ASN A 1 114 ? -0.409 13.703 -1.408 1.00 0.00 114 ASN A N 13
ATOM 25946 C CA . ASN A 1 114 ? -0.127 15.116 -1.662 1.00 0.00 114 ASN A CA 13
ATOM 25947 C C . ASN A 1 114 ? -0.675 15.496 -3.030 1.00 0.00 114 ASN A C 13
ATOM 25948 O O . ASN A 1 114 ? -0.210 16.445 -3.664 1.00 0.00 114 ASN A O 13
ATOM 25959 N N . GLY A 1 115 ? -1.689 14.746 -3.459 1.00 0.00 115 GLY A N 13
ATOM 25960 C CA . GLY A 1 115 ? -2.283 14.940 -4.764 1.00 0.00 115 GLY A CA 13
ATOM 25961 C C . GLY A 1 115 ? -2.805 16.342 -4.956 1.00 0.00 115 GLY A C 13
ATOM 25962 O O . GLY A 1 115 ? -3.614 16.833 -4.167 1.00 0.00 115 GLY A O 13
ATOM 25966 N N . LYS A 1 116 ? -2.327 16.993 -5.998 1.00 0.00 116 LYS A N 13
ATOM 25967 C CA . LYS A 1 116 ? -2.709 18.359 -6.277 1.00 0.00 116 LYS A CA 13
ATOM 25968 C C . LYS A 1 116 ? -3.148 18.512 -7.726 1.00 0.00 116 LYS A C 13
ATOM 25969 O O . LYS A 1 116 ? -2.339 18.796 -8.611 1.00 0.00 116 LYS A O 13
ATOM 25988 N N . LEU A 1 117 ? -4.428 18.271 -7.968 1.00 0.00 117 LEU A N 13
ATOM 25989 C CA . LEU A 1 117 ? -5.002 18.473 -9.287 1.00 0.00 117 LEU A CA 13
ATOM 25990 C C . LEU A 1 117 ? -5.289 19.953 -9.481 1.00 0.00 117 LEU A C 13
ATOM 25991 O O . LEU A 1 117 ? -6.284 20.480 -8.982 1.00 0.00 117 LEU A O 13
ATOM 26007 N N . GLU A 1 118 ? -4.391 20.623 -10.177 1.00 0.00 118 GLU A N 13
ATOM 26008 C CA . GLU A 1 118 ? -4.465 22.064 -10.333 1.00 0.00 118 GLU A CA 13
ATOM 26009 C C . GLU A 1 118 ? -5.242 22.444 -11.580 1.00 0.00 118 GLU A C 13
ATOM 26010 O O . GLU A 1 118 ? -5.494 21.612 -12.452 1.00 0.00 118 GLU A O 13
ATOM 26022 N N . HIS A 1 119 ? -5.617 23.712 -11.665 1.00 0.00 119 HIS A N 13
ATOM 26023 C CA . HIS A 1 119 ? -6.360 24.210 -12.810 1.00 0.00 119 HIS A CA 13
ATOM 26024 C C . HIS A 1 119 ? -5.593 25.334 -13.488 1.00 0.00 119 HIS A C 13
ATOM 26025 O O . HIS A 1 119 ? -5.738 26.506 -13.143 1.00 0.00 119 HIS A O 13
ATOM 26040 N N . HIS A 1 120 ? -4.737 24.953 -14.421 1.00 0.00 120 HIS A N 13
ATOM 26041 C CA . HIS A 1 120 ? -3.979 25.905 -15.220 1.00 0.00 120 HIS A CA 13
ATOM 26042 C C . HIS A 1 120 ? -4.149 25.539 -16.681 1.00 0.00 120 HIS A C 13
ATOM 26043 O O . HIS A 1 120 ? -4.666 24.465 -16.991 1.00 0.00 120 HIS A O 13
ATOM 26058 N N . HIS A 1 121 ? -3.720 26.410 -17.577 1.00 0.00 121 HIS A N 13
ATOM 26059 C CA . HIS A 1 121 ? -3.741 26.086 -18.991 1.00 0.00 121 HIS A CA 13
ATOM 26060 C C . HIS A 1 121 ? -2.666 25.045 -19.283 1.00 0.00 121 HIS A C 13
ATOM 26061 O O . HIS A 1 121 ? -1.478 25.361 -19.360 1.00 0.00 121 HIS A O 13
ATOM 26076 N N . HIS A 1 122 ? -3.090 23.798 -19.408 1.00 0.00 122 HIS A N 13
ATOM 26077 C CA . HIS A 1 122 ? -2.165 22.692 -19.612 1.00 0.00 122 HIS A CA 13
ATOM 26078 C C . HIS A 1 122 ? -2.615 21.851 -20.791 1.00 0.00 122 HIS A C 13
ATOM 26079 O O . HIS A 1 122 ? -3.763 21.946 -21.217 1.00 0.00 122 HIS A O 13
ATOM 26094 N N . HIS A 1 123 ? -1.712 21.037 -21.316 1.00 0.00 123 HIS A N 13
ATOM 26095 C CA . HIS A 1 123 ? -2.058 20.117 -22.389 1.00 0.00 123 HIS A CA 13
ATOM 26096 C C . HIS A 1 123 ? -2.664 18.866 -21.774 1.00 0.00 123 HIS A C 13
ATOM 26097 O O . HIS A 1 123 ? -3.871 18.649 -21.832 1.00 0.00 123 HIS A O 13
ATOM 26112 N N . HIS A 1 124 ? -1.808 18.064 -21.160 1.00 0.00 124 HIS A N 13
ATOM 26113 C CA . HIS A 1 124 ? -2.235 16.906 -20.397 1.00 0.00 124 HIS A CA 13
ATOM 26114 C C . HIS A 1 124 ? -1.470 16.869 -19.078 1.00 0.00 124 HIS A C 13
ATOM 26115 O O . HIS A 1 124 ? -2.002 17.371 -18.070 1.00 0.00 124 HIS A O 13
ATOM 26131 N N . MET A 1 1 ? -27.607 -14.642 -2.305 1.00 0.00 1 MET A N 14
ATOM 26132 C CA . MET A 1 1 ? -28.563 -15.520 -3.022 1.00 0.00 1 MET A CA 14
ATOM 26133 C C . MET A 1 1 ? -28.737 -15.050 -4.457 1.00 0.00 1 MET A C 14
ATOM 26134 O O . MET A 1 1 ? -27.978 -14.200 -4.925 1.00 0.00 1 MET A O 14
ATOM 26150 N N . ASN A 1 2 ? -29.731 -15.619 -5.146 1.00 0.00 2 ASN A N 14
ATOM 26151 C CA . ASN A 1 2 ? -30.002 -15.307 -6.549 1.00 0.00 2 ASN A CA 14
ATOM 26152 C C . ASN A 1 2 ? -28.822 -15.717 -7.424 1.00 0.00 2 ASN A C 14
ATOM 26153 O O . ASN A 1 2 ? -27.929 -14.918 -7.709 1.00 0.00 2 ASN A O 14
ATOM 26164 N N . GLU A 1 3 ? -28.808 -16.981 -7.822 1.00 0.00 3 GLU A N 14
ATOM 26165 C CA . GLU A 1 3 ? -27.713 -17.518 -8.613 1.00 0.00 3 GLU A CA 14
ATOM 26166 C C . GLU A 1 3 ? -28.082 -17.574 -10.089 1.00 0.00 3 GLU A C 14
ATOM 26167 O O . GLU A 1 3 ? -28.744 -18.511 -10.536 1.00 0.00 3 GLU A O 14
ATOM 26179 N N . LEU A 1 4 ? -27.684 -16.550 -10.830 1.00 0.00 4 LEU A N 14
ATOM 26180 C CA . LEU A 1 4 ? -27.799 -16.579 -12.280 1.00 0.00 4 LEU A CA 14
ATOM 26181 C C . LEU A 1 4 ? -26.731 -17.512 -12.834 1.00 0.00 4 LEU A C 14
ATOM 26182 O O . LEU A 1 4 ? -27.034 -18.521 -13.477 1.00 0.00 4 LEU A O 14
ATOM 26198 N N . ASP A 1 5 ? -25.481 -17.166 -12.549 1.00 0.00 5 ASP A N 14
ATOM 26199 C CA . ASP A 1 5 ? -24.334 -17.994 -12.895 1.00 0.00 5 ASP A CA 14
ATOM 26200 C C . ASP A 1 5 ? -23.103 -17.422 -12.202 1.00 0.00 5 ASP A C 14
ATOM 26201 O O . ASP A 1 5 ? -23.219 -16.468 -11.428 1.00 0.00 5 ASP A O 14
ATOM 26210 N N . ILE A 1 6 ? -21.934 -17.969 -12.495 1.00 0.00 6 ILE A N 14
ATOM 26211 C CA . ILE A 1 6 ? -20.696 -17.510 -11.881 1.00 0.00 6 ILE A CA 14
ATOM 26212 C C . ILE A 1 6 ? -20.134 -16.325 -12.679 1.00 0.00 6 ILE A C 14
ATOM 26213 O O . ILE A 1 6 ? -18.996 -15.895 -12.487 1.00 0.00 6 ILE A O 14
ATOM 26229 N N . GLN A 1 7 ? -20.964 -15.796 -13.570 1.00 0.00 7 GLN A N 14
ATOM 26230 C CA . GLN A 1 7 ? -20.601 -14.649 -14.386 1.00 0.00 7 GLN A CA 14
ATOM 26231 C C . GLN A 1 7 ? -20.679 -13.364 -13.557 1.00 0.00 7 GLN A C 14
ATOM 26232 O O . GLN A 1 7 ? -20.207 -12.303 -13.973 1.00 0.00 7 GLN A O 14
ATOM 26246 N N . GLN A 1 8 ? -21.284 -13.472 -12.380 1.00 0.00 8 GLN A N 14
ATOM 26247 C CA . GLN A 1 8 ? -21.396 -12.347 -11.463 1.00 0.00 8 GLN A CA 14
ATOM 26248 C C . GLN A 1 8 ? -20.030 -12.021 -10.871 1.00 0.00 8 GLN A C 14
ATOM 26249 O O . GLN A 1 8 ? -19.459 -12.818 -10.129 1.00 0.00 8 GLN A O 14
ATOM 26263 N N . GLU A 1 9 ? -19.505 -10.850 -11.213 1.00 0.00 9 GLU A N 14
ATOM 26264 C CA . GLU A 1 9 ? -18.158 -10.464 -10.809 1.00 0.00 9 GLU A CA 14
ATOM 26265 C C . GLU A 1 9 ? -18.171 -9.847 -9.403 1.00 0.00 9 GLU A C 14
ATOM 26266 O O . GLU A 1 9 ? -19.115 -10.054 -8.636 1.00 0.00 9 GLU A O 14
ATOM 26278 N N . TYR A 1 10 ? -17.123 -9.085 -9.090 1.00 0.00 10 TYR A N 14
ATOM 26279 C CA . TYR A 1 10 ? -16.932 -8.492 -7.766 1.00 0.00 10 TYR A CA 14
ATOM 26280 C C . TYR A 1 10 ? -16.833 -9.593 -6.707 1.00 0.00 10 TYR A C 14
ATOM 26281 O O . TYR A 1 10 ? -17.738 -9.769 -5.889 1.00 0.00 10 TYR A O 14
ATOM 26299 N N . PRO A 1 11 ? -15.742 -10.380 -6.739 1.00 0.00 11 PRO A N 14
ATOM 26300 C CA . PRO A 1 11 ? -15.522 -11.470 -5.792 1.00 0.00 11 PRO A CA 14
ATOM 26301 C C . PRO A 1 11 ? -15.106 -10.960 -4.417 1.00 0.00 11 PRO A C 14
ATOM 26302 O O . PRO A 1 11 ? -15.864 -11.046 -3.455 1.00 0.00 11 PRO A O 14
ATOM 26313 N N . PHE A 1 12 ? -13.906 -10.405 -4.334 1.00 0.00 12 PHE A N 14
ATOM 26314 C CA . PHE A 1 12 ? -13.381 -9.920 -3.068 1.00 0.00 12 PHE A CA 14
ATOM 26315 C C . PHE A 1 12 ? -13.631 -8.424 -2.914 1.00 0.00 12 PHE A C 14
ATOM 26316 O O . PHE A 1 12 ? -13.626 -7.675 -3.892 1.00 0.00 12 PHE A O 14
ATOM 26333 N N . THR A 1 13 ? -13.874 -8.002 -1.684 1.00 0.00 13 THR A N 14
ATOM 26334 C CA . THR A 1 13 ? -14.098 -6.601 -1.388 1.00 0.00 13 THR A CA 14
ATOM 26335 C C . THR A 1 13 ? -12.798 -5.958 -0.919 1.00 0.00 13 THR A C 14
ATOM 26336 O O . THR A 1 13 ? -12.131 -6.467 -0.015 1.00 0.00 13 THR A O 14
ATOM 26347 N N . VAL A 1 14 ? -12.436 -4.847 -1.535 1.00 0.00 14 VAL A N 14
ATOM 26348 C CA . VAL A 1 14 ? -11.197 -4.167 -1.209 1.00 0.00 14 VAL A CA 14
ATOM 26349 C C . VAL A 1 14 ? -11.470 -2.956 -0.332 1.00 0.00 14 VAL A C 14
ATOM 26350 O O . VAL A 1 14 ? -12.086 -1.981 -0.770 1.00 0.00 14 VAL A O 14
ATOM 26363 N N . GLU A 1 15 ? -11.011 -3.023 0.904 1.00 0.00 15 GLU A N 14
ATOM 26364 C CA . GLU A 1 15 ? -11.221 -1.951 1.857 1.00 0.00 15 GLU A CA 14
ATOM 26365 C C . GLU A 1 15 ? -9.955 -1.138 2.038 1.00 0.00 15 GLU A C 14
ATOM 26366 O O . GLU A 1 15 ? -8.894 -1.681 2.335 1.00 0.00 15 GLU A O 14
ATOM 26378 N N . SER A 1 16 ? -10.076 0.160 1.847 1.00 0.00 16 SER A N 14
ATOM 26379 C CA . SER A 1 16 ? -8.960 1.068 2.019 1.00 0.00 16 SER A CA 14
ATOM 26380 C C . SER A 1 16 ? -9.398 2.280 2.830 1.00 0.00 16 SER A C 14
ATOM 26381 O O . SER A 1 16 ? -10.347 2.971 2.455 1.00 0.00 16 SER A O 14
ATOM 26389 N N . MET A 1 17 ? -8.733 2.518 3.947 1.00 0.00 17 MET A N 14
ATOM 26390 C CA . MET A 1 17 ? -9.084 3.638 4.808 1.00 0.00 17 MET A CA 14
ATOM 26391 C C . MET A 1 17 ? -8.560 4.942 4.222 1.00 0.00 17 MET A C 14
ATOM 26392 O O . MET A 1 17 ? -7.483 4.967 3.631 1.00 0.00 17 MET A O 14
ATOM 26406 N N . PRO A 1 18 ? -9.329 6.036 4.362 1.00 0.00 18 PRO A N 14
ATOM 26407 C CA . PRO A 1 18 ? -8.949 7.352 3.835 1.00 0.00 18 PRO A CA 14
ATOM 26408 C C . PRO A 1 18 ? -7.598 7.824 4.366 1.00 0.00 18 PRO A C 14
ATOM 26409 O O . PRO A 1 18 ? -7.458 8.156 5.544 1.00 0.00 18 PRO A O 14
ATOM 26420 N N . VAL A 1 19 ? -6.602 7.830 3.491 1.00 0.00 19 VAL A N 14
ATOM 26421 C CA . VAL A 1 19 ? -5.260 8.265 3.853 1.00 0.00 19 VAL A CA 14
ATOM 26422 C C . VAL A 1 19 ? -4.829 9.437 2.982 1.00 0.00 19 VAL A C 14
ATOM 26423 O O . VAL A 1 19 ? -3.665 9.829 2.972 1.00 0.00 19 VAL A O 14
ATOM 26436 N N . ALA A 1 20 ? -5.793 10.018 2.282 1.00 0.00 20 ALA A N 14
ATOM 26437 C CA . ALA A 1 20 ? -5.520 11.093 1.340 1.00 0.00 20 ALA A CA 14
ATOM 26438 C C . ALA A 1 20 ? -5.453 12.451 2.034 1.00 0.00 20 ALA A C 14
ATOM 26439 O O . ALA A 1 20 ? -5.654 13.489 1.401 1.00 0.00 20 ALA A O 14
ATOM 26446 N N . ASP A 1 21 ? -5.157 12.445 3.330 1.00 0.00 21 ASP A N 14
ATOM 26447 C CA . ASP A 1 21 ? -5.024 13.684 4.087 1.00 0.00 21 ASP A CA 14
ATOM 26448 C C . ASP A 1 21 ? -3.824 14.478 3.575 1.00 0.00 21 ASP A C 14
ATOM 26449 O O . ASP A 1 21 ? -3.994 15.432 2.814 1.00 0.00 21 ASP A O 14
ATOM 26458 N N . GLU A 1 22 ? -2.626 14.065 3.993 1.00 0.00 22 GLU A N 14
ATOM 26459 C CA . GLU A 1 22 ? -1.367 14.596 3.465 1.00 0.00 22 GLU A CA 14
ATOM 26460 C C . GLU A 1 22 ? -0.195 14.038 4.269 1.00 0.00 22 GLU A C 14
ATOM 26461 O O . GLU A 1 22 ? -0.369 13.574 5.397 1.00 0.00 22 GLU A O 14
ATOM 26473 N N . ILE A 1 23 ? 0.990 14.073 3.673 1.00 0.00 23 ILE A N 14
ATOM 26474 C CA . ILE A 1 23 ? 2.204 13.603 4.322 1.00 0.00 23 ILE A CA 14
ATOM 26475 C C . ILE A 1 23 ? 3.248 14.720 4.333 1.00 0.00 23 ILE A C 14
ATOM 26476 O O . ILE A 1 23 ? 3.175 15.649 3.530 1.00 0.00 23 ILE A O 14
ATOM 26492 N N . ALA A 1 24 ? 4.195 14.651 5.257 1.00 0.00 24 ALA A N 14
ATOM 26493 C CA . ALA A 1 24 ? 5.310 15.583 5.270 1.00 0.00 24 ALA A CA 14
ATOM 26494 C C . ALA A 1 24 ? 6.551 14.910 4.687 1.00 0.00 24 ALA A C 14
ATOM 26495 O O . ALA A 1 24 ? 6.579 13.691 4.538 1.00 0.00 24 ALA A O 14
ATOM 26502 N N . GLY A 1 25 ? 7.568 15.704 4.360 1.00 0.00 25 GLY A N 14
ATOM 26503 C CA . GLY A 1 25 ? 8.799 15.155 3.805 1.00 0.00 25 GLY A CA 14
ATOM 26504 C C . GLY A 1 25 ? 9.435 14.117 4.715 1.00 0.00 25 GLY A C 14
ATOM 26505 O O . GLY A 1 25 ? 10.051 13.161 4.246 1.00 0.00 25 GLY A O 14
ATOM 26509 N N . ASP A 1 26 ? 9.273 14.313 6.015 1.00 0.00 26 ASP A N 14
ATOM 26510 C CA . ASP A 1 26 ? 9.768 13.376 7.016 1.00 0.00 26 ASP A CA 14
ATOM 26511 C C . ASP A 1 26 ? 8.627 13.003 7.962 1.00 0.00 26 ASP A C 14
ATOM 26512 O O . ASP A 1 26 ? 8.386 13.670 8.973 1.00 0.00 26 ASP A O 14
ATOM 26521 N N . GLU A 1 27 ? 7.894 11.963 7.593 1.00 0.00 27 GLU A N 14
ATOM 26522 C CA . GLU A 1 27 ? 6.673 11.589 8.296 1.00 0.00 27 GLU A CA 14
ATOM 26523 C C . GLU A 1 27 ? 6.346 10.117 8.040 1.00 0.00 27 GLU A C 14
ATOM 26524 O O . GLU A 1 27 ? 6.798 9.542 7.051 1.00 0.00 27 GLU A O 14
ATOM 26536 N N . THR A 1 28 ? 5.573 9.513 8.936 1.00 0.00 28 THR A N 14
ATOM 26537 C CA . THR A 1 28 ? 5.160 8.123 8.789 1.00 0.00 28 THR A CA 14
ATOM 26538 C C . THR A 1 28 ? 3.642 7.993 8.926 1.00 0.00 28 THR A C 14
ATOM 26539 O O . THR A 1 28 ? 3.080 8.255 9.991 1.00 0.00 28 THR A O 14
ATOM 26550 N N . VAL A 1 29 ? 2.984 7.593 7.847 1.00 0.00 29 VAL A N 14
ATOM 26551 C CA . VAL A 1 29 ? 1.536 7.423 7.861 1.00 0.00 29 VAL A CA 14
ATOM 26552 C C . VAL A 1 29 ? 1.165 5.945 7.945 1.00 0.00 29 VAL A C 14
ATOM 26553 O O . VAL A 1 29 ? 1.905 5.080 7.466 1.00 0.00 29 VAL A O 14
ATOM 26566 N N . GLU A 1 30 ? 0.027 5.658 8.562 1.00 0.00 30 GLU A N 14
ATOM 26567 C CA . GLU A 1 30 ? -0.434 4.286 8.708 1.00 0.00 30 GLU A CA 14
ATOM 26568 C C . GLU A 1 30 ? -1.506 3.980 7.667 1.00 0.00 30 GLU A C 14
ATOM 26569 O O . GLU A 1 30 ? -2.575 4.588 7.654 1.00 0.00 30 GLU A O 14
ATOM 26581 N N . ILE A 1 31 ? -1.202 3.037 6.792 1.00 0.00 31 ILE A N 14
ATOM 26582 C CA . ILE A 1 31 ? -2.122 2.638 5.745 1.00 0.00 31 ILE A CA 14
ATOM 26583 C C . ILE A 1 31 ? -2.886 1.392 6.175 1.00 0.00 31 ILE A C 14
ATOM 26584 O O . ILE A 1 31 ? -2.298 0.330 6.372 1.00 0.00 31 ILE A O 14
ATOM 26600 N N . ARG A 1 32 ? -4.190 1.530 6.343 1.00 0.00 32 ARG A N 14
ATOM 26601 C CA . ARG A 1 32 ? -5.019 0.413 6.771 1.00 0.00 32 ARG A CA 14
ATOM 26602 C C . ARG A 1 32 ? -5.849 -0.097 5.604 1.00 0.00 32 ARG A C 14
ATOM 26603 O O . ARG A 1 32 ? -6.652 0.649 5.036 1.00 0.00 32 ARG A O 14
ATOM 26624 N N . LEU A 1 33 ? -5.656 -1.358 5.246 1.00 0.00 33 LEU A N 14
ATOM 26625 C CA . LEU A 1 33 ? -6.406 -1.946 4.146 1.00 0.00 33 LEU A CA 14
ATOM 26626 C C . LEU A 1 33 ? -6.854 -3.362 4.489 1.00 0.00 33 LEU A C 14
ATOM 26627 O O . LEU A 1 33 ? -6.170 -4.090 5.214 1.00 0.00 33 LEU A O 14
ATOM 26643 N N . GLU A 1 34 ? -8.018 -3.735 3.980 1.00 0.00 34 GLU A N 14
ATOM 26644 C CA . GLU A 1 34 ? -8.582 -5.051 4.232 1.00 0.00 34 GLU A CA 14
ATOM 26645 C C . GLU A 1 34 ? -9.094 -5.664 2.941 1.00 0.00 34 GLU A C 14
ATOM 26646 O O . GLU A 1 34 ? -10.058 -5.172 2.354 1.00 0.00 34 GLU A O 14
ATOM 26658 N N . ILE A 1 35 ? -8.453 -6.722 2.487 1.00 0.00 35 ILE A N 14
ATOM 26659 C CA . ILE A 1 35 ? -8.956 -7.456 1.343 1.00 0.00 35 ILE A CA 14
ATOM 26660 C C . ILE A 1 35 ? -9.885 -8.562 1.827 1.00 0.00 35 ILE A C 14
ATOM 26661 O O . ILE A 1 35 ? -9.432 -9.597 2.303 1.00 0.00 35 ILE A O 14
ATOM 26677 N N . LYS A 1 36 ? -11.183 -8.316 1.743 1.00 0.00 36 LYS A N 14
ATOM 26678 C CA . LYS A 1 36 ? -12.177 -9.270 2.219 1.00 0.00 36 LYS A CA 14
ATOM 26679 C C . LYS A 1 36 ? -12.571 -10.228 1.102 1.00 0.00 36 LYS A C 14
ATOM 26680 O O . LYS A 1 36 ? -13.327 -9.865 0.199 1.00 0.00 36 LYS A O 14
ATOM 26699 N N . PRO A 1 37 ? -12.063 -11.463 1.142 1.00 0.00 37 PRO A N 14
ATOM 26700 C CA . PRO A 1 37 ? -12.294 -12.439 0.090 1.00 0.00 37 PRO A CA 14
ATOM 26701 C C . PRO A 1 37 ? -13.633 -13.155 0.227 1.00 0.00 37 PRO A C 14
ATOM 26702 O O . PRO A 1 37 ? -13.943 -13.736 1.268 1.00 0.00 37 PRO A O 14
ATOM 26713 N N . SER A 1 38 ? -14.436 -13.081 -0.819 1.00 0.00 38 SER A N 14
ATOM 26714 C CA . SER A 1 38 ? -15.663 -13.850 -0.890 1.00 0.00 38 SER A CA 14
ATOM 26715 C C . SER A 1 38 ? -15.439 -15.029 -1.827 1.00 0.00 38 SER A C 14
ATOM 26716 O O . SER A 1 38 ? -15.354 -14.864 -3.045 1.00 0.00 38 SER A O 14
ATOM 26724 N N . GLY A 1 39 ? -15.302 -16.207 -1.247 1.00 0.00 39 GLY A N 14
ATOM 26725 C CA . GLY A 1 39 ? -14.913 -17.370 -2.014 1.00 0.00 39 GLY A CA 14
ATOM 26726 C C . GLY A 1 39 ? -13.516 -17.800 -1.637 1.00 0.00 39 GLY A C 14
ATOM 26727 O O . GLY A 1 39 ? -12.569 -17.619 -2.401 1.00 0.00 39 GLY A O 14
ATOM 26731 N N . ASN A 1 40 ? -13.387 -18.357 -0.446 1.00 0.00 40 ASN A N 14
ATOM 26732 C CA . ASN A 1 40 ? -12.081 -18.653 0.122 1.00 0.00 40 ASN A CA 14
ATOM 26733 C C . ASN A 1 40 ? -11.493 -19.940 -0.436 1.00 0.00 40 ASN A C 14
ATOM 26734 O O . ASN A 1 40 ? -11.707 -21.024 0.107 1.00 0.00 40 ASN A O 14
ATOM 26745 N N . PHE A 1 41 ? -10.770 -19.817 -1.537 1.00 0.00 41 PHE A N 14
ATOM 26746 C CA . PHE A 1 41 ? -10.039 -20.942 -2.090 1.00 0.00 41 PHE A CA 14
ATOM 26747 C C . PHE A 1 41 ? -8.705 -21.071 -1.365 1.00 0.00 41 PHE A C 14
ATOM 26748 O O . PHE A 1 41 ? -7.779 -20.298 -1.614 1.00 0.00 41 PHE A O 14
ATOM 26765 N N . ILE A 1 42 ? -8.620 -22.013 -0.441 1.00 0.00 42 ILE A N 14
ATOM 26766 C CA . ILE A 1 42 ? -7.399 -22.204 0.328 1.00 0.00 42 ILE A CA 14
ATOM 26767 C C . ILE A 1 42 ? -6.289 -22.769 -0.559 1.00 0.00 42 ILE A C 14
ATOM 26768 O O . ILE A 1 42 ? -6.504 -23.708 -1.330 1.00 0.00 42 ILE A O 14
ATOM 26784 N N . GLY A 1 43 ? -5.112 -22.168 -0.470 1.00 0.00 43 GLY A N 14
ATOM 26785 C CA . GLY A 1 43 ? -4.013 -22.586 -1.309 1.00 0.00 43 GLY A CA 14
ATOM 26786 C C . GLY A 1 43 ? -4.012 -21.868 -2.643 1.00 0.00 43 GLY A C 14
ATOM 26787 O O . GLY A 1 43 ? -3.462 -22.366 -3.622 1.00 0.00 43 GLY A O 14
ATOM 26791 N N . THR A 1 44 ? -4.637 -20.695 -2.678 1.00 0.00 44 THR A N 14
ATOM 26792 C CA . THR A 1 44 ? -4.688 -19.881 -3.885 1.00 0.00 44 THR A CA 14
ATOM 26793 C C . THR A 1 44 ? -3.303 -19.376 -4.271 1.00 0.00 44 THR A C 14
ATOM 26794 O O . THR A 1 44 ? -2.985 -19.256 -5.455 1.00 0.00 44 THR A O 14
ATOM 26805 N N . VAL A 1 45 ? -2.485 -19.117 -3.253 1.00 0.00 45 VAL A N 14
ATOM 26806 C CA . VAL A 1 45 ? -1.140 -18.573 -3.433 1.00 0.00 45 VAL A CA 14
ATOM 26807 C C . VAL A 1 45 ? -1.202 -17.161 -4.006 1.00 0.00 45 VAL A C 14
ATOM 26808 O O . VAL A 1 45 ? -1.194 -16.956 -5.220 1.00 0.00 45 VAL A O 14
ATOM 26821 N N . TYR A 1 46 ? -1.287 -16.194 -3.111 1.00 0.00 46 TYR A N 14
ATOM 26822 C CA . TYR A 1 46 ? -1.322 -14.789 -3.491 1.00 0.00 46 TYR A CA 14
ATOM 26823 C C . TYR A 1 46 ? 0.068 -14.180 -3.366 1.00 0.00 46 TYR A C 14
ATOM 26824 O O . TYR A 1 46 ? 0.990 -14.827 -2.874 1.00 0.00 46 TYR A O 14
ATOM 26842 N N . THR A 1 47 ? 0.220 -12.949 -3.818 1.00 0.00 47 THR A N 14
ATOM 26843 C CA . THR A 1 47 ? 1.493 -12.265 -3.733 1.00 0.00 47 THR A CA 14
ATOM 26844 C C . THR A 1 47 ? 1.303 -10.751 -3.835 1.00 0.00 47 THR A C 14
ATOM 26845 O O . THR A 1 47 ? 0.414 -10.263 -4.533 1.00 0.00 47 THR A O 14
ATOM 26856 N N . LEU A 1 48 ? 2.131 -10.019 -3.110 1.00 0.00 48 LEU A N 14
ATOM 26857 C CA . LEU A 1 48 ? 2.098 -8.569 -3.131 1.00 0.00 48 LEU A CA 14
ATOM 26858 C C . LEU A 1 48 ? 3.301 -8.039 -3.891 1.00 0.00 48 LEU A C 14
ATOM 26859 O O . LEU A 1 48 ? 4.447 -8.346 -3.552 1.00 0.00 48 LEU A O 14
ATOM 26875 N N . ARG A 1 49 ? 3.036 -7.261 -4.922 1.00 0.00 49 ARG A N 14
ATOM 26876 C CA . ARG A 1 49 ? 4.091 -6.673 -5.723 1.00 0.00 49 ARG A CA 14
ATOM 26877 C C . ARG A 1 49 ? 4.093 -5.165 -5.518 1.00 0.00 49 ARG A C 14
ATOM 26878 O O . ARG A 1 49 ? 3.170 -4.468 -5.940 1.00 0.00 49 ARG A O 14
ATOM 26899 N N . TYR A 1 50 ? 5.118 -4.670 -4.850 1.00 0.00 50 TYR A N 14
ATOM 26900 C CA . TYR A 1 50 ? 5.177 -3.264 -4.479 1.00 0.00 50 TYR A CA 14
ATOM 26901 C C . TYR A 1 50 ? 6.146 -2.520 -5.379 1.00 0.00 50 TYR A C 14
ATOM 26902 O O . TYR A 1 50 ? 7.242 -3.003 -5.656 1.00 0.00 50 TYR A O 14
ATOM 26920 N N . PHE A 1 51 ? 5.735 -1.354 -5.853 1.00 0.00 51 PHE A N 14
ATOM 26921 C CA . PHE A 1 51 ? 6.585 -0.540 -6.701 1.00 0.00 51 PHE A CA 14
ATOM 26922 C C . PHE A 1 51 ? 6.192 0.930 -6.593 1.00 0.00 51 PHE A C 14
ATOM 26923 O O . PHE A 1 51 ? 5.029 1.252 -6.355 1.00 0.00 51 PHE A O 14
ATOM 26940 N N . GLN A 1 52 ? 7.168 1.814 -6.738 1.00 0.00 52 GLN A N 14
ATOM 26941 C CA . GLN A 1 52 ? 6.915 3.247 -6.710 1.00 0.00 52 GLN A CA 14
ATOM 26942 C C . GLN A 1 52 ? 7.493 3.900 -7.964 1.00 0.00 52 GLN A C 14
ATOM 26943 O O . GLN A 1 52 ? 8.691 4.168 -8.038 1.00 0.00 52 GLN A O 14
ATOM 26957 N N . PRO A 1 53 ? 6.649 4.146 -8.976 1.00 0.00 53 PRO A N 14
ATOM 26958 C CA . PRO A 1 53 ? 7.079 4.708 -10.257 1.00 0.00 53 PRO A CA 14
ATOM 26959 C C . PRO A 1 53 ? 7.197 6.228 -10.221 1.00 0.00 53 PRO A C 14
ATOM 26960 O O . PRO A 1 53 ? 7.466 6.868 -11.239 1.00 0.00 53 PRO A O 14
ATOM 26971 N N . ASP A 1 54 ? 7.003 6.799 -9.043 1.00 0.00 54 ASP A N 14
ATOM 26972 C CA . ASP A 1 54 ? 6.997 8.246 -8.889 1.00 0.00 54 ASP A CA 14
ATOM 26973 C C . ASP A 1 54 ? 7.854 8.683 -7.707 1.00 0.00 54 ASP A C 14
ATOM 26974 O O . ASP A 1 54 ? 8.981 9.149 -7.887 1.00 0.00 54 ASP A O 14
ATOM 26983 N N . GLY A 1 55 ? 7.330 8.504 -6.501 1.00 0.00 55 GLY A N 14
ATOM 26984 C CA . GLY A 1 55 ? 8.039 8.937 -5.313 1.00 0.00 55 GLY A CA 14
ATOM 26985 C C . GLY A 1 55 ? 8.858 7.822 -4.698 1.00 0.00 55 GLY A C 14
ATOM 26986 O O . GLY A 1 55 ? 8.894 6.713 -5.229 1.00 0.00 55 GLY A O 14
ATOM 26990 N N . LYS A 1 56 ? 9.497 8.108 -3.573 1.00 0.00 56 LYS A N 14
ATOM 26991 C CA . LYS A 1 56 ? 10.335 7.128 -2.895 1.00 0.00 56 LYS A CA 14
ATOM 26992 C C . LYS A 1 56 ? 10.146 7.220 -1.382 1.00 0.00 56 LYS A C 14
ATOM 26993 O O . LYS A 1 56 ? 10.123 8.318 -0.816 1.00 0.00 56 LYS A O 14
ATOM 27012 N N . GLY A 1 57 ? 9.987 6.069 -0.741 1.00 0.00 57 GLY A N 14
ATOM 27013 C CA . GLY A 1 57 ? 9.811 6.029 0.693 1.00 0.00 57 GLY A CA 14
ATOM 27014 C C . GLY A 1 57 ? 9.987 4.627 1.236 1.00 0.00 57 GLY A C 14
ATOM 27015 O O . GLY A 1 57 ? 10.290 3.705 0.480 1.00 0.00 57 GLY A O 14
ATOM 27019 N N . SER A 1 58 ? 9.797 4.465 2.535 1.00 0.00 58 SER A N 14
ATOM 27020 C CA . SER A 1 58 ? 9.941 3.164 3.172 1.00 0.00 58 SER A CA 14
ATOM 27021 C C . SER A 1 58 ? 8.588 2.644 3.650 1.00 0.00 58 SER A C 14
ATOM 27022 O O . SER A 1 58 ? 7.979 3.215 4.556 1.00 0.00 58 SER A O 14
ATOM 27030 N N . LEU A 1 59 ? 8.115 1.568 3.033 1.00 0.00 59 LEU A N 14
ATOM 27031 C CA . LEU A 1 59 ? 6.855 0.956 3.429 1.00 0.00 59 LEU A CA 14
ATOM 27032 C C . LEU A 1 59 ? 7.115 -0.175 4.416 1.00 0.00 59 LEU A C 14
ATOM 27033 O O . LEU A 1 59 ? 7.551 -1.255 4.033 1.00 0.00 59 LEU A O 14
ATOM 27049 N N . LYS A 1 60 ? 6.852 0.079 5.683 1.00 0.00 60 LYS A N 14
ATOM 27050 C CA . LYS A 1 60 ? 7.182 -0.863 6.740 1.00 0.00 60 LYS A CA 14
ATOM 27051 C C . LYS A 1 60 ? 5.938 -1.592 7.239 1.00 0.00 60 LYS A C 14
ATOM 27052 O O . LYS A 1 60 ? 4.871 -0.997 7.368 1.00 0.00 60 LYS A O 14
ATOM 27071 N N . MET A 1 61 ? 6.072 -2.887 7.491 1.00 0.00 61 MET A N 14
ATOM 27072 C CA . MET A 1 61 ? 5.007 -3.654 8.119 1.00 0.00 61 MET A CA 14
ATOM 27073 C C . MET A 1 61 ? 4.875 -3.248 9.580 1.00 0.00 61 MET A C 14
ATOM 27074 O O . MET A 1 61 ? 5.797 -2.643 10.133 1.00 0.00 61 MET A O 14
ATOM 27088 N N . GLU A 1 62 ? 3.737 -3.575 10.192 1.00 0.00 62 GLU A N 14
ATOM 27089 C CA . GLU A 1 62 ? 3.479 -3.251 11.599 1.00 0.00 62 GLU A CA 14
ATOM 27090 C C . GLU A 1 62 ? 4.636 -3.662 12.499 1.00 0.00 62 GLU A C 14
ATOM 27091 O O . GLU A 1 62 ? 4.752 -4.829 12.881 1.00 0.00 62 GLU A O 14
ATOM 27103 N N . ASP A 1 63 ? 5.499 -2.691 12.804 1.00 0.00 63 ASP A N 14
ATOM 27104 C CA . ASP A 1 63 ? 6.642 -2.898 13.697 1.00 0.00 63 ASP A CA 14
ATOM 27105 C C . ASP A 1 63 ? 7.558 -4.004 13.166 1.00 0.00 63 ASP A C 14
ATOM 27106 O O . ASP A 1 63 ? 8.344 -4.589 13.910 1.00 0.00 63 ASP A O 14
ATOM 27115 N N . GLY A 1 64 ? 7.481 -4.263 11.864 1.00 0.00 64 GLY A N 14
ATOM 27116 C CA . GLY A 1 64 ? 8.205 -5.381 11.295 1.00 0.00 64 GLY A CA 14
ATOM 27117 C C . GLY A 1 64 ? 8.961 -5.041 10.027 1.00 0.00 64 GLY A C 14
ATOM 27118 O O . GLY A 1 64 ? 9.466 -3.930 9.871 1.00 0.00 64 GLY A O 14
ATOM 27122 N N . THR A 1 65 ? 9.010 -6.014 9.117 1.00 0.00 65 THR A N 14
ATOM 27123 C CA . THR A 1 65 ? 9.815 -5.935 7.902 1.00 0.00 65 THR A CA 14
ATOM 27124 C C . THR A 1 65 ? 9.452 -4.731 7.030 1.00 0.00 65 THR A C 14
ATOM 27125 O O . THR A 1 65 ? 8.277 -4.415 6.841 1.00 0.00 65 THR A O 14
ATOM 27136 N N . VAL A 1 66 ? 10.475 -4.062 6.516 1.00 0.00 66 VAL A N 14
ATOM 27137 C CA . VAL A 1 66 ? 10.289 -2.967 5.573 1.00 0.00 66 VAL A CA 14
ATOM 27138 C C . VAL A 1 66 ? 10.322 -3.497 4.139 1.00 0.00 66 VAL A C 14
ATOM 27139 O O . VAL A 1 66 ? 11.259 -4.193 3.747 1.00 0.00 66 VAL A O 14
ATOM 27152 N N . LEU A 1 67 ? 9.297 -3.161 3.372 1.00 0.00 67 LEU A N 14
ATOM 27153 C CA . LEU A 1 67 ? 9.158 -3.634 2.000 1.00 0.00 67 LEU A CA 14
ATOM 27154 C C . LEU A 1 67 ? 9.824 -2.657 1.029 1.00 0.00 67 LEU A C 14
ATOM 27155 O O . LEU A 1 67 ? 9.962 -1.471 1.333 1.00 0.00 67 LEU A O 14
ATOM 27171 N N . LYS A 1 68 ? 10.236 -3.149 -0.134 1.00 0.00 68 LYS A N 14
ATOM 27172 C CA . LYS A 1 68 ? 10.900 -2.301 -1.117 1.00 0.00 68 LYS A CA 14
ATOM 27173 C C . LYS A 1 68 ? 10.365 -2.542 -2.529 1.00 0.00 68 LYS A C 14
ATOM 27174 O O . LYS A 1 68 ? 10.039 -3.670 -2.902 1.00 0.00 68 LYS A O 14
ATOM 27193 N N . PRO A 1 69 ? 10.262 -1.465 -3.328 1.00 0.00 69 PRO A N 14
ATOM 27194 C CA . PRO A 1 69 ? 9.755 -1.530 -4.706 1.00 0.00 69 PRO A CA 14
ATOM 27195 C C . PRO A 1 69 ? 10.540 -2.504 -5.587 1.00 0.00 69 PRO A C 14
ATOM 27196 O O . PRO A 1 69 ? 11.757 -2.648 -5.431 1.00 0.00 69 PRO A O 14
ATOM 27207 N N . ASN A 1 70 ? 9.816 -3.185 -6.486 1.00 0.00 70 ASN A N 14
ATOM 27208 C CA . ASN A 1 70 ? 10.398 -4.125 -7.455 1.00 0.00 70 ASN A CA 14
ATOM 27209 C C . ASN A 1 70 ? 10.691 -5.471 -6.790 1.00 0.00 70 ASN A C 14
ATOM 27210 O O . ASN A 1 70 ? 10.992 -6.462 -7.459 1.00 0.00 70 ASN A O 14
ATOM 27221 N N . ASP A 1 71 ? 10.569 -5.508 -5.470 1.00 0.00 71 ASP A N 14
ATOM 27222 C CA . ASP A 1 71 ? 10.754 -6.738 -4.717 1.00 0.00 71 ASP A CA 14
ATOM 27223 C C . ASP A 1 71 ? 9.387 -7.329 -4.379 1.00 0.00 71 ASP A C 14
ATOM 27224 O O . ASP A 1 71 ? 8.528 -6.639 -3.832 1.00 0.00 71 ASP A O 14
ATOM 27233 N N . ARG A 1 72 ? 9.175 -8.589 -4.731 1.00 0.00 72 ARG A N 14
ATOM 27234 C CA . ARG A 1 72 ? 7.866 -9.204 -4.575 1.00 0.00 72 ARG A CA 14
ATOM 27235 C C . ARG A 1 72 ? 7.817 -10.068 -3.326 1.00 0.00 72 ARG A C 14
ATOM 27236 O O . ARG A 1 72 ? 8.803 -10.708 -2.956 1.00 0.00 72 ARG A O 14
ATOM 27257 N N . TYR A 1 73 ? 6.666 -10.074 -2.679 1.00 0.00 73 TYR A N 14
ATOM 27258 C CA . TYR A 1 73 ? 6.468 -10.859 -1.473 1.00 0.00 73 TYR A CA 14
ATOM 27259 C C . TYR A 1 73 ? 5.243 -11.739 -1.637 1.00 0.00 73 TYR A C 14
ATOM 27260 O O . TYR A 1 73 ? 4.284 -11.344 -2.293 1.00 0.00 73 TYR A O 14
ATOM 27278 N N . LEU A 1 74 ? 5.265 -12.923 -1.047 1.00 0.00 74 LEU A N 14
ATOM 27279 C CA . LEU A 1 74 ? 4.130 -13.839 -1.142 1.00 0.00 74 LEU A CA 14
ATOM 27280 C C . LEU A 1 74 ? 2.980 -13.339 -0.267 1.00 0.00 74 LEU A C 14
ATOM 27281 O O . LEU A 1 74 ? 1.909 -13.943 -0.226 1.00 0.00 74 LEU A O 14
ATOM 27297 N N . LEU A 1 75 ? 3.236 -12.234 0.441 1.00 0.00 75 LEU A N 14
ATOM 27298 C CA . LEU A 1 75 ? 2.247 -11.544 1.255 1.00 0.00 75 LEU A CA 14
ATOM 27299 C C . LEU A 1 75 ? 1.900 -12.328 2.519 1.00 0.00 75 LEU A C 14
ATOM 27300 O O . LEU A 1 75 ? 1.883 -13.560 2.531 1.00 0.00 75 LEU A O 14
ATOM 27316 N N . ASN A 1 76 ? 1.643 -11.593 3.589 1.00 0.00 76 ASN A N 14
ATOM 27317 C CA . ASN A 1 76 ? 1.301 -12.196 4.866 1.00 0.00 76 ASN A CA 14
ATOM 27318 C C . ASN A 1 76 ? -0.135 -12.700 4.860 1.00 0.00 76 ASN A C 14
ATOM 27319 O O . ASN A 1 76 ? -0.380 -13.902 4.931 1.00 0.00 76 ASN A O 14
ATOM 27330 N N . GLU A 1 77 ? -1.081 -11.782 4.749 1.00 0.00 77 GLU A N 14
ATOM 27331 C CA . GLU A 1 77 ? -2.486 -12.137 4.820 1.00 0.00 77 GLU A CA 14
ATOM 27332 C C . GLU A 1 77 ? -3.322 -11.109 4.067 1.00 0.00 77 GLU A C 14
ATOM 27333 O O . GLU A 1 77 ? -2.777 -10.177 3.479 1.00 0.00 77 GLU A O 14
ATOM 27345 N N . TRP A 1 78 ? -4.636 -11.283 4.090 1.00 0.00 78 TRP A N 14
ATOM 27346 C CA . TRP A 1 78 ? -5.542 -10.432 3.325 1.00 0.00 78 TRP A CA 14
ATOM 27347 C C . TRP A 1 78 ? -5.740 -9.083 4.012 1.00 0.00 78 TRP A C 14
ATOM 27348 O O . TRP A 1 78 ? -5.882 -8.051 3.355 1.00 0.00 78 TRP A O 14
ATOM 27369 N N . LYS A 1 79 ? -5.765 -9.102 5.334 1.00 0.00 79 LYS A N 14
ATOM 27370 C CA . LYS A 1 79 ? -5.923 -7.887 6.120 1.00 0.00 79 LYS A CA 14
ATOM 27371 C C . LYS A 1 79 ? -4.608 -7.513 6.800 1.00 0.00 79 LYS A C 14
ATOM 27372 O O . LYS A 1 79 ? -4.010 -8.335 7.496 1.00 0.00 79 LYS A O 14
ATOM 27391 N N . PHE A 1 80 ? -4.161 -6.272 6.603 1.00 0.00 80 PHE A N 14
ATOM 27392 C CA . PHE A 1 80 ? -2.928 -5.809 7.225 1.00 0.00 80 PHE A CA 14
ATOM 27393 C C . PHE A 1 80 ? -2.853 -4.287 7.258 1.00 0.00 80 PHE A C 14
ATOM 27394 O O . PHE A 1 80 ? -3.607 -3.589 6.569 1.00 0.00 80 PHE A O 14
ATOM 27411 N N . ARG A 1 81 ? -1.947 -3.784 8.085 1.00 0.00 81 ARG A N 14
ATOM 27412 C CA . ARG A 1 81 ? -1.717 -2.354 8.204 1.00 0.00 81 ARG A CA 14
ATOM 27413 C C . ARG A 1 81 ? -0.253 -2.044 7.911 1.00 0.00 81 ARG A C 14
ATOM 27414 O O . ARG A 1 81 ? 0.639 -2.796 8.305 1.00 0.00 81 ARG A O 14
ATOM 27435 N N . LEU A 1 82 ? -0.014 -0.948 7.215 1.00 0.00 82 LEU A N 14
ATOM 27436 C CA . LEU A 1 82 ? 1.332 -0.586 6.792 1.00 0.00 82 LEU A CA 14
ATOM 27437 C C . LEU A 1 82 ? 1.742 0.762 7.366 1.00 0.00 82 LEU A C 14
ATOM 27438 O O . LEU A 1 82 ? 0.896 1.598 7.667 1.00 0.00 82 LEU A O 14
ATOM 27454 N N . TYR A 1 83 ? 3.040 0.962 7.520 1.00 0.00 83 TYR A N 14
ATOM 27455 C CA . TYR A 1 83 ? 3.579 2.247 7.939 1.00 0.00 83 TYR A CA 14
ATOM 27456 C C . TYR A 1 83 ? 4.504 2.796 6.864 1.00 0.00 83 TYR A C 14
ATOM 27457 O O . TYR A 1 83 ? 5.605 2.290 6.659 1.00 0.00 83 TYR A O 14
ATOM 27475 N N . TYR A 1 84 ? 4.043 3.819 6.165 1.00 0.00 84 TYR A N 14
ATOM 27476 C CA . TYR A 1 84 ? 4.820 4.406 5.089 1.00 0.00 84 TYR A CA 14
ATOM 27477 C C . TYR A 1 84 ? 5.586 5.623 5.589 1.00 0.00 84 TYR A C 14
ATOM 27478 O O . TYR A 1 84 ? 4.996 6.664 5.891 1.00 0.00 84 TYR A O 14
ATOM 27496 N N . THR A 1 85 ? 6.894 5.475 5.702 1.00 0.00 85 THR A N 14
ATOM 27497 C CA . THR A 1 85 ? 7.750 6.565 6.126 1.00 0.00 85 THR A CA 14
ATOM 27498 C C . THR A 1 85 ? 8.317 7.299 4.918 1.00 0.00 85 THR A C 14
ATOM 27499 O O . THR A 1 85 ? 9.004 6.712 4.078 1.00 0.00 85 THR A O 14
ATOM 27510 N N . SER A 1 86 ? 8.005 8.577 4.828 1.00 0.00 86 SER A N 14
ATOM 27511 C CA . SER A 1 86 ? 8.529 9.420 3.780 1.00 0.00 86 SER A CA 14
ATOM 27512 C C . SER A 1 86 ? 9.957 9.834 4.100 1.00 0.00 86 SER A C 14
ATOM 27513 O O . SER A 1 86 ? 10.256 10.286 5.208 1.00 0.00 86 SER A O 14
ATOM 27521 N N . GLN A 1 87 ? 10.837 9.645 3.133 1.00 0.00 87 GLN A N 14
ATOM 27522 C CA . GLN A 1 87 ? 12.245 9.966 3.306 1.00 0.00 87 GLN A CA 14
ATOM 27523 C C . GLN A 1 87 ? 12.752 10.836 2.162 1.00 0.00 87 GLN A C 14
ATOM 27524 O O . GLN A 1 87 ? 13.823 11.436 2.255 1.00 0.00 87 GLN A O 14
ATOM 27538 N N . SER A 1 88 ? 11.979 10.912 1.090 1.00 0.00 88 SER A N 14
ATOM 27539 C CA . SER A 1 88 ? 12.433 11.593 -0.109 1.00 0.00 88 SER A CA 14
ATOM 27540 C C . SER A 1 88 ? 11.278 12.262 -0.852 1.00 0.00 88 SER A C 14
ATOM 27541 O O . SER A 1 88 ? 11.036 11.986 -2.029 1.00 0.00 88 SER A O 14
ATOM 27549 N N . ASP A 1 89 ? 10.566 13.140 -0.158 1.00 0.00 89 ASP A N 14
ATOM 27550 C CA . ASP A 1 89 ? 9.511 13.930 -0.780 1.00 0.00 89 ASP A CA 14
ATOM 27551 C C . ASP A 1 89 ? 10.023 15.337 -1.057 1.00 0.00 89 ASP A C 14
ATOM 27552 O O . ASP A 1 89 ? 10.545 16.002 -0.161 1.00 0.00 89 ASP A O 14
ATOM 27561 N N . LYS A 1 90 ? 9.907 15.769 -2.302 1.00 0.00 90 LYS A N 14
ATOM 27562 C CA . LYS A 1 90 ? 10.226 17.142 -2.666 1.00 0.00 90 LYS A CA 14
ATOM 27563 C C . LYS A 1 90 ? 9.310 17.586 -3.801 1.00 0.00 90 LYS A C 14
ATOM 27564 O O . LYS A 1 90 ? 9.458 18.673 -4.362 1.00 0.00 90 LYS A O 14
ATOM 27583 N N . GLU A 1 91 ? 8.344 16.733 -4.108 1.00 0.00 91 GLU A N 14
ATOM 27584 C CA . GLU A 1 91 ? 7.429 16.957 -5.213 1.00 0.00 91 GLU A CA 14
ATOM 27585 C C . GLU A 1 91 ? 6.135 16.192 -4.962 1.00 0.00 91 GLU A C 14
ATOM 27586 O O . GLU A 1 91 ? 5.088 16.788 -4.709 1.00 0.00 91 GLU A O 14
ATOM 27598 N N . ALA A 1 92 ? 6.229 14.869 -5.008 1.00 0.00 92 ALA A N 14
ATOM 27599 C CA . ALA A 1 92 ? 5.087 14.003 -4.753 1.00 0.00 92 ALA A CA 14
ATOM 27600 C C . ALA A 1 92 ? 5.552 12.607 -4.361 1.00 0.00 92 ALA A C 14
ATOM 27601 O O . ALA A 1 92 ? 6.714 12.249 -4.557 1.00 0.00 92 ALA A O 14
ATOM 27608 N N . GLN A 1 93 ? 4.643 11.829 -3.795 1.00 0.00 93 GLN A N 14
ATOM 27609 C CA . GLN A 1 93 ? 4.923 10.444 -3.442 1.00 0.00 93 GLN A CA 14
ATOM 27610 C C . GLN A 1 93 ? 3.791 9.546 -3.913 1.00 0.00 93 GLN A C 14
ATOM 27611 O O . GLN A 1 93 ? 2.818 9.327 -3.196 1.00 0.00 93 GLN A O 14
ATOM 27625 N N . THR A 1 94 ? 3.903 9.052 -5.131 1.00 0.00 94 THR A N 14
ATOM 27626 C CA . THR A 1 94 ? 2.891 8.167 -5.676 1.00 0.00 94 THR A CA 14
ATOM 27627 C C . THR A 1 94 ? 3.387 6.726 -5.666 1.00 0.00 94 THR A C 14
ATOM 27628 O O . THR A 1 94 ? 4.461 6.421 -6.195 1.00 0.00 94 THR A O 14
ATOM 27639 N N . ILE A 1 95 ? 2.612 5.851 -5.041 1.00 0.00 95 ILE A N 14
ATOM 27640 C CA . ILE A 1 95 ? 2.968 4.443 -4.933 1.00 0.00 95 ILE A CA 14
ATOM 27641 C C . ILE A 1 95 ? 1.976 3.588 -5.709 1.00 0.00 95 ILE A C 14
ATOM 27642 O O . ILE A 1 95 ? 0.810 3.958 -5.856 1.00 0.00 95 ILE A O 14
ATOM 27658 N N . ASP A 1 96 ? 2.440 2.454 -6.207 1.00 0.00 96 ASP A N 14
ATOM 27659 C CA . ASP A 1 96 ? 1.597 1.562 -6.984 1.00 0.00 96 ASP A CA 14
ATOM 27660 C C . ASP A 1 96 ? 1.542 0.187 -6.328 1.00 0.00 96 ASP A C 14
ATOM 27661 O O . ASP A 1 96 ? 2.533 -0.549 -6.313 1.00 0.00 96 ASP A O 14
ATOM 27670 N N . LEU A 1 97 ? 0.392 -0.139 -5.758 1.00 0.00 97 LEU A N 14
ATOM 27671 C CA . LEU A 1 97 ? 0.209 -1.408 -5.069 1.00 0.00 97 LEU A CA 14
ATOM 27672 C C . LEU A 1 97 ? -0.405 -2.442 -5.998 1.00 0.00 97 LEU A C 14
ATOM 27673 O O . LEU A 1 97 ? -1.576 -2.337 -6.371 1.00 0.00 97 LEU A O 14
ATOM 27689 N N . TYR A 1 98 ? 0.386 -3.431 -6.376 1.00 0.00 98 TYR A N 14
ATOM 27690 C CA . TYR A 1 98 ? -0.104 -4.511 -7.215 1.00 0.00 98 TYR A CA 14
ATOM 27691 C C . TYR A 1 98 ? -0.494 -5.703 -6.359 1.00 0.00 98 TYR A C 14
ATOM 27692 O O . TYR A 1 98 ? 0.364 -6.468 -5.905 1.00 0.00 98 TYR A O 14
ATOM 27710 N N . PHE A 1 99 ? -1.784 -5.841 -6.117 1.00 0.00 99 PHE A N 14
ATOM 27711 C CA . PHE A 1 99 ? -2.302 -6.965 -5.359 1.00 0.00 99 PHE A CA 14
ATOM 27712 C C . PHE A 1 99 ? -2.661 -8.096 -6.301 1.00 0.00 99 PHE A C 14
ATOM 27713 O O . PHE A 1 99 ? -3.540 -7.950 -7.148 1.00 0.00 99 PHE A O 14
ATOM 27730 N N . GLU A 1 100 ? -1.965 -9.205 -6.169 1.00 0.00 100 GLU A N 14
ATOM 27731 C CA . GLU A 1 100 ? -2.254 -10.382 -6.963 1.00 0.00 100 GLU A CA 14
ATOM 27732 C C . GLU A 1 100 ? -2.715 -11.491 -6.025 1.00 0.00 100 GLU A C 14
ATOM 27733 O O . GLU A 1 100 ? -1.984 -11.879 -5.112 1.00 0.00 100 GLU A O 14
ATOM 27745 N N . ASP A 1 101 ? -3.924 -11.992 -6.236 1.00 0.00 101 ASP A N 14
ATOM 27746 C CA . ASP A 1 101 ? -4.494 -12.976 -5.315 1.00 0.00 101 ASP A CA 14
ATOM 27747 C C . ASP A 1 101 ? -4.672 -14.337 -5.987 1.00 0.00 101 ASP A C 14
ATOM 27748 O O . ASP A 1 101 ? -3.697 -15.067 -6.178 1.00 0.00 101 ASP A O 14
ATOM 27757 N N . ASN A 1 102 ? -5.900 -14.689 -6.336 1.00 0.00 102 ASN A N 14
ATOM 27758 C CA . ASN A 1 102 ? -6.157 -15.910 -7.076 1.00 0.00 102 ASN A CA 14
ATOM 27759 C C . ASN A 1 102 ? -5.586 -15.758 -8.474 1.00 0.00 102 ASN A C 14
ATOM 27760 O O . ASN A 1 102 ? -6.014 -14.878 -9.213 1.00 0.00 102 ASN A O 14
ATOM 27771 N N . TRP A 1 103 ? -4.612 -16.610 -8.804 1.00 0.00 103 TRP A N 14
ATOM 27772 C CA . TRP A 1 103 ? -3.880 -16.540 -10.075 1.00 0.00 103 TRP A CA 14
ATOM 27773 C C . TRP A 1 103 ? -4.788 -16.148 -11.243 1.00 0.00 103 TRP A C 14
ATOM 27774 O O . TRP A 1 103 ? -5.580 -16.948 -11.741 1.00 0.00 103 TRP A O 14
ATOM 27795 N N . GLY A 1 104 ? -4.676 -14.888 -11.645 1.00 0.00 104 GLY A N 14
ATOM 27796 C CA . GLY A 1 104 ? -5.547 -14.338 -12.661 1.00 0.00 104 GLY A CA 14
ATOM 27797 C C . GLY A 1 104 ? -6.115 -13.001 -12.231 1.00 0.00 104 GLY A C 14
ATOM 27798 O O . GLY A 1 104 ? -6.338 -12.114 -13.056 1.00 0.00 104 GLY A O 14
ATOM 27802 N N . ASN A 1 105 ? -6.334 -12.851 -10.929 1.00 0.00 105 ASN A N 14
ATOM 27803 C CA . ASN A 1 105 ? -6.868 -11.612 -10.373 1.00 0.00 105 ASN A CA 14
ATOM 27804 C C . ASN A 1 105 ? -5.743 -10.648 -10.031 1.00 0.00 105 ASN A C 14
ATOM 27805 O O . ASN A 1 105 ? -4.855 -10.969 -9.233 1.00 0.00 105 ASN A O 14
ATOM 27816 N N . LEU A 1 106 ? -5.785 -9.474 -10.643 1.00 0.00 106 LEU A N 14
ATOM 27817 C CA . LEU A 1 106 ? -4.831 -8.415 -10.353 1.00 0.00 106 LEU A CA 14
ATOM 27818 C C . LEU A 1 106 ? -5.574 -7.155 -9.926 1.00 0.00 106 LEU A C 14
ATOM 27819 O O . LEU A 1 106 ? -6.490 -6.702 -10.614 1.00 0.00 106 LEU A O 14
ATOM 27835 N N . GLN A 1 107 ? -5.190 -6.603 -8.790 1.00 0.00 107 GLN A N 14
ATOM 27836 C CA . GLN A 1 107 ? -5.806 -5.391 -8.274 1.00 0.00 107 GLN A CA 14
ATOM 27837 C C . GLN A 1 107 ? -4.751 -4.301 -8.124 1.00 0.00 107 GLN A C 14
ATOM 27838 O O . GLN A 1 107 ? -3.852 -4.404 -7.290 1.00 0.00 107 GLN A O 14
ATOM 27852 N N . GLN A 1 108 ? -4.854 -3.268 -8.943 1.00 0.00 108 GLN A N 14
ATOM 27853 C CA . GLN A 1 108 ? -3.878 -2.191 -8.935 1.00 0.00 108 GLN A CA 14
ATOM 27854 C C . GLN A 1 108 ? -4.417 -0.986 -8.177 1.00 0.00 108 GLN A C 14
ATOM 27855 O O . GLN A 1 108 ? -5.331 -0.305 -8.644 1.00 0.00 108 GLN A O 14
ATOM 27869 N N . LEU A 1 109 ? -3.855 -0.731 -7.007 1.00 0.00 109 LEU A N 14
ATOM 27870 C CA . LEU A 1 109 ? -4.251 0.419 -6.210 1.00 0.00 109 LEU A CA 14
ATOM 27871 C C . LEU A 1 109 ? -3.113 1.424 -6.142 1.00 0.00 109 LEU A C 14
ATOM 27872 O O . LEU A 1 109 ? -2.067 1.154 -5.555 1.00 0.00 109 LEU A O 14
ATOM 27888 N N . THR A 1 110 ? -3.309 2.574 -6.757 1.00 0.00 110 THR A N 14
ATOM 27889 C CA . THR A 1 110 ? -2.287 3.601 -6.768 1.00 0.00 110 THR A CA 14
ATOM 27890 C C . THR A 1 110 ? -2.681 4.741 -5.829 1.00 0.00 110 THR A C 14
ATOM 27891 O O . THR A 1 110 ? -3.856 5.114 -5.739 1.00 0.00 110 THR A O 14
ATOM 27902 N N . TYR A 1 111 ? -1.709 5.265 -5.103 1.00 0.00 111 TYR A N 14
ATOM 27903 C CA . TYR A 1 111 ? -1.967 6.307 -4.122 1.00 0.00 111 TYR A CA 14
ATOM 27904 C C . TYR A 1 111 ? -1.057 7.504 -4.350 1.00 0.00 111 TYR A C 14
ATOM 27905 O O . TYR A 1 111 ? 0.167 7.379 -4.331 1.00 0.00 111 TYR A O 14
ATOM 27923 N N . ASP A 1 112 ? -1.672 8.658 -4.569 1.00 0.00 112 ASP A N 14
ATOM 27924 C CA . ASP A 1 112 ? -0.939 9.891 -4.819 1.00 0.00 112 ASP A CA 14
ATOM 27925 C C . ASP A 1 112 ? -0.801 10.692 -3.529 1.00 0.00 112 ASP A C 14
ATOM 27926 O O . ASP A 1 112 ? -1.790 11.215 -3.007 1.00 0.00 112 ASP A O 14
ATOM 27935 N N . PHE A 1 113 ? 0.416 10.776 -3.013 1.00 0.00 113 PHE A N 14
ATOM 27936 C CA . PHE A 1 113 ? 0.696 11.579 -1.829 1.00 0.00 113 PHE A CA 14
ATOM 27937 C C . PHE A 1 113 ? 1.623 12.731 -2.191 1.00 0.00 113 PHE A C 14
ATOM 27938 O O . PHE A 1 113 ? 2.167 12.768 -3.294 1.00 0.00 113 PHE A O 14
ATOM 27955 N N . ASN A 1 114 ? 1.796 13.668 -1.266 1.00 0.00 114 ASN A N 14
ATOM 27956 C CA . ASN A 1 114 ? 2.701 14.796 -1.467 1.00 0.00 114 ASN A CA 14
ATOM 27957 C C . ASN A 1 114 ? 2.885 15.589 -0.179 1.00 0.00 114 ASN A C 14
ATOM 27958 O O . ASN A 1 114 ? 1.996 15.609 0.673 1.00 0.00 114 ASN A O 14
ATOM 27969 N N . GLY A 1 115 ? 4.037 16.228 -0.039 1.00 0.00 115 GLY A N 14
ATOM 27970 C CA . GLY A 1 115 ? 4.280 17.091 1.102 1.00 0.00 115 GLY A CA 14
ATOM 27971 C C . GLY A 1 115 ? 4.768 18.460 0.681 1.00 0.00 115 GLY A C 14
ATOM 27972 O O . GLY A 1 115 ? 5.849 18.894 1.075 1.00 0.00 115 GLY A O 14
ATOM 27976 N N . LYS A 1 116 ? 3.961 19.154 -0.112 1.00 0.00 116 LYS A N 14
ATOM 27977 C CA . LYS A 1 116 ? 4.365 20.437 -0.675 1.00 0.00 116 LYS A CA 14
ATOM 27978 C C . LYS A 1 116 ? 3.672 21.617 0.001 1.00 0.00 116 LYS A C 14
ATOM 27979 O O . LYS A 1 116 ? 3.652 22.723 -0.542 1.00 0.00 116 LYS A O 14
ATOM 27998 N N . LEU A 1 117 ? 3.122 21.398 1.184 1.00 0.00 117 LEU A N 14
ATOM 27999 C CA . LEU A 1 117 ? 2.544 22.492 1.949 1.00 0.00 117 LEU A CA 14
ATOM 28000 C C . LEU A 1 117 ? 3.488 22.919 3.064 1.00 0.00 117 LEU A C 14
ATOM 28001 O O . LEU A 1 117 ? 3.745 24.113 3.250 1.00 0.00 117 LEU A O 14
ATOM 28017 N N . GLU A 1 118 ? 4.023 21.947 3.786 1.00 0.00 118 GLU A N 14
ATOM 28018 C CA . GLU A 1 118 ? 4.928 22.231 4.886 1.00 0.00 118 GLU A CA 14
ATOM 28019 C C . GLU A 1 118 ? 6.344 22.497 4.397 1.00 0.00 118 GLU A C 14
ATOM 28020 O O . GLU A 1 118 ? 7.150 21.578 4.239 1.00 0.00 118 GLU A O 14
ATOM 28032 N N . HIS A 1 119 ? 6.627 23.766 4.143 1.00 0.00 119 HIS A N 14
ATOM 28033 C CA . HIS A 1 119 ? 7.965 24.193 3.766 1.00 0.00 119 HIS A CA 14
ATOM 28034 C C . HIS A 1 119 ? 8.870 24.172 4.991 1.00 0.00 119 HIS A C 14
ATOM 28035 O O . HIS A 1 119 ? 8.705 24.975 5.908 1.00 0.00 119 HIS A O 14
ATOM 28050 N N . HIS A 1 120 ? 9.798 23.220 5.003 1.00 0.00 120 HIS A N 14
ATOM 28051 C CA . HIS A 1 120 ? 10.702 23.003 6.134 1.00 0.00 120 HIS A CA 14
ATOM 28052 C C . HIS A 1 120 ? 11.443 24.291 6.499 1.00 0.00 120 HIS A C 14
ATOM 28053 O O . HIS A 1 120 ? 12.376 24.694 5.804 1.00 0.00 120 HIS A O 14
ATOM 28068 N N . HIS A 1 121 ? 11.015 24.935 7.587 1.00 0.00 121 HIS A N 14
ATOM 28069 C CA . HIS A 1 121 ? 11.584 26.226 7.995 1.00 0.00 121 HIS A CA 14
ATOM 28070 C C . HIS A 1 121 ? 12.919 26.055 8.722 1.00 0.00 121 HIS A C 14
ATOM 28071 O O . HIS A 1 121 ? 13.109 26.547 9.836 1.00 0.00 121 HIS A O 14
ATOM 28086 N N . HIS A 1 122 ? 13.838 25.364 8.065 1.00 0.00 122 HIS A N 14
ATOM 28087 C CA . HIS A 1 122 ? 15.192 25.169 8.569 1.00 0.00 122 HIS A CA 14
ATOM 28088 C C . HIS A 1 122 ? 16.019 24.493 7.489 1.00 0.00 122 HIS A C 14
ATOM 28089 O O . HIS A 1 122 ? 15.608 23.469 6.942 1.00 0.00 122 HIS A O 14
ATOM 28104 N N . HIS A 1 123 ? 17.166 25.064 7.172 1.00 0.00 123 HIS A N 14
ATOM 28105 C CA . HIS A 1 123 ? 18.031 24.503 6.149 1.00 0.00 123 HIS A CA 14
ATOM 28106 C C . HIS A 1 123 ? 18.719 23.251 6.672 1.00 0.00 123 HIS A C 14
ATOM 28107 O O . HIS A 1 123 ? 19.545 23.322 7.579 1.00 0.00 123 HIS A O 14
ATOM 28122 N N . HIS A 1 124 ? 18.351 22.111 6.114 1.00 0.00 124 HIS A N 14
ATOM 28123 C CA . HIS A 1 124 ? 18.974 20.849 6.477 1.00 0.00 124 HIS A CA 14
ATOM 28124 C C . HIS A 1 124 ? 20.240 20.647 5.656 1.00 0.00 124 HIS A C 14
ATOM 28125 O O . HIS A 1 124 ? 21.331 20.978 6.160 1.00 0.00 124 HIS A O 14
ATOM 28141 N N . MET A 1 1 ? -42.066 -11.120 -7.177 1.00 0.00 1 MET A N 15
ATOM 28142 C CA . MET A 1 1 ? -43.255 -10.480 -6.563 1.00 0.00 1 MET A CA 15
ATOM 28143 C C . MET A 1 1 ? -42.838 -9.284 -5.717 1.00 0.00 1 MET A C 15
ATOM 28144 O O . MET A 1 1 ? -43.445 -8.216 -5.791 1.00 0.00 1 MET A O 15
ATOM 28160 N N . ASN A 1 2 ? -41.806 -9.472 -4.906 1.00 0.00 2 ASN A N 15
ATOM 28161 C CA . ASN A 1 2 ? -41.274 -8.399 -4.079 1.00 0.00 2 ASN A CA 15
ATOM 28162 C C . ASN A 1 2 ? -40.562 -7.371 -4.948 1.00 0.00 2 ASN A C 15
ATOM 28163 O O . ASN A 1 2 ? -39.799 -7.721 -5.850 1.00 0.00 2 ASN A O 15
ATOM 28174 N N . GLU A 1 3 ? -40.828 -6.104 -4.677 1.00 0.00 3 GLU A N 15
ATOM 28175 C CA . GLU A 1 3 ? -40.263 -5.014 -5.457 1.00 0.00 3 GLU A CA 15
ATOM 28176 C C . GLU A 1 3 ? -38.810 -4.772 -5.077 1.00 0.00 3 GLU A C 15
ATOM 28177 O O . GLU A 1 3 ? -38.082 -4.073 -5.780 1.00 0.00 3 GLU A O 15
ATOM 28189 N N . LEU A 1 4 ? -38.394 -5.348 -3.959 1.00 0.00 4 LEU A N 15
ATOM 28190 C CA . LEU A 1 4 ? -36.998 -5.308 -3.557 1.00 0.00 4 LEU A CA 15
ATOM 28191 C C . LEU A 1 4 ? -36.262 -6.477 -4.192 1.00 0.00 4 LEU A C 15
ATOM 28192 O O . LEU A 1 4 ? -36.337 -7.605 -3.705 1.00 0.00 4 LEU A O 15
ATOM 28208 N N . ASP A 1 5 ? -35.584 -6.205 -5.300 1.00 0.00 5 ASP A N 15
ATOM 28209 C CA . ASP A 1 5 ? -34.874 -7.240 -6.041 1.00 0.00 5 ASP A CA 15
ATOM 28210 C C . ASP A 1 5 ? -33.818 -7.900 -5.176 1.00 0.00 5 ASP A C 15
ATOM 28211 O O . ASP A 1 5 ? -33.282 -7.282 -4.254 1.00 0.00 5 ASP A O 15
ATOM 28220 N N . ILE A 1 6 ? -33.523 -9.157 -5.475 1.00 0.00 6 ILE A N 15
ATOM 28221 C CA . ILE A 1 6 ? -32.488 -9.881 -4.761 1.00 0.00 6 ILE A CA 15
ATOM 28222 C C . ILE A 1 6 ? -31.160 -9.165 -4.971 1.00 0.00 6 ILE A C 15
ATOM 28223 O O . ILE A 1 6 ? -30.869 -8.698 -6.077 1.00 0.00 6 ILE A O 15
ATOM 28239 N N . GLN A 1 7 ? -30.379 -9.053 -3.908 1.00 0.00 7 GLN A N 15
ATOM 28240 C CA . GLN A 1 7 ? -29.158 -8.264 -3.932 1.00 0.00 7 GLN A CA 15
ATOM 28241 C C . GLN A 1 7 ? -28.187 -8.779 -4.987 1.00 0.00 7 GLN A C 15
ATOM 28242 O O . GLN A 1 7 ? -28.193 -9.964 -5.333 1.00 0.00 7 GLN A O 15
ATOM 28256 N N . GLN A 1 8 ? -27.362 -7.878 -5.500 1.00 0.00 8 GLN A N 15
ATOM 28257 C CA . GLN A 1 8 ? -26.444 -8.207 -6.579 1.00 0.00 8 GLN A CA 15
ATOM 28258 C C . GLN A 1 8 ? -25.259 -9.016 -6.058 1.00 0.00 8 GLN A C 15
ATOM 28259 O O . GLN A 1 8 ? -25.236 -9.413 -4.892 1.00 0.00 8 GLN A O 15
ATOM 28273 N N . GLU A 1 9 ? -24.282 -9.262 -6.919 1.00 0.00 9 GLU A N 15
ATOM 28274 C CA . GLU A 1 9 ? -23.151 -10.104 -6.563 1.00 0.00 9 GLU A CA 15
ATOM 28275 C C . GLU A 1 9 ? -22.210 -9.397 -5.595 1.00 0.00 9 GLU A C 15
ATOM 28276 O O . GLU A 1 9 ? -22.059 -8.174 -5.627 1.00 0.00 9 GLU A O 15
ATOM 28288 N N . TYR A 1 10 ? -21.587 -10.184 -4.734 1.00 0.00 10 TYR A N 15
ATOM 28289 C CA . TYR A 1 10 ? -20.597 -9.678 -3.799 1.00 0.00 10 TYR A CA 15
ATOM 28290 C C . TYR A 1 10 ? -19.330 -10.525 -3.919 1.00 0.00 10 TYR A C 15
ATOM 28291 O O . TYR A 1 10 ? -19.139 -11.484 -3.171 1.00 0.00 10 TYR A O 15
ATOM 28309 N N . PRO A 1 11 ? -18.479 -10.212 -4.909 1.00 0.00 11 PRO A N 15
ATOM 28310 C CA . PRO A 1 11 ? -17.272 -10.986 -5.201 1.00 0.00 11 PRO A CA 15
ATOM 28311 C C . PRO A 1 11 ? -16.147 -10.703 -4.214 1.00 0.00 11 PRO A C 15
ATOM 28312 O O . PRO A 1 11 ? -15.718 -11.584 -3.471 1.00 0.00 11 PRO A O 15
ATOM 28323 N N . PHE A 1 12 ? -15.674 -9.467 -4.208 1.00 0.00 12 PHE A N 15
ATOM 28324 C CA . PHE A 1 12 ? -14.612 -9.059 -3.305 1.00 0.00 12 PHE A CA 15
ATOM 28325 C C . PHE A 1 12 ? -14.733 -7.572 -3.020 1.00 0.00 12 PHE A C 15
ATOM 28326 O O . PHE A 1 12 ? -15.361 -6.839 -3.787 1.00 0.00 12 PHE A O 15
ATOM 28343 N N . THR A 1 13 ? -14.156 -7.128 -1.920 1.00 0.00 13 THR A N 15
ATOM 28344 C CA . THR A 1 13 ? -14.216 -5.727 -1.559 1.00 0.00 13 THR A CA 15
ATOM 28345 C C . THR A 1 13 ? -12.887 -5.259 -0.992 1.00 0.00 13 THR A C 15
ATOM 28346 O O . THR A 1 13 ? -12.319 -5.895 -0.101 1.00 0.00 13 THR A O 15
ATOM 28357 N N . VAL A 1 14 ? -12.388 -4.161 -1.534 1.00 0.00 14 VAL A N 15
ATOM 28358 C CA . VAL A 1 14 ? -11.159 -3.561 -1.056 1.00 0.00 14 VAL A CA 15
ATOM 28359 C C . VAL A 1 14 ? -11.483 -2.293 -0.279 1.00 0.00 14 VAL A C 15
ATOM 28360 O O . VAL A 1 14 ? -11.810 -1.263 -0.867 1.00 0.00 14 VAL A O 15
ATOM 28373 N N . GLU A 1 15 ? -11.417 -2.377 1.036 1.00 0.00 15 GLU A N 15
ATOM 28374 C CA . GLU A 1 15 ? -11.790 -1.258 1.886 1.00 0.00 15 GLU A CA 15
ATOM 28375 C C . GLU A 1 15 ? -10.583 -0.741 2.659 1.00 0.00 15 GLU A C 15
ATOM 28376 O O . GLU A 1 15 ? -9.729 -1.516 3.096 1.00 0.00 15 GLU A O 15
ATOM 28388 N N . SER A 1 16 ? -10.512 0.569 2.801 1.00 0.00 16 SER A N 15
ATOM 28389 C CA . SER A 1 16 ? -9.420 1.204 3.511 1.00 0.00 16 SER A CA 15
ATOM 28390 C C . SER A 1 16 ? -9.935 2.437 4.249 1.00 0.00 16 SER A C 15
ATOM 28391 O O . SER A 1 16 ? -11.080 2.852 4.055 1.00 0.00 16 SER A O 15
ATOM 28399 N N . MET A 1 17 ? -9.100 3.010 5.098 1.00 0.00 17 MET A N 15
ATOM 28400 C CA . MET A 1 17 ? -9.484 4.179 5.874 1.00 0.00 17 MET A CA 15
ATOM 28401 C C . MET A 1 17 ? -8.850 5.434 5.279 1.00 0.00 17 MET A C 15
ATOM 28402 O O . MET A 1 17 ? -7.849 5.342 4.568 1.00 0.00 17 MET A O 15
ATOM 28416 N N . PRO A 1 18 ? -9.434 6.616 5.545 1.00 0.00 18 PRO A N 15
ATOM 28417 C CA . PRO A 1 18 ? -8.900 7.891 5.057 1.00 0.00 18 PRO A CA 15
ATOM 28418 C C . PRO A 1 18 ? -7.449 8.109 5.479 1.00 0.00 18 PRO A C 15
ATOM 28419 O O . PRO A 1 18 ? -7.083 7.890 6.636 1.00 0.00 18 PRO A O 15
ATOM 28430 N N . VAL A 1 19 ? -6.622 8.531 4.536 1.00 0.00 19 VAL A N 15
ATOM 28431 C CA . VAL A 1 19 ? -5.215 8.764 4.813 1.00 0.00 19 VAL A CA 15
ATOM 28432 C C . VAL A 1 19 ? -4.900 10.255 4.779 1.00 0.00 19 VAL A C 15
ATOM 28433 O O . VAL A 1 19 ? -5.753 11.068 4.427 1.00 0.00 19 VAL A O 15
ATOM 28446 N N . ALA A 1 20 ? -3.680 10.606 5.151 1.00 0.00 20 ALA A N 15
ATOM 28447 C CA . ALA A 1 20 ? -3.289 12.005 5.256 1.00 0.00 20 ALA A CA 15
ATOM 28448 C C . ALA A 1 20 ? -2.900 12.581 3.901 1.00 0.00 20 ALA A C 15
ATOM 28449 O O . ALA A 1 20 ? -2.038 12.038 3.207 1.00 0.00 20 ALA A O 15
ATOM 28456 N N . ASP A 1 21 ? -3.548 13.679 3.529 1.00 0.00 21 ASP A N 15
ATOM 28457 C CA . ASP A 1 21 ? -3.221 14.394 2.317 1.00 0.00 21 ASP A CA 15
ATOM 28458 C C . ASP A 1 21 ? -2.129 15.403 2.600 1.00 0.00 21 ASP A C 15
ATOM 28459 O O . ASP A 1 21 ? -2.075 15.988 3.685 1.00 0.00 21 ASP A O 15
ATOM 28468 N N . GLU A 1 22 ? -1.288 15.604 1.609 1.00 0.00 22 GLU A N 15
ATOM 28469 C CA . GLU A 1 22 ? -0.088 16.435 1.732 1.00 0.00 22 GLU A CA 15
ATOM 28470 C C . GLU A 1 22 ? 0.817 15.929 2.848 1.00 0.00 22 GLU A C 15
ATOM 28471 O O . GLU A 1 22 ? 0.744 16.389 3.988 1.00 0.00 22 GLU A O 15
ATOM 28483 N N . ILE A 1 23 ? 1.667 14.977 2.512 1.00 0.00 23 ILE A N 15
ATOM 28484 C CA . ILE A 1 23 ? 2.599 14.420 3.471 1.00 0.00 23 ILE A CA 15
ATOM 28485 C C . ILE A 1 23 ? 3.895 15.223 3.435 1.00 0.00 23 ILE A C 15
ATOM 28486 O O . ILE A 1 23 ? 4.241 15.805 2.405 1.00 0.00 23 ILE A O 15
ATOM 28502 N N . ALA A 1 24 ? 4.584 15.278 4.561 1.00 0.00 24 ALA A N 15
ATOM 28503 C CA . ALA A 1 24 ? 5.796 16.070 4.672 1.00 0.00 24 ALA A CA 15
ATOM 28504 C C . ALA A 1 24 ? 7.025 15.231 4.344 1.00 0.00 24 ALA A C 15
ATOM 28505 O O . ALA A 1 24 ? 6.908 14.131 3.803 1.00 0.00 24 ALA A O 15
ATOM 28512 N N . GLY A 1 25 ? 8.199 15.761 4.666 1.00 0.00 25 GLY A N 15
ATOM 28513 C CA . GLY A 1 25 ? 9.435 15.051 4.408 1.00 0.00 25 GLY A CA 15
ATOM 28514 C C . GLY A 1 25 ? 9.622 13.876 5.341 1.00 0.00 25 GLY A C 15
ATOM 28515 O O . GLY A 1 25 ? 10.237 12.872 4.983 1.00 0.00 25 GLY A O 15
ATOM 28519 N N . ASP A 1 26 ? 9.093 14.013 6.545 1.00 0.00 26 ASP A N 15
ATOM 28520 C CA . ASP A 1 26 ? 9.107 12.947 7.520 1.00 0.00 26 ASP A CA 15
ATOM 28521 C C . ASP A 1 26 ? 7.682 12.449 7.723 1.00 0.00 26 ASP A C 15
ATOM 28522 O O . ASP A 1 26 ? 6.838 12.617 6.843 1.00 0.00 26 ASP A O 15
ATOM 28531 N N . GLU A 1 27 ? 7.428 11.860 8.886 1.00 0.00 27 GLU A N 15
ATOM 28532 C CA . GLU A 1 27 ? 6.126 11.296 9.240 1.00 0.00 27 GLU A CA 15
ATOM 28533 C C . GLU A 1 27 ? 5.870 9.968 8.527 1.00 0.00 27 GLU A C 15
ATOM 28534 O O . GLU A 1 27 ? 6.185 9.794 7.347 1.00 0.00 27 GLU A O 15
ATOM 28546 N N . THR A 1 28 ? 5.327 9.022 9.276 1.00 0.00 28 THR A N 15
ATOM 28547 C CA . THR A 1 28 ? 4.932 7.741 8.733 1.00 0.00 28 THR A CA 15
ATOM 28548 C C . THR A 1 28 ? 3.414 7.589 8.801 1.00 0.00 28 THR A C 15
ATOM 28549 O O . THR A 1 28 ? 2.816 7.697 9.876 1.00 0.00 28 THR A O 15
ATOM 28560 N N . VAL A 1 29 ? 2.800 7.352 7.655 1.00 0.00 29 VAL A N 15
ATOM 28561 C CA . VAL A 1 29 ? 1.355 7.200 7.573 1.00 0.00 29 VAL A CA 15
ATOM 28562 C C . VAL A 1 29 ? 0.996 5.724 7.504 1.00 0.00 29 VAL A C 15
ATOM 28563 O O . VAL A 1 29 ? 1.489 5.008 6.630 1.00 0.00 29 VAL A O 15
ATOM 28576 N N . GLU A 1 30 ? 0.159 5.258 8.423 1.00 0.00 30 GLU A N 15
ATOM 28577 C CA . GLU A 1 30 ? -0.262 3.870 8.393 1.00 0.00 30 GLU A CA 15
ATOM 28578 C C . GLU A 1 30 ? -1.511 3.723 7.530 1.00 0.00 30 GLU A C 15
ATOM 28579 O O . GLU A 1 30 ? -2.433 4.536 7.595 1.00 0.00 30 GLU A O 15
ATOM 28591 N N . ILE A 1 31 ? -1.519 2.694 6.708 1.00 0.00 31 ILE A N 15
ATOM 28592 C CA . ILE A 1 31 ? -2.621 2.442 5.800 1.00 0.00 31 ILE A CA 15
ATOM 28593 C C . ILE A 1 31 ? -3.275 1.105 6.127 1.00 0.00 31 ILE A C 15
ATOM 28594 O O . ILE A 1 31 ? -2.691 0.045 5.900 1.00 0.00 31 ILE A O 15
ATOM 28610 N N . ARG A 1 32 ? -4.464 1.162 6.700 1.00 0.00 32 ARG A N 15
ATOM 28611 C CA . ARG A 1 32 ? -5.219 -0.039 7.029 1.00 0.00 32 ARG A CA 15
ATOM 28612 C C . ARG A 1 32 ? -6.001 -0.512 5.810 1.00 0.00 32 ARG A C 15
ATOM 28613 O O . ARG A 1 32 ? -6.756 0.258 5.217 1.00 0.00 32 ARG A O 15
ATOM 28634 N N . LEU A 1 33 ? -5.815 -1.770 5.439 1.00 0.00 33 LEU A N 15
ATOM 28635 C CA . LEU A 1 33 ? -6.432 -2.300 4.236 1.00 0.00 33 LEU A CA 15
ATOM 28636 C C . LEU A 1 33 ? -7.079 -3.659 4.491 1.00 0.00 33 LEU A C 15
ATOM 28637 O O . LEU A 1 33 ? -6.474 -4.545 5.097 1.00 0.00 33 LEU A O 15
ATOM 28653 N N . GLU A 1 34 ? -8.312 -3.811 4.032 1.00 0.00 34 GLU A N 15
ATOM 28654 C CA . GLU A 1 34 ? -9.015 -5.084 4.118 1.00 0.00 34 GLU A CA 15
ATOM 28655 C C . GLU A 1 34 ? -9.535 -5.499 2.747 1.00 0.00 34 GLU A C 15
ATOM 28656 O O . GLU A 1 34 ? -10.310 -4.769 2.125 1.00 0.00 34 GLU A O 15
ATOM 28668 N N . ILE A 1 35 ? -9.110 -6.660 2.278 1.00 0.00 35 ILE A N 15
ATOM 28669 C CA . ILE A 1 35 ? -9.610 -7.209 1.027 1.00 0.00 35 ILE A CA 15
ATOM 28670 C C . ILE A 1 35 ? -10.275 -8.555 1.286 1.00 0.00 35 ILE A C 15
ATOM 28671 O O . ILE A 1 35 ? -9.597 -9.571 1.424 1.00 0.00 35 ILE A O 15
ATOM 28687 N N . LYS A 1 36 ? -11.595 -8.561 1.384 1.00 0.00 36 LYS A N 15
ATOM 28688 C CA . LYS A 1 36 ? -12.315 -9.796 1.646 1.00 0.00 36 LYS A CA 15
ATOM 28689 C C . LYS A 1 36 ? -12.725 -10.471 0.336 1.00 0.00 36 LYS A C 15
ATOM 28690 O O . LYS A 1 36 ? -13.448 -9.892 -0.481 1.00 0.00 36 LYS A O 15
ATOM 28709 N N . PRO A 1 37 ? -12.230 -11.694 0.101 1.00 0.00 37 PRO A N 15
ATOM 28710 C CA . PRO A 1 37 ? -12.595 -12.486 -1.058 1.00 0.00 37 PRO A CA 15
ATOM 28711 C C . PRO A 1 37 ? -13.791 -13.392 -0.773 1.00 0.00 37 PRO A C 15
ATOM 28712 O O . PRO A 1 37 ? -13.667 -14.412 -0.094 1.00 0.00 37 PRO A O 15
ATOM 28723 N N . SER A 1 38 ? -14.953 -13.005 -1.273 1.00 0.00 38 SER A N 15
ATOM 28724 C CA . SER A 1 38 ? -16.175 -13.758 -1.035 1.00 0.00 38 SER A CA 15
ATOM 28725 C C . SER A 1 38 ? -16.467 -14.693 -2.204 1.00 0.00 38 SER A C 15
ATOM 28726 O O . SER A 1 38 ? -17.485 -15.385 -2.225 1.00 0.00 38 SER A O 15
ATOM 28734 N N . GLY A 1 39 ? -15.569 -14.700 -3.178 1.00 0.00 39 GLY A N 15
ATOM 28735 C CA . GLY A 1 39 ? -15.680 -15.625 -4.286 1.00 0.00 39 GLY A CA 15
ATOM 28736 C C . GLY A 1 39 ? -14.604 -16.687 -4.225 1.00 0.00 39 GLY A C 15
ATOM 28737 O O . GLY A 1 39 ? -13.418 -16.354 -4.147 1.00 0.00 39 GLY A O 15
ATOM 28741 N N . ASN A 1 40 ? -15.021 -17.956 -4.258 1.00 0.00 40 ASN A N 15
ATOM 28742 C CA . ASN A 1 40 ? -14.108 -19.102 -4.140 1.00 0.00 40 ASN A CA 15
ATOM 28743 C C . ASN A 1 40 ? -13.591 -19.238 -2.702 1.00 0.00 40 ASN A C 15
ATOM 28744 O O . ASN A 1 40 ? -13.557 -18.265 -1.942 1.00 0.00 40 ASN A O 15
ATOM 28755 N N . PHE A 1 41 ? -13.230 -20.454 -2.318 1.00 0.00 41 PHE A N 15
ATOM 28756 C CA . PHE A 1 41 ? -12.660 -20.705 -1.002 1.00 0.00 41 PHE A CA 15
ATOM 28757 C C . PHE A 1 41 ? -11.303 -20.008 -0.876 1.00 0.00 41 PHE A C 15
ATOM 28758 O O . PHE A 1 41 ? -10.644 -19.742 -1.879 1.00 0.00 41 PHE A O 15
ATOM 28775 N N . ILE A 1 42 ? -10.885 -19.734 0.355 1.00 0.00 42 ILE A N 15
ATOM 28776 C CA . ILE A 1 42 ? -9.640 -19.008 0.608 1.00 0.00 42 ILE A CA 15
ATOM 28777 C C . ILE A 1 42 ? -8.407 -19.889 0.402 1.00 0.00 42 ILE A C 15
ATOM 28778 O O . ILE A 1 42 ? -7.462 -19.864 1.192 1.00 0.00 42 ILE A O 15
ATOM 28794 N N . GLY A 1 43 ? -8.414 -20.638 -0.685 1.00 0.00 43 GLY A N 15
ATOM 28795 C CA . GLY A 1 43 ? -7.292 -21.493 -1.021 1.00 0.00 43 GLY A CA 15
ATOM 28796 C C . GLY A 1 43 ? -6.348 -20.808 -1.983 1.00 0.00 43 GLY A C 15
ATOM 28797 O O . GLY A 1 43 ? -5.423 -21.419 -2.519 1.00 0.00 43 GLY A O 15
ATOM 28801 N N . THR A 1 44 ? -6.598 -19.531 -2.208 1.00 0.00 44 THR A N 15
ATOM 28802 C CA . THR A 1 44 ? -5.789 -18.726 -3.096 1.00 0.00 44 THR A CA 15
ATOM 28803 C C . THR A 1 44 ? -4.558 -18.184 -2.370 1.00 0.00 44 THR A C 15
ATOM 28804 O O . THR A 1 44 ? -4.626 -17.832 -1.191 1.00 0.00 44 THR A O 15
ATOM 28815 N N . VAL A 1 45 ? -3.432 -18.143 -3.069 1.00 0.00 45 VAL A N 15
ATOM 28816 C CA . VAL A 1 45 ? -2.191 -17.650 -2.485 1.00 0.00 45 VAL A CA 15
ATOM 28817 C C . VAL A 1 45 ? -2.084 -16.139 -2.661 1.00 0.00 45 VAL A C 15
ATOM 28818 O O . VAL A 1 45 ? -1.938 -15.642 -3.779 1.00 0.00 45 VAL A O 15
ATOM 28831 N N . TYR A 1 46 ? -2.165 -15.420 -1.551 1.00 0.00 46 TYR A N 15
ATOM 28832 C CA . TYR A 1 46 ? -2.146 -13.968 -1.583 1.00 0.00 46 TYR A CA 15
ATOM 28833 C C . TYR A 1 46 ? -0.714 -13.449 -1.704 1.00 0.00 46 TYR A C 15
ATOM 28834 O O . TYR A 1 46 ? 0.101 -13.608 -0.793 1.00 0.00 46 TYR A O 15
ATOM 28852 N N . THR A 1 47 ? -0.413 -12.841 -2.840 1.00 0.00 47 THR A N 15
ATOM 28853 C CA . THR A 1 47 ? 0.921 -12.339 -3.111 1.00 0.00 47 THR A CA 15
ATOM 28854 C C . THR A 1 47 ? 0.932 -10.811 -3.122 1.00 0.00 47 THR A C 15
ATOM 28855 O O . THR A 1 47 ? 0.029 -10.178 -3.667 1.00 0.00 47 THR A O 15
ATOM 28866 N N . LEU A 1 48 ? 1.950 -10.224 -2.508 1.00 0.00 48 LEU A N 15
ATOM 28867 C CA . LEU A 1 48 ? 2.084 -8.776 -2.451 1.00 0.00 48 LEU A CA 15
ATOM 28868 C C . LEU A 1 48 ? 3.328 -8.325 -3.206 1.00 0.00 48 LEU A C 15
ATOM 28869 O O . LEU A 1 48 ? 4.411 -8.878 -3.012 1.00 0.00 48 LEU A O 15
ATOM 28885 N N . ARG A 1 49 ? 3.155 -7.342 -4.077 1.00 0.00 49 ARG A N 15
ATOM 28886 C CA . ARG A 1 49 ? 4.268 -6.767 -4.820 1.00 0.00 49 ARG A CA 15
ATOM 28887 C C . ARG A 1 49 ? 4.245 -5.248 -4.714 1.00 0.00 49 ARG A C 15
ATOM 28888 O O . ARG A 1 49 ? 3.206 -4.614 -4.921 1.00 0.00 49 ARG A O 15
ATOM 28909 N N . TYR A 1 50 ? 5.385 -4.666 -4.391 1.00 0.00 50 TYR A N 15
ATOM 28910 C CA . TYR A 1 50 ? 5.486 -3.229 -4.198 1.00 0.00 50 TYR A CA 15
ATOM 28911 C C . TYR A 1 50 ? 6.172 -2.549 -5.383 1.00 0.00 50 TYR A C 15
ATOM 28912 O O . TYR A 1 50 ? 7.091 -3.101 -5.995 1.00 0.00 50 TYR A O 15
ATOM 28930 N N . PHE A 1 51 ? 5.696 -1.354 -5.711 1.00 0.00 51 PHE A N 15
ATOM 28931 C CA . PHE A 1 51 ? 6.290 -0.536 -6.758 1.00 0.00 51 PHE A CA 15
ATOM 28932 C C . PHE A 1 51 ? 6.276 0.935 -6.349 1.00 0.00 51 PHE A C 15
ATOM 28933 O O . PHE A 1 51 ? 5.338 1.395 -5.699 1.00 0.00 51 PHE A O 15
ATOM 28950 N N . GLN A 1 52 ? 7.319 1.661 -6.720 1.00 0.00 52 GLN A N 15
ATOM 28951 C CA . GLN A 1 52 ? 7.371 3.101 -6.491 1.00 0.00 52 GLN A CA 15
ATOM 28952 C C . GLN A 1 52 ? 7.997 3.786 -7.701 1.00 0.00 52 GLN A C 15
ATOM 28953 O O . GLN A 1 52 ? 9.217 3.791 -7.862 1.00 0.00 52 GLN A O 15
ATOM 28967 N N . PRO A 1 53 ? 7.158 4.326 -8.596 1.00 0.00 53 PRO A N 15
ATOM 28968 C CA . PRO A 1 53 ? 7.611 4.976 -9.826 1.00 0.00 53 PRO A CA 15
ATOM 28969 C C . PRO A 1 53 ? 8.093 6.409 -9.606 1.00 0.00 53 PRO A C 15
ATOM 28970 O O . PRO A 1 53 ? 9.183 6.781 -10.047 1.00 0.00 53 PRO A O 15
ATOM 28981 N N . ASP A 1 54 ? 7.285 7.210 -8.921 1.00 0.00 54 ASP A N 15
ATOM 28982 C CA . ASP A 1 54 ? 7.558 8.637 -8.781 1.00 0.00 54 ASP A CA 15
ATOM 28983 C C . ASP A 1 54 ? 7.376 9.093 -7.338 1.00 0.00 54 ASP A C 15
ATOM 28984 O O . ASP A 1 54 ? 6.254 9.165 -6.839 1.00 0.00 54 ASP A O 15
ATOM 28993 N N . GLY A 1 55 ? 8.484 9.368 -6.666 1.00 0.00 55 GLY A N 15
ATOM 28994 C CA . GLY A 1 55 ? 8.437 9.845 -5.299 1.00 0.00 55 GLY A CA 15
ATOM 28995 C C . GLY A 1 55 ? 9.639 9.392 -4.498 1.00 0.00 55 GLY A C 15
ATOM 28996 O O . GLY A 1 55 ? 10.471 8.634 -4.996 1.00 0.00 55 GLY A O 15
ATOM 29000 N N . LYS A 1 56 ? 9.744 9.865 -3.263 1.00 0.00 56 LYS A N 15
ATOM 29001 C CA . LYS A 1 56 ? 10.828 9.462 -2.378 1.00 0.00 56 LYS A CA 15
ATOM 29002 C C . LYS A 1 56 ? 10.257 8.983 -1.043 1.00 0.00 56 LYS A C 15
ATOM 29003 O O . LYS A 1 56 ? 9.401 9.642 -0.446 1.00 0.00 56 LYS A O 15
ATOM 29022 N N . GLY A 1 57 ? 10.734 7.842 -0.578 1.00 0.00 57 GLY A N 15
ATOM 29023 C CA . GLY A 1 57 ? 10.216 7.258 0.641 1.00 0.00 57 GLY A CA 15
ATOM 29024 C C . GLY A 1 57 ? 10.214 5.747 0.584 1.00 0.00 57 GLY A C 15
ATOM 29025 O O . GLY A 1 57 ? 10.641 5.155 -0.410 1.00 0.00 57 GLY A O 15
ATOM 29029 N N . SER A 1 58 ? 9.744 5.116 1.644 1.00 0.00 58 SER A N 15
ATOM 29030 C CA . SER A 1 58 ? 9.695 3.665 1.702 1.00 0.00 58 SER A CA 15
ATOM 29031 C C . SER A 1 58 ? 8.439 3.199 2.426 1.00 0.00 58 SER A C 15
ATOM 29032 O O . SER A 1 58 ? 7.988 3.833 3.379 1.00 0.00 58 SER A O 15
ATOM 29040 N N . LEU A 1 59 ? 7.876 2.099 1.959 1.00 0.00 59 LEU A N 15
ATOM 29041 C CA . LEU A 1 59 ? 6.682 1.534 2.560 1.00 0.00 59 LEU A CA 15
ATOM 29042 C C . LEU A 1 59 ? 7.012 0.211 3.230 1.00 0.00 59 LEU A C 15
ATOM 29043 O O . LEU A 1 59 ? 7.686 -0.634 2.649 1.00 0.00 59 LEU A O 15
ATOM 29059 N N . LYS A 1 60 ? 6.551 0.048 4.453 1.00 0.00 60 LYS A N 15
ATOM 29060 C CA . LYS A 1 60 ? 6.734 -1.192 5.182 1.00 0.00 60 LYS A CA 15
ATOM 29061 C C . LYS A 1 60 ? 5.392 -1.678 5.705 1.00 0.00 60 LYS A C 15
ATOM 29062 O O . LYS A 1 60 ? 4.374 -1.018 5.514 1.00 0.00 60 LYS A O 15
ATOM 29081 N N . MET A 1 61 ? 5.387 -2.838 6.333 1.00 0.00 61 MET A N 15
ATOM 29082 C CA . MET A 1 61 ? 4.182 -3.364 6.952 1.00 0.00 61 MET A CA 15
ATOM 29083 C C . MET A 1 61 ? 4.090 -2.867 8.392 1.00 0.00 61 MET A C 15
ATOM 29084 O O . MET A 1 61 ? 4.793 -1.925 8.768 1.00 0.00 61 MET A O 15
ATOM 29098 N N . GLU A 1 62 ? 3.225 -3.491 9.187 1.00 0.00 62 GLU A N 15
ATOM 29099 C CA . GLU A 1 62 ? 3.005 -3.077 10.570 1.00 0.00 62 GLU A CA 15
ATOM 29100 C C . GLU A 1 62 ? 4.301 -3.075 11.380 1.00 0.00 62 GLU A C 15
ATOM 29101 O O . GLU A 1 62 ? 4.762 -4.116 11.853 1.00 0.00 62 GLU A O 15
ATOM 29113 N N . ASP A 1 63 ? 4.887 -1.881 11.484 1.00 0.00 63 ASP A N 15
ATOM 29114 C CA . ASP A 1 63 ? 6.093 -1.627 12.273 1.00 0.00 63 ASP A CA 15
ATOM 29115 C C . ASP A 1 63 ? 7.230 -2.574 11.887 1.00 0.00 63 ASP A C 15
ATOM 29116 O O . ASP A 1 63 ? 7.982 -3.046 12.736 1.00 0.00 63 ASP A O 15
ATOM 29125 N N . GLY A 1 64 ? 7.356 -2.845 10.596 1.00 0.00 64 GLY A N 15
ATOM 29126 C CA . GLY A 1 64 ? 8.438 -3.690 10.124 1.00 0.00 64 GLY A CA 15
ATOM 29127 C C . GLY A 1 64 ? 8.188 -4.212 8.729 1.00 0.00 64 GLY A C 15
ATOM 29128 O O . GLY A 1 64 ? 7.172 -3.885 8.124 1.00 0.00 64 GLY A O 15
ATOM 29132 N N . THR A 1 65 ? 9.111 -5.029 8.232 1.00 0.00 65 THR A N 15
ATOM 29133 C CA . THR A 1 65 ? 9.015 -5.608 6.895 1.00 0.00 65 THR A CA 15
ATOM 29134 C C . THR A 1 65 ? 8.938 -4.521 5.824 1.00 0.00 65 THR A C 15
ATOM 29135 O O . THR A 1 65 ? 7.848 -4.103 5.426 1.00 0.00 65 THR A O 15
ATOM 29146 N N . VAL A 1 66 ? 10.091 -4.046 5.376 1.00 0.00 66 VAL A N 15
ATOM 29147 C CA . VAL A 1 66 ? 10.137 -3.014 4.351 1.00 0.00 66 VAL A CA 15
ATOM 29148 C C . VAL A 1 66 ? 9.884 -3.621 2.974 1.00 0.00 66 VAL A C 15
ATOM 29149 O O . VAL A 1 66 ? 10.492 -4.629 2.604 1.00 0.00 66 VAL A O 15
ATOM 29162 N N . LEU A 1 67 ? 8.972 -3.016 2.233 1.00 0.00 67 LEU A N 15
ATOM 29163 C CA . LEU A 1 67 ? 8.646 -3.478 0.895 1.00 0.00 67 LEU A CA 15
ATOM 29164 C C . LEU A 1 67 ? 9.613 -2.864 -0.112 1.00 0.00 67 LEU A C 15
ATOM 29165 O O . LEU A 1 67 ? 10.107 -1.750 0.088 1.00 0.00 67 LEU A O 15
ATOM 29181 N N . LYS A 1 68 ? 9.879 -3.585 -1.188 1.00 0.00 68 LYS A N 15
ATOM 29182 C CA . LYS A 1 68 ? 10.902 -3.183 -2.144 1.00 0.00 68 LYS A CA 15
ATOM 29183 C C . LYS A 1 68 ? 10.341 -3.188 -3.565 1.00 0.00 68 LYS A C 15
ATOM 29184 O O . LYS A 1 68 ? 9.441 -3.958 -3.880 1.00 0.00 68 LYS A O 15
ATOM 29203 N N . PRO A 1 69 ? 10.857 -2.319 -4.442 1.00 0.00 69 PRO A N 15
ATOM 29204 C CA . PRO A 1 69 ? 10.431 -2.276 -5.843 1.00 0.00 69 PRO A CA 15
ATOM 29205 C C . PRO A 1 69 ? 10.605 -3.628 -6.534 1.00 0.00 69 PRO A C 15
ATOM 29206 O O . PRO A 1 69 ? 11.728 -4.127 -6.664 1.00 0.00 69 PRO A O 15
ATOM 29217 N N . ASN A 1 70 ? 9.481 -4.224 -6.938 1.00 0.00 70 ASN A N 15
ATOM 29218 C CA . ASN A 1 70 ? 9.469 -5.505 -7.649 1.00 0.00 70 ASN A CA 15
ATOM 29219 C C . ASN A 1 70 ? 9.809 -6.659 -6.721 1.00 0.00 70 ASN A C 15
ATOM 29220 O O . ASN A 1 70 ? 10.496 -7.607 -7.107 1.00 0.00 70 ASN A O 15
ATOM 29231 N N . ASP A 1 71 ? 9.311 -6.576 -5.497 1.00 0.00 71 ASP A N 15
ATOM 29232 C CA . ASP A 1 71 ? 9.429 -7.672 -4.547 1.00 0.00 71 ASP A CA 15
ATOM 29233 C C . ASP A 1 71 ? 8.272 -8.648 -4.729 1.00 0.00 71 ASP A C 15
ATOM 29234 O O . ASP A 1 71 ? 7.422 -8.462 -5.605 1.00 0.00 71 ASP A O 15
ATOM 29243 N N . ARG A 1 72 ? 8.253 -9.702 -3.929 1.00 0.00 72 ARG A N 15
ATOM 29244 C CA . ARG A 1 72 ? 7.158 -10.644 -3.957 1.00 0.00 72 ARG A CA 15
ATOM 29245 C C . ARG A 1 72 ? 6.992 -11.304 -2.592 1.00 0.00 72 ARG A C 15
ATOM 29246 O O . ARG A 1 72 ? 7.680 -12.272 -2.269 1.00 0.00 72 ARG A O 15
ATOM 29267 N N . TYR A 1 73 ? 6.096 -10.761 -1.783 1.00 0.00 73 TYR A N 15
ATOM 29268 C CA . TYR A 1 73 ? 5.835 -11.304 -0.457 1.00 0.00 73 TYR A CA 15
ATOM 29269 C C . TYR A 1 73 ? 4.606 -12.202 -0.474 1.00 0.00 73 TYR A C 15
ATOM 29270 O O . TYR A 1 73 ? 3.640 -11.934 -1.186 1.00 0.00 73 TYR A O 15
ATOM 29288 N N . LEU A 1 74 ? 4.651 -13.268 0.308 1.00 0.00 74 LEU A N 15
ATOM 29289 C CA . LEU A 1 74 ? 3.522 -14.176 0.428 1.00 0.00 74 LEU A CA 15
ATOM 29290 C C . LEU A 1 74 ? 2.813 -13.923 1.753 1.00 0.00 74 LEU A C 15
ATOM 29291 O O . LEU A 1 74 ? 3.397 -14.110 2.825 1.00 0.00 74 LEU A O 15
ATOM 29307 N N . LEU A 1 75 ? 1.564 -13.487 1.678 1.00 0.00 75 LEU A N 15
ATOM 29308 C CA . LEU A 1 75 ? 0.788 -13.188 2.873 1.00 0.00 75 LEU A CA 15
ATOM 29309 C C . LEU A 1 75 ? -0.306 -14.227 3.071 1.00 0.00 75 LEU A C 15
ATOM 29310 O O . LEU A 1 75 ? -0.959 -14.648 2.116 1.00 0.00 75 LEU A O 15
ATOM 29326 N N . ASN A 1 76 ? -0.482 -14.650 4.310 1.00 0.00 76 ASN A N 15
ATOM 29327 C CA . ASN A 1 76 ? -1.521 -15.612 4.648 1.00 0.00 76 ASN A CA 15
ATOM 29328 C C . ASN A 1 76 ? -2.861 -14.906 4.824 1.00 0.00 76 ASN A C 15
ATOM 29329 O O . ASN A 1 76 ? -3.903 -15.403 4.398 1.00 0.00 76 ASN A O 15
ATOM 29340 N N . GLU A 1 77 ? -2.819 -13.732 5.437 1.00 0.00 77 GLU A N 15
ATOM 29341 C CA . GLU A 1 77 ? -4.027 -12.990 5.762 1.00 0.00 77 GLU A CA 15
ATOM 29342 C C . GLU A 1 77 ? -4.348 -11.955 4.690 1.00 0.00 77 GLU A C 15
ATOM 29343 O O . GLU A 1 77 ? -3.454 -11.455 4.009 1.00 0.00 77 GLU A O 15
ATOM 29355 N N . TRP A 1 78 ? -5.630 -11.632 4.562 1.00 0.00 78 TRP A N 15
ATOM 29356 C CA . TRP A 1 78 ? -6.101 -10.721 3.525 1.00 0.00 78 TRP A CA 15
ATOM 29357 C C . TRP A 1 78 ? -6.382 -9.328 4.087 1.00 0.00 78 TRP A C 15
ATOM 29358 O O . TRP A 1 78 ? -6.830 -8.435 3.364 1.00 0.00 78 TRP A O 15
ATOM 29379 N N . LYS A 1 79 ? -6.128 -9.144 5.374 1.00 0.00 79 LYS A N 15
ATOM 29380 C CA . LYS A 1 79 ? -6.274 -7.833 5.987 1.00 0.00 79 LYS A CA 15
ATOM 29381 C C . LYS A 1 79 ? -5.044 -7.518 6.826 1.00 0.00 79 LYS A C 15
ATOM 29382 O O . LYS A 1 79 ? -4.502 -8.397 7.505 1.00 0.00 79 LYS A O 15
ATOM 29401 N N . PHE A 1 80 ? -4.589 -6.277 6.755 1.00 0.00 80 PHE A N 15
ATOM 29402 C CA . PHE A 1 80 ? -3.384 -5.858 7.457 1.00 0.00 80 PHE A CA 15
ATOM 29403 C C . PHE A 1 80 ? -3.229 -4.346 7.399 1.00 0.00 80 PHE A C 15
ATOM 29404 O O . PHE A 1 80 ? -4.058 -3.646 6.812 1.00 0.00 80 PHE A O 15
ATOM 29421 N N . ARG A 1 81 ? -2.168 -3.847 8.014 1.00 0.00 81 ARG A N 15
ATOM 29422 C CA . ARG A 1 81 ? -1.863 -2.428 7.993 1.00 0.00 81 ARG A CA 15
ATOM 29423 C C . ARG A 1 81 ? -0.464 -2.204 7.430 1.00 0.00 81 ARG A C 15
ATOM 29424 O O . ARG A 1 81 ? 0.437 -3.019 7.636 1.00 0.00 81 ARG A O 15
ATOM 29445 N N . LEU A 1 82 ? -0.292 -1.115 6.709 1.00 0.00 82 LEU A N 15
ATOM 29446 C CA . LEU A 1 82 ? 1.009 -0.755 6.169 1.00 0.00 82 LEU A CA 15
ATOM 29447 C C . LEU A 1 82 ? 1.501 0.538 6.803 1.00 0.00 82 LEU A C 15
ATOM 29448 O O . LEU A 1 82 ? 0.710 1.312 7.327 1.00 0.00 82 LEU A O 15
ATOM 29464 N N . TYR A 1 83 ? 2.805 0.756 6.769 1.00 0.00 83 TYR A N 15
ATOM 29465 C CA . TYR A 1 83 ? 3.399 1.975 7.294 1.00 0.00 83 TYR A CA 15
ATOM 29466 C C . TYR A 1 83 ? 4.257 2.645 6.233 1.00 0.00 83 TYR A C 15
ATOM 29467 O O . TYR A 1 83 ? 5.311 2.131 5.856 1.00 0.00 83 TYR A O 15
ATOM 29485 N N . TYR A 1 84 ? 3.799 3.784 5.740 1.00 0.00 84 TYR A N 15
ATOM 29486 C CA . TYR A 1 84 ? 4.526 4.513 4.716 1.00 0.00 84 TYR A CA 15
ATOM 29487 C C . TYR A 1 84 ? 5.355 5.629 5.337 1.00 0.00 84 TYR A C 15
ATOM 29488 O O . TYR A 1 84 ? 4.815 6.638 5.793 1.00 0.00 84 TYR A O 15
ATOM 29506 N N . THR A 1 85 ? 6.661 5.433 5.365 1.00 0.00 85 THR A N 15
ATOM 29507 C CA . THR A 1 85 ? 7.573 6.418 5.913 1.00 0.00 85 THR A CA 15
ATOM 29508 C C . THR A 1 85 ? 8.113 7.313 4.802 1.00 0.00 85 THR A C 15
ATOM 29509 O O . THR A 1 85 ? 8.739 6.835 3.850 1.00 0.00 85 THR A O 15
ATOM 29520 N N . SER A 1 86 ? 7.850 8.608 4.917 1.00 0.00 86 SER A N 15
ATOM 29521 C CA . SER A 1 86 ? 8.279 9.557 3.908 1.00 0.00 86 SER A CA 15
ATOM 29522 C C . SER A 1 86 ? 9.770 9.849 4.031 1.00 0.00 86 SER A C 15
ATOM 29523 O O . SER A 1 86 ? 10.329 9.855 5.133 1.00 0.00 86 SER A O 15
ATOM 29531 N N . GLN A 1 87 ? 10.410 10.072 2.890 1.00 0.00 87 GLN A N 15
ATOM 29532 C CA . GLN A 1 87 ? 11.830 10.388 2.845 1.00 0.00 87 GLN A CA 15
ATOM 29533 C C . GLN A 1 87 ? 12.076 11.505 1.838 1.00 0.00 87 GLN A C 15
ATOM 29534 O O . GLN A 1 87 ? 13.166 11.636 1.288 1.00 0.00 87 GLN A O 15
ATOM 29548 N N . SER A 1 88 ? 11.051 12.323 1.622 1.00 0.00 88 SER A N 15
ATOM 29549 C CA . SER A 1 88 ? 11.120 13.405 0.649 1.00 0.00 88 SER A CA 15
ATOM 29550 C C . SER A 1 88 ? 11.335 14.754 1.326 1.00 0.00 88 SER A C 15
ATOM 29551 O O . SER A 1 88 ? 11.675 14.832 2.507 1.00 0.00 88 SER A O 15
ATOM 29559 N N . ASP A 1 89 ? 11.160 15.808 0.545 1.00 0.00 89 ASP A N 15
ATOM 29560 C CA . ASP A 1 89 ? 11.151 17.168 1.048 1.00 0.00 89 ASP A CA 15
ATOM 29561 C C . ASP A 1 89 ? 9.914 17.881 0.505 1.00 0.00 89 ASP A C 15
ATOM 29562 O O . ASP A 1 89 ? 9.113 18.426 1.261 1.00 0.00 89 ASP A O 15
ATOM 29571 N N . LYS A 1 90 ? 9.764 17.842 -0.817 1.00 0.00 90 LYS A N 15
ATOM 29572 C CA . LYS A 1 90 ? 8.588 18.352 -1.511 1.00 0.00 90 LYS A CA 15
ATOM 29573 C C . LYS A 1 90 ? 8.360 17.510 -2.761 1.00 0.00 90 LYS A C 15
ATOM 29574 O O . LYS A 1 90 ? 8.985 17.749 -3.797 1.00 0.00 90 LYS A O 15
ATOM 29593 N N . GLU A 1 91 ? 7.506 16.506 -2.659 1.00 0.00 91 GLU A N 15
ATOM 29594 C CA . GLU A 1 91 ? 7.317 15.564 -3.755 1.00 0.00 91 GLU A CA 15
ATOM 29595 C C . GLU A 1 91 ? 5.899 15.003 -3.759 1.00 0.00 91 GLU A C 15
ATOM 29596 O O . GLU A 1 91 ? 5.258 14.910 -2.712 1.00 0.00 91 GLU A O 15
ATOM 29608 N N . ALA A 1 92 ? 5.413 14.653 -4.944 1.00 0.00 92 ALA A N 15
ATOM 29609 C CA . ALA A 1 92 ? 4.146 13.955 -5.077 1.00 0.00 92 ALA A CA 15
ATOM 29610 C C . ALA A 1 92 ? 4.395 12.456 -5.016 1.00 0.00 92 ALA A C 15
ATOM 29611 O O . ALA A 1 92 ? 4.493 11.779 -6.041 1.00 0.00 92 ALA A O 15
ATOM 29618 N N . GLN A 1 93 ? 4.514 11.958 -3.798 1.00 0.00 93 GLN A N 15
ATOM 29619 C CA . GLN A 1 93 ? 4.980 10.603 -3.551 1.00 0.00 93 GLN A CA 15
ATOM 29620 C C . GLN A 1 93 ? 3.932 9.579 -3.967 1.00 0.00 93 GLN A C 15
ATOM 29621 O O . GLN A 1 93 ? 2.938 9.368 -3.273 1.00 0.00 93 GLN A O 15
ATOM 29635 N N . THR A 1 94 ? 4.163 8.965 -5.118 1.00 0.00 94 THR A N 15
ATOM 29636 C CA . THR A 1 94 ? 3.220 8.029 -5.700 1.00 0.00 94 THR A CA 15
ATOM 29637 C C . THR A 1 94 ? 3.745 6.598 -5.620 1.00 0.00 94 THR A C 15
ATOM 29638 O O . THR A 1 94 ? 4.817 6.291 -6.143 1.00 0.00 94 THR A O 15
ATOM 29649 N N . ILE A 1 95 ? 2.991 5.733 -4.961 1.00 0.00 95 ILE A N 15
ATOM 29650 C CA . ILE A 1 95 ? 3.353 4.327 -4.864 1.00 0.00 95 ILE A CA 15
ATOM 29651 C C . ILE A 1 95 ? 2.264 3.448 -5.471 1.00 0.00 95 ILE A C 15
ATOM 29652 O O . ILE A 1 95 ? 1.090 3.822 -5.487 1.00 0.00 95 ILE A O 15
ATOM 29668 N N . ASP A 1 96 ? 2.657 2.291 -5.973 1.00 0.00 96 ASP A N 15
ATOM 29669 C CA . ASP A 1 96 ? 1.711 1.348 -6.551 1.00 0.00 96 ASP A CA 15
ATOM 29670 C C . ASP A 1 96 ? 1.769 0.025 -5.809 1.00 0.00 96 ASP A C 15
ATOM 29671 O O . ASP A 1 96 ? 2.841 -0.563 -5.641 1.00 0.00 96 ASP A O 15
ATOM 29680 N N . LEU A 1 97 ? 0.618 -0.432 -5.353 1.00 0.00 97 LEU A N 15
ATOM 29681 C CA . LEU A 1 97 ? 0.522 -1.694 -4.646 1.00 0.00 97 LEU A CA 15
ATOM 29682 C C . LEU A 1 97 ? -0.078 -2.757 -5.552 1.00 0.00 97 LEU A C 15
ATOM 29683 O O . LEU A 1 97 ? -1.236 -2.656 -5.955 1.00 0.00 97 LEU A O 15
ATOM 29699 N N . TYR A 1 98 ? 0.718 -3.763 -5.883 1.00 0.00 98 TYR A N 15
ATOM 29700 C CA . TYR A 1 98 ? 0.272 -4.839 -6.752 1.00 0.00 98 TYR A CA 15
ATOM 29701 C C . TYR A 1 98 ? -0.108 -6.062 -5.936 1.00 0.00 98 TYR A C 15
ATOM 29702 O O . TYR A 1 98 ? 0.754 -6.748 -5.385 1.00 0.00 98 TYR A O 15
ATOM 29720 N N . PHE A 1 99 ? -1.399 -6.319 -5.842 1.00 0.00 99 PHE A N 15
ATOM 29721 C CA . PHE A 1 99 ? -1.892 -7.496 -5.155 1.00 0.00 99 PHE A CA 15
ATOM 29722 C C . PHE A 1 99 ? -2.087 -8.611 -6.165 1.00 0.00 99 PHE A C 15
ATOM 29723 O O . PHE A 1 99 ? -2.923 -8.512 -7.064 1.00 0.00 99 PHE A O 15
ATOM 29740 N N . GLU A 1 100 ? -1.303 -9.663 -6.022 1.00 0.00 100 GLU A N 15
ATOM 29741 C CA . GLU A 1 100 ? -1.263 -10.723 -7.013 1.00 0.00 100 GLU A CA 15
ATOM 29742 C C . GLU A 1 100 ? -1.857 -12.004 -6.439 1.00 0.00 100 GLU A C 15
ATOM 29743 O O . GLU A 1 100 ? -1.462 -12.457 -5.366 1.00 0.00 100 GLU A O 15
ATOM 29755 N N . ASP A 1 101 ? -2.817 -12.574 -7.144 1.00 0.00 101 ASP A N 15
ATOM 29756 C CA . ASP A 1 101 ? -3.429 -13.828 -6.720 1.00 0.00 101 ASP A CA 15
ATOM 29757 C C . ASP A 1 101 ? -2.692 -15.012 -7.338 1.00 0.00 101 ASP A C 15
ATOM 29758 O O . ASP A 1 101 ? -1.925 -14.851 -8.289 1.00 0.00 101 ASP A O 15
ATOM 29767 N N . ASN A 1 102 ? -2.916 -16.195 -6.777 1.00 0.00 102 ASN A N 15
ATOM 29768 C CA . ASN A 1 102 ? -2.324 -17.427 -7.291 1.00 0.00 102 ASN A CA 15
ATOM 29769 C C . ASN A 1 102 ? -2.809 -17.702 -8.713 1.00 0.00 102 ASN A C 15
ATOM 29770 O O . ASN A 1 102 ? -2.069 -18.237 -9.541 1.00 0.00 102 ASN A O 15
ATOM 29781 N N . TRP A 1 103 ? -4.050 -17.324 -8.992 1.00 0.00 103 TRP A N 15
ATOM 29782 C CA . TRP A 1 103 ? -4.636 -17.526 -10.308 1.00 0.00 103 TRP A CA 15
ATOM 29783 C C . TRP A 1 103 ? -4.522 -16.251 -11.135 1.00 0.00 103 TRP A C 15
ATOM 29784 O O . TRP A 1 103 ? -3.721 -15.366 -10.823 1.00 0.00 103 TRP A O 15
ATOM 29805 N N . GLY A 1 104 ? -5.318 -16.159 -12.189 1.00 0.00 104 GLY A N 15
ATOM 29806 C CA . GLY A 1 104 ? -5.284 -14.993 -13.047 1.00 0.00 104 GLY A CA 15
ATOM 29807 C C . GLY A 1 104 ? -6.039 -13.820 -12.454 1.00 0.00 104 GLY A C 15
ATOM 29808 O O . GLY A 1 104 ? -7.133 -13.484 -12.909 1.00 0.00 104 GLY A O 15
ATOM 29812 N N . ASN A 1 105 ? -5.464 -13.206 -11.430 1.00 0.00 105 ASN A N 15
ATOM 29813 C CA . ASN A 1 105 ? -6.080 -12.064 -10.776 1.00 0.00 105 ASN A CA 15
ATOM 29814 C C . ASN A 1 105 ? -5.010 -11.127 -10.225 1.00 0.00 105 ASN A C 15
ATOM 29815 O O . ASN A 1 105 ? -4.058 -11.574 -9.582 1.00 0.00 105 ASN A O 15
ATOM 29826 N N . LEU A 1 106 ? -5.159 -9.840 -10.508 1.00 0.00 106 LEU A N 15
ATOM 29827 C CA . LEU A 1 106 ? -4.204 -8.838 -10.062 1.00 0.00 106 LEU A CA 15
ATOM 29828 C C . LEU A 1 106 ? -4.900 -7.495 -9.849 1.00 0.00 106 LEU A C 15
ATOM 29829 O O . LEU A 1 106 ? -5.600 -7.001 -10.737 1.00 0.00 106 LEU A O 15
ATOM 29845 N N . GLN A 1 107 ? -4.713 -6.906 -8.678 1.00 0.00 107 GLN A N 15
ATOM 29846 C CA . GLN A 1 107 ? -5.241 -5.577 -8.403 1.00 0.00 107 GLN A CA 15
ATOM 29847 C C . GLN A 1 107 ? -4.102 -4.636 -8.053 1.00 0.00 107 GLN A C 15
ATOM 29848 O O . GLN A 1 107 ? -3.306 -4.924 -7.161 1.00 0.00 107 GLN A O 15
ATOM 29862 N N . GLN A 1 108 ? -4.008 -3.523 -8.758 1.00 0.00 108 GLN A N 15
ATOM 29863 C CA . GLN A 1 108 ? -2.995 -2.532 -8.448 1.00 0.00 108 GLN A CA 15
ATOM 29864 C C . GLN A 1 108 ? -3.626 -1.229 -7.978 1.00 0.00 108 GLN A C 15
ATOM 29865 O O . GLN A 1 108 ? -4.458 -0.635 -8.656 1.00 0.00 108 GLN A O 15
ATOM 29879 N N . LEU A 1 109 ? -3.254 -0.812 -6.783 1.00 0.00 109 LEU A N 15
ATOM 29880 C CA . LEU A 1 109 ? -3.771 0.419 -6.212 1.00 0.00 109 LEU A CA 15
ATOM 29881 C C . LEU A 1 109 ? -2.682 1.474 -6.169 1.00 0.00 109 LEU A C 15
ATOM 29882 O O . LEU A 1 109 ? -1.619 1.259 -5.585 1.00 0.00 109 LEU A O 15
ATOM 29898 N N . THR A 1 110 ? -2.950 2.606 -6.795 1.00 0.00 110 THR A N 15
ATOM 29899 C CA . THR A 1 110 ? -2.001 3.700 -6.826 1.00 0.00 110 THR A CA 15
ATOM 29900 C C . THR A 1 110 ? -2.315 4.701 -5.714 1.00 0.00 110 THR A C 15
ATOM 29901 O O . THR A 1 110 ? -3.434 5.205 -5.608 1.00 0.00 110 THR A O 15
ATOM 29912 N N . TYR A 1 111 ? -1.332 4.953 -4.865 1.00 0.00 111 TYR A N 15
ATOM 29913 C CA . TYR A 1 111 ? -1.487 5.897 -3.771 1.00 0.00 111 TYR A CA 15
ATOM 29914 C C . TYR A 1 111 ? -0.474 7.020 -3.897 1.00 0.00 111 TYR A C 15
ATOM 29915 O O . TYR A 1 111 ? 0.723 6.822 -3.686 1.00 0.00 111 TYR A O 15
ATOM 29933 N N . ASP A 1 112 ? -0.956 8.191 -4.263 1.00 0.00 112 ASP A N 15
ATOM 29934 C CA . ASP A 1 112 ? -0.105 9.358 -4.396 1.00 0.00 112 ASP A CA 15
ATOM 29935 C C . ASP A 1 112 ? -0.393 10.349 -3.276 1.00 0.00 112 ASP A C 15
ATOM 29936 O O . ASP A 1 112 ? -1.524 10.806 -3.103 1.00 0.00 112 ASP A O 15
ATOM 29945 N N . PHE A 1 113 ? 0.630 10.650 -2.496 1.00 0.00 113 PHE A N 15
ATOM 29946 C CA . PHE A 1 113 ? 0.497 11.545 -1.363 1.00 0.00 113 PHE A CA 15
ATOM 29947 C C . PHE A 1 113 ? 1.077 12.913 -1.689 1.00 0.00 113 PHE A C 15
ATOM 29948 O O . PHE A 1 113 ? 2.090 13.009 -2.388 1.00 0.00 113 PHE A O 15
ATOM 29965 N N . ASN A 1 114 ? 0.415 13.952 -1.185 1.00 0.00 114 ASN A N 15
ATOM 29966 C CA . ASN A 1 114 ? 0.827 15.344 -1.386 1.00 0.00 114 ASN A CA 15
ATOM 29967 C C . ASN A 1 114 ? 0.542 15.795 -2.816 1.00 0.00 114 ASN A C 15
ATOM 29968 O O . ASN A 1 114 ? 1.278 15.466 -3.747 1.00 0.00 114 ASN A O 15
ATOM 29979 N N . GLY A 1 115 ? -0.540 16.541 -2.978 1.00 0.00 115 GLY A N 15
ATOM 29980 C CA . GLY A 1 115 ? -0.930 16.999 -4.292 1.00 0.00 115 GLY A CA 15
ATOM 29981 C C . GLY A 1 115 ? -1.115 18.496 -4.340 1.00 0.00 115 GLY A C 15
ATOM 29982 O O . GLY A 1 115 ? -2.051 18.999 -4.965 1.00 0.00 115 GLY A O 15
ATOM 29986 N N . LYS A 1 116 ? -0.227 19.211 -3.673 1.00 0.00 116 LYS A N 15
ATOM 29987 C CA . LYS A 1 116 ? -0.288 20.660 -3.649 1.00 0.00 116 LYS A CA 15
ATOM 29988 C C . LYS A 1 116 ? 0.526 21.234 -4.806 1.00 0.00 116 LYS A C 15
ATOM 29989 O O . LYS A 1 116 ? 1.754 21.333 -4.730 1.00 0.00 116 LYS A O 15
ATOM 30008 N N . LEU A 1 117 ? -0.168 21.579 -5.886 1.00 0.00 117 LEU A N 15
ATOM 30009 C CA . LEU A 1 117 ? 0.477 22.040 -7.113 1.00 0.00 117 LEU A CA 15
ATOM 30010 C C . LEU A 1 117 ? 1.090 23.423 -6.931 1.00 0.00 117 LEU A C 15
ATOM 30011 O O . LEU A 1 117 ? 2.313 23.575 -6.972 1.00 0.00 117 LEU A O 15
ATOM 30027 N N . GLU A 1 118 ? 0.226 24.420 -6.734 1.00 0.00 118 GLU A N 15
ATOM 30028 C CA . GLU A 1 118 ? 0.643 25.809 -6.568 1.00 0.00 118 GLU A CA 15
ATOM 30029 C C . GLU A 1 118 ? 1.299 26.350 -7.837 1.00 0.00 118 GLU A C 15
ATOM 30030 O O . GLU A 1 118 ? 1.314 25.690 -8.877 1.00 0.00 118 GLU A O 15
ATOM 30042 N N . HIS A 1 119 ? 1.831 27.560 -7.744 1.00 0.00 119 HIS A N 15
ATOM 30043 C CA . HIS A 1 119 ? 2.528 28.173 -8.861 1.00 0.00 119 HIS A CA 15
ATOM 30044 C C . HIS A 1 119 ? 4.030 28.075 -8.623 1.00 0.00 119 HIS A C 15
ATOM 30045 O O . HIS A 1 119 ? 4.540 28.605 -7.636 1.00 0.00 119 HIS A O 15
ATOM 30060 N N . HIS A 1 120 ? 4.722 27.387 -9.526 1.00 0.00 120 HIS A N 15
ATOM 30061 C CA . HIS A 1 120 ? 6.161 27.156 -9.394 1.00 0.00 120 HIS A CA 15
ATOM 30062 C C . HIS A 1 120 ? 6.922 28.471 -9.331 1.00 0.00 120 HIS A C 15
ATOM 30063 O O . HIS A 1 120 ? 7.028 29.193 -10.323 1.00 0.00 120 HIS A O 15
ATOM 30078 N N . HIS A 1 121 ? 7.446 28.784 -8.157 1.00 0.00 121 HIS A N 15
ATOM 30079 C CA . HIS A 1 121 ? 8.156 30.037 -7.955 1.00 0.00 121 HIS A CA 15
ATOM 30080 C C . HIS A 1 121 ? 9.663 29.821 -8.010 1.00 0.00 121 HIS A C 15
ATOM 30081 O O . HIS A 1 121 ? 10.309 29.591 -6.991 1.00 0.00 121 HIS A O 15
ATOM 30096 N N . HIS A 1 122 ? 10.204 29.844 -9.220 1.00 0.00 122 HIS A N 15
ATOM 30097 C CA . HIS A 1 122 ? 11.649 29.776 -9.434 1.00 0.00 122 HIS A CA 15
ATOM 30098 C C . HIS A 1 122 ? 12.032 30.635 -10.628 1.00 0.00 122 HIS A C 15
ATOM 30099 O O . HIS A 1 122 ? 13.125 30.510 -11.179 1.00 0.00 122 HIS A O 15
ATOM 30114 N N . HIS A 1 123 ? 11.124 31.517 -11.014 1.00 0.00 123 HIS A N 15
ATOM 30115 C CA . HIS A 1 123 ? 11.315 32.360 -12.183 1.00 0.00 123 HIS A CA 15
ATOM 30116 C C . HIS A 1 123 ? 10.595 33.681 -11.961 1.00 0.00 123 HIS A C 15
ATOM 30117 O O . HIS A 1 123 ? 9.611 33.729 -11.223 1.00 0.00 123 HIS A O 15
ATOM 30132 N N . HIS A 1 124 ? 11.092 34.746 -12.574 1.00 0.00 124 HIS A N 15
ATOM 30133 C CA . HIS A 1 124 ? 10.461 36.054 -12.458 1.00 0.00 124 HIS A CA 15
ATOM 30134 C C . HIS A 1 124 ? 9.137 36.072 -13.205 1.00 0.00 124 HIS A C 15
ATOM 30135 O O . HIS A 1 124 ? 8.082 35.953 -12.549 1.00 0.00 124 HIS A O 15
ATOM 30151 N N . MET A 1 1 ? -26.693 -10.649 -7.317 1.00 0.00 1 MET A N 16
ATOM 30152 C CA . MET A 1 1 ? -27.247 -11.695 -8.207 1.00 0.00 1 MET A CA 16
ATOM 30153 C C . MET A 1 1 ? -27.373 -11.183 -9.636 1.00 0.00 1 MET A C 16
ATOM 30154 O O . MET A 1 1 ? -27.041 -11.896 -10.585 1.00 0.00 1 MET A O 16
ATOM 30170 N N . ASN A 1 2 ? -27.846 -9.946 -9.786 1.00 0.00 2 ASN A N 16
ATOM 30171 C CA . ASN A 1 2 ? -28.096 -9.370 -11.106 1.00 0.00 2 ASN A CA 16
ATOM 30172 C C . ASN A 1 2 ? -26.821 -9.272 -11.929 1.00 0.00 2 ASN A C 16
ATOM 30173 O O . ASN A 1 2 ? -25.768 -8.879 -11.424 1.00 0.00 2 ASN A O 16
ATOM 30184 N N . GLU A 1 3 ? -26.927 -9.631 -13.200 1.00 0.00 3 GLU A N 16
ATOM 30185 C CA . GLU A 1 3 ? -25.800 -9.577 -14.114 1.00 0.00 3 GLU A CA 16
ATOM 30186 C C . GLU A 1 3 ? -25.554 -8.140 -14.562 1.00 0.00 3 GLU A C 16
ATOM 30187 O O . GLU A 1 3 ? -25.976 -7.738 -15.646 1.00 0.00 3 GLU A O 16
ATOM 30199 N N . LEU A 1 4 ? -24.913 -7.360 -13.704 1.00 0.00 4 LEU A N 16
ATOM 30200 C CA . LEU A 1 4 ? -24.583 -5.985 -14.037 1.00 0.00 4 LEU A CA 16
ATOM 30201 C C . LEU A 1 4 ? -23.446 -5.954 -15.050 1.00 0.00 4 LEU A C 16
ATOM 30202 O O . LEU A 1 4 ? -23.653 -5.642 -16.220 1.00 0.00 4 LEU A O 16
ATOM 30218 N N . ASP A 1 5 ? -22.249 -6.285 -14.596 1.00 0.00 5 ASP A N 16
ATOM 30219 C CA . ASP A 1 5 ? -21.090 -6.378 -15.478 1.00 0.00 5 ASP A CA 16
ATOM 30220 C C . ASP A 1 5 ? -20.165 -7.485 -14.999 1.00 0.00 5 ASP A C 16
ATOM 30221 O O . ASP A 1 5 ? -19.018 -7.591 -15.436 1.00 0.00 5 ASP A O 16
ATOM 30230 N N . ILE A 1 6 ? -20.683 -8.322 -14.111 1.00 0.00 6 ILE A N 16
ATOM 30231 C CA . ILE A 1 6 ? -19.891 -9.378 -13.501 1.00 0.00 6 ILE A CA 16
ATOM 30232 C C . ILE A 1 6 ? -19.612 -10.518 -14.484 1.00 0.00 6 ILE A C 16
ATOM 30233 O O . ILE A 1 6 ? -20.422 -11.426 -14.660 1.00 0.00 6 ILE A O 16
ATOM 30249 N N . GLN A 1 7 ? -18.465 -10.440 -15.138 1.00 0.00 7 GLN A N 16
ATOM 30250 C CA . GLN A 1 7 ? -18.016 -11.501 -16.028 1.00 0.00 7 GLN A CA 16
ATOM 30251 C C . GLN A 1 7 ? -17.297 -12.561 -15.214 1.00 0.00 7 GLN A C 16
ATOM 30252 O O . GLN A 1 7 ? -17.594 -13.751 -15.311 1.00 0.00 7 GLN A O 16
ATOM 30266 N N . GLN A 1 8 ? -16.351 -12.114 -14.402 1.00 0.00 8 GLN A N 16
ATOM 30267 C CA . GLN A 1 8 ? -15.704 -12.983 -13.438 1.00 0.00 8 GLN A CA 16
ATOM 30268 C C . GLN A 1 8 ? -16.339 -12.756 -12.073 1.00 0.00 8 GLN A C 16
ATOM 30269 O O . GLN A 1 8 ? -16.046 -11.768 -11.398 1.00 0.00 8 GLN A O 16
ATOM 30283 N N . GLU A 1 9 ? -17.231 -13.657 -11.688 1.00 0.00 9 GLU A N 16
ATOM 30284 C CA . GLU A 1 9 ? -18.037 -13.469 -10.490 1.00 0.00 9 GLU A CA 16
ATOM 30285 C C . GLU A 1 9 ? -17.215 -13.671 -9.220 1.00 0.00 9 GLU A C 16
ATOM 30286 O O . GLU A 1 9 ? -16.950 -14.803 -8.814 1.00 0.00 9 GLU A O 16
ATOM 30298 N N . TYR A 1 10 ? -16.801 -12.572 -8.611 1.00 0.00 10 TYR A N 16
ATOM 30299 C CA . TYR A 1 10 ? -16.183 -12.616 -7.294 1.00 0.00 10 TYR A CA 16
ATOM 30300 C C . TYR A 1 10 ? -16.427 -11.293 -6.579 1.00 0.00 10 TYR A C 16
ATOM 30301 O O . TYR A 1 10 ? -15.755 -10.299 -6.847 1.00 0.00 10 TYR A O 16
ATOM 30319 N N . PRO A 1 11 ? -17.407 -11.262 -5.668 1.00 0.00 11 PRO A N 16
ATOM 30320 C CA . PRO A 1 11 ? -17.792 -10.045 -4.956 1.00 0.00 11 PRO A CA 16
ATOM 30321 C C . PRO A 1 11 ? -16.927 -9.776 -3.724 1.00 0.00 11 PRO A C 16
ATOM 30322 O O . PRO A 1 11 ? -17.444 -9.553 -2.626 1.00 0.00 11 PRO A O 16
ATOM 30333 N N . PHE A 1 12 ? -15.611 -9.786 -3.903 1.00 0.00 12 PHE A N 16
ATOM 30334 C CA . PHE A 1 12 ? -14.699 -9.459 -2.815 1.00 0.00 12 PHE A CA 16
ATOM 30335 C C . PHE A 1 12 ? -14.592 -7.946 -2.687 1.00 0.00 12 PHE A C 16
ATOM 30336 O O . PHE A 1 12 ? -14.518 -7.235 -3.688 1.00 0.00 12 PHE A O 16
ATOM 30353 N N . THR A 1 13 ? -14.612 -7.452 -1.465 1.00 0.00 13 THR A N 16
ATOM 30354 C CA . THR A 1 13 ? -14.614 -6.019 -1.246 1.00 0.00 13 THR A CA 16
ATOM 30355 C C . THR A 1 13 ? -13.267 -5.548 -0.709 1.00 0.00 13 THR A C 16
ATOM 30356 O O . THR A 1 13 ? -12.763 -6.075 0.279 1.00 0.00 13 THR A O 16
ATOM 30367 N N . VAL A 1 14 ? -12.693 -4.551 -1.361 1.00 0.00 14 VAL A N 16
ATOM 30368 C CA . VAL A 1 14 ? -11.425 -3.990 -0.929 1.00 0.00 14 VAL A CA 16
ATOM 30369 C C . VAL A 1 14 ? -11.670 -2.776 -0.046 1.00 0.00 14 VAL A C 16
ATOM 30370 O O . VAL A 1 14 ? -12.156 -1.746 -0.518 1.00 0.00 14 VAL A O 16
ATOM 30383 N N . GLU A 1 15 ? -11.363 -2.904 1.236 1.00 0.00 15 GLU A N 16
ATOM 30384 C CA . GLU A 1 15 ? -11.531 -1.800 2.165 1.00 0.00 15 GLU A CA 16
ATOM 30385 C C . GLU A 1 15 ? -10.175 -1.239 2.561 1.00 0.00 15 GLU A C 16
ATOM 30386 O O . GLU A 1 15 ? -9.288 -1.971 3.003 1.00 0.00 15 GLU A O 16
ATOM 30398 N N . SER A 1 16 ? -10.014 0.059 2.377 1.00 0.00 16 SER A N 16
ATOM 30399 C CA . SER A 1 16 ? -8.791 0.740 2.758 1.00 0.00 16 SER A CA 16
ATOM 30400 C C . SER A 1 16 ? -9.112 2.122 3.303 1.00 0.00 16 SER A C 16
ATOM 30401 O O . SER A 1 16 ? -10.196 2.655 3.059 1.00 0.00 16 SER A O 16
ATOM 30409 N N . MET A 1 17 ? -8.188 2.690 4.056 1.00 0.00 17 MET A N 16
ATOM 30410 C CA . MET A 1 17 ? -8.374 4.024 4.601 1.00 0.00 17 MET A CA 16
ATOM 30411 C C . MET A 1 17 ? -7.881 5.076 3.625 1.00 0.00 17 MET A C 16
ATOM 30412 O O . MET A 1 17 ? -6.778 4.962 3.087 1.00 0.00 17 MET A O 16
ATOM 30426 N N . PRO A 1 18 ? -8.704 6.104 3.367 1.00 0.00 18 PRO A N 16
ATOM 30427 C CA . PRO A 1 18 ? -8.319 7.221 2.510 1.00 0.00 18 PRO A CA 16
ATOM 30428 C C . PRO A 1 18 ? -7.118 7.969 3.077 1.00 0.00 18 PRO A C 16
ATOM 30429 O O . PRO A 1 18 ? -7.246 8.767 4.003 1.00 0.00 18 PRO A O 16
ATOM 30440 N N . VAL A 1 19 ? -5.947 7.677 2.536 1.00 0.00 19 VAL A N 16
ATOM 30441 C CA . VAL A 1 19 ? -4.711 8.279 3.009 1.00 0.00 19 VAL A CA 16
ATOM 30442 C C . VAL A 1 19 ? -4.354 9.518 2.197 1.00 0.00 19 VAL A C 16
ATOM 30443 O O . VAL A 1 19 ? -3.315 10.146 2.414 1.00 0.00 19 VAL A O 16
ATOM 30456 N N . ALA A 1 20 ? -5.228 9.876 1.269 1.00 0.00 20 ALA A N 16
ATOM 30457 C CA . ALA A 1 20 ? -5.023 11.056 0.446 1.00 0.00 20 ALA A CA 16
ATOM 30458 C C . ALA A 1 20 ? -5.494 12.308 1.179 1.00 0.00 20 ALA A C 16
ATOM 30459 O O . ALA A 1 20 ? -6.394 13.019 0.727 1.00 0.00 20 ALA A O 16
ATOM 30466 N N . ASP A 1 21 ? -4.892 12.551 2.331 1.00 0.00 21 ASP A N 16
ATOM 30467 C CA . ASP A 1 21 ? -5.170 13.744 3.119 1.00 0.00 21 ASP A CA 16
ATOM 30468 C C . ASP A 1 21 ? -3.884 14.556 3.236 1.00 0.00 21 ASP A C 16
ATOM 30469 O O . ASP A 1 21 ? -3.762 15.472 4.053 1.00 0.00 21 ASP A O 16
ATOM 30478 N N . GLU A 1 22 ? -2.936 14.193 2.366 1.00 0.00 22 GLU A N 16
ATOM 30479 C CA . GLU A 1 22 ? -1.609 14.807 2.301 1.00 0.00 22 GLU A CA 16
ATOM 30480 C C . GLU A 1 22 ? -0.740 14.420 3.490 1.00 0.00 22 GLU A C 16
ATOM 30481 O O . GLU A 1 22 ? -1.113 13.587 4.313 1.00 0.00 22 GLU A O 16
ATOM 30493 N N . ILE A 1 23 ? 0.431 15.028 3.542 1.00 0.00 23 ILE A N 16
ATOM 30494 C CA . ILE A 1 23 ? 1.431 14.736 4.551 1.00 0.00 23 ILE A CA 16
ATOM 30495 C C . ILE A 1 23 ? 2.438 15.880 4.571 1.00 0.00 23 ILE A C 16
ATOM 30496 O O . ILE A 1 23 ? 2.613 16.559 3.555 1.00 0.00 23 ILE A O 16
ATOM 30512 N N . ALA A 1 24 ? 3.076 16.111 5.714 1.00 0.00 24 ALA A N 16
ATOM 30513 C CA . ALA A 1 24 ? 4.063 17.178 5.828 1.00 0.00 24 ALA A CA 16
ATOM 30514 C C . ALA A 1 24 ? 5.252 16.900 4.922 1.00 0.00 24 ALA A C 16
ATOM 30515 O O . ALA A 1 24 ? 5.694 17.763 4.162 1.00 0.00 24 ALA A O 16
ATOM 30522 N N . GLY A 1 25 ? 5.754 15.683 4.998 1.00 0.00 25 GLY A N 16
ATOM 30523 C CA . GLY A 1 25 ? 6.887 15.287 4.194 1.00 0.00 25 GLY A CA 16
ATOM 30524 C C . GLY A 1 25 ? 7.486 14.004 4.705 1.00 0.00 25 GLY A C 16
ATOM 30525 O O . GLY A 1 25 ? 6.940 12.926 4.472 1.00 0.00 25 GLY A O 16
ATOM 30529 N N . ASP A 1 26 ? 8.587 14.119 5.428 1.00 0.00 26 ASP A N 16
ATOM 30530 C CA . ASP A 1 26 ? 9.228 12.964 6.035 1.00 0.00 26 ASP A CA 16
ATOM 30531 C C . ASP A 1 26 ? 8.461 12.570 7.293 1.00 0.00 26 ASP A C 16
ATOM 30532 O O . ASP A 1 26 ? 8.838 12.929 8.410 1.00 0.00 26 ASP A O 16
ATOM 30541 N N . GLU A 1 27 ? 7.331 11.906 7.090 1.00 0.00 27 GLU A N 16
ATOM 30542 C CA . GLU A 1 27 ? 6.498 11.438 8.183 1.00 0.00 27 GLU A CA 16
ATOM 30543 C C . GLU A 1 27 ? 6.076 9.999 7.935 1.00 0.00 27 GLU A C 16
ATOM 30544 O O . GLU A 1 27 ? 6.551 9.352 6.998 1.00 0.00 27 GLU A O 16
ATOM 30556 N N . THR A 1 28 ? 5.170 9.517 8.762 1.00 0.00 28 THR A N 16
ATOM 30557 C CA . THR A 1 28 ? 4.680 8.153 8.654 1.00 0.00 28 THR A CA 16
ATOM 30558 C C . THR A 1 28 ? 3.156 8.133 8.522 1.00 0.00 28 THR A C 16
ATOM 30559 O O . THR A 1 28 ? 2.443 8.706 9.346 1.00 0.00 28 THR A O 16
ATOM 30570 N N . VAL A 1 29 ? 2.667 7.490 7.469 1.00 0.00 29 VAL A N 16
ATOM 30571 C CA . VAL A 1 29 ? 1.234 7.364 7.242 1.00 0.00 29 VAL A CA 16
ATOM 30572 C C . VAL A 1 29 ? 0.777 5.931 7.509 1.00 0.00 29 VAL A C 16
ATOM 30573 O O . VAL A 1 29 ? 1.356 4.981 6.981 1.00 0.00 29 VAL A O 16
ATOM 30586 N N . GLU A 1 30 ? -0.249 5.783 8.338 1.00 0.00 30 GLU A N 16
ATOM 30587 C CA . GLU A 1 30 ? -0.816 4.473 8.627 1.00 0.00 30 GLU A CA 16
ATOM 30588 C C . GLU A 1 30 ? -1.863 4.103 7.579 1.00 0.00 30 GLU A C 16
ATOM 30589 O O . GLU A 1 30 ? -2.971 4.644 7.574 1.00 0.00 30 GLU A O 16
ATOM 30601 N N . ILE A 1 31 ? -1.502 3.190 6.693 1.00 0.00 31 ILE A N 16
ATOM 30602 C CA . ILE A 1 31 ? -2.392 2.757 5.629 1.00 0.00 31 ILE A CA 16
ATOM 30603 C C . ILE A 1 31 ? -3.024 1.419 5.997 1.00 0.00 31 ILE A C 16
ATOM 30604 O O . ILE A 1 31 ? -2.342 0.399 6.082 1.00 0.00 31 ILE A O 16
ATOM 30620 N N . ARG A 1 32 ? -4.322 1.433 6.234 1.00 0.00 32 ARG A N 16
ATOM 30621 C CA . ARG A 1 32 ? -5.039 0.231 6.640 1.00 0.00 32 ARG A CA 16
ATOM 30622 C C . ARG A 1 32 ? -5.609 -0.492 5.423 1.00 0.00 32 ARG A C 16
ATOM 30623 O O . ARG A 1 32 ? -6.388 0.085 4.661 1.00 0.00 32 ARG A O 16
ATOM 30644 N N . LEU A 1 33 ? -5.205 -1.747 5.239 1.00 0.00 33 LEU A N 16
ATOM 30645 C CA . LEU A 1 33 ? -5.687 -2.556 4.126 1.00 0.00 33 LEU A CA 16
ATOM 30646 C C . LEU A 1 33 ? -6.415 -3.796 4.627 1.00 0.00 33 LEU A C 16
ATOM 30647 O O . LEU A 1 33 ? -5.914 -4.518 5.492 1.00 0.00 33 LEU A O 16
ATOM 30663 N N . GLU A 1 34 ? -7.597 -4.038 4.090 1.00 0.00 34 GLU A N 16
ATOM 30664 C CA . GLU A 1 34 ? -8.277 -5.296 4.314 1.00 0.00 34 GLU A CA 16
ATOM 30665 C C . GLU A 1 34 ? -9.207 -5.599 3.152 1.00 0.00 34 GLU A C 16
ATOM 30666 O O . GLU A 1 34 ? -10.197 -4.900 2.933 1.00 0.00 34 GLU A O 16
ATOM 30678 N N . ILE A 1 35 ? -8.875 -6.623 2.392 1.00 0.00 35 ILE A N 16
ATOM 30679 C CA . ILE A 1 35 ? -9.762 -7.090 1.346 1.00 0.00 35 ILE A CA 16
ATOM 30680 C C . ILE A 1 35 ? -10.691 -8.145 1.924 1.00 0.00 35 ILE A C 16
ATOM 30681 O O . ILE A 1 35 ? -10.309 -9.301 2.114 1.00 0.00 35 ILE A O 16
ATOM 30697 N N . LYS A 1 36 ? -11.900 -7.711 2.242 1.00 0.00 36 LYS A N 16
ATOM 30698 C CA . LYS A 1 36 ? -12.882 -8.552 2.898 1.00 0.00 36 LYS A CA 16
ATOM 30699 C C . LYS A 1 36 ? -13.535 -9.497 1.894 1.00 0.00 36 LYS A C 16
ATOM 30700 O O . LYS A 1 36 ? -14.240 -9.064 0.978 1.00 0.00 36 LYS A O 16
ATOM 30719 N N . PRO A 1 37 ? -13.289 -10.806 2.046 1.00 0.00 37 PRO A N 16
ATOM 30720 C CA . PRO A 1 37 ? -13.832 -11.819 1.161 1.00 0.00 37 PRO A CA 16
ATOM 30721 C C . PRO A 1 37 ? -15.212 -12.287 1.601 1.00 0.00 37 PRO A C 16
ATOM 30722 O O . PRO A 1 37 ? -15.381 -12.817 2.701 1.00 0.00 37 PRO A O 16
ATOM 30733 N N . SER A 1 38 ? -16.198 -12.069 0.746 1.00 0.00 38 SER A N 16
ATOM 30734 C CA . SER A 1 38 ? -17.556 -12.513 1.013 1.00 0.00 38 SER A CA 16
ATOM 30735 C C . SER A 1 38 ? -17.643 -14.035 0.935 1.00 0.00 38 SER A C 16
ATOM 30736 O O . SER A 1 38 ? -18.426 -14.668 1.644 1.00 0.00 38 SER A O 16
ATOM 30744 N N . GLY A 1 39 ? -16.825 -14.609 0.066 1.00 0.00 39 GLY A N 16
ATOM 30745 C CA . GLY A 1 39 ? -16.760 -16.047 -0.066 1.00 0.00 39 GLY A CA 16
ATOM 30746 C C . GLY A 1 39 ? -15.444 -16.484 -0.674 1.00 0.00 39 GLY A C 16
ATOM 30747 O O . GLY A 1 39 ? -15.243 -16.359 -1.881 1.00 0.00 39 GLY A O 16
ATOM 30751 N N . ASN A 1 40 ? -14.535 -16.972 0.154 1.00 0.00 40 ASN A N 16
ATOM 30752 C CA . ASN A 1 40 ? -13.233 -17.409 -0.334 1.00 0.00 40 ASN A CA 16
ATOM 30753 C C . ASN A 1 40 ? -13.203 -18.924 -0.476 1.00 0.00 40 ASN A C 16
ATOM 30754 O O . ASN A 1 40 ? -12.992 -19.648 0.495 1.00 0.00 40 ASN A O 16
ATOM 30765 N N . PHE A 1 41 ? -13.442 -19.397 -1.685 1.00 0.00 41 PHE A N 16
ATOM 30766 C CA . PHE A 1 41 ? -13.471 -20.825 -1.949 1.00 0.00 41 PHE A CA 16
ATOM 30767 C C . PHE A 1 41 ? -12.166 -21.261 -2.595 1.00 0.00 41 PHE A C 16
ATOM 30768 O O . PHE A 1 41 ? -11.941 -21.005 -3.778 1.00 0.00 41 PHE A O 16
ATOM 30785 N N . ILE A 1 42 ? -11.325 -21.920 -1.802 1.00 0.00 42 ILE A N 16
ATOM 30786 C CA . ILE A 1 42 ? -9.980 -22.311 -2.218 1.00 0.00 42 ILE A CA 16
ATOM 30787 C C . ILE A 1 42 ? -9.086 -21.081 -2.351 1.00 0.00 42 ILE A C 16
ATOM 30788 O O . ILE A 1 42 ? -9.093 -20.388 -3.368 1.00 0.00 42 ILE A O 16
ATOM 30804 N N . GLY A 1 43 ? -8.339 -20.798 -1.295 1.00 0.00 43 GLY A N 16
ATOM 30805 C CA . GLY A 1 43 ? -7.437 -19.667 -1.306 1.00 0.00 43 GLY A CA 16
ATOM 30806 C C . GLY A 1 43 ? -6.011 -20.094 -1.564 1.00 0.00 43 GLY A C 16
ATOM 30807 O O . GLY A 1 43 ? -5.722 -21.291 -1.644 1.00 0.00 43 GLY A O 16
ATOM 30811 N N . THR A 1 44 ? -5.117 -19.131 -1.684 1.00 0.00 44 THR A N 16
ATOM 30812 C CA . THR A 1 44 ? -3.722 -19.422 -1.960 1.00 0.00 44 THR A CA 16
ATOM 30813 C C . THR A 1 44 ? -2.836 -18.331 -1.371 1.00 0.00 44 THR A C 16
ATOM 30814 O O . THR A 1 44 ? -3.336 -17.375 -0.781 1.00 0.00 44 THR A O 16
ATOM 30825 N N . VAL A 1 45 ? -1.531 -18.479 -1.525 1.00 0.00 45 VAL A N 16
ATOM 30826 C CA . VAL A 1 45 ? -0.595 -17.475 -1.053 1.00 0.00 45 VAL A CA 16
ATOM 30827 C C . VAL A 1 45 ? -0.516 -16.342 -2.070 1.00 0.00 45 VAL A C 16
ATOM 30828 O O . VAL A 1 45 ? 0.016 -16.516 -3.168 1.00 0.00 45 VAL A O 16
ATOM 30841 N N . TYR A 1 46 ? -1.059 -15.194 -1.701 1.00 0.00 46 TYR A N 16
ATOM 30842 C CA . TYR A 1 46 ? -1.203 -14.080 -2.625 1.00 0.00 46 TYR A CA 16
ATOM 30843 C C . TYR A 1 46 ? 0.084 -13.277 -2.713 1.00 0.00 46 TYR A C 16
ATOM 30844 O O . TYR A 1 46 ? 0.847 -13.195 -1.748 1.00 0.00 46 TYR A O 16
ATOM 30862 N N . THR A 1 47 ? 0.319 -12.684 -3.872 1.00 0.00 47 THR A N 16
ATOM 30863 C CA . THR A 1 47 ? 1.540 -11.941 -4.110 1.00 0.00 47 THR A CA 16
ATOM 30864 C C . THR A 1 47 ? 1.324 -10.447 -3.892 1.00 0.00 47 THR A C 16
ATOM 30865 O O . THR A 1 47 ? 0.360 -9.869 -4.386 1.00 0.00 47 THR A O 16
ATOM 30876 N N . LEU A 1 48 ? 2.225 -9.836 -3.146 1.00 0.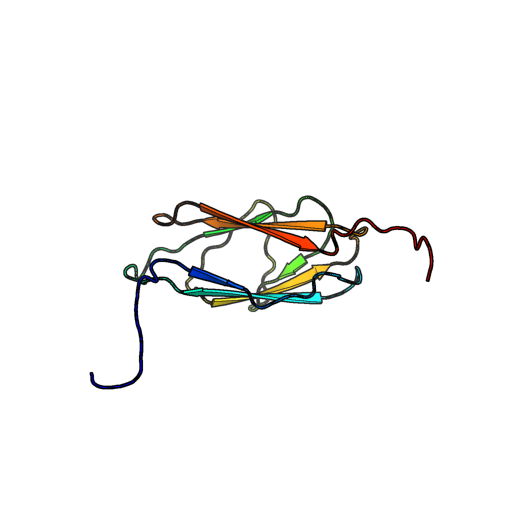00 48 LEU A N 16
ATOM 30877 C CA . LEU A 1 48 ? 2.207 -8.398 -2.949 1.00 0.00 48 LEU A CA 16
ATOM 30878 C C . LEU A 1 48 ? 3.525 -7.801 -3.423 1.00 0.00 48 LEU A C 16
ATOM 30879 O O . LEU A 1 48 ? 4.594 -8.164 -2.929 1.00 0.00 48 LEU A O 16
ATOM 30895 N N . ARG A 1 49 ? 3.448 -6.915 -4.401 1.00 0.00 49 ARG A N 16
ATOM 30896 C CA . ARG A 1 49 ? 4.630 -6.230 -4.899 1.00 0.00 49 ARG A CA 16
ATOM 30897 C C . ARG A 1 49 ? 4.508 -4.736 -4.665 1.00 0.00 49 ARG A C 16
ATOM 30898 O O . ARG A 1 49 ? 3.454 -4.143 -4.908 1.00 0.00 49 ARG A O 16
ATOM 30919 N N . TYR A 1 50 ? 5.581 -4.136 -4.186 1.00 0.00 50 TYR A N 16
ATOM 30920 C CA . TYR A 1 50 ? 5.613 -2.706 -3.954 1.00 0.00 50 TYR A CA 16
ATOM 30921 C C . TYR A 1 50 ? 6.425 -2.031 -5.047 1.00 0.00 50 TYR A C 16
ATOM 30922 O O . TYR A 1 50 ? 7.547 -2.444 -5.341 1.00 0.00 50 TYR A O 16
ATOM 30940 N N . PHE A 1 51 ? 5.839 -1.018 -5.664 1.00 0.00 51 PHE A N 16
ATOM 30941 C CA . PHE A 1 51 ? 6.504 -0.259 -6.706 1.00 0.00 51 PHE A CA 16
ATOM 30942 C C . PHE A 1 51 ? 6.139 1.214 -6.569 1.00 0.00 51 PHE A C 16
ATOM 30943 O O . PHE A 1 51 ? 5.016 1.552 -6.184 1.00 0.00 51 PHE A O 16
ATOM 30960 N N . GLN A 1 52 ? 7.087 2.087 -6.862 1.00 0.00 52 GLN A N 16
ATOM 30961 C CA . GLN A 1 52 ? 6.862 3.514 -6.732 1.00 0.00 52 GLN A CA 16
ATOM 30962 C C . GLN A 1 52 ? 7.285 4.243 -8.003 1.00 0.00 52 GLN A C 16
ATOM 30963 O O . GLN A 1 52 ? 8.477 4.380 -8.284 1.00 0.00 52 GLN A O 16
ATOM 30977 N N . PRO A 1 53 ? 6.304 4.684 -8.807 1.00 0.00 53 PRO A N 16
ATOM 30978 C CA . PRO A 1 53 ? 6.555 5.432 -10.048 1.00 0.00 53 PRO A CA 16
ATOM 30979 C C . PRO A 1 53 ? 7.351 6.719 -9.820 1.00 0.00 53 PRO A C 16
ATOM 30980 O O . PRO A 1 53 ? 8.307 7.003 -10.548 1.00 0.00 53 PRO A O 16
ATOM 30991 N N . ASP A 1 54 ? 6.972 7.491 -8.805 1.00 0.00 54 ASP A N 16
ATOM 30992 C CA . ASP A 1 54 ? 7.629 8.768 -8.544 1.00 0.00 54 ASP A CA 16
ATOM 30993 C C . ASP A 1 54 ? 7.677 9.064 -7.050 1.00 0.00 54 ASP A C 16
ATOM 30994 O O . ASP A 1 54 ? 6.692 8.852 -6.332 1.00 0.00 54 ASP A O 16
ATOM 31003 N N . GLY A 1 55 ? 8.822 9.547 -6.588 1.00 0.00 55 GLY A N 16
ATOM 31004 C CA . GLY A 1 55 ? 9.001 9.841 -5.180 1.00 0.00 55 GLY A CA 16
ATOM 31005 C C . GLY A 1 55 ? 9.883 8.817 -4.497 1.00 0.00 55 GLY A C 16
ATOM 31006 O O . GLY A 1 55 ? 10.419 7.922 -5.153 1.00 0.00 55 GLY A O 16
ATOM 31010 N N . LYS A 1 56 ? 10.062 8.963 -3.191 1.00 0.00 56 LYS A N 16
ATOM 31011 C CA . LYS A 1 56 ? 10.773 7.968 -2.397 1.00 0.00 56 LYS A CA 16
ATOM 31012 C C . LYS A 1 56 ? 9.966 7.623 -1.150 1.00 0.00 56 LYS A C 16
ATOM 31013 O O . LYS A 1 56 ? 9.438 8.513 -0.473 1.00 0.00 56 LYS A O 16
ATOM 31032 N N . GLY A 1 57 ? 9.859 6.341 -0.847 1.00 0.00 57 GLY A N 16
ATOM 31033 C CA . GLY A 1 57 ? 9.083 5.929 0.297 1.00 0.00 57 GLY A CA 16
ATOM 31034 C C . GLY A 1 57 ? 9.485 4.574 0.831 1.00 0.00 57 GLY A C 16
ATOM 31035 O O . GLY A 1 57 ? 9.829 3.671 0.072 1.00 0.00 57 GLY A O 16
ATOM 31039 N N . SER A 1 58 ? 9.453 4.449 2.144 1.00 0.00 58 SER A N 16
ATOM 31040 C CA . SER A 1 58 ? 9.718 3.197 2.809 1.00 0.00 58 SER A CA 16
ATOM 31041 C C . SER A 1 58 ? 8.416 2.653 3.391 1.00 0.00 58 SER A C 16
ATOM 31042 O O . SER A 1 58 ? 7.896 3.177 4.376 1.00 0.00 58 SER A O 16
ATOM 31050 N N . LEU A 1 59 ? 7.881 1.624 2.759 1.00 0.00 59 LEU A N 16
ATOM 31051 C CA . LEU A 1 59 ? 6.620 1.044 3.187 1.00 0.00 59 LEU A CA 16
ATOM 31052 C C . LEU A 1 59 ? 6.873 -0.196 4.030 1.00 0.00 59 LEU A C 16
ATOM 31053 O O . LEU A 1 59 ? 7.222 -1.252 3.508 1.00 0.00 59 LEU A O 16
ATOM 31069 N N . LYS A 1 60 ? 6.715 -0.063 5.334 1.00 0.00 60 LYS A N 16
ATOM 31070 C CA . LYS A 1 60 ? 6.962 -1.171 6.241 1.00 0.00 60 LYS A CA 16
ATOM 31071 C C . LYS A 1 60 ? 5.645 -1.750 6.735 1.00 0.00 60 LYS A C 16
ATOM 31072 O O . LYS A 1 60 ? 4.657 -1.033 6.877 1.00 0.00 60 LYS A O 16
ATOM 31091 N N . MET A 1 61 ? 5.626 -3.052 6.966 1.00 0.00 61 MET A N 16
ATOM 31092 C CA . MET A 1 61 ? 4.463 -3.698 7.552 1.00 0.00 61 MET A CA 16
ATOM 31093 C C . MET A 1 61 ? 4.413 -3.392 9.044 1.00 0.00 61 MET A C 16
ATOM 31094 O O . MET A 1 61 ? 5.290 -2.691 9.552 1.00 0.00 61 MET A O 16
ATOM 31108 N N . GLU A 1 62 ? 3.396 -3.919 9.729 1.00 0.00 62 GLU A N 16
ATOM 31109 C CA . GLU A 1 62 ? 3.187 -3.664 11.157 1.00 0.00 62 GLU A CA 16
ATOM 31110 C C . GLU A 1 62 ? 4.475 -3.833 11.963 1.00 0.00 62 GLU A C 16
ATOM 31111 O O . GLU A 1 62 ? 4.859 -4.949 12.317 1.00 0.00 62 GLU A O 16
ATOM 31123 N N . ASP A 1 63 ? 5.136 -2.690 12.202 1.00 0.00 63 ASP A N 16
ATOM 31124 C CA . ASP A 1 63 ? 6.435 -2.596 12.887 1.00 0.00 63 ASP A CA 16
ATOM 31125 C C . ASP A 1 63 ? 7.436 -3.640 12.388 1.00 0.00 63 ASP A C 16
ATOM 31126 O O . ASP A 1 63 ? 8.383 -3.988 13.089 1.00 0.00 63 ASP A O 16
ATOM 31135 N N . GLY A 1 64 ? 7.269 -4.082 11.148 1.00 0.00 64 GLY A N 16
ATOM 31136 C CA . GLY A 1 64 ? 8.097 -5.151 10.634 1.00 0.00 64 GLY A CA 16
ATOM 31137 C C . GLY A 1 64 ? 8.822 -4.792 9.352 1.00 0.00 64 GLY A C 16
ATOM 31138 O O . GLY A 1 64 ? 9.182 -3.631 9.136 1.00 0.00 64 GLY A O 16
ATOM 31142 N N . THR A 1 65 ? 9.016 -5.804 8.510 1.00 0.00 65 THR A N 16
ATOM 31143 C CA . THR A 1 65 ? 9.788 -5.694 7.275 1.00 0.00 65 THR A CA 16
ATOM 31144 C C . THR A 1 65 ? 9.336 -4.531 6.395 1.00 0.00 65 THR A C 16
ATOM 31145 O O . THR A 1 65 ? 8.143 -4.223 6.310 1.00 0.00 65 THR A O 16
ATOM 31156 N N . VAL A 1 66 ? 10.301 -3.888 5.747 1.00 0.00 66 VAL A N 16
ATOM 31157 C CA . VAL A 1 66 ? 10.015 -2.869 4.751 1.00 0.00 66 VAL A CA 16
ATOM 31158 C C . VAL A 1 66 ? 9.915 -3.521 3.379 1.00 0.00 66 VAL A C 16
ATOM 31159 O O . VAL A 1 66 ? 10.803 -4.273 2.984 1.00 0.00 66 VAL A O 16
ATOM 31172 N N . LEU A 1 67 ? 8.844 -3.228 2.663 1.00 0.00 67 LEU A N 16
ATOM 31173 C CA . LEU A 1 67 ? 8.593 -3.849 1.376 1.00 0.00 67 LEU A CA 16
ATOM 31174 C C . LEU A 1 67 ? 9.528 -3.287 0.308 1.00 0.00 67 LEU A C 16
ATOM 31175 O O . LEU A 1 67 ? 9.438 -2.116 -0.058 1.00 0.00 67 LEU A O 16
ATOM 31191 N N . LYS A 1 68 ? 10.440 -4.132 -0.159 1.00 0.00 68 LYS A N 16
ATOM 31192 C CA . LYS A 1 68 ? 11.385 -3.768 -1.210 1.00 0.00 68 LYS A CA 16
ATOM 31193 C C . LYS A 1 68 ? 10.645 -3.396 -2.495 1.00 0.00 68 LYS A C 16
ATOM 31194 O O . LYS A 1 68 ? 9.908 -4.213 -3.051 1.00 0.00 68 LYS A O 16
ATOM 31213 N N . PRO A 1 69 ? 10.828 -2.152 -2.974 1.00 0.00 69 PRO A N 16
ATOM 31214 C CA . PRO A 1 69 ? 10.154 -1.651 -4.180 1.00 0.00 69 PRO A CA 16
ATOM 31215 C C . PRO A 1 69 ? 10.627 -2.335 -5.465 1.00 0.00 69 PRO A C 16
ATOM 31216 O O . PRO A 1 69 ? 11.465 -1.792 -6.191 1.00 0.00 69 PRO A O 16
ATOM 31227 N N . ASN A 1 70 ? 10.070 -3.532 -5.708 1.00 0.00 70 ASN A N 16
ATOM 31228 C CA . ASN A 1 70 ? 10.356 -4.367 -6.889 1.00 0.00 70 ASN A CA 16
ATOM 31229 C C . ASN A 1 70 ? 10.113 -5.837 -6.553 1.00 0.00 70 ASN A C 16
ATOM 31230 O O . ASN A 1 70 ? 9.730 -6.634 -7.413 1.00 0.00 70 ASN A O 16
ATOM 31241 N N . ASP A 1 71 ? 10.307 -6.174 -5.283 1.00 0.00 71 ASP A N 16
ATOM 31242 C CA . ASP A 1 71 ? 10.372 -7.565 -4.842 1.00 0.00 71 ASP A CA 16
ATOM 31243 C C . ASP A 1 71 ? 8.991 -8.223 -4.775 1.00 0.00 71 ASP A C 16
ATOM 31244 O O . ASP A 1 71 ? 7.980 -7.626 -5.150 1.00 0.00 71 ASP A O 16
ATOM 31253 N N . ARG A 1 72 ? 8.961 -9.462 -4.290 1.00 0.00 72 ARG A N 16
ATOM 31254 C CA . ARG A 1 72 ? 7.723 -10.222 -4.159 1.00 0.00 72 ARG A CA 16
ATOM 31255 C C . ARG A 1 72 ? 7.511 -10.640 -2.714 1.00 0.00 72 ARG A C 16
ATOM 31256 O O . ARG A 1 72 ? 8.326 -11.370 -2.151 1.00 0.00 72 ARG A O 16
ATOM 31277 N N . TYR A 1 73 ? 6.427 -10.185 -2.120 1.00 0.00 73 TYR A N 16
ATOM 31278 C CA . TYR A 1 73 ? 6.066 -10.617 -0.782 1.00 0.00 73 TYR A CA 16
ATOM 31279 C C . TYR A 1 73 ? 4.841 -11.510 -0.840 1.00 0.00 73 TYR A C 16
ATOM 31280 O O . TYR A 1 73 ? 3.847 -11.176 -1.481 1.00 0.00 73 TYR A O 16
ATOM 31298 N N . LEU A 1 74 ? 4.930 -12.659 -0.198 1.00 0.00 74 LEU A N 16
ATOM 31299 C CA . LEU A 1 74 ? 3.872 -13.653 -0.254 1.00 0.00 74 LEU A CA 16
ATOM 31300 C C . LEU A 1 74 ? 3.059 -13.645 1.035 1.00 0.00 74 LEU A C 16
ATOM 31301 O O . LEU A 1 74 ? 3.554 -14.025 2.099 1.00 0.00 74 LEU A O 16
ATOM 31317 N N . LEU A 1 75 ? 1.811 -13.214 0.934 1.00 0.00 75 LEU A N 16
ATOM 31318 C CA . LEU A 1 75 ? 0.940 -13.113 2.096 1.00 0.00 75 LEU A CA 16
ATOM 31319 C C . LEU A 1 75 ? -0.277 -14.011 1.925 1.00 0.00 75 LEU A C 16
ATOM 31320 O O . LEU A 1 75 ? -0.830 -14.122 0.834 1.00 0.00 75 LEU A O 16
ATOM 31336 N N . ASN A 1 76 ? -0.690 -14.649 3.010 1.00 0.00 76 ASN A N 16
ATOM 31337 C CA . ASN A 1 76 ? -1.793 -15.605 2.959 1.00 0.00 76 ASN A CA 16
ATOM 31338 C C . ASN A 1 76 ? -3.140 -14.910 3.137 1.00 0.00 76 ASN A C 16
ATOM 31339 O O . ASN A 1 76 ? -4.183 -15.461 2.781 1.00 0.00 76 ASN A O 16
ATOM 31350 N N . GLU A 1 77 ? -3.116 -13.700 3.686 1.00 0.00 77 GLU A N 16
ATOM 31351 C CA . GLU A 1 77 ? -4.341 -12.948 3.942 1.00 0.00 77 GLU A CA 16
ATOM 31352 C C . GLU A 1 77 ? -4.228 -11.532 3.395 1.00 0.00 77 GLU A C 16
ATOM 31353 O O . GLU A 1 77 ? -3.124 -11.026 3.193 1.00 0.00 77 GLU A O 16
ATOM 31365 N N . TRP A 1 78 ? -5.371 -10.897 3.168 1.00 0.00 78 TRP A N 16
ATOM 31366 C CA . TRP A 1 78 ? -5.398 -9.537 2.642 1.00 0.00 78 TRP A CA 16
ATOM 31367 C C . TRP A 1 78 ? -5.535 -8.507 3.762 1.00 0.00 78 TRP A C 16
ATOM 31368 O O . TRP A 1 78 ? -5.639 -7.310 3.498 1.00 0.00 78 TRP A O 16
ATOM 31389 N N . LYS A 1 79 ? -5.561 -8.965 5.007 1.00 0.00 79 LYS A N 16
ATOM 31390 C CA . LYS A 1 79 ? -5.741 -8.059 6.137 1.00 0.00 79 LYS A CA 16
ATOM 31391 C C . LYS A 1 79 ? -4.400 -7.744 6.791 1.00 0.00 79 LYS A C 16
ATOM 31392 O O . LYS A 1 79 ? -3.691 -8.655 7.225 1.00 0.00 79 LYS A O 16
ATOM 31411 N N . PHE A 1 80 ? -4.083 -6.452 6.886 1.00 0.00 80 PHE A N 16
ATOM 31412 C CA . PHE A 1 80 ? -2.830 -5.991 7.493 1.00 0.00 80 PHE A CA 16
ATOM 31413 C C . PHE A 1 80 ? -2.761 -4.465 7.497 1.00 0.00 80 PHE A C 16
ATOM 31414 O O . PHE A 1 80 ? -3.522 -3.796 6.797 1.00 0.00 80 PHE A O 16
ATOM 31431 N N . ARG A 1 81 ? -1.854 -3.913 8.298 1.00 0.00 81 ARG A N 16
ATOM 31432 C CA . ARG A 1 81 ? -1.629 -2.471 8.317 1.00 0.00 81 ARG A CA 16
ATOM 31433 C C . ARG A 1 81 ? -0.257 -2.147 7.732 1.00 0.00 81 ARG A C 16
ATOM 31434 O O . ARG A 1 81 ? 0.731 -2.822 8.036 1.00 0.00 81 ARG A O 16
ATOM 31455 N N . LEU A 1 82 ? -0.197 -1.126 6.894 1.00 0.00 82 LEU A N 16
ATOM 31456 C CA . LEU A 1 82 ? 1.055 -0.701 6.292 1.00 0.00 82 LEU A CA 16
ATOM 31457 C C . LEU A 1 82 ? 1.450 0.675 6.811 1.00 0.00 82 LEU A C 16
ATOM 31458 O O . LEU A 1 82 ? 0.604 1.545 6.993 1.00 0.00 82 LEU A O 16
ATOM 31474 N N . TYR A 1 83 ? 2.731 0.861 7.063 1.00 0.00 83 TYR A N 16
ATOM 31475 C CA . TYR A 1 83 ? 3.236 2.131 7.550 1.00 0.00 83 TYR A CA 16
ATOM 31476 C C . TYR A 1 83 ? 4.158 2.752 6.517 1.00 0.00 83 TYR A C 16
ATOM 31477 O O . TYR A 1 83 ? 5.265 2.263 6.278 1.00 0.00 83 TYR A O 16
ATOM 31495 N N . TYR A 1 84 ? 3.694 3.816 5.888 1.00 0.00 84 TYR A N 16
ATOM 31496 C CA . TYR A 1 84 ? 4.464 4.470 4.849 1.00 0.00 84 TYR A CA 16
ATOM 31497 C C . TYR A 1 84 ? 5.312 5.590 5.430 1.00 0.00 84 TYR A C 16
ATOM 31498 O O . TYR A 1 84 ? 4.788 6.601 5.895 1.00 0.00 84 TYR A O 16
ATOM 31516 N N . THR A 1 85 ? 6.615 5.393 5.423 1.00 0.00 85 THR A N 16
ATOM 31517 C CA . THR A 1 85 ? 7.543 6.426 5.842 1.00 0.00 85 THR A CA 16
ATOM 31518 C C . THR A 1 85 ? 8.174 7.071 4.613 1.00 0.00 85 THR A C 16
ATOM 31519 O O . THR A 1 85 ? 8.923 6.422 3.887 1.00 0.00 85 THR A O 16
ATOM 31530 N N . SER A 1 86 ? 7.849 8.328 4.365 1.00 0.00 86 SER A N 16
ATOM 31531 C CA . SER A 1 86 ? 8.349 9.016 3.184 1.00 0.00 86 SER A CA 16
ATOM 31532 C C . SER A 1 86 ? 9.862 9.189 3.250 1.00 0.00 86 SER A C 16
ATOM 31533 O O . SER A 1 86 ? 10.425 9.398 4.324 1.00 0.00 86 SER A O 16
ATOM 31541 N N . GLN A 1 87 ? 10.514 9.078 2.101 1.00 0.00 87 GLN A N 16
ATOM 31542 C CA . GLN A 1 87 ? 11.952 9.278 2.022 1.00 0.00 87 GLN A CA 16
ATOM 31543 C C . GLN A 1 87 ? 12.254 10.489 1.143 1.00 0.00 87 GLN A C 16
ATOM 31544 O O . GLN A 1 87 ? 13.411 10.799 0.856 1.00 0.00 87 GLN A O 16
ATOM 31558 N N . SER A 1 88 ? 11.192 11.157 0.712 1.00 0.00 88 SER A N 16
ATOM 31559 C CA . SER A 1 88 ? 11.304 12.369 -0.080 1.00 0.00 88 SER A CA 16
ATOM 31560 C C . SER A 1 88 ? 10.377 13.429 0.492 1.00 0.00 88 SER A C 16
ATOM 31561 O O . SER A 1 88 ? 9.328 13.100 1.052 1.00 0.00 88 SER A O 16
ATOM 31569 N N . ASP A 1 89 ? 10.753 14.690 0.353 1.00 0.00 89 ASP A N 16
ATOM 31570 C CA . ASP A 1 89 ? 10.002 15.777 0.963 1.00 0.00 89 ASP A CA 16
ATOM 31571 C C . ASP A 1 89 ? 9.162 16.516 -0.072 1.00 0.00 89 ASP A C 16
ATOM 31572 O O . ASP A 1 89 ? 9.695 17.144 -0.991 1.00 0.00 89 ASP A O 16
ATOM 31581 N N . LYS A 1 90 ? 7.841 16.427 0.092 1.00 0.00 90 LYS A N 16
ATOM 31582 C CA . LYS A 1 90 ? 6.881 17.091 -0.790 1.00 0.00 90 LYS A CA 16
ATOM 31583 C C . LYS A 1 90 ? 7.173 16.811 -2.262 1.00 0.00 90 LYS A C 16
ATOM 31584 O O . LYS A 1 90 ? 7.171 17.716 -3.102 1.00 0.00 90 LYS A O 16
ATOM 31603 N N . GLU A 1 91 ? 7.410 15.545 -2.570 1.00 0.00 91 GLU A N 16
ATOM 31604 C CA . GLU A 1 91 ? 7.696 15.131 -3.932 1.00 0.00 91 GLU A CA 16
ATOM 31605 C C . GLU A 1 91 ? 6.444 14.517 -4.558 1.00 0.00 91 GLU A C 16
ATOM 31606 O O . GLU A 1 91 ? 6.487 13.965 -5.655 1.00 0.00 91 GLU A O 16
ATOM 31618 N N . ALA A 1 92 ? 5.318 14.663 -3.855 1.00 0.00 92 ALA A N 16
ATOM 31619 C CA . ALA A 1 92 ? 4.066 14.025 -4.245 1.00 0.00 92 ALA A CA 16
ATOM 31620 C C . ALA A 1 92 ? 4.286 12.532 -4.434 1.00 0.00 92 ALA A C 16
ATOM 31621 O O . ALA A 1 92 ? 4.250 12.013 -5.553 1.00 0.00 92 ALA A O 16
ATOM 31628 N N . GLN A 1 93 ? 4.539 11.863 -3.320 1.00 0.00 93 GLN A N 16
ATOM 31629 C CA . GLN A 1 93 ? 4.933 10.465 -3.330 1.00 0.00 93 GLN A CA 16
ATOM 31630 C C . GLN A 1 93 ? 3.816 9.596 -3.882 1.00 0.00 93 GLN A C 16
ATOM 31631 O O . GLN A 1 93 ? 2.779 9.419 -3.245 1.00 0.00 93 GLN A O 16
ATOM 31645 N N . THR A 1 94 ? 4.034 9.073 -5.075 1.00 0.00 94 THR A N 16
ATOM 31646 C CA . THR A 1 94 ? 3.039 8.263 -5.743 1.00 0.00 94 THR A CA 16
ATOM 31647 C C . THR A 1 94 ? 3.461 6.799 -5.732 1.00 0.00 94 THR A C 16
ATOM 31648 O O . THR A 1 94 ? 4.480 6.437 -6.314 1.00 0.00 94 THR A O 16
ATOM 31659 N N . ILE A 1 95 ? 2.685 5.969 -5.054 1.00 0.00 95 ILE A N 16
ATOM 31660 C CA . ILE A 1 95 ? 2.996 4.552 -4.947 1.00 0.00 95 ILE A CA 16
ATOM 31661 C C . ILE A 1 95 ? 1.915 3.714 -5.616 1.00 0.00 95 ILE A C 16
ATOM 31662 O O . ILE A 1 95 ? 0.759 4.136 -5.706 1.00 0.00 95 ILE A O 16
ATOM 31678 N N . ASP A 1 96 ? 2.293 2.538 -6.089 1.00 0.00 96 ASP A N 16
ATOM 31679 C CA . ASP A 1 96 ? 1.351 1.648 -6.752 1.00 0.00 96 ASP A CA 16
ATOM 31680 C C . ASP A 1 96 ? 1.444 0.262 -6.129 1.00 0.00 96 ASP A C 16
ATOM 31681 O O . ASP A 1 96 ? 2.458 -0.425 -6.266 1.00 0.00 96 ASP A O 16
ATOM 31690 N N . LEU A 1 97 ? 0.400 -0.131 -5.419 1.00 0.00 97 LEU A N 16
ATOM 31691 C CA . LEU A 1 97 ? 0.398 -1.392 -4.693 1.00 0.00 97 LEU A CA 16
ATOM 31692 C C . LEU A 1 97 ? -0.130 -2.519 -5.569 1.00 0.00 97 LEU A C 16
ATOM 31693 O O . LEU A 1 97 ? -1.317 -2.560 -5.894 1.00 0.00 97 LEU A O 16
ATOM 31709 N N . TYR A 1 98 ? 0.752 -3.431 -5.947 1.00 0.00 98 TYR A N 16
ATOM 31710 C CA . TYR A 1 98 ? 0.375 -4.546 -6.796 1.00 0.00 98 TYR A CA 16
ATOM 31711 C C . TYR A 1 98 ? -0.039 -5.755 -5.971 1.00 0.00 98 TYR A C 16
ATOM 31712 O O . TYR A 1 98 ? 0.810 -6.481 -5.447 1.00 0.00 98 TYR A O 16
ATOM 31730 N N . PHE A 1 99 ? -1.341 -5.953 -5.847 1.00 0.00 99 PHE A N 16
ATOM 31731 C CA . PHE A 1 99 ? -1.871 -7.165 -5.245 1.00 0.00 99 PHE A CA 16
ATOM 31732 C C . PHE A 1 99 ? -2.154 -8.170 -6.347 1.00 0.00 99 PHE A C 16
ATOM 31733 O O . PHE A 1 99 ? -2.999 -7.932 -7.211 1.00 0.00 99 PHE A O 16
ATOM 31750 N N . GLU A 1 100 ? -1.434 -9.275 -6.337 1.00 0.00 100 GLU A N 16
ATOM 31751 C CA . GLU A 1 100 ? -1.563 -10.257 -7.394 1.00 0.00 100 GLU A CA 16
ATOM 31752 C C . GLU A 1 100 ? -2.197 -11.527 -6.847 1.00 0.00 100 GLU A C 16
ATOM 31753 O O . GLU A 1 100 ? -1.655 -12.170 -5.942 1.00 0.00 100 GLU A O 16
ATOM 31765 N N . ASP A 1 101 ? -3.336 -11.888 -7.409 1.00 0.00 101 ASP A N 16
ATOM 31766 C CA . ASP A 1 101 ? -4.042 -13.085 -6.998 1.00 0.00 101 ASP A CA 16
ATOM 31767 C C . ASP A 1 101 ? -3.772 -14.182 -8.003 1.00 0.00 101 ASP A C 16
ATOM 31768 O O . ASP A 1 101 ? -4.395 -14.240 -9.063 1.00 0.00 101 ASP A O 16
ATOM 31777 N N . ASN A 1 102 ? -2.826 -15.042 -7.661 1.00 0.00 102 ASN A N 16
ATOM 31778 C CA . ASN A 1 102 ? -2.329 -16.075 -8.568 1.00 0.00 102 ASN A CA 16
ATOM 31779 C C . ASN A 1 102 ? -3.439 -16.974 -9.112 1.00 0.00 102 ASN A C 16
ATOM 31780 O O . ASN A 1 102 ? -3.296 -17.558 -10.185 1.00 0.00 102 ASN A O 16
ATOM 31791 N N . TRP A 1 103 ? -4.544 -17.084 -8.384 1.00 0.00 103 TRP A N 16
ATOM 31792 C CA . TRP A 1 103 ? -5.648 -17.939 -8.811 1.00 0.00 103 TRP A CA 16
ATOM 31793 C C . TRP A 1 103 ? -6.821 -17.109 -9.338 1.00 0.00 103 TRP A C 16
ATOM 31794 O O . TRP A 1 103 ? -7.844 -17.654 -9.744 1.00 0.00 103 TRP A O 16
ATOM 31815 N N . GLY A 1 104 ? -6.662 -15.792 -9.342 1.00 0.00 104 GLY A N 16
ATOM 31816 C CA . GLY A 1 104 ? -7.741 -14.918 -9.754 1.00 0.00 104 GLY A CA 16
ATOM 31817 C C . GLY A 1 104 ? -7.316 -13.937 -10.827 1.00 0.00 104 GLY A C 16
ATOM 31818 O O . GLY A 1 104 ? -7.378 -14.244 -12.016 1.00 0.00 104 GLY A O 16
ATOM 31822 N N . ASN A 1 105 ? -6.878 -12.760 -10.403 1.00 0.00 105 ASN A N 16
ATOM 31823 C CA . ASN A 1 105 ? -6.459 -11.713 -11.331 1.00 0.00 105 ASN A CA 16
ATOM 31824 C C . ASN A 1 105 ? -5.552 -10.705 -10.627 1.00 0.00 105 ASN A C 16
ATOM 31825 O O . ASN A 1 105 ? -4.980 -11.004 -9.581 1.00 0.00 105 ASN A O 16
ATOM 31836 N N . LEU A 1 106 ? -5.413 -9.520 -11.206 1.00 0.00 106 LEU A N 16
ATOM 31837 C CA . LEU A 1 106 ? -4.520 -8.508 -10.657 1.00 0.00 106 LEU A CA 16
ATOM 31838 C C . LEU A 1 106 ? -5.299 -7.301 -10.145 1.00 0.00 106 LEU A C 16
ATOM 31839 O O . LEU A 1 106 ? -6.124 -6.728 -10.863 1.00 0.00 106 LEU A O 16
ATOM 31855 N N . GLN A 1 107 ? -5.029 -6.917 -8.905 1.00 0.00 107 GLN A N 16
ATOM 31856 C CA . GLN A 1 107 ? -5.618 -5.722 -8.320 1.00 0.00 107 GLN A CA 16
ATOM 31857 C C . GLN A 1 107 ? -4.520 -4.750 -7.903 1.00 0.00 107 GLN A C 16
ATOM 31858 O O . GLN A 1 107 ? -3.767 -5.014 -6.971 1.00 0.00 107 GLN A O 16
ATOM 31872 N N . GLN A 1 108 ? -4.429 -3.627 -8.595 1.00 0.00 108 GLN A N 16
ATOM 31873 C CA . GLN A 1 108 ? -3.405 -2.640 -8.291 1.00 0.00 108 GLN A CA 16
ATOM 31874 C C . GLN A 1 108 ? -4.034 -1.379 -7.714 1.00 0.00 108 GLN A C 16
ATOM 31875 O O . GLN A 1 108 ? -4.992 -0.838 -8.269 1.00 0.00 108 GLN A O 16
ATOM 31889 N N . LEU A 1 109 ? -3.508 -0.934 -6.587 1.00 0.00 109 LEU A N 16
ATOM 31890 C CA . LEU A 1 109 ? -4.035 0.240 -5.907 1.00 0.00 109 LEU A CA 16
ATOM 31891 C C . LEU A 1 109 ? -3.016 1.369 -5.937 1.00 0.00 109 LEU A C 16
ATOM 31892 O O . LEU A 1 109 ? -1.958 1.274 -5.312 1.00 0.00 109 LEU A O 16
ATOM 31908 N N . THR A 1 110 ? -3.338 2.431 -6.651 1.00 0.00 110 THR A N 16
ATOM 31909 C CA . THR A 1 110 ? -2.432 3.555 -6.799 1.00 0.00 110 THR A CA 16
ATOM 31910 C C . THR A 1 110 ? -2.796 4.663 -5.808 1.00 0.00 110 THR A C 16
ATOM 31911 O O . THR A 1 110 ? -3.947 5.092 -5.741 1.00 0.00 110 THR A O 16
ATOM 31922 N N . TYR A 1 111 ? -1.816 5.105 -5.027 1.00 0.00 111 TYR A N 16
ATOM 31923 C CA . TYR A 1 111 ? -2.035 6.145 -4.024 1.00 0.00 111 TYR A CA 16
ATOM 31924 C C . TYR A 1 111 ? -0.950 7.208 -4.109 1.00 0.00 111 TYR A C 16
ATOM 31925 O O . TYR A 1 111 ? 0.202 6.908 -4.426 1.00 0.00 111 TYR A O 16
ATOM 31943 N N . ASP A 1 112 ? -1.316 8.448 -3.824 1.00 0.00 112 ASP A N 16
ATOM 31944 C CA . ASP A 1 112 ? -0.365 9.548 -3.862 1.00 0.00 112 ASP A CA 16
ATOM 31945 C C . ASP A 1 112 ? -0.477 10.397 -2.601 1.00 0.00 112 ASP A C 16
ATOM 31946 O O . ASP A 1 112 ? -1.575 10.700 -2.131 1.00 0.00 112 ASP A O 16
ATOM 31955 N N . PHE A 1 113 ? 0.666 10.755 -2.038 1.00 0.00 113 PHE A N 16
ATOM 31956 C CA . PHE A 1 113 ? 0.705 11.586 -0.845 1.00 0.00 113 PHE A CA 16
ATOM 31957 C C . PHE A 1 113 ? 1.278 12.955 -1.186 1.00 0.00 113 PHE A C 16
ATOM 31958 O O . PHE A 1 113 ? 2.312 13.046 -1.852 1.00 0.00 113 PHE A O 16
ATOM 31975 N N . ASN A 1 114 ? 0.615 14.011 -0.708 1.00 0.00 114 ASN A N 16
ATOM 31976 C CA . ASN A 1 114 ? 1.054 15.392 -0.948 1.00 0.00 114 ASN A CA 16
ATOM 31977 C C . ASN A 1 114 ? 1.005 15.704 -2.451 1.00 0.00 114 ASN A C 16
ATOM 31978 O O . ASN A 1 114 ? 1.707 16.581 -2.947 1.00 0.00 114 ASN A O 16
ATOM 31989 N N . GLY A 1 115 ? 0.134 14.997 -3.165 1.00 0.00 115 GLY A N 16
ATOM 31990 C CA . GLY A 1 115 ? 0.075 15.128 -4.610 1.00 0.00 115 GLY A CA 16
ATOM 31991 C C . GLY A 1 115 ? -0.847 16.236 -5.084 1.00 0.00 115 GLY A C 16
ATOM 31992 O O . GLY A 1 115 ? -1.644 16.028 -6.000 1.00 0.00 115 GLY A O 16
ATOM 31996 N N . LYS A 1 116 ? -0.726 17.415 -4.472 1.00 0.00 116 LYS A N 16
ATOM 31997 C CA . LYS A 1 116 ? -1.502 18.587 -4.861 1.00 0.00 116 LYS A CA 16
ATOM 31998 C C . LYS A 1 116 ? -2.998 18.258 -4.977 1.00 0.00 116 LYS A C 16
ATOM 31999 O O . LYS A 1 116 ? -3.608 18.400 -6.038 1.00 0.00 116 LYS A O 16
ATOM 32018 N N . LEU A 1 117 ? -3.588 17.809 -3.878 1.00 0.00 117 LEU A N 16
ATOM 32019 C CA . LEU A 1 117 ? -5.010 17.483 -3.865 1.00 0.00 117 LEU A CA 16
ATOM 32020 C C . LEU A 1 117 ? -5.831 18.677 -3.387 1.00 0.00 117 LEU A C 16
ATOM 32021 O O . LEU A 1 117 ? -7.025 18.563 -3.104 1.00 0.00 117 LEU A O 16
ATOM 32037 N N . GLU A 1 118 ? -5.150 19.820 -3.294 1.00 0.00 118 GLU A N 16
ATOM 32038 C CA . GLU A 1 118 ? -5.761 21.118 -3.021 1.00 0.00 118 GLU A CA 16
ATOM 32039 C C . GLU A 1 118 ? -6.268 21.252 -1.585 1.00 0.00 118 GLU A C 16
ATOM 32040 O O . GLU A 1 118 ? -6.700 22.335 -1.187 1.00 0.00 118 GLU A O 16
ATOM 32052 N N . HIS A 1 119 ? -6.205 20.149 -0.830 1.00 0.00 119 HIS A N 16
ATOM 32053 C CA . HIS A 1 119 ? -6.527 20.107 0.612 1.00 0.00 119 HIS A CA 16
ATOM 32054 C C . HIS A 1 119 ? -7.586 21.128 1.042 1.00 0.00 119 HIS A C 16
ATOM 32055 O O . HIS A 1 119 ? -7.324 22.020 1.851 1.00 0.00 119 HIS A O 16
ATOM 32070 N N . HIS A 1 120 ? -8.782 21.004 0.492 1.00 0.00 120 HIS A N 16
ATOM 32071 C CA . HIS A 1 120 ? -9.864 21.906 0.845 1.00 0.00 120 HIS A CA 16
ATOM 32072 C C . HIS A 1 120 ? -10.572 21.431 2.101 1.00 0.00 120 HIS A C 16
ATOM 32073 O O . HIS A 1 120 ? -11.445 20.563 2.051 1.00 0.00 120 HIS A O 16
ATOM 32088 N N . HIS A 1 121 ? -10.163 21.997 3.226 1.00 0.00 121 HIS A N 16
ATOM 32089 C CA . HIS A 1 121 ? -10.721 21.643 4.521 1.00 0.00 121 HIS A CA 16
ATOM 32090 C C . HIS A 1 121 ? -10.338 22.698 5.564 1.00 0.00 121 HIS A C 16
ATOM 32091 O O . HIS A 1 121 ? -10.486 22.482 6.763 1.00 0.00 121 HIS A O 16
ATOM 32106 N N . HIS A 1 122 ? -9.871 23.858 5.113 1.00 0.00 122 HIS A N 16
ATOM 32107 C CA . HIS A 1 122 ? -9.336 24.837 6.050 1.00 0.00 122 HIS A CA 16
ATOM 32108 C C . HIS A 1 122 ? -10.422 25.760 6.598 1.00 0.00 122 HIS A C 16
ATOM 32109 O O . HIS A 1 122 ? -11.227 26.320 5.856 1.00 0.00 122 HIS A O 16
ATOM 32124 N N . HIS A 1 123 ? -10.461 25.849 7.918 1.00 0.00 123 HIS A N 16
ATOM 32125 C CA . HIS A 1 123 ? -11.275 26.825 8.636 1.00 0.00 123 HIS A CA 16
ATOM 32126 C C . HIS A 1 123 ? -10.620 27.108 9.976 1.00 0.00 123 HIS A C 16
ATOM 32127 O O . HIS A 1 123 ? -10.634 28.236 10.473 1.00 0.00 123 HIS A O 16
ATOM 32142 N N . HIS A 1 124 ? -10.047 26.065 10.552 1.00 0.00 124 HIS A N 16
ATOM 32143 C CA . HIS A 1 124 ? -9.248 26.174 11.758 1.00 0.00 124 HIS A CA 16
ATOM 32144 C C . HIS A 1 124 ? -8.010 25.296 11.618 1.00 0.00 124 HIS A C 16
ATOM 32145 O O . HIS A 1 124 ? -8.090 24.094 11.941 1.00 0.00 124 HIS A O 16
ATOM 32161 N N . MET A 1 1 ? -12.476 -27.926 -14.037 1.00 0.00 1 MET A N 17
ATOM 32162 C CA . MET A 1 1 ? -13.142 -29.147 -14.541 1.00 0.00 1 MET A CA 17
ATOM 32163 C C . MET A 1 1 ? -12.432 -30.397 -14.033 1.00 0.00 1 MET A C 17
ATOM 32164 O O . MET A 1 1 ? -11.262 -30.334 -13.639 1.00 0.00 1 MET A O 17
ATOM 32180 N N . ASN A 1 2 ? -13.155 -31.522 -14.047 1.00 0.00 2 ASN A N 17
ATOM 32181 C CA . ASN A 1 2 ? -12.639 -32.830 -13.616 1.00 0.00 2 ASN A CA 17
ATOM 32182 C C . ASN A 1 2 ? -12.487 -32.885 -12.097 1.00 0.00 2 ASN A C 17
ATOM 32183 O O . ASN A 1 2 ? -11.830 -32.029 -11.499 1.00 0.00 2 ASN A O 17
ATOM 32194 N N . GLU A 1 3 ? -13.108 -33.905 -11.486 1.00 0.00 3 GLU A N 17
ATOM 32195 C CA . GLU A 1 3 ? -13.147 -34.055 -10.027 1.00 0.00 3 GLU A CA 17
ATOM 32196 C C . GLU A 1 3 ? -14.018 -32.974 -9.400 1.00 0.00 3 GLU A C 17
ATOM 32197 O O . GLU A 1 3 ? -14.641 -32.178 -10.106 1.00 0.00 3 GLU A O 17
ATOM 32209 N N . LEU A 1 4 ? -14.091 -32.958 -8.079 1.00 0.00 4 LEU A N 17
ATOM 32210 C CA . LEU A 1 4 ? -14.794 -31.893 -7.381 1.00 0.00 4 LEU A CA 17
ATOM 32211 C C . LEU A 1 4 ? -13.880 -30.687 -7.234 1.00 0.00 4 LEU A C 17
ATOM 32212 O O . LEU A 1 4 ? -13.399 -30.374 -6.146 1.00 0.00 4 LEU A O 17
ATOM 32228 N N . ASP A 1 5 ? -13.632 -30.024 -8.353 1.00 0.00 5 ASP A N 17
ATOM 32229 C CA . ASP A 1 5 ? -12.720 -28.892 -8.402 1.00 0.00 5 ASP A CA 17
ATOM 32230 C C . ASP A 1 5 ? -13.437 -27.591 -8.062 1.00 0.00 5 ASP A C 17
ATOM 32231 O O . ASP A 1 5 ? -13.185 -26.550 -8.670 1.00 0.00 5 ASP A O 17
ATOM 32240 N N . ILE A 1 6 ? -14.318 -27.649 -7.072 1.00 0.00 6 ILE A N 17
ATOM 32241 C CA . ILE A 1 6 ? -15.026 -26.463 -6.609 1.00 0.00 6 ILE A CA 17
ATOM 32242 C C . ILE A 1 6 ? -14.066 -25.518 -5.886 1.00 0.00 6 ILE A C 17
ATOM 32243 O O . ILE A 1 6 ? -13.902 -25.572 -4.665 1.00 0.00 6 ILE A O 17
ATOM 32259 N N . GLN A 1 7 ? -13.404 -24.679 -6.665 1.00 0.00 7 GLN A N 17
ATOM 32260 C CA . GLN A 1 7 ? -12.390 -23.782 -6.143 1.00 0.00 7 GLN A CA 17
ATOM 32261 C C . GLN A 1 7 ? -13.009 -22.502 -5.597 1.00 0.00 7 GLN A C 17
ATOM 32262 O O . GLN A 1 7 ? -13.720 -21.781 -6.300 1.00 0.00 7 GLN A O 17
ATOM 32276 N N . GLN A 1 8 ? -12.751 -22.250 -4.326 1.00 0.00 8 GLN A N 17
ATOM 32277 C CA . GLN A 1 8 ? -13.161 -21.019 -3.679 1.00 0.00 8 GLN A CA 17
ATOM 32278 C C . GLN A 1 8 ? -12.409 -20.864 -2.369 1.00 0.00 8 GLN A C 17
ATOM 32279 O O . GLN A 1 8 ? -12.109 -21.849 -1.697 1.00 0.00 8 GLN A O 17
ATOM 32293 N N . GLU A 1 9 ? -12.095 -19.633 -2.019 1.00 0.00 9 GLU A N 17
ATOM 32294 C CA . GLU A 1 9 ? -11.425 -19.350 -0.761 1.00 0.00 9 GLU A CA 17
ATOM 32295 C C . GLU A 1 9 ? -12.089 -18.137 -0.122 1.00 0.00 9 GLU A C 17
ATOM 32296 O O . GLU A 1 9 ? -11.441 -17.320 0.535 1.00 0.00 9 GLU A O 17
ATOM 32308 N N . TYR A 1 10 ? -13.411 -18.067 -0.325 1.00 0.00 10 TYR A N 17
ATOM 32309 C CA . TYR A 1 10 ? -14.250 -16.972 0.163 1.00 0.00 10 TYR A CA 17
ATOM 32310 C C . TYR A 1 10 ? -14.068 -15.713 -0.688 1.00 0.00 10 TYR A C 17
ATOM 32311 O O . TYR A 1 10 ? -13.075 -15.578 -1.407 1.00 0.00 10 TYR A O 17
ATOM 32329 N N . PRO A 1 11 ? -15.057 -14.801 -0.653 1.00 0.00 11 PRO A N 17
ATOM 32330 C CA . PRO A 1 11 ? -15.062 -13.584 -1.480 1.00 0.00 11 PRO A CA 17
ATOM 32331 C C . PRO A 1 11 ? -13.845 -12.685 -1.252 1.00 0.00 11 PRO A C 17
ATOM 32332 O O . PRO A 1 11 ? -13.144 -12.810 -0.251 1.00 0.00 11 PRO A O 17
ATOM 32343 N N . PHE A 1 12 ? -13.617 -11.772 -2.184 1.00 0.00 12 PHE A N 17
ATOM 32344 C CA . PHE A 1 12 ? -12.434 -10.927 -2.162 1.00 0.00 12 PHE A CA 17
ATOM 32345 C C . PHE A 1 12 ? -12.753 -9.523 -2.671 1.00 0.00 12 PHE A C 17
ATOM 32346 O O . PHE A 1 12 ? -13.102 -9.329 -3.835 1.00 0.00 12 PHE A O 17
ATOM 32363 N N . THR A 1 13 ? -12.660 -8.550 -1.786 1.00 0.00 13 THR A N 17
ATOM 32364 C CA . THR A 1 13 ? -12.855 -7.158 -2.147 1.00 0.00 13 THR A CA 17
ATOM 32365 C C . THR A 1 13 ? -11.834 -6.294 -1.412 1.00 0.00 13 THR A C 17
ATOM 32366 O O . THR A 1 13 ? -11.693 -6.398 -0.199 1.00 0.00 13 THR A O 17
ATOM 32377 N N . VAL A 1 14 ? -11.112 -5.455 -2.131 1.00 0.00 14 VAL A N 17
ATOM 32378 C CA . VAL A 1 14 ? -10.087 -4.640 -1.499 1.00 0.00 14 VAL A CA 17
ATOM 32379 C C . VAL A 1 14 ? -10.632 -3.260 -1.172 1.00 0.00 14 VAL A C 17
ATOM 32380 O O . VAL A 1 14 ? -10.983 -2.492 -2.071 1.00 0.00 14 VAL A O 17
ATOM 32393 N N . GLU A 1 15 ? -10.710 -2.955 0.116 1.00 0.00 15 GLU A N 17
ATOM 32394 C CA . GLU A 1 15 ? -11.191 -1.661 0.572 1.00 0.00 15 GLU A CA 17
ATOM 32395 C C . GLU A 1 15 ? -10.218 -1.079 1.587 1.00 0.00 15 GLU A C 17
ATOM 32396 O O . GLU A 1 15 ? -9.900 -1.716 2.587 1.00 0.00 15 GLU A O 17
ATOM 32408 N N . SER A 1 16 ? -9.753 0.127 1.330 1.00 0.00 16 SER A N 17
ATOM 32409 C CA . SER A 1 16 ? -8.778 0.765 2.195 1.00 0.00 16 SER A CA 17
ATOM 32410 C C . SER A 1 16 ? -9.446 1.833 3.045 1.00 0.00 16 SER A C 17
ATOM 32411 O O . SER A 1 16 ? -10.388 2.490 2.599 1.00 0.00 16 SER A O 17
ATOM 32419 N N . MET A 1 17 ? -8.970 1.995 4.269 1.00 0.00 17 MET A N 17
ATOM 32420 C CA . MET A 1 17 ? -9.487 3.028 5.149 1.00 0.00 17 MET A CA 17
ATOM 32421 C C . MET A 1 17 ? -8.900 4.376 4.752 1.00 0.00 17 MET A C 17
ATOM 32422 O O . MET A 1 17 ? -7.732 4.453 4.373 1.00 0.00 17 MET A O 17
ATOM 32436 N N . PRO A 1 18 ? -9.711 5.446 4.817 1.00 0.00 18 PRO A N 17
ATOM 32437 C CA . PRO A 1 18 ? -9.295 6.790 4.396 1.00 0.00 18 PRO A CA 17
ATOM 32438 C C . PRO A 1 18 ? -8.032 7.269 5.108 1.00 0.00 18 PRO A C 17
ATOM 32439 O O . PRO A 1 18 ? -8.049 7.552 6.308 1.00 0.00 18 PRO A O 17
ATOM 32450 N N . VAL A 1 19 ? -6.937 7.335 4.368 1.00 0.00 19 VAL A N 17
ATOM 32451 C CA . VAL A 1 19 ? -5.671 7.795 4.915 1.00 0.00 19 VAL A CA 17
ATOM 32452 C C . VAL A 1 19 ? -5.472 9.277 4.620 1.00 0.00 19 VAL A C 17
ATOM 32453 O O . VAL A 1 19 ? -6.205 9.864 3.823 1.00 0.00 19 VAL A O 17
ATOM 32466 N N . ALA A 1 20 ? -4.490 9.878 5.268 1.00 0.00 20 ALA A N 17
ATOM 32467 C CA . ALA A 1 20 ? -4.190 11.281 5.049 1.00 0.00 20 ALA A CA 17
ATOM 32468 C C . ALA A 1 20 ? -3.154 11.444 3.947 1.00 0.00 20 ALA A C 17
ATOM 32469 O O . ALA A 1 20 ? -2.009 11.016 4.089 1.00 0.00 20 ALA A O 17
ATOM 32476 N N . ASP A 1 21 ? -3.563 12.064 2.848 1.00 0.00 21 ASP A N 17
ATOM 32477 C CA . ASP A 1 21 ? -2.667 12.309 1.720 1.00 0.00 21 ASP A CA 17
ATOM 32478 C C . ASP A 1 21 ? -1.783 13.519 1.993 1.00 0.00 21 ASP A C 17
ATOM 32479 O O . ASP A 1 21 ? -0.886 13.841 1.215 1.00 0.00 21 ASP A O 17
ATOM 32488 N N . GLU A 1 22 ? -2.049 14.178 3.112 1.00 0.00 22 GLU A N 17
ATOM 32489 C CA . GLU A 1 22 ? -1.309 15.366 3.506 1.00 0.00 22 GLU A CA 17
ATOM 32490 C C . GLU A 1 22 ? -0.056 14.997 4.297 1.00 0.00 22 GLU A C 17
ATOM 32491 O O . GLU A 1 22 ? -0.121 14.672 5.485 1.00 0.00 22 GLU A O 17
ATOM 32503 N N . ILE A 1 23 ? 1.080 15.031 3.626 1.00 0.00 23 ILE A N 17
ATOM 32504 C CA . ILE A 1 23 ? 2.357 14.741 4.257 1.00 0.00 23 ILE A CA 17
ATOM 32505 C C . ILE A 1 23 ? 3.351 15.850 3.946 1.00 0.00 23 ILE A C 17
ATOM 32506 O O . ILE A 1 23 ? 3.722 16.051 2.790 1.00 0.00 23 ILE A O 17
ATOM 32522 N N . ALA A 1 24 ? 3.762 16.574 4.979 1.00 0.00 24 ALA A N 17
ATOM 32523 C CA . ALA A 1 24 ? 4.714 17.669 4.824 1.00 0.00 24 ALA A CA 17
ATOM 32524 C C . ALA A 1 24 ? 6.031 17.175 4.234 1.00 0.00 24 ALA A C 17
ATOM 32525 O O . ALA A 1 24 ? 6.576 17.770 3.302 1.00 0.00 24 ALA A O 17
ATOM 32532 N N . GLY A 1 25 ? 6.535 16.086 4.788 1.00 0.00 25 GLY A N 17
ATOM 32533 C CA . GLY A 1 25 ? 7.778 15.517 4.316 1.00 0.00 25 GLY A CA 17
ATOM 32534 C C . GLY A 1 25 ? 8.511 14.786 5.416 1.00 0.00 25 GLY A C 17
ATOM 32535 O O . GLY A 1 25 ? 8.490 15.223 6.570 1.00 0.00 25 GLY A O 17
ATOM 32539 N N . ASP A 1 26 ? 9.126 13.655 5.060 1.00 0.00 26 ASP A N 17
ATOM 32540 C CA . ASP A 1 26 ? 9.911 12.839 5.999 1.00 0.00 26 ASP A CA 17
ATOM 32541 C C . ASP A 1 26 ? 9.018 12.244 7.098 1.00 0.00 26 ASP A C 17
ATOM 32542 O O . ASP A 1 26 ? 9.493 11.586 8.019 1.00 0.00 26 ASP A O 17
ATOM 32551 N N . GLU A 1 27 ? 7.714 12.438 6.962 1.00 0.00 27 GLU A N 17
ATOM 32552 C CA . GLU A 1 27 ? 6.761 12.012 7.977 1.00 0.00 27 GLU A CA 17
ATOM 32553 C C . GLU A 1 27 ? 6.287 10.582 7.717 1.00 0.00 27 GLU A C 17
ATOM 32554 O O . GLU A 1 27 ? 6.225 10.133 6.570 1.00 0.00 27 GLU A O 17
ATOM 32566 N N . THR A 1 28 ? 5.983 9.867 8.793 1.00 0.00 28 THR A N 17
ATOM 32567 C CA . THR A 1 28 ? 5.497 8.502 8.700 1.00 0.00 28 THR A CA 17
ATOM 32568 C C . THR A 1 28 ? 3.998 8.444 8.988 1.00 0.00 28 THR A C 17
ATOM 32569 O O . THR A 1 28 ? 3.558 8.812 10.077 1.00 0.00 28 THR A O 17
ATOM 32580 N N . VAL A 1 29 ? 3.223 7.991 8.012 1.00 0.00 29 VAL A N 17
ATOM 32581 C CA . VAL A 1 29 ? 1.778 7.874 8.178 1.00 0.00 29 VAL A CA 17
ATOM 32582 C C . VAL A 1 29 ? 1.349 6.411 8.231 1.00 0.00 29 VAL A C 17
ATOM 32583 O O . VAL A 1 29 ? 2.075 5.524 7.776 1.00 0.00 29 VAL A O 17
ATOM 32596 N N . GLU A 1 30 ? 0.174 6.165 8.795 1.00 0.00 30 GLU A N 17
ATOM 32597 C CA . GLU A 1 30 ? -0.359 4.815 8.900 1.00 0.00 30 GLU A CA 17
ATOM 32598 C C . GLU A 1 30 ? -1.395 4.556 7.816 1.00 0.00 30 GLU A C 17
ATOM 32599 O O . GLU A 1 30 ? -2.359 5.310 7.673 1.00 0.00 30 GLU A O 17
ATOM 32611 N N . ILE A 1 31 ? -1.190 3.492 7.060 1.00 0.00 31 ILE A N 17
ATOM 32612 C CA . ILE A 1 31 ? -2.129 3.088 6.029 1.00 0.00 31 ILE A CA 17
ATOM 32613 C C . ILE A 1 31 ? -2.836 1.807 6.446 1.00 0.00 31 ILE A C 17
ATOM 32614 O O . ILE A 1 31 ? -2.199 0.768 6.634 1.00 0.00 31 ILE A O 17
ATOM 32630 N N . ARG A 1 32 ? -4.144 1.886 6.624 1.00 0.00 32 ARG A N 17
ATOM 32631 C CA . ARG A 1 32 ? -4.927 0.721 7.010 1.00 0.00 32 ARG A CA 17
ATOM 32632 C C . ARG A 1 32 ? -5.578 0.094 5.787 1.00 0.00 32 ARG A C 17
ATOM 32633 O O . ARG A 1 32 ? -6.481 0.676 5.181 1.00 0.00 32 ARG A O 17
ATOM 32654 N N . LEU A 1 33 ? -5.116 -1.094 5.431 1.00 0.00 33 LEU A N 17
ATOM 32655 C CA . LEU A 1 33 ? -5.603 -1.775 4.241 1.00 0.00 33 LEU A CA 17
ATOM 32656 C C . LEU A 1 33 ? -6.384 -3.027 4.621 1.00 0.00 33 LEU A C 17
ATOM 32657 O O . LEU A 1 33 ? -5.919 -3.841 5.424 1.00 0.00 33 LEU A O 17
ATOM 32673 N N . GLU A 1 34 ? -7.571 -3.171 4.049 1.00 0.00 34 GLU A N 17
ATOM 32674 C CA . GLU A 1 34 ? -8.388 -4.345 4.288 1.00 0.00 34 GLU A CA 17
ATOM 32675 C C . GLU A 1 34 ? -8.626 -5.120 3.003 1.00 0.00 34 GLU A C 17
ATOM 32676 O O . GLU A 1 34 ? -9.230 -4.611 2.056 1.00 0.00 34 GLU A O 17
ATOM 32688 N N . ILE A 1 35 ? -8.147 -6.344 2.967 1.00 0.00 35 ILE A N 17
ATOM 32689 C CA . ILE A 1 35 ? -8.576 -7.277 1.955 1.00 0.00 35 ILE A CA 17
ATOM 32690 C C . ILE A 1 35 ? -9.837 -7.945 2.485 1.00 0.00 35 ILE A C 17
ATOM 32691 O O . ILE A 1 35 ? -9.793 -8.975 3.157 1.00 0.00 35 ILE A O 17
ATOM 32707 N N . LYS A 1 36 ? -10.955 -7.285 2.236 1.00 0.00 36 LYS A N 17
ATOM 32708 C CA . LYS A 1 36 ? -12.229 -7.631 2.840 1.00 0.00 36 LYS A CA 17
ATOM 32709 C C . LYS A 1 36 ? -12.921 -8.736 2.051 1.00 0.00 36 LYS A C 17
ATOM 32710 O O . LYS A 1 36 ? -13.293 -8.540 0.896 1.00 0.00 36 LYS A O 17
ATOM 32729 N N . PRO A 1 37 ? -13.094 -9.919 2.651 1.00 0.00 37 PRO A N 17
ATOM 32730 C CA . PRO A 1 37 ? -13.847 -10.996 2.021 1.00 0.00 37 PRO A CA 17
ATOM 32731 C C . PRO A 1 37 ? -15.340 -10.672 2.013 1.00 0.00 37 PRO A C 17
ATOM 32732 O O . PRO A 1 37 ? -16.074 -11.016 2.942 1.00 0.00 37 PRO A O 17
ATOM 32743 N N . SER A 1 38 ? -15.771 -9.972 0.973 1.00 0.00 38 SER A N 17
ATOM 32744 C CA . SER A 1 38 ? -17.122 -9.439 0.918 1.00 0.00 38 SER A CA 17
ATOM 32745 C C . SER A 1 38 ? -17.900 -10.044 -0.246 1.00 0.00 38 SER A C 17
ATOM 32746 O O . SER A 1 38 ? -18.808 -10.848 -0.038 1.00 0.00 38 SER A O 17
ATOM 32754 N N . GLY A 1 39 ? -17.524 -9.685 -1.465 1.00 0.00 39 GLY A N 17
ATOM 32755 C CA . GLY A 1 39 ? -18.194 -10.224 -2.631 1.00 0.00 39 GLY A CA 17
ATOM 32756 C C . GLY A 1 39 ? -17.202 -10.659 -3.688 1.00 0.00 39 GLY A C 17
ATOM 32757 O O . GLY A 1 39 ? -16.067 -10.187 -3.689 1.00 0.00 39 GLY A O 17
ATOM 32761 N N . ASN A 1 40 ? -17.637 -11.563 -4.571 1.00 0.00 40 ASN A N 17
ATOM 32762 C CA . ASN A 1 40 ? -16.803 -12.079 -5.666 1.00 0.00 40 ASN A CA 17
ATOM 32763 C C . ASN A 1 40 ? -15.601 -12.866 -5.132 1.00 0.00 40 ASN A C 17
ATOM 32764 O O . ASN A 1 40 ? -14.642 -12.293 -4.629 1.00 0.00 40 ASN A O 17
ATOM 32775 N N . PHE A 1 41 ? -15.663 -14.187 -5.240 1.00 0.00 41 PHE A N 17
ATOM 32776 C CA . PHE A 1 41 ? -14.604 -15.039 -4.719 1.00 0.00 41 PHE A CA 17
ATOM 32777 C C . PHE A 1 41 ? -13.557 -15.336 -5.787 1.00 0.00 41 PHE A C 17
ATOM 32778 O O . PHE A 1 41 ? -13.885 -15.532 -6.957 1.00 0.00 41 PHE A O 17
ATOM 32795 N N . ILE A 1 42 ? -12.297 -15.350 -5.374 1.00 0.00 42 ILE A N 17
ATOM 32796 C CA . ILE A 1 42 ? -11.197 -15.704 -6.260 1.00 0.00 42 ILE A CA 17
ATOM 32797 C C . ILE A 1 42 ? -10.397 -16.855 -5.654 1.00 0.00 42 ILE A C 17
ATOM 32798 O O . ILE A 1 42 ? -10.507 -18.001 -6.091 1.00 0.00 42 ILE A O 17
ATOM 32814 N N . GLY A 1 43 ? -9.609 -16.547 -4.631 1.00 0.00 43 GLY A N 17
ATOM 32815 C CA . GLY A 1 43 ? -8.887 -17.578 -3.915 1.00 0.00 43 GLY A CA 17
ATOM 32816 C C . GLY A 1 43 ? -7.549 -17.914 -4.541 1.00 0.00 43 GLY A C 17
ATOM 32817 O O . GLY A 1 43 ? -6.837 -17.030 -5.017 1.00 0.00 43 GLY A O 17
ATOM 32821 N N . THR A 1 44 ? -7.227 -19.205 -4.554 1.00 0.00 44 THR A N 17
ATOM 32822 C CA . THR A 1 44 ? -5.947 -19.701 -5.050 1.00 0.00 44 THR A CA 17
ATOM 32823 C C . THR A 1 44 ? -4.792 -19.236 -4.152 1.00 0.00 44 THR A C 17
ATOM 32824 O O . THR A 1 44 ? -4.470 -19.892 -3.160 1.00 0.00 44 THR A O 17
ATOM 32835 N N . VAL A 1 45 ? -4.196 -18.100 -4.489 1.00 0.00 45 VAL A N 17
ATOM 32836 C CA . VAL A 1 45 ? -3.089 -17.530 -3.727 1.00 0.00 45 VAL A CA 17
ATOM 32837 C C . VAL A 1 45 ? -3.202 -16.011 -3.815 1.00 0.00 45 VAL A C 17
ATOM 32838 O O . VAL A 1 45 ? -3.947 -15.511 -4.652 1.00 0.00 45 VAL A O 17
ATOM 32851 N N . TYR A 1 46 ? -2.503 -15.281 -2.955 1.00 0.00 46 TYR A N 17
ATOM 32852 C CA . TYR A 1 46 ? -2.467 -13.828 -3.052 1.00 0.00 46 TYR A CA 17
ATOM 32853 C C . TYR A 1 46 ? -1.056 -13.305 -2.807 1.00 0.00 46 TYR A C 17
ATOM 32854 O O . TYR A 1 46 ? -0.523 -13.400 -1.701 1.00 0.00 46 TYR A O 17
ATOM 32872 N N . THR A 1 47 ? -0.453 -12.773 -3.859 1.00 0.00 47 THR A N 17
ATOM 32873 C CA . THR A 1 47 ? 0.872 -12.181 -3.775 1.00 0.00 47 THR A CA 17
ATOM 32874 C C . THR A 1 47 ? 0.803 -10.679 -4.028 1.00 0.00 47 THR A C 17
ATOM 32875 O O . THR A 1 47 ? 0.050 -10.220 -4.886 1.00 0.00 47 THR A O 17
ATOM 32886 N N . LEU A 1 48 ? 1.578 -9.914 -3.277 1.00 0.00 48 LEU A N 17
ATOM 32887 C CA . LEU A 1 48 ? 1.598 -8.474 -3.453 1.00 0.00 48 LEU A CA 17
ATOM 32888 C C . LEU A 1 48 ? 2.899 -8.030 -4.106 1.00 0.00 48 LEU A C 17
ATOM 32889 O O . LEU A 1 48 ? 3.983 -8.195 -3.542 1.00 0.00 48 LEU A O 17
ATOM 32905 N N . ARG A 1 49 ? 2.782 -7.495 -5.309 1.00 0.00 49 ARG A N 17
ATOM 32906 C CA . ARG A 1 49 ? 3.914 -6.923 -6.017 1.00 0.00 49 ARG A CA 17
ATOM 32907 C C . ARG A 1 49 ? 3.709 -5.420 -6.142 1.00 0.00 49 ARG A C 17
ATOM 32908 O O . ARG A 1 49 ? 2.767 -4.966 -6.776 1.00 0.00 49 ARG A O 17
ATOM 32929 N N . TYR A 1 50 ? 4.579 -4.656 -5.513 1.00 0.00 50 TYR A N 17
ATOM 32930 C CA . TYR A 1 50 ? 4.388 -3.215 -5.393 1.00 0.00 50 TYR A CA 17
ATOM 32931 C C . TYR A 1 50 ? 5.611 -2.464 -5.898 1.00 0.00 50 TYR A C 17
ATOM 32932 O O . TYR A 1 50 ? 6.744 -2.891 -5.669 1.00 0.00 50 TYR A O 17
ATOM 32950 N N . PHE A 1 51 ? 5.386 -1.359 -6.589 1.00 0.00 51 PHE A N 17
ATOM 32951 C CA . PHE A 1 51 ? 6.477 -0.564 -7.123 1.00 0.00 51 PHE A CA 17
ATOM 32952 C C . PHE A 1 51 ? 6.332 0.896 -6.693 1.00 0.00 51 PHE A C 17
ATOM 32953 O O . PHE A 1 51 ? 5.224 1.380 -6.449 1.00 0.00 51 PHE A O 17
ATOM 32970 N N . GLN A 1 52 ? 7.460 1.579 -6.556 1.00 0.00 52 GLN A N 17
ATOM 32971 C CA . GLN A 1 52 ? 7.466 2.998 -6.218 1.00 0.00 52 GLN A CA 17
ATOM 32972 C C . GLN A 1 52 ? 7.988 3.810 -7.401 1.00 0.00 52 GLN A C 17
ATOM 32973 O O . GLN A 1 52 ? 9.187 4.077 -7.500 1.00 0.00 52 GLN A O 17
ATOM 32987 N N . PRO A 1 53 ? 7.095 4.182 -8.336 1.00 0.00 53 PRO A N 17
ATOM 32988 C CA . PRO A 1 53 ? 7.484 4.848 -9.580 1.00 0.00 53 PRO A CA 17
ATOM 32989 C C . PRO A 1 53 ? 7.745 6.347 -9.422 1.00 0.00 53 PRO A C 17
ATOM 32990 O O . PRO A 1 53 ? 8.734 6.866 -9.937 1.00 0.00 53 PRO A O 17
ATOM 33001 N N . ASP A 1 54 ? 6.864 7.040 -8.716 1.00 0.00 54 ASP A N 17
ATOM 33002 C CA . ASP A 1 54 ? 6.971 8.490 -8.598 1.00 0.00 54 ASP A CA 17
ATOM 33003 C C . ASP A 1 54 ? 7.197 8.898 -7.149 1.00 0.00 54 ASP A C 17
ATOM 33004 O O . ASP A 1 54 ? 7.948 9.829 -6.860 1.00 0.00 54 ASP A O 17
ATOM 33013 N N . GLY A 1 55 ? 6.553 8.186 -6.239 1.00 0.00 55 GLY A N 17
ATOM 33014 C CA . GLY A 1 55 ? 6.744 8.446 -4.830 1.00 0.00 55 GLY A CA 17
ATOM 33015 C C . GLY A 1 55 ? 7.498 7.324 -4.167 1.00 0.00 55 GLY A C 17
ATOM 33016 O O . GLY A 1 55 ? 7.307 6.160 -4.516 1.00 0.00 55 GLY A O 17
ATOM 33020 N N . LYS A 1 56 ? 8.359 7.658 -3.222 1.00 0.00 56 LYS A N 17
ATOM 33021 C CA . LYS A 1 56 ? 9.190 6.656 -2.577 1.00 0.00 56 LYS A CA 17
ATOM 33022 C C . LYS A 1 56 ? 9.131 6.792 -1.063 1.00 0.00 56 LYS A C 17
ATOM 33023 O O . LYS A 1 56 ? 9.009 7.895 -0.521 1.00 0.00 56 LYS A O 17
ATOM 33042 N N . GLY A 1 57 ? 9.225 5.669 -0.377 1.00 0.00 57 GLY A N 17
ATOM 33043 C CA . GLY A 1 57 ? 9.186 5.686 1.063 1.00 0.00 57 GLY A CA 17
ATOM 33044 C C . GLY A 1 57 ? 9.456 4.324 1.647 1.00 0.00 57 GLY A C 17
ATOM 33045 O O . GLY A 1 57 ? 9.585 3.343 0.917 1.00 0.00 57 GLY A O 17
ATOM 33049 N N . SER A 1 58 ? 9.523 4.258 2.962 1.00 0.00 58 SER A N 17
ATOM 33050 C CA . SER A 1 58 ? 9.755 3.002 3.642 1.00 0.00 58 SER A CA 17
ATOM 33051 C C . SER A 1 58 ? 8.433 2.449 4.151 1.00 0.00 58 SER A C 17
ATOM 33052 O O . SER A 1 58 ? 7.855 2.977 5.099 1.00 0.00 58 SER A O 17
ATOM 33060 N N . LEU A 1 59 ? 7.949 1.410 3.490 1.00 0.00 59 LEU A N 17
ATOM 33061 C CA . LEU A 1 59 ? 6.693 0.785 3.864 1.00 0.00 59 LEU A CA 17
ATOM 33062 C C . LEU A 1 59 ? 6.978 -0.388 4.797 1.00 0.00 59 LEU A C 17
ATOM 33063 O O . LEU A 1 59 ? 7.644 -1.345 4.413 1.00 0.00 59 LEU A O 17
ATOM 33079 N N . LYS A 1 60 ? 6.510 -0.289 6.030 1.00 0.00 60 LYS A N 17
ATOM 33080 C CA . LYS A 1 60 ? 6.785 -1.315 7.029 1.00 0.00 60 LYS A CA 17
ATOM 33081 C C . LYS A 1 60 ? 5.489 -1.946 7.524 1.00 0.00 60 LYS A C 17
ATOM 33082 O O . LYS A 1 60 ? 4.445 -1.296 7.538 1.00 0.00 60 LYS A O 17
ATOM 33101 N N . MET A 1 61 ? 5.562 -3.212 7.917 1.00 0.00 61 MET A N 17
ATOM 33102 C CA . MET A 1 61 ? 4.394 -3.924 8.431 1.00 0.00 61 MET A CA 17
ATOM 33103 C C . MET A 1 61 ? 4.455 -4.025 9.951 1.00 0.00 61 MET A C 17
ATOM 33104 O O . MET A 1 61 ? 5.452 -3.642 10.565 1.00 0.00 61 MET A O 17
ATOM 33118 N N . GLU A 1 62 ? 3.392 -4.549 10.554 1.00 0.00 62 GLU A N 17
ATOM 33119 C CA . GLU A 1 62 ? 3.333 -4.732 12.003 1.00 0.00 62 GLU A CA 17
ATOM 33120 C C . GLU A 1 62 ? 4.378 -5.734 12.486 1.00 0.00 62 GLU A C 17
ATOM 33121 O O . GLU A 1 62 ? 4.896 -5.616 13.597 1.00 0.00 62 GLU A O 17
ATOM 33133 N N . ASP A 1 63 ? 4.696 -6.709 11.645 1.00 0.00 63 ASP A N 17
ATOM 33134 C CA . ASP A 1 63 ? 5.678 -7.737 11.997 1.00 0.00 63 ASP A CA 17
ATOM 33135 C C . ASP A 1 63 ? 7.075 -7.307 11.543 1.00 0.00 63 ASP A C 17
ATOM 33136 O O . ASP A 1 63 ? 8.024 -8.090 11.555 1.00 0.00 63 ASP A O 17
ATOM 33145 N N . GLY A 1 64 ? 7.193 -6.046 11.156 1.00 0.00 64 GLY A N 17
ATOM 33146 C CA . GLY A 1 64 ? 8.462 -5.531 10.689 1.00 0.00 64 GLY A CA 17
ATOM 33147 C C . GLY A 1 64 ? 8.593 -5.639 9.188 1.00 0.00 64 GLY A C 17
ATOM 33148 O O . GLY A 1 64 ? 7.606 -5.465 8.471 1.00 0.00 64 GLY A O 17
ATOM 33152 N N . THR A 1 65 ? 9.803 -5.934 8.724 1.00 0.00 65 THR A N 17
ATOM 33153 C CA . THR A 1 65 ? 10.086 -6.101 7.302 1.00 0.00 65 THR A CA 17
ATOM 33154 C C . THR A 1 65 ? 9.891 -4.796 6.525 1.00 0.00 65 THR A C 17
ATOM 33155 O O . THR A 1 65 ? 8.766 -4.360 6.280 1.00 0.00 65 THR A O 17
ATOM 33166 N N . VAL A 1 66 ? 10.996 -4.167 6.154 1.00 0.00 66 VAL A N 17
ATOM 33167 C CA . VAL A 1 66 ? 10.941 -2.995 5.301 1.00 0.00 66 VAL A CA 17
ATOM 33168 C C . VAL A 1 66 ? 10.665 -3.435 3.871 1.00 0.00 66 VAL A C 17
ATOM 33169 O O . VAL A 1 66 ? 11.511 -4.064 3.232 1.00 0.00 66 VAL A O 17
ATOM 33182 N N . LEU A 1 67 ? 9.464 -3.137 3.396 1.00 0.00 67 LEU A N 17
ATOM 33183 C CA . LEU A 1 67 ? 9.030 -3.566 2.078 1.00 0.00 67 LEU A CA 17
ATOM 33184 C C . LEU A 1 67 ? 9.889 -2.938 0.984 1.00 0.00 67 LEU A C 17
ATOM 33185 O O . LEU A 1 67 ? 10.409 -1.830 1.139 1.00 0.00 67 LEU A O 17
ATOM 33201 N N . LYS A 1 68 ? 10.018 -3.650 -0.121 1.00 0.00 68 LYS A N 17
ATOM 33202 C CA . LYS A 1 68 ? 10.979 -3.302 -1.152 1.00 0.00 68 LYS A CA 17
ATOM 33203 C C . LYS A 1 68 ? 10.311 -3.301 -2.524 1.00 0.00 68 LYS A C 17
ATOM 33204 O O . LYS A 1 68 ? 9.711 -4.298 -2.925 1.00 0.00 68 LYS A O 17
ATOM 33223 N N . PRO A 1 69 ? 10.383 -2.177 -3.252 1.00 0.00 69 PRO A N 17
ATOM 33224 C CA . PRO A 1 69 ? 9.756 -2.042 -4.573 1.00 0.00 69 PRO A CA 17
ATOM 33225 C C . PRO A 1 69 ? 10.198 -3.128 -5.554 1.00 0.00 69 PRO A C 17
ATOM 33226 O O . PRO A 1 69 ? 11.364 -3.523 -5.567 1.00 0.00 69 PRO A O 17
ATOM 33237 N N . ASN A 1 70 ? 9.233 -3.616 -6.343 1.00 0.00 70 ASN A N 17
ATOM 33238 C CA . ASN A 1 70 ? 9.449 -4.635 -7.382 1.00 0.00 70 ASN A CA 17
ATOM 33239 C C . ASN A 1 70 ? 9.514 -6.036 -6.777 1.00 0.00 70 ASN A C 17
ATOM 33240 O O . ASN A 1 70 ? 9.455 -7.037 -7.491 1.00 0.00 70 ASN A O 17
ATOM 33251 N N . ASP A 1 71 ? 9.613 -6.107 -5.458 1.00 0.00 71 ASP A N 17
ATOM 33252 C CA . ASP A 1 71 ? 9.671 -7.389 -4.772 1.00 0.00 71 ASP A CA 17
ATOM 33253 C C . ASP A 1 71 ? 8.255 -7.914 -4.547 1.00 0.00 71 ASP A C 17
ATOM 33254 O O . ASP A 1 71 ? 7.280 -7.172 -4.705 1.00 0.00 71 ASP A O 17
ATOM 33263 N N . ARG A 1 72 ? 8.138 -9.182 -4.181 1.00 0.00 72 ARG A N 17
ATOM 33264 C CA . ARG A 1 72 ? 6.834 -9.807 -4.008 1.00 0.00 72 ARG A CA 17
ATOM 33265 C C . ARG A 1 72 ? 6.754 -10.546 -2.684 1.00 0.00 72 ARG A C 17
ATOM 33266 O O . ARG A 1 72 ? 7.563 -11.431 -2.401 1.00 0.00 72 ARG A O 17
ATOM 33287 N N . TYR A 1 73 ? 5.771 -10.193 -1.882 1.00 0.00 73 TYR A N 17
ATOM 33288 C CA . TYR A 1 73 ? 5.521 -10.896 -0.638 1.00 0.00 73 TYR A CA 17
ATOM 33289 C C . TYR A 1 73 ? 4.090 -11.402 -0.609 1.00 0.00 73 TYR A C 17
ATOM 33290 O O . TYR A 1 73 ? 3.173 -10.715 -1.065 1.00 0.00 73 TYR A O 17
ATOM 33308 N N . LEU A 1 74 ? 3.900 -12.607 -0.101 1.00 0.00 74 LEU A N 17
ATOM 33309 C CA . LEU A 1 74 ? 2.570 -13.179 0.010 1.00 0.00 74 LEU A CA 17
ATOM 33310 C C . LEU A 1 74 ? 2.154 -13.203 1.471 1.00 0.00 74 LEU A C 17
ATOM 33311 O O . LEU A 1 74 ? 2.845 -13.770 2.315 1.00 0.00 74 LEU A O 17
ATOM 33327 N N . LEU A 1 75 ? 1.043 -12.559 1.769 1.00 0.00 75 LEU A N 17
ATOM 33328 C CA . LEU A 1 75 ? 0.593 -12.430 3.143 1.00 0.00 75 LEU A CA 17
ATOM 33329 C C . LEU A 1 75 ? -0.601 -13.333 3.404 1.00 0.00 75 LEU A C 17
ATOM 33330 O O . LEU A 1 75 ? -1.497 -13.451 2.572 1.00 0.00 75 LEU A O 17
ATOM 33346 N N . ASN A 1 76 ? -0.599 -13.975 4.562 1.00 0.00 76 ASN A N 17
ATOM 33347 C CA . ASN A 1 76 ? -1.734 -14.777 4.990 1.00 0.00 76 ASN A CA 17
ATOM 33348 C C . ASN A 1 76 ? -2.697 -13.909 5.789 1.00 0.00 76 ASN A C 17
ATOM 33349 O O . ASN A 1 76 ? -3.744 -14.367 6.248 1.00 0.00 76 ASN A O 17
ATOM 33360 N N . GLU A 1 77 ? -2.320 -12.650 5.948 1.00 0.00 77 GLU A N 17
ATOM 33361 C CA . GLU A 1 77 ? -3.155 -11.674 6.625 1.00 0.00 77 GLU A CA 17
ATOM 33362 C C . GLU A 1 77 ? -4.057 -10.976 5.621 1.00 0.00 77 GLU A C 17
ATOM 33363 O O . GLU A 1 77 ? -3.597 -10.532 4.569 1.00 0.00 77 GLU A O 17
ATOM 33375 N N . TRP A 1 78 ? -5.332 -10.880 5.948 1.00 0.00 78 TRP A N 17
ATOM 33376 C CA . TRP A 1 78 ? -6.288 -10.203 5.085 1.00 0.00 78 TRP A CA 17
ATOM 33377 C C . TRP A 1 78 ? -6.420 -8.741 5.492 1.00 0.00 78 TRP A C 17
ATOM 33378 O O . TRP A 1 78 ? -6.812 -7.894 4.699 1.00 0.00 78 TRP A O 17
ATOM 33399 N N . LYS A 1 79 ? -6.075 -8.447 6.735 1.00 0.00 79 LYS A N 17
ATOM 33400 C CA . LYS A 1 79 ? -6.103 -7.081 7.234 1.00 0.00 79 LYS A CA 17
ATOM 33401 C C . LYS A 1 79 ? -4.786 -6.758 7.914 1.00 0.00 79 LYS A C 17
ATOM 33402 O O . LYS A 1 79 ? -4.341 -7.496 8.792 1.00 0.00 79 LYS A O 17
ATOM 33421 N N . PHE A 1 80 ? -4.155 -5.666 7.511 1.00 0.00 80 PHE A N 17
ATOM 33422 C CA . PHE A 1 80 ? -2.874 -5.298 8.088 1.00 0.00 80 PHE A CA 17
ATOM 33423 C C . PHE A 1 80 ? -2.656 -3.792 8.067 1.00 0.00 80 PHE A C 17
ATOM 33424 O O . PHE A 1 80 ? -3.292 -3.063 7.299 1.00 0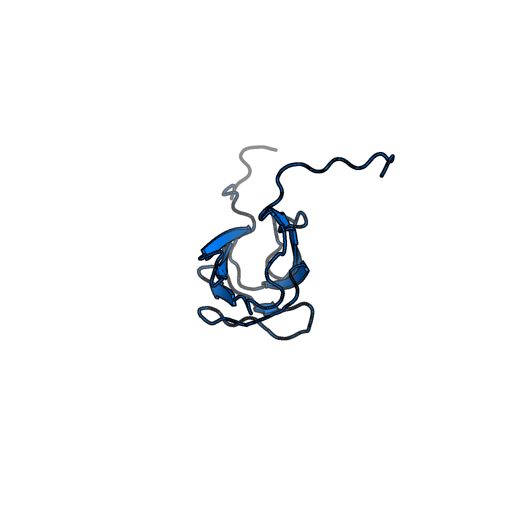.00 80 PHE A O 17
ATOM 33441 N N . ARG A 1 81 ? -1.759 -3.343 8.931 1.00 0.00 81 ARG A N 17
ATOM 33442 C CA . ARG A 1 81 ? -1.408 -1.939 9.024 1.00 0.00 81 ARG A CA 17
ATOM 33443 C C . ARG A 1 81 ? -0.058 -1.699 8.368 1.00 0.00 81 ARG A C 17
ATOM 33444 O O . ARG A 1 81 ? 0.905 -2.425 8.628 1.00 0.00 81 ARG A O 17
ATOM 33465 N N . LEU A 1 82 ? 0.013 -0.691 7.518 1.00 0.00 82 LEU A N 17
ATOM 33466 C CA . LEU A 1 82 ? 1.260 -0.346 6.863 1.00 0.00 82 LEU A CA 17
ATOM 33467 C C . LEU A 1 82 ? 1.752 1.004 7.354 1.00 0.00 82 LEU A C 17
ATOM 33468 O O . LEU A 1 82 ? 0.968 1.936 7.536 1.00 0.00 82 LEU A O 17
ATOM 33484 N N . TYR A 1 83 ? 3.047 1.095 7.580 1.00 0.00 83 TYR A N 17
ATOM 33485 C CA . TYR A 1 83 ? 3.672 2.340 7.990 1.00 0.00 83 TYR A CA 17
ATOM 33486 C C . TYR A 1 83 ? 4.424 2.933 6.815 1.00 0.00 83 TYR A C 17
ATOM 33487 O O . TYR A 1 83 ? 5.347 2.312 6.293 1.00 0.00 83 TYR A O 17
ATOM 33505 N N . TYR A 1 84 ? 4.021 4.116 6.387 1.00 0.00 84 TYR A N 17
ATOM 33506 C CA . TYR A 1 84 ? 4.648 4.754 5.245 1.00 0.00 84 TYR A CA 17
ATOM 33507 C C . TYR A 1 84 ? 5.523 5.919 5.691 1.00 0.00 84 TYR A C 17
ATOM 33508 O O . TYR A 1 84 ? 5.023 7.000 5.999 1.00 0.00 84 TYR A O 17
ATOM 33526 N N . THR A 1 85 ? 6.824 5.686 5.741 1.00 0.00 85 THR A N 17
ATOM 33527 C CA . THR A 1 85 ? 7.772 6.741 6.038 1.00 0.00 85 THR A CA 17
ATOM 33528 C C . THR A 1 85 ? 8.191 7.430 4.745 1.00 0.00 85 THR A C 17
ATOM 33529 O O . THR A 1 85 ? 8.897 6.846 3.920 1.00 0.00 85 THR A O 17
ATOM 33540 N N . SER A 1 86 ? 7.725 8.655 4.561 1.00 0.00 86 SER A N 17
ATOM 33541 C CA . SER A 1 86 ? 7.994 9.411 3.347 1.00 0.00 86 SER A CA 17
ATOM 33542 C C . SER A 1 86 ? 9.464 9.810 3.260 1.00 0.00 86 SER A C 17
ATOM 33543 O O . SER A 1 86 ? 9.947 10.580 4.088 1.00 0.00 86 SER A O 17
ATOM 33551 N N . GLN A 1 87 ? 10.178 9.282 2.275 1.00 0.00 87 GLN A N 17
ATOM 33552 C CA . GLN A 1 87 ? 11.568 9.670 2.077 1.00 0.00 87 GLN A CA 17
ATOM 33553 C C . GLN A 1 87 ? 11.696 10.604 0.878 1.00 0.00 87 GLN A C 17
ATOM 33554 O O . GLN A 1 87 ? 12.712 11.280 0.705 1.00 0.00 87 GLN A O 17
ATOM 33568 N N . SER A 1 88 ? 10.663 10.635 0.045 1.00 0.00 88 SER A N 17
ATOM 33569 C CA . SER A 1 88 ? 10.604 11.582 -1.052 1.00 0.00 88 SER A CA 17
ATOM 33570 C C . SER A 1 88 ? 9.923 12.868 -0.593 1.00 0.00 88 SER A C 17
ATOM 33571 O O . SER A 1 88 ? 8.700 12.926 -0.457 1.00 0.00 88 SER A O 17
ATOM 33579 N N . ASP A 1 89 ? 10.728 13.893 -0.340 1.00 0.00 89 ASP A N 17
ATOM 33580 C CA . ASP A 1 89 ? 10.229 15.167 0.174 1.00 0.00 89 ASP A CA 17
ATOM 33581 C C . ASP A 1 89 ? 9.683 16.022 -0.962 1.00 0.00 89 ASP A C 17
ATOM 33582 O O . ASP A 1 89 ? 9.181 17.123 -0.746 1.00 0.00 89 ASP A O 17
ATOM 33591 N N . LYS A 1 90 ? 9.771 15.488 -2.169 1.00 0.00 90 LYS A N 17
ATOM 33592 C CA . LYS A 1 90 ? 9.414 16.223 -3.376 1.00 0.00 90 LYS A CA 17
ATOM 33593 C C . LYS A 1 90 ? 7.924 16.115 -3.675 1.00 0.00 90 LYS A C 17
ATOM 33594 O O . LYS A 1 90 ? 7.478 16.501 -4.758 1.00 0.00 90 LYS A O 17
ATOM 33613 N N . GLU A 1 91 ? 7.162 15.584 -2.716 1.00 0.00 91 GLU A N 17
ATOM 33614 C CA . GLU A 1 91 ? 5.724 15.376 -2.882 1.00 0.00 91 GLU A CA 17
ATOM 33615 C C . GLU A 1 91 ? 5.454 14.403 -4.023 1.00 0.00 91 GLU A C 17
ATOM 33616 O O . GLU A 1 91 ? 6.358 13.680 -4.451 1.00 0.00 91 GLU A O 17
ATOM 33628 N N . ALA A 1 92 ? 4.204 14.372 -4.491 1.00 0.00 92 ALA A N 17
ATOM 33629 C CA . ALA A 1 92 ? 3.815 13.535 -5.624 1.00 0.00 92 ALA A CA 17
ATOM 33630 C C . ALA A 1 92 ? 4.128 12.069 -5.343 1.00 0.00 92 ALA A C 17
ATOM 33631 O O . ALA A 1 92 ? 4.410 11.295 -6.257 1.00 0.00 92 ALA A O 17
ATOM 33638 N N . GLN A 1 93 ? 4.047 11.698 -4.070 1.00 0.00 93 GLN A N 17
ATOM 33639 C CA . GLN A 1 93 ? 4.397 10.357 -3.640 1.00 0.00 93 GLN A CA 17
ATOM 33640 C C . GLN A 1 93 ? 3.367 9.360 -4.136 1.00 0.00 93 GLN A C 17
ATOM 33641 O O . GLN A 1 93 ? 2.416 9.036 -3.433 1.00 0.00 93 GLN A O 17
ATOM 33655 N N . THR A 1 94 ? 3.561 8.901 -5.357 1.00 0.00 94 THR A N 17
ATOM 33656 C CA . THR A 1 94 ? 2.628 8.001 -5.990 1.00 0.00 94 THR A CA 17
ATOM 33657 C C . THR A 1 94 ? 3.193 6.588 -6.000 1.00 0.00 94 THR A C 17
ATOM 33658 O O . THR A 1 94 ? 4.209 6.322 -6.645 1.00 0.00 94 THR A O 17
ATOM 33669 N N . ILE A 1 95 ? 2.544 5.704 -5.258 1.00 0.00 95 ILE A N 17
ATOM 33670 C CA . ILE A 1 95 ? 2.961 4.310 -5.160 1.00 0.00 95 ILE A CA 17
ATOM 33671 C C . ILE A 1 95 ? 1.866 3.398 -5.698 1.00 0.00 95 ILE A C 17
ATOM 33672 O O . ILE A 1 95 ? 0.676 3.719 -5.594 1.00 0.00 95 ILE A O 17
ATOM 33688 N N . ASP A 1 96 ? 2.262 2.278 -6.285 1.00 0.00 96 ASP A N 17
ATOM 33689 C CA . ASP A 1 96 ? 1.301 1.328 -6.822 1.00 0.00 96 ASP A CA 17
ATOM 33690 C C . ASP A 1 96 ? 1.374 -0.002 -6.086 1.00 0.00 96 ASP A C 17
ATOM 33691 O O . ASP A 1 96 ? 2.434 -0.416 -5.609 1.00 0.00 96 ASP A O 17
ATOM 33700 N N . LEU A 1 97 ? 0.226 -0.648 -5.972 1.00 0.00 97 LEU A N 17
ATOM 33701 C CA . LEU A 1 97 ? 0.133 -1.962 -5.365 1.00 0.00 97 LEU A CA 17
ATOM 33702 C C . LEU A 1 97 ? -0.530 -2.921 -6.342 1.00 0.00 97 LEU A C 17
ATOM 33703 O O . LEU A 1 97 ? -1.737 -2.842 -6.569 1.00 0.00 97 LEU A O 17
ATOM 33719 N N . TYR A 1 98 ? 0.256 -3.803 -6.939 1.00 0.00 98 TYR A N 17
ATOM 33720 C CA . TYR A 1 98 ? -0.285 -4.796 -7.852 1.00 0.00 98 TYR A CA 17
ATOM 33721 C C . TYR A 1 98 ? -0.701 -6.037 -7.078 1.00 0.00 98 TYR A C 17
ATOM 33722 O O . TYR A 1 98 ? 0.143 -6.848 -6.681 1.00 0.00 98 TYR A O 17
ATOM 33740 N N . PHE A 1 99 ? -1.993 -6.167 -6.835 1.00 0.00 99 PHE A N 17
ATOM 33741 C CA . PHE A 1 99 ? -2.520 -7.357 -6.196 1.00 0.00 99 PHE A CA 17
ATOM 33742 C C . PHE A 1 99 ? -2.655 -8.459 -7.227 1.00 0.00 99 PHE A C 17
ATOM 33743 O O . PHE A 1 99 ? -3.440 -8.351 -8.168 1.00 0.00 99 PHE A O 17
ATOM 33760 N N . GLU A 1 100 ? -1.876 -9.506 -7.050 1.00 0.00 100 GLU A N 17
ATOM 33761 C CA . GLU A 1 100 ? -1.823 -10.594 -8.003 1.00 0.00 100 GLU A CA 17
ATOM 33762 C C . GLU A 1 100 ? -2.103 -11.905 -7.293 1.00 0.00 100 GLU A C 17
ATOM 33763 O O . GLU A 1 100 ? -1.437 -12.234 -6.312 1.00 0.00 100 GLU A O 17
ATOM 33775 N N . ASP A 1 101 ? -3.092 -12.644 -7.766 1.00 0.00 101 ASP A N 17
ATOM 33776 C CA . ASP A 1 101 ? -3.429 -13.919 -7.153 1.00 0.00 101 ASP A CA 17
ATOM 33777 C C . ASP A 1 101 ? -2.289 -14.907 -7.375 1.00 0.00 101 ASP A C 17
ATOM 33778 O O . ASP A 1 101 ? -1.739 -15.467 -6.427 1.00 0.00 101 ASP A O 17
ATOM 33787 N N . ASN A 1 102 ? -1.914 -15.065 -8.635 1.00 0.00 102 ASN A N 17
ATOM 33788 C CA . ASN A 1 102 ? -0.848 -15.968 -9.037 1.00 0.00 102 ASN A CA 17
ATOM 33789 C C . ASN A 1 102 ? -0.777 -16.046 -10.554 1.00 0.00 102 ASN A C 17
ATOM 33790 O O . ASN A 1 102 ? 0.313 -16.094 -11.131 1.00 0.00 102 ASN A O 17
ATOM 33801 N N . TRP A 1 103 ? -1.943 -16.053 -11.203 1.00 0.00 103 TRP A N 17
ATOM 33802 C CA . TRP A 1 103 ? -1.998 -16.235 -12.653 1.00 0.00 103 TRP A CA 17
ATOM 33803 C C . TRP A 1 103 ? -3.382 -15.922 -13.234 1.00 0.00 103 TRP A C 17
ATOM 33804 O O . TRP A 1 103 ? -3.649 -16.233 -14.398 1.00 0.00 103 TRP A O 17
ATOM 33825 N N . GLY A 1 104 ? -4.258 -15.300 -12.452 1.00 0.00 104 GLY A N 17
ATOM 33826 C CA . GLY A 1 104 ? -5.619 -15.092 -12.916 1.00 0.00 104 GLY A CA 17
ATOM 33827 C C . GLY A 1 104 ? -6.137 -13.678 -12.698 1.00 0.00 104 GLY A C 17
ATOM 33828 O O . GLY A 1 104 ? -6.968 -13.197 -13.469 1.00 0.00 104 GLY A O 17
ATOM 33832 N N . ASN A 1 105 ? -5.669 -13.013 -11.652 1.00 0.00 105 ASN A N 17
ATOM 33833 C CA . ASN A 1 105 ? -6.165 -11.680 -11.320 1.00 0.00 105 ASN A CA 17
ATOM 33834 C C . ASN A 1 105 ? -5.016 -10.718 -11.039 1.00 0.00 105 ASN A C 17
ATOM 33835 O O . ASN A 1 105 ? -4.006 -11.097 -10.444 1.00 0.00 105 ASN A O 17
ATOM 33846 N N . LEU A 1 106 ? -5.183 -9.473 -11.474 1.00 0.00 106 LEU A N 17
ATOM 33847 C CA . LEU A 1 106 ? -4.187 -8.434 -11.261 1.00 0.00 106 LEU A CA 17
ATOM 33848 C C . LEU A 1 106 ? -4.877 -7.084 -11.067 1.00 0.00 106 LEU A C 17
ATOM 33849 O O . LEU A 1 106 ? -5.461 -6.538 -12.004 1.00 0.00 106 LEU A O 17
ATOM 33865 N N . GLN A 1 107 ? -4.825 -6.565 -9.850 1.00 0.00 107 GLN A N 17
ATOM 33866 C CA . GLN A 1 107 ? -5.483 -5.304 -9.532 1.00 0.00 107 GLN A CA 17
ATOM 33867 C C . GLN A 1 107 ? -4.474 -4.283 -9.014 1.00 0.00 107 GLN A C 17
ATOM 33868 O O . GLN A 1 107 ? -3.829 -4.502 -7.990 1.00 0.00 107 GLN A O 17
ATOM 33882 N N . GLN A 1 108 ? -4.341 -3.171 -9.724 1.00 0.00 108 GLN A N 17
ATOM 33883 C CA . GLN A 1 108 ? -3.419 -2.116 -9.324 1.00 0.00 108 GLN A CA 17
ATOM 33884 C C . GLN A 1 108 ? -4.128 -1.037 -8.512 1.00 0.00 108 GLN A C 17
ATOM 33885 O O . GLN A 1 108 ? -4.975 -0.312 -9.031 1.00 0.00 108 GLN A O 17
ATOM 33899 N N . LEU A 1 109 ? -3.776 -0.934 -7.244 1.00 0.00 109 LEU A N 17
ATOM 33900 C CA . LEU A 1 109 ? -4.210 0.193 -6.434 1.00 0.00 109 LEU A CA 17
ATOM 33901 C C . LEU A 1 109 ? -3.130 1.263 -6.475 1.00 0.00 109 LEU A C 17
ATOM 33902 O O . LEU A 1 109 ? -1.947 0.948 -6.580 1.00 0.00 109 LEU A O 17
ATOM 33918 N N . THR A 1 110 ? -3.530 2.520 -6.425 1.00 0.00 110 THR A N 17
ATOM 33919 C CA . THR A 1 110 ? -2.579 3.612 -6.560 1.00 0.00 110 THR A CA 17
ATOM 33920 C C . THR A 1 110 ? -2.879 4.725 -5.562 1.00 0.00 110 THR A C 17
ATOM 33921 O O . THR A 1 110 ? -4.011 5.196 -5.461 1.00 0.00 110 THR A O 17
ATOM 33932 N N . TYR A 1 111 ? -1.862 5.123 -4.813 1.00 0.00 111 TYR A N 17
ATOM 33933 C CA . TYR A 1 111 ? -2.010 6.165 -3.810 1.00 0.00 111 TYR A CA 17
ATOM 33934 C C . TYR A 1 111 ? -0.949 7.230 -4.006 1.00 0.00 111 TYR A C 17
ATOM 33935 O O . TYR A 1 111 ? 0.201 6.910 -4.305 1.00 0.00 111 TYR A O 17
ATOM 33953 N N . ASP A 1 112 ? -1.332 8.487 -3.852 1.00 0.00 112 ASP A N 17
ATOM 33954 C CA . ASP A 1 112 ? -0.385 9.580 -3.990 1.00 0.00 112 ASP A CA 17
ATOM 33955 C C . ASP A 1 112 ? -0.502 10.549 -2.818 1.00 0.00 112 ASP A C 17
ATOM 33956 O O . ASP A 1 112 ? -1.595 10.970 -2.444 1.00 0.00 112 ASP A O 17
ATOM 33965 N N . PHE A 1 113 ? 0.637 10.874 -2.228 1.00 0.00 113 PHE A N 17
ATOM 33966 C CA . PHE A 1 113 ? 0.684 11.789 -1.097 1.00 0.00 113 PHE A CA 17
ATOM 33967 C C . PHE A 1 113 ? 1.365 13.088 -1.502 1.00 0.00 113 PHE A C 17
ATOM 33968 O O . PHE A 1 113 ? 2.185 13.106 -2.424 1.00 0.00 113 PHE A O 17
ATOM 33985 N N . ASN A 1 114 ? 1.026 14.171 -0.819 1.00 0.00 114 ASN A N 17
ATOM 33986 C CA . ASN A 1 114 ? 1.554 15.488 -1.155 1.00 0.00 114 ASN A CA 17
ATOM 33987 C C . ASN A 1 114 ? 1.626 16.357 0.089 1.00 0.00 114 ASN A C 17
ATOM 33988 O O . ASN A 1 114 ? 1.151 15.963 1.147 1.00 0.00 114 ASN A O 17
ATOM 33999 N N . GLY A 1 115 ? 2.201 17.540 -0.043 1.00 0.00 115 GLY A N 17
ATOM 34000 C CA . GLY A 1 115 ? 2.347 18.425 1.096 1.00 0.00 115 GLY A CA 17
ATOM 34001 C C . GLY A 1 115 ? 1.787 19.799 0.814 1.00 0.00 115 GLY A C 17
ATOM 34002 O O . GLY A 1 115 ? 2.281 20.799 1.326 1.00 0.00 115 GLY A O 17
ATOM 34006 N N . LYS A 1 116 ? 0.733 19.842 0.007 1.00 0.00 116 LYS A N 17
ATOM 34007 C CA . LYS A 1 116 ? 0.122 21.102 -0.397 1.00 0.00 116 LYS A CA 17
ATOM 34008 C C . LYS A 1 116 ? -0.936 21.549 0.605 1.00 0.00 116 LYS A C 17
ATOM 34009 O O . LYS A 1 116 ? -1.805 22.363 0.290 1.00 0.00 116 LYS A O 17
ATOM 34028 N N . LEU A 1 117 ? -0.840 21.033 1.823 1.00 0.00 117 LEU A N 17
ATOM 34029 C CA . LEU A 1 117 ? -1.753 21.411 2.892 1.00 0.00 117 LEU A CA 17
ATOM 34030 C C . LEU A 1 117 ? -1.475 22.845 3.334 1.00 0.00 117 LEU A C 17
ATOM 34031 O O . LEU A 1 117 ? -2.379 23.566 3.758 1.00 0.00 117 LEU A O 17
ATOM 34047 N N . GLU A 1 118 ? -0.220 23.259 3.196 1.00 0.00 118 GLU A N 17
ATOM 34048 C CA . GLU A 1 118 ? 0.195 24.600 3.590 1.00 0.00 118 GLU A CA 17
ATOM 34049 C C . GLU A 1 118 ? -0.294 25.654 2.596 1.00 0.00 118 GLU A C 17
ATOM 34050 O O . GLU A 1 118 ? -0.168 26.852 2.845 1.00 0.00 118 GLU A O 17
ATOM 34062 N N . HIS A 1 119 ? -0.839 25.199 1.472 1.00 0.00 119 HIS A N 17
ATOM 34063 C CA . HIS A 1 119 ? -1.512 26.090 0.530 1.00 0.00 119 HIS A CA 17
ATOM 34064 C C . HIS A 1 119 ? -2.763 26.667 1.178 1.00 0.00 119 HIS A C 17
ATOM 34065 O O . HIS A 1 119 ? -3.033 27.866 1.076 1.00 0.00 119 HIS A O 17
ATOM 34080 N N . HIS A 1 120 ? -3.506 25.789 1.856 1.00 0.00 120 HIS A N 17
ATOM 34081 C CA . HIS A 1 120 ? -4.699 26.155 2.623 1.00 0.00 120 HIS A CA 17
ATOM 34082 C C . HIS A 1 120 ? -5.836 26.659 1.737 1.00 0.00 120 HIS A C 17
ATOM 34083 O O . HIS A 1 120 ? -6.784 25.925 1.454 1.00 0.00 120 HIS A O 17
ATOM 34098 N N . HIS A 1 121 ? -5.738 27.900 1.290 1.00 0.00 121 HIS A N 17
ATOM 34099 C CA . HIS A 1 121 ? -6.823 28.533 0.563 1.00 0.00 121 HIS A CA 17
ATOM 34100 C C . HIS A 1 121 ? -6.771 28.163 -0.911 1.00 0.00 121 HIS A C 17
ATOM 34101 O O . HIS A 1 121 ? -5.809 28.478 -1.611 1.00 0.00 121 HIS A O 17
ATOM 34116 N N . HIS A 1 122 ? -7.812 27.483 -1.369 1.00 0.00 122 HIS A N 17
ATOM 34117 C CA . HIS A 1 122 ? -7.911 27.088 -2.766 1.00 0.00 122 HIS A CA 17
ATOM 34118 C C . HIS A 1 122 ? -8.116 28.316 -3.644 1.00 0.00 122 HIS A C 17
ATOM 34119 O O . HIS A 1 122 ? -8.744 29.291 -3.223 1.00 0.00 122 HIS A O 17
ATOM 34134 N N . HIS A 1 123 ? -7.577 28.263 -4.851 1.00 0.00 123 HIS A N 17
ATOM 34135 C CA . HIS A 1 123 ? -7.572 29.420 -5.741 1.00 0.00 123 HIS A CA 17
ATOM 34136 C C . HIS A 1 123 ? -8.905 29.599 -6.448 1.00 0.00 123 HIS A C 17
ATOM 34137 O O . HIS A 1 123 ? -9.763 28.714 -6.432 1.00 0.00 123 HIS A O 17
ATOM 34152 N N . HIS A 1 124 ? -9.073 30.762 -7.057 1.00 0.00 124 HIS A N 17
ATOM 34153 C CA . HIS A 1 124 ? -10.263 31.064 -7.835 1.00 0.00 124 HIS A CA 17
ATOM 34154 C C . HIS A 1 124 ? -9.862 31.684 -9.164 1.00 0.00 124 HIS A C 17
ATOM 34155 O O . HIS A 1 124 ? -9.635 32.911 -9.206 1.00 0.00 124 HIS A O 17
ATOM 34171 N N . MET A 1 1 ? -21.438 7.913 -11.404 1.00 0.00 1 MET A N 18
ATOM 34172 C CA . MET A 1 1 ? -20.193 7.241 -10.966 1.00 0.00 1 MET A CA 18
ATOM 34173 C C . MET A 1 1 ? -19.732 6.243 -12.017 1.00 0.00 1 MET A C 18
ATOM 34174 O O . MET A 1 1 ? -20.530 5.758 -12.817 1.00 0.00 1 MET A O 18
ATOM 34190 N N . ASN A 1 2 ? -18.439 5.933 -12.009 1.00 0.00 2 ASN A N 18
ATOM 34191 C CA . ASN A 1 2 ? -17.883 4.949 -12.932 1.00 0.00 2 ASN A CA 18
ATOM 34192 C C . ASN A 1 2 ? -17.168 3.858 -12.144 1.00 0.00 2 ASN A C 18
ATOM 34193 O O . ASN A 1 2 ? -16.534 2.967 -12.710 1.00 0.00 2 ASN A O 18
ATOM 34204 N N . GLU A 1 3 ? -17.290 3.939 -10.826 1.00 0.00 3 GLU A N 18
ATOM 34205 C CA . GLU A 1 3 ? -16.690 2.969 -9.928 1.00 0.00 3 GLU A CA 18
ATOM 34206 C C . GLU A 1 3 ? -17.495 1.671 -9.941 1.00 0.00 3 GLU A C 18
ATOM 34207 O O . GLU A 1 3 ? -18.511 1.571 -10.632 1.00 0.00 3 GLU A O 18
ATOM 34219 N N . LEU A 1 4 ? -17.042 0.683 -9.188 1.00 0.00 4 LEU A N 18
ATOM 34220 C CA . LEU A 1 4 ? -17.715 -0.607 -9.145 1.00 0.00 4 LEU A CA 18
ATOM 34221 C C . LEU A 1 4 ? -18.981 -0.543 -8.295 1.00 0.00 4 LEU A C 18
ATOM 34222 O O . LEU A 1 4 ? -18.928 -0.649 -7.069 1.00 0.00 4 LEU A O 18
ATOM 34238 N N . ASP A 1 5 ? -20.115 -0.341 -8.951 1.00 0.00 5 ASP A N 18
ATOM 34239 C CA . ASP A 1 5 ? -21.402 -0.345 -8.267 1.00 0.00 5 ASP A CA 18
ATOM 34240 C C . ASP A 1 5 ? -22.059 -1.709 -8.420 1.00 0.00 5 ASP A C 18
ATOM 34241 O O . ASP A 1 5 ? -22.532 -2.064 -9.501 1.00 0.00 5 ASP A O 18
ATOM 34250 N N . ILE A 1 6 ? -22.047 -2.483 -7.349 1.00 0.00 6 ILE A N 18
ATOM 34251 C CA . ILE A 1 6 ? -22.624 -3.818 -7.364 1.00 0.00 6 ILE A CA 18
ATOM 34252 C C . ILE A 1 6 ? -23.742 -3.912 -6.335 1.00 0.00 6 ILE A C 18
ATOM 34253 O O . ILE A 1 6 ? -23.549 -3.574 -5.163 1.00 0.00 6 ILE A O 18
ATOM 34269 N N . GLN A 1 7 ? -24.913 -4.347 -6.777 1.00 0.00 7 GLN A N 18
ATOM 34270 C CA . GLN A 1 7 ? -26.058 -4.476 -5.892 1.00 0.00 7 GLN A CA 18
ATOM 34271 C C . GLN A 1 7 ? -26.062 -5.842 -5.211 1.00 0.00 7 GLN A C 18
ATOM 34272 O O . GLN A 1 7 ? -26.464 -6.842 -5.815 1.00 0.00 7 GLN A O 18
ATOM 34286 N N . GLN A 1 8 ? -25.607 -5.873 -3.957 1.00 0.00 8 GLN A N 18
ATOM 34287 C CA . GLN A 1 8 ? -25.544 -7.104 -3.168 1.00 0.00 8 GLN A CA 18
ATOM 34288 C C . GLN A 1 8 ? -24.638 -8.135 -3.841 1.00 0.00 8 GLN A C 18
ATOM 34289 O O . GLN A 1 8 ? -23.877 -7.795 -4.749 1.00 0.00 8 GLN A O 18
ATOM 34303 N N . GLU A 1 9 ? -24.713 -9.383 -3.372 1.00 0.00 9 GLU A N 18
ATOM 34304 C CA . GLU A 1 9 ? -23.904 -10.480 -3.912 1.00 0.00 9 GLU A CA 18
ATOM 34305 C C . GLU A 1 9 ? -22.422 -10.248 -3.634 1.00 0.00 9 GLU A C 18
ATOM 34306 O O . GLU A 1 9 ? -22.052 -9.234 -3.043 1.00 0.00 9 GLU A O 18
ATOM 34318 N N . TYR A 1 10 ? -21.594 -11.216 -4.038 1.00 0.00 10 TYR A N 18
ATOM 34319 C CA . TYR A 1 10 ? -20.135 -11.105 -3.956 1.00 0.00 10 TYR A CA 18
ATOM 34320 C C . TYR A 1 10 ? -19.651 -10.802 -2.536 1.00 0.00 10 TYR A C 18
ATOM 34321 O O . TYR A 1 10 ? -19.610 -9.651 -2.110 1.00 0.00 10 TYR A O 18
ATOM 34339 N N . PRO A 1 11 ? -19.254 -11.842 -1.793 1.00 0.00 11 PRO A N 18
ATOM 34340 C CA . PRO A 1 11 ? -18.834 -11.703 -0.395 1.00 0.00 11 PRO A CA 18
ATOM 34341 C C . PRO A 1 11 ? -17.448 -11.073 -0.243 1.00 0.00 11 PRO A C 18
ATOM 34342 O O . PRO A 1 11 ? -16.935 -10.951 0.868 1.00 0.00 11 PRO A O 18
ATOM 34353 N N . PHE A 1 12 ? -16.846 -10.676 -1.357 1.00 0.00 12 PHE A N 18
ATOM 34354 C CA . PHE A 1 12 ? -15.531 -10.059 -1.318 1.00 0.00 12 PHE A CA 18
ATOM 34355 C C . PHE A 1 12 ? -15.669 -8.542 -1.257 1.00 0.00 12 PHE A C 18
ATOM 34356 O O . PHE A 1 12 ? -16.625 -7.974 -1.786 1.00 0.00 12 PHE A O 18
ATOM 34373 N N . THR A 1 13 ? -14.721 -7.891 -0.606 1.00 0.00 13 THR A N 18
ATOM 34374 C CA . THR A 1 13 ? -14.736 -6.444 -0.498 1.00 0.00 13 THR A CA 18
ATOM 34375 C C . THR A 1 13 ? -13.326 -5.907 -0.285 1.00 0.00 13 THR A C 18
ATOM 34376 O O . THR A 1 13 ? -12.538 -6.465 0.486 1.00 0.00 13 THR A O 18
ATOM 34387 N N . VAL A 1 14 ? -13.002 -4.842 -1.002 1.00 0.00 14 VAL A N 18
ATOM 34388 C CA . VAL A 1 14 ? -11.718 -4.183 -0.857 1.00 0.00 14 VAL A CA 18
ATOM 34389 C C . VAL A 1 14 ? -11.866 -2.973 0.054 1.00 0.00 14 VAL A C 18
ATOM 34390 O O . VAL A 1 14 ? -12.441 -1.955 -0.334 1.00 0.00 14 VAL A O 18
ATOM 34403 N N . GLU A 1 15 ? -11.372 -3.106 1.267 1.00 0.00 15 GLU A N 18
ATOM 34404 C CA . GLU A 1 15 ? -11.481 -2.057 2.264 1.00 0.00 15 GLU A CA 18
ATOM 34405 C C . GLU A 1 15 ? -10.138 -1.363 2.432 1.00 0.00 15 GLU A C 18
ATOM 34406 O O . GLU A 1 15 ? -9.104 -2.022 2.553 1.00 0.00 15 GLU A O 18
ATOM 34418 N N . SER A 1 16 ? -10.153 -0.043 2.417 1.00 0.00 16 SER A N 18
ATOM 34419 C CA . SER A 1 16 ? -8.932 0.728 2.552 1.00 0.00 16 SER A CA 18
ATOM 34420 C C . SER A 1 16 ? -9.245 2.142 3.020 1.00 0.00 16 SER A C 18
ATOM 34421 O O . SER A 1 16 ? -10.164 2.788 2.507 1.00 0.00 16 SER A O 18
ATOM 34429 N N . MET A 1 17 ? -8.502 2.609 4.012 1.00 0.00 17 MET A N 18
ATOM 34430 C CA . MET A 1 17 ? -8.582 4.002 4.420 1.00 0.00 17 MET A CA 18
ATOM 34431 C C . MET A 1 17 ? -7.697 4.831 3.502 1.00 0.00 17 MET A C 18
ATOM 34432 O O . MET A 1 17 ? -6.477 4.692 3.529 1.00 0.00 17 MET A O 18
ATOM 34446 N N . PRO A 1 18 ? -8.310 5.690 2.667 1.00 0.00 18 PRO A N 18
ATOM 34447 C CA . PRO A 1 18 ? -7.602 6.444 1.626 1.00 0.00 18 PRO A CA 18
ATOM 34448 C C . PRO A 1 18 ? -6.412 7.238 2.158 1.00 0.00 18 PRO A C 18
ATOM 34449 O O . PRO A 1 18 ? -6.569 8.296 2.773 1.00 0.00 18 PRO A O 18
ATOM 34460 N N . VAL A 1 19 ? -5.224 6.697 1.939 1.00 0.00 19 VAL A N 18
ATOM 34461 C CA . VAL A 1 19 ? -3.995 7.365 2.319 1.00 0.00 19 VAL A CA 18
ATOM 34462 C C . VAL A 1 19 ? -3.489 8.226 1.165 1.00 0.00 19 VAL A C 18
ATOM 34463 O O . VAL A 1 19 ? -2.888 7.731 0.211 1.00 0.00 19 VAL A O 18
ATOM 34476 N N . ALA A 1 20 ? -3.768 9.516 1.246 1.00 0.00 20 ALA A N 18
ATOM 34477 C CA . ALA A 1 20 ? -3.440 10.446 0.176 1.00 0.00 20 ALA A CA 18
ATOM 34478 C C . ALA A 1 20 ? -3.644 11.881 0.645 1.00 0.00 20 ALA A C 18
ATOM 34479 O O . ALA A 1 20 ? -3.696 12.140 1.848 1.00 0.00 20 ALA A O 18
ATOM 34486 N N . ASP A 1 21 ? -3.746 12.798 -0.322 1.00 0.00 21 ASP A N 18
ATOM 34487 C CA . ASP A 1 21 ? -4.032 14.218 -0.070 1.00 0.00 21 ASP A CA 18
ATOM 34488 C C . ASP A 1 21 ? -2.829 14.953 0.513 1.00 0.00 21 ASP A C 18
ATOM 34489 O O . ASP A 1 21 ? -2.303 15.872 -0.108 1.00 0.00 21 ASP A O 18
ATOM 34498 N N . GLU A 1 22 ? -2.393 14.557 1.693 1.00 0.00 22 GLU A N 18
ATOM 34499 C CA . GLU A 1 22 ? -1.323 15.267 2.376 1.00 0.00 22 GLU A CA 18
ATOM 34500 C C . GLU A 1 22 ? -0.175 14.326 2.709 1.00 0.00 22 GLU A C 18
ATOM 34501 O O . GLU A 1 22 ? -0.390 13.146 2.983 1.00 0.00 22 GLU A O 18
ATOM 34513 N N . ILE A 1 23 ? 1.039 14.857 2.665 1.00 0.00 23 ILE A N 18
ATOM 34514 C CA . ILE A 1 23 ? 2.236 14.100 3.002 1.00 0.00 23 ILE A CA 18
ATOM 34515 C C . ILE A 1 23 ? 3.427 15.061 3.094 1.00 0.00 23 ILE A C 18
ATOM 34516 O O . ILE A 1 23 ? 3.506 16.037 2.346 1.00 0.00 23 ILE A O 18
ATOM 34532 N N . ALA A 1 24 ? 4.318 14.812 4.039 1.00 0.00 24 ALA A N 18
ATOM 34533 C CA . ALA A 1 24 ? 5.471 15.672 4.251 1.00 0.00 24 ALA A CA 18
ATOM 34534 C C . ALA A 1 24 ? 6.725 14.841 4.477 1.00 0.00 24 ALA A C 18
ATOM 34535 O O . ALA A 1 24 ? 6.667 13.614 4.450 1.00 0.00 24 ALA A O 18
ATOM 34542 N N . GLY A 1 25 ? 7.851 15.507 4.688 1.00 0.00 25 GLY A N 18
ATOM 34543 C CA . GLY A 1 25 ? 9.092 14.803 4.931 1.00 0.00 25 GLY A CA 18
ATOM 34544 C C . GLY A 1 25 ? 9.132 14.182 6.314 1.00 0.00 25 GLY A C 18
ATOM 34545 O O . GLY A 1 25 ? 8.645 14.783 7.278 1.00 0.00 25 GLY A O 18
ATOM 34549 N N . ASP A 1 26 ? 9.696 12.974 6.404 1.00 0.00 26 ASP A N 18
ATOM 34550 C CA . ASP A 1 26 ? 9.807 12.244 7.673 1.00 0.00 26 ASP A CA 18
ATOM 34551 C C . ASP A 1 26 ? 8.428 11.964 8.263 1.00 0.00 26 ASP A C 18
ATOM 34552 O O . ASP A 1 26 ? 8.248 11.947 9.482 1.00 0.00 26 ASP A O 18
ATOM 34561 N N . GLU A 1 27 ? 7.461 11.717 7.392 1.00 0.00 27 GLU A N 18
ATOM 34562 C CA . GLU A 1 27 ? 6.094 11.474 7.815 1.00 0.00 27 GLU A CA 18
ATOM 34563 C C . GLU A 1 27 ? 5.738 10.004 7.614 1.00 0.00 27 GLU A C 18
ATOM 34564 O O . GLU A 1 27 ? 6.076 9.410 6.589 1.00 0.00 27 GLU A O 18
ATOM 34576 N N . THR A 1 28 ? 5.068 9.422 8.593 1.00 0.00 28 THR A N 18
ATOM 34577 C CA . THR A 1 28 ? 4.675 8.026 8.524 1.00 0.00 28 THR A CA 18
ATOM 34578 C C . THR A 1 28 ? 3.171 7.907 8.309 1.00 0.00 28 THR A C 18
ATOM 34579 O O . THR A 1 28 ? 2.373 8.300 9.160 1.00 0.00 28 THR A O 18
ATOM 34590 N N . VAL A 1 29 ? 2.797 7.374 7.162 1.00 0.00 29 VAL A N 18
ATOM 34591 C CA . VAL A 1 29 ? 1.400 7.215 6.808 1.00 0.00 29 VAL A CA 18
ATOM 34592 C C . VAL A 1 29 ? 0.969 5.770 7.044 1.00 0.00 29 VAL A C 18
ATOM 34593 O O . VAL A 1 29 ? 1.570 4.840 6.500 1.00 0.00 29 VAL A O 18
ATOM 34606 N N . GLU A 1 30 ? -0.055 5.579 7.864 1.00 0.00 30 GLU A N 18
ATOM 34607 C CA . GLU A 1 30 ? -0.518 4.236 8.184 1.00 0.00 30 GLU A CA 18
ATOM 34608 C C . GLU A 1 30 ? -1.560 3.764 7.175 1.00 0.00 30 GLU A C 18
ATOM 34609 O O . GLU A 1 30 ? -2.717 4.183 7.192 1.00 0.00 30 GLU A O 18
ATOM 34621 N N . ILE A 1 31 ? -1.129 2.892 6.286 1.00 0.00 31 ILE A N 18
ATOM 34622 C CA . ILE A 1 31 ? -1.996 2.360 5.256 1.00 0.00 31 ILE A CA 18
ATOM 34623 C C . ILE A 1 31 ? -2.801 1.192 5.809 1.00 0.00 31 ILE A C 18
ATOM 34624 O O . ILE A 1 31 ? -2.268 0.105 6.038 1.00 0.00 31 ILE A O 18
ATOM 34640 N N . ARG A 1 32 ? -4.075 1.437 6.060 1.00 0.00 32 ARG A N 18
ATOM 34641 C CA . ARG A 1 32 ? -4.956 0.415 6.600 1.00 0.00 32 ARG A CA 18
ATOM 34642 C C . ARG A 1 32 ? -5.625 -0.340 5.461 1.00 0.00 32 ARG A C 18
ATOM 34643 O O . ARG A 1 32 ? -6.543 0.174 4.821 1.00 0.00 32 ARG A O 18
ATOM 34664 N N . LEU A 1 33 ? -5.149 -1.548 5.211 1.00 0.00 33 LEU A N 18
ATOM 34665 C CA . LEU A 1 33 ? -5.603 -2.318 4.061 1.00 0.00 33 LEU A CA 18
ATOM 34666 C C . LEU A 1 33 ? -6.321 -3.582 4.526 1.00 0.00 33 LEU A C 18
ATOM 34667 O O . LEU A 1 33 ? -5.796 -4.347 5.339 1.00 0.00 33 LEU A O 18
ATOM 34683 N N . GLU A 1 34 ? -7.516 -3.799 3.997 1.00 0.00 34 GLU A N 18
ATOM 34684 C CA . GLU A 1 34 ? -8.321 -4.957 4.353 1.00 0.00 34 GLU A CA 18
ATOM 34685 C C . GLU A 1 34 ? -8.973 -5.555 3.113 1.00 0.00 34 GLU A C 18
ATOM 34686 O O . GLU A 1 34 ? -9.806 -4.919 2.477 1.00 0.00 34 GLU A O 18
ATOM 34698 N N . ILE A 1 35 ? -8.600 -6.769 2.761 1.00 0.00 35 ILE A N 18
ATOM 34699 C CA . ILE A 1 35 ? -9.223 -7.436 1.630 1.00 0.00 35 ILE A CA 18
ATOM 34700 C C . ILE A 1 35 ? -9.986 -8.665 2.094 1.00 0.00 35 ILE A C 18
ATOM 34701 O O . ILE A 1 35 ? -9.400 -9.602 2.629 1.00 0.00 35 ILE A O 18
ATOM 34717 N N . LYS A 1 36 ? -11.295 -8.648 1.921 1.00 0.00 36 LYS A N 18
ATOM 34718 C CA . LYS A 1 36 ? -12.102 -9.819 2.209 1.00 0.00 36 LYS A CA 18
ATOM 34719 C C . LYS A 1 36 ? -12.284 -10.618 0.929 1.00 0.00 36 LYS A C 18
ATOM 34720 O O . LYS A 1 36 ? -12.862 -10.120 -0.035 1.00 0.00 36 LYS A O 18
ATOM 34739 N N . PRO A 1 37 ? -11.751 -11.847 0.890 1.00 0.00 37 PRO A N 18
ATOM 34740 C CA . PRO A 1 37 ? -11.800 -12.692 -0.302 1.00 0.00 37 PRO A CA 18
ATOM 34741 C C . PRO A 1 37 ? -13.176 -13.312 -0.532 1.00 0.00 37 PRO A C 18
ATOM 34742 O O . PRO A 1 37 ? -13.961 -13.489 0.404 1.00 0.00 37 PRO A O 18
ATOM 34753 N N . SER A 1 38 ? -13.455 -13.660 -1.781 1.00 0.00 38 SER A N 18
ATOM 34754 C CA . SER A 1 38 ? -14.724 -14.266 -2.142 1.00 0.00 38 SER A CA 18
ATOM 34755 C C . SER A 1 38 ? -14.667 -15.775 -1.908 1.00 0.00 38 SER A C 18
ATOM 34756 O O . SER A 1 38 ? -14.718 -16.572 -2.851 1.00 0.00 38 SER A O 18
ATOM 34764 N N . GLY A 1 39 ? -14.531 -16.155 -0.642 1.00 0.00 39 GLY A N 18
ATOM 34765 C CA . GLY A 1 39 ? -14.431 -17.557 -0.291 1.00 0.00 39 GLY A CA 18
ATOM 34766 C C . GLY A 1 39 ? -13.041 -18.110 -0.538 1.00 0.00 39 GLY A C 18
ATOM 34767 O O . GLY A 1 39 ? -12.620 -18.270 -1.685 1.00 0.00 39 GLY A O 18
ATOM 34771 N N . ASN A 1 40 ? -12.316 -18.396 0.533 1.00 0.00 40 ASN A N 18
ATOM 34772 C CA . ASN A 1 40 ? -10.969 -18.935 0.406 1.00 0.00 40 ASN A CA 18
ATOM 34773 C C . ASN A 1 40 ? -10.991 -20.449 0.556 1.00 0.00 40 ASN A C 18
ATOM 34774 O O . ASN A 1 40 ? -10.987 -20.977 1.669 1.00 0.00 40 ASN A O 18
ATOM 34785 N N . PHE A 1 41 ? -11.056 -21.140 -0.570 1.00 0.00 41 PHE A N 18
ATOM 34786 C CA . PHE A 1 41 ? -11.022 -22.595 -0.575 1.00 0.00 41 PHE A CA 18
ATOM 34787 C C . PHE A 1 41 ? -9.829 -23.066 -1.390 1.00 0.00 41 PHE A C 18
ATOM 34788 O O . PHE A 1 41 ? -8.793 -23.440 -0.839 1.00 0.00 41 PHE A O 18
ATOM 34805 N N . ILE A 1 42 ? -9.975 -23.025 -2.705 1.00 0.00 42 ILE A N 18
ATOM 34806 C CA . ILE A 1 42 ? -8.888 -23.360 -3.604 1.00 0.00 42 ILE A CA 18
ATOM 34807 C C . ILE A 1 42 ? -8.202 -22.081 -4.067 1.00 0.00 42 ILE A C 18
ATOM 34808 O O . ILE A 1 42 ? -8.827 -21.020 -4.115 1.00 0.00 42 ILE A O 18
ATOM 34824 N N . GLY A 1 43 ? -6.922 -22.173 -4.375 1.00 0.00 43 GLY A N 18
ATOM 34825 C CA . GLY A 1 43 ? -6.205 -21.025 -4.876 1.00 0.00 43 GLY A CA 18
ATOM 34826 C C . GLY A 1 43 ? -4.715 -21.165 -4.696 1.00 0.00 43 GLY A C 18
ATOM 34827 O O . GLY A 1 43 ? -4.180 -22.274 -4.733 1.00 0.00 43 GLY A O 18
ATOM 34831 N N . THR A 1 44 ? -4.056 -20.047 -4.490 1.00 0.00 44 THR A N 18
ATOM 34832 C CA . THR A 1 44 ? -2.621 -20.014 -4.318 1.00 0.00 44 THR A CA 18
ATOM 34833 C C . THR A 1 44 ? -2.275 -19.085 -3.156 1.00 0.00 44 THR A C 18
ATOM 34834 O O . THR A 1 44 ? -3.149 -18.718 -2.365 1.00 0.00 44 THR A O 18
ATOM 34845 N N . VAL A 1 45 ? -1.015 -18.714 -3.046 1.00 0.00 45 VAL A N 18
ATOM 34846 C CA . VAL A 1 45 ? -0.588 -17.806 -2.005 1.00 0.00 45 VAL A CA 18
ATOM 34847 C C . VAL A 1 45 ? -0.823 -16.369 -2.449 1.00 0.00 45 VAL A C 18
ATOM 34848 O O . VAL A 1 45 ? -0.299 -15.937 -3.480 1.00 0.00 45 VAL A O 18
ATOM 34861 N N . TYR A 1 46 ? -1.632 -15.649 -1.682 1.00 0.00 46 TYR A N 18
ATOM 34862 C CA . TYR A 1 46 ? -1.925 -14.249 -1.961 1.00 0.00 46 TYR A CA 18
ATOM 34863 C C . TYR A 1 46 ? -0.626 -13.450 -2.058 1.00 0.00 46 TYR A C 18
ATOM 34864 O O . TYR A 1 46 ? 0.157 -13.390 -1.105 1.00 0.00 46 TYR A O 18
ATOM 34882 N N . THR A 1 47 ? -0.405 -12.843 -3.214 1.00 0.00 47 THR A N 18
ATOM 34883 C CA . THR A 1 47 ? 0.862 -12.192 -3.496 1.00 0.00 47 THR A CA 18
ATOM 34884 C C . THR A 1 47 ? 0.699 -10.680 -3.595 1.00 0.00 47 THR A C 18
ATOM 34885 O O . THR A 1 47 ? -0.262 -10.187 -4.184 1.00 0.00 47 THR A O 18
ATOM 34896 N N . LEU A 1 48 ? 1.636 -9.950 -3.012 1.00 0.00 48 LEU A N 18
ATOM 34897 C CA . LEU A 1 48 ? 1.604 -8.502 -3.050 1.00 0.00 48 LEU A CA 18
ATOM 34898 C C . LEU A 1 48 ? 2.972 -7.952 -3.436 1.00 0.00 48 LEU A C 18
ATOM 34899 O O . LEU A 1 48 ? 3.953 -8.112 -2.707 1.00 0.00 48 LEU A O 18
ATOM 34915 N N . ARG A 1 49 ? 3.034 -7.328 -4.601 1.00 0.00 49 ARG A N 18
ATOM 34916 C CA . ARG A 1 49 ? 4.263 -6.716 -5.076 1.00 0.00 49 ARG A CA 18
ATOM 34917 C C . ARG A 1 49 ? 4.123 -5.200 -5.040 1.00 0.00 49 ARG A C 18
ATOM 34918 O O . ARG A 1 49 ? 3.093 -4.648 -5.438 1.00 0.00 49 ARG A O 18
ATOM 34939 N N . TYR A 1 50 ? 5.146 -4.536 -4.540 1.00 0.00 50 TYR A N 18
ATOM 34940 C CA . TYR A 1 50 ? 5.080 -3.105 -4.290 1.00 0.00 50 TYR A CA 18
ATOM 34941 C C . TYR A 1 50 ? 5.858 -2.345 -5.347 1.00 0.00 50 TYR A C 18
ATOM 34942 O O . TYR A 1 50 ? 6.739 -2.907 -5.994 1.00 0.00 50 TYR A O 18
ATOM 34960 N N . PHE A 1 51 ? 5.525 -1.079 -5.539 1.00 0.00 51 PHE A N 18
ATOM 34961 C CA . PHE A 1 51 ? 6.245 -0.249 -6.486 1.00 0.00 51 PHE A CA 18
ATOM 34962 C C . PHE A 1 51 ? 6.167 1.218 -6.094 1.00 0.00 51 PHE A C 18
ATOM 34963 O O . PHE A 1 51 ? 5.081 1.768 -5.900 1.00 0.00 51 PHE A O 18
ATOM 34980 N N . GLN A 1 52 ? 7.327 1.842 -5.957 1.00 0.00 52 GLN A N 18
ATOM 34981 C CA . GLN A 1 52 ? 7.406 3.279 -5.736 1.00 0.00 52 GLN A CA 18
ATOM 34982 C C . GLN A 1 52 ? 8.112 3.929 -6.918 1.00 0.00 52 GLN A C 18
ATOM 34983 O O . GLN A 1 52 ? 9.325 4.122 -6.891 1.00 0.00 52 GLN A O 18
ATOM 34997 N N . PRO A 1 53 ? 7.368 4.231 -7.993 1.00 0.00 53 PRO A N 18
ATOM 34998 C CA . PRO A 1 53 ? 7.944 4.758 -9.222 1.00 0.00 53 PRO A CA 18
ATOM 34999 C C . PRO A 1 53 ? 8.066 6.277 -9.213 1.00 0.00 53 PRO A C 18
ATOM 35000 O O . PRO A 1 53 ? 8.600 6.875 -10.147 1.00 0.00 53 PRO A O 18
ATOM 35011 N N . ASP A 1 54 ? 7.581 6.889 -8.148 1.00 0.00 54 ASP A N 18
ATOM 35012 C CA . ASP A 1 54 ? 7.571 8.338 -8.047 1.00 0.00 54 ASP A CA 18
ATOM 35013 C C . ASP A 1 54 ? 7.956 8.790 -6.644 1.00 0.00 54 ASP A C 18
ATOM 35014 O O . ASP A 1 54 ? 8.962 9.478 -6.461 1.00 0.00 54 ASP A O 18
ATOM 35023 N N . GLY A 1 55 ? 7.163 8.380 -5.658 1.00 0.00 55 GLY A N 18
ATOM 35024 C CA . GLY A 1 55 ? 7.441 8.745 -4.280 1.00 0.00 55 GLY A CA 18
ATOM 35025 C C . GLY A 1 55 ? 8.605 7.966 -3.710 1.00 0.00 55 GLY A C 18
ATOM 35026 O O . GLY A 1 55 ? 9.092 7.022 -4.338 1.00 0.00 55 GLY A O 18
ATOM 35030 N N . LYS A 1 56 ? 9.053 8.347 -2.520 1.00 0.00 56 LYS A N 18
ATOM 35031 C CA . LYS A 1 56 ? 10.194 7.693 -1.903 1.00 0.00 56 LYS A CA 18
ATOM 35032 C C . LYS A 1 56 ? 9.984 7.545 -0.400 1.00 0.00 56 LYS A C 18
ATOM 35033 O O . LYS A 1 56 ? 9.656 8.512 0.293 1.00 0.00 56 LYS A O 18
ATOM 35052 N N . GLY A 1 57 ? 10.208 6.343 0.105 1.00 0.00 57 GLY A N 18
ATOM 35053 C CA . GLY A 1 57 ? 10.067 6.097 1.522 1.00 0.00 57 GLY A CA 18
ATOM 35054 C C . GLY A 1 57 ? 10.131 4.626 1.859 1.00 0.00 57 GLY A C 18
ATOM 35055 O O . GLY A 1 57 ? 10.292 3.784 0.973 1.00 0.00 57 GLY A O 18
ATOM 35059 N N . SER A 1 58 ? 10.008 4.313 3.135 1.00 0.00 58 SER A N 18
ATOM 35060 C CA . SER A 1 58 ? 10.060 2.940 3.597 1.00 0.00 58 SER A CA 18
ATOM 35061 C C . SER A 1 58 ? 8.672 2.467 4.017 1.00 0.00 58 SER A C 18
ATOM 35062 O O . SER A 1 58 ? 8.060 3.032 4.922 1.00 0.00 58 SER A O 18
ATOM 35070 N N . LEU A 1 59 ? 8.176 1.447 3.338 1.00 0.00 59 LEU A N 18
ATOM 35071 C CA . LEU A 1 59 ? 6.889 0.862 3.666 1.00 0.00 59 LEU A CA 18
ATOM 35072 C C . LEU A 1 59 ? 7.107 -0.380 4.517 1.00 0.00 59 LEU A C 18
ATOM 35073 O O . LEU A 1 59 ? 7.735 -1.334 4.069 1.00 0.00 59 LEU A O 18
ATOM 35089 N N . LYS A 1 60 ? 6.626 -0.355 5.750 1.00 0.00 60 LYS A N 18
ATOM 35090 C CA . LYS A 1 60 ? 6.819 -1.481 6.654 1.00 0.00 60 LYS A CA 18
ATOM 35091 C C . LYS A 1 60 ? 5.498 -2.157 6.995 1.00 0.00 60 LYS A C 18
ATOM 35092 O O . LYS A 1 60 ? 4.425 -1.576 6.826 1.00 0.00 60 LYS A O 18
ATOM 35111 N N . MET A 1 61 ? 5.601 -3.379 7.488 1.00 0.00 61 MET A N 18
ATOM 35112 C CA . MET A 1 61 ? 4.455 -4.134 7.971 1.00 0.00 61 MET A CA 18
ATOM 35113 C C . MET A 1 61 ? 4.409 -4.091 9.496 1.00 0.00 61 MET A C 18
ATOM 35114 O O . MET A 1 61 ? 5.225 -3.415 10.129 1.00 0.00 61 MET A O 18
ATOM 35128 N N . GLU A 1 62 ? 3.470 -4.823 10.083 1.00 0.00 62 GLU A N 18
ATOM 35129 C CA . GLU A 1 62 ? 3.367 -4.919 11.536 1.00 0.00 62 GLU A CA 18
ATOM 35130 C C . GLU A 1 62 ? 4.597 -5.598 12.131 1.00 0.00 62 GLU A C 18
ATOM 35131 O O . GLU A 1 62 ? 5.011 -5.290 13.246 1.00 0.00 62 GLU A O 18
ATOM 35143 N N . ASP A 1 63 ? 5.183 -6.518 11.379 1.00 0.00 63 ASP A N 18
ATOM 35144 C CA . ASP A 1 63 ? 6.367 -7.234 11.837 1.00 0.00 63 ASP A CA 18
ATOM 35145 C C . ASP A 1 63 ? 7.635 -6.559 11.339 1.00 0.00 63 ASP A C 18
ATOM 35146 O O . ASP A 1 63 ? 8.737 -7.080 11.516 1.00 0.00 63 ASP A O 18
ATOM 35155 N N . GLY A 1 64 ? 7.478 -5.395 10.727 1.00 0.00 64 GLY A N 18
ATOM 35156 C CA . GLY A 1 64 ? 8.608 -4.710 10.147 1.00 0.00 64 GLY A CA 18
ATOM 35157 C C . GLY A 1 64 ? 8.743 -5.021 8.677 1.00 0.00 64 GLY A C 18
ATOM 35158 O O . GLY A 1 64 ? 7.743 -5.056 7.963 1.00 0.00 64 GLY A O 18
ATOM 35162 N N . THR A 1 65 ? 9.972 -5.264 8.235 1.00 0.00 65 THR A N 18
ATOM 35163 C CA . THR A 1 65 ? 10.257 -5.563 6.836 1.00 0.00 65 THR A CA 18
ATOM 35164 C C . THR A 1 65 ? 10.019 -4.347 5.947 1.00 0.00 65 THR A C 18
ATOM 35165 O O . THR A 1 65 ? 8.883 -3.905 5.756 1.00 0.00 65 THR A O 18
ATOM 35176 N N . VAL A 1 66 ? 11.095 -3.793 5.412 1.00 0.00 66 VAL A N 18
ATOM 35177 C CA . VAL A 1 66 ? 10.976 -2.714 4.454 1.00 0.00 66 VAL A CA 18
ATOM 35178 C C . VAL A 1 66 ? 10.586 -3.291 3.099 1.00 0.00 66 VAL A C 18
ATOM 35179 O O . VAL A 1 66 ? 11.376 -3.979 2.446 1.00 0.00 66 VAL A O 18
ATOM 35192 N N . LEU A 1 67 ? 9.350 -3.040 2.709 1.00 0.00 67 LEU A N 18
ATOM 35193 C CA . LEU A 1 67 ? 8.795 -3.579 1.482 1.00 0.00 67 LEU A CA 18
ATOM 35194 C C . LEU A 1 67 ? 9.414 -2.894 0.267 1.00 0.00 67 LEU A C 18
ATOM 35195 O O . LEU A 1 67 ? 9.271 -1.684 0.075 1.00 0.00 67 LEU A O 18
ATOM 35211 N N . LYS A 1 68 ? 10.105 -3.685 -0.540 1.00 0.00 68 LYS A N 18
ATOM 35212 C CA . LYS A 1 68 ? 10.883 -3.171 -1.660 1.00 0.00 68 LYS A CA 18
ATOM 35213 C C . LYS A 1 68 ? 10.063 -3.153 -2.945 1.00 0.00 68 LYS A C 18
ATOM 35214 O O . LYS A 1 68 ? 9.279 -4.067 -3.204 1.00 0.00 68 LYS A O 18
ATOM 35233 N N . PRO A 1 69 ? 10.238 -2.113 -3.771 1.00 0.00 69 PRO A N 18
ATOM 35234 C CA . PRO A 1 69 ? 9.618 -2.046 -5.093 1.00 0.00 69 PRO A CA 18
ATOM 35235 C C . PRO A 1 69 ? 10.092 -3.188 -5.988 1.00 0.00 69 PRO A C 18
ATOM 35236 O O . PRO A 1 69 ? 11.261 -3.580 -5.935 1.00 0.00 69 PRO A O 18
ATOM 35247 N N . ASN A 1 70 ? 9.164 -3.741 -6.770 1.00 0.00 70 ASN A N 18
ATOM 35248 C CA . ASN A 1 70 ? 9.453 -4.832 -7.710 1.00 0.00 70 ASN A CA 18
ATOM 35249 C C . ASN A 1 70 ? 9.629 -6.164 -6.973 1.00 0.00 70 ASN A C 18
ATOM 35250 O O . ASN A 1 70 ? 9.666 -7.229 -7.593 1.00 0.00 70 ASN A O 18
ATOM 35261 N N . ASP A 1 71 ? 9.710 -6.112 -5.649 1.00 0.00 71 ASP A N 18
ATOM 35262 C CA . ASP A 1 71 ? 9.900 -7.320 -4.862 1.00 0.00 71 ASP A CA 18
ATOM 35263 C C . ASP A 1 71 ? 8.555 -7.959 -4.549 1.00 0.00 71 ASP A C 18
ATOM 35264 O O . ASP A 1 71 ? 7.564 -7.265 -4.310 1.00 0.00 71 ASP A O 18
ATOM 35273 N N . ARG A 1 72 ? 8.523 -9.279 -4.584 1.00 0.00 72 ARG A N 18
ATOM 35274 C CA . ARG A 1 72 ? 7.299 -10.027 -4.368 1.00 0.00 72 ARG A CA 18
ATOM 35275 C C . ARG A 1 72 ? 7.216 -10.553 -2.942 1.00 0.00 72 ARG A C 18
ATOM 35276 O O . ARG A 1 72 ? 7.980 -11.437 -2.547 1.00 0.00 72 ARG A O 18
ATOM 35297 N N . TYR A 1 73 ? 6.292 -10.004 -2.175 1.00 0.00 73 TYR A N 18
ATOM 35298 C CA . TYR A 1 73 ? 6.015 -10.510 -0.846 1.00 0.00 73 TYR A CA 18
ATOM 35299 C C . TYR A 1 73 ? 4.709 -11.291 -0.856 1.00 0.00 73 TYR A C 18
ATOM 35300 O O . TYR A 1 73 ? 3.868 -11.104 -1.737 1.00 0.00 73 TYR A O 18
ATOM 35318 N N . LEU A 1 74 ? 4.547 -12.170 0.117 1.00 0.00 74 LEU A N 18
ATOM 35319 C CA . LEU A 1 74 ? 3.387 -13.035 0.179 1.00 0.00 74 LEU A CA 18
ATOM 35320 C C . LEU A 1 74 ? 2.748 -12.949 1.552 1.00 0.00 74 LEU A C 18
ATOM 35321 O O . LEU A 1 74 ? 3.438 -12.975 2.571 1.00 0.00 74 LEU A O 18
ATOM 35337 N N . LEU A 1 75 ? 1.432 -12.825 1.574 1.00 0.00 75 LEU A N 18
ATOM 35338 C CA . LEU A 1 75 ? 0.709 -12.655 2.823 1.00 0.00 75 LEU A CA 18
ATOM 35339 C C . LEU A 1 75 ? -0.351 -13.737 2.985 1.00 0.00 75 LEU A C 18
ATOM 35340 O O . LEU A 1 75 ? -1.075 -14.060 2.042 1.00 0.00 75 LEU A O 18
ATOM 35356 N N . ASN A 1 76 ? -0.426 -14.309 4.179 1.00 0.00 76 ASN A N 18
ATOM 35357 C CA . ASN A 1 76 ? -1.476 -15.270 4.494 1.00 0.00 76 ASN A CA 18
ATOM 35358 C C . ASN A 1 76 ? -2.637 -14.549 5.164 1.00 0.00 76 ASN A C 18
ATOM 35359 O O . ASN A 1 76 ? -3.753 -15.064 5.233 1.00 0.00 76 ASN A O 18
ATOM 35370 N N . GLU A 1 77 ? -2.356 -13.346 5.646 1.00 0.00 77 GLU A N 18
ATOM 35371 C CA . GLU A 1 77 ? -3.366 -12.509 6.274 1.00 0.00 77 GLU A CA 18
ATOM 35372 C C . GLU A 1 77 ? -4.010 -11.601 5.237 1.00 0.00 77 GLU A C 18
ATOM 35373 O O . GLU A 1 77 ? -3.327 -11.066 4.364 1.00 0.00 77 GLU A O 18
ATOM 35385 N N . TRP A 1 78 ? -5.320 -11.437 5.334 1.00 0.00 78 TRP A N 18
ATOM 35386 C CA . TRP A 1 78 ? -6.060 -10.630 4.372 1.00 0.00 78 TRP A CA 18
ATOM 35387 C C . TRP A 1 78 ? -6.314 -9.223 4.903 1.00 0.00 78 TRP A C 18
ATOM 35388 O O . TRP A 1 78 ? -6.673 -8.317 4.150 1.00 0.00 78 TRP A O 18
ATOM 35409 N N . LYS A 1 79 ? -6.135 -9.045 6.205 1.00 0.00 79 LYS A N 18
ATOM 35410 C CA . LYS A 1 79 ? -6.248 -7.729 6.823 1.00 0.00 79 LYS A CA 18
ATOM 35411 C C . LYS A 1 79 ? -4.939 -7.381 7.512 1.00 0.00 79 LYS A C 18
ATOM 35412 O O . LYS A 1 79 ? -4.451 -8.145 8.348 1.00 0.00 79 LYS A O 18
ATOM 35431 N N . PHE A 1 80 ? -4.378 -6.230 7.171 1.00 0.00 80 PHE A N 18
ATOM 35432 C CA . PHE A 1 80 ? -3.067 -5.850 7.680 1.00 0.00 80 PHE A CA 18
ATOM 35433 C C . PHE A 1 80 ? -2.910 -4.335 7.741 1.00 0.00 80 PHE A C 18
ATOM 35434 O O . PHE A 1 80 ? -3.778 -3.581 7.293 1.00 0.00 80 PHE A O 18
ATOM 35451 N N . ARG A 1 81 ? -1.789 -3.899 8.291 1.00 0.00 81 ARG A N 18
ATOM 35452 C CA . ARG A 1 81 ? -1.526 -2.485 8.481 1.00 0.00 81 ARG A CA 18
ATOM 35453 C C . ARG A 1 81 ? -0.129 -2.154 7.973 1.00 0.00 81 ARG A C 18
ATOM 35454 O O . ARG A 1 81 ? 0.842 -2.822 8.331 1.00 0.00 81 ARG A O 18
ATOM 35475 N N . LEU A 1 82 ? -0.034 -1.131 7.137 1.00 0.00 82 LEU A N 18
ATOM 35476 C CA . LEU A 1 82 ? 1.236 -0.740 6.542 1.00 0.00 82 LEU A CA 18
ATOM 35477 C C . LEU A 1 82 ? 1.686 0.605 7.089 1.00 0.00 82 LEU A C 18
ATOM 35478 O O . LEU A 1 82 ? 0.865 1.464 7.398 1.00 0.00 82 LEU A O 18
ATOM 35494 N N . TYR A 1 83 ? 2.988 0.778 7.212 1.00 0.00 83 TYR A N 18
ATOM 35495 C CA . TYR A 1 83 ? 3.548 2.030 7.698 1.00 0.00 83 TYR A CA 18
ATOM 35496 C C . TYR A 1 83 ? 4.497 2.608 6.659 1.00 0.00 83 TYR A C 18
ATOM 35497 O O . TYR A 1 83 ? 5.590 2.086 6.451 1.00 0.00 83 TYR A O 18
ATOM 35515 N N . TYR A 1 84 ? 4.069 3.669 5.996 1.00 0.00 84 TYR A N 18
ATOM 35516 C CA . TYR A 1 84 ? 4.874 4.293 4.962 1.00 0.00 84 TYR A CA 18
ATOM 35517 C C . TYR A 1 84 ? 5.551 5.547 5.497 1.00 0.00 84 TYR A C 18
ATOM 35518 O O . TYR A 1 84 ? 4.917 6.589 5.645 1.00 0.00 84 TYR A O 18
ATOM 35536 N N . THR A 1 85 ? 6.828 5.430 5.810 1.00 0.00 85 THR A N 18
ATOM 35537 C CA . THR A 1 85 ? 7.604 6.565 6.274 1.00 0.00 85 THR A CA 18
ATOM 35538 C C . THR A 1 85 ? 8.343 7.204 5.102 1.00 0.00 85 THR A C 18
ATOM 35539 O O . THR A 1 85 ? 9.213 6.579 4.491 1.00 0.00 85 THR A O 18
ATOM 35550 N N . SER A 1 86 ? 7.977 8.436 4.784 1.00 0.00 86 SER A N 18
ATOM 35551 C CA . SER A 1 86 ? 8.548 9.138 3.644 1.00 0.00 86 SER A CA 18
ATOM 35552 C C . SER A 1 86 ? 10.019 9.479 3.874 1.00 0.00 86 SER A C 18
ATOM 35553 O O . SER A 1 86 ? 10.416 9.895 4.965 1.00 0.00 86 SER A O 18
ATOM 35561 N N . GLN A 1 87 ? 10.822 9.288 2.836 1.00 0.00 87 GLN A N 18
ATOM 35562 C CA . GLN A 1 87 ? 12.240 9.619 2.886 1.00 0.00 87 GLN A CA 18
ATOM 35563 C C . GLN A 1 87 ? 12.543 10.742 1.905 1.00 0.00 87 GLN A C 18
ATOM 35564 O O . GLN A 1 87 ? 13.683 10.926 1.478 1.00 0.00 87 GLN A O 18
ATOM 35578 N N . SER A 1 88 ? 11.510 11.486 1.558 1.00 0.00 88 SER A N 18
ATOM 35579 C CA . SER A 1 88 ? 11.643 12.597 0.639 1.00 0.00 88 SER A CA 18
ATOM 35580 C C . SER A 1 88 ? 10.830 13.775 1.160 1.00 0.00 88 SER A C 18
ATOM 35581 O O . SER A 1 88 ? 9.891 13.588 1.942 1.00 0.00 88 SER A O 18
ATOM 35589 N N . ASP A 1 89 ? 11.191 14.977 0.733 1.00 0.00 89 ASP A N 18
ATOM 35590 C CA . ASP A 1 89 ? 10.556 16.193 1.231 1.00 0.00 89 ASP A CA 18
ATOM 35591 C C . ASP A 1 89 ? 9.125 16.317 0.712 1.00 0.00 89 ASP A C 18
ATOM 35592 O O . ASP A 1 89 ? 8.729 15.604 -0.213 1.00 0.00 89 ASP A O 18
ATOM 35601 N N . LYS A 1 90 ? 8.357 17.219 1.319 1.00 0.00 90 LYS A N 18
ATOM 35602 C CA . LYS A 1 90 ? 6.950 17.399 0.980 1.00 0.00 90 LYS A CA 18
ATOM 35603 C C . LYS A 1 90 ? 6.767 17.733 -0.502 1.00 0.00 90 LYS A C 18
ATOM 35604 O O . LYS A 1 90 ? 7.162 18.801 -0.978 1.00 0.00 90 LYS A O 18
ATOM 35623 N N . GLU A 1 91 ? 6.177 16.795 -1.219 1.00 0.00 91 GLU A N 18
ATOM 35624 C CA . GLU A 1 91 ? 5.914 16.944 -2.639 1.00 0.00 91 GLU A CA 18
ATOM 35625 C C . GLU A 1 91 ? 5.009 15.805 -3.079 1.00 0.00 91 GLU A C 18
ATOM 35626 O O . GLU A 1 91 ? 4.808 14.854 -2.319 1.00 0.00 91 GLU A O 18
ATOM 35638 N N . ALA A 1 92 ? 4.446 15.909 -4.275 1.00 0.00 92 ALA A N 18
ATOM 35639 C CA . ALA A 1 92 ? 3.586 14.862 -4.802 1.00 0.00 92 ALA A CA 18
ATOM 35640 C C . ALA A 1 92 ? 4.367 13.566 -4.963 1.00 0.00 92 ALA A C 18
ATOM 35641 O O . ALA A 1 92 ? 5.285 13.478 -5.781 1.00 0.00 92 ALA A O 18
ATOM 35648 N N . GLN A 1 93 ? 4.014 12.577 -4.161 1.00 0.00 93 GLN A N 18
ATOM 35649 C CA . GLN A 1 93 ? 4.693 11.293 -4.180 1.00 0.00 93 GLN A CA 18
ATOM 35650 C C . GLN A 1 93 ? 3.699 10.182 -4.470 1.00 0.00 93 GLN A C 18
ATOM 35651 O O . GLN A 1 93 ? 2.762 9.960 -3.707 1.00 0.00 93 GLN A O 18
ATOM 35665 N N . THR A 1 94 ? 3.899 9.490 -5.577 1.00 0.00 94 THR A N 18
ATOM 35666 C CA . THR A 1 94 ? 2.969 8.465 -6.010 1.00 0.00 94 THR A CA 18
ATOM 35667 C C . THR A 1 94 ? 3.521 7.059 -5.764 1.00 0.00 94 THR A C 18
ATOM 35668 O O . THR A 1 94 ? 4.662 6.752 -6.128 1.00 0.00 94 THR A O 18
ATOM 35679 N N . ILE A 1 95 ? 2.716 6.218 -5.125 1.00 0.00 95 ILE A N 18
ATOM 35680 C CA . ILE A 1 95 ? 3.051 4.807 -4.959 1.00 0.00 95 ILE A CA 18
ATOM 35681 C C . ILE A 1 95 ? 1.979 3.945 -5.618 1.00 0.00 95 ILE A C 18
ATOM 35682 O O . ILE A 1 95 ? 0.804 4.322 -5.648 1.00 0.00 95 ILE A O 18
ATOM 35698 N N . ASP A 1 96 ? 2.378 2.801 -6.150 1.00 0.00 96 ASP A N 18
ATOM 35699 C CA . ASP A 1 96 ? 1.448 1.928 -6.856 1.00 0.00 96 ASP A CA 18
ATOM 35700 C C . ASP A 1 96 ? 1.546 0.512 -6.297 1.00 0.00 96 ASP A C 18
ATOM 35701 O O . ASP A 1 96 ? 2.588 -0.137 -6.405 1.00 0.00 96 ASP A O 18
ATOM 35710 N N . LEU A 1 97 ? 0.476 0.048 -5.668 1.00 0.00 97 LEU A N 18
ATOM 35711 C CA . LEU A 1 97 ? 0.485 -1.253 -5.012 1.00 0.00 97 LEU A CA 18
ATOM 35712 C C . LEU A 1 97 ? -0.225 -2.295 -5.868 1.00 0.00 97 LEU A C 18
ATOM 35713 O O . LEU A 1 97 ? -1.398 -2.141 -6.201 1.00 0.00 97 LEU A O 18
ATOM 35729 N N . TYR A 1 98 ? 0.488 -3.355 -6.219 1.00 0.00 98 TYR A N 18
ATOM 35730 C CA . TYR A 1 98 ? -0.052 -4.384 -7.098 1.00 0.00 98 TYR A CA 18
ATOM 35731 C C . TYR A 1 98 ? -0.474 -5.615 -6.306 1.00 0.00 98 TYR A C 18
ATOM 35732 O O . TYR A 1 98 ? 0.362 -6.424 -5.894 1.00 0.00 98 TYR A O 18
ATOM 35750 N N . PHE A 1 99 ? -1.775 -5.744 -6.091 1.00 0.00 99 PHE A N 18
ATOM 35751 C CA . PHE A 1 99 ? -2.328 -6.860 -5.339 1.00 0.00 99 PHE A CA 18
ATOM 35752 C C . PHE A 1 99 ? -2.691 -8.001 -6.284 1.00 0.00 99 PHE A C 18
ATOM 35753 O O . PHE A 1 99 ? -3.494 -7.822 -7.202 1.00 0.00 99 PHE A O 18
ATOM 35770 N N . GLU A 1 100 ? -2.097 -9.163 -6.070 1.00 0.00 100 GLU A N 18
ATOM 35771 C CA . GLU A 1 100 ? -2.396 -10.323 -6.895 1.00 0.00 100 GLU A CA 18
ATOM 35772 C C . GLU A 1 100 ? -3.227 -11.318 -6.098 1.00 0.00 100 GLU A C 18
ATOM 35773 O O . GLU A 1 100 ? -2.815 -11.772 -5.029 1.00 0.00 100 GLU A O 18
ATOM 35785 N N . ASP A 1 101 ? -4.398 -11.643 -6.632 1.00 0.00 101 ASP A N 18
ATOM 35786 C CA . ASP A 1 101 ? -5.357 -12.518 -5.955 1.00 0.00 101 ASP A CA 18
ATOM 35787 C C . ASP A 1 101 ? -4.839 -13.951 -5.889 1.00 0.00 101 ASP A C 18
ATOM 35788 O O . ASP A 1 101 ? -4.340 -14.404 -4.857 1.00 0.00 101 ASP A O 18
ATOM 35797 N N . ASN A 1 102 ? -4.953 -14.645 -7.010 1.00 0.00 102 ASN A N 18
ATOM 35798 C CA . ASN A 1 102 ? -4.575 -16.046 -7.113 1.00 0.00 102 ASN A CA 18
ATOM 35799 C C . ASN A 1 102 ? -4.131 -16.352 -8.536 1.00 0.00 102 ASN A C 18
ATOM 35800 O O . ASN A 1 102 ? -4.969 -16.588 -9.411 1.00 0.00 102 ASN A O 18
ATOM 35811 N N . TRP A 1 103 ? -2.813 -16.317 -8.756 1.00 0.00 103 TRP A N 18
ATOM 35812 C CA . TRP A 1 103 ? -2.203 -16.532 -10.073 1.00 0.00 103 TRP A CA 18
ATOM 35813 C C . TRP A 1 103 ? -2.485 -15.356 -11.003 1.00 0.00 103 TRP A C 18
ATOM 35814 O O . TRP A 1 103 ? -1.564 -14.709 -11.500 1.00 0.00 103 TRP A O 18
ATOM 35835 N N . GLY A 1 104 ? -3.759 -15.089 -11.232 1.00 0.00 104 GLY A N 18
ATOM 35836 C CA . GLY A 1 104 ? -4.155 -13.948 -12.021 1.00 0.00 104 GLY A CA 18
ATOM 35837 C C . GLY A 1 104 ? -4.942 -12.951 -11.192 1.00 0.00 104 GLY A C 18
ATOM 35838 O O . GLY A 1 104 ? -4.850 -12.958 -9.961 1.00 0.00 104 GLY A O 18
ATOM 35842 N N . ASN A 1 105 ? -5.724 -12.113 -11.865 1.00 0.00 105 ASN A N 18
ATOM 35843 C CA . ASN A 1 105 ? -6.534 -11.085 -11.202 1.00 0.00 105 ASN A CA 18
ATOM 35844 C C . ASN A 1 105 ? -5.654 -10.097 -10.449 1.00 0.00 105 ASN A C 18
ATOM 35845 O O . ASN A 1 105 ? -5.621 -10.084 -9.217 1.00 0.00 105 ASN A O 18
ATOM 35856 N N . LEU A 1 106 ? -4.920 -9.288 -11.197 1.00 0.00 106 LEU A N 18
ATOM 35857 C CA . LEU A 1 106 ? -4.070 -8.271 -10.605 1.00 0.00 106 LEU A CA 18
ATOM 35858 C C . LEU A 1 106 ? -4.843 -6.967 -10.440 1.00 0.00 106 LEU A C 18
ATOM 35859 O O . LEU A 1 106 ? -5.392 -6.430 -11.406 1.00 0.00 106 LEU A O 18
ATOM 35875 N N . GLN A 1 107 ? -4.890 -6.472 -9.216 1.00 0.00 107 GLN A N 18
ATOM 35876 C CA . GLN A 1 107 ? -5.555 -5.216 -8.920 1.00 0.00 107 GLN A CA 18
ATOM 35877 C C . GLN A 1 107 ? -4.560 -4.240 -8.317 1.00 0.00 107 GLN A C 18
ATOM 35878 O O . GLN A 1 107 ? -3.989 -4.496 -7.256 1.00 0.00 107 GLN A O 18
ATOM 35892 N N . GLN A 1 108 ? -4.331 -3.136 -9.001 1.00 0.00 108 GLN A N 18
ATOM 35893 C CA . GLN A 1 108 ? -3.354 -2.163 -8.548 1.00 0.00 108 GLN A CA 18
ATOM 35894 C C . GLN A 1 108 ? -4.039 -0.943 -7.949 1.00 0.00 108 GLN A C 18
ATOM 35895 O O . GLN A 1 108 ? -4.936 -0.352 -8.556 1.00 0.00 108 GLN A O 18
ATOM 35909 N N . LEU A 1 109 ? -3.625 -0.579 -6.750 1.00 0.00 109 LEU A N 18
ATOM 35910 C CA . LEU A 1 109 ? -4.147 0.604 -6.093 1.00 0.00 109 LEU A CA 18
ATOM 35911 C C . LEU A 1 109 ? -3.077 1.683 -6.049 1.00 0.00 109 LEU A C 18
ATOM 35912 O O . LEU A 1 109 ? -2.084 1.564 -5.329 1.00 0.00 109 LEU A O 18
ATOM 35928 N N . THR A 1 110 ? -3.283 2.722 -6.840 1.00 0.00 110 THR A N 18
ATOM 35929 C CA . THR A 1 110 ? -2.340 3.818 -6.933 1.00 0.00 110 THR A CA 18
ATOM 35930 C C . THR A 1 110 ? -2.720 4.921 -5.954 1.00 0.00 110 THR A C 18
ATOM 35931 O O . THR A 1 110 ? -3.843 5.426 -5.981 1.00 0.00 110 THR A O 18
ATOM 35942 N N . TYR A 1 111 ? -1.792 5.276 -5.078 1.00 0.00 111 TYR A N 18
ATOM 35943 C CA . TYR A 1 111 ? -2.036 6.307 -4.082 1.00 0.00 111 TYR A CA 18
ATOM 35944 C C . TYR A 1 111 ? -1.103 7.494 -4.292 1.00 0.00 111 TYR A C 18
ATOM 35945 O O . TYR A 1 111 ? 0.116 7.381 -4.124 1.00 0.00 111 TYR A O 18
ATOM 35963 N N . ASP A 1 112 ? -1.687 8.624 -4.673 1.00 0.00 112 ASP A N 18
ATOM 35964 C CA . ASP A 1 112 ? -0.932 9.852 -4.877 1.00 0.00 112 ASP A CA 18
ATOM 35965 C C . ASP A 1 112 ? -0.891 10.650 -3.578 1.00 0.00 112 ASP A C 18
ATOM 35966 O O . ASP A 1 112 ? -1.935 11.032 -3.041 1.00 0.00 112 ASP A O 18
ATOM 35975 N N . PHE A 1 113 ? 0.301 10.914 -3.077 1.00 0.00 113 PHE A N 18
ATOM 35976 C CA . PHE A 1 113 ? 0.450 11.661 -1.841 1.00 0.00 113 PHE A CA 18
ATOM 35977 C C . PHE A 1 113 ? 0.734 13.120 -2.144 1.00 0.00 113 PHE A C 18
ATOM 35978 O O . PHE A 1 113 ? 1.406 13.436 -3.123 1.00 0.00 113 PHE A O 18
ATOM 35995 N N . ASN A 1 114 ? 0.195 13.995 -1.296 1.00 0.00 114 ASN A N 18
ATOM 35996 C CA . ASN A 1 114 ? 0.307 15.453 -1.450 1.00 0.00 114 ASN A CA 18
ATOM 35997 C C . ASN A 1 114 ? -0.590 15.952 -2.589 1.00 0.00 114 ASN A C 18
ATOM 35998 O O . ASN A 1 114 ? -0.586 17.135 -2.935 1.00 0.00 114 ASN A O 18
ATOM 36009 N N . GLY A 1 115 ? -1.363 15.037 -3.166 1.00 0.00 115 GLY A N 18
ATOM 36010 C CA . GLY A 1 115 ? -2.360 15.406 -4.151 1.00 0.00 115 GLY A CA 18
ATOM 36011 C C . GLY A 1 115 ? -1.789 15.545 -5.546 1.00 0.00 115 GLY A C 18
ATOM 36012 O O . GLY A 1 115 ? -1.272 14.578 -6.106 1.00 0.00 115 GLY A O 18
ATOM 36016 N N . LYS A 1 116 ? -1.883 16.761 -6.087 1.00 0.00 116 LYS A N 18
ATOM 36017 C CA . LYS A 1 116 ? -1.444 17.074 -7.449 1.00 0.00 116 LYS A CA 18
ATOM 36018 C C . LYS A 1 116 ? -2.353 16.415 -8.493 1.00 0.00 116 LYS A C 18
ATOM 36019 O O . LYS A 1 116 ? -2.970 15.376 -8.248 1.00 0.00 116 LYS A O 18
ATOM 36038 N N . LEU A 1 117 ? -2.441 17.032 -9.662 1.00 0.00 117 LEU A N 18
ATOM 36039 C CA . LEU A 1 117 ? -3.302 16.538 -10.724 1.00 0.00 117 LEU A CA 18
ATOM 36040 C C . LEU A 1 117 ? -2.515 15.676 -11.702 1.00 0.00 117 LEU A C 18
ATOM 36041 O O . LEU A 1 117 ? -2.683 15.786 -12.917 1.00 0.00 117 LEU A O 18
ATOM 36057 N N . GLU A 1 118 ? -1.672 14.795 -11.172 1.00 0.00 118 GLU A N 18
ATOM 36058 C CA . GLU A 1 118 ? -0.866 13.924 -12.016 1.00 0.00 118 GLU A CA 18
ATOM 36059 C C . GLU A 1 118 ? -1.687 12.713 -12.456 1.00 0.00 118 GLU A C 18
ATOM 36060 O O . GLU A 1 118 ? -1.397 11.576 -12.081 1.00 0.00 118 GLU A O 18
ATOM 36072 N N . HIS A 1 119 ? -2.732 12.981 -13.223 1.00 0.00 119 HIS A N 18
ATOM 36073 C CA . HIS A 1 119 ? -3.576 11.947 -13.805 1.00 0.00 119 HIS A CA 18
ATOM 36074 C C . HIS A 1 119 ? -4.210 12.497 -15.068 1.00 0.00 119 HIS A C 18
ATOM 36075 O O . HIS A 1 119 ? -3.937 13.637 -15.452 1.00 0.00 119 HIS A O 18
ATOM 36090 N N . HIS A 1 120 ? -5.063 11.714 -15.712 1.00 0.00 120 HIS A N 18
ATOM 36091 C CA . HIS A 1 120 ? -5.673 12.154 -16.957 1.00 0.00 120 HIS A CA 18
ATOM 36092 C C . HIS A 1 120 ? -6.783 13.166 -16.689 1.00 0.00 120 HIS A C 18
ATOM 36093 O O . HIS A 1 120 ? -7.967 12.827 -16.690 1.00 0.00 120 HIS A O 18
ATOM 36108 N N . HIS A 1 121 ? -6.381 14.399 -16.412 1.00 0.00 121 HIS A N 18
ATOM 36109 C CA . HIS A 1 121 ? -7.319 15.504 -16.285 1.00 0.00 121 HIS A CA 18
ATOM 36110 C C . HIS A 1 121 ? -7.915 15.780 -17.661 1.00 0.00 121 HIS A C 18
ATOM 36111 O O . HIS A 1 121 ? -9.062 15.435 -17.934 1.00 0.00 121 HIS A O 18
ATOM 36126 N N . HIS A 1 122 ? -7.105 16.384 -18.519 1.00 0.00 122 HIS A N 18
ATOM 36127 C CA . HIS A 1 122 ? -7.379 16.478 -19.953 1.00 0.00 122 HIS A CA 18
ATOM 36128 C C . HIS A 1 122 ? -6.038 16.510 -20.669 1.00 0.00 122 HIS A C 18
ATOM 36129 O O . HIS A 1 122 ? -5.557 15.492 -21.165 1.00 0.00 122 HIS A O 18
ATOM 36144 N N . HIS A 1 123 ? -5.435 17.686 -20.696 1.00 0.00 123 HIS A N 18
ATOM 36145 C CA . HIS A 1 123 ? -4.031 17.843 -21.057 1.00 0.00 123 HIS A CA 18
ATOM 36146 C C . HIS A 1 123 ? -3.385 18.798 -20.070 1.00 0.00 123 HIS A C 18
ATOM 36147 O O . HIS A 1 123 ? -2.237 18.626 -19.670 1.00 0.00 123 HIS A O 18
ATOM 36162 N N . HIS A 1 124 ? -4.155 19.805 -19.677 1.00 0.00 124 HIS A N 18
ATOM 36163 C CA . HIS A 1 124 ? -3.774 20.707 -18.606 1.00 0.00 124 HIS A CA 18
ATOM 36164 C C . HIS A 1 124 ? -4.966 20.880 -17.674 1.00 0.00 124 HIS A C 18
ATOM 36165 O O . HIS A 1 124 ? -5.014 20.199 -16.633 1.00 0.00 124 HIS A O 18
ATOM 36181 N N . MET A 1 1 ? -31.946 5.743 -16.882 1.00 0.00 1 MET A N 19
ATOM 36182 C CA . MET A 1 1 ? -32.624 4.856 -17.855 1.00 0.00 1 MET A CA 19
ATOM 36183 C C . MET A 1 1 ? -32.970 3.516 -17.211 1.00 0.00 1 MET A C 19
ATOM 36184 O O . MET A 1 1 ? -33.145 2.514 -17.909 1.00 0.00 1 MET A O 19
ATOM 36200 N N . ASN A 1 2 ? -33.090 3.512 -15.879 1.00 0.00 2 ASN A N 19
ATOM 36201 C CA . ASN A 1 2 ? -33.317 2.280 -15.119 1.00 0.00 2 ASN A CA 19
ATOM 36202 C C . ASN A 1 2 ? -32.247 1.256 -15.466 1.00 0.00 2 ASN A C 19
ATOM 36203 O O . ASN A 1 2 ? -32.553 0.108 -15.789 1.00 0.00 2 ASN A O 19
ATOM 36214 N N . GLU A 1 3 ? -30.996 1.710 -15.397 1.00 0.00 3 GLU A N 19
ATOM 36215 C CA . GLU A 1 3 ? -29.826 0.939 -15.805 1.00 0.00 3 GLU A CA 19
ATOM 36216 C C . GLU A 1 3 ? -29.903 -0.531 -15.391 1.00 0.00 3 GLU A C 19
ATOM 36217 O O . GLU A 1 3 ? -30.047 -1.407 -16.243 1.00 0.00 3 GLU A O 19
ATOM 36229 N N . LEU A 1 4 ? -29.812 -0.805 -14.097 1.00 0.00 4 LEU A N 19
ATOM 36230 C CA . LEU A 1 4 ? -29.809 -2.183 -13.619 1.00 0.00 4 LEU A CA 19
ATOM 36231 C C . LEU A 1 4 ? -30.682 -2.340 -12.384 1.00 0.00 4 LEU A C 19
ATOM 36232 O O . LEU A 1 4 ? -31.298 -1.381 -11.914 1.00 0.00 4 LEU A O 19
ATOM 36248 N N . ASP A 1 5 ? -30.740 -3.563 -11.875 1.00 0.00 5 ASP A N 19
ATOM 36249 C CA . ASP A 1 5 ? -31.429 -3.841 -10.627 1.00 0.00 5 ASP A CA 19
ATOM 36250 C C . ASP A 1 5 ? -30.420 -4.303 -9.576 1.00 0.00 5 ASP A C 19
ATOM 36251 O O . ASP A 1 5 ? -29.952 -3.504 -8.767 1.00 0.00 5 ASP A O 19
ATOM 36260 N N . ILE A 1 6 ? -30.067 -5.578 -9.611 1.00 0.00 6 ILE A N 19
ATOM 36261 C CA . ILE A 1 6 ? -29.047 -6.138 -8.737 1.00 0.00 6 ILE A CA 19
ATOM 36262 C C . ILE A 1 6 ? -28.243 -7.185 -9.502 1.00 0.00 6 ILE A C 19
ATOM 36263 O O . ILE A 1 6 ? -28.306 -7.232 -10.731 1.00 0.00 6 ILE A O 19
ATOM 36279 N N . GLN A 1 7 ? -27.491 -8.003 -8.769 1.00 0.00 7 GLN A N 19
ATOM 36280 C CA . GLN A 1 7 ? -26.776 -9.139 -9.336 1.00 0.00 7 GLN A CA 19
ATOM 36281 C C . GLN A 1 7 ? -25.610 -8.688 -10.216 1.00 0.00 7 GLN A C 19
ATOM 36282 O O . GLN A 1 7 ? -25.760 -8.476 -11.419 1.00 0.00 7 GLN A O 19
ATOM 36296 N N . GLN A 1 8 ? -24.459 -8.509 -9.590 1.00 0.00 8 GLN A N 19
ATOM 36297 C CA . GLN A 1 8 ? -23.224 -8.211 -10.305 1.00 0.00 8 GLN A CA 19
ATOM 36298 C C . GLN A 1 8 ? -22.151 -9.204 -9.874 1.00 0.00 8 GLN A C 19
ATOM 36299 O O . GLN A 1 8 ? -22.465 -10.196 -9.215 1.00 0.00 8 GLN A O 19
ATOM 36313 N N . GLU A 1 9 ? -20.898 -8.956 -10.236 1.00 0.00 9 GLU A N 19
ATOM 36314 C CA . GLU A 1 9 ? -19.835 -9.908 -9.931 1.00 0.00 9 GLU A CA 19
ATOM 36315 C C . GLU A 1 9 ? -19.325 -9.715 -8.500 1.00 0.00 9 GLU A C 19
ATOM 36316 O O . GLU A 1 9 ? -19.915 -10.239 -7.556 1.00 0.00 9 GLU A O 19
ATOM 36328 N N . TYR A 1 10 ? -18.247 -8.940 -8.359 1.00 0.00 10 TYR A N 19
ATOM 36329 C CA . TYR A 1 10 ? -17.619 -8.666 -7.058 1.00 0.00 10 TYR A CA 19
ATOM 36330 C C . TYR A 1 10 ? -17.505 -9.916 -6.176 1.00 0.00 10 TYR A C 19
ATOM 36331 O O . TYR A 1 10 ? -18.299 -10.116 -5.260 1.00 0.00 10 TYR A O 19
ATOM 36349 N N . PRO A 1 11 ? -16.514 -10.780 -6.445 1.00 0.00 11 PRO A N 19
ATOM 36350 C CA . PRO A 1 11 ? -16.301 -12.000 -5.662 1.00 0.00 11 PRO A CA 19
ATOM 36351 C C . PRO A 1 11 ? -15.519 -11.743 -4.372 1.00 0.00 11 PRO A C 19
ATOM 36352 O O . PRO A 1 11 ? -15.162 -12.673 -3.648 1.00 0.00 11 PRO A O 19
ATOM 36363 N N . PHE A 1 12 ? -15.257 -10.474 -4.092 1.00 0.00 12 PHE A N 19
ATOM 36364 C CA . PHE A 1 12 ? -14.534 -10.078 -2.895 1.00 0.00 12 PHE A CA 19
ATOM 36365 C C . PHE A 1 12 ? -14.773 -8.603 -2.607 1.00 0.00 12 PHE A C 19
ATOM 36366 O O . PHE A 1 12 ? -15.260 -7.872 -3.468 1.00 0.00 12 PHE A O 19
ATOM 36383 N N . THR A 1 13 ? -14.440 -8.177 -1.400 1.00 0.00 13 THR A N 19
ATOM 36384 C CA . THR A 1 13 ? -14.583 -6.781 -1.018 1.00 0.00 13 THR A CA 19
ATOM 36385 C C . THR A 1 13 ? -13.265 -6.240 -0.476 1.00 0.00 13 THR A C 19
ATOM 36386 O O . THR A 1 13 ? -12.642 -6.857 0.393 1.00 0.00 13 THR A O 19
ATOM 36397 N N . VAL A 1 14 ? -12.843 -5.093 -0.986 1.00 0.00 14 VAL A N 19
ATOM 36398 C CA . VAL A 1 14 ? -11.597 -4.479 -0.555 1.00 0.00 14 VAL A CA 19
ATOM 36399 C C . VAL A 1 14 ? -11.869 -3.179 0.198 1.00 0.00 14 VAL A C 19
ATOM 36400 O O . VAL A 1 14 ? -12.567 -2.293 -0.301 1.00 0.00 14 VAL A O 19
ATOM 36413 N N . GLU A 1 15 ? -11.325 -3.075 1.401 1.00 0.00 15 GLU A N 19
ATOM 36414 C CA . GLU A 1 15 ? -11.423 -1.850 2.175 1.00 0.00 15 GLU A CA 19
ATOM 36415 C C . GLU A 1 15 ? -10.096 -1.110 2.171 1.00 0.00 15 GLU A C 19
ATOM 36416 O O . GLU A 1 15 ? -9.053 -1.675 2.506 1.00 0.00 15 GLU A O 19
ATOM 36428 N N . SER A 1 16 ? -10.145 0.149 1.767 1.00 0.00 16 SER A N 19
ATOM 36429 C CA . SER A 1 16 ? -8.968 0.993 1.737 1.00 0.00 16 SER A CA 19
ATOM 36430 C C . SER A 1 16 ? -9.186 2.216 2.617 1.00 0.00 16 SER A C 19
ATOM 36431 O O . SER A 1 16 ? -10.072 3.030 2.352 1.00 0.00 16 SER A O 19
ATOM 36439 N N . MET A 1 17 ? -8.403 2.327 3.677 1.00 0.00 17 MET A N 19
ATOM 36440 C CA . MET A 1 17 ? -8.514 3.461 4.578 1.00 0.00 17 MET A CA 19
ATOM 36441 C C . MET A 1 17 ? -7.685 4.633 4.067 1.00 0.00 17 MET A C 19
ATOM 36442 O O . MET A 1 17 ? -6.488 4.491 3.810 1.00 0.00 17 MET A O 19
ATOM 36456 N N . PRO A 1 18 ? -8.327 5.802 3.901 1.00 0.00 18 PRO A N 19
ATOM 36457 C CA . PRO A 1 18 ? -7.671 7.020 3.405 1.00 0.00 18 PRO A CA 19
ATOM 36458 C C . PRO A 1 18 ? -6.449 7.414 4.230 1.00 0.00 18 PRO A C 19
ATOM 36459 O O . PRO A 1 18 ? -6.395 7.179 5.439 1.00 0.00 18 PRO A O 19
ATOM 36470 N N . VAL A 1 19 ? -5.485 8.034 3.569 1.00 0.00 19 VAL A N 19
ATOM 36471 C CA . VAL A 1 19 ? -4.223 8.387 4.199 1.00 0.00 19 VAL A CA 19
ATOM 36472 C C . VAL A 1 19 ? -4.084 9.898 4.328 1.00 0.00 19 VAL A C 19
ATOM 36473 O O . VAL A 1 19 ? -4.936 10.649 3.848 1.00 0.00 19 VAL A O 19
ATOM 36486 N N . ALA A 1 20 ? -3.023 10.338 4.984 1.00 0.00 20 ALA A N 19
ATOM 36487 C CA . ALA A 1 20 ? -2.722 11.756 5.071 1.00 0.00 20 ALA A CA 19
ATOM 36488 C C . ALA A 1 20 ? -2.110 12.232 3.758 1.00 0.00 20 ALA A C 19
ATOM 36489 O O . ALA A 1 20 ? -1.041 11.771 3.361 1.00 0.00 20 ALA A O 19
ATOM 36496 N N . ASP A 1 21 ? -2.803 13.139 3.083 1.00 0.00 21 ASP A N 19
ATOM 36497 C CA . ASP A 1 21 ? -2.376 13.617 1.771 1.00 0.00 21 ASP A CA 19
ATOM 36498 C C . ASP A 1 21 ? -1.175 14.547 1.890 1.00 0.00 21 ASP A C 19
ATOM 36499 O O . ASP A 1 21 ? -0.312 14.583 1.018 1.00 0.00 21 ASP A O 19
ATOM 36508 N N . GLU A 1 22 ? -1.117 15.277 2.990 1.00 0.00 22 GLU A N 19
ATOM 36509 C CA . GLU A 1 22 ? -0.094 16.297 3.177 1.00 0.00 22 GLU A CA 19
ATOM 36510 C C . GLU A 1 22 ? 1.148 15.731 3.865 1.00 0.00 22 GLU A C 19
ATOM 36511 O O . GLU A 1 22 ? 1.104 15.315 5.025 1.00 0.00 22 GLU A O 19
ATOM 36523 N N . ILE A 1 23 ? 2.253 15.717 3.133 1.00 0.00 23 ILE A N 19
ATOM 36524 C CA . ILE A 1 23 ? 3.513 15.199 3.645 1.00 0.00 23 ILE A CA 19
ATOM 36525 C C . ILE A 1 23 ? 4.492 16.338 3.912 1.00 0.00 23 ILE A C 19
ATOM 36526 O O . ILE A 1 23 ? 4.715 17.197 3.054 1.00 0.00 23 ILE A O 19
ATOM 36542 N N . ALA A 1 24 ? 5.072 16.341 5.103 1.00 0.00 24 ALA A N 19
ATOM 36543 C CA . ALA A 1 24 ? 6.047 17.356 5.480 1.00 0.00 24 ALA A CA 19
ATOM 36544 C C . ALA A 1 24 ? 7.434 17.004 4.942 1.00 0.00 24 ALA A C 19
ATOM 36545 O O . ALA A 1 24 ? 7.965 17.690 4.067 1.00 0.00 24 ALA A O 19
ATOM 36552 N N . GLY A 1 25 ? 8.020 15.941 5.477 1.00 0.00 25 GLY A N 19
ATOM 36553 C CA . GLY A 1 25 ? 9.307 15.476 4.987 1.00 0.00 25 GLY A CA 19
ATOM 36554 C C . GLY A 1 25 ? 9.603 14.057 5.432 1.00 0.00 25 GLY A C 19
ATOM 36555 O O . GLY A 1 25 ? 9.694 13.146 4.613 1.00 0.00 25 GLY A O 19
ATOM 36559 N N . ASP A 1 26 ? 9.726 13.872 6.741 1.00 0.00 26 ASP A N 19
ATOM 36560 C CA . ASP A 1 26 ? 10.027 12.562 7.321 1.00 0.00 26 ASP A CA 19
ATOM 36561 C C . ASP A 1 26 ? 8.751 11.949 7.875 1.00 0.00 26 ASP A C 19
ATOM 36562 O O . ASP A 1 26 ? 8.783 11.069 8.736 1.00 0.00 26 ASP A O 19
ATOM 36571 N N . GLU A 1 27 ? 7.630 12.423 7.352 1.00 0.00 27 GLU A N 19
ATOM 36572 C CA . GLU A 1 27 ? 6.311 12.056 7.841 1.00 0.00 27 GLU A CA 19
ATOM 36573 C C . GLU A 1 27 ? 6.068 10.552 7.714 1.00 0.00 27 GLU A C 19
ATOM 36574 O O . GLU A 1 27 ? 6.392 9.943 6.696 1.00 0.00 27 GLU A O 19
ATOM 36586 N N . THR A 1 28 ? 5.514 9.954 8.757 1.00 0.00 28 THR A N 19
ATOM 36587 C CA . THR A 1 28 ? 5.128 8.559 8.701 1.00 0.00 28 THR A CA 19
ATOM 36588 C C . THR A 1 28 ? 3.609 8.443 8.726 1.00 0.00 28 THR A C 19
ATOM 36589 O O . THR A 1 28 ? 2.965 8.742 9.737 1.00 0.00 28 THR A O 19
ATOM 36600 N N . VAL A 1 29 ? 3.044 8.002 7.616 1.00 0.00 29 VAL A N 19
ATOM 36601 C CA . VAL A 1 29 ? 1.603 7.900 7.486 1.00 0.00 29 VAL A CA 19
ATOM 36602 C C . VAL A 1 29 ? 1.143 6.455 7.629 1.00 0.00 29 VAL A C 19
ATOM 36603 O O . VAL A 1 29 ? 1.914 5.522 7.403 1.00 0.00 29 VAL A O 19
ATOM 36616 N N . GLU A 1 30 ? -0.117 6.280 7.996 1.00 0.00 30 GLU A N 19
ATOM 36617 C CA . GLU A 1 30 ? -0.655 4.958 8.262 1.00 0.00 30 GLU A CA 19
ATOM 36618 C C . GLU A 1 30 ? -1.654 4.563 7.184 1.00 0.00 30 GLU A C 19
ATOM 36619 O O . GLU A 1 30 ? -2.666 5.235 6.978 1.00 0.00 30 GLU A O 19
ATOM 36631 N N . ILE A 1 31 ? -1.351 3.480 6.494 1.00 0.00 31 ILE A N 19
ATOM 36632 C CA . ILE A 1 31 ? -2.198 2.977 5.426 1.00 0.00 31 ILE A CA 19
ATOM 36633 C C . ILE A 1 31 ? -2.828 1.660 5.854 1.00 0.00 31 ILE A C 19
ATOM 36634 O O . ILE A 1 31 ? -2.125 0.682 6.090 1.00 0.00 31 ILE A O 19
ATOM 36650 N N . ARG A 1 32 ? -4.142 1.631 5.972 1.00 0.00 32 ARG A N 19
ATOM 36651 C CA . ARG A 1 32 ? -4.823 0.411 6.373 1.00 0.00 32 ARG A CA 19
ATOM 36652 C C . ARG A 1 32 ? -5.499 -0.236 5.174 1.00 0.00 32 ARG A C 19
ATOM 36653 O O . ARG A 1 32 ? -6.249 0.417 4.446 1.00 0.00 32 ARG A O 19
ATOM 36674 N N . LEU A 1 33 ? -5.217 -1.514 4.970 1.00 0.00 33 LEU A N 19
ATOM 36675 C CA . LEU A 1 33 ? -5.796 -2.254 3.862 1.00 0.00 33 LEU A CA 19
ATOM 36676 C C . LEU A 1 33 ? -6.313 -3.594 4.376 1.00 0.00 33 LEU A C 19
ATOM 36677 O O . LEU A 1 33 ? -5.591 -4.332 5.048 1.00 0.00 33 LEU A O 19
ATOM 36693 N N . GLU A 1 34 ? -7.566 -3.896 4.059 1.00 0.00 34 GLU A N 19
ATOM 36694 C CA . GLU A 1 34 ? -8.203 -5.127 4.517 1.00 0.00 34 GLU A CA 19
ATOM 36695 C C . GLU A 1 34 ? -9.121 -5.670 3.426 1.00 0.00 34 GLU A C 19
ATOM 36696 O O . GLU A 1 34 ? -9.925 -4.931 2.857 1.00 0.00 34 GLU A O 19
ATOM 36708 N N . ILE A 1 35 ? -8.989 -6.952 3.119 1.00 0.00 35 ILE A N 19
ATOM 36709 C CA . ILE A 1 35 ? -9.770 -7.560 2.046 1.00 0.00 35 ILE A CA 19
ATOM 36710 C C . ILE A 1 35 ? -10.544 -8.778 2.544 1.00 0.00 35 ILE A C 19
ATOM 36711 O O . ILE A 1 35 ? -10.019 -9.596 3.302 1.00 0.00 35 ILE A O 19
ATOM 36727 N N . LYS A 1 36 ? -11.794 -8.886 2.123 1.00 0.00 36 LYS A N 19
ATOM 36728 C CA . LYS A 1 36 ? -12.597 -10.063 2.406 1.00 0.00 36 LYS A CA 19
ATOM 36729 C C . LYS A 1 36 ? -12.862 -10.830 1.118 1.00 0.00 36 LYS A C 19
ATOM 36730 O O . LYS A 1 36 ? -13.673 -10.406 0.291 1.00 0.00 36 LYS A O 19
ATOM 36749 N N . PRO A 1 37 ? -12.155 -11.944 0.905 1.00 0.00 37 PRO A N 19
ATOM 36750 C CA . PRO A 1 37 ? -12.392 -12.804 -0.243 1.00 0.00 37 PRO A CA 19
ATOM 36751 C C . PRO A 1 37 ? -13.554 -13.768 0.001 1.00 0.00 37 PRO A C 19
ATOM 36752 O O . PRO A 1 37 ? -13.585 -14.475 1.010 1.00 0.00 37 PRO A O 19
ATOM 36763 N N . SER A 1 38 ? -14.514 -13.782 -0.907 1.00 0.00 38 SER A N 19
ATOM 36764 C CA . SER A 1 38 ? -15.647 -14.680 -0.787 1.00 0.00 38 SER A CA 19
ATOM 36765 C C . SER A 1 38 ? -15.318 -16.013 -1.444 1.00 0.00 38 SER A C 19
ATOM 36766 O O . SER A 1 38 ? -15.522 -16.200 -2.646 1.00 0.00 38 SER A O 19
ATOM 36774 N N . GLY A 1 39 ? -14.768 -16.919 -0.654 1.00 0.00 39 GLY A N 19
ATOM 36775 C CA . GLY A 1 39 ? -14.405 -18.222 -1.157 1.00 0.00 39 GLY A CA 19
ATOM 36776 C C . GLY A 1 39 ? -14.144 -19.201 -0.037 1.00 0.00 39 GLY A C 19
ATOM 36777 O O . GLY A 1 39 ? -13.349 -18.927 0.865 1.00 0.00 39 GLY A O 19
ATOM 36781 N N . ASN A 1 40 ? -14.821 -20.339 -0.089 1.00 0.00 40 ASN A N 19
ATOM 36782 C CA . ASN A 1 40 ? -14.663 -21.378 0.921 1.00 0.00 40 ASN A CA 19
ATOM 36783 C C . ASN A 1 40 ? -13.322 -22.074 0.744 1.00 0.00 40 ASN A C 19
ATOM 36784 O O . ASN A 1 40 ? -12.673 -22.473 1.715 1.00 0.00 40 ASN A O 19
ATOM 36795 N N . PHE A 1 41 ? -12.908 -22.199 -0.509 1.00 0.00 41 PHE A N 19
ATOM 36796 C CA . PHE A 1 41 ? -11.649 -22.843 -0.844 1.00 0.00 41 PHE A CA 19
ATOM 36797 C C . PHE A 1 41 ? -10.799 -21.913 -1.694 1.00 0.00 41 PHE A C 19
ATOM 36798 O O . PHE A 1 41 ? -11.310 -21.241 -2.588 1.00 0.00 41 PHE A O 19
ATOM 36815 N N . ILE A 1 42 ? -9.509 -21.871 -1.406 1.00 0.00 42 ILE A N 19
ATOM 36816 C CA . ILE A 1 42 ? -8.583 -21.063 -2.183 1.00 0.00 42 ILE A CA 19
ATOM 36817 C C . ILE A 1 42 ? -7.578 -21.956 -2.901 1.00 0.00 42 ILE A C 19
ATOM 36818 O O . ILE A 1 42 ? -6.672 -22.520 -2.285 1.00 0.00 42 ILE A O 19
ATOM 36834 N N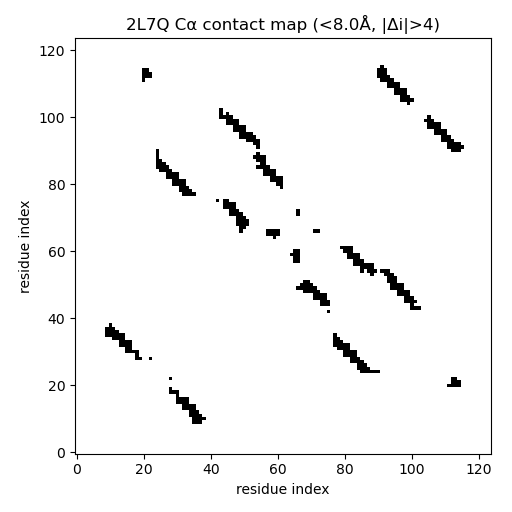 . GLY A 1 43 ? -7.759 -22.104 -4.202 1.00 0.00 43 GLY A N 19
ATOM 36835 C CA . GLY A 1 43 ? -6.906 -22.978 -4.978 1.00 0.00 43 GLY A CA 19
ATOM 36836 C C . GLY A 1 43 ? -5.935 -22.216 -5.847 1.00 0.00 43 GLY A C 19
ATOM 36837 O O . GLY A 1 43 ? -5.765 -22.530 -7.026 1.00 0.00 43 GLY A O 19
ATOM 36841 N N . THR A 1 44 ? -5.303 -21.207 -5.270 1.00 0.00 44 THR A N 19
ATOM 36842 C CA . THR A 1 44 ? -4.325 -20.412 -5.985 1.00 0.00 44 THR A CA 19
ATOM 36843 C C . THR A 1 44 ? -3.427 -19.676 -4.993 1.00 0.00 44 THR A C 19
ATOM 36844 O O . THR A 1 44 ? -3.633 -19.758 -3.779 1.00 0.00 44 THR A O 19
ATOM 36855 N N . VAL A 1 45 ? -2.438 -18.966 -5.511 1.00 0.00 45 VAL A N 19
ATOM 36856 C CA . VAL A 1 45 ? -1.500 -18.235 -4.677 1.00 0.00 45 VAL A CA 19
ATOM 36857 C C . VAL A 1 45 ? -1.592 -16.740 -4.963 1.00 0.00 45 VAL A C 19
ATOM 36858 O O . VAL A 1 45 ? -1.227 -16.279 -6.045 1.00 0.00 45 VAL A O 19
ATOM 36871 N N . TYR A 1 46 ? -2.093 -15.989 -3.994 1.00 0.00 46 TYR A N 19
ATOM 36872 C CA . TYR A 1 46 ? -2.228 -14.544 -4.138 1.00 0.00 46 TYR A CA 19
ATOM 36873 C C . TYR A 1 46 ? -0.909 -13.862 -3.803 1.00 0.00 46 TYR A C 19
ATOM 36874 O O . TYR A 1 46 ? -0.343 -14.085 -2.729 1.00 0.00 46 TYR A O 19
ATOM 36892 N N . THR A 1 47 ? -0.424 -13.034 -4.713 1.00 0.00 47 THR A N 19
ATOM 36893 C CA . THR A 1 47 ? 0.873 -12.394 -4.539 1.00 0.00 47 THR A CA 19
ATOM 36894 C C . THR A 1 47 ? 0.734 -10.875 -4.514 1.00 0.00 47 THR A C 19
ATOM 36895 O O . THR A 1 47 ? -0.071 -10.307 -5.246 1.00 0.00 47 THR A O 19
ATOM 36906 N N . LEU A 1 48 ? 1.504 -10.231 -3.650 1.00 0.00 48 LEU A N 19
ATOM 36907 C CA . LEU A 1 48 ? 1.515 -8.783 -3.558 1.00 0.00 48 LEU A CA 19
ATOM 36908 C C . LEU A 1 48 ? 2.892 -8.244 -3.912 1.00 0.00 48 LEU A C 19
ATOM 36909 O O . LEU A 1 48 ? 3.892 -8.599 -3.282 1.00 0.00 48 LEU A O 19
ATOM 36925 N N . ARG A 1 49 ? 2.944 -7.407 -4.930 1.00 0.00 49 ARG A N 19
ATOM 36926 C CA . ARG A 1 49 ? 4.181 -6.748 -5.310 1.00 0.00 49 ARG A CA 19
ATOM 36927 C C . ARG A 1 49 ? 4.101 -5.271 -4.954 1.00 0.00 49 ARG A C 19
ATOM 36928 O O . ARG A 1 49 ? 3.050 -4.644 -5.097 1.00 0.00 49 ARG A O 19
ATOM 36949 N N . TYR A 1 50 ? 5.205 -4.721 -4.491 1.00 0.00 50 TYR A N 19
ATOM 36950 C CA . TYR A 1 50 ? 5.261 -3.309 -4.166 1.00 0.00 50 TYR A CA 19
ATOM 36951 C C . TYR A 1 50 ? 6.041 -2.566 -5.243 1.00 0.00 50 TYR A C 19
ATOM 36952 O O . TYR A 1 50 ? 7.045 -3.072 -5.742 1.00 0.00 50 TYR A O 19
ATOM 36970 N N . PHE A 1 51 ? 5.562 -1.386 -5.619 1.00 0.00 51 PHE A N 19
ATOM 36971 C CA . PHE A 1 51 ? 6.203 -0.600 -6.665 1.00 0.00 51 PHE A CA 19
ATOM 36972 C C . PHE A 1 51 ? 5.962 0.892 -6.446 1.00 0.00 51 PHE A C 19
ATOM 36973 O O . PHE A 1 51 ? 4.914 1.294 -5.937 1.00 0.00 51 PHE A O 19
ATOM 36990 N N . GLN A 1 52 ? 6.940 1.708 -6.822 1.00 0.00 52 GLN A N 19
ATOM 36991 C CA . GLN A 1 52 ? 6.816 3.156 -6.710 1.00 0.00 52 GLN A CA 19
ATOM 36992 C C . GLN A 1 52 ? 7.286 3.828 -7.995 1.00 0.00 52 GLN A C 19
ATOM 36993 O O . GLN A 1 52 ? 8.466 3.751 -8.341 1.00 0.00 52 GLN A O 19
ATOM 37007 N N . PRO A 1 53 ? 6.365 4.470 -8.736 1.00 0.00 53 PRO A N 19
ATOM 37008 C CA . PRO A 1 53 ? 6.716 5.262 -9.922 1.00 0.00 53 PRO A CA 19
ATOM 37009 C C . PRO A 1 53 ? 7.563 6.480 -9.559 1.00 0.00 53 PRO A C 19
ATOM 37010 O O . PRO A 1 53 ? 8.394 6.930 -10.347 1.00 0.00 53 PRO A O 19
ATOM 37021 N N . ASP A 1 54 ? 7.346 7.001 -8.356 1.00 0.00 54 ASP A N 19
ATOM 37022 C CA . ASP A 1 54 ? 8.118 8.128 -7.850 1.00 0.00 54 ASP A CA 19
ATOM 37023 C C . ASP A 1 54 ? 7.914 8.233 -6.345 1.00 0.00 54 ASP A C 19
ATOM 37024 O O . ASP A 1 54 ? 7.248 7.383 -5.749 1.00 0.00 54 ASP A O 19
ATOM 37033 N N . GLY A 1 55 ? 8.462 9.273 -5.737 1.00 0.00 55 GLY A N 19
ATOM 37034 C CA . GLY A 1 55 ? 8.385 9.422 -4.299 1.00 0.00 55 GLY A CA 19
ATOM 37035 C C . GLY A 1 55 ? 9.429 8.590 -3.585 1.00 0.00 55 GLY A C 19
ATOM 37036 O O . GLY A 1 55 ? 9.673 7.442 -3.946 1.00 0.00 55 GLY A O 19
ATOM 37040 N N . LYS A 1 56 ? 10.061 9.170 -2.580 1.00 0.00 56 LYS A N 19
ATOM 37041 C CA . LYS A 1 56 ? 11.069 8.454 -1.819 1.00 0.00 56 LYS A CA 19
ATOM 37042 C C . LYS A 1 56 ? 10.579 8.219 -0.399 1.00 0.00 56 LYS A C 19
ATOM 37043 O O . LYS A 1 56 ? 10.050 9.126 0.246 1.00 0.00 56 LYS A O 19
ATOM 37062 N N . GLY A 1 57 ? 10.747 7.001 0.084 1.00 0.00 57 GLY A N 19
ATOM 37063 C CA . GLY A 1 57 ? 10.266 6.649 1.402 1.00 0.00 57 GLY A CA 19
ATOM 37064 C C . GLY A 1 57 ? 10.164 5.150 1.569 1.00 0.00 57 GLY A C 19
ATOM 37065 O O . GLY A 1 57 ? 10.254 4.413 0.591 1.00 0.00 57 GLY A O 19
ATOM 37069 N N . SER A 1 58 ? 9.975 4.697 2.798 1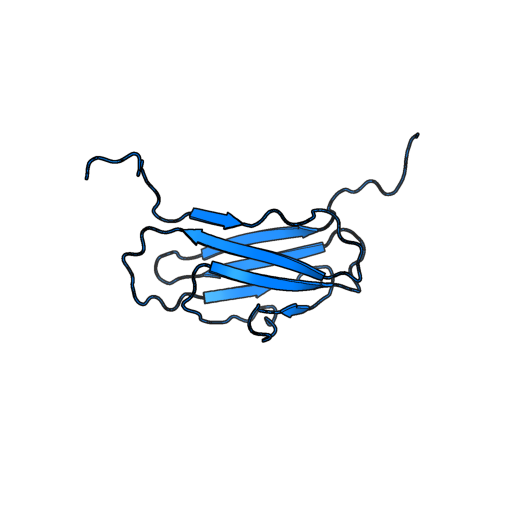.00 0.00 58 SER A N 19
ATOM 37070 C CA . SER A 1 58 ? 9.918 3.272 3.083 1.00 0.00 58 SER A CA 19
ATOM 37071 C C . SER A 1 58 ? 8.555 2.883 3.656 1.00 0.00 58 SER A C 19
ATOM 37072 O O . SER A 1 58 ? 8.118 3.428 4.672 1.00 0.00 58 SER A O 19
ATOM 37080 N N . LEU A 1 59 ? 7.884 1.954 2.992 1.00 0.00 59 LEU A N 19
ATOM 37081 C CA . LEU A 1 59 ? 6.609 1.441 3.470 1.00 0.00 59 LEU A CA 19
ATOM 37082 C C . LEU A 1 59 ? 6.838 0.159 4.258 1.00 0.00 59 LEU A C 19
ATOM 37083 O O . LEU A 1 59 ? 7.303 -0.844 3.712 1.00 0.00 59 LEU A O 19
ATOM 37099 N N . LYS A 1 60 ? 6.539 0.197 5.546 1.00 0.00 60 LYS A N 19
ATOM 37100 C CA . LYS A 1 60 ? 6.786 -0.942 6.419 1.00 0.00 60 LYS A CA 19
ATOM 37101 C C . LYS A 1 60 ? 5.479 -1.530 6.947 1.00 0.00 60 LYS A C 19
ATOM 37102 O O . LYS A 1 60 ? 4.530 -0.810 7.243 1.00 0.00 60 LYS A O 19
ATOM 37121 N N . MET A 1 61 ? 5.441 -2.849 7.045 1.00 0.00 61 MET A N 19
ATOM 37122 C CA . MET A 1 61 ? 4.278 -3.554 7.551 1.00 0.00 61 MET A CA 19
ATOM 37123 C C . MET A 1 61 ? 4.278 -3.547 9.072 1.00 0.00 61 MET A C 19
ATOM 37124 O O . MET A 1 61 ? 5.120 -4.193 9.701 1.00 0.00 61 MET A O 19
ATOM 37138 N N . GLU A 1 62 ? 3.339 -2.793 9.637 1.00 0.00 62 GLU A N 19
ATOM 37139 C CA . GLU A 1 62 ? 3.161 -2.669 11.081 1.00 0.00 62 GLU A CA 19
ATOM 37140 C C . GLU A 1 62 ? 4.420 -2.176 11.793 1.00 0.00 62 GLU A C 19
ATOM 37141 O O . GLU A 1 62 ? 4.546 -0.985 12.083 1.00 0.00 62 GLU A O 19
ATOM 37153 N N . ASP A 1 63 ? 5.357 -3.074 12.060 1.00 0.00 63 ASP A N 19
ATOM 37154 C CA . ASP A 1 63 ? 6.493 -2.732 12.901 1.00 0.00 63 ASP A CA 19
ATOM 37155 C C . ASP A 1 63 ? 7.834 -3.018 12.225 1.00 0.00 63 ASP A C 19
ATOM 37156 O O . ASP A 1 63 ? 8.822 -2.332 12.492 1.00 0.00 63 ASP A O 19
ATOM 37165 N N . GLY A 1 64 ? 7.878 -3.999 11.332 1.00 0.00 64 GLY A N 19
ATOM 37166 C CA . GLY A 1 64 ? 9.169 -4.454 10.846 1.00 0.00 64 GLY A CA 19
ATOM 37167 C C . GLY A 1 64 ? 9.252 -4.656 9.344 1.00 0.00 64 GLY A C 19
ATOM 37168 O O . GLY A 1 64 ? 10.047 -3.991 8.680 1.00 0.00 64 GLY A O 19
ATOM 37172 N N . THR A 1 65 ? 8.439 -5.565 8.816 1.00 0.00 65 THR A N 19
ATOM 37173 C CA . THR A 1 65 ? 8.557 -6.010 7.426 1.00 0.00 65 THR A CA 19
ATOM 37174 C C . THR A 1 65 ? 8.529 -4.846 6.434 1.00 0.00 65 THR A C 19
ATOM 37175 O O . THR A 1 65 ? 7.500 -4.207 6.240 1.00 0.00 65 THR A O 19
ATOM 37186 N N . VAL A 1 66 ? 9.667 -4.571 5.814 1.00 0.00 66 VAL A N 19
ATOM 37187 C CA . VAL A 1 66 ? 9.765 -3.487 4.846 1.00 0.00 66 VAL A CA 19
ATOM 37188 C C . VAL A 1 66 ? 9.313 -3.953 3.466 1.00 0.00 66 VAL A C 19
ATOM 37189 O O . VAL A 1 66 ? 9.700 -5.031 3.005 1.00 0.00 66 VAL A O 19
ATOM 37202 N N . LEU A 1 67 ? 8.481 -3.151 2.823 1.00 0.00 67 LEU A N 19
ATOM 37203 C CA . LEU A 1 67 ? 8.072 -3.420 1.458 1.00 0.00 67 LEU A CA 19
ATOM 37204 C C . LEU A 1 67 ? 9.029 -2.728 0.501 1.00 0.00 67 LEU A C 19
ATOM 37205 O O . LEU A 1 67 ? 9.387 -1.568 0.699 1.00 0.00 67 LEU A O 19
ATOM 37221 N N . LYS A 1 68 ? 9.447 -3.446 -0.527 1.00 0.00 68 LYS A N 19
ATOM 37222 C CA . LYS A 1 68 ? 10.420 -2.929 -1.478 1.00 0.00 68 LYS A CA 19
ATOM 37223 C C . LYS A 1 68 ? 9.858 -2.997 -2.892 1.00 0.00 68 LYS A C 19
ATOM 37224 O O . LYS A 1 68 ? 9.197 -3.973 -3.247 1.00 0.00 68 LYS A O 19
ATOM 37243 N N . PRO A 1 69 ? 10.087 -1.949 -3.705 1.00 0.00 69 PRO A N 19
ATOM 37244 C CA . PRO A 1 69 ? 9.579 -1.867 -5.082 1.00 0.00 69 PRO A CA 19
ATOM 37245 C C . PRO A 1 69 ? 10.237 -2.884 -6.014 1.00 0.00 69 PRO A C 19
ATOM 37246 O O . PRO A 1 69 ? 11.140 -2.541 -6.777 1.00 0.00 69 PRO A O 19
ATOM 37257 N N . ASN A 1 70 ? 9.755 -4.126 -5.928 1.00 0.00 70 ASN A N 19
ATOM 37258 C CA . ASN A 1 70 ? 10.295 -5.279 -6.661 1.00 0.00 70 ASN A CA 19
ATOM 37259 C C . ASN A 1 70 ? 9.933 -6.552 -5.920 1.00 0.00 70 ASN A C 19
ATOM 37260 O O . ASN A 1 70 ? 9.677 -7.596 -6.523 1.00 0.00 70 ASN A O 19
ATOM 37271 N N . ASP A 1 71 ? 9.892 -6.436 -4.599 1.00 0.00 71 ASP A N 19
ATOM 37272 C CA . ASP A 1 71 ? 9.764 -7.589 -3.723 1.00 0.00 71 ASP A CA 19
ATOM 37273 C C . ASP A 1 71 ? 8.377 -8.205 -3.814 1.00 0.00 71 ASP A C 19
ATOM 37274 O O . ASP A 1 71 ? 7.375 -7.500 -3.950 1.00 0.00 71 ASP A O 19
ATOM 37283 N N . ARG A 1 72 ? 8.338 -9.524 -3.736 1.00 0.00 72 ARG A N 19
ATOM 37284 C CA . ARG A 1 72 ? 7.101 -10.274 -3.855 1.00 0.00 72 ARG A CA 19
ATOM 37285 C C . ARG A 1 72 ? 6.733 -10.931 -2.525 1.00 0.00 72 ARG A C 19
ATOM 37286 O O . ARG A 1 72 ? 7.450 -11.802 -2.026 1.00 0.00 72 ARG A O 19
ATOM 37307 N N . TYR A 1 73 ? 5.622 -10.500 -1.951 1.00 0.00 73 TYR A N 19
ATOM 37308 C CA . TYR A 1 73 ? 5.126 -11.083 -0.713 1.00 0.00 73 TYR A CA 19
ATOM 37309 C C . TYR A 1 73 ? 3.835 -11.846 -0.970 1.00 0.00 73 TYR A C 19
ATOM 37310 O O . TYR A 1 73 ? 3.079 -11.508 -1.878 1.00 0.00 73 TYR A O 19
ATOM 37328 N N . LEU A 1 74 ? 3.590 -12.876 -0.178 1.00 0.00 74 LEU A N 19
ATOM 37329 C CA . LEU A 1 74 ? 2.399 -13.696 -0.349 1.00 0.00 74 LEU A CA 19
ATOM 37330 C C . LEU A 1 74 ? 1.338 -13.302 0.669 1.00 0.00 74 LEU A C 19
ATOM 37331 O O . LEU A 1 74 ? 1.657 -12.988 1.818 1.00 0.00 74 LEU A O 19
ATOM 37347 N N . LEU A 1 75 ? 0.080 -13.313 0.247 1.00 0.00 75 LEU A N 19
ATOM 37348 C CA . LEU A 1 75 ? -1.019 -12.938 1.128 1.00 0.00 75 LEU A CA 19
ATOM 37349 C C . LEU A 1 75 ? -1.330 -14.051 2.123 1.00 0.00 75 LEU A C 19
ATOM 37350 O O . LEU A 1 75 ? -2.124 -14.951 1.840 1.00 0.00 75 LEU A O 19
ATOM 37366 N N . ASN A 1 76 ? -0.666 -14.002 3.271 1.00 0.00 76 ASN A N 19
ATOM 37367 C CA . ASN A 1 76 ? -0.948 -14.924 4.365 1.00 0.00 76 ASN A CA 19
ATOM 37368 C C . ASN A 1 76 ? -2.134 -14.409 5.173 1.00 0.00 76 ASN A C 19
ATOM 37369 O O . ASN A 1 76 ? -3.032 -15.164 5.536 1.00 0.00 76 ASN A O 19
ATOM 37380 N N . GLU A 1 77 ? -2.128 -13.110 5.435 1.00 0.00 77 GLU A N 19
ATOM 37381 C CA . GLU A 1 77 ? -3.224 -12.459 6.136 1.00 0.00 77 GLU A CA 19
ATOM 37382 C C . GLU A 1 77 ? -3.786 -11.345 5.258 1.00 0.00 77 GLU A C 19
ATOM 37383 O O . GLU A 1 77 ? -3.028 -10.630 4.599 1.00 0.00 77 GLU A O 19
ATOM 37395 N N . TRP A 1 78 ? -5.106 -11.212 5.239 1.00 0.00 78 TRP A N 19
ATOM 37396 C CA . TRP A 1 78 ? -5.775 -10.267 4.348 1.00 0.00 78 TRP A CA 19
ATOM 37397 C C . TRP A 1 78 ? -6.132 -8.983 5.078 1.00 0.00 78 TRP A C 19
ATOM 37398 O O . TRP A 1 78 ? -6.849 -8.131 4.554 1.00 0.00 78 TRP A O 19
ATOM 37419 N N . LYS A 1 79 ? -5.624 -8.858 6.288 1.00 0.00 79 LYS A N 19
ATOM 37420 C CA . LYS A 1 79 ? -5.828 -7.672 7.094 1.00 0.00 79 LYS A CA 19
ATOM 37421 C C . LYS A 1 79 ? -4.473 -7.189 7.592 1.00 0.00 79 LYS A C 19
ATOM 37422 O O . LYS A 1 79 ? -3.749 -7.947 8.240 1.00 0.00 79 LYS A O 19
ATOM 37441 N N . PHE A 1 80 ? -4.124 -5.944 7.300 1.00 0.00 80 PHE A N 19
ATOM 37442 C CA . PHE A 1 80 ? -2.811 -5.435 7.670 1.00 0.00 80 PHE A CA 19
ATOM 37443 C C . PHE A 1 80 ? -2.766 -3.913 7.684 1.00 0.00 80 PHE A C 19
ATOM 37444 O O . PHE A 1 80 ? -3.603 -3.236 7.083 1.00 0.00 80 PHE A O 19
ATOM 37461 N N . ARG A 1 81 ? -1.775 -3.391 8.390 1.00 0.00 81 ARG A N 19
ATOM 37462 C CA . ARG A 1 81 ? -1.566 -1.960 8.515 1.00 0.00 81 ARG A CA 19
ATOM 37463 C C . ARG A 1 81 ? -0.158 -1.609 8.060 1.00 0.00 81 ARG A C 19
ATOM 37464 O O . ARG A 1 81 ? 0.814 -2.219 8.500 1.00 0.00 81 ARG A O 19
ATOM 37485 N N . LEU A 1 82 ? -0.053 -0.639 7.174 1.00 0.00 82 LEU A N 19
ATOM 37486 C CA . LEU A 1 82 ? 1.227 -0.256 6.609 1.00 0.00 82 LEU A CA 19
ATOM 37487 C C . LEU A 1 82 ? 1.618 1.136 7.081 1.00 0.00 82 LEU A C 19
ATOM 37488 O O . LEU A 1 82 ? 0.771 2.010 7.222 1.00 0.00 82 LEU A O 19
ATOM 37504 N N . TYR A 1 83 ? 2.896 1.331 7.341 1.00 0.00 83 TYR A N 19
ATOM 37505 C CA . TYR A 1 83 ? 3.395 2.620 7.787 1.00 0.00 83 TYR A CA 19
ATOM 37506 C C . TYR A 1 83 ? 4.413 3.154 6.793 1.00 0.00 83 TYR A C 19
ATOM 37507 O O . TYR A 1 83 ? 5.490 2.580 6.624 1.00 0.00 83 TYR A O 19
ATOM 37525 N N . TYR A 1 84 ? 4.055 4.235 6.118 1.00 0.00 84 TYR A N 19
ATOM 37526 C CA . TYR A 1 84 ? 4.915 4.821 5.103 1.00 0.00 84 TYR A CA 19
ATOM 37527 C C . TYR A 1 84 ? 5.711 5.976 5.683 1.00 0.00 84 TYR A C 19
ATOM 37528 O O . TYR A 1 84 ? 5.166 7.051 5.941 1.00 0.00 84 TYR A O 19
ATOM 37546 N N . THR A 1 85 ? 6.989 5.744 5.910 1.00 0.00 85 THR A N 19
ATOM 37547 C CA . THR A 1 85 ? 7.882 6.797 6.338 1.00 0.00 85 THR A CA 19
ATOM 37548 C C . THR A 1 85 ? 8.482 7.472 5.112 1.00 0.00 85 THR A C 19
ATOM 37549 O O . THR A 1 85 ? 9.309 6.882 4.411 1.00 0.00 85 THR A O 19
ATOM 37560 N N . SER A 1 86 ? 8.047 8.690 4.836 1.00 0.00 86 SER A N 19
ATOM 37561 C CA . SER A 1 86 ? 8.508 9.408 3.665 1.00 0.00 86 SER A CA 19
ATOM 37562 C C . SER A 1 86 ? 9.917 9.942 3.887 1.00 0.00 86 SER A C 19
ATOM 37563 O O . SER A 1 86 ? 10.285 10.297 5.004 1.00 0.00 86 SER A O 19
ATOM 37571 N N . GLN A 1 87 ? 10.703 9.971 2.826 1.00 0.00 87 GLN A N 19
ATOM 37572 C CA . GLN A 1 87 ? 12.057 10.491 2.897 1.00 0.00 87 GLN A CA 19
ATOM 37573 C C . GLN A 1 87 ? 12.234 11.579 1.850 1.00 0.00 87 GLN A C 19
ATOM 37574 O O . GLN A 1 87 ? 13.350 11.867 1.410 1.00 0.00 87 GLN A O 19
ATOM 37588 N N . SER A 1 88 ? 11.124 12.191 1.467 1.00 0.00 88 SER A N 19
ATOM 37589 C CA . SER A 1 88 ? 11.133 13.206 0.435 1.00 0.00 88 SER A CA 19
ATOM 37590 C C . SER A 1 88 ? 10.225 14.372 0.819 1.00 0.00 88 SER A C 19
ATOM 37591 O O . SER A 1 88 ? 9.150 14.175 1.387 1.00 0.00 88 SER A O 19
ATOM 37599 N N . ASP A 1 89 ? 10.676 15.581 0.512 1.00 0.00 89 ASP A N 19
ATOM 37600 C CA . ASP A 1 89 ? 9.886 16.790 0.746 1.00 0.00 89 ASP A CA 19
ATOM 37601 C C . ASP A 1 89 ? 9.164 17.184 -0.535 1.00 0.00 89 ASP A C 19
ATOM 37602 O O . ASP A 1 89 ? 8.355 18.112 -0.555 1.00 0.00 89 ASP A O 19
ATOM 37611 N N . LYS A 1 90 ? 9.468 16.460 -1.599 1.00 0.00 90 LYS A N 19
ATOM 37612 C CA . LYS A 1 90 ? 8.953 16.773 -2.918 1.00 0.00 90 LYS A CA 19
ATOM 37613 C C . LYS A 1 90 ? 7.497 16.339 -3.045 1.00 0.00 90 LYS A C 19
ATOM 37614 O O . LYS A 1 90 ? 7.117 15.249 -2.612 1.00 0.00 90 LYS A O 19
ATOM 37633 N N . GLU A 1 91 ? 6.688 17.201 -3.642 1.00 0.00 91 GLU A N 19
ATOM 37634 C CA . GLU A 1 91 ? 5.256 16.972 -3.743 1.00 0.00 91 GLU A CA 19
ATOM 37635 C C . GLU A 1 91 ? 4.933 16.037 -4.903 1.00 0.00 91 GLU A C 19
ATOM 37636 O O . GLU A 1 91 ? 4.258 16.419 -5.862 1.00 0.00 91 GLU A O 19
ATOM 37648 N N . ALA A 1 92 ? 5.453 14.820 -4.816 1.00 0.00 92 ALA A N 19
ATOM 37649 C CA . ALA A 1 92 ? 5.187 13.786 -5.801 1.00 0.00 92 ALA A CA 19
ATOM 37650 C C . ALA A 1 92 ? 5.604 12.424 -5.262 1.00 0.00 92 ALA A C 19
ATOM 37651 O O . ALA A 1 92 ? 6.691 11.932 -5.560 1.00 0.00 92 ALA A O 19
ATOM 37658 N N . GLN A 1 93 ? 4.759 11.838 -4.428 1.00 0.00 93 GLN A N 19
ATOM 37659 C CA . GLN A 1 93 ? 5.021 10.513 -3.887 1.00 0.00 93 GLN A CA 19
ATOM 37660 C C . GLN A 1 93 ? 3.874 9.576 -4.225 1.00 0.00 93 GLN A C 19
ATOM 37661 O O . GLN A 1 93 ? 2.810 9.645 -3.618 1.00 0.00 93 GLN A O 19
ATOM 37675 N N . THR A 1 94 ? 4.084 8.716 -5.200 1.00 0.00 94 THR A N 19
ATOM 37676 C CA . THR A 1 94 ? 3.044 7.797 -5.623 1.00 0.00 94 THR A CA 19
ATOM 37677 C C . THR A 1 94 ? 3.483 6.355 -5.423 1.00 0.00 94 THR A C 19
ATOM 37678 O O . THR A 1 94 ? 4.544 5.946 -5.897 1.00 0.00 94 THR A O 19
ATOM 37689 N N . ILE A 1 95 ? 2.672 5.591 -4.712 1.00 0.00 95 ILE A N 19
ATOM 37690 C CA . ILE A 1 95 ? 2.939 4.176 -4.514 1.00 0.00 95 ILE A CA 19
ATOM 37691 C C . ILE A 1 95 ? 1.836 3.346 -5.162 1.00 0.00 95 ILE A C 19
ATOM 37692 O O . ILE A 1 95 ? 0.679 3.771 -5.208 1.00 0.00 95 ILE A O 19
ATOM 37708 N N . ASP A 1 96 ? 2.193 2.179 -5.682 1.00 0.00 96 ASP A N 19
ATOM 37709 C CA . ASP A 1 96 ? 1.224 1.314 -6.340 1.00 0.00 96 ASP A CA 19
ATOM 37710 C C . ASP A 1 96 ? 1.372 -0.114 -5.833 1.00 0.00 96 ASP A C 19
ATOM 37711 O O . ASP A 1 96 ? 2.461 -0.690 -5.866 1.00 0.00 96 ASP A O 19
ATOM 37720 N N . LEU A 1 97 ? 0.279 -0.661 -5.330 1.00 0.00 97 LEU A N 19
ATOM 37721 C CA . LEU A 1 97 ? 0.273 -2.014 -4.805 1.00 0.00 97 LEU A CA 19
ATOM 37722 C C . LEU A 1 97 ? -0.259 -2.979 -5.853 1.00 0.00 97 LEU A C 19
ATOM 37723 O O . LEU A 1 97 ? -1.437 -2.927 -6.214 1.00 0.00 97 LEU A O 19
ATOM 37739 N N . TYR A 1 98 ? 0.609 -3.848 -6.347 1.00 0.00 98 TYR A N 19
ATOM 37740 C CA . TYR A 1 98 ? 0.230 -4.815 -7.362 1.00 0.00 98 TYR A CA 19
ATOM 37741 C C . TYR A 1 98 ? -0.221 -6.122 -6.718 1.00 0.00 98 TYR A C 19
ATOM 37742 O O . TYR A 1 98 ? 0.603 -6.940 -6.306 1.00 0.00 98 TYR A O 19
ATOM 37760 N N . PHE A 1 99 ? -1.523 -6.298 -6.606 1.00 0.00 99 PHE A N 19
ATOM 37761 C CA . PHE A 1 99 ? -2.085 -7.543 -6.107 1.00 0.00 99 PHE A CA 19
ATOM 37762 C C . PHE A 1 99 ? -2.347 -8.486 -7.271 1.00 0.00 99 PHE A C 19
ATOM 37763 O O . PHE A 1 99 ? -2.924 -8.085 -8.279 1.00 0.00 99 PHE A O 19
ATOM 37780 N N . GLU A 1 100 ? -1.899 -9.722 -7.148 1.00 0.00 100 GLU A N 19
ATOM 37781 C CA . GLU A 1 100 ? -2.197 -10.727 -8.154 1.00 0.00 100 GLU A CA 19
ATOM 37782 C C . GLU A 1 100 ? -3.227 -11.707 -7.607 1.00 0.00 100 GLU A C 19
ATOM 37783 O O . GLU A 1 100 ? -2.977 -12.395 -6.611 1.00 0.00 100 GLU A O 19
ATOM 37795 N N . ASP A 1 101 ? -4.367 -11.784 -8.285 1.00 0.00 101 ASP A N 19
ATOM 37796 C CA . ASP A 1 101 ? -5.494 -12.592 -7.829 1.00 0.00 101 ASP A CA 19
ATOM 37797 C C . ASP A 1 101 ? -5.756 -13.720 -8.811 1.00 0.00 101 ASP A C 19
ATOM 37798 O O . ASP A 1 101 ? -6.062 -13.468 -9.979 1.00 0.00 101 ASP A O 19
ATOM 37807 N N . ASN A 1 102 ? -5.613 -14.959 -8.345 1.00 0.00 102 ASN A N 19
ATOM 37808 C CA . ASN A 1 102 ? -5.838 -16.140 -9.184 1.00 0.00 102 ASN A CA 19
ATOM 37809 C C . ASN A 1 102 ? -4.895 -16.145 -10.384 1.00 0.00 102 ASN A C 19
ATOM 37810 O O . ASN A 1 102 ? -5.130 -16.859 -11.363 1.00 0.00 102 ASN A O 19
ATOM 37821 N N . TRP A 1 103 ? -3.826 -15.344 -10.288 1.00 0.00 103 TRP A N 19
ATOM 37822 C CA . TRP A 1 103 ? -2.838 -15.165 -11.360 1.00 0.00 103 TRP A CA 19
ATOM 37823 C C . TRP A 1 103 ? -3.410 -14.357 -12.528 1.00 0.00 103 TRP A C 19
ATOM 37824 O O . TRP A 1 103 ? -2.734 -13.484 -13.075 1.00 0.00 103 TRP A O 19
ATOM 37845 N N . GLY A 1 104 ? -4.652 -14.644 -12.901 1.00 0.00 104 GLY A N 19
ATOM 37846 C CA . GLY A 1 104 ? -5.280 -13.958 -14.011 1.00 0.00 104 GLY A CA 19
ATOM 37847 C C . GLY A 1 104 ? -5.544 -12.493 -13.725 1.00 0.00 104 GLY A C 19
ATOM 37848 O O . GLY A 1 104 ? -5.296 -11.634 -14.574 1.00 0.00 104 GLY A O 19
ATOM 37852 N N . ASN A 1 105 ? -6.038 -12.201 -12.531 1.00 0.00 105 ASN A N 19
ATOM 37853 C CA . ASN A 1 105 ? -6.380 -10.833 -12.169 1.00 0.00 105 ASN A CA 19
ATOM 37854 C C . ASN A 1 105 ? -5.175 -10.083 -11.634 1.00 0.00 105 ASN A C 19
ATOM 37855 O O . ASN A 1 105 ? -4.416 -10.602 -10.816 1.00 0.00 105 ASN A O 19
ATOM 37866 N N . LEU A 1 106 ? -5.004 -8.863 -12.114 1.00 0.00 106 LEU A N 19
ATOM 37867 C CA . LEU A 1 106 ? -4.012 -7.956 -11.567 1.00 0.00 106 LEU A CA 19
ATOM 37868 C C . LEU A 1 106 ? -4.724 -6.735 -11.004 1.00 0.00 106 LEU A C 19
ATOM 37869 O O . LEU A 1 106 ? -5.460 -6.052 -11.718 1.00 0.00 106 LEU A O 19
ATOM 37885 N N . GLN A 1 107 ? -4.515 -6.470 -9.731 1.00 0.00 107 GLN A N 19
ATOM 37886 C CA . GLN A 1 107 ? -5.207 -5.394 -9.051 1.00 0.00 107 GLN A CA 19
ATOM 37887 C C . GLN A 1 107 ? -4.202 -4.384 -8.520 1.00 0.00 107 GLN A C 19
ATOM 37888 O O . GLN A 1 107 ? -3.447 -4.665 -7.594 1.00 0.00 107 GLN A O 19
ATOM 37902 N N . GLN A 1 108 ? -4.197 -3.210 -9.127 1.00 0.00 108 GLN A N 19
ATOM 37903 C CA . GLN A 1 108 ? -3.225 -2.180 -8.803 1.00 0.00 108 GLN A CA 19
ATOM 37904 C C . GLN A 1 108 ? -3.862 -1.079 -7.968 1.00 0.00 108 GLN A C 19
ATOM 37905 O O . GLN A 1 108 ? -4.671 -0.295 -8.469 1.00 0.00 108 GLN A O 19
ATOM 37919 N N . LEU A 1 109 ? -3.501 -1.018 -6.699 1.00 0.00 109 LEU A N 19
ATOM 37920 C CA . LEU A 1 109 ? -4.015 0.021 -5.814 1.00 0.00 109 LEU A CA 19
ATOM 37921 C C . LEU A 1 109 ? -3.001 1.150 -5.682 1.00 0.00 109 LEU A C 19
ATOM 37922 O O . LEU A 1 109 ? -1.932 0.969 -5.099 1.00 0.00 109 LEU A O 19
ATOM 37938 N N . THR A 1 110 ? -3.339 2.305 -6.232 1.00 0.00 110 THR A N 19
ATOM 37939 C CA . THR A 1 110 ? -2.434 3.445 -6.230 1.00 0.00 110 THR A CA 19
ATOM 37940 C C . THR A 1 110 ? -2.787 4.422 -5.110 1.00 0.00 110 THR A C 19
ATOM 37941 O O . THR A 1 110 ? -3.959 4.612 -4.779 1.00 0.00 110 THR A O 19
ATOM 37952 N N . TYR A 1 111 ? -1.763 5.013 -4.511 1.00 0.00 111 TYR A N 19
ATOM 37953 C CA . TYR A 1 111 ? -1.950 6.050 -3.506 1.00 0.00 111 TYR A CA 19
ATOM 37954 C C . TYR A 1 111 ? -1.010 7.212 -3.790 1.00 0.00 111 TYR A C 19
ATOM 37955 O O . TYR A 1 111 ? 0.195 7.015 -3.975 1.00 0.00 111 TYR A O 19
ATOM 37973 N N . ASP A 1 112 ? -1.562 8.414 -3.840 1.00 0.00 112 ASP A N 19
ATOM 37974 C CA . ASP A 1 112 ? -0.779 9.598 -4.163 1.00 0.00 112 ASP A CA 19
ATOM 37975 C C . ASP A 1 112 ? -0.625 10.499 -2.949 1.00 0.00 112 ASP A C 19
ATOM 37976 O O . ASP A 1 112 ? -1.613 10.925 -2.346 1.00 0.00 112 ASP A O 19
ATOM 37985 N N . PHE A 1 113 ? 0.617 10.787 -2.599 1.00 0.00 113 PHE A N 19
ATOM 37986 C CA . PHE A 1 113 ? 0.922 11.667 -1.479 1.00 0.00 113 PHE A CA 19
ATOM 37987 C C . PHE A 1 113 ? 1.378 13.030 -1.982 1.00 0.00 113 PHE A C 19
ATOM 37988 O O . PHE A 1 113 ? 2.096 13.121 -2.986 1.00 0.00 113 PHE A O 19
ATOM 38005 N N . ASN A 1 114 ? 0.965 14.072 -1.259 1.00 0.00 114 ASN A N 19
ATOM 38006 C CA . ASN A 1 114 ? 1.249 15.464 -1.607 1.00 0.00 114 ASN A CA 19
ATOM 38007 C C . ASN A 1 114 ? 0.488 15.889 -2.851 1.00 0.00 114 ASN A C 19
ATOM 38008 O O . ASN A 1 114 ? 0.996 15.800 -3.969 1.00 0.00 114 ASN A O 19
ATOM 38019 N N . GLY A 1 115 ? -0.746 16.336 -2.646 1.00 0.00 115 GLY A N 19
ATOM 38020 C CA . GLY A 1 115 ? -1.559 16.817 -3.745 1.00 0.00 115 GLY A CA 19
ATOM 38021 C C . GLY A 1 115 ? -1.340 18.293 -4.022 1.00 0.00 115 GLY A C 19
ATOM 38022 O O . GLY A 1 115 ? -2.296 19.028 -4.264 1.00 0.00 115 GLY A O 19
ATOM 38026 N N . LYS A 1 116 ? -0.076 18.723 -3.947 1.00 0.00 116 LYS A N 19
ATOM 38027 C CA . LYS A 1 116 ? 0.336 20.095 -4.266 1.00 0.00 116 LYS A CA 19
ATOM 38028 C C . LYS A 1 116 ? -0.102 21.106 -3.201 1.00 0.00 116 LYS A C 19
ATOM 38029 O O . LYS A 1 116 ? 0.391 22.234 -3.187 1.00 0.00 116 LYS A O 19
ATOM 38048 N N . LEU A 1 117 ? -1.008 20.694 -2.310 1.00 0.00 117 LEU A N 19
ATOM 38049 C CA . LEU A 1 117 ? -1.558 21.571 -1.270 1.00 0.00 117 LEU A CA 19
ATOM 38050 C C . LEU A 1 117 ? -2.207 22.812 -1.885 1.00 0.00 117 LEU A C 19
ATOM 38051 O O . LEU A 1 117 ? -3.381 22.791 -2.258 1.00 0.00 117 LEU A O 19
ATOM 38067 N N . GLU A 1 118 ? -1.419 23.877 -1.984 1.00 0.00 118 GLU A N 19
ATOM 38068 C CA . GLU A 1 118 ? -1.815 25.125 -2.626 1.00 0.00 118 GLU A CA 19
ATOM 38069 C C . GLU A 1 118 ? -3.120 25.704 -2.070 1.00 0.00 118 GLU A C 19
ATOM 38070 O O . GLU A 1 118 ? -4.191 25.551 -2.665 1.00 0.00 118 GLU A O 19
ATOM 38082 N N . HIS A 1 119 ? -3.032 26.332 -0.908 1.00 0.00 119 HIS A N 19
ATOM 38083 C CA . HIS A 1 119 ? -4.069 27.256 -0.481 1.00 0.00 119 HIS A CA 19
ATOM 38084 C C . HIS A 1 119 ? -3.483 28.651 -0.606 1.00 0.00 119 HIS A C 19
ATOM 38085 O O . HIS A 1 119 ? -2.315 28.852 -0.268 1.00 0.00 119 HIS A O 19
ATOM 38100 N N . HIS A 1 120 ? -4.266 29.594 -1.112 1.00 0.00 120 HIS A N 19
ATOM 38101 C CA . HIS A 1 120 ? -3.713 30.855 -1.594 1.00 0.00 120 HIS A CA 19
ATOM 38102 C C . HIS A 1 120 ? -3.014 31.639 -0.491 1.00 0.00 120 HIS A C 19
ATOM 38103 O O . HIS A 1 120 ? -3.654 32.304 0.322 1.00 0.00 120 HIS A O 19
ATOM 38118 N N . HIS A 1 121 ? -1.691 31.545 -0.490 1.00 0.00 121 HIS A N 19
ATOM 38119 C CA . HIS A 1 121 ? -0.835 32.253 0.451 1.00 0.00 121 HIS A CA 19
ATOM 38120 C C . HIS A 1 121 ? 0.609 31.829 0.222 1.00 0.00 121 HIS A C 19
ATOM 38121 O O . HIS A 1 121 ? 1.085 30.871 0.831 1.00 0.00 121 HIS A O 19
ATOM 38136 N N . HIS A 1 122 ? 1.286 32.514 -0.681 1.00 0.00 122 HIS A N 19
ATOM 38137 C CA . HIS A 1 122 ? 2.668 32.189 -1.000 1.00 0.00 122 HIS A CA 19
ATOM 38138 C C . HIS A 1 122 ? 3.614 32.946 -0.079 1.00 0.00 122 HIS A C 19
ATOM 38139 O O . HIS A 1 122 ? 3.702 34.175 -0.140 1.00 0.00 122 HIS A O 19
ATOM 38154 N N . HIS A 1 123 ? 4.322 32.211 0.767 1.00 0.00 123 HIS A N 19
ATOM 38155 C CA . HIS A 1 123 ? 5.225 32.824 1.731 1.00 0.00 123 HIS A CA 19
ATOM 38156 C C . HIS A 1 123 ? 6.473 33.342 1.035 1.00 0.00 123 HIS A C 19
ATOM 38157 O O . HIS A 1 123 ? 6.950 32.740 0.071 1.00 0.00 123 HIS A O 19
ATOM 38172 N N . HIS A 1 124 ? 6.986 34.459 1.513 1.00 0.00 124 HIS A N 19
ATOM 38173 C CA . HIS A 1 124 ? 8.187 35.046 0.948 1.00 0.00 124 HIS A CA 19
ATOM 38174 C C . HIS A 1 124 ? 8.872 35.915 1.986 1.00 0.00 124 HIS A C 19
ATOM 38175 O O . HIS A 1 124 ? 10.040 35.637 2.314 1.00 0.00 124 HIS A O 19
ATOM 38191 N N . MET A 1 1 ? -38.582 -11.189 -17.166 1.00 0.00 1 MET A N 20
ATOM 38192 C CA . MET A 1 1 ? -38.038 -10.384 -16.051 1.00 0.00 1 MET A CA 20
ATOM 38193 C C . MET A 1 1 ? -36.575 -10.736 -15.827 1.00 0.00 1 MET A C 20
ATOM 38194 O O . MET A 1 1 ? -36.179 -11.885 -16.006 1.00 0.00 1 MET A O 20
ATOM 38210 N N . ASN A 1 2 ? -35.760 -9.758 -15.471 1.00 0.00 2 ASN A N 20
ATOM 38211 C CA . ASN A 1 2 ? -34.374 -10.041 -15.131 1.00 0.00 2 ASN A CA 20
ATOM 38212 C C . ASN A 1 2 ? -34.318 -10.655 -13.745 1.00 0.00 2 ASN A C 20
ATOM 38213 O O . ASN A 1 2 ? -34.564 -9.980 -12.745 1.00 0.00 2 ASN A O 20
ATOM 38224 N N . GLU A 1 3 ? -34.033 -11.946 -13.695 1.00 0.00 3 GLU A N 20
ATOM 38225 C CA . GLU A 1 3 ? -33.996 -12.671 -12.438 1.00 0.00 3 GLU A CA 20
ATOM 38226 C C . GLU A 1 3 ? -32.835 -12.175 -11.583 1.00 0.00 3 GLU A C 20
ATOM 38227 O O . GLU A 1 3 ? -32.998 -11.890 -10.394 1.00 0.00 3 GLU A O 20
ATOM 38239 N N . LEU A 1 4 ? -31.665 -12.062 -12.197 1.00 0.00 4 LEU A N 20
ATOM 38240 C CA . LEU A 1 4 ? -30.488 -11.558 -11.509 1.00 0.00 4 LEU A CA 20
ATOM 38241 C C . LEU A 1 4 ? -29.987 -10.270 -12.156 1.00 0.00 4 LEU A C 20
ATOM 38242 O O . LEU A 1 4 ? -29.337 -10.302 -13.201 1.00 0.00 4 LEU A O 20
ATOM 38258 N N . ASP A 1 5 ? -30.310 -9.139 -11.548 1.00 0.00 5 ASP A N 20
ATOM 38259 C CA . ASP A 1 5 ? -29.765 -7.862 -11.992 1.00 0.00 5 ASP A CA 20
ATOM 38260 C C . ASP A 1 5 ? -28.422 -7.629 -11.308 1.00 0.00 5 ASP A C 20
ATOM 38261 O O . ASP A 1 5 ? -28.084 -8.329 -10.350 1.00 0.00 5 ASP A O 20
ATOM 38270 N N . ILE A 1 6 ? -27.676 -6.642 -11.799 1.00 0.00 6 ILE A N 20
ATOM 38271 C CA . ILE A 1 6 ? -26.330 -6.344 -11.315 1.00 0.00 6 ILE A CA 20
ATOM 38272 C C . ILE A 1 6 ? -25.360 -7.420 -11.789 1.00 0.00 6 ILE A C 20
ATOM 38273 O O . ILE A 1 6 ? -25.069 -8.381 -11.077 1.00 0.00 6 ILE A O 20
ATOM 38289 N N . GLN A 1 7 ? -24.888 -7.257 -13.018 1.00 0.00 7 GLN A N 20
ATOM 38290 C CA . GLN A 1 7 ? -24.000 -8.232 -13.638 1.00 0.00 7 GLN A CA 20
ATOM 38291 C C . GLN A 1 7 ? -22.550 -7.752 -13.611 1.00 0.00 7 GLN A C 20
ATOM 38292 O O . GLN A 1 7 ? -21.737 -8.138 -14.451 1.00 0.00 7 GLN A O 20
ATOM 38306 N N . GLN A 1 8 ? -22.238 -6.922 -12.629 1.00 0.00 8 GLN A N 20
ATOM 38307 C CA . GLN A 1 8 ? -20.884 -6.423 -12.439 1.00 0.00 8 GLN A CA 20
ATOM 38308 C C . GLN A 1 8 ? -20.188 -7.300 -11.398 1.00 0.00 8 GLN A C 20
ATOM 38309 O O . GLN A 1 8 ? -20.651 -7.403 -10.265 1.00 0.00 8 GLN A O 20
ATOM 38323 N N . GLU A 1 9 ? -19.101 -7.951 -11.804 1.00 0.00 9 GLU A N 20
ATOM 38324 C CA . GLU A 1 9 ? -18.412 -8.926 -10.957 1.00 0.00 9 GLU A CA 20
ATOM 38325 C C . GLU A 1 9 ? -17.941 -8.318 -9.642 1.00 0.00 9 GLU A C 20
ATOM 38326 O O . GLU A 1 9 ? -17.220 -7.318 -9.627 1.00 0.00 9 GLU A O 20
ATOM 38338 N N . TYR A 1 10 ? -18.339 -8.935 -8.544 1.00 0.00 10 TYR A N 20
ATOM 38339 C CA . TYR A 1 10 ? -17.863 -8.539 -7.230 1.00 0.00 10 TYR A CA 20
ATOM 38340 C C . TYR A 1 10 ? -17.190 -9.712 -6.530 1.00 0.00 10 TYR A C 20
ATOM 38341 O O . TYR A 1 10 ? -17.795 -10.373 -5.686 1.00 0.00 10 TYR A O 20
ATOM 38359 N N . PRO A 1 11 ? -15.934 -10.013 -6.892 1.00 0.00 11 PRO A N 20
ATOM 38360 C CA . PRO A 1 11 ? -15.164 -11.072 -6.248 1.00 0.00 11 PRO A CA 20
ATOM 38361 C C . PRO A 1 11 ? -14.697 -10.638 -4.867 1.00 0.00 11 PRO A C 20
ATOM 38362 O O . PRO A 1 11 ? -14.764 -11.399 -3.900 1.00 0.00 11 PRO A O 20
ATOM 38373 N N . PHE A 1 12 ? -14.254 -9.393 -4.779 1.00 0.00 12 PHE A N 20
ATOM 38374 C CA . PHE A 1 12 ? -13.761 -8.834 -3.534 1.00 0.00 12 PHE A CA 20
ATOM 38375 C C . PHE A 1 12 ? -13.918 -7.321 -3.543 1.00 0.00 12 PHE A C 20
ATOM 38376 O O . PHE A 1 12 ? -13.978 -6.705 -4.607 1.00 0.00 12 PHE A O 20
ATOM 38393 N N . THR A 1 13 ? -14.004 -6.738 -2.363 1.00 0.00 13 THR A N 20
ATOM 38394 C CA . THR A 1 13 ? -14.087 -5.300 -2.222 1.00 0.00 13 THR A CA 20
ATOM 38395 C C . THR A 1 13 ? -12.890 -4.782 -1.429 1.00 0.00 13 THR A C 20
ATOM 38396 O O . THR A 1 13 ? -12.586 -5.283 -0.344 1.00 0.00 13 THR A O 20
ATOM 38407 N N . VAL A 1 14 ? -12.215 -3.790 -1.986 1.00 0.00 14 VAL A N 20
ATOM 38408 C CA . VAL A 1 14 ? -11.029 -3.227 -1.366 1.00 0.00 14 VAL A CA 20
ATOM 38409 C C . VAL A 1 14 ? -11.392 -1.990 -0.559 1.00 0.00 14 VAL A C 20
ATOM 38410 O O . VAL A 1 14 ? -11.691 -0.935 -1.124 1.00 0.00 14 VAL A O 20
ATOM 38423 N N . GLU A 1 15 ? -11.391 -2.121 0.758 1.00 0.00 15 GLU A N 20
ATOM 38424 C CA . GLU A 1 15 ? -11.674 -0.988 1.619 1.00 0.00 15 GLU A CA 20
ATOM 38425 C C . GLU A 1 15 ? -10.390 -0.485 2.260 1.00 0.00 15 GLU A C 20
ATOM 38426 O O . GLU A 1 15 ? -9.669 -1.239 2.916 1.00 0.00 15 GLU A O 20
ATOM 38438 N N . SER A 1 16 ? -10.107 0.789 2.059 1.00 0.00 16 SER A N 20
ATOM 38439 C CA . SER A 1 16 ? -8.949 1.416 2.658 1.00 0.00 16 SER A CA 20
ATOM 38440 C C . SER A 1 16 ? -9.409 2.399 3.725 1.00 0.00 16 SER A C 20
ATOM 38441 O O . SER A 1 16 ? -10.279 3.234 3.473 1.00 0.00 16 SER A O 20
ATOM 38449 N N . MET A 1 17 ? -8.863 2.275 4.923 1.00 0.00 17 MET A N 20
ATOM 38450 C CA . MET A 1 17 ? -9.196 3.199 5.994 1.00 0.00 17 MET A CA 20
ATOM 38451 C C . MET A 1 17 ? -8.619 4.572 5.687 1.00 0.00 17 MET A C 20
ATOM 38452 O O . MET A 1 17 ? -7.596 4.672 5.009 1.00 0.00 17 MET A O 20
ATOM 38466 N N . PRO A 1 18 ? -9.284 5.638 6.171 1.00 0.00 18 PRO A N 20
ATOM 38467 C CA . PRO A 1 18 ? -8.934 7.028 5.851 1.00 0.00 18 PRO A CA 20
ATOM 38468 C C . PRO A 1 18 ? -7.435 7.314 5.878 1.00 0.00 18 PRO A C 20
ATOM 38469 O O . PRO A 1 18 ? -6.805 7.337 6.938 1.00 0.00 18 PRO A O 20
ATOM 38480 N N . VAL A 1 19 ? -6.873 7.508 4.696 1.00 0.00 19 VAL A N 20
ATOM 38481 C CA . VAL A 1 19 ? -5.488 7.919 4.571 1.00 0.00 19 VAL A CA 20
ATOM 38482 C C . VAL A 1 19 ? -5.418 9.429 4.404 1.00 0.00 19 VAL A C 20
ATOM 38483 O O . VAL A 1 19 ? -6.450 10.094 4.291 1.00 0.00 19 VAL A O 20
ATOM 38496 N N . ALA A 1 20 ? -4.214 9.967 4.394 1.00 0.00 20 ALA A N 20
ATOM 38497 C CA . ALA A 1 20 ? -4.027 11.406 4.304 1.00 0.00 20 ALA A CA 20
ATOM 38498 C C . ALA A 1 20 ? -4.080 11.884 2.856 1.00 0.00 20 ALA A C 20
ATOM 38499 O O . ALA A 1 20 ? -3.727 11.149 1.935 1.00 0.00 20 ALA A O 20
ATOM 38506 N N . ASP A 1 21 ? -4.536 13.116 2.668 1.00 0.00 21 ASP A N 20
ATOM 38507 C CA . ASP A 1 21 ? -4.585 13.730 1.343 1.00 0.00 21 ASP A CA 20
ATOM 38508 C C . ASP A 1 21 ? -3.196 14.204 0.942 1.00 0.00 21 ASP A C 20
ATOM 38509 O O . ASP A 1 21 ? -2.799 14.137 -0.226 1.00 0.00 21 ASP A O 20
ATOM 38518 N N . GLU A 1 22 ? -2.457 14.668 1.936 1.00 0.00 22 GLU A N 20
ATOM 38519 C CA . GLU A 1 22 ? -1.102 15.147 1.741 1.00 0.00 22 GLU A CA 20
ATOM 38520 C C . GLU A 1 22 ? -0.166 14.419 2.695 1.00 0.00 22 GLU A C 20
ATOM 38521 O O . GLU A 1 22 ? -0.614 13.587 3.483 1.00 0.00 22 GLU A O 20
ATOM 38533 N N . ILE A 1 23 ? 1.118 14.721 2.638 1.00 0.00 23 ILE A N 20
ATOM 38534 C CA . ILE A 1 23 ? 2.087 14.065 3.504 1.00 0.00 23 ILE A CA 20
ATOM 38535 C C . ILE A 1 23 ? 3.373 14.882 3.573 1.00 0.00 23 ILE A C 20
ATOM 38536 O O . ILE A 1 23 ? 3.772 15.504 2.588 1.00 0.00 23 ILE A O 20
ATOM 38552 N N . ALA A 1 24 ? 3.994 14.909 4.745 1.00 0.00 24 ALA A N 20
ATOM 38553 C CA . ALA A 1 24 ? 5.258 15.606 4.920 1.00 0.00 24 ALA A CA 20
ATOM 38554 C C . ALA A 1 24 ? 6.415 14.751 4.414 1.00 0.00 24 ALA A C 20
ATOM 38555 O O . ALA A 1 24 ? 6.210 13.614 3.985 1.00 0.00 24 ALA A O 20
ATOM 38562 N N . GLY A 1 25 ? 7.627 15.286 4.482 1.00 0.00 25 GLY A N 20
ATOM 38563 C CA . GLY A 1 25 ? 8.773 14.616 3.898 1.00 0.00 25 GLY A CA 20
ATOM 38564 C C . GLY A 1 25 ? 9.336 13.509 4.761 1.00 0.00 25 GLY A C 20
ATOM 38565 O O . GLY A 1 25 ? 10.058 12.645 4.268 1.00 0.00 25 GLY A O 20
ATOM 38569 N N . ASP A 1 26 ? 9.038 13.547 6.051 1.00 0.00 26 ASP A N 20
ATOM 38570 C CA . ASP A 1 26 ? 9.502 12.516 6.973 1.00 0.00 26 ASP A CA 20
ATOM 38571 C C . ASP A 1 26 ? 8.344 12.025 7.824 1.00 0.00 26 ASP A C 20
ATOM 38572 O O . ASP A 1 26 ? 8.499 11.721 9.008 1.00 0.00 26 ASP A O 20
ATOM 38581 N N . GLU A 1 27 ? 7.185 11.923 7.197 1.00 0.00 27 GLU A N 20
ATOM 38582 C CA . GLU A 1 27 ? 5.958 11.580 7.894 1.00 0.00 27 GLU A CA 20
ATOM 38583 C C . GLU A 1 27 ? 5.564 10.136 7.609 1.00 0.00 27 GLU A C 20
ATOM 38584 O O . GLU A 1 27 ? 5.766 9.630 6.504 1.00 0.00 27 GLU A O 20
ATOM 38596 N N . THR A 1 28 ? 5.023 9.469 8.615 1.00 0.00 28 THR A N 20
ATOM 38597 C CA . THR A 1 28 ? 4.625 8.082 8.478 1.00 0.00 28 THR A CA 20
ATOM 38598 C C . THR A 1 28 ? 3.112 7.932 8.583 1.00 0.00 28 THR A C 20
ATOM 38599 O O . THR A 1 28 ? 2.511 8.224 9.621 1.00 0.00 28 THR A O 20
ATOM 38610 N N . VAL A 1 29 ? 2.499 7.496 7.499 1.00 0.00 29 VAL A N 20
ATOM 38611 C CA . VAL A 1 29 ? 1.080 7.197 7.499 1.00 0.00 29 VAL A CA 20
ATOM 38612 C C . VAL A 1 29 ? 0.875 5.692 7.384 1.00 0.00 29 VAL A C 20
ATOM 38613 O O . VAL A 1 29 ? 1.526 5.029 6.572 1.00 0.00 29 VAL A O 20
ATOM 38626 N N . GLU A 1 30 ? 0.002 5.144 8.209 1.00 0.00 30 GLU A N 20
ATOM 38627 C CA . GLU A 1 30 ? -0.257 3.721 8.171 1.00 0.00 30 GLU A CA 20
ATOM 38628 C C . GLU A 1 30 ? -1.510 3.437 7.356 1.00 0.00 30 GLU A C 20
ATOM 38629 O O . GLU A 1 30 ? -2.622 3.834 7.721 1.00 0.00 30 GLU A O 20
ATOM 38641 N N . ILE A 1 31 ? -1.316 2.765 6.234 1.00 0.00 31 ILE A N 20
ATOM 38642 C CA . ILE A 1 31 ? -2.414 2.417 5.361 1.00 0.00 31 ILE A CA 20
ATOM 38643 C C . ILE A 1 31 ? -3.097 1.171 5.889 1.00 0.00 31 ILE A C 20
ATOM 38644 O O . ILE A 1 31 ? -2.546 0.069 5.843 1.00 0.00 31 ILE A O 20
ATOM 38660 N N . ARG A 1 32 ? -4.277 1.372 6.437 1.00 0.00 32 ARG A N 20
ATOM 38661 C CA . ARG A 1 32 ? -5.042 0.298 7.031 1.00 0.00 32 ARG A CA 20
ATOM 38662 C C . ARG A 1 32 ? -5.970 -0.286 5.985 1.00 0.00 32 ARG A C 20
ATOM 38663 O O . ARG A 1 32 ? -6.999 0.304 5.649 1.00 0.00 32 ARG A O 20
ATOM 38684 N N . LEU A 1 33 ? -5.582 -1.423 5.454 1.00 0.00 33 LEU A N 20
ATOM 38685 C CA . LEU A 1 33 ? -6.266 -1.994 4.314 1.00 0.00 33 LEU A CA 20
ATOM 38686 C C . LEU A 1 33 ? -6.994 -3.275 4.691 1.00 0.00 33 LEU A C 20
ATOM 38687 O O . LEU A 1 33 ? -6.423 -4.167 5.325 1.00 0.00 33 LEU A O 20
ATOM 38703 N N . GLU A 1 34 ? -8.259 -3.347 4.305 1.00 0.00 34 GLU A N 20
ATOM 38704 C CA . GLU A 1 34 ? -9.064 -4.536 4.515 1.00 0.00 34 GLU A CA 20
ATOM 38705 C C . GLU A 1 34 ? -9.779 -4.906 3.225 1.00 0.00 34 GLU A C 20
ATOM 38706 O O . GLU A 1 34 ? -10.651 -4.177 2.754 1.00 0.00 34 GLU A O 20
ATOM 38718 N N . ILE A 1 35 ? -9.391 -6.022 2.639 1.00 0.00 35 ILE A N 20
ATOM 38719 C CA . ILE A 1 35 ? -10.030 -6.490 1.425 1.00 0.00 35 ILE A CA 20
ATOM 38720 C C . ILE A 1 35 ? -10.909 -7.691 1.734 1.00 0.00 35 ILE A C 20
ATOM 38721 O O . ILE A 1 35 ? -10.418 -8.761 2.094 1.00 0.00 35 ILE A O 20
ATOM 38737 N N . LYS A 1 36 ? -12.211 -7.498 1.622 1.00 0.00 36 LYS A N 20
ATOM 38738 C CA . LYS A 1 36 ? -13.158 -8.564 1.888 1.00 0.00 36 LYS A CA 20
ATOM 38739 C C . LYS A 1 36 ? -13.735 -9.102 0.589 1.00 0.00 36 LYS A C 20
ATOM 38740 O O . LYS A 1 36 ? -14.276 -8.346 -0.218 1.00 0.00 36 LYS A O 20
ATOM 38759 N N . PRO A 1 37 ? -13.614 -10.410 0.363 1.00 0.00 37 PRO A N 20
ATOM 38760 C CA . PRO A 1 37 ? -14.249 -11.071 -0.772 1.00 0.00 37 PRO A CA 20
ATOM 38761 C C . PRO A 1 37 ? -15.770 -11.089 -0.620 1.00 0.00 37 PRO A C 20
ATOM 38762 O O . PRO A 1 37 ? -16.289 -11.311 0.476 1.00 0.00 37 PRO A O 20
ATOM 38773 N N . SER A 1 38 ? -16.478 -10.833 -1.712 1.00 0.00 38 SER A N 20
ATOM 38774 C CA . SER A 1 38 ? -17.930 -10.926 -1.707 1.00 0.00 38 SER A CA 20
ATOM 38775 C C . SER A 1 38 ? -18.329 -12.341 -2.114 1.00 0.00 38 SER A C 20
ATOM 38776 O O . SER A 1 38 ? -19.483 -12.752 -1.970 1.00 0.00 38 SER A O 20
ATOM 38784 N N . GLY A 1 39 ? -17.348 -13.073 -2.623 1.00 0.00 39 GLY A N 20
ATOM 38785 C CA . GLY A 1 39 ? -17.527 -14.468 -2.946 1.00 0.00 39 GLY A CA 20
ATOM 38786 C C . GLY A 1 39 ? -16.235 -15.223 -2.743 1.00 0.00 39 GLY A C 20
ATOM 38787 O O . GLY A 1 39 ? -15.186 -14.800 -3.232 1.00 0.00 39 GLY A O 20
ATOM 38791 N N . ASN A 1 40 ? -16.289 -16.323 -2.010 1.00 0.00 40 ASN A N 20
ATOM 38792 C CA . ASN A 1 40 ? -15.080 -17.069 -1.695 1.00 0.00 40 ASN A CA 20
ATOM 38793 C C . ASN A 1 40 ? -14.693 -17.991 -2.839 1.00 0.00 40 ASN A C 20
ATOM 38794 O O . ASN A 1 40 ? -15.153 -19.132 -2.923 1.00 0.00 40 ASN A O 20
ATOM 38805 N N . PHE A 1 41 ? -13.870 -17.474 -3.737 1.00 0.00 41 PHE A N 20
ATOM 38806 C CA . PHE A 1 41 ? -13.334 -18.269 -4.831 1.00 0.00 41 PHE A CA 20
ATOM 38807 C C . PHE A 1 41 ? -12.019 -18.905 -4.402 1.00 0.00 41 PHE A C 20
ATOM 38808 O O . PHE A 1 41 ? -11.459 -18.546 -3.367 1.00 0.00 41 PHE A O 20
ATOM 38825 N N . ILE A 1 42 ? -11.534 -19.845 -5.194 1.00 0.00 42 ILE A N 20
ATOM 38826 C CA . ILE A 1 42 ? -10.302 -20.545 -4.868 1.00 0.00 42 ILE A CA 20
ATOM 38827 C C . ILE A 1 42 ? -9.082 -19.663 -5.142 1.00 0.00 42 ILE A C 20
ATOM 38828 O O . ILE A 1 42 ? -8.823 -19.259 -6.280 1.00 0.00 42 ILE A O 20
ATOM 38844 N N . GLY A 1 43 ? -8.363 -19.342 -4.078 1.00 0.00 43 GLY A N 20
ATOM 38845 C CA . GLY A 1 43 ? -7.141 -18.575 -4.197 1.00 0.00 43 GLY A CA 20
ATOM 38846 C C . GLY A 1 43 ? -5.943 -19.367 -3.715 1.00 0.00 43 GLY A C 20
ATOM 38847 O O . GLY A 1 43 ? -6.097 -20.397 -3.053 1.00 0.00 43 GLY A O 20
ATOM 38851 N N . THR A 1 44 ? -4.749 -18.898 -4.027 1.00 0.00 44 THR A N 20
ATOM 38852 C CA . THR A 1 44 ? -3.542 -19.624 -3.674 1.00 0.00 44 THR A CA 20
ATOM 38853 C C . THR A 1 44 ? -2.629 -18.762 -2.796 1.00 0.00 44 THR A C 20
ATOM 38854 O O . THR A 1 44 ? -1.402 -18.899 -2.824 1.00 0.00 44 THR A O 20
ATOM 38865 N N . VAL A 1 45 ? -3.265 -17.920 -1.973 1.00 0.00 45 VAL A N 20
ATOM 38866 C CA . VAL A 1 45 ? -2.574 -16.988 -1.074 1.00 0.00 45 VAL A CA 20
ATOM 38867 C C . VAL A 1 45 ? -2.062 -15.771 -1.846 1.00 0.00 45 VAL A C 20
ATOM 38868 O O . VAL A 1 45 ? -1.527 -15.888 -2.948 1.00 0.00 45 VAL A O 20
ATOM 38881 N N . TYR A 1 46 ? -2.237 -14.605 -1.248 1.00 0.00 46 TYR A N 20
ATOM 38882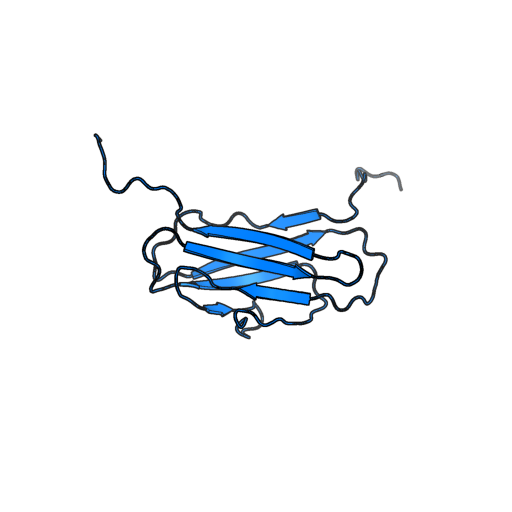 C CA . TYR A 1 46 ? -2.050 -13.343 -1.943 1.00 0.00 46 TYR A CA 20
ATOM 38883 C C . TYR A 1 46 ? -0.599 -12.887 -1.881 1.00 0.00 46 TYR A C 20
ATOM 38884 O O . TYR A 1 46 ? -0.021 -12.764 -0.805 1.00 0.00 46 TYR A O 20
ATOM 38902 N N . THR A 1 47 ? -0.010 -12.649 -3.039 1.00 0.00 47 THR A N 20
ATOM 38903 C CA . THR A 1 47 ? 1.330 -12.108 -3.107 1.00 0.00 47 THR A CA 20
ATOM 38904 C C . THR A 1 47 ? 1.251 -10.610 -3.374 1.00 0.00 47 THR A C 20
ATOM 38905 O O . THR A 1 47 ? 0.497 -10.167 -4.242 1.00 0.00 47 THR A O 20
ATOM 38916 N N . LEU A 1 48 ? 2.001 -9.828 -2.620 1.00 0.00 48 LEU A N 20
ATOM 38917 C CA . LEU A 1 48 ? 1.943 -8.386 -2.752 1.00 0.00 48 LEU A CA 20
ATOM 38918 C C . LEU A 1 48 ? 3.256 -7.840 -3.295 1.00 0.00 48 LEU A C 20
ATOM 38919 O O . LEU A 1 48 ? 4.316 -8.004 -2.686 1.00 0.00 48 LEU A O 20
ATOM 38935 N N . ARG A 1 49 ? 3.173 -7.204 -4.455 1.00 0.00 49 ARG A N 20
ATOM 38936 C CA . ARG A 1 49 ? 4.326 -6.591 -5.087 1.00 0.00 49 ARG A CA 20
ATOM 38937 C C . ARG A 1 49 ? 4.229 -5.077 -4.978 1.00 0.00 49 ARG A C 20
ATOM 38938 O O . ARG A 1 49 ? 3.138 -4.509 -5.046 1.00 0.00 49 ARG A O 20
ATOM 38959 N N . TYR A 1 50 ? 5.364 -4.431 -4.789 1.00 0.00 50 TYR A N 20
ATOM 38960 C CA . TYR A 1 50 ? 5.393 -3.000 -4.539 1.00 0.00 50 TYR A CA 20
ATOM 38961 C C . TYR A 1 50 ? 6.137 -2.279 -5.649 1.00 0.00 50 TYR A C 20
ATOM 38962 O O . TYR A 1 50 ? 6.960 -2.877 -6.340 1.00 0.00 50 TYR A O 20
ATOM 38980 N N . PHE A 1 51 ? 5.836 -1.005 -5.830 1.00 0.00 51 PHE A N 20
ATOM 38981 C CA . PHE A 1 51 ? 6.571 -0.182 -6.770 1.00 0.00 51 PHE A CA 20
ATOM 38982 C C . PHE A 1 51 ? 6.488 1.278 -6.359 1.00 0.00 51 PHE A C 20
ATOM 38983 O O . PHE A 1 51 ? 5.400 1.817 -6.174 1.00 0.00 51 PHE A O 20
ATOM 39000 N N . GLN A 1 52 ? 7.642 1.906 -6.191 1.00 0.00 52 GLN A N 20
ATOM 39001 C CA . GLN A 1 52 ? 7.702 3.310 -5.816 1.00 0.00 52 GLN A CA 20
ATOM 39002 C C . GLN A 1 52 ? 8.498 4.090 -6.856 1.00 0.00 52 GLN A C 20
ATOM 39003 O O . GLN A 1 52 ? 9.732 4.084 -6.840 1.00 0.00 52 GLN A O 20
ATOM 39017 N N . PRO A 1 53 ? 7.801 4.724 -7.810 1.00 0.00 53 PRO A N 20
ATOM 39018 C CA . PRO A 1 53 ? 8.443 5.477 -8.882 1.00 0.00 53 PRO A CA 20
ATOM 39019 C C . PRO A 1 53 ? 8.875 6.881 -8.456 1.00 0.00 53 PRO A C 20
ATOM 39020 O O . PRO A 1 53 ? 10.062 7.133 -8.229 1.00 0.00 53 PRO A O 20
ATOM 39031 N N . ASP A 1 54 ? 7.914 7.791 -8.339 1.00 0.00 54 ASP A N 20
ATOM 39032 C CA . ASP A 1 54 ? 8.210 9.171 -7.981 1.00 0.00 54 ASP A CA 20
ATOM 39033 C C . ASP A 1 54 ? 7.897 9.427 -6.520 1.00 0.00 54 ASP A C 20
ATOM 39034 O O . ASP A 1 54 ? 6.787 9.158 -6.052 1.00 0.00 54 ASP A O 20
ATOM 39043 N N . GLY A 1 55 ? 8.881 9.953 -5.812 1.00 0.00 55 GLY A N 20
ATOM 39044 C CA . GLY A 1 55 ? 8.756 10.151 -4.391 1.00 0.00 55 GLY A CA 20
ATOM 39045 C C . GLY A 1 55 ? 9.484 9.071 -3.626 1.00 0.00 55 GLY A C 20
ATOM 39046 O O . GLY A 1 55 ? 9.382 7.888 -3.959 1.00 0.00 55 GLY A O 20
ATOM 39050 N N . LYS A 1 56 ? 10.238 9.467 -2.620 1.00 0.00 56 LYS A N 20
ATOM 39051 C CA . LYS A 1 56 ? 10.973 8.512 -1.815 1.00 0.00 56 LYS A CA 20
ATOM 39052 C C . LYS A 1 56 ? 10.144 8.093 -0.618 1.00 0.00 56 LYS A C 20
ATOM 39053 O O . LYS A 1 56 ? 9.560 8.928 0.078 1.00 0.00 56 LYS A O 20
ATOM 39072 N N . GLY A 1 57 ? 10.101 6.800 -0.381 1.00 0.00 57 GLY A N 20
ATOM 39073 C CA . GLY A 1 57 ? 9.358 6.278 0.734 1.00 0.00 57 GLY A CA 20
ATOM 39074 C C . GLY A 1 57 ? 9.876 4.932 1.167 1.00 0.00 57 GLY A C 20
ATOM 39075 O O . GLY A 1 57 ? 10.500 4.215 0.387 1.00 0.00 57 GLY A O 20
ATOM 39079 N N . SER A 1 58 ? 9.656 4.609 2.417 1.00 0.00 58 SER A N 20
ATOM 39080 C CA . SER A 1 58 ? 9.967 3.297 2.927 1.00 0.00 58 SER A CA 20
ATOM 39081 C C . SER A 1 58 ? 8.699 2.658 3.467 1.00 0.00 58 SER A C 20
ATOM 39082 O O . SER A 1 58 ? 8.171 3.075 4.500 1.00 0.00 58 SER A O 20
ATOM 39090 N N . LEU A 1 59 ? 8.200 1.671 2.746 1.00 0.00 59 LEU A N 20
ATOM 39091 C CA . LEU A 1 59 ? 6.996 0.976 3.146 1.00 0.00 59 LEU A CA 20
ATOM 39092 C C . LEU A 1 59 ? 7.380 -0.233 3.973 1.00 0.00 59 LEU A C 20
ATOM 39093 O O . LEU A 1 59 ? 8.062 -1.138 3.494 1.00 0.00 59 LEU A O 20
ATOM 39109 N N . LYS A 1 60 ? 6.981 -0.221 5.230 1.00 0.00 60 LYS A N 20
ATOM 39110 C CA . LYS A 1 60 ? 7.369 -1.263 6.160 1.00 0.00 60 LYS A CA 20
ATOM 39111 C C . LYS A 1 60 ? 6.149 -1.947 6.756 1.00 0.00 60 LYS A C 20
ATOM 39112 O O . LYS A 1 60 ? 5.052 -1.384 6.787 1.00 0.00 60 LYS A O 20
ATOM 39131 N N . MET A 1 61 ? 6.358 -3.163 7.222 1.00 0.00 61 MET A N 20
ATOM 39132 C CA . MET A 1 61 ? 5.312 -3.939 7.867 1.00 0.00 61 MET A CA 20
ATOM 39133 C C . MET A 1 61 ? 5.244 -3.584 9.346 1.00 0.00 61 MET A C 20
ATOM 39134 O O . MET A 1 61 ? 6.071 -2.812 9.842 1.00 0.00 61 MET A O 20
ATOM 39148 N N . GLU A 1 62 ? 4.278 -4.162 10.051 1.00 0.00 62 GLU A N 20
ATOM 39149 C CA . GLU A 1 62 ? 4.101 -3.896 11.475 1.00 0.00 62 GLU A CA 20
ATOM 39150 C C . GLU A 1 62 ? 5.363 -4.226 12.269 1.00 0.00 62 GLU A C 20
ATOM 39151 O O . GLU A 1 62 ? 5.630 -3.624 13.309 1.00 0.00 62 GLU A O 20
ATOM 39163 N N . ASP A 1 63 ? 6.137 -5.184 11.775 1.00 0.00 63 ASP A N 20
ATOM 39164 C CA . ASP A 1 63 ? 7.411 -5.522 12.396 1.00 0.00 63 ASP A CA 20
ATOM 39165 C C . ASP A 1 63 ? 8.560 -5.257 11.428 1.00 0.00 63 ASP A C 20
ATOM 39166 O O . ASP A 1 63 ? 9.334 -6.155 11.084 1.00 0.00 63 ASP A O 20
ATOM 39175 N N . GLY A 1 64 ? 8.637 -4.022 10.949 1.00 0.00 64 GLY A N 20
ATOM 39176 C CA . GLY A 1 64 ? 9.735 -3.627 10.090 1.00 0.00 64 GLY A CA 20
ATOM 39177 C C . GLY A 1 64 ? 9.638 -4.265 8.721 1.00 0.00 64 GLY A C 20
ATOM 39178 O O . GLY A 1 64 ? 8.546 -4.384 8.178 1.00 0.00 64 GLY A O 20
ATOM 39182 N N . THR A 1 65 ? 10.776 -4.686 8.177 1.00 0.00 65 THR A N 20
ATOM 39183 C CA . THR A 1 65 ? 10.819 -5.343 6.872 1.00 0.00 65 THR A CA 20
ATOM 39184 C C . THR A 1 65 ? 10.545 -4.342 5.752 1.00 0.00 65 THR A C 20
ATOM 39185 O O . THR A 1 65 ? 9.410 -3.900 5.553 1.00 0.00 65 THR A O 20
ATOM 39196 N N . VAL A 1 66 ? 11.593 -3.970 5.032 1.00 0.00 66 VAL A N 20
ATOM 39197 C CA . VAL A 1 66 ? 11.462 -3.012 3.949 1.00 0.00 66 VAL A CA 20
ATOM 39198 C C . VAL A 1 66 ? 10.868 -3.670 2.709 1.00 0.00 66 VAL A C 20
ATOM 39199 O O . VAL A 1 66 ? 11.452 -4.590 2.129 1.00 0.00 66 VAL A O 20
ATOM 39212 N N . LEU A 1 67 ? 9.697 -3.199 2.326 1.00 0.00 67 LEU A N 20
ATOM 39213 C CA . LEU A 1 67 ? 9.008 -3.700 1.153 1.00 0.00 67 LEU A CA 20
ATOM 39214 C C . LEU A 1 67 ? 9.531 -2.982 -0.092 1.00 0.00 67 LEU A C 20
ATOM 39215 O O . LEU A 1 67 ? 9.299 -1.786 -0.276 1.00 0.00 67 LEU A O 20
ATOM 39231 N N . LYS A 1 68 ? 10.250 -3.716 -0.933 1.00 0.00 68 LYS A N 20
ATOM 39232 C CA . LYS A 1 68 ? 10.989 -3.118 -2.040 1.00 0.00 68 LYS A CA 20
ATOM 39233 C C . LYS A 1 68 ? 10.213 -3.189 -3.353 1.00 0.00 68 LYS A C 20
ATOM 39234 O O . LYS A 1 68 ? 9.488 -4.153 -3.609 1.00 0.00 68 LYS A O 20
ATOM 39253 N N . PRO A 1 69 ? 10.370 -2.165 -4.207 1.00 0.00 69 PRO A N 20
ATOM 39254 C CA . PRO A 1 69 ? 9.785 -2.159 -5.549 1.00 0.00 69 PRO A CA 20
ATOM 39255 C C . PRO A 1 69 ? 10.240 -3.367 -6.362 1.00 0.00 69 PRO A C 20
ATOM 39256 O O . PRO A 1 69 ? 11.387 -3.800 -6.238 1.00 0.00 69 PRO A O 20
ATOM 39267 N N . ASN A 1 70 ? 9.321 -3.919 -7.155 1.00 0.00 70 ASN A N 20
ATOM 39268 C CA . ASN A 1 70 ? 9.573 -5.103 -7.990 1.00 0.00 70 ASN A CA 20
ATOM 39269 C C . ASN A 1 70 ? 9.564 -6.379 -7.146 1.00 0.00 70 ASN A C 20
ATOM 39270 O O . ASN A 1 70 ? 9.223 -7.458 -7.639 1.00 0.00 70 ASN A O 20
ATOM 39281 N N . ASP A 1 71 ? 9.904 -6.253 -5.869 1.00 0.00 71 ASP A N 20
ATOM 39282 C CA . ASP A 1 71 ? 9.917 -7.398 -4.973 1.00 0.00 71 ASP A CA 20
ATOM 39283 C C . ASP A 1 71 ? 8.505 -7.760 -4.555 1.00 0.00 71 ASP A C 20
ATOM 39284 O O . ASP A 1 71 ? 7.583 -6.950 -4.685 1.00 0.00 71 ASP A O 20
ATOM 39293 N N . ARG A 1 72 ? 8.336 -8.974 -4.061 1.00 0.00 72 ARG A N 20
ATOM 39294 C CA . ARG A 1 72 ? 7.022 -9.473 -3.700 1.00 0.00 72 ARG A CA 20
ATOM 39295 C C . ARG A 1 72 ? 7.070 -10.256 -2.396 1.00 0.00 72 ARG A C 20
ATOM 39296 O O . ARG A 1 72 ? 7.876 -11.173 -2.229 1.00 0.00 72 ARG A O 20
ATOM 39317 N N . TYR A 1 73 ? 6.204 -9.881 -1.472 1.00 0.00 73 TYR A N 20
ATOM 39318 C CA . TYR A 1 73 ? 6.093 -10.571 -0.199 1.00 0.00 73 TYR A CA 20
ATOM 39319 C C . TYR A 1 73 ? 4.747 -11.282 -0.122 1.00 0.00 73 TYR A C 20
ATOM 39320 O O . TYR A 1 73 ? 3.773 -10.851 -0.744 1.00 0.00 73 TYR A O 20
ATOM 39338 N N . LEU A 1 74 ? 4.696 -12.366 0.631 1.00 0.00 74 LEU A N 20
ATOM 39339 C CA . LEU A 1 74 ? 3.516 -13.214 0.661 1.00 0.00 74 LEU A CA 20
ATOM 39340 C C . LEU A 1 74 ? 2.613 -12.863 1.840 1.00 0.00 74 LEU A C 20
ATOM 39341 O O . LEU A 1 74 ? 3.073 -12.770 2.978 1.00 0.00 74 LEU A O 20
ATOM 39357 N N . LEU A 1 75 ? 1.334 -12.667 1.555 1.00 0.00 75 LEU A N 20
ATOM 39358 C CA . LEU A 1 75 ? 0.347 -12.381 2.587 1.00 0.00 75 LEU A CA 20
ATOM 39359 C C . LEU A 1 75 ? -0.719 -13.469 2.608 1.00 0.00 75 LEU A C 20
ATOM 39360 O O . LEU A 1 75 ? -1.425 -13.680 1.621 1.00 0.00 75 LEU A O 20
ATOM 39376 N N . ASN A 1 76 ? -0.835 -14.152 3.735 1.00 0.00 76 ASN A N 20
ATOM 39377 C CA . ASN A 1 76 ? -1.805 -15.234 3.875 1.00 0.00 76 ASN A CA 20
ATOM 39378 C C . ASN A 1 76 ? -3.191 -14.659 4.150 1.00 0.00 76 ASN A C 20
ATOM 39379 O O . ASN A 1 76 ? -4.210 -15.306 3.912 1.00 0.00 76 ASN A O 20
ATOM 39390 N N . GLU A 1 77 ? -3.214 -13.429 4.644 1.00 0.00 77 GLU A N 20
ATOM 39391 C CA . GLU A 1 77 ? -4.460 -12.752 4.975 1.00 0.00 77 GLU A CA 20
ATOM 39392 C C . GLU A 1 77 ? -4.624 -11.499 4.125 1.00 0.00 77 GLU A C 20
ATOM 39393 O O . GLU A 1 77 ? -3.639 -10.929 3.657 1.00 0.00 77 GLU A O 20
ATOM 39405 N N . TRP A 1 78 ? -5.867 -11.076 3.929 1.00 0.00 78 TRP A N 20
ATOM 39406 C CA . TRP A 1 78 ? -6.153 -9.903 3.110 1.00 0.00 78 TRP A CA 20
ATOM 39407 C C . TRP A 1 78 ? -6.422 -8.677 3.982 1.00 0.00 78 TRP A C 20
ATOM 39408 O O . TRP A 1 78 ? -6.990 -7.683 3.524 1.00 0.00 78 TRP A O 20
ATOM 39429 N N . LYS A 1 79 ? -6.010 -8.754 5.238 1.00 0.00 79 LYS A N 20
ATOM 39430 C CA . LYS A 1 79 ? -6.112 -7.620 6.143 1.00 0.00 79 LYS A CA 20
ATOM 39431 C C . LYS A 1 79 ? -4.775 -7.379 6.824 1.00 0.00 79 LYS A C 20
ATOM 39432 O O . LYS A 1 79 ? -4.210 -8.288 7.431 1.00 0.00 79 LYS A O 20
ATOM 39451 N N . PHE A 1 80 ? -4.282 -6.150 6.728 1.00 0.00 80 PHE A N 20
ATOM 39452 C CA . PHE A 1 80 ? -3.018 -5.780 7.348 1.00 0.00 80 PHE A CA 20
ATOM 39453 C C . PHE A 1 80 ? -2.851 -4.267 7.276 1.00 0.00 80 PHE A C 20
ATOM 39454 O O . PHE A 1 80 ? -3.580 -3.591 6.547 1.00 0.00 80 PHE A O 20
ATOM 39471 N N . ARG A 1 81 ? -1.913 -3.735 8.040 1.00 0.00 81 ARG A N 20
ATOM 39472 C CA . ARG A 1 81 ? -1.638 -2.310 8.013 1.00 0.00 81 ARG A CA 20
ATOM 39473 C C . ARG A 1 81 ? -0.182 -2.063 7.660 1.00 0.00 81 ARG A C 20
ATOM 39474 O O . ARG A 1 81 ? 0.720 -2.658 8.244 1.00 0.00 81 ARG A O 20
ATOM 39495 N N . LEU A 1 82 ? 0.040 -1.181 6.701 1.00 0.00 82 LEU A N 20
ATOM 39496 C CA . LEU A 1 82 ? 1.383 -0.906 6.221 1.00 0.00 82 LEU A CA 20
ATOM 39497 C C . LEU A 1 82 ? 1.810 0.491 6.627 1.00 0.00 82 LEU A C 20
ATOM 39498 O O . LEU A 1 82 ? 1.026 1.434 6.549 1.00 0.00 82 LEU A O 20
ATOM 39514 N N . TYR A 1 83 ? 3.052 0.622 7.050 1.00 0.00 83 TYR A N 20
ATOM 39515 C CA . TYR A 1 83 ? 3.564 1.898 7.512 1.00 0.00 83 TYR A CA 20
ATOM 39516 C C . TYR A 1 83 ? 4.417 2.544 6.432 1.00 0.00 83 TYR A C 20
ATOM 39517 O O . TYR A 1 83 ? 5.523 2.085 6.145 1.00 0.00 83 TYR A O 20
ATOM 39535 N N . TYR A 1 84 ? 3.889 3.590 5.818 1.00 0.00 84 TYR A N 20
ATOM 39536 C CA . TYR A 1 84 ? 4.603 4.289 4.768 1.00 0.00 84 TYR A CA 20
ATOM 39537 C C . TYR A 1 84 ? 5.290 5.524 5.325 1.00 0.00 84 TYR A C 20
ATOM 39538 O O . TYR A 1 84 ? 4.636 6.504 5.685 1.00 0.00 84 TYR A O 20
ATOM 39556 N N . THR A 1 85 ? 6.604 5.460 5.425 1.00 0.00 85 THR A N 20
ATOM 39557 C CA . THR A 1 85 ? 7.385 6.601 5.854 1.00 0.00 85 THR A CA 20
ATOM 39558 C C . THR A 1 85 ? 8.019 7.278 4.646 1.00 0.00 85 THR A C 20
ATOM 39559 O O . THR A 1 85 ? 8.782 6.654 3.912 1.00 0.00 85 THR A O 20
ATOM 39570 N N . SER A 1 86 ? 7.687 8.539 4.426 1.00 0.00 86 SER A N 20
ATOM 39571 C CA . SER A 1 86 ? 8.275 9.289 3.332 1.00 0.00 86 SER A CA 20
ATOM 39572 C C . SER A 1 86 ? 9.745 9.581 3.615 1.00 0.00 86 SER A C 20
ATOM 39573 O O . SER A 1 86 ? 10.138 9.792 4.764 1.00 0.00 86 SER A O 20
ATOM 39581 N N . GLN A 1 87 ? 10.560 9.558 2.571 1.00 0.00 87 GLN A N 20
ATOM 39582 C CA . GLN A 1 87 ? 11.982 9.814 2.721 1.00 0.00 87 GLN A CA 20
ATOM 39583 C C . GLN A 1 87 ? 12.380 11.094 1.994 1.00 0.00 87 GLN A C 20
ATOM 39584 O O . GLN A 1 87 ? 13.495 11.586 2.156 1.00 0.00 87 GLN A O 20
ATOM 39598 N N . SER A 1 88 ? 11.468 11.629 1.199 1.00 0.00 88 SER A N 20
ATOM 39599 C CA . SER A 1 88 ? 11.716 12.876 0.493 1.00 0.00 88 SER A CA 20
ATOM 39600 C C . SER A 1 88 ? 10.659 13.907 0.857 1.00 0.00 88 SER A C 20
ATOM 39601 O O . SER A 1 88 ? 9.499 13.565 1.065 1.00 0.00 88 SER A O 20
ATOM 39609 N N . ASP A 1 89 ? 11.065 15.165 0.927 1.00 0.00 89 ASP A N 20
ATOM 39610 C CA . ASP A 1 89 ? 10.165 16.242 1.320 1.00 0.00 89 ASP A CA 20
ATOM 39611 C C . ASP A 1 89 ? 9.624 16.938 0.075 1.00 0.00 89 ASP A C 20
ATOM 39612 O O . ASP A 1 89 ? 9.269 18.119 0.093 1.00 0.00 89 ASP A O 20
ATOM 39621 N N . LYS A 1 90 ? 9.554 16.182 -1.010 1.00 0.00 90 LYS A N 20
ATOM 39622 C CA . LYS A 1 90 ? 9.118 16.713 -2.290 1.00 0.00 90 LYS A CA 20
ATOM 39623 C C . LYS A 1 90 ? 7.620 16.509 -2.460 1.00 0.00 90 LYS A C 20
ATOM 39624 O O . LYS A 1 90 ? 7.030 15.623 -1.843 1.00 0.00 90 LYS A O 20
ATOM 39643 N N . GLU A 1 91 ? 7.015 17.329 -3.302 1.00 0.00 91 GLU A N 20
ATOM 39644 C CA . GLU A 1 91 ? 5.572 17.308 -3.489 1.00 0.00 91 GLU A CA 20
ATOM 39645 C C . GLU A 1 91 ? 5.160 16.241 -4.501 1.00 0.00 91 GLU A C 20
ATOM 39646 O O . GLU A 1 91 ? 5.932 15.901 -5.398 1.00 0.00 91 GLU A O 20
ATOM 39658 N N . ALA A 1 92 ? 3.934 15.738 -4.343 1.00 0.00 92 ALA A N 20
ATOM 39659 C CA . ALA A 1 92 ? 3.368 14.706 -5.216 1.00 0.00 92 ALA A CA 20
ATOM 39660 C C . ALA A 1 92 ? 4.161 13.399 -5.161 1.00 0.00 92 ALA A C 20
ATOM 39661 O O . ALA A 1 92 ? 5.126 13.206 -5.901 1.00 0.00 92 ALA A O 20
ATOM 39668 N N . GLN A 1 93 ? 3.742 12.497 -4.286 1.00 0.00 93 GLN A N 20
ATOM 39669 C CA . GLN A 1 93 ? 4.391 11.198 -4.153 1.00 0.00 93 GLN A CA 20
ATOM 39670 C C . GLN A 1 93 ? 3.388 10.083 -4.425 1.00 0.00 93 GLN A C 20
ATOM 39671 O O . GLN A 1 93 ? 2.288 10.076 -3.867 1.00 0.00 93 GLN A O 20
ATOM 39685 N N . THR A 1 94 ? 3.769 9.147 -5.282 1.00 0.00 94 THR A N 20
ATOM 39686 C CA . THR A 1 94 ? 2.857 8.106 -5.726 1.00 0.00 94 THR A CA 20
ATOM 39687 C C . THR A 1 94 ? 3.469 6.723 -5.528 1.00 0.00 94 THR A C 20
ATOM 39688 O O . THR A 1 94 ? 4.600 6.475 -5.949 1.00 0.00 94 THR A O 20
ATOM 39699 N N . ILE A 1 95 ? 2.724 5.831 -4.886 1.00 0.00 95 ILE A N 20
ATOM 39700 C CA . ILE A 1 95 ? 3.174 4.458 -4.682 1.00 0.00 95 ILE A CA 20
ATOM 39701 C C . ILE A 1 95 ? 2.172 3.461 -5.262 1.00 0.00 95 ILE A C 20
ATOM 39702 O O . ILE A 1 95 ? 0.960 3.703 -5.255 1.00 0.00 95 ILE A O 20
ATOM 39718 N N . ASP A 1 96 ? 2.687 2.349 -5.767 1.00 0.00 96 ASP A N 20
ATOM 39719 C CA . ASP A 1 96 ? 1.858 1.320 -6.384 1.00 0.00 96 ASP A CA 20
ATOM 39720 C C . ASP A 1 96 ? 1.884 0.032 -5.570 1.00 0.00 96 ASP A C 20
ATOM 39721 O O . ASP A 1 96 ? 2.952 -0.457 -5.192 1.00 0.00 96 ASP A O 20
ATOM 39730 N N . LEU A 1 97 ? 0.705 -0.511 -5.303 1.00 0.00 97 LEU A N 20
ATOM 39731 C CA . LEU A 1 97 ? 0.583 -1.800 -4.633 1.00 0.00 97 LEU A CA 20
ATOM 39732 C C . LEU A 1 97 ? -0.091 -2.810 -5.557 1.00 0.00 97 LEU A C 20
ATOM 39733 O O . LEU A 1 97 ? -1.230 -2.613 -5.977 1.00 0.00 97 LEU A O 20
ATOM 39749 N N . TYR A 1 98 ? 0.615 -3.883 -5.879 1.00 0.00 98 TYR A N 20
ATOM 39750 C CA . TYR A 1 98 ? 0.102 -4.889 -6.801 1.00 0.00 98 TYR A CA 20
ATOM 39751 C C . TYR A 1 98 ? -0.237 -6.182 -6.070 1.00 0.00 98 TYR A C 20
ATOM 39752 O O . TYR A 1 98 ? 0.650 -6.879 -5.575 1.00 0.00 98 TYR A O 20
ATOM 39770 N N . PHE A 1 99 ? -1.522 -6.493 -5.996 1.00 0.00 99 PHE A N 20
ATOM 39771 C CA . PHE A 1 99 ? -1.969 -7.741 -5.394 1.00 0.00 99 PHE A CA 20
ATOM 39772 C C . PHE A 1 99 ? -2.122 -8.816 -6.460 1.00 0.00 99 PHE A C 20
ATOM 39773 O O . PHE A 1 99 ? -2.959 -8.696 -7.354 1.00 0.00 99 PHE A O 20
ATOM 39790 N N . GLU A 1 100 ? -1.305 -9.852 -6.360 1.00 0.00 100 GLU A N 20
ATOM 39791 C CA . GLU A 1 100 ? -1.346 -10.965 -7.299 1.00 0.00 100 GLU A CA 20
ATOM 39792 C C . GLU A 1 100 ? -1.457 -12.269 -6.527 1.00 0.00 100 GLU A C 20
ATOM 39793 O O . GLU A 1 100 ? -0.610 -12.551 -5.685 1.00 0.00 100 GLU A O 20
ATOM 39805 N N . ASP A 1 101 ? -2.478 -13.069 -6.785 1.00 0.00 101 ASP A N 20
ATOM 39806 C CA . ASP A 1 101 ? -2.544 -14.366 -6.111 1.00 0.00 101 ASP A CA 20
ATOM 39807 C C . ASP A 1 101 ? -2.752 -15.504 -7.111 1.00 0.00 101 ASP A C 20
ATOM 39808 O O . ASP A 1 101 ? -1.857 -16.324 -7.299 1.00 0.00 101 ASP A O 20
ATOM 39817 N N . ASN A 1 102 ? -3.895 -15.542 -7.774 1.00 0.00 102 ASN A N 20
ATOM 39818 C CA . ASN A 1 102 ? -4.161 -16.580 -8.743 1.00 0.00 102 ASN A CA 20
ATOM 39819 C C . ASN A 1 102 ? -4.007 -16.019 -10.141 1.00 0.00 102 ASN A C 20
ATOM 39820 O O . ASN A 1 102 ? -4.112 -14.809 -10.349 1.00 0.00 102 ASN A O 20
ATOM 39831 N N . TRP A 1 103 ? -3.741 -16.901 -11.086 1.00 0.00 103 TRP A N 20
ATOM 39832 C CA . TRP A 1 103 ? -3.428 -16.502 -12.451 1.00 0.00 103 TRP A CA 20
ATOM 39833 C C . TRP A 1 103 ? -4.612 -15.806 -13.104 1.00 0.00 103 TRP A C 20
ATOM 39834 O O . TRP A 1 103 ? -5.588 -16.442 -13.505 1.00 0.00 103 TRP A O 20
ATOM 39855 N N . GLY A 1 104 ? -4.517 -14.488 -13.183 1.00 0.00 104 GLY A N 20
ATOM 39856 C CA . GLY A 1 104 ? -5.604 -13.688 -13.694 1.00 0.00 104 GLY A CA 20
ATOM 39857 C C . GLY A 1 104 ? -6.029 -12.627 -12.701 1.00 0.00 104 GLY A C 20
ATOM 39858 O O . GLY A 1 104 ? -6.586 -11.599 -13.083 1.00 0.00 104 GLY A O 20
ATOM 39862 N N . ASN A 1 105 ? -5.744 -12.861 -11.423 1.00 0.00 105 ASN A N 20
ATOM 39863 C CA . ASN A 1 105 ? -6.133 -11.921 -10.384 1.00 0.00 105 ASN A CA 20
ATOM 39864 C C . ASN A 1 105 ? -4.965 -11.029 -9.985 1.00 0.00 105 ASN A C 20
ATOM 39865 O O . ASN A 1 105 ? -4.108 -11.411 -9.166 1.00 0.00 105 ASN A O 20
ATOM 39876 N N . LEU A 1 106 ? -4.939 -9.861 -10.608 1.00 0.00 106 LEU A N 20
ATOM 39877 C CA . LEU A 1 106 ? -3.994 -8.809 -10.287 1.00 0.00 106 LEU A CA 20
ATOM 39878 C C . LEU A 1 106 ? -4.752 -7.514 -10.041 1.00 0.00 106 LEU A C 20
ATOM 39879 O O . LEU A 1 106 ? -5.442 -7.009 -10.928 1.00 0.00 106 LEU A O 20
ATOM 39895 N N . GLN A 1 107 ? -4.633 -6.983 -8.838 1.00 0.00 107 GLN A N 20
ATOM 39896 C CA . GLN A 1 107 ? -5.299 -5.739 -8.496 1.00 0.00 107 GLN A CA 20
ATOM 39897 C C . GLN A 1 107 ? -4.271 -4.699 -8.091 1.00 0.00 107 GLN A C 20
ATOM 39898 O O . GLN A 1 107 ? -3.565 -4.858 -7.092 1.00 0.00 107 GLN A O 20
ATOM 39912 N N . GLN A 1 108 ? -4.175 -3.647 -8.881 1.00 0.00 108 GLN A N 20
ATOM 39913 C CA . GLN A 1 108 ? -3.232 -2.582 -8.608 1.00 0.00 108 GLN A CA 20
ATOM 39914 C C . GLN A 1 108 ? -3.914 -1.447 -7.858 1.00 0.00 108 GLN A C 20
ATOM 39915 O O . GLN A 1 108 ? -4.934 -0.910 -8.300 1.00 0.00 108 GLN A O 20
ATOM 39929 N N . LEU A 1 109 ? -3.369 -1.113 -6.704 1.00 0.00 109 LEU A N 20
ATOM 39930 C CA . LEU A 1 109 ? -3.868 -0.007 -5.915 1.00 0.00 109 LEU A CA 20
ATOM 39931 C C . LEU A 1 109 ? -2.888 1.153 -5.985 1.00 0.00 109 LEU A C 20
ATOM 39932 O O . LEU A 1 109 ? -1.773 1.071 -5.467 1.00 0.00 109 LEU A O 20
ATOM 39948 N N . THR A 1 110 ? -3.298 2.215 -6.651 1.00 0.00 110 THR A N 20
ATOM 39949 C CA . THR A 1 110 ? -2.463 3.386 -6.804 1.00 0.00 110 THR A CA 20
ATOM 39950 C C . THR A 1 110 ? -2.732 4.383 -5.684 1.00 0.00 110 THR A C 20
ATOM 39951 O O . THR A 1 110 ? -3.830 4.932 -5.574 1.00 0.00 110 THR A O 20
ATOM 39962 N N . TYR A 1 111 ? -1.736 4.598 -4.839 1.00 0.00 111 TYR A N 20
ATOM 39963 C CA . TYR A 1 111 ? -1.865 5.539 -3.739 1.00 0.00 111 TYR A CA 20
ATOM 39964 C C . TYR A 1 111 ? -1.059 6.792 -4.029 1.00 0.00 111 TYR A C 20
ATOM 39965 O O . TYR A 1 111 ? 0.172 6.789 -3.966 1.00 0.00 111 TYR A O 20
ATOM 39983 N N . ASP A 1 112 ? -1.764 7.855 -4.371 1.00 0.00 112 ASP A N 20
ATOM 39984 C CA . ASP A 1 112 ? -1.134 9.112 -4.732 1.00 0.00 112 ASP A CA 20
ATOM 39985 C C . ASP A 1 112 ? -1.409 10.166 -3.668 1.00 0.00 112 ASP A C 20
ATOM 39986 O O . ASP A 1 112 ? -2.555 10.585 -3.479 1.00 0.00 112 ASP A O 20
ATOM 39995 N N . PHE A 1 113 ? -0.363 10.579 -2.967 1.00 0.00 113 PHE A N 20
ATOM 39996 C CA . PHE A 1 113 ? -0.506 11.554 -1.892 1.00 0.00 113 PHE A CA 20
ATOM 39997 C C . PHE A 1 113 ? 0.104 12.883 -2.310 1.00 0.00 113 PHE A C 20
ATOM 39998 O O . PHE A 1 113 ? 1.226 12.920 -2.823 1.00 0.00 113 PHE A O 20
ATOM 40015 N N . ASN A 1 114 ? -0.635 13.971 -2.074 1.00 0.00 114 ASN A N 20
ATOM 40016 C CA . ASN A 1 114 ? -0.183 15.325 -2.421 1.00 0.00 114 ASN A CA 20
ATOM 40017 C C . ASN A 1 114 ? 0.108 15.440 -3.929 1.00 0.00 114 ASN A C 20
ATOM 40018 O O . ASN A 1 114 ? 0.709 16.405 -4.391 1.00 0.00 114 ASN A O 20
ATOM 40029 N N . GLY A 1 115 ? -0.367 14.465 -4.696 1.00 0.00 115 GLY A N 20
ATOM 40030 C CA . GLY A 1 115 ? -0.076 14.417 -6.117 1.00 0.00 115 GLY A CA 20
ATOM 40031 C C . GLY A 1 115 ? -0.828 15.463 -6.909 1.00 0.00 115 GLY A C 20
ATOM 40032 O O . GLY A 1 115 ? -0.404 15.848 -7.997 1.00 0.00 115 GLY A O 20
ATOM 40036 N N . LYS A 1 116 ? -1.942 15.927 -6.365 1.00 0.00 116 LYS A N 20
ATOM 40037 C CA . LYS A 1 116 ? -2.754 16.923 -7.040 1.00 0.00 116 LYS A CA 20
ATOM 40038 C C . LYS A 1 116 ? -2.400 18.322 -6.564 1.00 0.00 116 LYS A C 20
ATOM 40039 O O . LYS A 1 116 ? -2.765 18.725 -5.460 1.00 0.00 116 LYS A O 20
ATOM 40058 N N . LEU A 1 117 ? -1.687 19.054 -7.404 1.00 0.00 117 LEU A N 20
ATOM 40059 C CA . LEU A 1 117 ? -1.291 20.424 -7.088 1.00 0.00 117 LEU A CA 20
ATOM 40060 C C . LEU A 1 117 ? -2.253 21.415 -7.737 1.00 0.00 117 LEU A C 20
ATOM 40061 O O . LEU A 1 117 ? -1.867 22.515 -8.130 1.00 0.00 117 LEU A O 20
ATOM 40077 N N . GLU A 1 118 ? -3.512 21.016 -7.829 1.00 0.00 118 GLU A N 20
ATOM 40078 C CA . GLU A 1 118 ? -4.545 21.854 -8.415 1.00 0.00 118 GLU A CA 20
ATOM 40079 C C . GLU A 1 118 ? -4.955 22.966 -7.458 1.00 0.00 118 GLU A C 20
ATOM 40080 O O . GLU A 1 118 ? -5.564 22.716 -6.422 1.00 0.00 118 GLU A O 20
ATOM 40092 N N . HIS A 1 119 ? -4.594 24.194 -7.805 1.00 0.00 119 HIS A N 20
ATOM 40093 C CA . HIS A 1 119 ? -4.980 25.355 -7.016 1.00 0.00 119 HIS A CA 20
ATOM 40094 C C . HIS A 1 119 ? -5.220 26.560 -7.919 1.00 0.00 119 HIS A C 20
ATOM 40095 O O . HIS A 1 119 ? -4.350 26.939 -8.698 1.00 0.00 119 HIS A O 20
ATOM 40110 N N . HIS A 1 120 ? -6.416 27.136 -7.808 1.00 0.00 120 HIS A N 20
ATOM 40111 C CA . HIS A 1 120 ? -6.807 28.321 -8.575 1.00 0.00 120 HIS A CA 20
ATOM 40112 C C . HIS A 1 120 ? -6.802 28.048 -10.078 1.00 0.00 120 HIS A C 20
ATOM 40113 O O . HIS A 1 120 ? -7.805 27.592 -10.627 1.00 0.00 120 HIS A O 20
ATOM 40128 N N . HIS A 1 121 ? -5.660 28.310 -10.726 1.00 0.00 121 HIS A N 20
ATOM 40129 C CA . HIS A 1 121 ? -5.515 28.182 -12.181 1.00 0.00 121 HIS A CA 20
ATOM 40130 C C . HIS A 1 121 ? -6.421 29.157 -12.932 1.00 0.00 121 HIS A C 20
ATOM 40131 O O . HIS A 1 121 ? -7.308 29.789 -12.355 1.00 0.00 121 HIS A O 20
ATOM 40146 N N . HIS A 1 122 ? -6.181 29.283 -14.224 1.00 0.00 122 HIS A N 2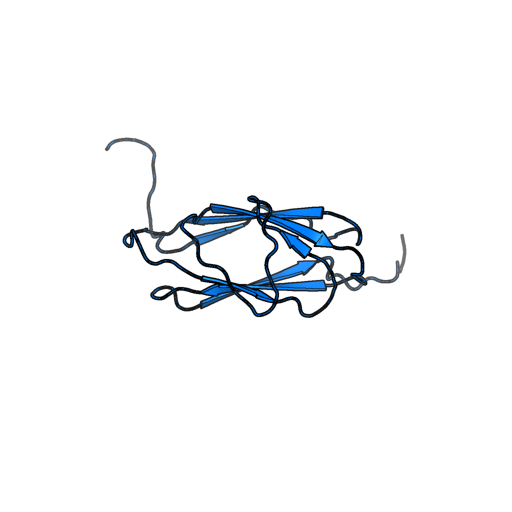0
ATOM 40147 C CA . HIS A 1 122 ? -7.055 30.049 -15.097 1.00 0.00 122 HIS A CA 20
ATOM 40148 C C . HIS A 1 122 ? -7.840 29.080 -15.972 1.00 0.00 122 HIS A C 20
ATOM 40149 O O . HIS A 1 122 ? -8.956 29.359 -16.398 1.00 0.00 122 HIS A O 20
ATOM 40164 N N . HIS A 1 123 ? -7.232 27.931 -16.231 1.00 0.00 123 HIS A N 20
ATOM 40165 C CA . HIS A 1 123 ? -7.874 26.864 -16.978 1.00 0.00 123 HIS A CA 20
ATOM 40166 C C . HIS A 1 123 ? -7.593 25.529 -16.297 1.00 0.00 123 HIS A C 20
ATOM 40167 O O . HIS A 1 123 ? -6.459 25.052 -16.296 1.00 0.00 123 HIS A O 20
ATOM 40182 N N . HIS A 1 124 ? -8.621 24.945 -15.705 1.00 0.00 124 HIS A N 20
ATOM 40183 C CA . HIS A 1 124 ? -8.479 23.692 -14.975 1.00 0.00 124 HIS A CA 20
ATOM 40184 C C . HIS A 1 124 ? -9.600 22.735 -15.350 1.00 0.00 124 HIS A C 20
ATOM 40185 O O . HIS A 1 124 ? -10.512 23.159 -16.082 1.00 0.00 124 HIS A O 20
#

Foldseek 3Di:
DPPDPDPDDQQKDKDWDDWAQAAFQFGKTKIWIAIGGPDDDDWQFKKKAKAWDPFAKFKAFPVGDTRDHPDIDTHRHRTGIIIITGNGRDAKTKMWMWIDIDDPDIDIDIDIHNNDPDDDDPPD

Sequence (124 aa):
MNELDIQQEYPFTVESMPVADEIAGDETVEIRLEIKPSGNFIGTVYTLRYFQPDGKGSLKMEDGTVLKPNDRYLLNEWKFRLYYTSQSDKEAQTIDLYFEDNWGNLQQLTYDFNGKLEHHHHHHMNELDIQQEYPFTVESMPVADEIAGDETVEIRLEIKPSGNFIGTVYTLRYFQPDGKGSLKMEDGTVLKPNDRYLLNEWKFRLYYTSQSDKEAQTIDLYFEDNWGNLQQLTYDFNGKLEHHHHHHMNELDIQQEYPFTVESMPVADEIAGDETVEIRLEIKPSGNFIGTVYTLRYFQPDGKGSLKMEDGTVLKPNDRYLLNEWKFRLYYTSQSDKEAQTIDLYFEDNWGNLQQLTYDFNGKLEHHHHHHMNELDIQQEYPFTVESMPVADEIAGDETVEIRLEIKPSGNFIGTVYTLRYFQPDGKGSLKMEDGTVLKPNDRYLLNEWKFRLYYTSQSDKEAQTIDLYFEDNWGNLQQLTYDFNGKLEHHHHHHMNELDIQQEYPFTVESMPVADEIAGDETVEIRLEIKPSGNFIGTVYTLRYFQPDGKGSLKMEDGTVLKPNDRYLLNEWKFRLYYTSQSDKEAQTIDLYFEDNWGNLQQLTYDFNGKLEHHHHHHMNELDIQQEYPFTVESMPVADEIAGDETVEIRLEIKPSGNFIGTVYTLRYFQPDGKGSLKMEDGTVLKPNDRYLLNEWKFRLYYTSQSDKEAQTIDLYFEDNWGNLQQLTYDFNGKLEHHHHHHMNELDIQQEYPFTVESMPVADEIAGDETVEIRLEIKPSGNFIGTVYTLRYFQPDGKGSLKMEDGTVLKPNDRYLLNEWKFRLYYTSQSDKEAQTIDLYFEDNWGNLQQLTYDFNGKLEHHHHHHMNELDIQQEYPFTVESMPVADEIAGDETVEIRLEIKPSGNFIGTVYTLRYFQPDGKGSLKMEDGTVLKPNDRYLLNEWKFRLYYTSQSDKEAQTIDLYFEDNWGNLQQLTYDFNGKLEHHHHHHMNELDIQQEYPFTVESMPVADEIAGDETVEIRLEIKPSGNFIGTVYTLRYFQPDGKGSLKMEDGTVLKPNDRYLLNEWKFRLYYTSQSDKEAQTIDLYFEDNWGNLQQLTYDFNGKLEHHHHHHMNELDIQQEYPFTVESMPVADEIAGDETVEIRLEIKPSGNFIGTVYTLRYFQPDGKGSLKMEDGTVLKPNDRYLLNEWKFRLYYTSQSDKEAQTIDLYFEDNWGNLQQLTYDFNGKLEHHHHHHMNELDIQQEYPFTVESMPVADEIAGDETVEIRLEIKPSGNFIGTVYTLRYFQPDGKGSLKMEDGTVLKPNDRYLLNEWKFRLYYTSQSDKEAQTIDLYFEDNWGNLQQLTYDFNGKLEHHHHHHMNELDIQQEYPFTVESMPVADEIAGDETVEIRLEIKPSGNFIGTVYTLRYFQPDGKGSLKMEDGTVLKPNDRYLLNEWKFRLYYTSQSDKEAQTIDLYFEDNWGNLQQLTYDFNGKLEHHHHHHMNELDIQQEYPFTVESMPVADEIAGDETVEIRLEIKPSGNFIGTVYTLRYFQPDGKGSLKMEDGTVLKPNDRYLLNEWKFRLYYTSQSDKEAQTIDLYFEDNWGNLQQLTYDFNGKLEHHHHHHMNELDIQQEYPFTVESMPVADEIAGDETVEIRLEIKPSGNFIGTVYTLRYFQPDGKGSLKMEDGTVLKPNDRYLLNEWKFRLYYTSQSDKEAQTIDLYFEDNWGNLQQLTYDFNGKLEHHHHHHMNELDIQQEYPFTVESMPVADEIAGDETVEIRLEIKPSGNFIGTVYTLRYFQPDGKGSLKMEDGTVLKPNDRYLLNEWKFRLYYTSQSDKEAQTIDLYFEDNWGNLQQLTYDFNGKLEHHHHHHMNELDIQQEYPFTVESMPVADEIAGDETVEIRLEIKPSGNFIGTVYTLRYFQPDGKGSLKMEDGTVLKPNDRYLLNEWKFRLYYTSQSDKEAQTIDLYFEDNWGNLQQLTYDFNGKLEHHHHHHMNELDIQQEYPFTVESMPVADEIAGDETVEIRLEIKPSGNFIGTVYTLRYFQPDGKGSLKMEDGTVLKPNDRYLLNEWKFRLYYTSQSDKEAQTIDLYFEDNWGNLQQLTYDFNGKLEHHHHHHMNELDIQQEYPFTVESMPVADEIAGDETVEIRLEIKPSGNFIGTVYTLRYFQPDGKGSLKMEDGTVLKPNDRYLLNEWKFRLYYTSQSDKEAQTIDLYFEDNWGNLQQLTYDFNGKLEHHHHHHMNELDIQQEYPFTVESMPVADEIAGDETVEIRLEIKPSGNFIGTVYTLRYFQPDGKGSLKMEDGTVLKPNDRYLLNEWKFRLYYTSQSDKEAQTIDLYFEDNWGNLQQLTYDFNGKLEHHHHHHMNELDIQQEYPFTVESMPVADEIAGDETVEIRLEIKPSGNFIGTVYTLRYFQPDGKGSLKMEDGTVLKPNDRYLLNEWKFRLYYTSQSDKEAQTIDLYFEDNWGNLQQLTYDFNGKLEHHHHHH

Radius of gyration: 17.28 Å; Cα contacts (8 Å, |Δi|>4): 242; chains: 1; bounding box: 46×57×24 Å